Protein 2LSH (pdb70)

Solvent-accessible surface area: 6792 Å² total; per-residue (Å²): 159,137,119,99,65,97,64,201,95,100,125,12,98,89,3,52,0,8,30,82,3,42,158,71,20,114,35,94,132,59,30,18,1,2,0,4,42,60,75,85,0,67,106,70,102,130,25,45,56,63,10,20,61,38,140,21,73,10,22,62,85,60,141,15,3,7,0,0,1,22,52,7,42,127,124,87,26,4,139,14,0,25,50,135,41,173,77,9,23,5,13,84,53,32,6,0,14,0,42,81,27,94,79,52,0,82,26,77,37,103,104,37,75,10,110,54,62,140

GO terms:
  GO:0031160 spore wall (C, IDA)
  GO:0042243 asexual spore wall assembly (P, IMP)
  GO:0005576 extracellular region (C, EXP)
  GO:0031160 spore wall (C, EXP)

Foldseek 3Di:
DCCVVVDADLAPVLQPLQVVCPVVFDADLQFKWAKDAQCLCPVDVCSVPLLAPAAADEADVDPRIRIRGNVCSVVPNPVSQWDQDPSGTHGPPFIWGGHRHYDYIYGRDDDADDDGND

Organism: Emericella nidulans (strain FGSC A4 / ATCC 38163 / CBS 112.46 / NRRL 194 / M139) (NCBI:txid227321)

Nearest PDB structures (foldseek):
  2lsh-assembly1_A  TM=9.115E-01  e=7.897E-19  Aspergillus nidulans FGSC A4
  2lsh-assembly1_A  TM=9.045E-01  e=3.619E-18  Aspergillus nidulans FGSC A4
  5ztx-assembly1_B  TM=2.996E-01  e=7.399E+00  Vibrio fluvialis
  2lsh-assembly1_A  TM=8.941E-01  e=9.801E-20  Aspergillus nidulans FGSC A4
  2lsh-assembly1_A  TM=8.795E-01  e=5.063E-17  Aspergillus nidulans FGSC A4

Structure (mmCIF, N/CA/C/O backbone):
data_2LSH
#
_entry.id   2LSH
#
loop_
_atom_site.group_PDB
_atom_site.id
_atom_site.type_symbol
_atom_site.label_atom_id
_atom_site.label_alt_id
_atom_site.label_comp_id
_atom_site.label_asym_id
_atom_site.label_entity_id
_atom_site.label_seq_id
_atom_site.pdbx_PDB_ins_code
_atom_site.Cartn_x
_atom_site.Cartn_y
_atom_site.Cartn_z
_atom_site.occupancy
_atom_site.B_iso_or_equiv
_atom_site.auth_seq_id
_atom_site.auth_comp_id
_atom_site.auth_asym_id
_atom_site.auth_atom_id
_atom_site.pdbx_PDB_model_num
ATOM 1 N N . SER A 1 1 ? 21.590 -9.336 4.366 1.00 0.00 1 SER A N 1
ATOM 2 C CA . SER A 1 1 ? 20.189 -9.637 4.716 1.00 0.00 1 SER A CA 1
ATOM 3 C C . SER A 1 1 ? 20.056 -9.965 6.201 1.00 0.00 1 SER A C 1
ATOM 4 O O . SER A 1 1 ? 19.983 -11.132 6.587 1.00 0.00 1 SER A O 1
ATOM 14 N N . LEU A 1 2 ? 20.017 -8.928 7.030 1.00 0.00 2 LEU A N 1
ATOM 15 C CA . LEU A 1 2 ? 19.917 -9.096 8.477 1.00 0.00 2 LEU A CA 1
ATOM 16 C C . LEU A 1 2 ? 18.843 -8.167 9.027 1.00 0.00 2 LEU A C 1
ATOM 17 O O . LEU A 1 2 ? 19.086 -6.977 9.233 1.00 0.00 2 LEU A O 1
ATOM 33 N N . PRO A 1 3 ? 17.634 -8.702 9.259 1.00 0.00 3 PRO A N 1
ATOM 34 C CA . PRO A 1 3 ? 16.480 -7.906 9.687 1.00 0.00 3 PRO A CA 1
ATOM 35 C C . PRO A 1 3 ? 16.666 -7.268 11.061 1.00 0.00 3 PRO A C 1
ATOM 36 O O . PRO A 1 3 ? 17.089 -7.930 12.014 1.00 0.00 3 PRO A O 1
ATOM 47 N N . ALA A 1 4 ? 16.354 -5.972 11.141 1.00 0.00 4 ALA A N 1
ATOM 48 C CA . ALA A 1 4 ? 16.342 -5.235 12.403 1.00 0.00 4 ALA A CA 1
ATOM 49 C C . ALA A 1 4 ? 17.735 -5.128 13.024 1.00 0.00 4 ALA A C 1
ATOM 50 O O . ALA A 1 4 ? 17.915 -5.372 14.222 1.00 0.00 4 ALA A O 1
ATOM 57 N N . SER A 1 5 ? 18.715 -4.756 12.211 1.00 0.00 5 SER A N 1
ATOM 58 C CA . SER A 1 5 ? 20.061 -4.520 12.710 1.00 0.00 5 SER A CA 1
ATOM 59 C C . SER A 1 5 ? 20.398 -3.031 12.623 1.00 0.00 5 SER A C 1
ATOM 60 O O . SER A 1 5 ? 20.695 -2.519 11.543 1.00 0.00 5 SER A O 1
ATOM 68 N N . ALA A 1 6 ? 20.301 -2.344 13.763 1.00 0.00 6 ALA A N 1
ATOM 69 C CA . ALA A 1 6 ? 20.598 -0.911 13.860 1.00 0.00 6 ALA A CA 1
ATOM 70 C C . ALA A 1 6 ? 19.644 -0.076 13.004 1.00 0.00 6 ALA A C 1
ATOM 71 O O . ALA A 1 6 ? 19.899 1.095 12.725 1.00 0.00 6 ALA A O 1
ATOM 78 N N . ALA A 1 7 ? 18.533 -0.678 12.611 1.00 0.00 7 ALA A N 1
ATOM 79 C CA . ALA A 1 7 ? 17.557 -0.007 11.774 1.00 0.00 7 ALA A CA 1
ATOM 80 C C . ALA A 1 7 ? 16.474 0.642 12.622 1.00 0.00 7 ALA A C 1
ATOM 81 O O . ALA A 1 7 ? 15.735 -0.041 13.329 1.00 0.00 7 ALA A O 1
ATOM 88 N N . LYS A 1 8 ? 16.392 1.966 12.558 1.00 0.00 8 LYS A N 1
ATOM 89 C CA . LYS A 1 8 ? 15.374 2.707 13.296 1.00 0.00 8 LYS A CA 1
ATOM 90 C C . LYS A 1 8 ? 14.336 3.269 12.331 1.00 0.00 8 LYS A C 1
ATOM 91 O O . LYS A 1 8 ? 13.590 4.192 12.660 1.00 0.00 8 LYS A O 1
ATOM 110 N N . ASN A 1 9 ? 14.296 2.703 11.136 1.00 0.00 9 ASN A N 1
ATOM 111 C CA . ASN A 1 9 ? 13.360 3.141 10.116 1.00 0.00 9 ASN A CA 1
ATOM 112 C C . ASN A 1 9 ? 12.522 1.966 9.633 1.00 0.00 9 ASN A C 1
ATOM 113 O O . ASN A 1 9 ? 13.020 0.844 9.507 1.00 0.00 9 ASN A O 1
ATOM 124 N N . ALA A 1 10 ? 11.248 2.226 9.388 1.00 0.00 10 ALA A N 1
ATOM 125 C CA . ALA A 1 10 ? 10.340 1.216 8.874 1.00 0.00 10 ALA A CA 1
ATOM 126 C C . ALA A 1 10 ? 9.499 1.795 7.741 1.00 0.00 10 ALA A C 1
ATOM 127 O O . ALA A 1 10 ? 8.275 1.681 7.733 1.00 0.00 10 ALA A O 1
ATOM 134 N N . LYS A 1 11 ? 10.171 2.436 6.795 1.00 0.00 11 LYS A N 1
ATOM 135 C CA . LYS A 1 11 ? 9.498 3.063 5.668 1.00 0.00 11 LYS A CA 1
ATOM 136 C C . LYS A 1 11 ? 9.497 2.124 4.465 1.00 0.00 11 LYS A C 1
ATOM 137 O O . LYS A 1 11 ? 9.974 0.994 4.555 1.00 0.00 11 LYS A O 1
ATOM 156 N N . LEU A 1 12 ? 8.986 2.599 3.336 1.00 0.00 12 LEU A N 1
ATOM 157 C CA . LEU A 1 12 ? 8.850 1.772 2.139 1.00 0.00 12 LEU A CA 1
ATOM 158 C C . LEU A 1 12 ? 10.170 1.691 1.381 1.00 0.00 12 LEU A C 1
ATOM 159 O O . LEU A 1 12 ? 10.244 2.098 0.218 1.00 0.00 12 LEU A O 1
ATOM 175 N N . ALA A 1 13 ? 11.211 1.190 2.058 1.00 0.00 13 ALA A N 1
ATOM 176 C CA . ALA A 1 13 ? 12.570 1.094 1.499 1.00 0.00 13 ALA A CA 1
ATOM 177 C C . ALA A 1 13 ? 13.203 2.479 1.317 1.00 0.00 13 ALA A C 1
ATOM 178 O O . ALA A 1 13 ? 14.416 2.639 1.449 1.00 0.00 13 ALA A O 1
ATOM 185 N N . THR A 1 14 ? 12.374 3.462 1.001 1.00 0.00 14 THR A N 1
ATOM 186 C CA . THR A 1 14 ? 12.811 4.837 0.833 1.00 0.00 14 THR A CA 1
ATOM 187 C C . THR A 1 14 ? 11.657 5.792 1.122 1.00 0.00 14 THR A C 1
ATOM 188 O O . THR A 1 14 ? 11.792 6.717 1.926 1.00 0.00 14 THR A O 1
ATOM 199 N N . SER A 1 15 ? 10.516 5.537 0.469 1.00 0.00 15 SER A N 1
ATOM 200 C CA . SER A 1 15 ? 9.326 6.381 0.589 1.00 0.00 15 SER A CA 1
ATOM 201 C C . SER A 1 15 ? 9.575 7.758 -0.017 1.00 0.00 15 SER A C 1
ATOM 202 O O . SER A 1 15 ? 9.143 8.006 -1.140 1.00 0.00 15 SER A O 1
ATOM 210 N N . ALA A 1 16 ? 10.283 8.629 0.715 1.00 0.00 16 ALA A N 1
ATOM 211 C CA . ALA A 1 16 ? 10.547 10.008 0.286 1.00 0.00 16 ALA A CA 1
ATOM 212 C C . ALA A 1 16 ? 9.251 10.718 -0.099 1.00 0.00 16 ALA A C 1
ATOM 213 O O . ALA A 1 16 ? 8.613 11.366 0.729 1.00 0.00 16 ALA A O 1
ATOM 220 N N . ALA A 1 17 ? 8.861 10.576 -1.356 1.00 0.00 17 ALA A N 1
ATOM 221 C CA . ALA A 1 17 ? 7.588 11.088 -1.831 1.00 0.00 17 ALA A CA 1
ATOM 222 C C . ALA A 1 17 ? 6.433 10.450 -1.066 1.00 0.00 17 ALA A C 1
ATOM 223 O O . ALA A 1 17 ? 5.456 11.116 -0.727 1.00 0.00 17 ALA A O 1
ATOM 230 N N . PHE A 1 18 ? 6.560 9.155 -0.780 1.00 0.00 18 PHE A N 1
ATOM 231 C CA . PHE A 1 18 ? 5.547 8.438 -0.014 1.00 0.00 18 PHE A CA 1
ATOM 232 C C . PHE A 1 18 ? 5.546 8.922 1.434 1.00 0.00 18 PHE A C 1
ATOM 233 O O . PHE A 1 18 ? 4.534 8.844 2.126 1.00 0.00 18 PHE A O 1
ATOM 250 N N . ALA A 1 19 ? 6.684 9.429 1.881 1.00 0.00 19 ALA A N 1
ATOM 251 C CA . ALA A 1 19 ? 6.786 10.011 3.211 1.00 0.00 19 ALA A CA 1
ATOM 252 C C . ALA A 1 19 ? 6.065 11.351 3.248 1.00 0.00 19 ALA A C 1
ATOM 253 O O . ALA A 1 19 ? 5.371 11.667 4.213 1.00 0.00 19 ALA A O 1
ATOM 260 N N . LYS A 1 20 ? 6.217 12.126 2.177 1.00 0.00 20 LYS A N 1
ATOM 261 C CA . LYS A 1 20 ? 5.482 13.378 2.026 1.00 0.00 20 LYS A CA 1
ATOM 262 C C . LYS A 1 20 ? 3.988 13.080 1.965 1.00 0.00 20 LYS A C 1
ATOM 263 O O . LYS A 1 20 ? 3.164 13.838 2.475 1.00 0.00 20 LYS A O 1
ATOM 282 N N . GLN A 1 21 ? 3.659 11.956 1.338 1.00 0.00 21 GLN A N 1
ATOM 283 C CA . GLN A 1 21 ? 2.291 11.459 1.292 1.00 0.00 21 GLN A CA 1
ATOM 284 C C . GLN A 1 21 ? 1.788 11.167 2.704 1.00 0.00 21 GLN A C 1
ATOM 285 O O . GLN A 1 21 ? 0.696 11.580 3.083 1.00 0.00 21 GLN A O 1
ATOM 299 N N . ALA A 1 22 ? 2.614 10.477 3.487 1.00 0.00 22 ALA A N 1
ATOM 300 C CA . ALA A 1 22 ? 2.249 10.075 4.844 1.00 0.00 22 ALA A CA 1
ATOM 301 C C . ALA A 1 22 ? 2.151 11.275 5.782 1.00 0.00 22 ALA A C 1
ATOM 302 O O . ALA A 1 22 ? 1.552 11.189 6.851 1.00 0.00 22 ALA A O 1
ATOM 309 N N . GLU A 1 23 ? 2.747 12.388 5.381 1.00 0.00 23 GLU A N 1
ATOM 310 C CA . GLU A 1 23 ? 2.701 13.604 6.177 1.00 0.00 23 GLU A CA 1
ATOM 311 C C . GLU A 1 23 ? 1.535 14.490 5.749 1.00 0.00 23 GLU A C 1
ATOM 312 O O . GLU A 1 23 ? 0.930 15.176 6.573 1.00 0.00 23 GLU A O 1
ATOM 324 N N . GLY A 1 24 ? 1.224 14.469 4.455 1.00 0.00 24 GLY A N 1
ATOM 325 C CA . GLY A 1 24 ? 0.125 15.265 3.941 1.00 0.00 24 GLY A CA 1
ATOM 326 C C . GLY A 1 24 ? -1.222 14.605 4.173 1.00 0.00 24 GLY A C 1
ATOM 327 O O . GLY A 1 24 ? -2.249 15.280 4.243 1.00 0.00 24 GLY A O 1
ATOM 331 N N . THR A 1 25 ? -1.216 13.288 4.312 1.00 0.00 25 THR A N 1
ATOM 332 C CA . THR A 1 25 ? -2.444 12.543 4.539 1.00 0.00 25 THR A CA 1
ATOM 333 C C . THR A 1 25 ? -2.491 12.024 5.967 1.00 0.00 25 THR A C 1
ATOM 334 O O . THR A 1 25 ? -1.510 11.479 6.472 1.00 0.00 25 THR A O 1
ATOM 345 N N . THR A 1 26 ? -3.627 12.204 6.622 1.00 0.00 26 THR A N 1
ATOM 346 C CA . THR A 1 26 ? -3.775 11.788 8.003 1.00 0.00 26 THR A CA 1
ATOM 347 C C . THR A 1 26 ? -3.979 10.278 8.111 1.00 0.00 26 THR A C 1
ATOM 348 O O . THR A 1 26 ? -5.093 9.777 7.979 1.00 0.00 26 THR A O 1
ATOM 359 N N . CYS A 1 27 ? -2.885 9.576 8.367 1.00 0.00 27 CYS A N 1
ATOM 360 C CA . CYS A 1 27 ? -2.900 8.132 8.534 1.00 0.00 27 CYS A CA 1
ATOM 361 C C . CYS A 1 27 ? -1.920 7.748 9.639 1.00 0.00 27 CYS A C 1
ATOM 362 O O . CYS A 1 27 ? -1.305 8.624 10.251 1.00 0.00 27 CYS A O 1
ATOM 369 N N . ASN A 1 28 ? -1.771 6.456 9.896 1.00 0.00 28 ASN A N 1
ATOM 370 C CA . ASN A 1 28 ? -0.869 5.998 10.947 1.00 0.00 28 ASN A CA 1
ATOM 371 C C . ASN A 1 28 ? 0.250 5.156 10.352 1.00 0.00 28 ASN A C 1
ATOM 372 O O . ASN A 1 28 ? 0.097 4.592 9.272 1.00 0.00 28 ASN A O 1
ATOM 383 N N . VAL A 1 29 ? 1.362 5.063 11.066 1.00 0.00 29 VAL A N 1
ATOM 384 C CA . VAL A 1 29 ? 2.560 4.403 10.551 1.00 0.00 29 VAL A CA 1
ATOM 385 C C . VAL A 1 29 ? 2.363 2.891 10.401 1.00 0.00 29 VAL A C 1
ATOM 386 O O . VAL A 1 29 ? 2.656 2.320 9.350 1.00 0.00 29 VAL A O 1
ATOM 399 N N . GLY A 1 30 ? 1.842 2.254 11.443 1.00 0.00 30 GLY A N 1
ATOM 400 C CA . GLY A 1 30 ? 1.650 0.814 11.418 1.00 0.00 30 GLY A CA 1
ATOM 401 C C . GLY A 1 30 ? 0.359 0.431 10.729 1.00 0.00 30 GLY A C 1
ATOM 402 O O . GLY A 1 30 ? -0.071 -0.721 10.769 1.00 0.00 30 GLY A O 1
ATOM 406 N N . SER A 1 31 ? -0.270 1.413 10.106 1.00 0.00 31 SER A N 1
ATOM 407 C CA . SER A 1 31 ? -1.500 1.196 9.370 1.00 0.00 31 SER A CA 1
ATOM 408 C C . SER A 1 31 ? -1.484 2.002 8.078 1.00 0.00 31 SER A C 1
ATOM 409 O O . SER A 1 31 ? -2.524 2.442 7.589 1.00 0.00 31 SER A O 1
ATOM 417 N N . ILE A 1 32 ? -0.293 2.185 7.530 1.00 0.00 32 ILE A N 1
ATOM 418 C CA . ILE A 1 32 ? -0.134 2.943 6.305 1.00 0.00 32 ILE A CA 1
ATOM 419 C C . ILE A 1 32 ? -0.233 2.002 5.112 1.00 0.00 32 ILE A C 1
ATOM 420 O O . ILE A 1 32 ? 0.419 0.951 5.072 1.00 0.00 32 ILE A O 1
ATOM 436 N N . ALA A 1 33 ? -1.091 2.340 4.169 1.00 0.00 33 ALA A N 1
ATOM 437 C CA . ALA A 1 33 ? -1.375 1.451 3.066 1.00 0.00 33 ALA A CA 1
ATOM 438 C C . ALA A 1 33 ? -1.717 2.221 1.807 1.00 0.00 33 ALA A C 1
ATOM 439 O O . ALA A 1 33 ? -1.916 3.434 1.839 1.00 0.00 33 ALA A O 1
ATOM 446 N N . CYS A 1 34 ? -1.771 1.505 0.700 1.00 0.00 34 CYS A N 1
ATOM 447 C CA . CYS A 1 34 ? -2.241 2.066 -0.549 1.00 0.00 34 CYS A CA 1
ATOM 448 C C . CYS A 1 34 ? -3.363 1.198 -1.096 1.00 0.00 34 CYS A C 1
ATOM 449 O O . CYS A 1 34 ? -3.312 -0.029 -0.990 1.00 0.00 34 CYS A O 1
ATOM 456 N N . CYS A 1 35 ? -4.382 1.833 -1.644 1.00 0.00 35 CYS A N 1
ATOM 457 C CA . CYS A 1 35 ? -5.513 1.121 -2.210 1.00 0.00 35 CYS A CA 1
ATOM 458 C C . CYS A 1 35 ? -5.677 1.494 -3.674 1.00 0.00 35 CYS A C 1
ATOM 459 O O . CYS A 1 35 ? -5.522 2.654 -4.052 1.00 0.00 35 CYS A O 1
ATOM 466 N N . ASN A 1 36 ? -5.975 0.518 -4.504 1.00 0.00 36 ASN A N 1
ATOM 467 C CA . ASN A 1 36 ? -6.137 0.783 -5.921 1.00 0.00 36 ASN A CA 1
ATOM 468 C C . ASN A 1 36 ? -7.560 0.499 -6.362 1.00 0.00 36 ASN A C 1
ATOM 469 O O . ASN A 1 36 ? -8.311 -0.189 -5.662 1.00 0.00 36 ASN A O 1
ATOM 480 N N . SER A 1 37 ? -7.929 1.077 -7.497 1.00 0.00 37 SER A N 1
ATOM 481 C CA . SER A 1 37 ? -9.197 0.793 -8.152 1.00 0.00 37 SER A CA 1
ATOM 482 C C . SER A 1 37 ? -9.500 -0.711 -8.141 1.00 0.00 37 SER A C 1
ATOM 483 O O . SER A 1 37 ? -8.672 -1.527 -8.565 1.00 0.00 37 SER A O 1
ATOM 491 N N . PRO A 1 38 ? -10.695 -1.088 -7.647 1.00 0.00 38 PRO A N 1
ATOM 492 C CA . PRO A 1 38 ? -11.078 -2.485 -7.406 1.00 0.00 38 PRO A CA 1
ATOM 493 C C . PRO A 1 38 ? -10.824 -3.416 -8.588 1.00 0.00 38 PRO A C 1
ATOM 494 O O . PRO A 1 38 ? -10.391 -4.548 -8.395 1.00 0.00 38 PRO A O 1
ATOM 505 N N . ALA A 1 39 ? -11.067 -2.942 -9.802 1.00 0.00 39 ALA A N 1
ATOM 506 C CA . ALA A 1 39 ? -10.941 -3.788 -10.985 1.00 0.00 39 ALA A CA 1
ATOM 507 C C . ALA A 1 39 ? -9.496 -4.219 -11.218 1.00 0.00 39 ALA A C 1
ATOM 508 O O . ALA A 1 39 ? -9.239 -5.256 -11.831 1.00 0.00 39 ALA A O 1
ATOM 515 N N . GLU A 1 40 ? -8.558 -3.438 -10.699 1.00 0.00 40 GLU A N 1
ATOM 516 C CA . GLU A 1 40 ? -7.141 -3.721 -10.881 1.00 0.00 40 GLU A CA 1
ATOM 517 C C . GLU A 1 40 ? -6.595 -4.474 -9.677 1.00 0.00 40 GLU A C 1
ATOM 518 O O . GLU A 1 40 ? -5.822 -5.419 -9.818 1.00 0.00 40 GLU A O 1
ATOM 530 N N . THR A 1 41 ? -7.006 -4.053 -8.493 1.00 0.00 41 THR A N 1
ATOM 531 C CA . THR A 1 41 ? -6.638 -4.742 -7.267 1.00 0.00 41 THR A CA 1
ATOM 532 C C . THR A 1 41 ? -7.190 -6.164 -7.268 1.00 0.00 41 THR A C 1
ATOM 533 O O . THR A 1 41 ? -6.570 -7.094 -6.752 1.00 0.00 41 THR A O 1
ATOM 544 N N . ASN A 1 42 ? -8.354 -6.324 -7.875 1.00 0.00 42 ASN A N 1
ATOM 545 C CA . ASN A 1 42 ? -9.003 -7.619 -7.962 1.00 0.00 42 ASN A CA 1
ATOM 546 C C . ASN A 1 42 ? -8.850 -8.198 -9.358 1.00 0.00 42 ASN A C 1
ATOM 547 O O . ASN A 1 42 ? -9.595 -9.094 -9.750 1.00 0.00 42 ASN A O 1
ATOM 558 N N . ASN A 1 43 ? -7.917 -7.633 -10.121 1.00 0.00 43 ASN A N 1
ATOM 559 C CA . ASN A 1 43 ? -7.648 -8.091 -11.488 1.00 0.00 43 ASN A CA 1
ATOM 560 C C . ASN A 1 43 ? -7.391 -9.592 -11.499 1.00 0.00 43 ASN A C 1
ATOM 561 O O . ASN A 1 43 ? -7.963 -10.328 -12.301 1.00 0.00 43 ASN A O 1
ATOM 572 N N . ASP A 1 44 ? -6.527 -10.034 -10.601 1.00 0.00 44 ASP A N 1
ATOM 573 C CA . ASP A 1 44 ? -6.263 -11.454 -10.436 1.00 0.00 44 ASP A CA 1
ATOM 574 C C . ASP A 1 44 ? -7.142 -12.019 -9.328 1.00 0.00 44 ASP A C 1
ATOM 575 O O . ASP A 1 44 ? -7.282 -11.404 -8.268 1.00 0.00 44 ASP A O 1
ATOM 584 N N . SER A 1 45 ? -7.731 -13.186 -9.559 1.00 0.00 45 SER A N 1
ATOM 585 C CA . SER A 1 45 ? -8.588 -13.808 -8.562 1.00 0.00 45 SER A CA 1
ATOM 586 C C . SER A 1 45 ? -7.772 -14.220 -7.337 1.00 0.00 45 SER A C 1
ATOM 587 O O . SER A 1 45 ? -8.286 -14.273 -6.218 1.00 0.00 45 SER A O 1
ATOM 595 N N . LEU A 1 46 ? -6.494 -14.491 -7.558 1.00 0.00 46 LEU A N 1
ATOM 596 C CA . LEU A 1 46 ? -5.594 -14.854 -6.479 1.00 0.00 46 LEU A CA 1
ATOM 597 C C . LEU A 1 46 ? -5.056 -13.604 -5.799 1.00 0.00 46 LEU A C 1
ATOM 598 O O . LEU A 1 46 ? -4.709 -13.634 -4.622 1.00 0.00 46 LEU A O 1
ATOM 614 N N . LEU A 1 47 ? -5.005 -12.501 -6.543 1.00 0.00 47 LEU A N 1
ATOM 615 C CA . LEU A 1 47 ? -4.541 -11.228 -5.997 1.00 0.00 47 LEU A CA 1
ATOM 616 C C . LEU A 1 47 ? -5.426 -10.797 -4.832 1.00 0.00 47 LEU A C 1
ATOM 617 O O . LEU A 1 47 ? -4.942 -10.263 -3.838 1.00 0.00 47 LEU A O 1
ATOM 633 N N . SER A 1 48 ? -6.719 -11.067 -4.958 1.00 0.00 48 SER A N 1
ATOM 634 C CA . SER A 1 48 ? -7.687 -10.736 -3.922 1.00 0.00 48 SER A CA 1
ATOM 635 C C . SER A 1 48 ? -7.325 -11.413 -2.590 1.00 0.00 48 SER A C 1
ATOM 636 O O . SER A 1 48 ? -7.538 -10.850 -1.517 1.00 0.00 48 SER A O 1
ATOM 644 N N . GLY A 1 49 ? -6.758 -12.613 -2.669 1.00 0.00 49 GLY A N 1
ATOM 645 C CA . GLY A 1 49 ? -6.344 -13.320 -1.469 1.00 0.00 49 GLY A CA 1
ATOM 646 C C . GLY A 1 49 ? -4.885 -13.072 -1.135 1.00 0.00 49 GLY A C 1
ATOM 647 O O . GLY A 1 49 ? -4.425 -13.372 -0.031 1.00 0.00 49 GLY A O 1
ATOM 651 N N . LEU A 1 50 ? -4.166 -12.499 -2.093 1.00 0.00 50 LEU A N 1
ATOM 652 C CA . LEU A 1 50 ? -2.741 -12.226 -1.949 1.00 0.00 50 LEU A CA 1
ATOM 653 C C . LEU A 1 50 ? -2.514 -10.999 -1.072 1.00 0.00 50 LEU A C 1
ATOM 654 O O . LEU A 1 50 ? -1.536 -10.923 -0.328 1.00 0.00 50 LEU A O 1
ATOM 670 N N . LEU A 1 51 ? -3.422 -10.038 -1.165 1.00 0.00 51 LEU A N 1
ATOM 671 C CA . LEU A 1 51 ? -3.327 -8.823 -0.365 1.00 0.00 51 LEU A CA 1
ATOM 672 C C . LEU A 1 51 ? -3.680 -9.106 1.091 1.00 0.00 51 LEU A C 1
ATOM 673 O O . LEU A 1 51 ? -3.167 -8.461 2.009 1.00 0.00 51 LEU A O 1
ATOM 689 N N . GLY A 1 52 ? -4.551 -10.081 1.296 1.00 0.00 52 GLY A N 1
ATOM 690 C CA . GLY A 1 52 ? -5.006 -10.405 2.626 1.00 0.00 52 GLY A CA 1
ATOM 691 C C . GLY A 1 52 ? -4.155 -11.468 3.284 1.00 0.00 52 GLY A C 1
ATOM 692 O O . GLY A 1 52 ? -4.657 -12.527 3.653 1.00 0.00 52 GLY A O 1
ATOM 696 N N . ALA A 1 53 ? -2.865 -11.177 3.452 1.00 0.00 53 ALA A N 1
ATOM 697 C CA . ALA A 1 53 ? -1.933 -12.133 4.047 1.00 0.00 53 ALA A CA 1
ATOM 698 C C . ALA A 1 53 ? -2.308 -12.435 5.493 1.00 0.00 53 ALA A C 1
ATOM 699 O O . ALA A 1 53 ? -1.985 -13.496 6.020 1.00 0.00 53 ALA A O 1
ATOM 706 N N . GLY A 1 54 ? -3.002 -11.495 6.119 1.00 0.00 54 GLY A N 1
ATOM 707 C CA . GLY A 1 54 ? -3.402 -11.667 7.500 1.00 0.00 54 GLY A CA 1
ATOM 708 C C . GLY A 1 54 ? -4.907 -11.675 7.672 1.00 0.00 54 GLY A C 1
ATOM 709 O O . GLY A 1 54 ? -5.408 -11.398 8.760 1.00 0.00 54 GLY A O 1
ATOM 713 N N . LEU A 1 55 ? -5.615 -11.998 6.588 1.00 0.00 55 LEU A N 1
ATOM 714 C CA . LEU A 1 55 ? -7.080 -12.061 6.591 1.00 0.00 55 LEU A CA 1
ATOM 715 C C . LEU A 1 55 ? -7.677 -10.674 6.807 1.00 0.00 55 LEU A C 1
ATOM 716 O O . LEU A 1 55 ? -8.621 -10.501 7.572 1.00 0.00 55 LEU A O 1
ATOM 732 N N . LEU A 1 56 ? -7.127 -9.686 6.113 1.00 0.00 56 LEU A N 1
ATOM 733 C CA . LEU A 1 56 ? -7.573 -8.307 6.268 1.00 0.00 56 LEU A CA 1
ATOM 734 C C . LEU A 1 56 ? -8.764 -8.009 5.359 1.00 0.00 56 LEU A C 1
ATOM 735 O O . LEU A 1 56 ? -9.197 -8.867 4.588 1.00 0.00 56 LEU A O 1
ATOM 751 N N . ASN A 1 57 ? -9.277 -6.787 5.444 1.00 0.00 57 ASN A N 1
ATOM 752 C CA . ASN A 1 57 ? -10.463 -6.390 4.703 1.00 0.00 57 ASN A CA 1
ATOM 753 C C . ASN A 1 57 ? -10.152 -5.225 3.770 1.00 0.00 57 ASN A C 1
ATOM 754 O O . ASN A 1 57 ? -9.001 -4.802 3.649 1.00 0.00 57 ASN A O 1
ATOM 765 N N . GLY A 1 58 ? -11.183 -4.729 3.104 1.00 0.00 58 GLY A N 1
ATOM 766 C CA . GLY A 1 58 ? -11.002 -3.694 2.102 1.00 0.00 58 GLY A CA 1
ATOM 767 C C . GLY A 1 58 ? -11.353 -2.317 2.628 1.00 0.00 58 GLY A C 1
ATOM 768 O O . GLY A 1 58 ? -11.294 -2.078 3.827 1.00 0.00 58 GLY A O 1
ATOM 772 N N . LEU A 1 59 ? -11.731 -1.412 1.733 1.00 0.00 59 LEU A N 1
ATOM 773 C CA . LEU A 1 59 ? -12.087 -0.050 2.121 1.00 0.00 59 LEU A CA 1
ATOM 774 C C . LEU A 1 59 ? -13.363 -0.048 2.958 1.00 0.00 59 LEU A C 1
ATOM 775 O O . LEU A 1 59 ? -14.297 -0.801 2.678 1.00 0.00 59 LEU A O 1
ATOM 791 N N . SER A 1 60 ? -13.389 0.796 3.985 1.00 0.00 60 SER A N 1
ATOM 792 C CA . SER A 1 60 ? -14.523 0.884 4.897 1.00 0.00 60 SER A CA 1
ATOM 793 C C . SER A 1 60 ? -15.791 1.331 4.179 1.00 0.00 60 SER A C 1
ATOM 794 O O . SER A 1 60 ? -16.005 2.524 3.947 1.00 0.00 60 SER A O 1
ATOM 802 N N . GLY A 1 61 ? -16.624 0.360 3.822 1.00 0.00 61 GLY A N 1
ATOM 803 C CA . GLY A 1 61 ? -17.869 0.653 3.140 1.00 0.00 61 GLY A CA 1
ATOM 804 C C . GLY A 1 61 ? -17.785 0.352 1.658 1.00 0.00 61 GLY A C 1
ATOM 805 O O . GLY A 1 61 ? -18.794 0.359 0.953 1.00 0.00 61 GLY A O 1
ATOM 809 N N . ASN A 1 62 ? -16.576 0.087 1.181 1.00 0.00 62 ASN A N 1
ATOM 810 C CA . ASN A 1 62 ? -16.357 -0.184 -0.231 1.00 0.00 62 ASN A CA 1
ATOM 811 C C . ASN A 1 62 ? -15.560 -1.466 -0.419 1.00 0.00 62 ASN A C 1
ATOM 812 O O . ASN A 1 62 ? -14.324 -1.463 -0.381 1.00 0.00 62 ASN A O 1
ATOM 823 N N . THR A 1 63 ? -16.272 -2.562 -0.600 1.00 0.00 63 THR A N 1
ATOM 824 C CA . THR A 1 63 ? -15.652 -3.841 -0.861 1.00 0.00 63 THR A CA 1
ATOM 825 C C . THR A 1 63 ? -15.134 -3.908 -2.300 1.00 0.00 63 THR A C 1
ATOM 826 O O . THR A 1 63 ? -15.872 -4.229 -3.233 1.00 0.00 63 THR A O 1
ATOM 837 N N . GLY A 1 64 ? -13.866 -3.571 -2.471 1.00 0.00 64 GLY A N 1
ATOM 838 C CA . GLY A 1 64 ? -13.249 -3.622 -3.777 1.00 0.00 64 GLY A CA 1
ATOM 839 C C . GLY A 1 64 ? -11.852 -3.042 -3.750 1.00 0.00 64 GLY A C 1
ATOM 840 O O . GLY A 1 64 ? -10.880 -3.717 -4.093 1.00 0.00 64 GLY A O 1
ATOM 844 N N . SER A 1 65 ? -11.749 -1.787 -3.336 1.00 0.00 65 SER A N 1
ATOM 845 C CA . SER A 1 65 ? -10.461 -1.130 -3.203 1.00 0.00 65 SER A CA 1
ATOM 846 C C . SER A 1 65 ? -9.783 -1.557 -1.904 1.00 0.00 65 SER A C 1
ATOM 847 O O . SER A 1 65 ? -9.901 -0.889 -0.880 1.00 0.00 65 SER A O 1
ATOM 855 N N . ALA A 1 66 ? -9.103 -2.694 -1.948 1.00 0.00 66 ALA A N 1
ATOM 856 C CA . ALA A 1 66 ? -8.367 -3.182 -0.795 1.00 0.00 66 ALA A CA 1
ATOM 857 C C . ALA A 1 66 ? -7.049 -2.436 -0.664 1.00 0.00 66 ALA A C 1
ATOM 858 O O . ALA A 1 66 ? -6.529 -1.907 -1.649 1.00 0.00 66 ALA A O 1
ATOM 865 N N . CYS A 1 67 ? -6.512 -2.394 0.541 1.00 0.00 67 CYS A N 1
ATOM 866 C CA . CYS A 1 67 ? -5.285 -1.658 0.795 1.00 0.00 67 CYS A CA 1
ATOM 867 C C . CYS A 1 67 ? -4.202 -2.563 1.371 1.00 0.00 67 CYS A C 1
ATOM 868 O O . CYS A 1 67 ? -4.443 -3.315 2.319 1.00 0.00 67 CYS A O 1
ATOM 875 N N . ALA A 1 68 ? -3.007 -2.484 0.799 1.00 0.00 68 ALA A N 1
ATOM 876 C CA . ALA A 1 68 ? -1.876 -3.262 1.285 1.00 0.00 68 ALA A CA 1
ATOM 877 C C . ALA A 1 68 ? -0.919 -2.362 2.045 1.00 0.00 68 ALA A C 1
ATOM 878 O O . ALA A 1 68 ? -0.604 -1.259 1.597 1.00 0.00 68 ALA A O 1
ATOM 885 N N . LYS A 1 69 ? -0.473 -2.830 3.198 1.00 0.00 69 LYS A N 1
ATOM 886 C CA . LYS A 1 69 ? 0.347 -2.023 4.088 1.00 0.00 69 LYS A CA 1
ATOM 887 C C . LYS A 1 69 ? 1.820 -2.187 3.757 1.00 0.00 69 LYS A C 1
ATOM 888 O O . LYS A 1 69 ? 2.195 -3.094 3.016 1.00 0.00 69 LYS A O 1
ATOM 907 N N . ALA A 1 70 ? 2.650 -1.316 4.312 1.00 0.00 70 ALA A N 1
ATOM 908 C CA . ALA A 1 70 ? 4.087 -1.371 4.078 1.00 0.00 70 ALA A CA 1
ATOM 909 C C . ALA A 1 70 ? 4.672 -2.710 4.517 1.00 0.00 70 ALA A C 1
ATOM 910 O O . ALA A 1 70 ? 5.618 -3.216 3.907 1.00 0.00 70 ALA A O 1
ATOM 917 N N . SER A 1 71 ? 4.095 -3.291 5.562 1.00 0.00 71 SER A N 1
ATOM 918 C CA . SER A 1 71 ? 4.543 -4.574 6.065 1.00 0.00 71 SER A CA 1
ATOM 919 C C . SER A 1 71 ? 4.148 -5.670 5.086 1.00 0.00 71 SER A C 1
ATOM 920 O O . SER A 1 71 ? 4.900 -6.616 4.843 1.00 0.00 71 SER A O 1
ATOM 928 N N . LEU A 1 72 ? 2.962 -5.510 4.513 1.00 0.00 72 LEU A N 1
ATOM 929 C CA . LEU A 1 72 ? 2.468 -6.412 3.487 1.00 0.00 72 LEU A CA 1
ATOM 930 C C . LEU A 1 72 ? 3.330 -6.302 2.236 1.00 0.00 72 LEU A C 1
ATOM 931 O O . LEU A 1 72 ? 3.518 -7.275 1.504 1.00 0.00 72 LEU A O 1
ATOM 947 N N . ILE A 1 73 ? 3.855 -5.108 2.001 1.00 0.00 73 ILE A N 1
ATOM 948 C CA . ILE A 1 73 ? 4.742 -4.865 0.874 1.00 0.00 73 ILE A CA 1
ATOM 949 C C . ILE A 1 73 ? 6.041 -5.654 1.041 1.00 0.00 73 ILE A C 1
ATOM 950 O O . ILE A 1 73 ? 6.593 -6.177 0.073 1.00 0.00 73 ILE A O 1
ATOM 966 N N . ASP A 1 74 ? 6.496 -5.776 2.284 1.00 0.00 74 ASP A N 1
ATOM 967 C CA . ASP A 1 74 ? 7.711 -6.532 2.583 1.00 0.00 74 ASP A CA 1
ATOM 968 C C . ASP A 1 74 ? 7.410 -8.023 2.720 1.00 0.00 74 ASP A C 1
ATOM 969 O O . ASP A 1 74 ? 8.318 -8.841 2.847 1.00 0.00 74 ASP A O 1
ATOM 978 N N . GLN A 1 75 ? 6.130 -8.378 2.687 1.00 0.00 75 GLN A N 1
ATOM 979 C CA . GLN A 1 75 ? 5.729 -9.775 2.778 1.00 0.00 75 GLN A CA 1
ATOM 980 C C . GLN A 1 75 ? 5.540 -10.350 1.386 1.00 0.00 75 GLN A C 1
ATOM 981 O O . GLN A 1 75 ? 5.979 -11.461 1.088 1.00 0.00 75 GLN A O 1
ATOM 995 N N . LEU A 1 76 ? 4.888 -9.577 0.535 1.00 0.00 76 LEU A N 1
ATOM 996 C CA . LEU A 1 76 ? 4.565 -10.021 -0.807 1.00 0.00 76 LEU A CA 1
ATOM 997 C C . LEU A 1 76 ? 4.935 -8.952 -1.828 1.00 0.00 76 LEU A C 1
ATOM 998 O O . LEU A 1 76 ? 5.674 -9.214 -2.777 1.00 0.00 76 LEU A O 1
ATOM 1014 N N . GLY A 1 77 ? 4.430 -7.740 -1.619 1.00 0.00 77 GLY A N 1
ATOM 1015 C CA . GLY A 1 77 ? 4.709 -6.661 -2.549 1.00 0.00 77 GLY A CA 1
ATOM 1016 C C . GLY A 1 77 ? 3.637 -6.536 -3.613 1.00 0.00 77 GLY A C 1
ATOM 1017 O O . GLY A 1 77 ? 3.942 -6.520 -4.805 1.00 0.00 77 GLY A O 1
ATOM 1021 N N . LEU A 1 78 ? 2.382 -6.473 -3.175 1.00 0.00 78 LEU A N 1
ATOM 1022 C CA . LEU A 1 78 ? 1.230 -6.399 -4.080 1.00 0.00 78 LEU A CA 1
ATOM 1023 C C . LEU A 1 78 ? 1.369 -5.243 -5.066 1.00 0.00 78 LEU A C 1
ATOM 1024 O O . LEU A 1 78 ? 1.079 -4.097 -4.733 1.00 0.00 78 LEU A O 1
ATOM 1040 N N . LEU A 1 79 ? 1.780 -5.563 -6.288 1.00 0.00 79 LEU A N 1
ATOM 1041 C CA . LEU A 1 79 ? 2.030 -4.550 -7.308 1.00 0.00 79 LEU A CA 1
ATOM 1042 C C . LEU A 1 79 ? 0.723 -4.011 -7.898 1.00 0.00 79 LEU A C 1
ATOM 1043 O O . LEU A 1 79 ? 0.742 -3.171 -8.795 1.00 0.00 79 LEU A O 1
ATOM 1059 N N . ALA A 1 80 ? -0.403 -4.497 -7.391 1.00 0.00 80 ALA A N 1
ATOM 1060 C CA . ALA A 1 80 ? -1.705 -4.061 -7.871 1.00 0.00 80 ALA A CA 1
ATOM 1061 C C . ALA A 1 80 ? -2.010 -2.640 -7.406 1.00 0.00 80 ALA A C 1
ATOM 1062 O O . ALA A 1 80 ? -2.647 -1.865 -8.118 1.00 0.00 80 ALA A O 1
ATOM 1069 N N . LEU A 1 81 ? -1.537 -2.294 -6.217 1.00 0.00 81 LEU A N 1
ATOM 1070 C CA . LEU A 1 81 ? -1.822 -0.988 -5.639 1.00 0.00 81 LEU A CA 1
ATOM 1071 C C . LEU A 1 81 ? -0.542 -0.199 -5.387 1.00 0.00 81 LEU A C 1
ATOM 1072 O O . LEU A 1 81 ? -0.576 0.905 -4.841 1.00 0.00 81 LEU A O 1
ATOM 1088 N N . VAL A 1 82 ? 0.582 -0.761 -5.805 1.00 0.00 82 VAL A N 1
ATOM 1089 C CA . VAL A 1 82 ? 1.867 -0.098 -5.647 1.00 0.00 82 VAL A CA 1
ATOM 1090 C C . VAL A 1 82 ? 2.381 0.365 -7.003 1.00 0.00 82 VAL A C 1
ATOM 1091 O O . VAL A 1 82 ? 2.247 -0.342 -8.003 1.00 0.00 82 VAL A O 1
ATOM 1104 N N . ASP A 1 83 ? 2.942 1.557 -7.043 1.00 0.00 83 ASP A N 1
ATOM 1105 C CA . ASP A 1 83 ? 3.525 2.079 -8.265 1.00 0.00 83 ASP A CA 1
ATOM 1106 C C . ASP A 1 83 ? 4.979 2.441 -8.027 1.00 0.00 83 ASP A C 1
ATOM 1107 O O . ASP A 1 83 ? 5.374 2.733 -6.897 1.00 0.00 83 ASP A O 1
ATOM 1116 N N . HIS A 1 84 ? 5.785 2.405 -9.071 1.00 0.00 84 HIS A N 1
ATOM 1117 C CA . HIS A 1 84 ? 7.185 2.739 -8.926 1.00 0.00 84 HIS A CA 1
ATOM 1118 C C . HIS A 1 84 ? 7.560 3.951 -9.762 1.00 0.00 84 HIS A C 1
ATOM 1119 O O . HIS A 1 84 ? 7.214 4.050 -10.940 1.00 0.00 84 HIS A O 1
ATOM 1134 N N . THR A 1 85 ? 8.260 4.868 -9.124 1.00 0.00 85 THR A N 1
ATOM 1135 C CA . THR A 1 85 ? 8.814 6.030 -9.787 1.00 0.00 85 THR A CA 1
ATOM 1136 C C . THR A 1 85 ? 10.221 6.263 -9.240 1.00 0.00 85 THR A C 1
ATOM 1137 O O . THR A 1 85 ? 10.640 5.561 -8.319 1.00 0.00 85 THR A O 1
ATOM 1148 N N . GLU A 1 86 ? 10.950 7.221 -9.793 1.00 0.00 86 GLU A N 1
ATOM 1149 C CA . GLU A 1 86 ? 12.321 7.475 -9.351 1.00 0.00 86 GLU A CA 1
ATOM 1150 C C . GLU A 1 86 ? 12.335 8.044 -7.936 1.00 0.00 86 GLU A C 1
ATOM 1151 O O . GLU A 1 86 ? 13.360 8.039 -7.254 1.00 0.00 86 GLU A O 1
ATOM 1163 N N . GLU A 1 87 ? 11.183 8.527 -7.498 1.00 0.00 87 GLU A N 1
ATOM 1164 C CA . GLU A 1 87 ? 11.027 9.031 -6.143 1.00 0.00 87 GLU A CA 1
ATOM 1165 C C . GLU A 1 87 ? 10.892 7.874 -5.152 1.00 0.00 87 GLU A C 1
ATOM 1166 O O . GLU A 1 87 ? 10.850 8.080 -3.940 1.00 0.00 87 GLU A O 1
ATOM 1178 N N . GLY A 1 88 ? 10.824 6.655 -5.682 1.00 0.00 88 GLY A N 1
ATOM 1179 C CA . GLY A 1 88 ? 10.756 5.474 -4.843 1.00 0.00 88 GLY A CA 1
ATOM 1180 C C . GLY A 1 88 ? 9.440 4.732 -4.984 1.00 0.00 88 GLY A C 1
ATOM 1181 O O . GLY A 1 88 ? 8.622 5.076 -5.845 1.00 0.00 88 GLY A O 1
ATOM 1185 N N . PRO A 1 89 ? 9.220 3.688 -4.169 1.00 0.00 89 PRO A N 1
ATOM 1186 C CA . PRO A 1 89 ? 7.948 2.966 -4.123 1.00 0.00 89 PRO A CA 1
ATOM 1187 C C . PRO A 1 89 ? 6.828 3.856 -3.594 1.00 0.00 89 PRO A C 1
ATOM 1188 O O . PRO A 1 89 ? 6.894 4.351 -2.467 1.00 0.00 89 PRO A O 1
ATOM 1199 N N . VAL A 1 90 ? 5.804 4.063 -4.410 1.00 0.00 90 VAL A N 1
ATOM 1200 C CA . VAL A 1 90 ? 4.760 5.021 -4.088 1.00 0.00 90 VAL A CA 1
ATOM 1201 C C . VAL A 1 90 ? 3.371 4.433 -4.316 1.00 0.00 90 VAL A C 1
ATOM 1202 O O . VAL A 1 90 ? 3.231 3.277 -4.725 1.00 0.00 90 VAL A O 1
ATOM 1215 N N . CYS A 1 91 ? 2.351 5.237 -4.046 1.00 0.00 91 CYS A N 1
ATOM 1216 C CA . CYS A 1 91 ? 0.973 4.834 -4.255 1.00 0.00 91 CYS A CA 1
ATOM 1217 C C . CYS A 1 91 ? 0.655 4.744 -5.741 1.00 0.00 91 CYS A C 1
ATOM 1218 O O . CYS A 1 91 ? 1.200 5.497 -6.552 1.00 0.00 91 CYS A O 1
ATOM 1225 N N . LYS A 1 92 ? -0.210 3.805 -6.092 1.00 0.00 92 LYS A N 1
ATOM 1226 C CA . LYS A 1 92 ? -0.675 3.675 -7.462 1.00 0.00 92 LYS A CA 1
ATOM 1227 C C . LYS A 1 92 ? -1.871 4.588 -7.704 1.00 0.00 92 LYS A C 1
ATOM 1228 O O . LYS A 1 92 ? -2.001 5.177 -8.776 1.00 0.00 92 LYS A O 1
ATOM 1247 N N . ASN A 1 93 ? -2.739 4.711 -6.700 1.00 0.00 93 ASN A N 1
ATOM 1248 C CA . ASN A 1 93 ? -3.945 5.519 -6.845 1.00 0.00 93 ASN A CA 1
ATOM 1249 C C . ASN A 1 93 ? -4.388 6.111 -5.511 1.00 0.00 93 ASN A C 1
ATOM 1250 O O . ASN A 1 93 ? -4.002 7.217 -5.154 1.00 0.00 93 ASN A O 1
ATOM 1261 N N . ILE A 1 94 ? -5.182 5.353 -4.770 1.00 0.00 94 ILE A N 1
ATOM 1262 C CA . ILE A 1 94 ? -5.853 5.877 -3.588 1.00 0.00 94 ILE A CA 1
ATOM 1263 C C . ILE A 1 94 ? -5.031 5.632 -2.319 1.00 0.00 94 ILE A C 1
ATOM 1264 O O . ILE A 1 94 ? -4.561 4.522 -2.079 1.00 0.00 94 ILE A O 1
ATOM 1280 N N . VAL A 1 95 ? -4.857 6.677 -1.515 1.00 0.00 95 VAL A N 1
ATOM 1281 C CA . VAL A 1 95 ? -4.127 6.563 -0.256 1.00 0.00 95 VAL A CA 1
ATOM 1282 C C . VAL A 1 95 ? -5.101 6.452 0.921 1.00 0.00 95 VAL A C 1
ATOM 1283 O O . VAL A 1 95 ? -6.066 7.219 1.013 1.00 0.00 95 VAL A O 1
ATOM 1296 N N . ALA A 1 96 ? -4.862 5.485 1.803 1.00 0.00 96 ALA A N 1
ATOM 1297 C CA . ALA A 1 96 ? -5.741 5.253 2.937 1.00 0.00 96 ALA A CA 1
ATOM 1298 C C . ALA A 1 96 ? -4.998 4.588 4.092 1.00 0.00 96 ALA A C 1
ATOM 1299 O O . ALA A 1 96 ? -3.882 4.098 3.925 1.00 0.00 96 ALA A O 1
ATOM 1306 N N . CYS A 1 97 ? -5.625 4.571 5.259 1.00 0.00 97 CYS A N 1
ATOM 1307 C CA . CYS A 1 97 ? -5.044 3.938 6.433 1.00 0.00 97 CYS A CA 1
ATOM 1308 C C . CYS A 1 97 ? -5.770 2.633 6.735 1.00 0.00 97 CYS A C 1
ATOM 1309 O O . CYS A 1 97 ? -6.993 2.608 6.866 1.00 0.00 97 CYS A O 1
ATOM 1316 N N . CYS A 1 98 ? -5.014 1.551 6.846 1.00 0.00 98 CYS A N 1
ATOM 1317 C CA . CYS A 1 98 ? -5.593 0.219 6.961 1.00 0.00 98 CYS A CA 1
ATOM 1318 C C . CYS A 1 98 ? -4.886 -0.598 8.043 1.00 0.00 98 CYS A C 1
ATOM 1319 O O . CYS A 1 98 ? -3.658 -0.609 8.113 1.00 0.00 98 CYS A O 1
ATOM 1326 N N . PRO A 1 99 ? -5.655 -1.283 8.904 1.00 0.00 99 PRO A N 1
ATOM 1327 C CA . PRO A 1 99 ? -5.103 -2.095 9.992 1.00 0.00 99 PRO A CA 1
ATOM 1328 C C . PRO A 1 99 ? -4.675 -3.491 9.539 1.00 0.00 99 PRO A C 1
ATOM 1329 O O . PRO A 1 99 ? -5.310 -4.108 8.678 1.00 0.00 99 PRO A O 1
ATOM 1340 N N . GLU A 1 100 ? -3.578 -3.981 10.099 1.00 0.00 100 GLU A N 1
ATOM 1341 C CA . GLU A 1 100 ? -3.198 -5.370 9.912 1.00 0.00 100 GLU A CA 1
ATOM 1342 C C . GLU A 1 100 ? -3.994 -6.238 10.875 1.00 0.00 100 GLU A C 1
ATOM 1343 O O . GLU A 1 100 ? -4.011 -5.987 12.081 1.00 0.00 100 GLU A O 1
ATOM 1355 N N . GLY A 1 101 ? -4.679 -7.231 10.342 1.00 0.00 101 GLY A N 1
ATOM 1356 C CA . GLY A 1 101 ? -5.534 -8.058 11.153 1.00 0.00 101 GLY A CA 1
ATOM 1357 C C . GLY A 1 101 ? -6.856 -8.263 10.469 1.00 0.00 101 GLY A C 1
ATOM 1358 O O . GLY A 1 101 ? -6.907 -8.868 9.403 1.00 0.00 101 GLY A O 1
ATOM 1362 N N . THR A 1 102 ? -7.919 -7.727 11.040 1.00 0.00 102 THR A N 1
ATOM 1363 C CA . THR A 1 102 ? -9.232 -7.866 10.434 1.00 0.00 102 THR A CA 1
ATOM 1364 C C . THR A 1 102 ? -10.103 -6.646 10.684 1.00 0.00 102 THR A C 1
ATOM 1365 O O . THR A 1 102 ? -10.616 -6.451 11.786 1.00 0.00 102 THR A O 1
ATOM 1376 N N . THR A 1 103 ? -10.263 -5.849 9.632 1.00 0.00 103 THR A N 1
ATOM 1377 C CA . THR A 1 103 ? -11.177 -4.708 9.580 1.00 0.00 103 THR A CA 1
ATOM 1378 C C . THR A 1 103 ? -10.924 -3.941 8.305 1.00 0.00 103 THR A C 1
ATOM 1379 O O . THR A 1 103 ? -9.935 -4.192 7.610 1.00 0.00 103 THR A O 1
ATOM 1390 N N . ASN A 1 104 ? -11.818 -3.020 7.993 1.00 0.00 104 ASN A N 1
ATOM 1391 C CA . ASN A 1 104 ? -11.706 -2.240 6.778 1.00 0.00 104 ASN A CA 1
ATOM 1392 C C . ASN A 1 104 ? -10.707 -1.112 6.963 1.00 0.00 104 ASN A C 1
ATOM 1393 O O . ASN A 1 104 ? -10.248 -0.845 8.075 1.00 0.00 104 ASN A O 1
ATOM 1404 N N . CYS A 1 105 ? -10.393 -0.444 5.871 1.00 0.00 105 CYS A N 1
ATOM 1405 C CA . CYS A 1 105 ? -9.433 0.644 5.888 1.00 0.00 105 CYS A CA 1
ATOM 1406 C C . CYS A 1 105 ? -10.133 1.971 5.611 1.00 0.00 105 CYS A C 1
ATOM 1407 O O . CYS A 1 105 ? -11.072 2.035 4.815 1.00 0.00 105 CYS A O 1
ATOM 1414 N N . VAL A 1 106 ? -9.680 3.026 6.274 1.00 0.00 106 VAL A N 1
ATOM 1415 C CA . VAL A 1 106 ? -10.301 4.335 6.147 1.00 0.00 106 VAL A CA 1
ATOM 1416 C C . VAL A 1 106 ? -9.575 5.178 5.101 1.00 0.00 106 VAL A C 1
ATOM 1417 O O . VAL A 1 106 ? -8.345 5.198 5.049 1.00 0.00 106 VAL A O 1
ATOM 1430 N N . ALA A 1 107 ? -10.338 5.860 4.262 1.00 0.00 107 ALA A N 1
ATOM 1431 C CA . ALA A 1 107 ? -9.757 6.663 3.197 1.00 0.00 107 ALA A CA 1
ATOM 1432 C C . ALA A 1 107 ? -9.963 8.148 3.455 1.00 0.00 107 ALA A C 1
ATOM 1433 O O . ALA A 1 107 ? -11.090 8.612 3.630 1.00 0.00 107 ALA A O 1
ATOM 1440 N N . VAL A 1 108 ? -8.866 8.891 3.476 1.00 0.00 108 VAL A N 1
ATOM 1441 C CA . VAL A 1 108 ? -8.916 10.321 3.752 1.00 0.00 108 VAL A CA 1
ATOM 1442 C C . VAL A 1 108 ? -8.694 11.137 2.484 1.00 0.00 108 VAL A C 1
ATOM 1443 O O . VAL A 1 108 ? -8.509 12.352 2.536 1.00 0.00 108 VAL A O 1
ATOM 1456 N N . ASP A 1 109 ? -8.730 10.460 1.350 1.00 0.00 109 ASP A N 1
ATOM 1457 C CA . ASP A 1 109 ? -8.543 11.112 0.057 1.00 0.00 109 ASP A CA 1
ATOM 1458 C C . ASP A 1 109 ? -9.820 11.005 -0.771 1.00 0.00 109 ASP A C 1
ATOM 1459 O O . ASP A 1 109 ? -10.611 11.947 -0.828 1.00 0.00 109 ASP A O 1
ATOM 1468 N N . ASN A 1 110 ? -9.998 9.841 -1.407 1.00 0.00 110 ASN A N 1
ATOM 1469 C CA . ASN A 1 110 ? -11.211 9.499 -2.162 1.00 0.00 110 ASN A CA 1
ATOM 1470 C C . ASN A 1 110 ? -11.261 10.190 -3.522 1.00 0.00 110 ASN A C 1
ATOM 1471 O O . ASN A 1 110 ? -11.413 9.539 -4.555 1.00 0.00 110 ASN A O 1
ATOM 1482 N N . ALA A 1 111 ? -11.115 11.498 -3.516 1.00 0.00 111 ALA A N 1
ATOM 1483 C CA . ALA A 1 111 ? -11.248 12.289 -4.735 1.00 0.00 111 ALA A CA 1
ATOM 1484 C C . ALA A 1 111 ? -10.014 13.152 -4.990 1.00 0.00 111 ALA A C 1
ATOM 1485 O O . ALA A 1 111 ? -10.089 14.164 -5.690 1.00 0.00 111 ALA A O 1
ATOM 1492 N N . GLY A 1 112 ? -8.880 12.749 -4.434 1.00 0.00 112 GLY A N 1
ATOM 1493 C CA . GLY A 1 112 ? -7.652 13.493 -4.644 1.00 0.00 112 GLY A CA 1
ATOM 1494 C C . GLY A 1 112 ? -6.675 12.739 -5.524 1.00 0.00 112 GLY A C 1
ATOM 1495 O O . GLY A 1 112 ? -5.690 13.310 -5.998 1.00 0.00 112 GLY A O 1
ATOM 1499 N N . ALA A 1 113 ? -6.951 11.444 -5.706 1.00 0.00 113 ALA A N 1
ATOM 1500 C CA . ALA A 1 113 ? -6.170 10.566 -6.579 1.00 0.00 113 ALA A CA 1
ATOM 1501 C C . ALA A 1 113 ? -4.806 10.246 -5.975 1.00 0.00 113 ALA A C 1
ATOM 1502 O O . ALA A 1 113 ? -3.868 9.899 -6.696 1.00 0.00 113 ALA A O 1
ATOM 1509 N N . GLY A 1 114 ? -4.705 10.380 -4.655 1.00 0.00 114 GLY A N 1
ATOM 1510 C CA . GLY A 1 114 ? -3.494 9.997 -3.944 1.00 0.00 114 GLY A CA 1
ATOM 1511 C C . GLY A 1 114 ? -2.250 10.701 -4.455 1.00 0.00 114 GLY A C 1
ATOM 1512 O O . GLY A 1 114 ? -1.267 10.057 -4.829 1.00 0.00 114 GLY A O 1
ATOM 1516 N N . THR A 1 115 ? -2.291 12.022 -4.478 1.00 0.00 115 THR A N 1
ATOM 1517 C CA . THR A 1 115 ? -1.156 12.805 -4.923 1.00 0.00 115 THR A CA 1
ATOM 1518 C C . THR A 1 115 ? -0.150 12.987 -3.785 1.00 0.00 115 THR A C 1
ATOM 1519 O O . THR A 1 115 ? -0.505 12.918 -2.607 1.00 0.00 115 THR A O 1
ATOM 1530 N N . LYS A 1 116 ? 1.105 13.189 -4.147 1.00 0.00 116 LYS A N 1
ATOM 1531 C CA . LYS A 1 116 ? 2.155 13.418 -3.168 1.00 0.00 116 LYS A CA 1
ATOM 1532 C C . LYS A 1 116 ? 2.964 14.641 -3.560 1.00 0.00 116 LYS A C 1
ATOM 1533 O O . LYS A 1 116 ? 3.155 14.904 -4.751 1.00 0.00 116 LYS A O 1
ATOM 1552 N N . ALA A 1 117 ? 3.424 15.386 -2.566 1.00 0.00 117 ALA A N 1
ATOM 1553 C CA . ALA A 1 117 ? 4.264 16.545 -2.812 1.00 0.00 117 ALA A CA 1
ATOM 1554 C C . ALA A 1 117 ? 5.646 16.100 -3.270 1.00 0.00 117 ALA A C 1
ATOM 1555 O O . ALA A 1 117 ? 6.507 15.786 -2.450 1.00 0.00 117 ALA A O 1
ATOM 1562 N N . GLU A 1 118 ? 5.834 16.074 -4.590 1.00 0.00 118 GLU A N 1
ATOM 1563 C CA . GLU A 1 118 ? 7.063 15.582 -5.212 1.00 0.00 118 GLU A CA 1
ATOM 1564 C C . GLU A 1 118 ? 7.396 14.181 -4.705 1.00 0.00 118 GLU A C 1
ATOM 1565 O O . GLU A 1 118 ? 6.738 13.218 -5.155 1.00 0.00 118 GLU A O 1
ATOM 1578 N N . SER A 1 1 ? 16.440 -15.360 8.207 1.00 0.00 1 SER A N 2
ATOM 1579 C CA . SER A 1 1 ? 16.347 -14.617 6.935 1.00 0.00 1 SER A CA 2
ATOM 1580 C C . SER A 1 1 ? 17.711 -14.078 6.515 1.00 0.00 1 SER A C 2
ATOM 1581 O O . SER A 1 1 ? 18.499 -13.646 7.354 1.00 0.00 1 SER A O 2
ATOM 1591 N N . LEU A 1 2 ? 17.989 -14.116 5.218 1.00 0.00 2 LEU A N 2
ATOM 1592 C CA . LEU A 1 2 ? 19.253 -13.620 4.697 1.00 0.00 2 LEU A CA 2
ATOM 1593 C C . LEU A 1 2 ? 19.038 -12.326 3.916 1.00 0.00 2 LEU A C 2
ATOM 1594 O O . LEU A 1 2 ? 18.339 -12.306 2.904 1.00 0.00 2 LEU A O 2
ATOM 1610 N N . PRO A 1 3 ? 19.641 -11.224 4.380 1.00 0.00 3 PRO A N 2
ATOM 1611 C CA . PRO A 1 3 ? 19.487 -9.913 3.746 1.00 0.00 3 PRO A CA 2
ATOM 1612 C C . PRO A 1 3 ? 20.361 -9.751 2.505 1.00 0.00 3 PRO A C 2
ATOM 1613 O O . PRO A 1 3 ? 20.395 -8.687 1.891 1.00 0.00 3 PRO A O 2
ATOM 1624 N N . ALA A 1 4 ? 21.064 -10.816 2.144 1.00 0.00 4 ALA A N 2
ATOM 1625 C CA . ALA A 1 4 ? 21.970 -10.785 1.003 1.00 0.00 4 ALA A CA 2
ATOM 1626 C C . ALA A 1 4 ? 21.332 -11.418 -0.232 1.00 0.00 4 ALA A C 2
ATOM 1627 O O . ALA A 1 4 ? 21.875 -11.332 -1.333 1.00 0.00 4 ALA A O 2
ATOM 1634 N N . SER A 1 5 ? 20.187 -12.063 -0.048 1.00 0.00 5 SER A N 2
ATOM 1635 C CA . SER A 1 5 ? 19.499 -12.722 -1.150 1.00 0.00 5 SER A CA 2
ATOM 1636 C C . SER A 1 5 ? 18.558 -11.761 -1.869 1.00 0.00 5 SER A C 2
ATOM 1637 O O . SER A 1 5 ? 18.706 -11.508 -3.067 1.00 0.00 5 SER A O 2
ATOM 1645 N N . ALA A 1 6 ? 17.599 -11.216 -1.131 1.00 0.00 6 ALA A N 2
ATOM 1646 C CA . ALA A 1 6 ? 16.590 -10.350 -1.721 1.00 0.00 6 ALA A CA 2
ATOM 1647 C C . ALA A 1 6 ? 16.882 -8.877 -1.431 1.00 0.00 6 ALA A C 2
ATOM 1648 O O . ALA A 1 6 ? 17.868 -8.331 -1.929 1.00 0.00 6 ALA A O 2
ATOM 1655 N N . ALA A 1 7 ? 16.009 -8.245 -0.637 1.00 0.00 7 ALA A N 2
ATOM 1656 C CA . ALA A 1 7 ? 16.138 -6.827 -0.275 1.00 0.00 7 ALA A CA 2
ATOM 1657 C C . ALA A 1 7 ? 16.019 -5.926 -1.505 1.00 0.00 7 ALA A C 2
ATOM 1658 O O . ALA A 1 7 ? 16.458 -4.771 -1.494 1.00 0.00 7 ALA A O 2
ATOM 1665 N N . LYS A 1 8 ? 15.405 -6.456 -2.555 1.00 0.00 8 LYS A N 2
ATOM 1666 C CA . LYS A 1 8 ? 15.271 -5.742 -3.817 1.00 0.00 8 LYS A CA 2
ATOM 1667 C C . LYS A 1 8 ? 13.821 -5.771 -4.288 1.00 0.00 8 LYS A C 2
ATOM 1668 O O . LYS A 1 8 ? 13.539 -5.789 -5.487 1.00 0.00 8 LYS A O 2
ATOM 1687 N N . ASN A 1 9 ? 12.908 -5.805 -3.333 1.00 0.00 9 ASN A N 2
ATOM 1688 C CA . ASN A 1 9 ? 11.486 -5.843 -3.636 1.00 0.00 9 ASN A CA 2
ATOM 1689 C C . ASN A 1 9 ? 10.860 -4.459 -3.467 1.00 0.00 9 ASN A C 2
ATOM 1690 O O . ASN A 1 9 ? 10.806 -3.677 -4.418 1.00 0.00 9 ASN A O 2
ATOM 1701 N N . ALA A 1 10 ? 10.407 -4.141 -2.262 1.00 0.00 10 ALA A N 2
ATOM 1702 C CA . ALA A 1 10 ? 9.788 -2.851 -2.001 1.00 0.00 10 ALA A CA 2
ATOM 1703 C C . ALA A 1 10 ? 9.952 -2.457 -0.540 1.00 0.00 10 ALA A C 2
ATOM 1704 O O . ALA A 1 10 ? 9.118 -2.787 0.301 1.00 0.00 10 ALA A O 2
ATOM 1711 N N . LYS A 1 11 ? 11.040 -1.764 -0.246 1.00 0.00 11 LYS A N 2
ATOM 1712 C CA . LYS A 1 11 ? 11.310 -1.304 1.109 1.00 0.00 11 LYS A CA 2
ATOM 1713 C C . LYS A 1 11 ? 10.571 -0.007 1.380 1.00 0.00 11 LYS A C 2
ATOM 1714 O O . LYS A 1 11 ? 10.531 0.881 0.525 1.00 0.00 11 LYS A O 2
ATOM 1733 N N . LEU A 1 12 ? 10.002 0.110 2.566 1.00 0.00 12 LEU A N 2
ATOM 1734 C CA . LEU A 1 12 ? 9.317 1.326 2.962 1.00 0.00 12 LEU A CA 2
ATOM 1735 C C . LEU A 1 12 ? 10.273 2.224 3.737 1.00 0.00 12 LEU A C 2
ATOM 1736 O O . LEU A 1 12 ? 10.168 2.370 4.956 1.00 0.00 12 LEU A O 2
ATOM 1752 N N . ALA A 1 13 ? 11.222 2.794 3.013 1.00 0.00 13 ALA A N 2
ATOM 1753 C CA . ALA A 1 13 ? 12.211 3.692 3.596 1.00 0.00 13 ALA A CA 2
ATOM 1754 C C . ALA A 1 13 ? 12.758 4.630 2.530 1.00 0.00 13 ALA A C 2
ATOM 1755 O O . ALA A 1 13 ? 12.847 5.838 2.733 1.00 0.00 13 ALA A O 2
ATOM 1762 N N . THR A 1 14 ? 13.111 4.060 1.386 1.00 0.00 14 THR A N 2
ATOM 1763 C CA . THR A 1 14 ? 13.611 4.831 0.259 1.00 0.00 14 THR A CA 2
ATOM 1764 C C . THR A 1 14 ? 12.487 5.620 -0.411 1.00 0.00 14 THR A C 2
ATOM 1765 O O . THR A 1 14 ? 12.726 6.620 -1.091 1.00 0.00 14 THR A O 2
ATOM 1776 N N . SER A 1 15 ? 11.258 5.165 -0.205 1.00 0.00 15 SER A N 2
ATOM 1777 C CA . SER A 1 15 ? 10.083 5.800 -0.776 1.00 0.00 15 SER A CA 2
ATOM 1778 C C . SER A 1 15 ? 9.686 7.046 0.015 1.00 0.00 15 SER A C 2
ATOM 1779 O O . SER A 1 15 ? 8.605 7.103 0.604 1.00 0.00 15 SER A O 2
ATOM 1787 N N . ALA A 1 16 ? 10.561 8.044 0.016 1.00 0.00 16 ALA A N 2
ATOM 1788 C CA . ALA A 1 16 ? 10.290 9.305 0.697 1.00 0.00 16 ALA A CA 2
ATOM 1789 C C . ALA A 1 16 ? 9.048 9.970 0.111 1.00 0.00 16 ALA A C 2
ATOM 1790 O O . ALA A 1 16 ? 8.292 10.644 0.814 1.00 0.00 16 ALA A O 2
ATOM 1797 N N . ALA A 1 17 ? 8.834 9.753 -1.181 1.00 0.00 17 ALA A N 2
ATOM 1798 C CA . ALA A 1 17 ? 7.671 10.290 -1.873 1.00 0.00 17 ALA A CA 2
ATOM 1799 C C . ALA A 1 17 ? 6.380 9.667 -1.346 1.00 0.00 17 ALA A C 2
ATOM 1800 O O . ALA A 1 17 ? 5.331 10.310 -1.323 1.00 0.00 17 ALA A O 2
ATOM 1807 N N . PHE A 1 18 ? 6.463 8.412 -0.914 1.00 0.00 18 PHE A N 2
ATOM 1808 C CA . PHE A 1 18 ? 5.298 7.712 -0.396 1.00 0.00 18 PHE A CA 2
ATOM 1809 C C . PHE A 1 18 ? 4.835 8.360 0.902 1.00 0.00 18 PHE A C 2
ATOM 1810 O O . PHE A 1 18 ? 3.639 8.535 1.127 1.00 0.00 18 PHE A O 2
ATOM 1827 N N . ALA A 1 19 ? 5.788 8.740 1.739 1.00 0.00 19 ALA A N 2
ATOM 1828 C CA . ALA A 1 19 ? 5.471 9.379 3.003 1.00 0.00 19 ALA A CA 2
ATOM 1829 C C . ALA A 1 19 ? 5.101 10.844 2.801 1.00 0.00 19 ALA A C 2
ATOM 1830 O O . ALA A 1 19 ? 4.363 11.410 3.597 1.00 0.00 19 ALA A O 2
ATOM 1837 N N . LYS A 1 20 ? 5.630 11.454 1.737 1.00 0.00 20 LYS A N 2
ATOM 1838 C CA . LYS A 1 20 ? 5.242 12.812 1.359 1.00 0.00 20 LYS A CA 2
ATOM 1839 C C . LYS A 1 20 ? 3.734 12.869 1.177 1.00 0.00 20 LYS A C 2
ATOM 1840 O O . LYS A 1 20 ? 3.065 13.797 1.630 1.00 0.00 20 LYS A O 2
ATOM 1859 N N . GLN A 1 21 ? 3.224 11.839 0.517 1.00 0.00 21 GLN A N 2
ATOM 1860 C CA . GLN A 1 21 ? 1.797 11.651 0.312 1.00 0.00 21 GLN A CA 2
ATOM 1861 C C . GLN A 1 21 ? 1.046 11.629 1.645 1.00 0.00 21 GLN A C 2
ATOM 1862 O O . GLN A 1 21 ? 0.048 12.323 1.827 1.00 0.00 21 GLN A O 2
ATOM 1876 N N . ALA A 1 22 ? 1.554 10.830 2.574 1.00 0.00 22 ALA A N 2
ATOM 1877 C CA . ALA A 1 22 ? 0.882 10.593 3.846 1.00 0.00 22 ALA A CA 2
ATOM 1878 C C . ALA A 1 22 ? 1.170 11.695 4.863 1.00 0.00 22 ALA A C 2
ATOM 1879 O O . ALA A 1 22 ? 0.684 11.647 5.992 1.00 0.00 22 ALA A O 2
ATOM 1886 N N . GLU A 1 23 ? 1.952 12.688 4.464 1.00 0.00 23 GLU A N 2
ATOM 1887 C CA . GLU A 1 23 ? 2.296 13.783 5.356 1.00 0.00 23 GLU A CA 2
ATOM 1888 C C . GLU A 1 23 ? 1.141 14.773 5.463 1.00 0.00 23 GLU A C 2
ATOM 1889 O O . GLU A 1 23 ? 1.113 15.614 6.364 1.00 0.00 23 GLU A O 2
ATOM 1901 N N . GLY A 1 24 ? 0.191 14.668 4.539 1.00 0.00 24 GLY A N 2
ATOM 1902 C CA . GLY A 1 24 ? -0.999 15.497 4.595 1.00 0.00 24 GLY A CA 2
ATOM 1903 C C . GLY A 1 24 ? -2.166 14.765 5.228 1.00 0.00 24 GLY A C 2
ATOM 1904 O O . GLY A 1 24 ? -3.207 15.355 5.507 1.00 0.00 24 GLY A O 2
ATOM 1908 N N . THR A 1 25 ? -1.983 13.471 5.454 1.00 0.00 25 THR A N 2
ATOM 1909 C CA . THR A 1 25 ? -3.020 12.638 6.039 1.00 0.00 25 THR A CA 2
ATOM 1910 C C . THR A 1 25 ? -2.657 12.258 7.474 1.00 0.00 25 THR A C 2
ATOM 1911 O O . THR A 1 25 ? -1.562 12.572 7.947 1.00 0.00 25 THR A O 2
ATOM 1922 N N . THR A 1 26 ? -3.571 11.602 8.170 1.00 0.00 26 THR A N 2
ATOM 1923 C CA . THR A 1 26 ? -3.314 11.190 9.539 1.00 0.00 26 THR A CA 2
ATOM 1924 C C . THR A 1 26 ? -3.414 9.679 9.680 1.00 0.00 26 THR A C 2
ATOM 1925 O O . THR A 1 26 ? -4.505 9.128 9.831 1.00 0.00 26 THR A O 2
ATOM 1936 N N . CYS A 1 27 ? -2.270 9.020 9.631 1.00 0.00 27 CYS A N 2
ATOM 1937 C CA . CYS A 1 27 ? -2.202 7.580 9.810 1.00 0.00 27 CYS A CA 2
ATOM 1938 C C . CYS A 1 27 ? -0.935 7.233 10.580 1.00 0.00 27 CYS A C 2
ATOM 1939 O O . CYS A 1 27 ? 0.036 7.991 10.560 1.00 0.00 27 CYS A O 2
ATOM 1946 N N . ASN A 1 28 ? -0.944 6.101 11.260 1.00 0.00 28 ASN A N 2
ATOM 1947 C CA . ASN A 1 28 ? 0.182 5.712 12.099 1.00 0.00 28 ASN A CA 2
ATOM 1948 C C . ASN A 1 28 ? 1.129 4.791 11.335 1.00 0.00 28 ASN A C 2
ATOM 1949 O O . ASN A 1 28 ? 0.807 4.329 10.238 1.00 0.00 28 ASN A O 2
ATOM 1960 N N . VAL A 1 29 ? 2.296 4.526 11.911 1.00 0.00 29 VAL A N 2
ATOM 1961 C CA . VAL A 1 29 ? 3.276 3.656 11.278 1.00 0.00 29 VAL A CA 2
ATOM 1962 C C . VAL A 1 29 ? 2.758 2.218 11.243 1.00 0.00 29 VAL A C 2
ATOM 1963 O O . VAL A 1 29 ? 2.331 1.676 12.263 1.00 0.00 29 VAL A O 2
ATOM 1976 N N . GLY A 1 30 ? 2.759 1.620 10.060 1.00 0.00 30 GLY A N 2
ATOM 1977 C CA . GLY A 1 30 ? 2.211 0.287 9.899 1.00 0.00 30 GLY A CA 2
ATOM 1978 C C . GLY A 1 30 ? 0.761 0.347 9.477 1.00 0.00 30 GLY A C 2
ATOM 1979 O O . GLY A 1 30 ? 0.289 -0.487 8.706 1.00 0.00 30 GLY A O 2
ATOM 1983 N N . SER A 1 31 ? 0.067 1.364 9.966 1.00 0.00 31 SER A N 2
ATOM 1984 C CA . SER A 1 31 ? -1.321 1.594 9.617 1.00 0.00 31 SER A CA 2
ATOM 1985 C C . SER A 1 31 ? -1.419 2.573 8.451 1.00 0.00 31 SER A C 2
ATOM 1986 O O . SER A 1 31 ? -2.425 3.266 8.281 1.00 0.00 31 SER A O 2
ATOM 1994 N N . ILE A 1 32 ? -0.366 2.612 7.651 1.00 0.00 32 ILE A N 2
ATOM 1995 C CA . ILE A 1 32 ? -0.305 3.486 6.496 1.00 0.00 32 ILE A CA 2
ATOM 1996 C C . ILE A 1 32 ? -0.312 2.639 5.228 1.00 0.00 32 ILE A C 2
ATOM 1997 O O . ILE A 1 32 ? 0.432 1.656 5.125 1.00 0.00 32 ILE A O 2
ATOM 2013 N N . ALA A 1 33 ? -1.182 2.978 4.289 1.00 0.00 33 ALA A N 2
ATOM 2014 C CA . ALA A 1 33 ? -1.372 2.143 3.118 1.00 0.00 33 ALA A CA 2
ATOM 2015 C C . ALA A 1 33 ? -1.775 2.944 1.891 1.00 0.00 33 ALA A C 2
ATOM 2016 O O . ALA A 1 33 ? -1.899 4.169 1.930 1.00 0.00 33 ALA A O 2
ATOM 2023 N N . CYS A 1 34 ? -1.968 2.228 0.798 1.00 0.00 34 CYS A N 2
ATOM 2024 C CA . CYS A 1 34 ? -2.448 2.824 -0.430 1.00 0.00 34 CYS A CA 2
ATOM 2025 C C . CYS A 1 34 ? -3.716 2.112 -0.870 1.00 0.00 34 CYS A C 2
ATOM 2026 O O . CYS A 1 34 ? -3.780 0.882 -0.858 1.00 0.00 34 CYS A O 2
ATOM 2033 N N . CYS A 1 35 ? -4.730 2.879 -1.226 1.00 0.00 35 CYS A N 2
ATOM 2034 C CA . CYS A 1 35 ? -5.981 2.309 -1.686 1.00 0.00 35 CYS A CA 2
ATOM 2035 C C . CYS A 1 35 ? -6.035 2.365 -3.203 1.00 0.00 35 CYS A C 2
ATOM 2036 O O . CYS A 1 35 ? -5.930 3.439 -3.796 1.00 0.00 35 CYS A O 2
ATOM 2043 N N . ASN A 1 36 ? -6.177 1.209 -3.826 1.00 0.00 36 ASN A N 2
ATOM 2044 C CA . ASN A 1 36 ? -6.183 1.119 -5.275 1.00 0.00 36 ASN A CA 2
ATOM 2045 C C . ASN A 1 36 ? -7.554 0.683 -5.776 1.00 0.00 36 ASN A C 2
ATOM 2046 O O . ASN A 1 36 ? -8.265 -0.060 -5.091 1.00 0.00 36 ASN A O 2
ATOM 2057 N N . SER A 1 37 ? -7.921 1.163 -6.958 1.00 0.00 37 SER A N 2
ATOM 2058 C CA . SER A 1 37 ? -9.201 0.831 -7.572 1.00 0.00 37 SER A CA 2
ATOM 2059 C C . SER A 1 37 ? -9.399 -0.688 -7.670 1.00 0.00 37 SER A C 2
ATOM 2060 O O . SER A 1 37 ? -8.523 -1.413 -8.152 1.00 0.00 37 SER A O 2
ATOM 2068 N N . PRO A 1 38 ? -10.576 -1.181 -7.230 1.00 0.00 38 PRO A N 2
ATOM 2069 C CA . PRO A 1 38 ? -10.854 -2.624 -7.092 1.00 0.00 38 PRO A CA 2
ATOM 2070 C C . PRO A 1 38 ? -10.586 -3.434 -8.354 1.00 0.00 38 PRO A C 2
ATOM 2071 O O . PRO A 1 38 ? -10.083 -4.549 -8.282 1.00 0.00 38 PRO A O 2
ATOM 2082 N N . ALA A 1 39 ? -10.899 -2.867 -9.506 1.00 0.00 39 ALA A N 2
ATOM 2083 C CA . ALA A 1 39 ? -10.780 -3.591 -10.767 1.00 0.00 39 ALA A CA 2
ATOM 2084 C C . ALA A 1 39 ? -9.326 -3.906 -11.108 1.00 0.00 39 ALA A C 2
ATOM 2085 O O . ALA A 1 39 ? -9.044 -4.780 -11.928 1.00 0.00 39 ALA A O 2
ATOM 2092 N N . GLU A 1 40 ? -8.404 -3.201 -10.472 1.00 0.00 40 GLU A N 2
ATOM 2093 C CA . GLU A 1 40 ? -6.987 -3.431 -10.708 1.00 0.00 40 GLU A CA 2
ATOM 2094 C C . GLU A 1 40 ? -6.402 -4.240 -9.560 1.00 0.00 40 GLU A C 2
ATOM 2095 O O . GLU A 1 40 ? -5.586 -5.135 -9.768 1.00 0.00 40 GLU A O 2
ATOM 2107 N N . THR A 1 41 ? -6.851 -3.933 -8.348 1.00 0.00 41 THR A N 2
ATOM 2108 C CA . THR A 1 41 ? -6.460 -4.683 -7.163 1.00 0.00 41 THR A CA 2
ATOM 2109 C C . THR A 1 41 ? -6.927 -6.138 -7.266 1.00 0.00 41 THR A C 2
ATOM 2110 O O . THR A 1 41 ? -6.302 -7.050 -6.732 1.00 0.00 41 THR A O 2
ATOM 2121 N N . ASN A 1 42 ? -8.034 -6.341 -7.967 1.00 0.00 42 ASN A N 2
ATOM 2122 C CA . ASN A 1 42 ? -8.600 -7.670 -8.144 1.00 0.00 42 ASN A CA 2
ATOM 2123 C C . ASN A 1 42 ? -8.329 -8.197 -9.545 1.00 0.00 42 ASN A C 2
ATOM 2124 O O . ASN A 1 42 ? -8.932 -9.184 -9.977 1.00 0.00 42 ASN A O 2
ATOM 2135 N N . ASN A 1 43 ? -7.427 -7.530 -10.255 1.00 0.00 43 ASN A N 2
ATOM 2136 C CA . ASN A 1 43 ? -7.087 -7.921 -11.623 1.00 0.00 43 ASN A CA 2
ATOM 2137 C C . ASN A 1 43 ? -6.513 -9.331 -11.649 1.00 0.00 43 ASN A C 2
ATOM 2138 O O . ASN A 1 43 ? -6.846 -10.143 -12.515 1.00 0.00 43 ASN A O 2
ATOM 2149 N N . ASP A 1 44 ? -5.653 -9.620 -10.687 1.00 0.00 44 ASP A N 2
ATOM 2150 C CA . ASP A 1 44 ? -5.127 -10.961 -10.517 1.00 0.00 44 ASP A CA 2
ATOM 2151 C C . ASP A 1 44 ? -5.948 -11.688 -9.465 1.00 0.00 44 ASP A C 2
ATOM 2152 O O . ASP A 1 44 ? -6.186 -11.157 -8.379 1.00 0.00 44 ASP A O 2
ATOM 2161 N N . SER A 1 45 ? -6.387 -12.894 -9.785 1.00 0.00 45 SER A N 2
ATOM 2162 C CA . SER A 1 45 ? -7.157 -13.689 -8.847 1.00 0.00 45 SER A CA 2
ATOM 2163 C C . SER A 1 45 ? -6.274 -14.149 -7.694 1.00 0.00 45 SER A C 2
ATOM 2164 O O . SER A 1 45 ? -6.757 -14.422 -6.590 1.00 0.00 45 SER A O 2
ATOM 2172 N N . LEU A 1 46 ? -4.973 -14.205 -7.952 1.00 0.00 46 LEU A N 2
ATOM 2173 C CA . LEU A 1 46 ? -3.997 -14.512 -6.919 1.00 0.00 46 LEU A CA 2
ATOM 2174 C C . LEU A 1 46 ? -3.824 -13.299 -6.018 1.00 0.00 46 LEU A C 2
ATOM 2175 O O . LEU A 1 46 ? -3.614 -13.433 -4.814 1.00 0.00 46 LEU A O 2
ATOM 2191 N N . LEU A 1 47 ? -3.946 -12.112 -6.609 1.00 0.00 47 LEU A N 2
ATOM 2192 C CA . LEU A 1 47 ? -3.827 -10.862 -5.866 1.00 0.00 47 LEU A CA 2
ATOM 2193 C C . LEU A 1 47 ? -4.951 -10.740 -4.850 1.00 0.00 47 LEU A C 2
ATOM 2194 O O . LEU A 1 47 ? -4.764 -10.188 -3.769 1.00 0.00 47 LEU A O 2
ATOM 2210 N N . SER A 1 48 ? -6.107 -11.289 -5.193 1.00 0.00 48 SER A N 2
ATOM 2211 C CA . SER A 1 48 ? -7.264 -11.272 -4.310 1.00 0.00 48 SER A CA 2
ATOM 2212 C C . SER A 1 48 ? -6.974 -12.020 -3.005 1.00 0.00 48 SER A C 2
ATOM 2213 O O . SER A 1 48 ? -7.632 -11.792 -1.993 1.00 0.00 48 SER A O 2
ATOM 2221 N N . GLY A 1 49 ? -5.989 -12.910 -3.037 1.00 0.00 49 GLY A N 2
ATOM 2222 C CA . GLY A 1 49 ? -5.558 -13.587 -1.828 1.00 0.00 49 GLY A CA 2
ATOM 2223 C C . GLY A 1 49 ? -4.222 -13.062 -1.346 1.00 0.00 49 GLY A C 2
ATOM 2224 O O . GLY A 1 49 ? -3.783 -13.369 -0.239 1.00 0.00 49 GLY A O 2
ATOM 2228 N N . LEU A 1 50 ? -3.585 -12.253 -2.182 1.00 0.00 50 LEU A N 2
ATOM 2229 C CA . LEU A 1 50 ? -2.287 -11.673 -1.869 1.00 0.00 50 LEU A CA 2
ATOM 2230 C C . LEU A 1 50 ? -2.451 -10.427 -1.007 1.00 0.00 50 LEU A C 2
ATOM 2231 O O . LEU A 1 50 ? -1.532 -10.024 -0.299 1.00 0.00 50 LEU A O 2
ATOM 2247 N N . LEU A 1 51 ? -3.626 -9.812 -1.084 1.00 0.00 51 LEU A N 2
ATOM 2248 C CA . LEU A 1 51 ? -3.932 -8.655 -0.253 1.00 0.00 51 LEU A CA 2
ATOM 2249 C C . LEU A 1 51 ? -4.265 -9.096 1.166 1.00 0.00 51 LEU A C 2
ATOM 2250 O O . LEU A 1 51 ? -4.041 -8.364 2.127 1.00 0.00 51 LEU A O 2
ATOM 2266 N N . GLY A 1 52 ? -4.801 -10.302 1.287 1.00 0.00 52 GLY A N 2
ATOM 2267 C CA . GLY A 1 52 ? -5.165 -10.828 2.578 1.00 0.00 52 GLY A CA 2
ATOM 2268 C C . GLY A 1 52 ? -4.107 -11.758 3.130 1.00 0.00 52 GLY A C 2
ATOM 2269 O O . GLY A 1 52 ? -4.211 -12.977 2.991 1.00 0.00 52 GLY A O 2
ATOM 2273 N N . ALA A 1 53 ? -3.085 -11.179 3.757 1.00 0.00 53 ALA A N 2
ATOM 2274 C CA . ALA A 1 53 ? -2.029 -11.963 4.389 1.00 0.00 53 ALA A CA 2
ATOM 2275 C C . ALA A 1 53 ? -2.520 -12.519 5.719 1.00 0.00 53 ALA A C 2
ATOM 2276 O O . ALA A 1 53 ? -1.839 -13.313 6.375 1.00 0.00 53 ALA A O 2
ATOM 2283 N N . GLY A 1 54 ? -3.713 -12.086 6.102 1.00 0.00 54 GLY A N 2
ATOM 2284 C CA . GLY A 1 54 ? -4.349 -12.578 7.300 1.00 0.00 54 GLY A CA 2
ATOM 2285 C C . GLY A 1 54 ? -5.857 -12.521 7.177 1.00 0.00 54 GLY A C 2
ATOM 2286 O O . GLY A 1 54 ? -6.421 -13.018 6.204 1.00 0.00 54 GLY A O 2
ATOM 2290 N N . LEU A 1 55 ? -6.511 -11.883 8.131 1.00 0.00 55 LEU A N 2
ATOM 2291 C CA . LEU A 1 55 ? -7.963 -11.755 8.103 1.00 0.00 55 LEU A CA 2
ATOM 2292 C C . LEU A 1 55 ? -8.342 -10.321 7.766 1.00 0.00 55 LEU A C 2
ATOM 2293 O O . LEU A 1 55 ? -9.084 -9.672 8.498 1.00 0.00 55 LEU A O 2
ATOM 2309 N N . LEU A 1 56 ? -7.831 -9.840 6.646 1.00 0.00 56 LEU A N 2
ATOM 2310 C CA . LEU A 1 56 ? -7.978 -8.443 6.280 1.00 0.00 56 LEU A CA 2
ATOM 2311 C C . LEU A 1 56 ? -9.346 -8.158 5.677 1.00 0.00 56 LEU A C 2
ATOM 2312 O O . LEU A 1 56 ? -10.116 -9.073 5.370 1.00 0.00 56 LEU A O 2
ATOM 2328 N N . ASN A 1 57 ? -9.632 -6.877 5.516 1.00 0.00 57 ASN A N 2
ATOM 2329 C CA . ASN A 1 57 ? -10.848 -6.420 4.880 1.00 0.00 57 ASN A CA 2
ATOM 2330 C C . ASN A 1 57 ? -10.495 -5.365 3.838 1.00 0.00 57 ASN A C 2
ATOM 2331 O O . ASN A 1 57 ? -9.321 -5.036 3.655 1.00 0.00 57 ASN A O 2
ATOM 2342 N N . GLY A 1 58 ? -11.502 -4.834 3.170 1.00 0.00 58 GLY A N 2
ATOM 2343 C CA . GLY A 1 58 ? -11.262 -3.888 2.097 1.00 0.00 58 GLY A CA 2
ATOM 2344 C C . GLY A 1 58 ? -11.451 -2.448 2.529 1.00 0.00 58 GLY A C 2
ATOM 2345 O O . GLY A 1 58 ? -10.959 -2.034 3.579 1.00 0.00 58 GLY A O 2
ATOM 2349 N N . LEU A 1 59 ? -12.168 -1.688 1.722 1.00 0.00 59 LEU A N 2
ATOM 2350 C CA . LEU A 1 59 ? -12.426 -0.285 2.008 1.00 0.00 59 LEU A CA 2
ATOM 2351 C C . LEU A 1 59 ? -13.561 -0.155 3.019 1.00 0.00 59 LEU A C 2
ATOM 2352 O O . LEU A 1 59 ? -14.417 -1.037 3.116 1.00 0.00 59 LEU A O 2
ATOM 2368 N N . SER A 1 60 ? -13.549 0.930 3.783 1.00 0.00 60 SER A N 2
ATOM 2369 C CA . SER A 1 60 ? -14.575 1.192 4.784 1.00 0.00 60 SER A CA 2
ATOM 2370 C C . SER A 1 60 ? -15.959 1.310 4.139 1.00 0.00 60 SER A C 2
ATOM 2371 O O . SER A 1 60 ? -16.391 2.394 3.753 1.00 0.00 60 SER A O 2
ATOM 2379 N N . GLY A 1 61 ? -16.643 0.174 4.017 1.00 0.00 61 GLY A N 2
ATOM 2380 C CA . GLY A 1 61 ? -17.970 0.158 3.433 1.00 0.00 61 GLY A CA 2
ATOM 2381 C C . GLY A 1 61 ? -17.964 -0.270 1.978 1.00 0.00 61 GLY A C 2
ATOM 2382 O O . GLY A 1 61 ? -19.016 -0.376 1.353 1.00 0.00 61 GLY A O 2
ATOM 2386 N N . ASN A 1 62 ? -16.782 -0.520 1.431 1.00 0.00 62 ASN A N 2
ATOM 2387 C CA . ASN A 1 62 ? -16.669 -0.916 0.033 1.00 0.00 62 ASN A CA 2
ATOM 2388 C C . ASN A 1 62 ? -15.913 -2.230 -0.099 1.00 0.00 62 ASN A C 2
ATOM 2389 O O . ASN A 1 62 ? -14.684 -2.269 0.000 1.00 0.00 62 ASN A O 2
ATOM 2400 N N . THR A 1 63 ? -16.652 -3.306 -0.316 1.00 0.00 63 THR A N 2
ATOM 2401 C CA . THR A 1 63 ? -16.062 -4.628 -0.452 1.00 0.00 63 THR A CA 2
ATOM 2402 C C . THR A 1 63 ? -15.479 -4.831 -1.852 1.00 0.00 63 THR A C 2
ATOM 2403 O O . THR A 1 63 ? -16.054 -5.541 -2.679 1.00 0.00 63 THR A O 2
ATOM 2414 N N . GLY A 1 64 ? -14.346 -4.194 -2.112 1.00 0.00 64 GLY A N 2
ATOM 2415 C CA . GLY A 1 64 ? -13.695 -4.320 -3.401 1.00 0.00 64 GLY A CA 2
ATOM 2416 C C . GLY A 1 64 ? -12.297 -3.743 -3.386 1.00 0.00 64 GLY A C 2
ATOM 2417 O O . GLY A 1 64 ? -11.327 -4.426 -3.717 1.00 0.00 64 GLY A O 2
ATOM 2421 N N . SER A 1 65 ? -12.195 -2.477 -3.001 1.00 0.00 65 SER A N 2
ATOM 2422 C CA . SER A 1 65 ? -10.913 -1.799 -2.905 1.00 0.00 65 SER A CA 2
ATOM 2423 C C . SER A 1 65 ? -10.176 -2.212 -1.639 1.00 0.00 65 SER A C 2
ATOM 2424 O O . SER A 1 65 ? -10.203 -1.508 -0.632 1.00 0.00 65 SER A O 2
ATOM 2432 N N . ALA A 1 66 ? -9.553 -3.377 -1.685 1.00 0.00 66 ALA A N 2
ATOM 2433 C CA . ALA A 1 66 ? -8.708 -3.823 -0.594 1.00 0.00 66 ALA A CA 2
ATOM 2434 C C . ALA A 1 66 ? -7.397 -3.049 -0.626 1.00 0.00 66 ALA A C 2
ATOM 2435 O O . ALA A 1 66 ? -6.712 -3.021 -1.649 1.00 0.00 66 ALA A O 2
ATOM 2442 N N . CYS A 1 67 ? -7.053 -2.408 0.478 1.00 0.00 67 CYS A N 2
ATOM 2443 C CA . CYS A 1 67 ? -5.871 -1.566 0.520 1.00 0.00 67 CYS A CA 2
ATOM 2444 C C . CYS A 1 67 ? -4.804 -2.200 1.396 1.00 0.00 67 CYS A C 2
ATOM 2445 O O . CYS A 1 67 ? -5.062 -2.580 2.539 1.00 0.00 67 CYS A O 2
ATOM 2452 N N . ALA A 1 68 ? -3.601 -2.309 0.853 1.00 0.00 68 ALA A N 2
ATOM 2453 C CA . ALA A 1 68 ? -2.515 -2.990 1.532 1.00 0.00 68 ALA A CA 2
ATOM 2454 C C . ALA A 1 68 ? -1.502 -1.993 2.063 1.00 0.00 68 ALA A C 2
ATOM 2455 O O . ALA A 1 68 ? -1.245 -0.962 1.443 1.00 0.00 68 ALA A O 2
ATOM 2462 N N . LYS A 1 69 ? -0.935 -2.305 3.211 1.00 0.00 69 LYS A N 2
ATOM 2463 C CA . LYS A 1 69 ? -0.021 -1.398 3.884 1.00 0.00 69 LYS A CA 2
ATOM 2464 C C . LYS A 1 69 ? 1.412 -1.856 3.695 1.00 0.00 69 LYS A C 2
ATOM 2465 O O . LYS A 1 69 ? 1.667 -2.824 2.979 1.00 0.00 69 LYS A O 2
ATOM 2484 N N . ALA A 1 70 ? 2.340 -1.168 4.351 1.00 0.00 70 ALA A N 2
ATOM 2485 C CA . ALA A 1 70 ? 3.761 -1.478 4.231 1.00 0.00 70 ALA A CA 2
ATOM 2486 C C . ALA A 1 70 ? 4.055 -2.919 4.627 1.00 0.00 70 ALA A C 2
ATOM 2487 O O . ALA A 1 70 ? 4.997 -3.528 4.126 1.00 0.00 70 ALA A O 2
ATOM 2494 N N . SER A 1 71 ? 3.237 -3.465 5.518 1.00 0.00 71 SER A N 2
ATOM 2495 C CA . SER A 1 71 ? 3.386 -4.845 5.943 1.00 0.00 71 SER A CA 2
ATOM 2496 C C . SER A 1 71 ? 3.153 -5.787 4.767 1.00 0.00 71 SER A C 2
ATOM 2497 O O . SER A 1 71 ? 3.887 -6.754 4.563 1.00 0.00 71 SER A O 2
ATOM 2505 N N . LEU A 1 72 ? 2.136 -5.472 3.982 1.00 0.00 72 LEU A N 2
ATOM 2506 C CA . LEU A 1 72 ? 1.781 -6.267 2.821 1.00 0.00 72 LEU A CA 2
ATOM 2507 C C . LEU A 1 72 ? 2.725 -5.991 1.671 1.00 0.00 72 LEU A C 2
ATOM 2508 O O . LEU A 1 72 ? 3.054 -6.886 0.895 1.00 0.00 72 LEU A O 2
ATOM 2524 N N . ILE A 1 73 ? 3.145 -4.743 1.559 1.00 0.00 73 ILE A N 2
ATOM 2525 C CA . ILE A 1 73 ? 4.037 -4.343 0.493 1.00 0.00 73 ILE A CA 2
ATOM 2526 C C . ILE A 1 73 ? 5.394 -5.030 0.649 1.00 0.00 73 ILE A C 2
ATOM 2527 O O . ILE A 1 73 ? 6.014 -5.438 -0.334 1.00 0.00 73 ILE A O 2
ATOM 2543 N N . ASP A 1 74 ? 5.833 -5.178 1.895 1.00 0.00 74 ASP A N 2
ATOM 2544 C CA . ASP A 1 74 ? 7.073 -5.884 2.197 1.00 0.00 74 ASP A CA 2
ATOM 2545 C C . ASP A 1 74 ? 6.904 -7.389 2.006 1.00 0.00 74 ASP A C 2
ATOM 2546 O O . ASP A 1 74 ? 7.780 -8.062 1.463 1.00 0.00 74 ASP A O 2
ATOM 2555 N N . GLN A 1 75 ? 5.758 -7.907 2.446 1.00 0.00 75 GLN A N 2
ATOM 2556 C CA . GLN A 1 75 ? 5.521 -9.348 2.456 1.00 0.00 75 GLN A CA 2
ATOM 2557 C C . GLN A 1 75 ? 5.208 -9.894 1.065 1.00 0.00 75 GLN A C 2
ATOM 2558 O O . GLN A 1 75 ? 5.847 -10.837 0.605 1.00 0.00 75 GLN A O 2
ATOM 2572 N N . LEU A 1 76 ? 4.226 -9.299 0.402 1.00 0.00 76 LEU A N 2
ATOM 2573 C CA . LEU A 1 76 ? 3.738 -9.830 -0.864 1.00 0.00 76 LEU A CA 2
ATOM 2574 C C . LEU A 1 76 ? 4.203 -8.977 -2.036 1.00 0.00 76 LEU A C 2
ATOM 2575 O O . LEU A 1 76 ? 4.643 -9.505 -3.058 1.00 0.00 76 LEU A O 2
ATOM 2591 N N . GLY A 1 77 ? 4.104 -7.660 -1.890 1.00 0.00 77 GLY A N 2
ATOM 2592 C CA . GLY A 1 77 ? 4.562 -6.771 -2.945 1.00 0.00 77 GLY A CA 2
ATOM 2593 C C . GLY A 1 77 ? 3.586 -6.697 -4.108 1.00 0.00 77 GLY A C 2
ATOM 2594 O O . GLY A 1 77 ? 3.968 -6.873 -5.262 1.00 0.00 77 GLY A O 2
ATOM 2598 N N . LEU A 1 78 ? 2.320 -6.457 -3.797 1.00 0.00 78 LEU A N 2
ATOM 2599 C CA . LEU A 1 78 ? 1.271 -6.365 -4.809 1.00 0.00 78 LEU A CA 2
ATOM 2600 C C . LEU A 1 78 ? 1.524 -5.201 -5.770 1.00 0.00 78 LEU A C 2
ATOM 2601 O O . LEU A 1 78 ? 1.315 -4.038 -5.417 1.00 0.00 78 LEU A O 2
ATOM 2617 N N . LEU A 1 79 ? 1.947 -5.523 -6.991 1.00 0.00 79 LEU A N 2
ATOM 2618 C CA . LEU A 1 79 ? 2.286 -4.510 -7.995 1.00 0.00 79 LEU A CA 2
ATOM 2619 C C . LEU A 1 79 ? 1.045 -3.792 -8.521 1.00 0.00 79 LEU A C 2
ATOM 2620 O O . LEU A 1 79 ? 1.147 -2.837 -9.286 1.00 0.00 79 LEU A O 2
ATOM 2636 N N . ALA A 1 80 ? -0.126 -4.258 -8.118 1.00 0.00 80 ALA A N 2
ATOM 2637 C CA . ALA A 1 80 ? -1.366 -3.616 -8.517 1.00 0.00 80 ALA A CA 2
ATOM 2638 C C . ALA A 1 80 ? -1.713 -2.492 -7.556 1.00 0.00 80 ALA A C 2
ATOM 2639 O O . ALA A 1 80 ? -2.567 -1.662 -7.841 1.00 0.00 80 ALA A O 2
ATOM 2646 N N . LEU A 1 81 ? -1.036 -2.471 -6.416 1.00 0.00 81 LEU A N 2
ATOM 2647 C CA . LEU A 1 81 ? -1.326 -1.495 -5.376 1.00 0.00 81 LEU A CA 2
ATOM 2648 C C . LEU A 1 81 ? -0.216 -0.460 -5.272 1.00 0.00 81 LEU A C 2
ATOM 2649 O O . LEU A 1 81 ? -0.471 0.708 -4.975 1.00 0.00 81 LEU A O 2
ATOM 2665 N N . VAL A 1 82 ? 1.015 -0.885 -5.515 1.00 0.00 82 VAL A N 2
ATOM 2666 C CA . VAL A 1 82 ? 2.145 0.026 -5.446 1.00 0.00 82 VAL A CA 2
ATOM 2667 C C . VAL A 1 82 ? 2.682 0.318 -6.831 1.00 0.00 82 VAL A C 2
ATOM 2668 O O . VAL A 1 82 ? 2.814 -0.584 -7.657 1.00 0.00 82 VAL A O 2
ATOM 2681 N N . ASP A 1 83 ? 2.993 1.575 -7.074 1.00 0.00 83 ASP A N 2
ATOM 2682 C CA . ASP A 1 83 ? 3.613 1.980 -8.323 1.00 0.00 83 ASP A CA 2
ATOM 2683 C C . ASP A 1 83 ? 5.120 2.106 -8.117 1.00 0.00 83 ASP A C 2
ATOM 2684 O O . ASP A 1 83 ? 5.609 1.944 -6.994 1.00 0.00 83 ASP A O 2
ATOM 2693 N N . HIS A 1 84 ? 5.861 2.390 -9.175 1.00 0.00 84 HIS A N 2
ATOM 2694 C CA . HIS A 1 84 ? 7.308 2.424 -9.087 1.00 0.00 84 HIS A CA 2
ATOM 2695 C C . HIS A 1 84 ? 7.884 3.564 -9.910 1.00 0.00 84 HIS A C 2
ATOM 2696 O O . HIS A 1 84 ? 7.812 3.557 -11.137 1.00 0.00 84 HIS A O 2
ATOM 2711 N N . THR A 1 85 ? 8.447 4.540 -9.224 1.00 0.00 85 THR A N 2
ATOM 2712 C CA . THR A 1 85 ? 9.097 5.667 -9.869 1.00 0.00 85 THR A CA 2
ATOM 2713 C C . THR A 1 85 ? 10.570 5.706 -9.479 1.00 0.00 85 THR A C 2
ATOM 2714 O O . THR A 1 85 ? 11.095 4.741 -8.914 1.00 0.00 85 THR A O 2
ATOM 2725 N N . GLU A 1 86 ? 11.232 6.812 -9.782 1.00 0.00 86 GLU A N 2
ATOM 2726 C CA . GLU A 1 86 ? 12.629 7.000 -9.420 1.00 0.00 86 GLU A CA 2
ATOM 2727 C C . GLU A 1 86 ? 12.765 7.075 -7.905 1.00 0.00 86 GLU A C 2
ATOM 2728 O O . GLU A 1 86 ? 13.758 6.624 -7.338 1.00 0.00 86 GLU A O 2
ATOM 2740 N N . GLU A 1 87 ? 11.749 7.634 -7.257 1.00 0.00 87 GLU A N 2
ATOM 2741 C CA . GLU A 1 87 ? 11.737 7.761 -5.806 1.00 0.00 87 GLU A CA 2
ATOM 2742 C C . GLU A 1 87 ? 11.331 6.448 -5.133 1.00 0.00 87 GLU A C 2
ATOM 2743 O O . GLU A 1 87 ? 11.183 6.386 -3.911 1.00 0.00 87 GLU A O 2
ATOM 2755 N N . GLY A 1 88 ? 11.157 5.404 -5.933 1.00 0.00 88 GLY A N 2
ATOM 2756 C CA . GLY A 1 88 ? 10.902 4.090 -5.385 1.00 0.00 88 GLY A CA 2
ATOM 2757 C C . GLY A 1 88 ? 9.449 3.678 -5.502 1.00 0.00 88 GLY A C 2
ATOM 2758 O O . GLY A 1 88 ? 8.734 4.162 -6.382 1.00 0.00 88 GLY A O 2
ATOM 2762 N N . PRO A 1 89 ? 8.988 2.765 -4.626 1.00 0.00 89 PRO A N 2
ATOM 2763 C CA . PRO A 1 89 ? 7.592 2.322 -4.600 1.00 0.00 89 PRO A CA 2
ATOM 2764 C C . PRO A 1 89 ? 6.682 3.397 -4.021 1.00 0.00 89 PRO A C 2
ATOM 2765 O O . PRO A 1 89 ? 6.913 3.897 -2.921 1.00 0.00 89 PRO A O 2
ATOM 2776 N N . VAL A 1 90 ? 5.653 3.751 -4.763 1.00 0.00 90 VAL A N 2
ATOM 2777 C CA . VAL A 1 90 ? 4.799 4.866 -4.388 1.00 0.00 90 VAL A CA 2
ATOM 2778 C C . VAL A 1 90 ? 3.326 4.497 -4.502 1.00 0.00 90 VAL A C 2
ATOM 2779 O O . VAL A 1 90 ? 2.980 3.404 -4.953 1.00 0.00 90 VAL A O 2
ATOM 2792 N N . CYS A 1 91 ? 2.464 5.411 -4.086 1.00 0.00 91 CYS A N 2
ATOM 2793 C CA . CYS A 1 91 ? 1.031 5.197 -4.170 1.00 0.00 91 CYS A CA 2
ATOM 2794 C C . CYS A 1 91 ? 0.592 5.181 -5.626 1.00 0.00 91 CYS A C 2
ATOM 2795 O O . CYS A 1 91 ? 0.740 6.173 -6.342 1.00 0.00 91 CYS A O 2
ATOM 2802 N N . LYS A 1 92 ? 0.073 4.046 -6.065 1.00 0.00 92 LYS A N 2
ATOM 2803 C CA . LYS A 1 92 ? -0.377 3.888 -7.437 1.00 0.00 92 LYS A CA 2
ATOM 2804 C C . LYS A 1 92 ? -1.713 4.588 -7.642 1.00 0.00 92 LYS A C 2
ATOM 2805 O O . LYS A 1 92 ? -2.060 4.991 -8.753 1.00 0.00 92 LYS A O 2
ATOM 2824 N N . ASN A 1 93 ? -2.458 4.739 -6.560 1.00 0.00 93 ASN A N 2
ATOM 2825 C CA . ASN A 1 93 ? -3.786 5.331 -6.628 1.00 0.00 93 ASN A CA 2
ATOM 2826 C C . ASN A 1 93 ? -3.968 6.387 -5.537 1.00 0.00 93 ASN A C 2
ATOM 2827 O O . ASN A 1 93 ? -3.397 7.474 -5.624 1.00 0.00 93 ASN A O 2
ATOM 2838 N N . ILE A 1 94 ? -4.740 6.063 -4.504 1.00 0.00 94 ILE A N 2
ATOM 2839 C CA . ILE A 1 94 ? -5.080 7.038 -3.474 1.00 0.00 94 ILE A CA 2
ATOM 2840 C C . ILE A 1 94 ? -4.458 6.657 -2.131 1.00 0.00 94 ILE A C 2
ATOM 2841 O O . ILE A 1 94 ? -4.262 5.476 -1.838 1.00 0.00 94 ILE A O 2
ATOM 2857 N N . VAL A 1 95 ? -4.134 7.662 -1.327 1.00 0.00 95 VAL A N 2
ATOM 2858 C CA . VAL A 1 95 ? -3.527 7.435 -0.014 1.00 0.00 95 VAL A CA 2
ATOM 2859 C C . VAL A 1 95 ? -4.597 7.074 1.017 1.00 0.00 95 VAL A C 2
ATOM 2860 O O . VAL A 1 95 ? -5.716 7.593 0.966 1.00 0.00 95 VAL A O 2
ATOM 2873 N N . ALA A 1 96 ? -4.255 6.194 1.954 1.00 0.00 96 ALA A N 2
ATOM 2874 C CA . ALA A 1 96 ? -5.215 5.744 2.952 1.00 0.00 96 ALA A CA 2
ATOM 2875 C C . ALA A 1 96 ? -4.527 5.284 4.230 1.00 0.00 96 ALA A C 2
ATOM 2876 O O . ALA A 1 96 ? -3.304 5.138 4.276 1.00 0.00 96 ALA A O 2
ATOM 2883 N N . CYS A 1 97 ? -5.324 5.049 5.262 1.00 0.00 97 CYS A N 2
ATOM 2884 C CA . CYS A 1 97 ? -4.812 4.548 6.528 1.00 0.00 97 CYS A CA 2
ATOM 2885 C C . CYS A 1 97 ? -5.536 3.261 6.911 1.00 0.00 97 CYS A C 2
ATOM 2886 O O . CYS A 1 97 ? -6.718 3.274 7.271 1.00 0.00 97 CYS A O 2
ATOM 2893 N N . CYS A 1 98 ? -4.828 2.144 6.818 1.00 0.00 98 CYS A N 2
ATOM 2894 C CA . CYS A 1 98 ? -5.433 0.838 7.029 1.00 0.00 98 CYS A CA 2
ATOM 2895 C C . CYS A 1 98 ? -4.647 0.023 8.055 1.00 0.00 98 CYS A C 2
ATOM 2896 O O . CYS A 1 98 ? -3.419 0.064 8.084 1.00 0.00 98 CYS A O 2
ATOM 2903 N N . PRO A 1 99 ? -5.350 -0.730 8.909 1.00 0.00 99 PRO A N 2
ATOM 2904 C CA . PRO A 1 99 ? -4.730 -1.551 9.950 1.00 0.00 99 PRO A CA 2
ATOM 2905 C C . PRO A 1 99 ? -4.355 -2.957 9.464 1.00 0.00 99 PRO A C 2
ATOM 2906 O O . PRO A 1 99 ? -4.930 -3.468 8.500 1.00 0.00 99 PRO A O 2
ATOM 2917 N N . GLU A 1 100 ? -3.365 -3.565 10.114 1.00 0.00 100 GLU A N 2
ATOM 2918 C CA . GLU A 1 100 ? -3.004 -4.950 9.845 1.00 0.00 100 GLU A CA 2
ATOM 2919 C C . GLU A 1 100 ? -3.637 -5.873 10.876 1.00 0.00 100 GLU A C 2
ATOM 2920 O O . GLU A 1 100 ? -3.356 -5.765 12.070 1.00 0.00 100 GLU A O 2
ATOM 2932 N N . GLY A 1 101 ? -4.498 -6.764 10.414 1.00 0.00 101 GLY A N 2
ATOM 2933 C CA . GLY A 1 101 ? -5.122 -7.718 11.301 1.00 0.00 101 GLY A CA 2
ATOM 2934 C C . GLY A 1 101 ? -6.541 -8.026 10.892 1.00 0.00 101 GLY A C 2
ATOM 2935 O O . GLY A 1 101 ? -6.846 -9.143 10.478 1.00 0.00 101 GLY A O 2
ATOM 2939 N N . THR A 1 102 ? -7.411 -7.034 11.021 1.00 0.00 102 THR A N 2
ATOM 2940 C CA . THR A 1 102 ? -8.818 -7.181 10.671 1.00 0.00 102 THR A CA 2
ATOM 2941 C C . THR A 1 102 ? -9.436 -5.817 10.384 1.00 0.00 102 THR A C 2
ATOM 2942 O O . THR A 1 102 ? -8.765 -4.795 10.513 1.00 0.00 102 THR A O 2
ATOM 2953 N N . THR A 1 103 ? -10.711 -5.820 9.997 1.00 0.00 103 THR A N 2
ATOM 2954 C CA . THR A 1 103 ? -11.457 -4.591 9.728 1.00 0.00 103 THR A CA 2
ATOM 2955 C C . THR A 1 103 ? -10.964 -3.889 8.459 1.00 0.00 103 THR A C 2
ATOM 2956 O O . THR A 1 103 ? -9.925 -4.232 7.894 1.00 0.00 103 THR A O 2
ATOM 2967 N N . ASN A 1 104 ? -11.744 -2.920 8.007 1.00 0.00 104 ASN A N 2
ATOM 2968 C CA . ASN A 1 104 ? -11.510 -2.282 6.723 1.00 0.00 104 ASN A CA 2
ATOM 2969 C C . ASN A 1 104 ? -10.588 -1.077 6.857 1.00 0.00 104 ASN A C 2
ATOM 2970 O O . ASN A 1 104 ? -10.130 -0.745 7.949 1.00 0.00 104 ASN A O 2
ATOM 2981 N N . CYS A 1 105 ? -10.332 -0.425 5.734 1.00 0.00 105 CYS A N 2
ATOM 2982 C CA . CYS A 1 105 ? -9.402 0.688 5.676 1.00 0.00 105 CYS A CA 2
ATOM 2983 C C . CYS A 1 105 ? -10.136 1.990 5.374 1.00 0.00 105 CYS A C 2
ATOM 2984 O O . CYS A 1 105 ? -11.157 1.986 4.685 1.00 0.00 105 CYS A O 2
ATOM 2991 N N . VAL A 1 106 ? -9.624 3.099 5.891 1.00 0.00 106 VAL A N 2
ATOM 2992 C CA . VAL A 1 106 ? -10.227 4.397 5.644 1.00 0.00 106 VAL A CA 2
ATOM 2993 C C . VAL A 1 106 ? -9.398 5.179 4.625 1.00 0.00 106 VAL A C 2
ATOM 2994 O O . VAL A 1 106 ? -8.166 5.158 4.660 1.00 0.00 106 VAL A O 2
ATOM 3007 N N . ALA A 1 107 ? -10.077 5.844 3.708 1.00 0.00 107 ALA A N 2
ATOM 3008 C CA . ALA A 1 107 ? -9.408 6.608 2.666 1.00 0.00 107 ALA A CA 2
ATOM 3009 C C . ALA A 1 107 ? -9.832 8.070 2.710 1.00 0.00 107 ALA A C 2
ATOM 3010 O O . ALA A 1 107 ? -11.005 8.392 2.528 1.00 0.00 107 ALA A O 2
ATOM 3017 N N . VAL A 1 108 ? -8.876 8.954 2.957 1.00 0.00 108 VAL A N 2
ATOM 3018 C CA . VAL A 1 108 ? -9.163 10.381 3.028 1.00 0.00 108 VAL A CA 2
ATOM 3019 C C . VAL A 1 108 ? -8.339 11.155 2.003 1.00 0.00 108 VAL A C 2
ATOM 3020 O O . VAL A 1 108 ? -8.050 12.337 2.189 1.00 0.00 108 VAL A O 2
ATOM 3033 N N . ASP A 1 109 ? -7.966 10.474 0.922 1.00 0.00 109 ASP A N 2
ATOM 3034 C CA . ASP A 1 109 ? -7.231 11.102 -0.174 1.00 0.00 109 ASP A CA 2
ATOM 3035 C C . ASP A 1 109 ? -8.067 12.224 -0.789 1.00 0.00 109 ASP A C 2
ATOM 3036 O O . ASP A 1 109 ? -7.604 13.361 -0.926 1.00 0.00 109 ASP A O 2
ATOM 3045 N N . ASN A 1 110 ? -9.298 11.867 -1.163 1.00 0.00 110 ASN A N 2
ATOM 3046 C CA . ASN A 1 110 ? -10.329 12.826 -1.580 1.00 0.00 110 ASN A CA 2
ATOM 3047 C C . ASN A 1 110 ? -10.045 13.459 -2.941 1.00 0.00 110 ASN A C 2
ATOM 3048 O O . ASN A 1 110 ? -10.716 14.416 -3.335 1.00 0.00 110 ASN A O 2
ATOM 3059 N N . ALA A 1 111 ? -9.068 12.928 -3.659 1.00 0.00 111 ALA A N 2
ATOM 3060 C CA . ALA A 1 111 ? -8.759 13.428 -4.990 1.00 0.00 111 ALA A CA 2
ATOM 3061 C C . ALA A 1 111 ? -8.859 12.312 -6.023 1.00 0.00 111 ALA A C 2
ATOM 3062 O O . ALA A 1 111 ? -9.419 12.495 -7.106 1.00 0.00 111 ALA A O 2
ATOM 3069 N N . GLY A 1 112 ? -8.337 11.153 -5.668 1.00 0.00 112 GLY A N 2
ATOM 3070 C CA . GLY A 1 112 ? -8.334 10.026 -6.578 1.00 0.00 112 GLY A CA 2
ATOM 3071 C C . GLY A 1 112 ? -6.939 9.716 -7.061 1.00 0.00 112 GLY A C 2
ATOM 3072 O O . GLY A 1 112 ? -6.744 8.840 -7.903 1.00 0.00 112 GLY A O 2
ATOM 3076 N N . ALA A 1 113 ? -5.971 10.442 -6.514 1.00 0.00 113 ALA A N 2
ATOM 3077 C CA . ALA A 1 113 ? -4.573 10.285 -6.887 1.00 0.00 113 ALA A CA 2
ATOM 3078 C C . ALA A 1 113 ? -3.678 10.937 -5.841 1.00 0.00 113 ALA A C 2
ATOM 3079 O O . ALA A 1 113 ? -3.748 12.148 -5.625 1.00 0.00 113 ALA A O 2
ATOM 3086 N N . GLY A 1 114 ? -2.853 10.128 -5.192 1.00 0.00 114 GLY A N 2
ATOM 3087 C CA . GLY A 1 114 ? -1.964 10.629 -4.157 1.00 0.00 114 GLY A CA 2
ATOM 3088 C C . GLY A 1 114 ? -1.007 11.686 -4.664 1.00 0.00 114 GLY A C 2
ATOM 3089 O O . GLY A 1 114 ? -0.885 12.755 -4.065 1.00 0.00 114 GLY A O 2
ATOM 3093 N N . THR A 1 115 ? -0.362 11.394 -5.789 1.00 0.00 115 THR A N 2
ATOM 3094 C CA . THR A 1 115 ? 0.612 12.291 -6.412 1.00 0.00 115 THR A CA 2
ATOM 3095 C C . THR A 1 115 ? 1.819 12.522 -5.502 1.00 0.00 115 THR A C 2
ATOM 3096 O O . THR A 1 115 ? 1.779 13.346 -4.590 1.00 0.00 115 THR A O 2
ATOM 3107 N N . LYS A 1 116 ? 2.895 11.787 -5.761 1.00 0.00 116 LYS A N 2
ATOM 3108 C CA . LYS A 1 116 ? 4.111 11.908 -4.966 1.00 0.00 116 LYS A CA 2
ATOM 3109 C C . LYS A 1 116 ? 4.823 13.225 -5.266 1.00 0.00 116 LYS A C 2
ATOM 3110 O O . LYS A 1 116 ? 5.600 13.727 -4.451 1.00 0.00 116 LYS A O 2
ATOM 3129 N N . ALA A 1 117 ? 4.552 13.776 -6.444 1.00 0.00 117 ALA A N 2
ATOM 3130 C CA . ALA A 1 117 ? 5.104 15.062 -6.831 1.00 0.00 117 ALA A CA 2
ATOM 3131 C C . ALA A 1 117 ? 4.429 16.185 -6.056 1.00 0.00 117 ALA A C 2
ATOM 3132 O O . ALA A 1 117 ? 3.214 16.381 -6.154 1.00 0.00 117 ALA A O 2
ATOM 3139 N N . GLU A 1 118 ? 5.224 16.915 -5.289 1.00 0.00 118 GLU A N 2
ATOM 3140 C CA . GLU A 1 118 ? 4.717 17.989 -4.456 1.00 0.00 118 GLU A CA 2
ATOM 3141 C C . GLU A 1 118 ? 5.860 18.925 -4.107 1.00 0.00 118 GLU A C 2
ATOM 3142 O O . GLU A 1 118 ? 6.923 18.416 -3.688 1.00 0.00 118 GLU A O 2
ATOM 3155 N N . SER A 1 1 ? 8.566 -7.865 8.189 1.00 0.00 1 SER A N 3
ATOM 3156 C CA . SER A 1 1 ? 9.739 -7.441 8.986 1.00 0.00 1 SER A CA 3
ATOM 3157 C C . SER A 1 1 ? 11.042 -7.780 8.263 1.00 0.00 1 SER A C 3
ATOM 3158 O O . SER A 1 1 ? 11.987 -6.990 8.263 1.00 0.00 1 SER A O 3
ATOM 3168 N N . LEU A 1 2 ? 11.095 -8.957 7.652 1.00 0.00 2 LEU A N 3
ATOM 3169 C CA . LEU A 1 2 ? 12.279 -9.384 6.923 1.00 0.00 2 LEU A CA 3
ATOM 3170 C C . LEU A 1 2 ? 11.921 -9.691 5.474 1.00 0.00 2 LEU A C 3
ATOM 3171 O O . LEU A 1 2 ? 10.850 -10.237 5.201 1.00 0.00 2 LEU A O 3
ATOM 3187 N N . PRO A 1 3 ? 12.804 -9.337 4.526 1.00 0.00 3 PRO A N 3
ATOM 3188 C CA . PRO A 1 3 ? 12.563 -9.561 3.098 1.00 0.00 3 PRO A CA 3
ATOM 3189 C C . PRO A 1 3 ? 12.678 -11.033 2.703 1.00 0.00 3 PRO A C 3
ATOM 3190 O O . PRO A 1 3 ? 13.632 -11.444 2.038 1.00 0.00 3 PRO A O 3
ATOM 3201 N N . ALA A 1 4 ? 11.698 -11.824 3.125 1.00 0.00 4 ALA A N 3
ATOM 3202 C CA . ALA A 1 4 ? 11.636 -13.231 2.756 1.00 0.00 4 ALA A CA 3
ATOM 3203 C C . ALA A 1 4 ? 11.328 -13.372 1.272 1.00 0.00 4 ALA A C 3
ATOM 3204 O O . ALA A 1 4 ? 11.780 -14.311 0.617 1.00 0.00 4 ALA A O 3
ATOM 3211 N N . SER A 1 5 ? 10.546 -12.433 0.758 1.00 0.00 5 SER A N 3
ATOM 3212 C CA . SER A 1 5 ? 10.231 -12.380 -0.657 1.00 0.00 5 SER A CA 3
ATOM 3213 C C . SER A 1 5 ? 11.412 -11.811 -1.441 1.00 0.00 5 SER A C 3
ATOM 3214 O O . SER A 1 5 ? 12.183 -11.002 -0.916 1.00 0.00 5 SER A O 3
ATOM 3222 N N . ALA A 1 6 ? 11.550 -12.225 -2.693 1.00 0.00 6 ALA A N 3
ATOM 3223 C CA . ALA A 1 6 ? 12.644 -11.761 -3.536 1.00 0.00 6 ALA A CA 3
ATOM 3224 C C . ALA A 1 6 ? 12.318 -10.399 -4.150 1.00 0.00 6 ALA A C 3
ATOM 3225 O O . ALA A 1 6 ? 12.382 -10.215 -5.365 1.00 0.00 6 ALA A O 3
ATOM 3232 N N . ALA A 1 7 ? 11.969 -9.443 -3.298 1.00 0.00 7 ALA A N 3
ATOM 3233 C CA . ALA A 1 7 ? 11.599 -8.113 -3.755 1.00 0.00 7 ALA A CA 3
ATOM 3234 C C . ALA A 1 7 ? 12.637 -7.083 -3.328 1.00 0.00 7 ALA A C 3
ATOM 3235 O O . ALA A 1 7 ? 12.454 -6.359 -2.351 1.00 0.00 7 ALA A O 3
ATOM 3242 N N . LYS A 1 8 ? 13.731 -7.021 -4.069 1.00 0.00 8 LYS A N 3
ATOM 3243 C CA . LYS A 1 8 ? 14.782 -6.052 -3.786 1.00 0.00 8 LYS A CA 3
ATOM 3244 C C . LYS A 1 8 ? 14.536 -4.776 -4.577 1.00 0.00 8 LYS A C 3
ATOM 3245 O O . LYS A 1 8 ? 15.240 -3.776 -4.422 1.00 0.00 8 LYS A O 3
ATOM 3264 N N . ASN A 1 9 ? 13.502 -4.820 -5.400 1.00 0.00 9 ASN A N 3
ATOM 3265 C CA . ASN A 1 9 ? 13.174 -3.728 -6.298 1.00 0.00 9 ASN A CA 3
ATOM 3266 C C . ASN A 1 9 ? 12.072 -2.846 -5.716 1.00 0.00 9 ASN A C 3
ATOM 3267 O O . ASN A 1 9 ? 12.086 -1.628 -5.893 1.00 0.00 9 ASN A O 3
ATOM 3278 N N . ALA A 1 10 ? 11.129 -3.455 -5.009 1.00 0.00 10 ALA A N 3
ATOM 3279 C CA . ALA A 1 10 ? 9.994 -2.723 -4.463 1.00 0.00 10 ALA A CA 3
ATOM 3280 C C . ALA A 1 10 ? 9.979 -2.783 -2.940 1.00 0.00 10 ALA A C 3
ATOM 3281 O O . ALA A 1 10 ? 9.718 -3.830 -2.354 1.00 0.00 10 ALA A O 3
ATOM 3288 N N . LYS A 1 11 ? 10.284 -1.656 -2.302 1.00 0.00 11 LYS A N 3
ATOM 3289 C CA . LYS A 1 11 ? 10.265 -1.574 -0.846 1.00 0.00 11 LYS A CA 3
ATOM 3290 C C . LYS A 1 11 ? 9.656 -0.260 -0.400 1.00 0.00 11 LYS A C 3
ATOM 3291 O O . LYS A 1 11 ? 9.659 0.719 -1.144 1.00 0.00 11 LYS A O 3
ATOM 3310 N N . LEU A 1 12 ? 9.159 -0.244 0.824 1.00 0.00 12 LEU A N 3
ATOM 3311 C CA . LEU A 1 12 ? 8.647 0.975 1.423 1.00 0.00 12 LEU A CA 3
ATOM 3312 C C . LEU A 1 12 ? 9.780 1.729 2.124 1.00 0.00 12 LEU A C 3
ATOM 3313 O O . LEU A 1 12 ? 9.628 2.875 2.534 1.00 0.00 12 LEU A O 3
ATOM 3329 N N . ALA A 1 13 ? 10.929 1.077 2.239 1.00 0.00 13 ALA A N 3
ATOM 3330 C CA . ALA A 1 13 ? 12.068 1.659 2.939 1.00 0.00 13 ALA A CA 3
ATOM 3331 C C . ALA A 1 13 ? 12.861 2.599 2.037 1.00 0.00 13 ALA A C 3
ATOM 3332 O O . ALA A 1 13 ? 13.761 3.299 2.498 1.00 0.00 13 ALA A O 3
ATOM 3339 N N . THR A 1 14 ? 12.531 2.612 0.755 1.00 0.00 14 THR A N 3
ATOM 3340 C CA . THR A 1 14 ? 13.254 3.438 -0.203 1.00 0.00 14 THR A CA 3
ATOM 3341 C C . THR A 1 14 ? 12.317 4.388 -0.944 1.00 0.00 14 THR A C 3
ATOM 3342 O O . THR A 1 14 ? 12.724 5.075 -1.882 1.00 0.00 14 THR A O 3
ATOM 3353 N N . SER A 1 15 ? 11.065 4.416 -0.516 1.00 0.00 15 SER A N 3
ATOM 3354 C CA . SER A 1 15 ? 10.056 5.267 -1.125 1.00 0.00 15 SER A CA 3
ATOM 3355 C C . SER A 1 15 ? 10.417 6.742 -0.991 1.00 0.00 15 SER A C 3
ATOM 3356 O O . SER A 1 15 ? 10.407 7.467 -1.986 1.00 0.00 15 SER A O 3
ATOM 3364 N N . ALA A 1 16 ? 10.742 7.168 0.237 1.00 0.00 16 ALA A N 3
ATOM 3365 C CA . ALA A 1 16 ? 11.110 8.557 0.534 1.00 0.00 16 ALA A CA 3
ATOM 3366 C C . ALA A 1 16 ? 9.979 9.535 0.204 1.00 0.00 16 ALA A C 3
ATOM 3367 O O . ALA A 1 16 ? 9.310 10.048 1.100 1.00 0.00 16 ALA A O 3
ATOM 3374 N N . ALA A 1 17 ? 9.761 9.770 -1.086 1.00 0.00 17 ALA A N 3
ATOM 3375 C CA . ALA A 1 17 ? 8.744 10.701 -1.554 1.00 0.00 17 ALA A CA 3
ATOM 3376 C C . ALA A 1 17 ? 7.341 10.255 -1.141 1.00 0.00 17 ALA A C 3
ATOM 3377 O O . ALA A 1 17 ? 6.449 11.083 -0.957 1.00 0.00 17 ALA A O 3
ATOM 3384 N N . PHE A 1 18 ? 7.145 8.946 -0.991 1.00 0.00 18 PHE A N 3
ATOM 3385 C CA . PHE A 1 18 ? 5.865 8.420 -0.519 1.00 0.00 18 PHE A CA 3
ATOM 3386 C C . PHE A 1 18 ? 5.581 8.913 0.896 1.00 0.00 18 PHE A C 3
ATOM 3387 O O . PHE A 1 18 ? 4.450 9.255 1.236 1.00 0.00 18 PHE A O 3
ATOM 3404 N N . ALA A 1 19 ? 6.624 8.973 1.711 1.00 0.00 19 ALA A N 3
ATOM 3405 C CA . ALA A 1 19 ? 6.497 9.451 3.080 1.00 0.00 19 ALA A CA 3
ATOM 3406 C C . ALA A 1 19 ? 6.262 10.959 3.109 1.00 0.00 19 ALA A C 3
ATOM 3407 O O . ALA A 1 19 ? 5.714 11.488 4.070 1.00 0.00 19 ALA A O 3
ATOM 3414 N N . LYS A 1 20 ? 6.651 11.641 2.034 1.00 0.00 20 LYS A N 3
ATOM 3415 C CA . LYS A 1 20 ? 6.439 13.079 1.930 1.00 0.00 20 LYS A CA 3
ATOM 3416 C C . LYS A 1 20 ? 4.972 13.344 1.624 1.00 0.00 20 LYS A C 3
ATOM 3417 O O . LYS A 1 20 ? 4.440 14.422 1.889 1.00 0.00 20 LYS A O 3
ATOM 3436 N N . GLN A 1 21 ? 4.327 12.329 1.074 1.00 0.00 21 GLN A N 3
ATOM 3437 C CA . GLN A 1 21 ? 2.897 12.357 0.841 1.00 0.00 21 GLN A CA 3
ATOM 3438 C C . GLN A 1 21 ? 2.166 11.986 2.122 1.00 0.00 21 GLN A C 3
ATOM 3439 O O . GLN A 1 21 ? 1.170 12.604 2.500 1.00 0.00 21 GLN A O 3
ATOM 3453 N N . ALA A 1 22 ? 2.699 10.981 2.799 1.00 0.00 22 ALA A N 3
ATOM 3454 C CA . ALA A 1 22 ? 2.076 10.435 3.993 1.00 0.00 22 ALA A CA 3
ATOM 3455 C C . ALA A 1 22 ? 2.245 11.351 5.205 1.00 0.00 22 ALA A C 3
ATOM 3456 O O . ALA A 1 22 ? 1.523 11.214 6.183 1.00 0.00 22 ALA A O 3
ATOM 3463 N N . GLU A 1 23 ? 3.184 12.288 5.141 1.00 0.00 23 GLU A N 3
ATOM 3464 C CA . GLU A 1 23 ? 3.400 13.217 6.251 1.00 0.00 23 GLU A CA 3
ATOM 3465 C C . GLU A 1 23 ? 2.329 14.308 6.270 1.00 0.00 23 GLU A C 3
ATOM 3466 O O . GLU A 1 23 ? 2.243 15.088 7.220 1.00 0.00 23 GLU A O 3
ATOM 3478 N N . GLY A 1 24 ? 1.521 14.362 5.216 1.00 0.00 24 GLY A N 3
ATOM 3479 C CA . GLY A 1 24 ? 0.442 15.329 5.160 1.00 0.00 24 GLY A CA 3
ATOM 3480 C C . GLY A 1 24 ? -0.806 14.836 5.863 1.00 0.00 24 GLY A C 3
ATOM 3481 O O . GLY A 1 24 ? -1.671 15.623 6.244 1.00 0.00 24 GLY A O 3
ATOM 3485 N N . THR A 1 25 ? -0.894 13.528 6.043 1.00 0.00 25 THR A N 3
ATOM 3486 C CA . THR A 1 25 ? -2.036 12.920 6.710 1.00 0.00 25 THR A CA 3
ATOM 3487 C C . THR A 1 25 ? -1.562 12.056 7.871 1.00 0.00 25 THR A C 3
ATOM 3488 O O . THR A 1 25 ? -0.758 11.150 7.684 1.00 0.00 25 THR A O 3
ATOM 3499 N N . THR A 1 26 ? -2.052 12.341 9.066 1.00 0.00 26 THR A N 3
ATOM 3500 C CA . THR A 1 26 ? -1.602 11.635 10.253 1.00 0.00 26 THR A CA 3
ATOM 3501 C C . THR A 1 26 ? -2.085 10.187 10.273 1.00 0.00 26 THR A C 3
ATOM 3502 O O . THR A 1 26 ? -3.216 9.897 10.657 1.00 0.00 26 THR A O 3
ATOM 3513 N N . CYS A 1 27 ? -1.211 9.289 9.849 1.00 0.00 27 CYS A N 3
ATOM 3514 C CA . CYS A 1 27 ? -1.463 7.863 9.931 1.00 0.00 27 CYS A CA 3
ATOM 3515 C C . CYS A 1 27 ? -0.173 7.156 10.321 1.00 0.00 27 CYS A C 3
ATOM 3516 O O . CYS A 1 27 ? 0.920 7.649 10.042 1.00 0.00 27 CYS A O 3
ATOM 3523 N N . ASN A 1 28 ? -0.298 6.012 10.970 1.00 0.00 28 ASN A N 3
ATOM 3524 C CA . ASN A 1 28 ? 0.861 5.320 11.516 1.00 0.00 28 ASN A CA 3
ATOM 3525 C C . ASN A 1 28 ? 1.512 4.469 10.441 1.00 0.00 28 ASN A C 3
ATOM 3526 O O . ASN A 1 28 ? 0.850 4.056 9.499 1.00 0.00 28 ASN A O 3
ATOM 3537 N N . VAL A 1 29 ? 2.806 4.215 10.583 1.00 0.00 29 VAL A N 3
ATOM 3538 C CA . VAL A 1 29 ? 3.558 3.480 9.568 1.00 0.00 29 VAL A CA 3
ATOM 3539 C C . VAL A 1 29 ? 2.995 2.076 9.346 1.00 0.00 29 VAL A C 3
ATOM 3540 O O . VAL A 1 29 ? 2.891 1.615 8.210 1.00 0.00 29 VAL A O 3
ATOM 3553 N N . GLY A 1 30 ? 2.620 1.407 10.432 1.00 0.00 30 GLY A N 3
ATOM 3554 C CA . GLY A 1 30 ? 2.057 0.074 10.328 1.00 0.00 30 GLY A CA 3
ATOM 3555 C C . GLY A 1 30 ? 0.613 0.088 9.872 1.00 0.00 30 GLY A C 3
ATOM 3556 O O . GLY A 1 30 ? 0.045 -0.956 9.567 1.00 0.00 30 GLY A O 3
ATOM 3560 N N . SER A 1 31 ? 0.027 1.276 9.814 1.00 0.00 31 SER A N 3
ATOM 3561 C CA . SER A 1 31 ? -1.361 1.424 9.418 1.00 0.00 31 SER A CA 3
ATOM 3562 C C . SER A 1 31 ? -1.476 2.263 8.145 1.00 0.00 31 SER A C 3
ATOM 3563 O O . SER A 1 31 ? -2.567 2.662 7.746 1.00 0.00 31 SER A O 3
ATOM 3571 N N . ILE A 1 32 ? -0.343 2.531 7.510 1.00 0.00 32 ILE A N 3
ATOM 3572 C CA . ILE A 1 32 ? -0.325 3.322 6.290 1.00 0.00 32 ILE A CA 3
ATOM 3573 C C . ILE A 1 32 ? -0.466 2.402 5.081 1.00 0.00 32 ILE A C 3
ATOM 3574 O O . ILE A 1 32 ? 0.118 1.313 5.046 1.00 0.00 32 ILE A O 3
ATOM 3590 N N . ALA A 1 33 ? -1.271 2.818 4.113 1.00 0.00 33 ALA A N 3
ATOM 3591 C CA . ALA A 1 33 ? -1.632 1.938 3.014 1.00 0.00 33 ALA A CA 3
ATOM 3592 C C . ALA A 1 33 ? -1.895 2.688 1.714 1.00 0.00 33 ALA A C 3
ATOM 3593 O O . ALA A 1 33 ? -1.774 3.910 1.641 1.00 0.00 33 ALA A O 3
ATOM 3600 N N . CYS A 1 34 ? -2.254 1.926 0.692 1.00 0.00 34 CYS A N 3
ATOM 3601 C CA . CYS A 1 34 ? -2.669 2.483 -0.581 1.00 0.00 34 CYS A CA 3
ATOM 3602 C C . CYS A 1 34 ? -3.770 1.613 -1.176 1.00 0.00 34 CYS A C 3
ATOM 3603 O O . CYS A 1 34 ? -3.747 0.389 -1.035 1.00 0.00 34 CYS A O 3
ATOM 3610 N N . CYS A 1 35 ? -4.745 2.244 -1.809 1.00 0.00 35 CYS A N 3
ATOM 3611 C CA . CYS A 1 35 ? -5.847 1.529 -2.435 1.00 0.00 35 CYS A CA 3
ATOM 3612 C C . CYS A 1 35 ? -5.800 1.700 -3.945 1.00 0.00 35 CYS A C 3
ATOM 3613 O O . CYS A 1 35 ? -5.198 2.649 -4.456 1.00 0.00 35 CYS A O 3
ATOM 3620 N N . ASN A 1 36 ? -6.433 0.786 -4.655 1.00 0.00 36 ASN A N 3
ATOM 3621 C CA . ASN A 1 36 ? -6.537 0.885 -6.103 1.00 0.00 36 ASN A CA 3
ATOM 3622 C C . ASN A 1 36 ? -7.886 0.331 -6.553 1.00 0.00 36 ASN A C 3
ATOM 3623 O O . ASN A 1 36 ? -8.464 -0.513 -5.863 1.00 0.00 36 ASN A O 3
ATOM 3634 N N . SER A 1 37 ? -8.401 0.857 -7.667 1.00 0.00 37 SER A N 3
ATOM 3635 C CA . SER A 1 37 ? -9.686 0.440 -8.230 1.00 0.00 37 SER A CA 3
ATOM 3636 C C . SER A 1 37 ? -9.868 -1.081 -8.208 1.00 0.00 37 SER A C 3
ATOM 3637 O O . SER A 1 37 ? -8.938 -1.839 -8.502 1.00 0.00 37 SER A O 3
ATOM 3645 N N . PRO A 1 38 ? -11.091 -1.537 -7.876 1.00 0.00 38 PRO A N 3
ATOM 3646 C CA . PRO A 1 38 ? -11.396 -2.956 -7.652 1.00 0.00 38 PRO A CA 3
ATOM 3647 C C . PRO A 1 38 ? -10.936 -3.872 -8.781 1.00 0.00 38 PRO A C 3
ATOM 3648 O O . PRO A 1 38 ? -10.188 -4.814 -8.541 1.00 0.00 38 PRO A O 3
ATOM 3659 N N . ALA A 1 39 ? -11.354 -3.585 -10.008 1.00 0.00 39 ALA A N 3
ATOM 3660 C CA . ALA A 1 39 ? -11.102 -4.486 -11.135 1.00 0.00 39 ALA A CA 3
ATOM 3661 C C . ALA A 1 39 ? -9.618 -4.591 -11.493 1.00 0.00 39 ALA A C 3
ATOM 3662 O O . ALA A 1 39 ? -9.239 -5.408 -12.333 1.00 0.00 39 ALA A O 3
ATOM 3669 N N . GLU A 1 40 ? -8.782 -3.767 -10.877 1.00 0.00 40 GLU A N 3
ATOM 3670 C CA . GLU A 1 40 ? -7.348 -3.830 -11.124 1.00 0.00 40 GLU A CA 3
ATOM 3671 C C . GLU A 1 40 ? -6.642 -4.578 -10.005 1.00 0.00 40 GLU A C 3
ATOM 3672 O O . GLU A 1 40 ? -5.876 -5.509 -10.255 1.00 0.00 40 GLU A O 3
ATOM 3684 N N . THR A 1 41 ? -6.907 -4.172 -8.776 1.00 0.00 41 THR A N 3
ATOM 3685 C CA . THR A 1 41 ? -6.328 -4.822 -7.609 1.00 0.00 41 THR A CA 3
ATOM 3686 C C . THR A 1 41 ? -6.897 -6.236 -7.441 1.00 0.00 41 THR A C 3
ATOM 3687 O O . THR A 1 41 ? -6.203 -7.160 -7.019 1.00 0.00 41 THR A O 3
ATOM 3698 N N . ASN A 1 42 ? -8.156 -6.403 -7.817 1.00 0.00 42 ASN A N 3
ATOM 3699 C CA . ASN A 1 42 ? -8.841 -7.683 -7.684 1.00 0.00 42 ASN A CA 3
ATOM 3700 C C . ASN A 1 42 ? -8.895 -8.403 -9.020 1.00 0.00 42 ASN A C 3
ATOM 3701 O O . ASN A 1 42 ? -9.667 -9.343 -9.199 1.00 0.00 42 ASN A O 3
ATOM 3712 N N . ASN A 1 43 ? -8.090 -7.928 -9.963 1.00 0.00 43 ASN A N 3
ATOM 3713 C CA . ASN A 1 43 ? -8.034 -8.513 -11.300 1.00 0.00 43 ASN A CA 3
ATOM 3714 C C . ASN A 1 43 ? -7.585 -9.961 -11.225 1.00 0.00 43 ASN A C 3
ATOM 3715 O O . ASN A 1 43 ? -8.129 -10.832 -11.900 1.00 0.00 43 ASN A O 3
ATOM 3726 N N . ASP A 1 44 ? -6.593 -10.215 -10.382 1.00 0.00 44 ASP A N 3
ATOM 3727 C CA . ASP A 1 44 ? -6.064 -11.557 -10.224 1.00 0.00 44 ASP A CA 3
ATOM 3728 C C . ASP A 1 44 ? -6.730 -12.259 -9.050 1.00 0.00 44 ASP A C 3
ATOM 3729 O O . ASP A 1 44 ? -6.972 -11.652 -8.006 1.00 0.00 44 ASP A O 3
ATOM 3738 N N . SER A 1 45 ? -7.018 -13.541 -9.223 1.00 0.00 45 SER A N 3
ATOM 3739 C CA . SER A 1 45 ? -7.639 -14.338 -8.180 1.00 0.00 45 SER A CA 3
ATOM 3740 C C . SER A 1 45 ? -6.727 -14.458 -6.960 1.00 0.00 45 SER A C 3
ATOM 3741 O O . SER A 1 45 ? -7.180 -14.342 -5.821 1.00 0.00 45 SER A O 3
ATOM 3749 N N . LEU A 1 46 ? -5.435 -14.670 -7.201 1.00 0.00 46 LEU A N 3
ATOM 3750 C CA . LEU A 1 46 ? -4.470 -14.805 -6.117 1.00 0.00 46 LEU A CA 3
ATOM 3751 C C . LEU A 1 46 ? -4.276 -13.471 -5.411 1.00 0.00 46 LEU A C 3
ATOM 3752 O O . LEU A 1 46 ? -4.060 -13.423 -4.201 1.00 0.00 46 LEU A O 3
ATOM 3768 N N . LEU A 1 47 ? -4.369 -12.390 -6.179 1.00 0.00 47 LEU A N 3
ATOM 3769 C CA . LEU A 1 47 ? -4.261 -11.041 -5.633 1.00 0.00 47 LEU A CA 3
ATOM 3770 C C . LEU A 1 47 ? -5.350 -10.789 -4.593 1.00 0.00 47 LEU A C 3
ATOM 3771 O O . LEU A 1 47 ? -5.109 -10.141 -3.578 1.00 0.00 47 LEU A O 3
ATOM 3787 N N . SER A 1 48 ? -6.537 -11.331 -4.835 1.00 0.00 48 SER A N 3
ATOM 3788 C CA . SER A 1 48 ? -7.658 -11.173 -3.914 1.00 0.00 48 SER A CA 3
ATOM 3789 C C . SER A 1 48 ? -7.371 -11.866 -2.575 1.00 0.00 48 SER A C 3
ATOM 3790 O O . SER A 1 48 ? -7.942 -11.510 -1.542 1.00 0.00 48 SER A O 3
ATOM 3798 N N . GLY A 1 49 ? -6.474 -12.847 -2.593 1.00 0.00 49 GLY A N 3
ATOM 3799 C CA . GLY A 1 49 ? -6.071 -13.508 -1.362 1.00 0.00 49 GLY A CA 3
ATOM 3800 C C . GLY A 1 49 ? -4.764 -12.950 -0.834 1.00 0.00 49 GLY A C 3
ATOM 3801 O O . GLY A 1 49 ? -4.330 -13.281 0.270 1.00 0.00 49 GLY A O 3
ATOM 3805 N N . LEU A 1 50 ? -4.151 -12.089 -1.630 1.00 0.00 50 LEU A N 3
ATOM 3806 C CA . LEU A 1 50 ? -2.881 -11.469 -1.284 1.00 0.00 50 LEU A CA 3
ATOM 3807 C C . LEU A 1 50 ? -3.106 -10.269 -0.368 1.00 0.00 50 LEU A C 3
ATOM 3808 O O . LEU A 1 50 ? -2.274 -9.957 0.485 1.00 0.00 50 LEU A O 3
ATOM 3824 N N . LEU A 1 51 ? -4.245 -9.607 -0.545 1.00 0.00 51 LEU A N 3
ATOM 3825 C CA . LEU A 1 51 ? -4.597 -8.452 0.278 1.00 0.00 51 LEU A CA 3
ATOM 3826 C C . LEU A 1 51 ? -5.055 -8.892 1.665 1.00 0.00 51 LEU A C 3
ATOM 3827 O O . LEU A 1 51 ? -5.113 -8.090 2.598 1.00 0.00 51 LEU A O 3
ATOM 3843 N N . GLY A 1 52 ? -5.379 -10.169 1.791 1.00 0.00 52 GLY A N 3
ATOM 3844 C CA . GLY A 1 52 ? -5.887 -10.686 3.038 1.00 0.00 52 GLY A CA 3
ATOM 3845 C C . GLY A 1 52 ? -4.935 -11.672 3.679 1.00 0.00 52 GLY A C 3
ATOM 3846 O O . GLY A 1 52 ? -5.144 -12.881 3.601 1.00 0.00 52 GLY A O 3
ATOM 3850 N N . ALA A 1 53 ? -3.888 -11.157 4.313 1.00 0.00 53 ALA A N 3
ATOM 3851 C CA . ALA A 1 53 ? -2.928 -11.998 5.020 1.00 0.00 53 ALA A CA 3
ATOM 3852 C C . ALA A 1 53 ? -3.487 -12.417 6.383 1.00 0.00 53 ALA A C 3
ATOM 3853 O O . ALA A 1 53 ? -2.856 -12.219 7.419 1.00 0.00 53 ALA A O 3
ATOM 3860 N N . GLY A 1 54 ? -4.677 -13.002 6.368 1.00 0.00 54 GLY A N 3
ATOM 3861 C CA . GLY A 1 54 ? -5.339 -13.391 7.594 1.00 0.00 54 GLY A CA 3
ATOM 3862 C C . GLY A 1 54 ? -6.840 -13.224 7.493 1.00 0.00 54 GLY A C 3
ATOM 3863 O O . GLY A 1 54 ? -7.483 -13.852 6.652 1.00 0.00 54 GLY A O 3
ATOM 3867 N N . LEU A 1 55 ? -7.398 -12.362 8.326 1.00 0.00 55 LEU A N 3
ATOM 3868 C CA . LEU A 1 55 ? -8.828 -12.089 8.304 1.00 0.00 55 LEU A CA 3
ATOM 3869 C C . LEU A 1 55 ? -9.068 -10.626 7.956 1.00 0.00 55 LEU A C 3
ATOM 3870 O O . LEU A 1 55 ? -9.837 -9.928 8.621 1.00 0.00 55 LEU A O 3
ATOM 3886 N N . LEU A 1 56 ? -8.416 -10.174 6.898 1.00 0.00 56 LEU A N 3
ATOM 3887 C CA . LEU A 1 56 ? -8.401 -8.760 6.556 1.00 0.00 56 LEU A CA 3
ATOM 3888 C C . LEU A 1 56 ? -9.641 -8.341 5.782 1.00 0.00 56 LEU A C 3
ATOM 3889 O O . LEU A 1 56 ? -10.488 -9.162 5.433 1.00 0.00 56 LEU A O 3
ATOM 3905 N N . ASN A 1 57 ? -9.723 -7.049 5.519 1.00 0.00 57 ASN A N 3
ATOM 3906 C CA . ASN A 1 57 ? -10.834 -6.469 4.798 1.00 0.00 57 ASN A CA 3
ATOM 3907 C C . ASN A 1 57 ? -10.306 -5.482 3.772 1.00 0.00 57 ASN A C 3
ATOM 3908 O O . ASN A 1 57 ? -9.092 -5.296 3.645 1.00 0.00 57 ASN A O 3
ATOM 3919 N N . GLY A 1 58 ? -11.212 -4.855 3.054 1.00 0.00 58 GLY A N 3
ATOM 3920 C CA . GLY A 1 58 ? -10.828 -3.927 2.010 1.00 0.00 58 GLY A CA 3
ATOM 3921 C C . GLY A 1 58 ? -11.193 -2.503 2.368 1.00 0.00 58 GLY A C 3
ATOM 3922 O O . GLY A 1 58 ? -10.913 -2.041 3.474 1.00 0.00 58 GLY A O 3
ATOM 3926 N N . LEU A 1 59 ? -11.816 -1.804 1.436 1.00 0.00 59 LEU A N 3
ATOM 3927 C CA . LEU A 1 59 ? -12.301 -0.456 1.691 1.00 0.00 59 LEU A CA 3
ATOM 3928 C C . LEU A 1 59 ? -13.426 -0.499 2.722 1.00 0.00 59 LEU A C 3
ATOM 3929 O O . LEU A 1 59 ? -14.157 -1.490 2.805 1.00 0.00 59 LEU A O 3
ATOM 3945 N N . SER A 1 60 ? -13.557 0.564 3.505 1.00 0.00 60 SER A N 3
ATOM 3946 C CA . SER A 1 60 ? -14.593 0.650 4.528 1.00 0.00 60 SER A CA 3
ATOM 3947 C C . SER A 1 60 ? -15.982 0.679 3.897 1.00 0.00 60 SER A C 3
ATOM 3948 O O . SER A 1 60 ? -16.510 1.740 3.571 1.00 0.00 60 SER A O 3
ATOM 3956 N N . GLY A 1 61 ? -16.552 -0.505 3.705 1.00 0.00 61 GLY A N 3
ATOM 3957 C CA . GLY A 1 61 ? -17.882 -0.615 3.144 1.00 0.00 61 GLY A CA 3
ATOM 3958 C C . GLY A 1 61 ? -17.877 -1.190 1.741 1.00 0.00 61 GLY A C 3
ATOM 3959 O O . GLY A 1 61 ? -18.759 -1.968 1.381 1.00 0.00 61 GLY A O 3
ATOM 3963 N N . ASN A 1 62 ? -16.875 -0.825 0.953 1.00 0.00 62 ASN A N 3
ATOM 3964 C CA . ASN A 1 62 ? -16.809 -1.255 -0.438 1.00 0.00 62 ASN A CA 3
ATOM 3965 C C . ASN A 1 62 ? -16.062 -2.577 -0.575 1.00 0.00 62 ASN A C 3
ATOM 3966 O O . ASN A 1 62 ? -14.828 -2.609 -0.596 1.00 0.00 62 ASN A O 3
ATOM 3977 N N . THR A 1 63 ? -16.816 -3.665 -0.671 1.00 0.00 63 THR A N 3
ATOM 3978 C CA . THR A 1 63 ? -16.243 -4.993 -0.827 1.00 0.00 63 THR A CA 3
ATOM 3979 C C . THR A 1 63 ? -15.737 -5.212 -2.255 1.00 0.00 63 THR A C 3
ATOM 3980 O O . THR A 1 63 ? -16.338 -5.947 -3.039 1.00 0.00 63 THR A O 3
ATOM 3991 N N . GLY A 1 64 ? -14.637 -4.555 -2.587 1.00 0.00 64 GLY A N 3
ATOM 3992 C CA . GLY A 1 64 ? -14.047 -4.692 -3.902 1.00 0.00 64 GLY A CA 3
ATOM 3993 C C . GLY A 1 64 ? -12.681 -4.050 -3.957 1.00 0.00 64 GLY A C 3
ATOM 3994 O O . GLY A 1 64 ? -11.707 -4.673 -4.375 1.00 0.00 64 GLY A O 3
ATOM 3998 N N . SER A 1 65 ? -12.610 -2.802 -3.523 1.00 0.00 65 SER A N 3
ATOM 3999 C CA . SER A 1 65 ? -11.348 -2.092 -3.445 1.00 0.00 65 SER A CA 3
ATOM 4000 C C . SER A 1 65 ? -10.583 -2.497 -2.189 1.00 0.00 65 SER A C 3
ATOM 4001 O O . SER A 1 65 ? -10.596 -1.790 -1.183 1.00 0.00 65 SER A O 3
ATOM 4009 N N . ALA A 1 66 ? -9.960 -3.664 -2.236 1.00 0.00 66 ALA A N 3
ATOM 4010 C CA . ALA A 1 66 ? -9.108 -4.112 -1.146 1.00 0.00 66 ALA A CA 3
ATOM 4011 C C . ALA A 1 66 ? -7.783 -3.377 -1.207 1.00 0.00 66 ALA A C 3
ATOM 4012 O O . ALA A 1 66 ? -7.265 -3.119 -2.294 1.00 0.00 66 ALA A O 3
ATOM 4019 N N . CYS A 1 67 ? -7.231 -3.033 -0.055 1.00 0.00 67 CYS A N 3
ATOM 4020 C CA . CYS A 1 67 ? -6.031 -2.220 -0.031 1.00 0.00 67 CYS A CA 3
ATOM 4021 C C . CYS A 1 67 ? -4.914 -2.917 0.726 1.00 0.00 67 CYS A C 3
ATOM 4022 O O . CYS A 1 67 ? -5.158 -3.674 1.669 1.00 0.00 67 CYS A O 3
ATOM 4029 N N . ALA A 1 68 ? -3.687 -2.661 0.308 1.00 0.00 68 ALA A N 3
ATOM 4030 C CA . ALA A 1 68 ? -2.538 -3.224 0.977 1.00 0.00 68 ALA A CA 3
ATOM 4031 C C . ALA A 1 68 ? -1.809 -2.153 1.757 1.00 0.00 68 ALA A C 3
ATOM 4032 O O . ALA A 1 68 ? -1.662 -1.021 1.301 1.00 0.00 68 ALA A O 3
ATOM 4039 N N . LYS A 1 69 ? -1.371 -2.518 2.943 1.00 0.00 69 LYS A N 3
ATOM 4040 C CA . LYS A 1 69 ? -0.650 -1.605 3.806 1.00 0.00 69 LYS A CA 3
ATOM 4041 C C . LYS A 1 69 ? 0.842 -1.785 3.596 1.00 0.00 69 LYS A C 3
ATOM 4042 O O . LYS A 1 69 ? 1.263 -2.759 2.971 1.00 0.00 69 LYS A O 3
ATOM 4061 N N . ALA A 1 70 ? 1.638 -0.861 4.110 1.00 0.00 70 ALA A N 3
ATOM 4062 C CA . ALA A 1 70 ? 3.087 -0.978 4.023 1.00 0.00 70 ALA A CA 3
ATOM 4063 C C . ALA A 1 70 ? 3.551 -2.255 4.712 1.00 0.00 70 ALA A C 3
ATOM 4064 O O . ALA A 1 70 ? 4.533 -2.872 4.308 1.00 0.00 70 ALA A O 3
ATOM 4071 N N . SER A 1 71 ? 2.804 -2.658 5.735 1.00 0.00 71 SER A N 3
ATOM 4072 C CA . SER A 1 71 ? 3.071 -3.892 6.457 1.00 0.00 71 SER A CA 3
ATOM 4073 C C . SER A 1 71 ? 2.881 -5.109 5.547 1.00 0.00 71 SER A C 3
ATOM 4074 O O . SER A 1 71 ? 3.492 -6.152 5.755 1.00 0.00 71 SER A O 3
ATOM 4082 N N . LEU A 1 72 ? 2.029 -4.969 4.535 1.00 0.00 72 LEU A N 3
ATOM 4083 C CA . LEU A 1 72 ? 1.788 -6.055 3.595 1.00 0.00 72 LEU A CA 3
ATOM 4084 C C . LEU A 1 72 ? 2.737 -5.962 2.410 1.00 0.00 72 LEU A C 3
ATOM 4085 O O . LEU A 1 72 ? 3.030 -6.961 1.756 1.00 0.00 72 LEU A O 3
ATOM 4101 N N . ILE A 1 73 ? 3.218 -4.762 2.132 1.00 0.00 73 ILE A N 3
ATOM 4102 C CA . ILE A 1 73 ? 4.247 -4.581 1.120 1.00 0.00 73 ILE A CA 3
ATOM 4103 C C . ILE A 1 73 ? 5.577 -5.108 1.657 1.00 0.00 73 ILE A C 3
ATOM 4104 O O . ILE A 1 73 ? 6.420 -5.591 0.909 1.00 0.00 73 ILE A O 3
ATOM 4120 N N . ASP A 1 74 ? 5.719 -5.036 2.974 1.00 0.00 74 ASP A N 3
ATOM 4121 C CA . ASP A 1 74 ? 6.854 -5.628 3.684 1.00 0.00 74 ASP A CA 3
ATOM 4122 C C . ASP A 1 74 ? 6.630 -7.135 3.868 1.00 0.00 74 ASP A C 3
ATOM 4123 O O . ASP A 1 74 ? 7.553 -7.888 4.190 1.00 0.00 74 ASP A O 3
ATOM 4132 N N . GLN A 1 75 ? 5.398 -7.569 3.617 1.00 0.00 75 GLN A N 3
ATOM 4133 C CA . GLN A 1 75 ? 5.017 -8.966 3.787 1.00 0.00 75 GLN A CA 3
ATOM 4134 C C . GLN A 1 75 ? 5.147 -9.740 2.479 1.00 0.00 75 GLN A C 3
ATOM 4135 O O . GLN A 1 75 ? 5.666 -10.857 2.454 1.00 0.00 75 GLN A O 3
ATOM 4149 N N . LEU A 1 76 ? 4.662 -9.154 1.394 1.00 0.00 76 LEU A N 3
ATOM 4150 C CA . LEU A 1 76 ? 4.630 -9.851 0.119 1.00 0.00 76 LEU A CA 3
ATOM 4151 C C . LEU A 1 76 ? 5.436 -9.115 -0.946 1.00 0.00 76 LEU A C 3
ATOM 4152 O O . LEU A 1 76 ? 6.174 -9.735 -1.705 1.00 0.00 76 LEU A O 3
ATOM 4168 N N . GLY A 1 77 ? 5.315 -7.794 -0.987 1.00 0.00 77 GLY A N 3
ATOM 4169 C CA . GLY A 1 77 ? 6.021 -7.027 -2.004 1.00 0.00 77 GLY A CA 3
ATOM 4170 C C . GLY A 1 77 ? 5.200 -6.862 -3.267 1.00 0.00 77 GLY A C 3
ATOM 4171 O O . GLY A 1 77 ? 5.673 -7.129 -4.372 1.00 0.00 77 GLY A O 3
ATOM 4175 N N . LEU A 1 78 ? 3.964 -6.430 -3.093 1.00 0.00 78 LEU A N 3
ATOM 4176 C CA . LEU A 1 78 ? 3.018 -6.310 -4.192 1.00 0.00 78 LEU A CA 3
ATOM 4177 C C . LEU A 1 78 ? 3.226 -5.014 -4.976 1.00 0.00 78 LEU A C 3
ATOM 4178 O O . LEU A 1 78 ? 3.867 -4.084 -4.492 1.00 0.00 78 LEU A O 3
ATOM 4194 N N . LEU A 1 79 ? 2.650 -4.952 -6.174 1.00 0.00 79 LEU A N 3
ATOM 4195 C CA . LEU A 1 79 ? 2.806 -3.790 -7.047 1.00 0.00 79 LEU A CA 3
ATOM 4196 C C . LEU A 1 79 ? 1.448 -3.191 -7.408 1.00 0.00 79 LEU A C 3
ATOM 4197 O O . LEU A 1 79 ? 1.370 -2.186 -8.111 1.00 0.00 79 LEU A O 3
ATOM 4213 N N . ALA A 1 80 ? 0.385 -3.807 -6.906 1.00 0.00 80 ALA A N 3
ATOM 4214 C CA . ALA A 1 80 ? -0.980 -3.427 -7.270 1.00 0.00 80 ALA A CA 3
ATOM 4215 C C . ALA A 1 80 ? -1.276 -1.954 -6.995 1.00 0.00 80 ALA A C 3
ATOM 4216 O O . ALA A 1 80 ? -2.001 -1.306 -7.749 1.00 0.00 80 ALA A O 3
ATOM 4223 N N . LEU A 1 81 ? -0.708 -1.423 -5.923 1.00 0.00 81 LEU A N 3
ATOM 4224 C CA . LEU A 1 81 ? -0.980 -0.048 -5.531 1.00 0.00 81 LEU A CA 3
ATOM 4225 C C . LEU A 1 81 ? 0.284 0.802 -5.596 1.00 0.00 81 LEU A C 3
ATOM 4226 O O . LEU A 1 81 ? 0.406 1.804 -4.891 1.00 0.00 81 LEU A O 3
ATOM 4242 N N . VAL A 1 82 ? 1.216 0.412 -6.460 1.00 0.00 82 VAL A N 3
ATOM 4243 C CA . VAL A 1 82 ? 2.450 1.174 -6.631 1.00 0.00 82 VAL A CA 3
ATOM 4244 C C . VAL A 1 82 ? 2.573 1.674 -8.065 1.00 0.00 82 VAL A C 3
ATOM 4245 O O . VAL A 1 82 ? 2.305 0.932 -9.009 1.00 0.00 82 VAL A O 3
ATOM 4258 N N . ASP A 1 83 ? 2.989 2.924 -8.223 1.00 0.00 83 ASP A N 3
ATOM 4259 C CA . ASP A 1 83 ? 3.066 3.538 -9.545 1.00 0.00 83 ASP A CA 3
ATOM 4260 C C . ASP A 1 83 ? 4.466 4.066 -9.838 1.00 0.00 83 ASP A C 3
ATOM 4261 O O . ASP A 1 83 ? 5.363 3.989 -8.995 1.00 0.00 83 ASP A O 3
ATOM 4270 N N . HIS A 1 84 ? 4.626 4.592 -11.049 1.00 0.00 84 HIS A N 3
ATOM 4271 C CA . HIS A 1 84 ? 5.910 5.055 -11.561 1.00 0.00 84 HIS A CA 3
ATOM 4272 C C . HIS A 1 84 ? 6.536 6.110 -10.654 1.00 0.00 84 HIS A C 3
ATOM 4273 O O . HIS A 1 84 ? 5.879 7.057 -10.216 1.00 0.00 84 HIS A O 3
ATOM 4288 N N . THR A 1 85 ? 7.812 5.935 -10.374 1.00 0.00 85 THR A N 3
ATOM 4289 C CA . THR A 1 85 ? 8.536 6.852 -9.526 1.00 0.00 85 THR A CA 3
ATOM 4290 C C . THR A 1 85 ? 10.039 6.724 -9.776 1.00 0.00 85 THR A C 3
ATOM 4291 O O . THR A 1 85 ? 10.520 5.660 -10.168 1.00 0.00 85 THR A O 3
ATOM 4302 N N . GLU A 1 86 ? 10.765 7.815 -9.584 1.00 0.00 86 GLU A N 3
ATOM 4303 C CA . GLU A 1 86 ? 12.210 7.823 -9.765 1.00 0.00 86 GLU A CA 3
ATOM 4304 C C . GLU A 1 86 ? 12.917 7.927 -8.415 1.00 0.00 86 GLU A C 3
ATOM 4305 O O . GLU A 1 86 ? 14.094 7.593 -8.290 1.00 0.00 86 GLU A O 3
ATOM 4317 N N . GLU A 1 87 ? 12.183 8.387 -7.411 1.00 0.00 87 GLU A N 3
ATOM 4318 C CA . GLU A 1 87 ? 12.732 8.545 -6.073 1.00 0.00 87 GLU A CA 3
ATOM 4319 C C . GLU A 1 87 ? 12.528 7.273 -5.260 1.00 0.00 87 GLU A C 3
ATOM 4320 O O . GLU A 1 87 ? 13.452 6.777 -4.613 1.00 0.00 87 GLU A O 3
ATOM 4332 N N . GLY A 1 88 ? 11.319 6.739 -5.317 1.00 0.00 88 GLY A N 3
ATOM 4333 C CA . GLY A 1 88 ? 10.986 5.563 -4.548 1.00 0.00 88 GLY A CA 3
ATOM 4334 C C . GLY A 1 88 ? 9.518 5.229 -4.668 1.00 0.00 88 GLY A C 3
ATOM 4335 O O . GLY A 1 88 ? 8.706 6.137 -4.842 1.00 0.00 88 GLY A O 3
ATOM 4339 N N . PRO A 1 89 ? 9.156 3.936 -4.585 1.00 0.00 89 PRO A N 3
ATOM 4340 C CA . PRO A 1 89 ? 7.783 3.452 -4.817 1.00 0.00 89 PRO A CA 3
ATOM 4341 C C . PRO A 1 89 ? 6.716 4.293 -4.115 1.00 0.00 89 PRO A C 3
ATOM 4342 O O . PRO A 1 89 ? 6.788 4.520 -2.907 1.00 0.00 89 PRO A O 3
ATOM 4353 N N . VAL A 1 90 ? 5.726 4.752 -4.877 1.00 0.00 90 VAL A N 3
ATOM 4354 C CA . VAL A 1 90 ? 4.690 5.619 -4.331 1.00 0.00 90 VAL A CA 3
ATOM 4355 C C . VAL A 1 90 ? 3.295 5.081 -4.637 1.00 0.00 90 VAL A C 3
ATOM 4356 O O . VAL A 1 90 ? 3.149 4.045 -5.285 1.00 0.00 90 VAL A O 3
ATOM 4369 N N . CYS A 1 91 ? 2.278 5.807 -4.182 1.00 0.00 91 CYS A N 3
ATOM 4370 C CA . CYS A 1 91 ? 0.891 5.391 -4.351 1.00 0.00 91 CYS A CA 3
ATOM 4371 C C . CYS A 1 91 ? 0.481 5.435 -5.817 1.00 0.00 91 CYS A C 3
ATOM 4372 O O . CYS A 1 91 ? 0.780 6.392 -6.530 1.00 0.00 91 CYS A O 3
ATOM 4379 N N . LYS A 1 92 ? -0.195 4.387 -6.256 1.00 0.00 92 LYS A N 3
ATOM 4380 C CA . LYS A 1 92 ? -0.653 4.290 -7.633 1.00 0.00 92 LYS A CA 3
ATOM 4381 C C . LYS A 1 92 ? -1.997 4.977 -7.823 1.00 0.00 92 LYS A C 3
ATOM 4382 O O . LYS A 1 92 ? -2.310 5.457 -8.913 1.00 0.00 92 LYS A O 3
ATOM 4401 N N . ASN A 1 93 ? -2.796 5.027 -6.771 1.00 0.00 93 ASN A N 3
ATOM 4402 C CA . ASN A 1 93 ? -4.180 5.462 -6.921 1.00 0.00 93 ASN A CA 3
ATOM 4403 C C . ASN A 1 93 ? -4.711 6.185 -5.684 1.00 0.00 93 ASN A C 3
ATOM 4404 O O . ASN A 1 93 ? -4.552 7.394 -5.538 1.00 0.00 93 ASN A O 3
ATOM 4415 N N . ILE A 1 94 ? -5.325 5.427 -4.794 1.00 0.00 94 ILE A N 3
ATOM 4416 C CA . ILE A 1 94 ? -6.098 5.989 -3.701 1.00 0.00 94 ILE A CA 3
ATOM 4417 C C . ILE A 1 94 ? -5.306 5.962 -2.398 1.00 0.00 94 ILE A C 3
ATOM 4418 O O . ILE A 1 94 ? -4.945 4.895 -1.907 1.00 0.00 94 ILE A O 3
ATOM 4434 N N . VAL A 1 95 ? -5.030 7.139 -1.856 1.00 0.00 95 VAL A N 3
ATOM 4435 C CA . VAL A 1 95 ? -4.340 7.253 -0.575 1.00 0.00 95 VAL A CA 3
ATOM 4436 C C . VAL A 1 95 ? -5.288 6.881 0.563 1.00 0.00 95 VAL A C 3
ATOM 4437 O O . VAL A 1 95 ? -6.385 7.432 0.674 1.00 0.00 95 VAL A O 3
ATOM 4450 N N . ALA A 1 96 ? -4.869 5.940 1.398 1.00 0.00 96 ALA A N 3
ATOM 4451 C CA . ALA A 1 96 ? -5.716 5.440 2.471 1.00 0.00 96 ALA A CA 3
ATOM 4452 C C . ALA A 1 96 ? -4.877 4.884 3.615 1.00 0.00 96 ALA A C 3
ATOM 4453 O O . ALA A 1 96 ? -3.652 4.837 3.531 1.00 0.00 96 ALA A O 3
ATOM 4460 N N . CYS A 1 97 ? -5.544 4.464 4.679 1.00 0.00 97 CYS A N 3
ATOM 4461 C CA . CYS A 1 97 ? -4.866 3.854 5.818 1.00 0.00 97 CYS A CA 3
ATOM 4462 C C . CYS A 1 97 ? -5.515 2.518 6.164 1.00 0.00 97 CYS A C 3
ATOM 4463 O O . CYS A 1 97 ? -6.731 2.438 6.345 1.00 0.00 97 CYS A O 3
ATOM 4470 N N . CYS A 1 98 ? -4.697 1.474 6.252 1.00 0.00 98 CYS A N 3
ATOM 4471 C CA . CYS A 1 98 ? -5.188 0.114 6.450 1.00 0.00 98 CYS A CA 3
ATOM 4472 C C . CYS A 1 98 ? -4.630 -0.497 7.726 1.00 0.00 98 CYS A C 3
ATOM 4473 O O . CYS A 1 98 ? -3.441 -0.362 8.016 1.00 0.00 98 CYS A O 3
ATOM 4480 N N . PRO A 1 99 ? -5.473 -1.192 8.491 1.00 0.00 99 PRO A N 3
ATOM 4481 C CA . PRO A 1 99 ? -5.025 -1.982 9.626 1.00 0.00 99 PRO A CA 3
ATOM 4482 C C . PRO A 1 99 ? -4.606 -3.390 9.198 1.00 0.00 99 PRO A C 3
ATOM 4483 O O . PRO A 1 99 ? -5.040 -3.893 8.154 1.00 0.00 99 PRO A O 3
ATOM 4494 N N . GLU A 1 100 ? -3.740 -4.013 9.978 1.00 0.00 100 GLU A N 3
ATOM 4495 C CA . GLU A 1 100 ? -3.384 -5.398 9.750 1.00 0.00 100 GLU A CA 3
ATOM 4496 C C . GLU A 1 100 ? -4.156 -6.275 10.729 1.00 0.00 100 GLU A C 3
ATOM 4497 O O . GLU A 1 100 ? -4.581 -5.804 11.786 1.00 0.00 100 GLU A O 3
ATOM 4509 N N . GLY A 1 101 ? -4.348 -7.535 10.379 1.00 0.00 101 GLY A N 3
ATOM 4510 C CA . GLY A 1 101 ? -5.102 -8.425 11.233 1.00 0.00 101 GLY A CA 3
ATOM 4511 C C . GLY A 1 101 ? -6.545 -8.555 10.798 1.00 0.00 101 GLY A C 3
ATOM 4512 O O . GLY A 1 101 ? -6.953 -9.593 10.273 1.00 0.00 101 GLY A O 3
ATOM 4516 N N . THR A 1 102 ? -7.313 -7.496 11.008 1.00 0.00 102 THR A N 3
ATOM 4517 C CA . THR A 1 102 ? -8.734 -7.507 10.701 1.00 0.00 102 THR A CA 3
ATOM 4518 C C . THR A 1 102 ? -9.239 -6.111 10.329 1.00 0.00 102 THR A C 3
ATOM 4519 O O . THR A 1 102 ? -8.513 -5.124 10.471 1.00 0.00 102 THR A O 3
ATOM 4530 N N . THR A 1 103 ? -10.493 -6.049 9.871 1.00 0.00 103 THR A N 3
ATOM 4531 C CA . THR A 1 103 ? -11.208 -4.789 9.623 1.00 0.00 103 THR A CA 3
ATOM 4532 C C . THR A 1 103 ? -10.731 -4.068 8.361 1.00 0.00 103 THR A C 3
ATOM 4533 O O . THR A 1 103 ? -9.711 -4.418 7.768 1.00 0.00 103 THR A O 3
ATOM 4544 N N . ASN A 1 104 ? -11.509 -3.065 7.964 1.00 0.00 104 ASN A N 3
ATOM 4545 C CA . ASN A 1 104 ? -11.349 -2.386 6.680 1.00 0.00 104 ASN A CA 3
ATOM 4546 C C . ASN A 1 104 ? -10.506 -1.120 6.800 1.00 0.00 104 ASN A C 3
ATOM 4547 O O . ASN A 1 104 ? -10.089 -0.735 7.893 1.00 0.00 104 ASN A O 3
ATOM 4558 N N . CYS A 1 105 ? -10.288 -0.465 5.665 1.00 0.00 105 CYS A N 3
ATOM 4559 C CA . CYS A 1 105 ? -9.448 0.724 5.605 1.00 0.00 105 CYS A CA 3
ATOM 4560 C C . CYS A 1 105 ? -10.253 1.970 5.273 1.00 0.00 105 CYS A C 3
ATOM 4561 O O . CYS A 1 105 ? -11.177 1.929 4.456 1.00 0.00 105 CYS A O 3
ATOM 4568 N N . VAL A 1 106 ? -9.884 3.081 5.891 1.00 0.00 106 VAL A N 3
ATOM 4569 C CA . VAL A 1 106 ? -10.487 4.368 5.586 1.00 0.00 106 VAL A CA 3
ATOM 4570 C C . VAL A 1 106 ? -9.686 5.058 4.481 1.00 0.00 106 VAL A C 3
ATOM 4571 O O . VAL A 1 106 ? -8.474 4.860 4.376 1.00 0.00 106 VAL A O 3
ATOM 4584 N N . ALA A 1 107 ? -10.355 5.853 3.661 1.00 0.00 107 ALA A N 3
ATOM 4585 C CA . ALA A 1 107 ? -9.696 6.506 2.536 1.00 0.00 107 ALA A CA 3
ATOM 4586 C C . ALA A 1 107 ? -9.513 7.995 2.797 1.00 0.00 107 ALA A C 3
ATOM 4587 O O . ALA A 1 107 ? -10.397 8.647 3.353 1.00 0.00 107 ALA A O 3
ATOM 4594 N N . VAL A 1 108 ? -8.370 8.533 2.385 1.00 0.00 108 VAL A N 3
ATOM 4595 C CA . VAL A 1 108 ? -8.082 9.950 2.587 1.00 0.00 108 VAL A CA 3
ATOM 4596 C C . VAL A 1 108 ? -7.622 10.611 1.292 1.00 0.00 108 VAL A C 3
ATOM 4597 O O . VAL A 1 108 ? -6.985 11.665 1.313 1.00 0.00 108 VAL A O 3
ATOM 4610 N N . ASP A 1 109 ? -7.945 9.985 0.167 1.00 0.00 109 ASP A N 3
ATOM 4611 C CA . ASP A 1 109 ? -7.624 10.551 -1.140 1.00 0.00 109 ASP A CA 3
ATOM 4612 C C . ASP A 1 109 ? -8.506 11.763 -1.406 1.00 0.00 109 ASP A C 3
ATOM 4613 O O . ASP A 1 109 ? -8.004 12.858 -1.671 1.00 0.00 109 ASP A O 3
ATOM 4622 N N . ASN A 1 110 ? -9.820 11.554 -1.293 1.00 0.00 110 ASN A N 3
ATOM 4623 C CA . ASN A 1 110 ? -10.820 12.607 -1.496 1.00 0.00 110 ASN A CA 3
ATOM 4624 C C . ASN A 1 110 ? -10.815 13.107 -2.936 1.00 0.00 110 ASN A C 3
ATOM 4625 O O . ASN A 1 110 ? -11.660 12.717 -3.743 1.00 0.00 110 ASN A O 3
ATOM 4636 N N . ALA A 1 111 ? -9.862 13.965 -3.242 1.00 0.00 111 ALA A N 3
ATOM 4637 C CA . ALA A 1 111 ? -9.730 14.551 -4.569 1.00 0.00 111 ALA A CA 3
ATOM 4638 C C . ALA A 1 111 ? -8.378 15.236 -4.719 1.00 0.00 111 ALA A C 3
ATOM 4639 O O . ALA A 1 111 ? -8.298 16.420 -5.053 1.00 0.00 111 ALA A O 3
ATOM 4646 N N . GLY A 1 112 ? -7.320 14.492 -4.455 1.00 0.00 112 GLY A N 3
ATOM 4647 C CA . GLY A 1 112 ? -5.988 15.055 -4.536 1.00 0.00 112 GLY A CA 3
ATOM 4648 C C . GLY A 1 112 ? -4.898 14.017 -4.367 1.00 0.00 112 GLY A C 3
ATOM 4649 O O . GLY A 1 112 ? -4.381 13.830 -3.265 1.00 0.00 112 GLY A O 3
ATOM 4653 N N . ALA A 1 113 ? -4.555 13.343 -5.455 1.00 0.00 113 ALA A N 3
ATOM 4654 C CA . ALA A 1 113 ? -3.498 12.341 -5.442 1.00 0.00 113 ALA A CA 3
ATOM 4655 C C . ALA A 1 113 ? -2.769 12.318 -6.779 1.00 0.00 113 ALA A C 3
ATOM 4656 O O . ALA A 1 113 ? -3.163 11.602 -7.702 1.00 0.00 113 ALA A O 3
ATOM 4663 N N . GLY A 1 114 ? -1.722 13.122 -6.890 1.00 0.00 114 GLY A N 3
ATOM 4664 C CA . GLY A 1 114 ? -0.955 13.177 -8.117 1.00 0.00 114 GLY A CA 3
ATOM 4665 C C . GLY A 1 114 ? -0.040 11.983 -8.275 1.00 0.00 114 GLY A C 3
ATOM 4666 O O . GLY A 1 114 ? -0.248 11.144 -9.152 1.00 0.00 114 GLY A O 3
ATOM 4670 N N . THR A 1 115 ? 0.987 11.915 -7.437 1.00 0.00 115 THR A N 3
ATOM 4671 C CA . THR A 1 115 ? 1.923 10.793 -7.447 1.00 0.00 115 THR A CA 3
ATOM 4672 C C . THR A 1 115 ? 2.788 10.799 -6.192 1.00 0.00 115 THR A C 3
ATOM 4673 O O . THR A 1 115 ? 2.990 9.761 -5.560 1.00 0.00 115 THR A O 3
ATOM 4684 N N . LYS A 1 116 ? 3.292 11.981 -5.842 1.00 0.00 116 LYS A N 3
ATOM 4685 C CA . LYS A 1 116 ? 4.204 12.141 -4.709 1.00 0.00 116 LYS A CA 3
ATOM 4686 C C . LYS A 1 116 ? 4.564 13.610 -4.530 1.00 0.00 116 LYS A C 3
ATOM 4687 O O . LYS A 1 116 ? 4.793 14.072 -3.413 1.00 0.00 116 LYS A O 3
ATOM 4706 N N . ALA A 1 117 ? 4.622 14.335 -5.639 1.00 0.00 117 ALA A N 3
ATOM 4707 C CA . ALA A 1 117 ? 4.895 15.763 -5.604 1.00 0.00 117 ALA A CA 3
ATOM 4708 C C . ALA A 1 117 ? 3.586 16.537 -5.595 1.00 0.00 117 ALA A C 3
ATOM 4709 O O . ALA A 1 117 ? 3.086 16.954 -6.640 1.00 0.00 117 ALA A O 3
ATOM 4716 N N . GLU A 1 118 ? 3.024 16.706 -4.412 1.00 0.00 118 GLU A N 3
ATOM 4717 C CA . GLU A 1 118 ? 1.731 17.345 -4.277 1.00 0.00 118 GLU A CA 3
ATOM 4718 C C . GLU A 1 118 ? 1.893 18.787 -3.822 1.00 0.00 118 GLU A C 3
ATOM 4719 O O . GLU A 1 118 ? 2.938 19.108 -3.214 1.00 0.00 118 GLU A O 3
ATOM 4732 N N . SER A 1 1 ? 28.760 -6.399 -3.380 1.00 0.00 1 SER A N 4
ATOM 4733 C CA . SER A 1 1 ? 29.023 -7.351 -2.283 1.00 0.00 1 SER A CA 4
ATOM 4734 C C . SER A 1 1 ? 28.188 -6.999 -1.053 1.00 0.00 1 SER A C 4
ATOM 4735 O O . SER A 1 1 ? 27.898 -5.827 -0.807 1.00 0.00 1 SER A O 4
ATOM 4745 N N . LEU A 1 2 ? 27.792 -8.021 -0.297 1.00 0.00 2 LEU A N 4
ATOM 4746 C CA . LEU A 1 2 ? 26.962 -7.841 0.891 1.00 0.00 2 LEU A CA 4
ATOM 4747 C C . LEU A 1 2 ? 27.650 -6.933 1.906 1.00 0.00 2 LEU A C 4
ATOM 4748 O O . LEU A 1 2 ? 28.796 -7.173 2.281 1.00 0.00 2 LEU A O 4
ATOM 4764 N N . PRO A 1 3 ? 26.959 -5.870 2.358 1.00 0.00 3 PRO A N 4
ATOM 4765 C CA . PRO A 1 3 ? 27.484 -4.942 3.370 1.00 0.00 3 PRO A CA 4
ATOM 4766 C C . PRO A 1 3 ? 27.653 -5.600 4.741 1.00 0.00 3 PRO A C 4
ATOM 4767 O O . PRO A 1 3 ? 28.260 -5.020 5.645 1.00 0.00 3 PRO A O 4
ATOM 4778 N N . ALA A 1 4 ? 27.085 -6.799 4.880 1.00 0.00 4 ALA A N 4
ATOM 4779 C CA . ALA A 1 4 ? 27.205 -7.606 6.098 1.00 0.00 4 ALA A CA 4
ATOM 4780 C C . ALA A 1 4 ? 26.755 -6.842 7.337 1.00 0.00 4 ALA A C 4
ATOM 4781 O O . ALA A 1 4 ? 27.350 -6.962 8.411 1.00 0.00 4 ALA A O 4
ATOM 4788 N N . SER A 1 5 ? 25.699 -6.054 7.179 1.00 0.00 5 SER A N 4
ATOM 4789 C CA . SER A 1 5 ? 25.132 -5.299 8.287 1.00 0.00 5 SER A CA 4
ATOM 4790 C C . SER A 1 5 ? 23.619 -5.161 8.114 1.00 0.00 5 SER A C 4
ATOM 4791 O O . SER A 1 5 ? 22.853 -6.025 8.544 1.00 0.00 5 SER A O 4
ATOM 4799 N N . ALA A 1 6 ? 23.197 -4.089 7.458 1.00 0.00 6 ALA A N 4
ATOM 4800 C CA . ALA A 1 6 ? 21.785 -3.843 7.212 1.00 0.00 6 ALA A CA 4
ATOM 4801 C C . ALA A 1 6 ? 21.577 -3.352 5.789 1.00 0.00 6 ALA A C 4
ATOM 4802 O O . ALA A 1 6 ? 21.972 -2.239 5.446 1.00 0.00 6 ALA A O 4
ATOM 4809 N N . ALA A 1 7 ? 20.974 -4.187 4.959 1.00 0.00 7 ALA A N 4
ATOM 4810 C CA . ALA A 1 7 ? 20.715 -3.825 3.571 1.00 0.00 7 ALA A CA 4
ATOM 4811 C C . ALA A 1 7 ? 19.229 -3.576 3.338 1.00 0.00 7 ALA A C 4
ATOM 4812 O O . ALA A 1 7 ? 18.816 -3.185 2.246 1.00 0.00 7 ALA A O 4
ATOM 4819 N N . LYS A 1 8 ? 18.425 -3.792 4.373 1.00 0.00 8 LYS A N 4
ATOM 4820 C CA . LYS A 1 8 ? 16.984 -3.635 4.259 1.00 0.00 8 LYS A CA 4
ATOM 4821 C C . LYS A 1 8 ? 16.354 -3.332 5.602 1.00 0.00 8 LYS A C 4
ATOM 4822 O O . LYS A 1 8 ? 16.323 -4.173 6.500 1.00 0.00 8 LYS A O 4
ATOM 4841 N N . ASN A 1 9 ? 15.878 -2.111 5.737 1.00 0.00 9 ASN A N 4
ATOM 4842 C CA . ASN A 1 9 ? 15.091 -1.724 6.888 1.00 0.00 9 ASN A CA 4
ATOM 4843 C C . ASN A 1 9 ? 13.646 -1.549 6.460 1.00 0.00 9 ASN A C 4
ATOM 4844 O O . ASN A 1 9 ? 13.337 -1.573 5.262 1.00 0.00 9 ASN A O 4
ATOM 4855 N N . ALA A 1 10 ? 12.775 -1.379 7.435 1.00 0.00 10 ALA A N 4
ATOM 4856 C CA . ALA A 1 10 ? 11.348 -1.205 7.188 1.00 0.00 10 ALA A CA 4
ATOM 4857 C C . ALA A 1 10 ? 11.046 0.164 6.578 1.00 0.00 10 ALA A C 4
ATOM 4858 O O . ALA A 1 10 ? 10.471 1.041 7.222 1.00 0.00 10 ALA A O 4
ATOM 4865 N N . LYS A 1 11 ? 11.459 0.339 5.329 1.00 0.00 11 LYS A N 4
ATOM 4866 C CA . LYS A 1 11 ? 11.185 1.551 4.573 1.00 0.00 11 LYS A CA 4
ATOM 4867 C C . LYS A 1 11 ? 10.798 1.168 3.151 1.00 0.00 11 LYS A C 4
ATOM 4868 O O . LYS A 1 11 ? 11.185 0.102 2.671 1.00 0.00 11 LYS A O 4
ATOM 4887 N N . LEU A 1 12 ? 10.044 2.030 2.476 1.00 0.00 12 LEU A N 4
ATOM 4888 C CA . LEU A 1 12 ? 9.625 1.769 1.097 1.00 0.00 12 LEU A CA 4
ATOM 4889 C C . LEU A 1 12 ? 10.781 2.019 0.128 1.00 0.00 12 LEU A C 4
ATOM 4890 O O . LEU A 1 12 ? 10.693 2.883 -0.740 1.00 0.00 12 LEU A O 4
ATOM 4906 N N . ALA A 1 13 ? 11.865 1.258 0.305 1.00 0.00 13 ALA A N 4
ATOM 4907 C CA . ALA A 1 13 ? 13.065 1.377 -0.525 1.00 0.00 13 ALA A CA 4
ATOM 4908 C C . ALA A 1 13 ? 13.603 2.803 -0.517 1.00 0.00 13 ALA A C 4
ATOM 4909 O O . ALA A 1 13 ? 14.097 3.295 -1.529 1.00 0.00 13 ALA A O 4
ATOM 4916 N N . THR A 1 14 ? 13.539 3.437 0.654 1.00 0.00 14 THR A N 4
ATOM 4917 C CA . THR A 1 14 ? 13.906 4.844 0.813 1.00 0.00 14 THR A CA 4
ATOM 4918 C C . THR A 1 14 ? 13.049 5.732 -0.093 1.00 0.00 14 THR A C 4
ATOM 4919 O O . THR A 1 14 ? 13.568 6.578 -0.816 1.00 0.00 14 THR A O 4
ATOM 4930 N N . SER A 1 15 ? 11.732 5.529 -0.021 1.00 0.00 15 SER A N 4
ATOM 4931 C CA . SER A 1 15 ? 10.779 6.233 -0.869 1.00 0.00 15 SER A CA 4
ATOM 4932 C C . SER A 1 15 ? 10.986 7.741 -0.813 1.00 0.00 15 SER A C 4
ATOM 4933 O O . SER A 1 15 ? 11.109 8.391 -1.848 1.00 0.00 15 SER A O 4
ATOM 4941 N N . ALA A 1 16 ? 11.009 8.280 0.412 1.00 0.00 16 ALA A N 4
ATOM 4942 C CA . ALA A 1 16 ? 11.180 9.716 0.664 1.00 0.00 16 ALA A CA 4
ATOM 4943 C C . ALA A 1 16 ? 9.976 10.521 0.173 1.00 0.00 16 ALA A C 4
ATOM 4944 O O . ALA A 1 16 ? 9.339 11.234 0.947 1.00 0.00 16 ALA A O 4
ATOM 4951 N N . ALA A 1 17 ? 9.657 10.386 -1.105 1.00 0.00 17 ALA A N 4
ATOM 4952 C CA . ALA A 1 17 ? 8.542 11.103 -1.707 1.00 0.00 17 ALA A CA 4
ATOM 4953 C C . ALA A 1 17 ? 7.215 10.639 -1.118 1.00 0.00 17 ALA A C 4
ATOM 4954 O O . ALA A 1 17 ? 6.297 11.434 -0.919 1.00 0.00 17 ALA A O 4
ATOM 4961 N N . PHE A 1 18 ? 7.136 9.349 -0.816 1.00 0.00 18 PHE A N 4
ATOM 4962 C CA . PHE A 1 18 ? 5.936 8.773 -0.223 1.00 0.00 18 PHE A CA 4
ATOM 4963 C C . PHE A 1 18 ? 5.749 9.281 1.205 1.00 0.00 18 PHE A C 4
ATOM 4964 O O . PHE A 1 18 ? 4.636 9.326 1.721 1.00 0.00 18 PHE A O 4
ATOM 4981 N N . ALA A 1 19 ? 6.849 9.676 1.834 1.00 0.00 19 ALA A N 4
ATOM 4982 C CA . ALA A 1 19 ? 6.808 10.160 3.208 1.00 0.00 19 ALA A CA 4
ATOM 4983 C C . ALA A 1 19 ? 6.198 11.553 3.290 1.00 0.00 19 ALA A C 4
ATOM 4984 O O . ALA A 1 19 ? 5.655 11.939 4.324 1.00 0.00 19 ALA A O 4
ATOM 4991 N N . LYS A 1 20 ? 6.263 12.300 2.192 1.00 0.00 20 LYS A N 4
ATOM 4992 C CA . LYS A 1 20 ? 5.650 13.619 2.142 1.00 0.00 20 LYS A CA 4
ATOM 4993 C C . LYS A 1 20 ? 4.140 13.454 2.197 1.00 0.00 20 LYS A C 4
ATOM 4994 O O . LYS A 1 20 ? 3.414 14.296 2.727 1.00 0.00 20 LYS A O 4
ATOM 5013 N N . GLN A 1 21 ? 3.694 12.326 1.670 1.00 0.00 21 GLN A N 4
ATOM 5014 C CA . GLN A 1 21 ? 2.292 11.954 1.676 1.00 0.00 21 GLN A CA 4
ATOM 5015 C C . GLN A 1 21 ? 1.868 11.489 3.066 1.00 0.00 21 GLN A C 4
ATOM 5016 O O . GLN A 1 21 ? 0.705 11.631 3.454 1.00 0.00 21 GLN A O 4
ATOM 5030 N N . ALA A 1 22 ? 2.829 10.960 3.818 1.00 0.00 22 ALA A N 4
ATOM 5031 C CA . ALA A 1 22 ? 2.567 10.395 5.138 1.00 0.00 22 ALA A CA 4
ATOM 5032 C C . ALA A 1 22 ? 2.245 11.479 6.161 1.00 0.00 22 ALA A C 4
ATOM 5033 O O . ALA A 1 22 ? 1.680 11.196 7.216 1.00 0.00 22 ALA A O 4
ATOM 5040 N N . GLU A 1 23 ? 2.612 12.716 5.857 1.00 0.00 23 GLU A N 4
ATOM 5041 C CA . GLU A 1 23 ? 2.257 13.837 6.715 1.00 0.00 23 GLU A CA 4
ATOM 5042 C C . GLU A 1 23 ? 1.295 14.776 5.998 1.00 0.00 23 GLU A C 4
ATOM 5043 O O . GLU A 1 23 ? 0.761 15.711 6.592 1.00 0.00 23 GLU A O 4
ATOM 5055 N N . GLY A 1 24 ? 1.087 14.523 4.713 1.00 0.00 24 GLY A N 4
ATOM 5056 C CA . GLY A 1 24 ? 0.112 15.285 3.963 1.00 0.00 24 GLY A CA 4
ATOM 5057 C C . GLY A 1 24 ? -1.280 14.728 4.156 1.00 0.00 24 GLY A C 4
ATOM 5058 O O . GLY A 1 24 ? -2.277 15.438 4.011 1.00 0.00 24 GLY A O 4
ATOM 5062 N N . THR A 1 25 ? -1.337 13.448 4.488 1.00 0.00 25 THR A N 4
ATOM 5063 C CA . THR A 1 25 ? -2.591 12.776 4.770 1.00 0.00 25 THR A CA 4
ATOM 5064 C C . THR A 1 25 ? -2.497 12.058 6.110 1.00 0.00 25 THR A C 4
ATOM 5065 O O . THR A 1 25 ? -1.491 11.406 6.401 1.00 0.00 25 THR A O 4
ATOM 5076 N N . THR A 1 26 ? -3.526 12.193 6.929 1.00 0.00 26 THR A N 4
ATOM 5077 C CA . THR A 1 26 ? -3.516 11.607 8.256 1.00 0.00 26 THR A CA 4
ATOM 5078 C C . THR A 1 26 ? -3.721 10.094 8.204 1.00 0.00 26 THR A C 4
ATOM 5079 O O . THR A 1 26 ? -4.850 9.609 8.135 1.00 0.00 26 THR A O 4
ATOM 5090 N N . CYS A 1 27 ? -2.615 9.363 8.250 1.00 0.00 27 CYS A N 4
ATOM 5091 C CA . CYS A 1 27 ? -2.635 7.908 8.312 1.00 0.00 27 CYS A CA 4
ATOM 5092 C C . CYS A 1 27 ? -1.466 7.438 9.165 1.00 0.00 27 CYS A C 4
ATOM 5093 O O . CYS A 1 27 ? -0.352 7.947 9.028 1.00 0.00 27 CYS A O 4
ATOM 5100 N N . ASN A 1 28 ? -1.714 6.480 10.045 1.00 0.00 28 ASN A N 4
ATOM 5101 C CA . ASN A 1 28 ? -0.683 5.992 10.952 1.00 0.00 28 ASN A CA 4
ATOM 5102 C C . ASN A 1 28 ? 0.382 5.223 10.183 1.00 0.00 28 ASN A C 4
ATOM 5103 O O . ASN A 1 28 ? 0.071 4.532 9.222 1.00 0.00 28 ASN A O 4
ATOM 5114 N N . VAL A 1 29 ? 1.631 5.342 10.612 1.00 0.00 29 VAL A N 4
ATOM 5115 C CA . VAL A 1 29 ? 2.744 4.684 9.932 1.00 0.00 29 VAL A CA 4
ATOM 5116 C C . VAL A 1 29 ? 2.599 3.163 9.976 1.00 0.00 29 VAL A C 4
ATOM 5117 O O . VAL A 1 29 ? 2.916 2.474 9.008 1.00 0.00 29 VAL A O 4
ATOM 5130 N N . GLY A 1 30 ? 2.090 2.647 11.092 1.00 0.00 30 GLY A N 4
ATOM 5131 C CA . GLY A 1 30 ? 1.917 1.212 11.242 1.00 0.00 30 GLY A CA 4
ATOM 5132 C C . GLY A 1 30 ? 0.665 0.710 10.556 1.00 0.00 30 GLY A C 4
ATOM 5133 O O . GLY A 1 30 ? 0.430 -0.493 10.469 1.00 0.00 30 GLY A O 4
ATOM 5137 N N . SER A 1 31 ? -0.146 1.642 10.083 1.00 0.00 31 SER A N 4
ATOM 5138 C CA . SER A 1 31 ? -1.386 1.309 9.401 1.00 0.00 31 SER A CA 4
ATOM 5139 C C . SER A 1 31 ? -1.525 2.139 8.130 1.00 0.00 31 SER A C 4
ATOM 5140 O O . SER A 1 31 ? -2.613 2.600 7.792 1.00 0.00 31 SER A O 4
ATOM 5148 N N . ILE A 1 32 ? -0.416 2.342 7.435 1.00 0.00 32 ILE A N 4
ATOM 5149 C CA . ILE A 1 32 ? -0.431 3.121 6.210 1.00 0.00 32 ILE A CA 4
ATOM 5150 C C . ILE A 1 32 ? -0.466 2.184 5.005 1.00 0.00 32 ILE A C 4
ATOM 5151 O O . ILE A 1 32 ? 0.255 1.182 4.959 1.00 0.00 32 ILE A O 4
ATOM 5167 N N . ALA A 1 33 ? -1.328 2.488 4.048 1.00 0.00 33 ALA A N 4
ATOM 5168 C CA . ALA A 1 33 ? -1.569 1.583 2.942 1.00 0.00 33 ALA A CA 4
ATOM 5169 C C . ALA A 1 33 ? -1.904 2.336 1.667 1.00 0.00 33 ALA A C 4
ATOM 5170 O O . ALA A 1 33 ? -2.097 3.551 1.678 1.00 0.00 33 ALA A O 4
ATOM 5177 N N . CYS A 1 34 ? -1.966 1.596 0.575 1.00 0.00 34 CYS A N 4
ATOM 5178 C CA . CYS A 1 34 ? -2.420 2.129 -0.691 1.00 0.00 34 CYS A CA 4
ATOM 5179 C C . CYS A 1 34 ? -3.638 1.345 -1.152 1.00 0.00 34 CYS A C 4
ATOM 5180 O O . CYS A 1 34 ? -3.739 0.143 -0.900 1.00 0.00 34 CYS A O 4
ATOM 5187 N N . CYS A 1 35 ? -4.562 2.020 -1.809 1.00 0.00 35 CYS A N 4
ATOM 5188 C CA . CYS A 1 35 ? -5.803 1.402 -2.244 1.00 0.00 35 CYS A CA 4
ATOM 5189 C C . CYS A 1 35 ? -6.032 1.672 -3.728 1.00 0.00 35 CYS A C 4
ATOM 5190 O O . CYS A 1 35 ? -5.474 2.619 -4.286 1.00 0.00 35 CYS A O 4
ATOM 5197 N N . ASN A 1 36 ? -6.832 0.834 -4.369 1.00 0.00 36 ASN A N 4
ATOM 5198 C CA . ASN A 1 36 ? -7.079 0.956 -5.799 1.00 0.00 36 ASN A CA 4
ATOM 5199 C C . ASN A 1 36 ? -8.461 0.417 -6.146 1.00 0.00 36 ASN A C 4
ATOM 5200 O O . ASN A 1 36 ? -9.058 -0.331 -5.362 1.00 0.00 36 ASN A O 4
ATOM 5211 N N . SER A 1 37 ? -8.970 0.821 -7.300 1.00 0.00 37 SER A N 4
ATOM 5212 C CA . SER A 1 37 ? -10.242 0.329 -7.808 1.00 0.00 37 SER A CA 4
ATOM 5213 C C . SER A 1 37 ? -10.261 -1.201 -7.851 1.00 0.00 37 SER A C 4
ATOM 5214 O O . SER A 1 37 ? -9.229 -1.838 -8.087 1.00 0.00 37 SER A O 4
ATOM 5222 N N . PRO A 1 38 ? -11.437 -1.808 -7.622 1.00 0.00 38 PRO A N 4
ATOM 5223 C CA . PRO A 1 38 ? -11.587 -3.263 -7.552 1.00 0.00 38 PRO A CA 4
ATOM 5224 C C . PRO A 1 38 ? -11.042 -3.978 -8.785 1.00 0.00 38 PRO A C 4
ATOM 5225 O O . PRO A 1 38 ? -10.419 -5.028 -8.666 1.00 0.00 38 PRO A O 4
ATOM 5236 N N . ALA A 1 39 ? -11.236 -3.391 -9.958 1.00 0.00 39 ALA A N 4
ATOM 5237 C CA . ALA A 1 39 ? -10.836 -4.039 -11.204 1.00 0.00 39 ALA A CA 4
ATOM 5238 C C . ALA A 1 39 ? -9.318 -4.088 -11.353 1.00 0.00 39 ALA A C 4
ATOM 5239 O O . ALA A 1 39 ? -8.787 -4.815 -12.193 1.00 0.00 39 ALA A O 4
ATOM 5246 N N . GLU A 1 40 ? -8.627 -3.315 -10.527 1.00 0.00 40 GLU A N 4
ATOM 5247 C CA . GLU A 1 40 ? -7.173 -3.259 -10.563 1.00 0.00 40 GLU A CA 4
ATOM 5248 C C . GLU A 1 40 ? -6.603 -4.060 -9.407 1.00 0.00 40 GLU A C 4
ATOM 5249 O O . GLU A 1 40 ? -5.741 -4.918 -9.592 1.00 0.00 40 GLU A O 4
ATOM 5261 N N . THR A 1 41 ? -7.118 -3.783 -8.219 1.00 0.00 41 THR A N 4
ATOM 5262 C CA . THR A 1 41 ? -6.720 -4.485 -7.007 1.00 0.00 41 THR A CA 4
ATOM 5263 C C . THR A 1 41 ? -7.002 -5.978 -7.129 1.00 0.00 41 THR A C 4
ATOM 5264 O O . THR A 1 41 ? -6.237 -6.818 -6.656 1.00 0.00 41 THR A O 4
ATOM 5275 N N . ASN A 1 42 ? -8.107 -6.294 -7.781 1.00 0.00 42 ASN A N 4
ATOM 5276 C CA . ASN A 1 42 ? -8.558 -7.664 -7.933 1.00 0.00 42 ASN A CA 4
ATOM 5277 C C . ASN A 1 42 ? -8.298 -8.170 -9.340 1.00 0.00 42 ASN A C 4
ATOM 5278 O O . ASN A 1 42 ? -8.904 -9.150 -9.777 1.00 0.00 42 ASN A O 4
ATOM 5289 N N . ASN A 1 43 ? -7.429 -7.469 -10.061 1.00 0.00 43 ASN A N 4
ATOM 5290 C CA . ASN A 1 43 ? -7.092 -7.838 -11.440 1.00 0.00 43 ASN A CA 4
ATOM 5291 C C . ASN A 1 43 ? -6.587 -9.276 -11.506 1.00 0.00 43 ASN A C 4
ATOM 5292 O O . ASN A 1 43 ? -6.736 -9.955 -12.524 1.00 0.00 43 ASN A O 4
ATOM 5303 N N . ASP A 1 44 ? -6.004 -9.737 -10.409 1.00 0.00 44 ASP A N 4
ATOM 5304 C CA . ASP A 1 44 ? -5.616 -11.131 -10.274 1.00 0.00 44 ASP A CA 4
ATOM 5305 C C . ASP A 1 44 ? -6.414 -11.771 -9.147 1.00 0.00 44 ASP A C 4
ATOM 5306 O O . ASP A 1 44 ? -6.533 -11.197 -8.065 1.00 0.00 44 ASP A O 4
ATOM 5315 N N . SER A 1 45 ? -6.958 -12.952 -9.405 1.00 0.00 45 SER A N 4
ATOM 5316 C CA . SER A 1 45 ? -7.810 -13.644 -8.443 1.00 0.00 45 SER A CA 4
ATOM 5317 C C . SER A 1 45 ? -7.032 -14.089 -7.202 1.00 0.00 45 SER A C 4
ATOM 5318 O O . SER A 1 45 ? -7.621 -14.334 -6.149 1.00 0.00 45 SER A O 4
ATOM 5326 N N . LEU A 1 46 ? -5.713 -14.203 -7.326 1.00 0.00 46 LEU A N 4
ATOM 5327 C CA . LEU A 1 46 ? -4.876 -14.562 -6.190 1.00 0.00 46 LEU A CA 4
ATOM 5328 C C . LEU A 1 46 ? -4.402 -13.305 -5.470 1.00 0.00 46 LEU A C 4
ATOM 5329 O O . LEU A 1 46 ? -4.117 -13.324 -4.270 1.00 0.00 46 LEU A O 4
ATOM 5345 N N . LEU A 1 47 ? -4.351 -12.210 -6.215 1.00 0.00 47 LEU A N 4
ATOM 5346 C CA . LEU A 1 47 ? -3.861 -10.935 -5.707 1.00 0.00 47 LEU A CA 4
ATOM 5347 C C . LEU A 1 47 ? -4.714 -10.431 -4.549 1.00 0.00 47 LEU A C 4
ATOM 5348 O O . LEU A 1 47 ? -4.191 -9.877 -3.581 1.00 0.00 47 LEU A O 4
ATOM 5364 N N . SER A 1 48 ? -6.022 -10.647 -4.640 1.00 0.00 48 SER A N 4
ATOM 5365 C CA . SER A 1 48 ? -6.956 -10.160 -3.630 1.00 0.00 48 SER A CA 4
ATOM 5366 C C . SER A 1 48 ? -6.723 -10.823 -2.269 1.00 0.00 48 SER A C 4
ATOM 5367 O O . SER A 1 48 ? -7.126 -10.293 -1.235 1.00 0.00 48 SER A O 4
ATOM 5375 N N . GLY A 1 49 ? -6.059 -11.972 -2.267 1.00 0.00 49 GLY A N 4
ATOM 5376 C CA . GLY A 1 49 ? -5.754 -12.644 -1.021 1.00 0.00 49 GLY A CA 4
ATOM 5377 C C . GLY A 1 49 ? -4.361 -12.317 -0.525 1.00 0.00 49 GLY A C 4
ATOM 5378 O O . GLY A 1 49 ? -3.994 -12.650 0.602 1.00 0.00 49 GLY A O 4
ATOM 5382 N N . LEU A 1 50 ? -3.586 -11.659 -1.372 1.00 0.00 50 LEU A N 4
ATOM 5383 C CA . LEU A 1 50 ? -2.208 -11.321 -1.051 1.00 0.00 50 LEU A CA 4
ATOM 5384 C C . LEU A 1 50 ? -2.129 -10.009 -0.277 1.00 0.00 50 LEU A C 4
ATOM 5385 O O . LEU A 1 50 ? -1.187 -9.779 0.478 1.00 0.00 50 LEU A O 4
ATOM 5401 N N . LEU A 1 51 ? -3.122 -9.150 -0.471 1.00 0.00 51 LEU A N 4
ATOM 5402 C CA . LEU A 1 51 ? -3.114 -7.822 0.139 1.00 0.00 51 LEU A CA 4
ATOM 5403 C C . LEU A 1 51 ? -3.555 -7.868 1.600 1.00 0.00 51 LEU A C 4
ATOM 5404 O O . LEU A 1 51 ? -3.421 -6.886 2.334 1.00 0.00 51 LEU A O 4
ATOM 5420 N N . GLY A 1 52 ? -4.081 -9.005 2.016 1.00 0.00 52 GLY A N 4
ATOM 5421 C CA . GLY A 1 52 ? -4.544 -9.152 3.376 1.00 0.00 52 GLY A CA 4
ATOM 5422 C C . GLY A 1 52 ? -3.958 -10.376 4.039 1.00 0.00 52 GLY A C 4
ATOM 5423 O O . GLY A 1 52 ? -4.525 -11.465 3.956 1.00 0.00 52 GLY A O 4
ATOM 5427 N N . ALA A 1 53 ? -2.823 -10.196 4.702 1.00 0.00 53 ALA A N 4
ATOM 5428 C CA . ALA A 1 53 ? -2.132 -11.297 5.355 1.00 0.00 53 ALA A CA 4
ATOM 5429 C C . ALA A 1 53 ? -2.812 -11.652 6.676 1.00 0.00 53 ALA A C 4
ATOM 5430 O O . ALA A 1 53 ? -2.326 -11.314 7.756 1.00 0.00 53 ALA A O 4
ATOM 5437 N N . GLY A 1 54 ? -3.959 -12.310 6.572 1.00 0.00 54 GLY A N 4
ATOM 5438 C CA . GLY A 1 54 ? -4.699 -12.733 7.746 1.00 0.00 54 GLY A CA 4
ATOM 5439 C C . GLY A 1 54 ? -6.158 -13.003 7.435 1.00 0.00 54 GLY A C 4
ATOM 5440 O O . GLY A 1 54 ? -6.602 -14.149 7.456 1.00 0.00 54 GLY A O 4
ATOM 5444 N N . LEU A 1 55 ? -6.905 -11.943 7.144 1.00 0.00 55 LEU A N 4
ATOM 5445 C CA . LEU A 1 55 ? -8.319 -12.064 6.801 1.00 0.00 55 LEU A CA 4
ATOM 5446 C C . LEU A 1 55 ? -8.654 -11.171 5.611 1.00 0.00 55 LEU A C 4
ATOM 5447 O O . LEU A 1 55 ? -9.404 -11.571 4.725 1.00 0.00 55 LEU A O 4
ATOM 5463 N N . LEU A 1 56 ? -8.080 -9.965 5.619 1.00 0.00 56 LEU A N 4
ATOM 5464 C CA . LEU A 1 56 ? -8.249 -8.970 4.555 1.00 0.00 56 LEU A CA 4
ATOM 5465 C C . LEU A 1 56 ? -9.662 -8.394 4.507 1.00 0.00 56 LEU A C 4
ATOM 5466 O O . LEU A 1 56 ? -10.670 -9.102 4.605 1.00 0.00 56 LEU A O 4
ATOM 5482 N N . ASN A 1 57 ? -9.707 -7.082 4.385 1.00 0.00 57 ASN A N 4
ATOM 5483 C CA . ASN A 1 57 ? -10.928 -6.353 4.148 1.00 0.00 57 ASN A CA 4
ATOM 5484 C C . ASN A 1 57 ? -10.618 -5.226 3.180 1.00 0.00 57 ASN A C 4
ATOM 5485 O O . ASN A 1 57 ? -9.474 -5.088 2.740 1.00 0.00 57 ASN A O 4
ATOM 5496 N N . GLY A 1 58 ? -11.612 -4.431 2.861 1.00 0.00 58 GLY A N 4
ATOM 5497 C CA . GLY A 1 58 ? -11.417 -3.351 1.920 1.00 0.00 58 GLY A CA 4
ATOM 5498 C C . GLY A 1 58 ? -11.596 -2.004 2.575 1.00 0.00 58 GLY A C 4
ATOM 5499 O O . GLY A 1 58 ? -11.257 -1.831 3.744 1.00 0.00 58 GLY A O 4
ATOM 5503 N N . LEU A 1 59 ? -12.134 -1.053 1.826 1.00 0.00 59 LEU A N 4
ATOM 5504 C CA . LEU A 1 59 ? -12.488 0.244 2.376 1.00 0.00 59 LEU A CA 4
ATOM 5505 C C . LEU A 1 59 ? -13.606 0.069 3.397 1.00 0.00 59 LEU A C 4
ATOM 5506 O O . LEU A 1 59 ? -14.329 -0.927 3.361 1.00 0.00 59 LEU A O 4
ATOM 5522 N N . SER A 1 60 ? -13.722 1.011 4.322 1.00 0.00 60 SER A N 4
ATOM 5523 C CA . SER A 1 60 ? -14.751 0.959 5.353 1.00 0.00 60 SER A CA 4
ATOM 5524 C C . SER A 1 60 ? -16.149 0.761 4.751 1.00 0.00 60 SER A C 4
ATOM 5525 O O . SER A 1 60 ? -16.749 1.694 4.215 1.00 0.00 60 SER A O 4
ATOM 5533 N N . GLY A 1 61 ? -16.646 -0.479 4.825 1.00 0.00 61 GLY A N 4
ATOM 5534 C CA . GLY A 1 61 ? -17.965 -0.796 4.298 1.00 0.00 61 GLY A CA 4
ATOM 5535 C C . GLY A 1 61 ? -17.985 -0.862 2.781 1.00 0.00 61 GLY A C 4
ATOM 5536 O O . GLY A 1 61 ? -19.043 -0.777 2.159 1.00 0.00 61 GLY A O 4
ATOM 5540 N N . ASN A 1 62 ? -16.813 -1.012 2.188 1.00 0.00 62 ASN A N 4
ATOM 5541 C CA . ASN A 1 62 ? -16.672 -1.015 0.739 1.00 0.00 62 ASN A CA 4
ATOM 5542 C C . ASN A 1 62 ? -16.006 -2.300 0.263 1.00 0.00 62 ASN A C 4
ATOM 5543 O O . ASN A 1 62 ? -14.779 -2.404 0.238 1.00 0.00 62 ASN A O 4
ATOM 5554 N N . THR A 1 63 ? -16.814 -3.280 -0.112 1.00 0.00 63 THR A N 4
ATOM 5555 C CA . THR A 1 63 ? -16.294 -4.544 -0.607 1.0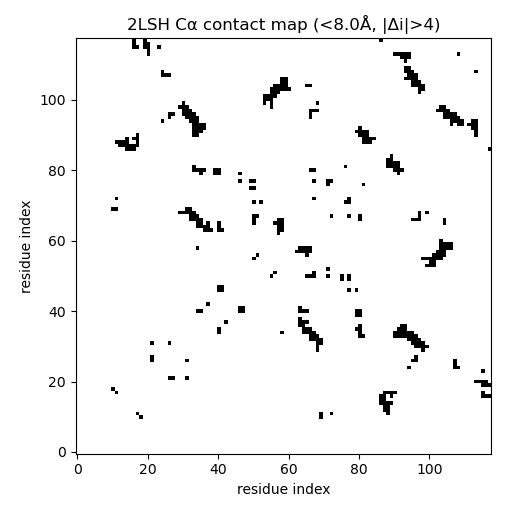0 0.00 63 THR A CA 4
ATOM 5556 C C . THR A 1 63 ? -15.878 -4.430 -2.070 1.00 0.00 63 THR A C 4
ATOM 5557 O O . THR A 1 63 ? -16.714 -4.468 -2.973 1.00 0.00 63 THR A O 4
ATOM 5568 N N . GLY A 1 64 ? -14.582 -4.264 -2.290 1.00 0.00 64 GLY A N 4
ATOM 5569 C CA . GLY A 1 64 ? -14.051 -4.185 -3.638 1.00 0.00 64 GLY A CA 4
ATOM 5570 C C . GLY A 1 64 ? -12.742 -3.436 -3.668 1.00 0.00 64 GLY A C 4
ATOM 5571 O O . GLY A 1 64 ? -11.728 -3.951 -4.139 1.00 0.00 64 GLY A O 4
ATOM 5575 N N . SER A 1 65 ? -12.763 -2.220 -3.152 1.00 0.00 65 SER A N 4
ATOM 5576 C CA . SER A 1 65 ? -11.562 -1.415 -3.032 1.00 0.00 65 SER A CA 4
ATOM 5577 C C . SER A 1 65 ? -10.785 -1.820 -1.783 1.00 0.00 65 SER A C 4
ATOM 5578 O O . SER A 1 65 ? -10.952 -1.233 -0.717 1.00 0.00 65 SER A O 4
ATOM 5586 N N . ALA A 1 66 ? -9.973 -2.859 -1.915 1.00 0.00 66 ALA A N 4
ATOM 5587 C CA . ALA A 1 66 ? -9.139 -3.317 -0.817 1.00 0.00 66 ALA A CA 4
ATOM 5588 C C . ALA A 1 66 ? -7.789 -2.617 -0.864 1.00 0.00 66 ALA A C 4
ATOM 5589 O O . ALA A 1 66 ? -7.316 -2.247 -1.942 1.00 0.00 66 ALA A O 4
ATOM 5596 N N . CYS A 1 67 ? -7.168 -2.438 0.290 1.00 0.00 67 CYS A N 4
ATOM 5597 C CA . CYS A 1 67 ? -5.925 -1.682 0.359 1.00 0.00 67 CYS A CA 4
ATOM 5598 C C . CYS A 1 67 ? -4.812 -2.507 1.001 1.00 0.00 67 CYS A C 4
ATOM 5599 O O . CYS A 1 67 ? -5.023 -3.178 2.014 1.00 0.00 67 CYS A O 4
ATOM 5606 N N . ALA A 1 68 ? -3.626 -2.445 0.405 1.00 0.00 68 ALA A N 4
ATOM 5607 C CA . ALA A 1 68 ? -2.462 -3.156 0.915 1.00 0.00 68 ALA A CA 4
ATOM 5608 C C . ALA A 1 68 ? -1.507 -2.179 1.576 1.00 0.00 68 ALA A C 4
ATOM 5609 O O . ALA A 1 68 ? -1.285 -1.079 1.072 1.00 0.00 68 ALA A O 4
ATOM 5616 N N . LYS A 1 69 ? -0.944 -2.589 2.700 1.00 0.00 69 LYS A N 4
ATOM 5617 C CA . LYS A 1 69 ? -0.111 -1.712 3.510 1.00 0.00 69 LYS A CA 4
ATOM 5618 C C . LYS A 1 69 ? 1.360 -1.906 3.175 1.00 0.00 69 LYS A C 4
ATOM 5619 O O . LYS A 1 69 ? 1.724 -2.867 2.495 1.00 0.00 69 LYS A O 4
ATOM 5638 N N . ALA A 1 70 ? 2.202 -1.001 3.666 1.00 0.00 70 ALA A N 4
ATOM 5639 C CA . ALA A 1 70 ? 3.641 -1.073 3.424 1.00 0.00 70 ALA A CA 4
ATOM 5640 C C . ALA A 1 70 ? 4.229 -2.355 4.001 1.00 0.00 70 ALA A C 4
ATOM 5641 O O . ALA A 1 70 ? 5.160 -2.933 3.443 1.00 0.00 70 ALA A O 4
ATOM 5648 N N . SER A 1 71 ? 3.663 -2.809 5.110 1.00 0.00 71 SER A N 4
ATOM 5649 C CA . SER A 1 71 ? 4.085 -4.050 5.735 1.00 0.00 71 SER A CA 4
ATOM 5650 C C . SER A 1 71 ? 3.755 -5.235 4.829 1.00 0.00 71 SER A C 4
ATOM 5651 O O . SER A 1 71 ? 4.469 -6.238 4.801 1.00 0.00 71 SER A O 4
ATOM 5659 N N . LEU A 1 72 ? 2.680 -5.091 4.064 1.00 0.00 72 LEU A N 4
ATOM 5660 C CA . LEU A 1 72 ? 2.237 -6.132 3.148 1.00 0.00 72 LEU A CA 4
ATOM 5661 C C . LEU A 1 72 ? 3.062 -6.110 1.870 1.00 0.00 72 LEU A C 4
ATOM 5662 O O . LEU A 1 72 ? 3.147 -7.111 1.154 1.00 0.00 72 LEU A O 4
ATOM 5678 N N . ILE A 1 73 ? 3.678 -4.971 1.593 1.00 0.00 73 ILE A N 4
ATOM 5679 C CA . ILE A 1 73 ? 4.498 -4.820 0.403 1.00 0.00 73 ILE A CA 4
ATOM 5680 C C . ILE A 1 73 ? 5.729 -5.720 0.488 1.00 0.00 73 ILE A C 4
ATOM 5681 O O . ILE A 1 73 ? 6.099 -6.372 -0.486 1.00 0.00 73 ILE A O 4
ATOM 5697 N N . ASP A 1 74 ? 6.339 -5.782 1.669 1.00 0.00 74 ASP A N 4
ATOM 5698 C CA . ASP A 1 74 ? 7.512 -6.626 1.872 1.00 0.00 74 ASP A CA 4
ATOM 5699 C C . ASP A 1 74 ? 7.102 -8.017 2.331 1.00 0.00 74 ASP A C 4
ATOM 5700 O O . ASP A 1 74 ? 7.943 -8.884 2.556 1.00 0.00 74 ASP A O 4
ATOM 5709 N N . GLN A 1 75 ? 5.800 -8.218 2.473 1.00 0.00 75 GLN A N 4
ATOM 5710 C CA . GLN A 1 75 ? 5.272 -9.509 2.877 1.00 0.00 75 GLN A CA 4
ATOM 5711 C C . GLN A 1 75 ? 4.879 -10.330 1.658 1.00 0.00 75 GLN A C 4
ATOM 5712 O O . GLN A 1 75 ? 5.312 -11.470 1.497 1.00 0.00 75 GLN A O 4
ATOM 5726 N N . LEU A 1 76 ? 4.062 -9.741 0.795 1.00 0.00 76 LEU A N 4
ATOM 5727 C CA . LEU A 1 76 ? 3.564 -10.447 -0.379 1.00 0.00 76 LEU A CA 4
ATOM 5728 C C . LEU A 1 76 ? 4.009 -9.757 -1.666 1.00 0.00 76 LEU A C 4
ATOM 5729 O O . LEU A 1 76 ? 4.488 -10.414 -2.591 1.00 0.00 76 LEU A O 4
ATOM 5745 N N . GLY A 1 77 ? 3.872 -8.438 -1.728 1.00 0.00 77 GLY A N 4
ATOM 5746 C CA . GLY A 1 77 ? 4.344 -7.718 -2.901 1.00 0.00 77 GLY A CA 4
ATOM 5747 C C . GLY A 1 77 ? 3.230 -7.325 -3.856 1.00 0.00 77 GLY A C 4
ATOM 5748 O O . GLY A 1 77 ? 3.284 -7.639 -5.044 1.00 0.00 77 GLY A O 4
ATOM 5752 N N . LEU A 1 78 ? 2.205 -6.663 -3.331 1.00 0.00 78 LEU A N 4
ATOM 5753 C CA . LEU A 1 78 ? 1.054 -6.244 -4.134 1.00 0.00 78 LEU A CA 4
ATOM 5754 C C . LEU A 1 78 ? 1.449 -5.222 -5.199 1.00 0.00 78 LEU A C 4
ATOM 5755 O O . LEU A 1 78 ? 1.441 -4.017 -4.954 1.00 0.00 78 LEU A O 4
ATOM 5771 N N . LEU A 1 79 ? 1.768 -5.709 -6.388 1.00 0.00 79 LEU A N 4
ATOM 5772 C CA . LEU A 1 79 ? 2.192 -4.842 -7.480 1.00 0.00 79 LEU A CA 4
ATOM 5773 C C . LEU A 1 79 ? 1.016 -4.059 -8.070 1.00 0.00 79 LEU A C 4
ATOM 5774 O O . LEU A 1 79 ? 1.208 -3.125 -8.846 1.00 0.00 79 LEU A O 4
ATOM 5790 N N . ALA A 1 80 ? -0.204 -4.440 -7.696 1.00 0.00 80 ALA A N 4
ATOM 5791 C CA . ALA A 1 80 ? -1.400 -3.749 -8.173 1.00 0.00 80 ALA A CA 4
ATOM 5792 C C . ALA A 1 80 ? -1.691 -2.528 -7.315 1.00 0.00 80 ALA A C 4
ATOM 5793 O O . ALA A 1 80 ? -2.461 -1.647 -7.700 1.00 0.00 80 ALA A O 4
ATOM 5800 N N . LEU A 1 81 ? -1.062 -2.471 -6.152 1.00 0.00 81 LEU A N 4
ATOM 5801 C CA . LEU A 1 81 ? -1.320 -1.396 -5.213 1.00 0.00 81 LEU A CA 4
ATOM 5802 C C . LEU A 1 81 ? -0.150 -0.432 -5.131 1.00 0.00 81 LEU A C 4
ATOM 5803 O O . LEU A 1 81 ? -0.289 0.685 -4.633 1.00 0.00 81 LEU A O 4
ATOM 5819 N N . VAL A 1 82 ? 0.999 -0.860 -5.620 1.00 0.00 82 VAL A N 4
ATOM 5820 C CA . VAL A 1 82 ? 2.189 -0.034 -5.553 1.00 0.00 82 VAL A CA 4
ATOM 5821 C C . VAL A 1 82 ? 2.649 0.377 -6.951 1.00 0.00 82 VAL A C 4
ATOM 5822 O O . VAL A 1 82 ? 2.623 -0.420 -7.892 1.00 0.00 82 VAL A O 4
ATOM 5835 N N . ASP A 1 83 ? 3.041 1.634 -7.087 1.00 0.00 83 ASP A N 4
ATOM 5836 C CA . ASP A 1 83 ? 3.584 2.143 -8.342 1.00 0.00 83 ASP A CA 4
ATOM 5837 C C . ASP A 1 83 ? 5.051 2.508 -8.147 1.00 0.00 83 ASP A C 4
ATOM 5838 O O . ASP A 1 83 ? 5.568 2.395 -7.035 1.00 0.00 83 ASP A O 4
ATOM 5847 N N . HIS A 1 84 ? 5.735 2.932 -9.197 1.00 0.00 84 HIS A N 4
ATOM 5848 C CA . HIS A 1 84 ? 7.174 3.116 -9.106 1.00 0.00 84 HIS A CA 4
ATOM 5849 C C . HIS A 1 84 ? 7.645 4.419 -9.729 1.00 0.00 84 HIS A C 4
ATOM 5850 O O . HIS A 1 84 ? 7.374 4.708 -10.894 1.00 0.00 84 HIS A O 4
ATOM 5865 N N . THR A 1 85 ? 8.348 5.198 -8.928 1.00 0.00 85 THR A N 4
ATOM 5866 C CA . THR A 1 85 ? 9.025 6.386 -9.398 1.00 0.00 85 THR A CA 4
ATOM 5867 C C . THR A 1 85 ? 10.525 6.214 -9.195 1.00 0.00 85 THR A C 4
ATOM 5868 O O . THR A 1 85 ? 10.980 5.114 -8.873 1.00 0.00 85 THR A O 4
ATOM 5879 N N . GLU A 1 86 ? 11.291 7.280 -9.365 1.00 0.00 86 GLU A N 4
ATOM 5880 C CA . GLU A 1 86 ? 12.737 7.203 -9.193 1.00 0.00 86 GLU A CA 4
ATOM 5881 C C . GLU A 1 86 ? 13.101 7.106 -7.718 1.00 0.00 86 GLU A C 4
ATOM 5882 O O . GLU A 1 86 ? 14.130 6.534 -7.358 1.00 0.00 86 GLU A O 4
ATOM 5894 N N . GLU A 1 87 ? 12.253 7.684 -6.878 1.00 0.00 87 GLU A N 4
ATOM 5895 C CA . GLU A 1 87 ? 12.471 7.698 -5.437 1.00 0.00 87 GLU A CA 4
ATOM 5896 C C . GLU A 1 87 ? 12.141 6.348 -4.805 1.00 0.00 87 GLU A C 4
ATOM 5897 O O . GLU A 1 87 ? 12.508 6.083 -3.663 1.00 0.00 87 GLU A O 4
ATOM 5909 N N . GLY A 1 88 ? 11.450 5.494 -5.544 1.00 0.00 88 GLY A N 4
ATOM 5910 C CA . GLY A 1 88 ? 11.104 4.196 -5.013 1.00 0.00 88 GLY A CA 4
ATOM 5911 C C . GLY A 1 88 ? 9.665 3.812 -5.296 1.00 0.00 88 GLY A C 4
ATOM 5912 O O . GLY A 1 88 ? 9.019 4.420 -6.155 1.00 0.00 88 GLY A O 4
ATOM 5916 N N . PRO A 1 89 ? 9.148 2.778 -4.605 1.00 0.00 89 PRO A N 4
ATOM 5917 C CA . PRO A 1 89 ? 7.748 2.375 -4.710 1.00 0.00 89 PRO A CA 4
ATOM 5918 C C . PRO A 1 89 ? 6.825 3.340 -3.977 1.00 0.00 89 PRO A C 4
ATOM 5919 O O . PRO A 1 89 ? 7.008 3.626 -2.791 1.00 0.00 89 PRO A O 4
ATOM 5930 N N . VAL A 1 90 ? 5.843 3.844 -4.698 1.00 0.00 90 VAL A N 4
ATOM 5931 C CA . VAL A 1 90 ? 4.923 4.830 -4.164 1.00 0.00 90 VAL A CA 4
ATOM 5932 C C . VAL A 1 90 ? 3.479 4.360 -4.295 1.00 0.00 90 VAL A C 4
ATOM 5933 O O . VAL A 1 90 ? 3.220 3.256 -4.779 1.00 0.00 90 VAL A O 4
ATOM 5946 N N . CYS A 1 91 ? 2.545 5.200 -3.877 1.00 0.00 91 CYS A N 4
ATOM 5947 C CA . CYS A 1 91 ? 1.132 4.874 -3.982 1.00 0.00 91 CYS A CA 4
ATOM 5948 C C . CYS A 1 91 ? 0.700 4.897 -5.441 1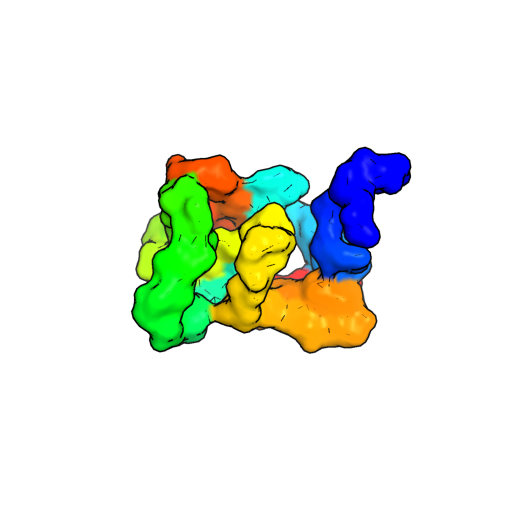.00 0.00 91 CYS A C 4
ATOM 5949 O O . CYS A 1 91 ? 0.977 5.850 -6.166 1.00 0.00 91 CYS A O 4
ATOM 5956 N N . LYS A 1 92 ? 0.034 3.840 -5.875 1.00 0.00 92 LYS A N 4
ATOM 5957 C CA . LYS A 1 92 ? -0.357 3.719 -7.267 1.00 0.00 92 LYS A CA 4
ATOM 5958 C C . LYS A 1 92 ? -1.604 4.537 -7.573 1.00 0.00 92 LYS A C 4
ATOM 5959 O O . LYS A 1 92 ? -1.795 4.979 -8.704 1.00 0.00 92 LYS A O 4
ATOM 5978 N N . ASN A 1 93 ? -2.449 4.746 -6.573 1.00 0.00 93 ASN A N 4
ATOM 5979 C CA . ASN A 1 93 ? -3.745 5.373 -6.816 1.00 0.00 93 ASN A CA 4
ATOM 5980 C C . ASN A 1 93 ? -4.296 6.070 -5.573 1.00 0.00 93 ASN A C 4
ATOM 5981 O O . ASN A 1 93 ? -4.033 7.247 -5.340 1.00 0.00 93 ASN A O 4
ATOM 5992 N N . ILE A 1 94 ? -5.061 5.327 -4.780 1.00 0.00 94 ILE A N 4
ATOM 5993 C CA . ILE A 1 94 ? -5.796 5.892 -3.654 1.00 0.00 94 ILE A CA 4
ATOM 5994 C C . ILE A 1 94 ? -5.009 5.736 -2.352 1.00 0.00 94 ILE A C 4
ATOM 5995 O O . ILE A 1 94 ? -4.404 4.693 -2.103 1.00 0.00 94 ILE A O 4
ATOM 6011 N N . VAL A 1 95 ? -5.021 6.776 -1.530 1.00 0.00 95 VAL A N 4
ATOM 6012 C CA . VAL A 1 95 ? -4.304 6.758 -0.260 1.00 0.00 95 VAL A CA 4
ATOM 6013 C C . VAL A 1 95 ? -5.266 6.506 0.895 1.00 0.00 95 VAL A C 4
ATOM 6014 O O . VAL A 1 95 ? -6.230 7.252 1.092 1.00 0.00 95 VAL A O 4
ATOM 6027 N N . ALA A 1 96 ? -4.999 5.460 1.664 1.00 0.00 96 ALA A N 4
ATOM 6028 C CA . ALA A 1 96 ? -5.867 5.084 2.765 1.00 0.00 96 ALA A CA 4
ATOM 6029 C C . ALA A 1 96 ? -5.061 4.502 3.918 1.00 0.00 96 ALA A C 4
ATOM 6030 O O . ALA A 1 96 ? -3.945 4.024 3.724 1.00 0.00 96 ALA A O 4
ATOM 6037 N N . CYS A 1 97 ? -5.623 4.537 5.114 1.00 0.00 97 CYS A N 4
ATOM 6038 C CA . CYS A 1 97 ? -4.962 3.960 6.272 1.00 0.00 97 CYS A CA 4
ATOM 6039 C C . CYS A 1 97 ? -5.636 2.646 6.647 1.00 0.00 97 CYS A C 4
ATOM 6040 O O . CYS A 1 97 ? -6.842 2.600 6.882 1.00 0.00 97 CYS A O 4
ATOM 6047 N N . CYS A 1 98 ? -4.853 1.583 6.706 1.00 0.00 98 CYS A N 4
ATOM 6048 C CA . CYS A 1 98 ? -5.393 0.244 6.865 1.00 0.00 98 CYS A CA 4
ATOM 6049 C C . CYS A 1 98 ? -4.605 -0.548 7.900 1.00 0.00 98 CYS A C 4
ATOM 6050 O O . CYS A 1 98 ? -3.374 -0.550 7.884 1.00 0.00 98 CYS A O 4
ATOM 6057 N N . PRO A 1 99 ? -5.311 -1.217 8.823 1.00 0.00 99 PRO A N 4
ATOM 6058 C CA . PRO A 1 99 ? -4.688 -2.109 9.805 1.00 0.00 99 PRO A CA 4
ATOM 6059 C C . PRO A 1 99 ? -4.055 -3.331 9.137 1.00 0.00 99 PRO A C 4
ATOM 6060 O O . PRO A 1 99 ? -4.254 -3.558 7.941 1.00 0.00 99 PRO A O 4
ATOM 6071 N N . GLU A 1 100 ? -3.317 -4.116 9.921 1.00 0.00 100 GLU A N 4
ATOM 6072 C CA . GLU A 1 100 ? -2.495 -5.213 9.399 1.00 0.00 100 GLU A CA 4
ATOM 6073 C C . GLU A 1 100 ? -3.273 -6.163 8.483 1.00 0.00 100 GLU A C 4
ATOM 6074 O O . GLU A 1 100 ? -3.212 -6.041 7.257 1.00 0.00 100 GLU A O 4
ATOM 6086 N N . GLY A 1 101 ? -3.996 -7.110 9.064 1.00 0.00 101 GLY A N 4
ATOM 6087 C CA . GLY A 1 101 ? -4.669 -8.109 8.256 1.00 0.00 101 GLY A CA 4
ATOM 6088 C C . GLY A 1 101 ? -6.141 -8.247 8.574 1.00 0.00 101 GLY A C 4
ATOM 6089 O O . GLY A 1 101 ? -6.839 -9.054 7.955 1.00 0.00 101 GLY A O 4
ATOM 6093 N N . THR A 1 102 ? -6.623 -7.450 9.513 1.00 0.00 102 THR A N 4
ATOM 6094 C CA . THR A 1 102 ? -7.996 -7.569 9.975 1.00 0.00 102 THR A CA 4
ATOM 6095 C C . THR A 1 102 ? -8.727 -6.235 9.903 1.00 0.00 102 THR A C 4
ATOM 6096 O O . THR A 1 102 ? -8.134 -5.189 10.153 1.00 0.00 102 THR A O 4
ATOM 6107 N N . THR A 1 103 ? -10.008 -6.294 9.534 1.00 0.00 103 THR A N 4
ATOM 6108 C CA . THR A 1 103 ? -10.881 -5.121 9.503 1.00 0.00 103 THR A CA 4
ATOM 6109 C C . THR A 1 103 ? -10.564 -4.191 8.327 1.00 0.00 103 THR A C 4
ATOM 6110 O O . THR A 1 103 ? -9.476 -4.227 7.751 1.00 0.00 103 THR A O 4
ATOM 6121 N N . ASN A 1 104 ? -11.560 -3.396 7.955 1.00 0.00 104 ASN A N 4
ATOM 6122 C CA . ASN A 1 104 ? -11.486 -2.513 6.798 1.00 0.00 104 ASN A CA 4
ATOM 6123 C C . ASN A 1 104 ? -10.582 -1.317 7.058 1.00 0.00 104 ASN A C 4
ATOM 6124 O O . ASN A 1 104 ? -10.184 -1.049 8.192 1.00 0.00 104 ASN A O 4
ATOM 6135 N N . CYS A 1 105 ? -10.280 -0.595 5.994 1.00 0.00 105 CYS A N 4
ATOM 6136 C CA . CYS A 1 105 ? -9.419 0.569 6.073 1.00 0.00 105 CYS A CA 4
ATOM 6137 C C . CYS A 1 105 ? -10.195 1.845 5.768 1.00 0.00 105 CYS A C 4
ATOM 6138 O O . CYS A 1 105 ? -11.060 1.866 4.891 1.00 0.00 105 CYS A O 4
ATOM 6145 N N . VAL A 1 106 ? -9.873 2.903 6.493 1.00 0.00 106 VAL A N 4
ATOM 6146 C CA . VAL A 1 106 ? -10.446 4.214 6.242 1.00 0.00 106 VAL A CA 4
ATOM 6147 C C . VAL A 1 106 ? -9.677 4.917 5.124 1.00 0.00 106 VAL A C 4
ATOM 6148 O O . VAL A 1 106 ? -8.465 4.735 4.980 1.00 0.00 106 VAL A O 4
ATOM 6161 N N . ALA A 1 107 ? -10.378 5.700 4.327 1.00 0.00 107 ALA A N 4
ATOM 6162 C CA . ALA A 1 107 ? -9.750 6.421 3.236 1.00 0.00 107 ALA A CA 4
ATOM 6163 C C . ALA A 1 107 ? -9.980 7.915 3.385 1.00 0.00 107 ALA A C 4
ATOM 6164 O O . ALA A 1 107 ? -11.118 8.381 3.339 1.00 0.00 107 ALA A O 4
ATOM 6171 N N . VAL A 1 108 ? -8.901 8.660 3.583 1.00 0.00 108 VAL A N 4
ATOM 6172 C CA . VAL A 1 108 ? -8.990 10.110 3.688 1.00 0.00 108 VAL A CA 4
ATOM 6173 C C . VAL A 1 108 ? -8.943 10.734 2.311 1.00 0.00 108 VAL A C 4
ATOM 6174 O O . VAL A 1 108 ? -9.172 11.930 2.132 1.00 0.00 108 VAL A O 4
ATOM 6187 N N . ASP A 1 109 ? -8.658 9.895 1.349 1.00 0.00 109 ASP A N 4
ATOM 6188 C CA . ASP A 1 109 ? -8.646 10.281 -0.047 1.00 0.00 109 ASP A CA 4
ATOM 6189 C C . ASP A 1 109 ? -9.702 9.476 -0.778 1.00 0.00 109 ASP A C 4
ATOM 6190 O O . ASP A 1 109 ? -9.844 8.274 -0.552 1.00 0.00 109 ASP A O 4
ATOM 6199 N N . ASN A 1 110 ? -10.457 10.144 -1.627 1.00 0.00 110 ASN A N 4
ATOM 6200 C CA . ASN A 1 110 ? -11.533 9.500 -2.355 1.00 0.00 110 ASN A CA 4
ATOM 6201 C C . ASN A 1 110 ? -11.300 9.638 -3.851 1.00 0.00 110 ASN A C 4
ATOM 6202 O O . ASN A 1 110 ? -12.094 10.254 -4.567 1.00 0.00 110 ASN A O 4
ATOM 6213 N N . ALA A 1 111 ? -10.186 9.061 -4.299 1.00 0.00 111 ALA A N 4
ATOM 6214 C CA . ALA A 1 111 ? -9.800 9.066 -5.707 1.00 0.00 111 ALA A CA 4
ATOM 6215 C C . ALA A 1 111 ? -9.452 10.475 -6.178 1.00 0.00 111 ALA A C 4
ATOM 6216 O O . ALA A 1 111 ? -9.923 10.928 -7.224 1.00 0.00 111 ALA A O 4
ATOM 6223 N N . GLY A 1 112 ? -8.638 11.164 -5.392 1.00 0.00 112 GLY A N 4
ATOM 6224 C CA . GLY A 1 112 ? -8.193 12.495 -5.757 1.00 0.00 112 GLY A CA 4
ATOM 6225 C C . GLY A 1 112 ? -6.729 12.729 -5.437 1.00 0.00 112 GLY A C 4
ATOM 6226 O O . GLY A 1 112 ? -6.250 13.863 -5.491 1.00 0.00 112 GLY A O 4
ATOM 6230 N N . ALA A 1 113 ? -6.016 11.664 -5.093 1.00 0.00 113 ALA A N 4
ATOM 6231 C CA . ALA A 1 113 ? -4.597 11.763 -4.786 1.00 0.00 113 ALA A CA 4
ATOM 6232 C C . ALA A 1 113 ? -3.751 11.449 -6.019 1.00 0.00 113 ALA A C 4
ATOM 6233 O O . ALA A 1 113 ? -4.210 11.605 -7.150 1.00 0.00 113 ALA A O 4
ATOM 6240 N N . GLY A 1 114 ? -2.522 11.003 -5.794 1.00 0.00 114 GLY A N 4
ATOM 6241 C CA . GLY A 1 114 ? -1.615 10.719 -6.887 1.00 0.00 114 GLY A CA 4
ATOM 6242 C C . GLY A 1 114 ? -0.512 9.766 -6.476 1.00 0.00 114 GLY A C 4
ATOM 6243 O O . GLY A 1 114 ? -0.507 9.269 -5.346 1.00 0.00 114 GLY A O 4
ATOM 6247 N N . THR A 1 115 ? 0.428 9.534 -7.383 1.00 0.00 115 THR A N 4
ATOM 6248 C CA . THR A 1 115 ? 1.536 8.618 -7.138 1.00 0.00 115 THR A CA 4
ATOM 6249 C C . THR A 1 115 ? 2.359 9.064 -5.932 1.00 0.00 115 THR A C 4
ATOM 6250 O O . THR A 1 115 ? 2.431 8.368 -4.915 1.00 0.00 115 THR A O 4
ATOM 6261 N N . LYS A 1 116 ? 2.972 10.234 -6.051 1.00 0.00 116 LYS A N 4
ATOM 6262 C CA . LYS A 1 116 ? 3.767 10.797 -4.972 1.00 0.00 116 LYS A CA 4
ATOM 6263 C C . LYS A 1 116 ? 3.784 12.310 -5.064 1.00 0.00 116 LYS A C 4
ATOM 6264 O O . LYS A 1 116 ? 3.731 12.875 -6.158 1.00 0.00 116 LYS A O 4
ATOM 6283 N N . ALA A 1 117 ? 3.838 12.957 -3.913 1.00 0.00 117 ALA A N 4
ATOM 6284 C CA . ALA A 1 117 ? 3.923 14.407 -3.854 1.00 0.00 117 ALA A CA 4
ATOM 6285 C C . ALA A 1 117 ? 5.356 14.873 -4.089 1.00 0.00 117 ALA A C 4
ATOM 6286 O O . ALA A 1 117 ? 6.287 14.396 -3.435 1.00 0.00 117 ALA A O 4
ATOM 6293 N N . GLU A 1 118 ? 5.525 15.790 -5.033 1.00 0.00 118 GLU A N 4
ATOM 6294 C CA . GLU A 1 118 ? 6.836 16.338 -5.341 1.00 0.00 118 GLU A CA 4
ATOM 6295 C C . GLU A 1 118 ? 7.090 17.563 -4.476 1.00 0.00 118 GLU A C 4
ATOM 6296 O O . GLU A 1 118 ? 7.987 17.517 -3.609 1.00 0.00 118 GLU A O 4
ATOM 6309 N N . SER A 1 1 ? 11.179 -14.239 -9.198 1.00 0.00 1 SER A N 5
ATOM 6310 C CA . SER A 1 1 ? 12.062 -14.165 -8.016 1.00 0.00 1 SER A CA 5
ATOM 6311 C C . SER A 1 1 ? 12.495 -15.562 -7.593 1.00 0.00 1 SER A C 5
ATOM 6312 O O . SER A 1 1 ? 11.787 -16.537 -7.844 1.00 0.00 1 SER A O 5
ATOM 6322 N N . LEU A 1 2 ? 13.658 -15.658 -6.964 1.00 0.00 2 LEU A N 5
ATOM 6323 C CA . LEU A 1 2 ? 14.163 -16.940 -6.497 1.00 0.00 2 LEU A CA 5
ATOM 6324 C C . LEU A 1 2 ? 13.950 -17.084 -4.992 1.00 0.00 2 LEU A C 5
ATOM 6325 O O . LEU A 1 2 ? 14.530 -16.337 -4.201 1.00 0.00 2 LEU A O 5
ATOM 6341 N N . PRO A 1 3 ? 13.111 -18.051 -4.585 1.00 0.00 3 PRO A N 5
ATOM 6342 C CA . PRO A 1 3 ? 12.795 -18.293 -3.171 1.00 0.00 3 PRO A CA 5
ATOM 6343 C C . PRO A 1 3 ? 13.988 -18.847 -2.394 1.00 0.00 3 PRO A C 5
ATOM 6344 O O . PRO A 1 3 ? 14.909 -19.413 -2.987 1.00 0.00 3 PRO A O 5
ATOM 6355 N N . ALA A 1 4 ? 13.969 -18.648 -1.071 1.00 0.00 4 ALA A N 5
ATOM 6356 C CA . ALA A 1 4 ? 15.026 -19.114 -0.164 1.00 0.00 4 ALA A CA 5
ATOM 6357 C C . ALA A 1 4 ? 16.295 -18.266 -0.272 1.00 0.00 4 ALA A C 5
ATOM 6358 O O . ALA A 1 4 ? 17.119 -18.253 0.640 1.00 0.00 4 ALA A O 5
ATOM 6365 N N . SER A 1 5 ? 16.445 -17.551 -1.379 1.00 0.00 5 SER A N 5
ATOM 6366 C CA . SER A 1 5 ? 17.595 -16.679 -1.582 1.00 0.00 5 SER A CA 5
ATOM 6367 C C . SER A 1 5 ? 17.323 -15.273 -1.042 1.00 0.00 5 SER A C 5
ATOM 6368 O O . SER A 1 5 ? 18.000 -14.315 -1.426 1.00 0.00 5 SER A O 5
ATOM 6376 N N . ALA A 1 6 ? 16.341 -15.170 -0.147 1.00 0.00 6 ALA A N 5
ATOM 6377 C CA . ALA A 1 6 ? 15.939 -13.897 0.446 1.00 0.00 6 ALA A CA 5
ATOM 6378 C C . ALA A 1 6 ? 15.621 -12.853 -0.623 1.00 0.00 6 ALA A C 5
ATOM 6379 O O . ALA A 1 6 ? 16.431 -11.968 -0.913 1.00 0.00 6 ALA A O 5
ATOM 6386 N N . ALA A 1 7 ? 14.433 -12.954 -1.199 1.00 0.00 7 ALA A N 5
ATOM 6387 C CA . ALA A 1 7 ? 14.025 -12.054 -2.264 1.00 0.00 7 ALA A CA 5
ATOM 6388 C C . ALA A 1 7 ? 13.329 -10.818 -1.702 1.00 0.00 7 ALA A C 5
ATOM 6389 O O . ALA A 1 7 ? 12.111 -10.670 -1.805 1.00 0.00 7 ALA A O 5
ATOM 6396 N N . LYS A 1 8 ? 14.116 -9.937 -1.103 1.00 0.00 8 LYS A N 5
ATOM 6397 C CA . LYS A 1 8 ? 13.607 -8.685 -0.571 1.00 0.00 8 LYS A CA 5
ATOM 6398 C C . LYS A 1 8 ? 13.493 -7.654 -1.687 1.00 0.00 8 LYS A C 5
ATOM 6399 O O . LYS A 1 8 ? 14.463 -6.972 -2.025 1.00 0.00 8 LYS A O 5
ATOM 6418 N N . ASN A 1 9 ? 12.309 -7.562 -2.274 1.00 0.00 9 ASN A N 5
ATOM 6419 C CA . ASN A 1 9 ? 12.084 -6.685 -3.418 1.00 0.00 9 ASN A CA 5
ATOM 6420 C C . ASN A 1 9 ? 11.758 -5.262 -2.982 1.00 0.00 9 ASN A C 5
ATOM 6421 O O . ASN A 1 9 ? 12.078 -4.300 -3.684 1.00 0.00 9 ASN A O 5
ATOM 6432 N N . ALA A 1 10 ? 11.132 -5.128 -1.822 1.00 0.00 10 ALA A N 5
ATOM 6433 C CA . ALA A 1 10 ? 10.630 -3.837 -1.370 1.00 0.00 10 ALA A CA 5
ATOM 6434 C C . ALA A 1 10 ? 11.719 -2.993 -0.727 1.00 0.00 10 ALA A C 5
ATOM 6435 O O . ALA A 1 10 ? 12.792 -3.488 -0.389 1.00 0.00 10 ALA A O 5
ATOM 6442 N N . LYS A 1 11 ? 11.430 -1.707 -0.574 1.00 0.00 11 LYS A N 5
ATOM 6443 C CA . LYS A 1 11 ? 12.354 -0.778 0.059 1.00 0.00 11 LYS A CA 5
ATOM 6444 C C . LYS A 1 11 ? 11.640 0.042 1.125 1.00 0.00 11 LYS A C 5
ATOM 6445 O O . LYS A 1 11 ? 11.903 -0.115 2.314 1.00 0.00 11 LYS A O 5
ATOM 6464 N N . LEU A 1 12 ? 10.756 0.933 0.667 1.00 0.00 12 LEU A N 5
ATOM 6465 C CA . LEU A 1 12 ? 9.962 1.815 1.533 1.00 0.00 12 LEU A CA 5
ATOM 6466 C C . LEU A 1 12 ? 10.806 2.954 2.101 1.00 0.00 12 LEU A C 5
ATOM 6467 O O . LEU A 1 12 ? 10.346 4.090 2.175 1.00 0.00 12 LEU A O 5
ATOM 6483 N N . ALA A 1 13 ? 12.039 2.652 2.479 1.00 0.00 13 ALA A N 5
ATOM 6484 C CA . ALA A 1 13 ? 12.947 3.659 3.017 1.00 0.00 13 ALA A CA 5
ATOM 6485 C C . ALA A 1 13 ? 13.339 4.683 1.951 1.00 0.00 13 ALA A C 5
ATOM 6486 O O . ALA A 1 13 ? 13.523 5.862 2.250 1.00 0.00 13 ALA A O 5
ATOM 6493 N N . THR A 1 14 ? 13.468 4.226 0.710 1.00 0.00 14 THR A N 5
ATOM 6494 C CA . THR A 1 14 ? 13.852 5.095 -0.392 1.00 0.00 14 THR A CA 5
ATOM 6495 C C . THR A 1 14 ? 12.667 5.913 -0.904 1.00 0.00 14 THR A C 5
ATOM 6496 O O . THR A 1 14 ? 12.846 6.944 -1.556 1.00 0.00 14 THR A O 5
ATOM 6507 N N . SER A 1 15 ? 11.459 5.451 -0.607 1.00 0.00 15 SER A N 5
ATOM 6508 C CA . SER A 1 15 ? 10.244 6.141 -1.020 1.00 0.00 15 SER A CA 5
ATOM 6509 C C . SER A 1 15 ? 9.980 7.371 -0.150 1.00 0.00 15 SER A C 5
ATOM 6510 O O . SER A 1 15 ? 9.011 7.419 0.612 1.00 0.00 15 SER A O 5
ATOM 6518 N N . ALA A 1 16 ? 10.840 8.376 -0.286 1.00 0.00 16 ALA A N 5
ATOM 6519 C CA . ALA A 1 16 ? 10.713 9.615 0.473 1.00 0.00 16 ALA A CA 5
ATOM 6520 C C . ALA A 1 16 ? 9.448 10.370 0.073 1.00 0.00 16 ALA A C 5
ATOM 6521 O O . ALA A 1 16 ? 8.958 11.223 0.814 1.00 0.00 16 ALA A O 5
ATOM 6528 N N . ALA A 1 17 ? 8.924 10.050 -1.099 1.00 0.00 17 ALA A N 5
ATOM 6529 C CA . ALA A 1 17 ? 7.691 10.655 -1.570 1.00 0.00 17 ALA A CA 5
ATOM 6530 C C . ALA A 1 17 ? 6.485 9.950 -0.963 1.00 0.00 17 ALA A C 5
ATOM 6531 O O . ALA A 1 17 ? 5.424 10.544 -0.798 1.00 0.00 17 ALA A O 5
ATOM 6538 N N . PHE A 1 18 ? 6.660 8.680 -0.619 1.00 0.00 18 PHE A N 5
ATOM 6539 C CA . PHE A 1 18 ? 5.576 7.891 -0.056 1.00 0.00 18 PHE A CA 5
ATOM 6540 C C . PHE A 1 18 ? 5.444 8.145 1.441 1.00 0.00 18 PHE A C 5
ATOM 6541 O O . PHE A 1 18 ? 4.339 8.281 1.960 1.00 0.00 18 PHE A O 5
ATOM 6558 N N . ALA A 1 19 ? 6.578 8.227 2.130 1.00 0.00 19 ALA A N 5
ATOM 6559 C CA . ALA A 1 19 ? 6.586 8.466 3.573 1.00 0.00 19 ALA A CA 5
ATOM 6560 C C . ALA A 1 19 ? 5.954 9.810 3.936 1.00 0.00 19 ALA A C 5
ATOM 6561 O O . ALA A 1 19 ? 5.561 10.027 5.079 1.00 0.00 19 ALA A O 5
ATOM 6568 N N . LYS A 1 20 ? 5.856 10.708 2.960 1.00 0.00 20 LYS A N 5
ATOM 6569 C CA . LYS A 1 20 ? 5.229 12.009 3.178 1.00 0.00 20 LYS A CA 5
ATOM 6570 C C . LYS A 1 20 ? 3.733 11.846 3.436 1.00 0.00 20 LYS A C 5
ATOM 6571 O O . LYS A 1 20 ? 3.080 12.742 3.976 1.00 0.00 20 LYS A O 5
ATOM 6590 N N . GLN A 1 21 ? 3.205 10.687 3.062 1.00 0.00 21 GLN A N 5
ATOM 6591 C CA . GLN A 1 21 ? 1.801 10.367 3.283 1.00 0.00 21 GLN A CA 5
ATOM 6592 C C . GLN A 1 21 ? 1.493 10.313 4.773 1.00 0.00 21 GLN A C 5
ATOM 6593 O O . GLN A 1 21 ? 0.370 10.583 5.191 1.00 0.00 21 GLN A O 5
ATOM 6607 N N . ALA A 1 22 ? 2.510 9.976 5.565 1.00 0.00 22 ALA A N 5
ATOM 6608 C CA . ALA A 1 22 ? 2.361 9.844 7.011 1.00 0.00 22 ALA A CA 5
ATOM 6609 C C . ALA A 1 22 ? 2.171 11.202 7.677 1.00 0.00 22 ALA A C 5
ATOM 6610 O O . ALA A 1 22 ? 1.697 11.292 8.809 1.00 0.00 22 ALA A O 5
ATOM 6617 N N . GLU A 1 23 ? 2.542 12.255 6.966 1.00 0.00 23 GLU A N 5
ATOM 6618 C CA . GLU A 1 23 ? 2.390 13.604 7.479 1.00 0.00 23 GLU A CA 5
ATOM 6619 C C . GLU A 1 23 ? 1.127 14.245 6.925 1.00 0.00 23 GLU A C 5
ATOM 6620 O O . GLU A 1 23 ? 0.388 14.913 7.650 1.00 0.00 23 GLU A O 5
ATOM 6632 N N . GLY A 1 24 ? 0.876 14.026 5.639 1.00 0.00 24 GLY A N 5
ATOM 6633 C CA . GLY A 1 24 ? -0.334 14.539 5.025 1.00 0.00 24 GLY A CA 5
ATOM 6634 C C . GLY A 1 24 ? -1.573 13.872 5.587 1.00 0.00 24 GLY A C 5
ATOM 6635 O O . GLY A 1 24 ? -2.643 14.474 5.647 1.00 0.00 24 GLY A O 5
ATOM 6639 N N . THR A 1 25 ? -1.418 12.621 5.996 1.00 0.00 25 THR A N 5
ATOM 6640 C CA . THR A 1 25 ? -2.487 11.875 6.630 1.00 0.00 25 THR A CA 5
ATOM 6641 C C . THR A 1 25 ? -1.957 11.169 7.872 1.00 0.00 25 THR A C 5
ATOM 6642 O O . THR A 1 25 ? -0.997 10.401 7.794 1.00 0.00 25 THR A O 5
ATOM 6653 N N . THR A 1 26 ? -2.566 11.444 9.014 1.00 0.00 26 THR A N 5
ATOM 6654 C CA . THR A 1 26 ? -2.095 10.894 10.273 1.00 0.00 26 THR A CA 5
ATOM 6655 C C . THR A 1 26 ? -2.388 9.399 10.374 1.00 0.00 26 THR A C 5
ATOM 6656 O O . THR A 1 26 ? -3.493 8.992 10.732 1.00 0.00 26 THR A O 5
ATOM 6667 N N . CYS A 1 27 ? -1.385 8.592 10.060 1.00 0.00 27 CYS A N 5
ATOM 6668 C CA . CYS A 1 27 ? -1.508 7.145 10.122 1.00 0.00 27 CYS A CA 5
ATOM 6669 C C . CYS A 1 27 ? -0.225 6.544 10.697 1.00 0.00 27 CYS A C 5
ATOM 6670 O O . CYS A 1 27 ? 0.705 7.272 11.044 1.00 0.00 27 CYS A O 5
ATOM 6677 N N . ASN A 1 28 ? -0.173 5.225 10.786 1.00 0.00 28 ASN A N 5
ATOM 6678 C CA . ASN A 1 28 ? 0.971 4.536 11.378 1.00 0.00 28 ASN A CA 5
ATOM 6679 C C . ASN A 1 28 ? 1.573 3.569 10.362 1.00 0.00 28 ASN A C 5
ATOM 6680 O O . ASN A 1 28 ? 1.043 3.424 9.263 1.00 0.00 28 ASN A O 5
ATOM 6691 N N . VAL A 1 29 ? 2.669 2.916 10.732 1.00 0.00 29 VAL A N 5
ATOM 6692 C CA . VAL A 1 29 ? 3.363 1.987 9.840 1.00 0.00 29 VAL A CA 5
ATOM 6693 C C . VAL A 1 29 ? 2.416 0.932 9.268 1.00 0.00 29 VAL A C 5
ATOM 6694 O O . VAL A 1 29 ? 2.319 0.767 8.053 1.00 0.00 29 VAL A O 5
ATOM 6707 N N . GLY A 1 30 ? 1.697 0.236 10.143 1.00 0.00 30 GLY A N 5
ATOM 6708 C CA . GLY A 1 30 ? 0.760 -0.771 9.698 1.00 0.00 30 GLY A CA 5
ATOM 6709 C C . GLY A 1 30 ? -0.616 -0.193 9.449 1.00 0.00 30 GLY A C 5
ATOM 6710 O O . GLY A 1 30 ? -1.610 -0.914 9.468 1.00 0.00 30 GLY A O 5
ATOM 6714 N N . SER A 1 31 ? -0.675 1.118 9.250 1.00 0.00 31 SER A N 5
ATOM 6715 C CA . SER A 1 31 ? -1.927 1.791 8.937 1.00 0.00 31 SER A CA 5
ATOM 6716 C C . SER A 1 31 ? -1.814 2.566 7.628 1.00 0.00 31 SER A C 5
ATOM 6717 O O . SER A 1 31 ? -2.814 3.026 7.079 1.00 0.00 31 SER A O 5
ATOM 6725 N N . ILE A 1 32 ? -0.596 2.719 7.136 1.00 0.00 32 ILE A N 5
ATOM 6726 C CA . ILE A 1 32 ? -0.383 3.357 5.853 1.00 0.00 32 ILE A CA 5
ATOM 6727 C C . ILE A 1 32 ? -0.605 2.332 4.748 1.00 0.00 32 ILE A C 5
ATOM 6728 O O . ILE A 1 32 ? -0.046 1.233 4.781 1.00 0.00 32 ILE A O 5
ATOM 6744 N N . ALA A 1 33 ? -1.454 2.673 3.798 1.00 0.00 33 ALA A N 5
ATOM 6745 C CA . ALA A 1 33 ? -1.839 1.731 2.766 1.00 0.00 33 ALA A CA 5
ATOM 6746 C C . ALA A 1 33 ? -2.142 2.435 1.457 1.00 0.00 33 ALA A C 5
ATOM 6747 O O . ALA A 1 33 ? -2.527 3.602 1.437 1.00 0.00 33 ALA A O 5
ATOM 6754 N N . CYS A 1 34 ? -1.976 1.705 0.370 1.00 0.00 34 CYS A N 5
ATOM 6755 C CA . CYS A 1 34 ? -2.288 2.216 -0.950 1.00 0.00 34 CYS A CA 5
ATOM 6756 C C . CYS A 1 34 ? -3.306 1.309 -1.621 1.00 0.00 34 CYS A C 5
ATOM 6757 O O . CYS A 1 34 ? -3.270 0.089 -1.442 1.00 0.00 34 CYS A O 5
ATOM 6764 N N . CYS A 1 35 ? -4.220 1.898 -2.372 1.00 0.00 35 CYS A N 5
ATOM 6765 C CA . CYS A 1 35 ? -5.258 1.135 -3.040 1.00 0.00 35 CYS A CA 5
ATOM 6766 C C . CYS A 1 35 ? -5.305 1.462 -4.521 1.00 0.00 35 CYS A C 5
ATOM 6767 O O . CYS A 1 35 ? -4.749 2.463 -4.980 1.00 0.00 35 CYS A O 5
ATOM 6774 N N . ASN A 1 36 ? -5.968 0.599 -5.259 1.00 0.00 36 ASN A N 5
ATOM 6775 C CA . ASN A 1 36 ? -6.177 0.800 -6.680 1.00 0.00 36 ASN A CA 5
ATOM 6776 C C . ASN A 1 36 ? -7.615 0.463 -7.025 1.00 0.00 36 ASN A C 5
ATOM 6777 O O . ASN A 1 36 ? -8.297 -0.205 -6.239 1.00 0.00 36 ASN A O 5
ATOM 6788 N N . SER A 1 37 ? -8.081 0.954 -8.169 1.00 0.00 37 SER A N 5
ATOM 6789 C CA . SER A 1 37 ? -9.423 0.665 -8.650 1.00 0.00 37 SER A CA 5
ATOM 6790 C C . SER A 1 37 ? -9.729 -0.830 -8.517 1.00 0.00 37 SER A C 5
ATOM 6791 O O . SER A 1 37 ? -8.874 -1.673 -8.799 1.00 0.00 37 SER A O 5
ATOM 6799 N N . PRO A 1 38 ? -10.941 -1.173 -8.054 1.00 0.00 38 PRO A N 5
ATOM 6800 C CA . PRO A 1 38 ? -11.335 -2.563 -7.777 1.00 0.00 38 PRO A CA 5
ATOM 6801 C C . PRO A 1 38 ? -11.006 -3.526 -8.920 1.00 0.00 38 PRO A C 5
ATOM 6802 O O . PRO A 1 38 ? -10.592 -4.659 -8.686 1.00 0.00 38 PRO A O 5
ATOM 6813 N N . ALA A 1 39 ? -11.152 -3.056 -10.152 1.00 0.00 39 ALA A N 5
ATOM 6814 C CA . ALA A 1 39 ? -10.919 -3.890 -11.328 1.00 0.00 39 ALA A CA 5
ATOM 6815 C C . ALA A 1 39 ? -9.427 -4.181 -11.542 1.00 0.00 39 ALA A C 5
ATOM 6816 O O . ALA A 1 39 ? -9.059 -4.985 -12.398 1.00 0.00 39 ALA A O 5
ATOM 6823 N N . GLU A 1 40 ? -8.575 -3.527 -10.761 1.00 0.00 40 GLU A N 5
ATOM 6824 C CA . GLU A 1 40 ? -7.134 -3.739 -10.845 1.00 0.00 40 GLU A CA 5
ATOM 6825 C C . GLU A 1 40 ? -6.647 -4.484 -9.607 1.00 0.00 40 GLU A C 5
ATOM 6826 O O . GLU A 1 40 ? -5.822 -5.393 -9.695 1.00 0.00 40 GLU A O 5
ATOM 6838 N N . THR A 1 41 ? -7.171 -4.092 -8.455 1.00 0.00 41 THR A N 5
ATOM 6839 C CA . THR A 1 41 ? -6.872 -4.769 -7.202 1.00 0.00 41 THR A CA 5
ATOM 6840 C C . THR A 1 41 ? -7.420 -6.199 -7.216 1.00 0.00 41 THR A C 5
ATOM 6841 O O . THR A 1 41 ? -6.794 -7.128 -6.710 1.00 0.00 41 THR A O 5
ATOM 6852 N N . ASN A 1 42 ? -8.583 -6.367 -7.824 1.00 0.00 42 ASN A N 5
ATOM 6853 C CA . ASN A 1 42 ? -9.239 -7.667 -7.904 1.00 0.00 42 ASN A CA 5
ATOM 6854 C C . ASN A 1 42 ? -9.006 -8.304 -9.265 1.00 0.00 42 ASN A C 5
ATOM 6855 O O . ASN A 1 42 ? -9.693 -9.250 -9.651 1.00 0.00 42 ASN A O 5
ATOM 6866 N N . ASN A 1 43 ? -8.037 -7.767 -9.989 1.00 0.00 43 ASN A N 5
ATOM 6867 C CA . ASN A 1 43 ? -7.744 -8.217 -11.348 1.00 0.00 43 ASN A CA 5
ATOM 6868 C C . ASN A 1 43 ? -7.248 -9.654 -11.337 1.00 0.00 43 ASN A C 5
ATOM 6869 O O . ASN A 1 43 ? -7.497 -10.419 -12.268 1.00 0.00 43 ASN A O 5
ATOM 6880 N N . ASP A 1 44 ? -6.546 -10.010 -10.272 1.00 0.00 44 ASP A N 5
ATOM 6881 C CA . ASP A 1 44 ? -6.040 -11.363 -10.109 1.00 0.00 44 ASP A CA 5
ATOM 6882 C C . ASP A 1 44 ? -6.868 -12.126 -9.082 1.00 0.00 44 ASP A C 5
ATOM 6883 O O . ASP A 1 44 ? -7.363 -11.546 -8.110 1.00 0.00 44 ASP A O 5
ATOM 6892 N N . SER A 1 45 ? -7.011 -13.422 -9.298 1.00 0.00 45 SER A N 5
ATOM 6893 C CA . SER A 1 45 ? -7.784 -14.272 -8.410 1.00 0.00 45 SER A CA 5
ATOM 6894 C C . SER A 1 45 ? -7.076 -14.447 -7.064 1.00 0.00 45 SER A C 5
ATOM 6895 O O . SER A 1 45 ? -7.715 -14.479 -6.011 1.00 0.00 45 SER A O 5
ATOM 6903 N N . LEU A 1 46 ? -5.750 -14.535 -7.103 1.00 0.00 46 LEU A N 5
ATOM 6904 C CA . LEU A 1 46 ? -4.964 -14.741 -5.894 1.00 0.00 46 LEU A CA 5
ATOM 6905 C C . LEU A 1 46 ? -4.642 -13.413 -5.214 1.00 0.00 46 LEU A C 5
ATOM 6906 O O . LEU A 1 46 ? -4.342 -13.378 -4.022 1.00 0.00 46 LEU A O 5
ATOM 6922 N N . LEU A 1 47 ? -4.714 -12.327 -5.981 1.00 0.00 47 LEU A N 5
ATOM 6923 C CA . LEU A 1 47 ? -4.454 -10.978 -5.471 1.00 0.00 47 LEU A CA 5
ATOM 6924 C C . LEU A 1 47 ? -5.314 -10.675 -4.252 1.00 0.00 47 LEU A C 5
ATOM 6925 O O . LEU A 1 47 ? -4.822 -10.203 -3.229 1.00 0.00 47 LEU A O 5
ATOM 6941 N N . SER A 1 48 ? -6.597 -10.974 -4.368 1.00 0.00 48 SER A N 5
ATOM 6942 C CA . SER A 1 48 ? -7.550 -10.709 -3.302 1.00 0.00 48 SER A CA 5
ATOM 6943 C C . SER A 1 48 ? -7.264 -11.584 -2.069 1.00 0.00 48 SER A C 5
ATOM 6944 O O . SER A 1 48 ? -7.709 -11.279 -0.964 1.00 0.00 48 SER A O 5
ATOM 6952 N N . GLY A 1 49 ? -6.502 -12.658 -2.263 1.00 0.00 49 GLY A N 5
ATOM 6953 C CA . GLY A 1 49 ? -6.111 -13.507 -1.149 1.00 0.00 49 GLY A CA 5
ATOM 6954 C C . GLY A 1 49 ? -4.761 -13.111 -0.589 1.00 0.00 49 GLY A C 5
ATOM 6955 O O . GLY A 1 49 ? -4.493 -13.295 0.599 1.00 0.00 49 GLY A O 5
ATOM 6959 N N . LEU A 1 50 ? -3.914 -12.560 -1.450 1.00 0.00 50 LEU A N 5
ATOM 6960 C CA . LEU A 1 50 ? -2.610 -12.069 -1.035 1.00 0.00 50 LEU A CA 5
ATOM 6961 C C . LEU A 1 50 ? -2.761 -10.766 -0.264 1.00 0.00 50 LEU A C 5
ATOM 6962 O O . LEU A 1 50 ? -1.897 -10.407 0.532 1.00 0.00 50 LEU A O 5
ATOM 6978 N N . LEU A 1 51 ? -3.861 -10.062 -0.523 1.00 0.00 51 LEU A N 5
ATOM 6979 C CA . LEU A 1 51 ? -4.215 -8.873 0.237 1.00 0.00 51 LEU A CA 5
ATOM 6980 C C . LEU A 1 51 ? -4.283 -9.213 1.719 1.00 0.00 51 LEU A C 5
ATOM 6981 O O . LEU A 1 51 ? -3.647 -8.568 2.549 1.00 0.00 51 LEU A O 5
ATOM 6997 N N . GLY A 1 52 ? -5.036 -10.251 2.040 1.00 0.00 52 GLY A N 5
ATOM 6998 C CA . GLY A 1 52 ? -5.148 -10.683 3.412 1.00 0.00 52 GLY A CA 5
ATOM 6999 C C . GLY A 1 52 ? -4.048 -11.650 3.789 1.00 0.00 52 GLY A C 5
ATOM 7000 O O . GLY A 1 52 ? -4.286 -12.848 3.925 1.00 0.00 52 GLY A O 5
ATOM 7004 N N . ALA A 1 53 ? -2.841 -11.131 3.967 1.00 0.00 53 ALA A N 5
ATOM 7005 C CA . ALA A 1 53 ? -1.712 -11.964 4.347 1.00 0.00 53 ALA A CA 5
ATOM 7006 C C . ALA A 1 53 ? -1.455 -11.814 5.839 1.00 0.00 53 ALA A C 5
ATOM 7007 O O . ALA A 1 53 ? -0.316 -11.883 6.309 1.00 0.00 53 ALA A O 5
ATOM 7014 N N . GLY A 1 54 ? -2.541 -11.609 6.564 1.00 0.00 54 GLY A N 5
ATOM 7015 C CA . GLY A 1 54 ? -2.480 -11.327 7.977 1.00 0.00 54 GLY A CA 5
ATOM 7016 C C . GLY A 1 54 ? -3.766 -10.686 8.445 1.00 0.00 54 GLY A C 5
ATOM 7017 O O . GLY A 1 54 ? -4.821 -11.317 8.425 1.00 0.00 54 GLY A O 5
ATOM 7021 N N . LEU A 1 55 ? -3.693 -9.421 8.822 1.00 0.00 55 LEU A N 5
ATOM 7022 C CA . LEU A 1 55 ? -4.881 -8.685 9.227 1.00 0.00 55 LEU A CA 5
ATOM 7023 C C . LEU A 1 55 ? -5.131 -7.520 8.281 1.00 0.00 55 LEU A C 5
ATOM 7024 O O . LEU A 1 55 ? -4.915 -6.357 8.625 1.00 0.00 55 LEU A O 5
ATOM 7040 N N . LEU A 1 56 ? -5.571 -7.845 7.078 1.00 0.00 56 LEU A N 5
ATOM 7041 C CA . LEU A 1 56 ? -5.882 -6.836 6.079 1.00 0.00 56 LEU A CA 5
ATOM 7042 C C . LEU A 1 56 ? -7.320 -6.988 5.607 1.00 0.00 56 LEU A C 5
ATOM 7043 O O . LEU A 1 56 ? -7.771 -8.096 5.323 1.00 0.00 56 LEU A O 5
ATOM 7059 N N . ASN A 1 57 ? -8.030 -5.875 5.531 1.00 0.00 57 ASN A N 5
ATOM 7060 C CA . ASN A 1 57 ? -9.407 -5.884 5.082 1.00 0.00 57 ASN A CA 5
ATOM 7061 C C . ASN A 1 57 ? -9.607 -4.863 3.975 1.00 0.00 57 ASN A C 5
ATOM 7062 O O . ASN A 1 57 ? -8.654 -4.214 3.540 1.00 0.00 57 ASN A O 5
ATOM 7073 N N . GLY A 1 58 ? -10.840 -4.734 3.514 1.00 0.00 58 GLY A N 5
ATOM 7074 C CA . GLY A 1 58 ? -11.114 -3.897 2.361 1.00 0.00 58 GLY A CA 5
ATOM 7075 C C . GLY A 1 58 ? -11.537 -2.491 2.735 1.00 0.00 58 GLY A C 5
ATOM 7076 O O . GLY A 1 58 ? -11.334 -2.050 3.870 1.00 0.00 58 GLY A O 5
ATOM 7080 N N . LEU A 1 59 ? -12.135 -1.792 1.776 1.00 0.00 59 LEU A N 5
ATOM 7081 C CA . LEU A 1 59 ? -12.592 -0.422 1.985 1.00 0.00 59 LEU A CA 5
ATOM 7082 C C . LEU A 1 59 ? -13.713 -0.385 3.017 1.00 0.00 59 LEU A C 5
ATOM 7083 O O . LEU A 1 59 ? -14.372 -1.398 3.262 1.00 0.00 59 LEU A O 5
ATOM 7099 N N . SER A 1 60 ? -13.910 0.780 3.625 1.00 0.00 60 SER A N 5
ATOM 7100 C CA . SER A 1 60 ? -14.908 0.958 4.668 1.00 0.00 60 SER A CA 5
ATOM 7101 C C . SER A 1 60 ? -16.324 0.676 4.169 1.00 0.00 60 SER A C 5
ATOM 7102 O O . SER A 1 60 ? -17.035 1.572 3.712 1.00 0.00 60 SER A O 5
ATOM 7110 N N . GLY A 1 61 ? -16.719 -0.591 4.256 1.00 0.00 61 GLY A N 5
ATOM 7111 C CA . GLY A 1 61 ? -18.056 -0.989 3.878 1.00 0.00 61 GLY A CA 5
ATOM 7112 C C . GLY A 1 61 ? -18.181 -1.333 2.406 1.00 0.00 61 GLY A C 5
ATOM 7113 O O . GLY A 1 61 ? -19.274 -1.641 1.929 1.00 0.00 61 GLY A O 5
ATOM 7117 N N . ASN A 1 62 ? -17.068 -1.312 1.683 1.00 0.00 62 ASN A N 5
ATOM 7118 C CA . ASN A 1 62 ? -17.100 -1.550 0.246 1.00 0.00 62 ASN A CA 5
ATOM 7119 C C . ASN A 1 62 ? -16.307 -2.792 -0.129 1.00 0.00 62 ASN A C 5
ATOM 7120 O O . ASN A 1 62 ? -15.191 -2.997 0.348 1.00 0.00 62 ASN A O 5
ATOM 7131 N N . THR A 1 63 ? -16.890 -3.620 -0.983 1.00 0.00 63 THR A N 5
ATOM 7132 C CA . THR A 1 63 ? -16.229 -4.824 -1.460 1.00 0.00 63 THR A CA 5
ATOM 7133 C C . THR A 1 63 ? -15.662 -4.601 -2.859 1.00 0.00 63 THR A C 5
ATOM 7134 O O . THR A 1 63 ? -16.378 -4.175 -3.767 1.00 0.00 63 THR A O 5
ATOM 7145 N N . GLY A 1 64 ? -14.377 -4.866 -3.023 1.00 0.00 64 GLY A N 5
ATOM 7146 C CA . GLY A 1 64 ? -13.740 -4.686 -4.311 1.00 0.00 64 GLY A CA 5
ATOM 7147 C C . GLY A 1 64 ? -12.505 -3.821 -4.209 1.00 0.00 64 GLY A C 5
ATOM 7148 O O . GLY A 1 64 ? -11.442 -4.171 -4.722 1.00 0.00 64 GLY A O 5
ATOM 7152 N N . SER A 1 65 ? -12.650 -2.683 -3.554 1.00 0.00 65 SER A N 5
ATOM 7153 C CA . SER A 1 65 ? -11.529 -1.799 -3.306 1.00 0.00 65 SER A CA 5
ATOM 7154 C C . SER A 1 65 ? -10.753 -2.269 -2.081 1.00 0.00 65 SER A C 5
ATOM 7155 O O . SER A 1 65 ? -11.286 -2.293 -0.972 1.00 0.00 65 SER A O 5
ATOM 7163 N N . ALA A 1 66 ? -9.508 -2.671 -2.290 1.00 0.00 66 ALA A N 5
ATOM 7164 C CA . ALA A 1 66 ? -8.661 -3.124 -1.199 1.00 0.00 66 ALA A CA 5
ATOM 7165 C C . ALA A 1 66 ? -7.334 -2.375 -1.215 1.00 0.00 66 ALA A C 5
ATOM 7166 O O . ALA A 1 66 ? -6.837 -1.995 -2.277 1.00 0.00 66 ALA A O 5
ATOM 7173 N N . CYS A 1 67 ? -6.776 -2.151 -0.038 1.00 0.00 67 CYS A N 5
ATOM 7174 C CA . CYS A 1 67 ? -5.502 -1.456 0.083 1.00 0.00 67 CYS A CA 5
ATOM 7175 C C . CYS A 1 67 ? -4.472 -2.329 0.781 1.00 0.00 67 CYS A C 5
ATOM 7176 O O . CYS A 1 67 ? -4.768 -2.963 1.793 1.00 0.00 67 CYS A O 5
ATOM 7183 N N . ALA A 1 68 ? -3.261 -2.358 0.249 1.00 0.00 68 ALA A N 5
ATOM 7184 C CA . ALA A 1 68 ? -2.183 -3.100 0.880 1.00 0.00 68 ALA A CA 5
ATOM 7185 C C . ALA A 1 68 ? -1.210 -2.142 1.545 1.00 0.00 68 ALA A C 5
ATOM 7186 O O . ALA A 1 68 ? -1.077 -0.991 1.129 1.00 0.00 68 ALA A O 5
ATOM 7193 N N . LYS A 1 69 ? -0.543 -2.615 2.582 1.00 0.00 69 LYS A N 5
ATOM 7194 C CA . LYS A 1 69 ? 0.370 -1.781 3.347 1.00 0.00 69 LYS A CA 5
ATOM 7195 C C . LYS A 1 69 ? 1.803 -2.237 3.139 1.00 0.00 69 LYS A C 5
ATOM 7196 O O . LYS A 1 69 ? 2.059 -3.175 2.384 1.00 0.00 69 LYS A O 5
ATOM 7215 N N . ALA A 1 70 ? 2.727 -1.586 3.834 1.00 0.00 70 ALA A N 5
ATOM 7216 C CA . ALA A 1 70 ? 4.141 -1.914 3.725 1.00 0.00 70 ALA A CA 5
ATOM 7217 C C . ALA A 1 70 ? 4.409 -3.341 4.184 1.00 0.00 70 ALA A C 5
ATOM 7218 O O . ALA A 1 70 ? 5.375 -3.969 3.755 1.00 0.00 70 ALA A O 5
ATOM 7225 N N . SER A 1 71 ? 3.529 -3.857 5.035 1.00 0.00 71 SER A N 5
ATOM 7226 C CA . SER A 1 71 ? 3.643 -5.214 5.536 1.00 0.00 71 SER A CA 5
ATOM 7227 C C . SER A 1 71 ? 3.431 -6.209 4.401 1.00 0.00 71 SER A C 5
ATOM 7228 O O . SER A 1 71 ? 3.998 -7.293 4.389 1.00 0.00 71 SER A O 5
ATOM 7236 N N . LEU A 1 72 ? 2.612 -5.820 3.438 1.00 0.00 72 LEU A N 5
ATOM 7237 C CA . LEU A 1 72 ? 2.329 -6.668 2.295 1.00 0.00 72 LEU A CA 5
ATOM 7238 C C . LEU A 1 72 ? 3.314 -6.398 1.168 1.00 0.00 72 LEU A C 5
ATOM 7239 O O . LEU A 1 72 ? 3.691 -7.301 0.419 1.00 0.00 72 LEU A O 5
ATOM 7255 N N . ILE A 1 73 ? 3.727 -5.148 1.060 1.00 0.00 73 ILE A N 5
ATOM 7256 C CA . ILE A 1 73 ? 4.671 -4.738 0.033 1.00 0.00 73 ILE A CA 5
ATOM 7257 C C . ILE A 1 73 ? 6.034 -5.394 0.262 1.00 0.00 73 ILE A C 5
ATOM 7258 O O . ILE A 1 73 ? 6.681 -5.841 -0.685 1.00 0.00 73 ILE A O 5
ATOM 7274 N N . ASP A 1 74 ? 6.448 -5.489 1.521 1.00 0.00 74 ASP A N 5
ATOM 7275 C CA . ASP A 1 74 ? 7.716 -6.133 1.857 1.00 0.00 74 ASP A CA 5
ATOM 7276 C C . ASP A 1 74 ? 7.543 -7.644 1.974 1.00 0.00 74 ASP A C 5
ATOM 7277 O O . ASP A 1 74 ? 8.504 -8.373 2.213 1.00 0.00 74 ASP A O 5
ATOM 7286 N N . GLN A 1 75 ? 6.307 -8.117 1.822 1.00 0.00 75 GLN A N 5
ATOM 7287 C CA . GLN A 1 75 ? 6.031 -9.547 1.879 1.00 0.00 75 GLN A CA 5
ATOM 7288 C C . GLN A 1 75 ? 6.023 -10.152 0.484 1.00 0.00 75 GLN A C 5
ATOM 7289 O O . GLN A 1 75 ? 6.725 -11.126 0.210 1.00 0.00 75 GLN A O 5
ATOM 7303 N N . LEU A 1 76 ? 5.227 -9.566 -0.399 1.00 0.00 76 LEU A N 5
ATOM 7304 C CA . LEU A 1 76 ? 5.055 -10.111 -1.737 1.00 0.00 76 LEU A CA 5
ATOM 7305 C C . LEU A 1 76 ? 5.336 -9.066 -2.816 1.00 0.00 76 LEU A C 5
ATOM 7306 O O . LEU A 1 76 ? 5.750 -9.411 -3.922 1.00 0.00 76 LEU A O 5
ATOM 7322 N N . GLY A 1 77 ? 5.111 -7.796 -2.498 1.00 0.00 77 GLY A N 5
ATOM 7323 C CA . GLY A 1 77 ? 5.325 -6.745 -3.478 1.00 0.00 77 GLY A CA 5
ATOM 7324 C C . GLY A 1 77 ? 4.134 -6.580 -4.400 1.00 0.00 77 GLY A C 5
ATOM 7325 O O . GLY A 1 77 ? 4.279 -6.587 -5.619 1.00 0.00 77 GLY A O 5
ATOM 7329 N N . LEU A 1 78 ? 2.951 -6.456 -3.805 1.00 0.00 78 LEU A N 5
ATOM 7330 C CA . LEU A 1 78 ? 1.697 -6.359 -4.550 1.00 0.00 78 LEU A CA 5
ATOM 7331 C C . LEU A 1 78 ? 1.686 -5.156 -5.498 1.00 0.00 78 LEU A C 5
ATOM 7332 O O . LEU A 1 78 ? 1.353 -4.043 -5.101 1.00 0.00 78 LEU A O 5
ATOM 7348 N N . LEU A 1 79 ? 2.023 -5.398 -6.761 1.00 0.00 79 LEU A N 5
ATOM 7349 C CA . LEU A 1 79 ? 2.115 -4.336 -7.761 1.00 0.00 79 LEU A CA 5
ATOM 7350 C C . LEU A 1 79 ? 0.737 -3.939 -8.280 1.00 0.00 79 LEU A C 5
ATOM 7351 O O . LEU A 1 79 ? 0.624 -3.148 -9.213 1.00 0.00 79 LEU A O 5
ATOM 7367 N N . ALA A 1 80 ? -0.306 -4.495 -7.680 1.00 0.00 80 ALA A N 5
ATOM 7368 C CA . ALA A 1 80 ? -1.672 -4.192 -8.088 1.00 0.00 80 ALA A CA 5
ATOM 7369 C C . ALA A 1 80 ? -2.057 -2.767 -7.713 1.00 0.00 80 ALA A C 5
ATOM 7370 O O . ALA A 1 80 ? -2.909 -2.162 -8.356 1.00 0.00 80 ALA A O 5
ATOM 7377 N N . LEU A 1 81 ? -1.420 -2.233 -6.677 1.00 0.00 81 LEU A N 5
ATOM 7378 C CA . LEU A 1 81 ? -1.763 -0.906 -6.179 1.00 0.00 81 LEU A CA 5
ATOM 7379 C C . LEU A 1 81 ? -0.529 -0.027 -6.021 1.00 0.00 81 LEU A C 5
ATOM 7380 O O . LEU A 1 81 ? -0.629 1.115 -5.580 1.00 0.00 81 LEU A O 5
ATOM 7396 N N . VAL A 1 82 ? 0.629 -0.554 -6.385 1.00 0.00 82 VAL A N 5
ATOM 7397 C CA . VAL A 1 82 ? 1.874 0.169 -6.176 1.00 0.00 82 VAL A CA 5
ATOM 7398 C C . VAL A 1 82 ? 2.484 0.595 -7.500 1.00 0.00 82 VAL A C 5
ATOM 7399 O O . VAL A 1 82 ? 2.480 -0.158 -8.474 1.00 0.00 82 VAL A O 5
ATOM 7412 N N . ASP A 1 83 ? 2.988 1.815 -7.528 1.00 0.00 83 ASP A N 5
ATOM 7413 C CA . ASP A 1 83 ? 3.665 2.342 -8.700 1.00 0.00 83 ASP A CA 5
ATOM 7414 C C . ASP A 1 83 ? 5.069 2.798 -8.313 1.00 0.00 83 ASP A C 5
ATOM 7415 O O . ASP A 1 83 ? 5.442 2.726 -7.142 1.00 0.00 83 ASP A O 5
ATOM 7424 N N . HIS A 1 84 ? 5.852 3.258 -9.274 1.00 0.00 84 HIS A N 5
ATOM 7425 C CA . HIS A 1 84 ? 7.252 3.568 -9.015 1.00 0.00 84 HIS A CA 5
ATOM 7426 C C . HIS A 1 84 ? 7.676 4.889 -9.647 1.00 0.00 84 HIS A C 5
ATOM 7427 O O . HIS A 1 84 ? 7.324 5.189 -10.789 1.00 0.00 84 HIS A O 5
ATOM 7442 N N . THR A 1 85 ? 8.442 5.667 -8.898 1.00 0.00 85 THR A N 5
ATOM 7443 C CA . THR A 1 85 ? 9.026 6.896 -9.411 1.00 0.00 85 THR A CA 5
ATOM 7444 C C . THR A 1 85 ? 10.485 6.988 -8.983 1.00 0.00 85 THR A C 5
ATOM 7445 O O . THR A 1 85 ? 11.048 6.010 -8.482 1.00 0.00 85 THR A O 5
ATOM 7456 N N . GLU A 1 86 ? 11.095 8.150 -9.185 1.00 0.00 86 GLU A N 5
ATOM 7457 C CA . GLU A 1 86 ? 12.475 8.371 -8.770 1.00 0.00 86 GLU A CA 5
ATOM 7458 C C . GLU A 1 86 ? 12.595 8.216 -7.261 1.00 0.00 86 GLU A C 5
ATOM 7459 O O . GLU A 1 86 ? 13.520 7.578 -6.758 1.00 0.00 86 GLU A O 5
ATOM 7471 N N . GLU A 1 87 ? 11.627 8.779 -6.556 1.00 0.00 87 GLU A N 5
ATOM 7472 C CA . GLU A 1 87 ? 11.594 8.747 -5.101 1.00 0.00 87 GLU A CA 5
ATOM 7473 C C . GLU A 1 87 ? 11.029 7.424 -4.583 1.00 0.00 87 GLU A C 5
ATOM 7474 O O . GLU A 1 87 ? 10.204 7.408 -3.666 1.00 0.00 87 GLU A O 5
ATOM 7486 N N . GLY A 1 88 ? 11.463 6.328 -5.193 1.00 0.00 88 GLY A N 5
ATOM 7487 C CA . GLY A 1 88 ? 11.122 5.006 -4.705 1.00 0.00 88 GLY A CA 5
ATOM 7488 C C . GLY A 1 88 ? 9.741 4.541 -5.130 1.00 0.00 88 GLY A C 5
ATOM 7489 O O . GLY A 1 88 ? 9.108 5.155 -5.996 1.00 0.00 88 GLY A O 5
ATOM 7493 N N . PRO A 1 89 ? 9.270 3.421 -4.561 1.00 0.00 89 PRO A N 5
ATOM 7494 C CA . PRO A 1 89 ? 7.917 2.916 -4.793 1.00 0.00 89 PRO A CA 5
ATOM 7495 C C . PRO A 1 89 ? 6.871 3.801 -4.123 1.00 0.00 89 PRO A C 5
ATOM 7496 O O . PRO A 1 89 ? 7.021 4.187 -2.967 1.00 0.00 89 PRO A O 5
ATOM 7507 N N . VAL A 1 90 ? 5.816 4.111 -4.850 1.00 0.00 90 VAL A N 5
ATOM 7508 C CA . VAL A 1 90 ? 4.803 5.032 -4.368 1.00 0.00 90 VAL A CA 5
ATOM 7509 C C . VAL A 1 90 ? 3.409 4.463 -4.593 1.00 0.00 90 VAL A C 5
ATOM 7510 O O . VAL A 1 90 ? 3.229 3.246 -4.670 1.00 0.00 90 VAL A O 5
ATOM 7523 N N . CYS A 1 91 ? 2.435 5.342 -4.717 1.00 0.00 91 CYS A N 5
ATOM 7524 C CA . CYS A 1 91 ? 1.055 4.934 -4.893 1.00 0.00 91 CYS A CA 5
ATOM 7525 C C . CYS A 1 91 ? 0.698 4.891 -6.373 1.00 0.00 91 CYS A C 5
ATOM 7526 O O . CYS A 1 91 ? 1.300 5.587 -7.187 1.00 0.00 91 CYS A O 5
ATOM 7533 N N . LYS A 1 92 ? -0.263 4.052 -6.722 1.00 0.00 92 LYS A N 5
ATOM 7534 C CA . LYS A 1 92 ? -0.678 3.927 -8.109 1.00 0.00 92 LYS A CA 5
ATOM 7535 C C . LYS A 1 92 ? -1.845 4.849 -8.421 1.00 0.00 92 LYS A C 5
ATOM 7536 O O . LYS A 1 92 ? -1.942 5.385 -9.523 1.00 0.00 92 LYS A O 5
ATOM 7555 N N . ASN A 1 93 ? -2.725 5.035 -7.444 1.00 0.00 93 ASN A N 5
ATOM 7556 C CA . ASN A 1 93 ? -3.973 5.762 -7.680 1.00 0.00 93 ASN A CA 5
ATOM 7557 C C . ASN A 1 93 ? -4.582 6.302 -6.389 1.00 0.00 93 ASN A C 5
ATOM 7558 O O . ASN A 1 93 ? -4.731 7.512 -6.220 1.00 0.00 93 ASN A O 5
ATOM 7569 N N . ILE A 1 94 ? -4.944 5.402 -5.484 1.00 0.00 94 ILE A N 5
ATOM 7570 C CA . ILE A 1 94 ? -5.707 5.782 -4.302 1.00 0.00 94 ILE A CA 5
ATOM 7571 C C . ILE A 1 94 ? -4.888 5.627 -3.025 1.00 0.00 94 ILE A C 5
ATOM 7572 O O . ILE A 1 94 ? -4.246 4.601 -2.807 1.00 0.00 94 ILE A O 5
ATOM 7588 N N . VAL A 1 95 ? -4.922 6.654 -2.189 1.00 0.00 95 VAL A N 5
ATOM 7589 C CA . VAL A 1 95 ? -4.262 6.613 -0.891 1.00 0.00 95 VAL A CA 5
ATOM 7590 C C . VAL A 1 95 ? -5.312 6.443 0.211 1.00 0.00 95 VAL A C 5
ATOM 7591 O O . VAL A 1 95 ? -6.391 7.045 0.149 1.00 0.00 95 VAL A O 5
ATOM 7604 N N . ALA A 1 96 ? -5.011 5.611 1.205 1.00 0.00 96 ALA A N 5
ATOM 7605 C CA . ALA A 1 96 ? -5.965 5.329 2.266 1.00 0.00 96 ALA A CA 5
ATOM 7606 C C . ALA A 1 96 ? -5.271 5.011 3.582 1.00 0.00 96 ALA A C 5
ATOM 7607 O O . ALA A 1 96 ? -4.063 4.783 3.627 1.00 0.00 96 ALA A O 5
ATOM 7614 N N . CYS A 1 97 ? -6.051 4.995 4.650 1.00 0.00 97 CYS A N 5
ATOM 7615 C CA . CYS A 1 97 ? -5.547 4.633 5.961 1.00 0.00 97 CYS A CA 5
ATOM 7616 C C . CYS A 1 97 ? -6.171 3.316 6.387 1.00 0.00 97 CYS A C 5
ATOM 7617 O O . CYS A 1 97 ? -7.386 3.218 6.578 1.00 0.00 97 CYS A O 5
ATOM 7624 N N . CYS A 1 98 ? -5.338 2.302 6.513 1.00 0.00 98 CYS A N 5
ATOM 7625 C CA . CYS A 1 98 ? -5.805 0.960 6.806 1.00 0.00 98 CYS A CA 5
ATOM 7626 C C . CYS A 1 98 ? -4.951 0.315 7.885 1.00 0.00 98 CYS A C 5
ATOM 7627 O O . CYS A 1 98 ? -3.802 -0.028 7.643 1.00 0.00 98 CYS A O 5
ATOM 7634 N N . PRO A 1 99 ? -5.486 0.185 9.103 1.00 0.00 99 PRO A N 5
ATOM 7635 C CA . PRO A 1 99 ? -4.820 -0.535 10.195 1.00 0.00 99 PRO A CA 5
ATOM 7636 C C . PRO A 1 99 ? -4.724 -2.040 9.924 1.00 0.00 99 PRO A C 5
ATOM 7637 O O . PRO A 1 99 ? -5.622 -2.625 9.315 1.00 0.00 99 PRO A O 5
ATOM 7648 N N . GLU A 1 100 ? -3.635 -2.673 10.357 1.00 0.00 100 GLU A N 5
ATOM 7649 C CA . GLU A 1 100 ? -3.540 -4.130 10.298 1.00 0.00 100 GLU A CA 5
ATOM 7650 C C . GLU A 1 100 ? -4.353 -4.746 11.428 1.00 0.00 100 GLU A C 5
ATOM 7651 O O . GLU A 1 100 ? -3.809 -5.256 12.408 1.00 0.00 100 GLU A O 5
ATOM 7663 N N . GLY A 1 101 ? -5.663 -4.669 11.285 1.00 0.00 101 GLY A N 5
ATOM 7664 C CA . GLY A 1 101 ? -6.559 -5.173 12.300 1.00 0.00 101 GLY A CA 5
ATOM 7665 C C . GLY A 1 101 ? -7.801 -4.322 12.407 1.00 0.00 101 GLY A C 5
ATOM 7666 O O . GLY A 1 101 ? -8.043 -3.694 13.436 1.00 0.00 101 GLY A O 5
ATOM 7670 N N . THR A 1 102 ? -8.580 -4.286 11.336 1.00 0.00 102 THR A N 5
ATOM 7671 C CA . THR A 1 102 ? -9.760 -3.443 11.289 1.00 0.00 102 THR A CA 5
ATOM 7672 C C . THR A 1 102 ? -10.849 -4.073 10.430 1.00 0.00 102 THR A C 5
ATOM 7673 O O . THR A 1 102 ? -10.572 -4.907 9.568 1.00 0.00 102 THR A O 5
ATOM 7684 N N . THR A 1 103 ? -12.083 -3.671 10.690 1.00 0.00 103 THR A N 5
ATOM 7685 C CA . THR A 1 103 ? -13.236 -4.125 9.932 1.00 0.00 103 THR A CA 5
ATOM 7686 C C . THR A 1 103 ? -13.171 -3.615 8.515 1.00 0.00 103 THR A C 5
ATOM 7687 O O . THR A 1 103 ? -13.571 -4.286 7.570 1.00 0.00 103 THR A O 5
ATOM 7698 N N . ASN A 1 104 ? -12.718 -2.397 8.388 1.00 0.00 104 ASN A N 5
ATOM 7699 C CA . ASN A 1 104 ? -12.528 -1.794 7.089 1.00 0.00 104 ASN A CA 5
ATOM 7700 C C . ASN A 1 104 ? -11.478 -0.699 7.153 1.00 0.00 104 ASN A C 5
ATOM 7701 O O . ASN A 1 104 ? -11.200 -0.157 8.227 1.00 0.00 104 ASN A O 5
ATOM 7712 N N . CYS A 1 105 ? -10.917 -0.368 6.008 1.00 0.00 105 CYS A N 5
ATOM 7713 C CA . CYS A 1 105 ? -9.954 0.709 5.920 1.00 0.00 105 CYS A CA 5
ATOM 7714 C C . CYS A 1 105 ? -10.571 1.857 5.133 1.00 0.00 105 CYS A C 5
ATOM 7715 O O . CYS A 1 105 ? -11.271 1.634 4.149 1.00 0.00 105 CYS A O 5
ATOM 7722 N N . VAL A 1 106 ? -10.315 3.077 5.568 1.00 0.00 106 VAL A N 5
ATOM 7723 C CA . VAL A 1 106 ? -10.935 4.243 4.959 1.00 0.00 106 VAL A CA 5
ATOM 7724 C C . VAL A 1 106 ? -10.018 4.887 3.926 1.00 0.00 106 VAL A C 5
ATOM 7725 O O . VAL A 1 106 ? -8.810 5.021 4.138 1.00 0.00 106 VAL A O 5
ATOM 7738 N N . ALA A 1 107 ? -10.597 5.261 2.794 1.00 0.00 107 ALA A N 5
ATOM 7739 C CA . ALA A 1 107 ? -9.861 5.954 1.752 1.00 0.00 107 ALA A CA 5
ATOM 7740 C C . ALA A 1 107 ? -9.960 7.453 1.959 1.00 0.00 107 ALA A C 5
ATOM 7741 O O . ALA A 1 107 ? -11.053 7.987 2.149 1.00 0.00 107 ALA A O 5
ATOM 7748 N N . VAL A 1 108 ? -8.823 8.131 1.934 1.00 0.00 108 VAL A N 5
ATOM 7749 C CA . VAL A 1 108 ? -8.802 9.570 2.143 1.00 0.00 108 VAL A CA 5
ATOM 7750 C C . VAL A 1 108 ? -8.818 10.311 0.822 1.00 0.00 108 VAL A C 5
ATOM 7751 O O . VAL A 1 108 ? -8.942 11.537 0.774 1.00 0.00 108 VAL A O 5
ATOM 7764 N N . ASP A 1 109 ? -8.717 9.547 -0.245 1.00 0.00 109 ASP A N 5
ATOM 7765 C CA . ASP A 1 109 ? -8.805 10.095 -1.590 1.00 0.00 109 ASP A CA 5
ATOM 7766 C C . ASP A 1 109 ? -10.243 10.483 -1.883 1.00 0.00 109 ASP A C 5
ATOM 7767 O O . ASP A 1 109 ? -11.159 9.686 -1.683 1.00 0.00 109 ASP A O 5
ATOM 7776 N N . ASN A 1 110 ? -10.441 11.705 -2.344 1.00 0.00 110 ASN A N 5
ATOM 7777 C CA . ASN A 1 110 ? -11.780 12.197 -2.618 1.00 0.00 110 ASN A CA 5
ATOM 7778 C C . ASN A 1 110 ? -11.841 12.853 -3.990 1.00 0.00 110 ASN A C 5
ATOM 7779 O O . ASN A 1 110 ? -12.771 13.605 -4.284 1.00 0.00 110 ASN A O 5
ATOM 7790 N N . ALA A 1 111 ? -10.855 12.564 -4.834 1.00 0.00 111 ALA A N 5
ATOM 7791 C CA . ALA A 1 111 ? -10.783 13.204 -6.145 1.00 0.00 111 ALA A CA 5
ATOM 7792 C C . ALA A 1 111 ? -10.259 12.261 -7.226 1.00 0.00 111 ALA A C 5
ATOM 7793 O O . ALA A 1 111 ? -10.584 12.415 -8.402 1.00 0.00 111 ALA A O 5
ATOM 7800 N N . GLY A 1 112 ? -9.457 11.286 -6.830 1.00 0.00 112 GLY A N 5
ATOM 7801 C CA . GLY A 1 112 ? -8.838 10.405 -7.793 1.00 0.00 112 GLY A CA 5
ATOM 7802 C C . GLY A 1 112 ? -7.417 10.830 -8.087 1.00 0.00 112 GLY A C 5
ATOM 7803 O O . GLY A 1 112 ? -7.005 10.902 -9.246 1.00 0.00 112 GLY A O 5
ATOM 7807 N N . ALA A 1 113 ? -6.675 11.130 -7.029 1.00 0.00 113 ALA A N 5
ATOM 7808 C CA . ALA A 1 113 ? -5.307 11.608 -7.157 1.00 0.00 113 ALA A CA 5
ATOM 7809 C C . ALA A 1 113 ? -4.441 11.056 -6.039 1.00 0.00 113 ALA A C 5
ATOM 7810 O O . ALA A 1 113 ? -4.707 11.291 -4.862 1.00 0.00 113 ALA A O 5
ATOM 7817 N N . GLY A 1 114 ? -3.407 10.317 -6.411 1.00 0.00 114 GLY A N 5
ATOM 7818 C CA . GLY A 1 114 ? -2.510 9.761 -5.425 1.00 0.00 114 GLY A CA 5
ATOM 7819 C C . GLY A 1 114 ? -1.369 8.993 -6.051 1.00 0.00 114 GLY A C 5
ATOM 7820 O O . GLY A 1 114 ? -1.288 7.773 -5.923 1.00 0.00 114 GLY A O 5
ATOM 7824 N N . THR A 1 115 ? -0.499 9.705 -6.747 1.00 0.00 115 THR A N 5
ATOM 7825 C CA . THR A 1 115 ? 0.706 9.112 -7.299 1.00 0.00 115 THR A CA 5
ATOM 7826 C C . THR A 1 115 ? 1.762 8.983 -6.202 1.00 0.00 115 THR A C 5
ATOM 7827 O O . THR A 1 115 ? 2.221 7.893 -5.876 1.00 0.00 115 THR A O 5
ATOM 7838 N N . LYS A 1 116 ? 2.136 10.115 -5.634 1.00 0.00 116 LYS A N 5
ATOM 7839 C CA . LYS A 1 116 ? 3.035 10.143 -4.497 1.00 0.00 116 LYS A CA 5
ATOM 7840 C C . LYS A 1 116 ? 2.408 10.995 -3.405 1.00 0.00 116 LYS A C 5
ATOM 7841 O O . LYS A 1 116 ? 1.308 10.704 -2.940 1.00 0.00 116 LYS A O 5
ATOM 7860 N N . ALA A 1 117 ? 3.101 12.044 -3.005 1.00 0.00 117 ALA A N 5
ATOM 7861 C CA . ALA A 1 117 ? 2.537 13.031 -2.103 1.00 0.00 117 ALA A CA 5
ATOM 7862 C C . ALA A 1 117 ? 2.556 14.394 -2.772 1.00 0.00 117 ALA A C 5
ATOM 7863 O O . ALA A 1 117 ? 3.542 14.758 -3.415 1.00 0.00 117 ALA A O 5
ATOM 7870 N N . GLU A 1 118 ? 1.459 15.129 -2.658 1.00 0.00 118 GLU A N 5
ATOM 7871 C CA . GLU A 1 118 ? 1.383 16.465 -3.222 1.00 0.00 118 GLU A CA 5
ATOM 7872 C C . GLU A 1 118 ? 2.102 17.449 -2.310 1.00 0.00 118 GLU A C 5
ATOM 7873 O O . GLU A 1 118 ? 3.125 18.028 -2.741 1.00 0.00 118 GLU A O 5
ATOM 7886 N N . SER A 1 1 ? 12.768 -8.135 2.615 1.00 0.00 1 SER A N 6
ATOM 7887 C CA . SER A 1 1 ? 13.875 -7.736 3.509 1.00 0.00 1 SER A CA 6
ATOM 7888 C C . SER A 1 1 ? 14.585 -8.976 4.041 1.00 0.00 1 SER A C 6
ATOM 7889 O O . SER A 1 1 ? 14.336 -10.084 3.565 1.00 0.00 1 SER A O 6
ATOM 7899 N N . LEU A 1 2 ? 15.484 -8.778 5.004 1.00 0.00 2 LEU A N 6
ATOM 7900 C CA . LEU A 1 2 ? 16.211 -9.879 5.633 1.00 0.00 2 LEU A CA 6
ATOM 7901 C C . LEU A 1 2 ? 15.244 -10.905 6.234 1.00 0.00 2 LEU A C 6
ATOM 7902 O O . LEU A 1 2 ? 14.261 -10.536 6.873 1.00 0.00 2 LEU A O 6
ATOM 7918 N N . PRO A 1 3 ? 15.511 -12.204 6.014 1.00 0.00 3 PRO A N 6
ATOM 7919 C CA . PRO A 1 3 ? 14.670 -13.295 6.524 1.00 0.00 3 PRO A CA 6
ATOM 7920 C C . PRO A 1 3 ? 14.560 -13.299 8.048 1.00 0.00 3 PRO A C 6
ATOM 7921 O O . PRO A 1 3 ? 15.461 -13.767 8.747 1.00 0.00 3 PRO A O 6
ATOM 7932 N N . ALA A 1 4 ? 13.457 -12.761 8.548 1.00 0.00 4 ALA A N 6
ATOM 7933 C CA . ALA A 1 4 ? 13.173 -12.732 9.974 1.00 0.00 4 ALA A CA 6
ATOM 7934 C C . ALA A 1 4 ? 11.693 -12.455 10.187 1.00 0.00 4 ALA A C 6
ATOM 7935 O O . ALA A 1 4 ? 11.032 -11.895 9.313 1.00 0.00 4 ALA A O 6
ATOM 7942 N N . SER A 1 5 ? 11.172 -12.842 11.341 1.00 0.00 5 SER A N 6
ATOM 7943 C CA . SER A 1 5 ? 9.768 -12.615 11.660 1.00 0.00 5 SER A CA 6
ATOM 7944 C C . SER A 1 5 ? 9.535 -11.164 12.083 1.00 0.00 5 SER A C 6
ATOM 7945 O O . SER A 1 5 ? 8.406 -10.750 12.345 1.00 0.00 5 SER A O 6
ATOM 7953 N N . ALA A 1 6 ? 10.616 -10.394 12.124 1.00 0.00 6 ALA A N 6
ATOM 7954 C CA . ALA A 1 6 ? 10.562 -9.006 12.553 1.00 0.00 6 ALA A CA 6
ATOM 7955 C C . ALA A 1 6 ? 10.560 -8.058 11.356 1.00 0.00 6 ALA A C 6
ATOM 7956 O O . ALA A 1 6 ? 11.211 -7.013 11.373 1.00 0.00 6 ALA A O 6
ATOM 7963 N N . ALA A 1 7 ? 9.829 -8.425 10.318 1.00 0.00 7 ALA A N 6
ATOM 7964 C CA . ALA A 1 7 ? 9.716 -7.587 9.131 1.00 0.00 7 ALA A CA 6
ATOM 7965 C C . ALA A 1 7 ? 8.575 -6.584 9.291 1.00 0.00 7 ALA A C 6
ATOM 7966 O O . ALA A 1 7 ? 7.621 -6.577 8.516 1.00 0.00 7 ALA A O 6
ATOM 7973 N N . LYS A 1 8 ? 8.676 -5.747 10.318 1.00 0.00 8 LYS A N 6
ATOM 7974 C CA . LYS A 1 8 ? 7.635 -4.770 10.613 1.00 0.00 8 LYS A CA 6
ATOM 7975 C C . LYS A 1 8 ? 8.225 -3.373 10.788 1.00 0.00 8 LYS A C 6
ATOM 7976 O O . LYS A 1 8 ? 7.516 -2.428 11.117 1.00 0.00 8 LYS A O 6
ATOM 7995 N N . ASN A 1 9 ? 9.525 -3.252 10.563 1.00 0.00 9 ASN A N 6
ATOM 7996 C CA . ASN A 1 9 ? 10.211 -1.974 10.712 1.00 0.00 9 ASN A CA 6
ATOM 7997 C C . ASN A 1 9 ? 11.003 -1.644 9.454 1.00 0.00 9 ASN A C 6
ATOM 7998 O O . ASN A 1 9 ? 11.968 -0.880 9.489 1.00 0.00 9 ASN A O 6
ATOM 8009 N N . ALA A 1 10 ? 10.580 -2.214 8.339 1.00 0.00 10 ALA A N 6
ATOM 8010 C CA . ALA A 1 10 ? 11.263 -2.008 7.074 1.00 0.00 10 ALA A CA 6
ATOM 8011 C C . ALA A 1 10 ? 10.684 -0.804 6.345 1.00 0.00 10 ALA A C 6
ATOM 8012 O O . ALA A 1 10 ? 9.478 -0.562 6.394 1.00 0.00 10 ALA A O 6
ATOM 8019 N N . LYS A 1 11 ? 11.540 -0.048 5.674 1.00 0.00 11 LYS A N 6
ATOM 8020 C CA . LYS A 1 11 ? 11.099 1.129 4.944 1.00 0.00 11 LYS A CA 6
ATOM 8021 C C . LYS A 1 11 ? 10.864 0.786 3.479 1.00 0.00 11 LYS A C 6
ATOM 8022 O O . LYS A 1 11 ? 11.434 -0.176 2.962 1.00 0.00 11 LYS A O 6
ATOM 8041 N N . LEU A 1 12 ? 10.045 1.584 2.810 1.00 0.00 12 LEU A N 6
ATOM 8042 C CA . LEU A 1 12 ? 9.700 1.342 1.413 1.00 0.00 12 LEU A CA 6
ATOM 8043 C C . LEU A 1 12 ? 10.818 1.815 0.483 1.00 0.00 12 LEU A C 6
ATOM 8044 O O . LEU A 1 12 ? 10.609 2.723 -0.316 1.00 0.00 12 LEU A O 6
ATOM 8060 N N . ALA A 1 13 ? 12.002 1.211 0.641 1.00 0.00 13 ALA A N 6
ATOM 8061 C CA . ALA A 1 13 ? 13.172 1.468 -0.214 1.00 0.00 13 ALA A CA 6
ATOM 8062 C C . ALA A 1 13 ? 13.292 2.936 -0.639 1.00 0.00 13 ALA A C 6
ATOM 8063 O O . ALA A 1 13 ? 13.043 3.275 -1.796 1.00 0.00 13 ALA A O 6
ATOM 8070 N N . THR A 1 14 ? 13.699 3.792 0.297 1.00 0.00 14 THR A N 6
ATOM 8071 C CA . THR A 1 14 ? 13.805 5.230 0.044 1.00 0.00 14 THR A CA 6
ATOM 8072 C C . THR A 1 14 ? 12.440 5.831 -0.296 1.00 0.00 14 THR A C 6
ATOM 8073 O O . THR A 1 14 ? 12.221 6.358 -1.386 1.00 0.00 14 THR A O 6
ATOM 8084 N N . SER A 1 15 ? 11.529 5.755 0.662 1.00 0.00 15 SER A N 6
ATOM 8085 C CA . SER A 1 15 ? 10.166 6.226 0.482 1.00 0.00 15 SER A CA 6
ATOM 8086 C C . SER A 1 15 ? 10.058 7.721 0.769 1.00 0.00 15 SER A C 6
ATOM 8087 O O . SER A 1 15 ? 9.178 8.155 1.516 1.00 0.00 15 SER A O 6
ATOM 8095 N N . ALA A 1 16 ? 10.941 8.510 0.172 1.00 0.00 16 ALA A N 6
ATOM 8096 C CA . ALA A 1 16 ? 10.925 9.947 0.385 1.00 0.00 16 ALA A CA 6
ATOM 8097 C C . ALA A 1 16 ? 9.667 10.536 -0.237 1.00 0.00 16 ALA A C 6
ATOM 8098 O O . ALA A 1 16 ? 8.913 11.253 0.419 1.00 0.00 16 ALA A O 6
ATOM 8105 N N . ALA A 1 17 ? 9.442 10.203 -1.499 1.00 0.00 17 ALA A N 6
ATOM 8106 C CA . ALA A 1 17 ? 8.242 10.614 -2.213 1.00 0.00 17 ALA A CA 6
ATOM 8107 C C . ALA A 1 17 ? 6.980 10.098 -1.528 1.00 0.00 17 ALA A C 6
ATOM 8108 O O . ALA A 1 17 ? 5.940 10.752 -1.547 1.00 0.00 17 ALA A O 6
ATOM 8115 N N . PHE A 1 18 ? 7.079 8.923 -0.920 1.00 0.00 18 PHE A N 6
ATOM 8116 C CA . PHE A 1 18 ? 5.944 8.336 -0.215 1.00 0.00 18 PHE A CA 6
ATOM 8117 C C . PHE A 1 18 ? 5.645 9.123 1.055 1.00 0.00 18 PHE A C 6
ATOM 8118 O O . PHE A 1 18 ? 4.498 9.472 1.330 1.00 0.00 18 PHE A O 6
ATOM 8135 N N . ALA A 1 19 ? 6.684 9.410 1.816 1.00 0.00 19 ALA A N 6
ATOM 8136 C CA . ALA A 1 19 ? 6.542 10.142 3.067 1.00 0.00 19 ALA A CA 6
ATOM 8137 C C . ALA A 1 19 ? 6.141 11.595 2.834 1.00 0.00 19 ALA A C 6
ATOM 8138 O O . ALA A 1 19 ? 5.552 12.228 3.712 1.00 0.00 19 ALA A O 6
ATOM 8145 N N . LYS A 1 20 ? 6.450 12.115 1.650 1.00 0.00 20 LYS A N 6
ATOM 8146 C CA . LYS A 1 20 ? 6.069 13.477 1.288 1.00 0.00 20 LYS A CA 6
ATOM 8147 C C . LYS A 1 20 ? 4.560 13.554 1.148 1.00 0.00 20 LYS A C 6
ATOM 8148 O O . LYS A 1 20 ? 3.946 14.608 1.309 1.00 0.00 20 LYS A O 6
ATOM 8167 N N . GLN A 1 21 ? 3.980 12.405 0.855 1.00 0.00 21 GLN A N 6
ATOM 8168 C CA . GLN A 1 21 ? 2.551 12.273 0.688 1.00 0.00 21 GLN A CA 6
ATOM 8169 C C . GLN A 1 21 ? 1.892 11.862 2.003 1.00 0.00 21 GLN A C 6
ATOM 8170 O O . GLN A 1 21 ? 0.808 12.336 2.345 1.00 0.00 21 GLN A O 6
ATOM 8184 N N . ALA A 1 22 ? 2.574 10.990 2.741 1.00 0.00 22 ALA A N 6
ATOM 8185 C CA . ALA A 1 22 ? 2.051 10.446 3.995 1.00 0.00 22 ALA A CA 6
ATOM 8186 C C . ALA A 1 22 ? 1.951 11.513 5.083 1.00 0.00 22 ALA A C 6
ATOM 8187 O O . ALA A 1 22 ? 1.246 11.337 6.071 1.00 0.00 22 ALA A O 6
ATOM 8194 N N . GLU A 1 23 ? 2.653 12.621 4.898 1.00 0.00 23 GLU A N 6
ATOM 8195 C CA . GLU A 1 23 ? 2.618 13.700 5.876 1.00 0.00 23 GLU A CA 6
ATOM 8196 C C . GLU A 1 23 ? 1.447 14.640 5.600 1.00 0.00 23 GLU A C 6
ATOM 8197 O O . GLU A 1 23 ? 1.150 15.533 6.396 1.00 0.00 23 GLU A O 6
ATOM 8209 N N . GLY A 1 24 ? 0.787 14.430 4.469 1.00 0.00 24 GLY A N 6
ATOM 8210 C CA . GLY A 1 24 ? -0.366 15.233 4.124 1.00 0.00 24 GLY A CA 6
ATOM 8211 C C . GLY A 1 24 ? -1.653 14.453 4.289 1.00 0.00 24 GLY A C 6
ATOM 8212 O O . GLY A 1 24 ? -2.746 14.954 4.013 1.00 0.00 24 GLY A O 6
ATOM 8216 N N . THR A 1 25 ? -1.521 13.216 4.742 1.00 0.00 25 THR A N 6
ATOM 8217 C CA . THR A 1 25 ? -2.664 12.354 4.965 1.00 0.00 25 THR A CA 6
ATOM 8218 C C . THR A 1 25 ? -2.796 12.050 6.452 1.00 0.00 25 THR A C 6
ATOM 8219 O O . THR A 1 25 ? -1.842 11.591 7.078 1.00 0.00 25 THR A O 6
ATOM 8230 N N . THR A 1 26 ? -3.956 12.335 7.028 1.00 0.00 26 THR A N 6
ATOM 8231 C CA . THR A 1 26 ? -4.158 12.108 8.449 1.00 0.00 26 THR A CA 6
ATOM 8232 C C . THR A 1 26 ? -4.296 10.620 8.752 1.00 0.00 26 THR A C 6
ATOM 8233 O O . THR A 1 26 ? -5.389 10.058 8.691 1.00 0.00 26 THR A O 6
ATOM 8244 N N . CYS A 1 27 ? -3.178 10.009 9.113 1.00 0.00 27 CYS A N 6
ATOM 8245 C CA . CYS A 1 27 ? -3.122 8.598 9.459 1.00 0.00 27 CYS A CA 6
ATOM 8246 C C . CYS A 1 27 ? -1.978 8.372 10.446 1.00 0.00 27 CYS A C 6
ATOM 8247 O O . CYS A 1 27 ? -1.311 9.326 10.861 1.00 0.00 27 CYS A O 6
ATOM 8254 N N . ASN A 1 28 ? -1.754 7.121 10.829 1.00 0.00 28 ASN A N 6
ATOM 8255 C CA . ASN A 1 28 ? -0.642 6.772 11.703 1.00 0.00 28 ASN A CA 6
ATOM 8256 C C . ASN A 1 28 ? 0.359 5.935 10.925 1.00 0.00 28 ASN A C 6
ATOM 8257 O O . ASN A 1 28 ? -0.022 5.241 9.985 1.00 0.00 28 ASN A O 6
ATOM 8268 N N . VAL A 1 29 ? 1.627 6.012 11.303 1.00 0.00 29 VAL A N 6
ATOM 8269 C CA . VAL A 1 29 ? 2.679 5.252 10.631 1.00 0.00 29 VAL A CA 6
ATOM 8270 C C . VAL A 1 29 ? 2.391 3.749 10.683 1.00 0.00 29 VAL A C 6
ATOM 8271 O O . VAL A 1 29 ? 2.561 3.038 9.693 1.00 0.00 29 VAL A O 6
ATOM 8284 N N . GLY A 1 30 ? 1.913 3.283 11.830 1.00 0.00 30 GLY A N 6
ATOM 8285 C CA . GLY A 1 30 ? 1.607 1.874 11.994 1.00 0.00 30 GLY A CA 6
ATOM 8286 C C . GLY A 1 30 ? 0.264 1.499 11.398 1.00 0.00 30 GLY A C 6
ATOM 8287 O O . GLY A 1 30 ? -0.224 0.390 11.603 1.00 0.00 30 GLY A O 6
ATOM 8291 N N . SER A 1 31 ? -0.343 2.433 10.682 1.00 0.00 31 SER A N 6
ATOM 8292 C CA . SER A 1 31 ? -1.616 2.188 10.024 1.00 0.00 31 SER A CA 6
ATOM 8293 C C . SER A 1 31 ? -1.665 2.909 8.680 1.00 0.00 31 SER A C 6
ATOM 8294 O O . SER A 1 31 ? -2.722 3.361 8.243 1.00 0.00 31 SER A O 6
ATOM 8302 N N . ILE A 1 32 ? -0.512 3.028 8.033 1.00 0.00 32 ILE A N 6
ATOM 8303 C CA . ILE A 1 32 ? -0.432 3.689 6.740 1.00 0.00 32 ILE A CA 6
ATOM 8304 C C . ILE A 1 32 ? -0.496 2.648 5.626 1.00 0.00 32 ILE A C 6
ATOM 8305 O O . ILE A 1 32 ? 0.140 1.594 5.710 1.00 0.00 32 ILE A O 6
ATOM 8321 N N . ALA A 1 33 ? -1.297 2.923 4.608 1.00 0.00 33 ALA A N 6
ATOM 8322 C CA . ALA A 1 33 ? -1.511 1.957 3.546 1.00 0.00 33 ALA A CA 6
ATOM 8323 C C . ALA A 1 33 ? -1.784 2.632 2.208 1.00 0.00 33 ALA A C 6
ATOM 8324 O O . ALA A 1 33 ? -1.960 3.850 2.130 1.00 0.00 33 ALA A O 6
ATOM 8331 N N . CYS A 1 34 ? -1.802 1.826 1.162 1.00 0.00 34 CYS A N 6
ATOM 8332 C CA . CYS A 1 34 ? -2.177 2.284 -0.158 1.00 0.00 34 CYS A CA 6
ATOM 8333 C C . CYS A 1 34 ? -3.413 1.537 -0.631 1.00 0.00 34 CYS A C 6
ATOM 8334 O O . CYS A 1 34 ? -3.561 0.340 -0.372 1.00 0.00 34 CYS A O 6
ATOM 8341 N N . CYS A 1 35 ? -4.297 2.240 -1.312 1.00 0.00 35 CYS A N 6
ATOM 8342 C CA . CYS A 1 35 ? -5.531 1.657 -1.796 1.00 0.00 35 CYS A CA 6
ATOM 8343 C C . CYS A 1 35 ? -5.677 1.891 -3.296 1.00 0.00 35 CYS A C 6
ATOM 8344 O O . CYS A 1 35 ? -5.086 2.821 -3.850 1.00 0.00 35 CYS A O 6
ATOM 8351 N N . ASN A 1 36 ? -6.454 1.043 -3.950 1.00 0.00 36 ASN A N 6
ATOM 8352 C CA . ASN A 1 36 ? -6.703 1.163 -5.381 1.00 0.00 36 ASN A CA 6
ATOM 8353 C C . ASN A 1 36 ? -8.019 0.482 -5.745 1.00 0.00 36 ASN A C 6
ATOM 8354 O O . ASN A 1 36 ? -8.534 -0.336 -4.978 1.00 0.00 36 ASN A O 6
ATOM 8365 N N . SER A 1 37 ? -8.562 0.850 -6.896 1.00 0.00 37 SER A N 6
ATOM 8366 C CA . SER A 1 37 ? -9.836 0.324 -7.362 1.00 0.00 37 SER A CA 6
ATOM 8367 C C . SER A 1 37 ? -9.806 -1.206 -7.522 1.00 0.00 37 SER A C 6
ATOM 8368 O O . SER A 1 37 ? -8.766 -1.800 -7.834 1.00 0.00 37 SER A O 6
ATOM 8376 N N . PRO A 1 38 ? -10.961 -1.861 -7.300 1.00 0.00 38 PRO A N 6
ATOM 8377 C CA . PRO A 1 38 ? -11.068 -3.326 -7.323 1.00 0.00 38 PRO A CA 6
ATOM 8378 C C . PRO A 1 38 ? -10.814 -3.931 -8.700 1.00 0.00 38 PRO A C 6
ATOM 8379 O O . PRO A 1 38 ? -10.367 -5.070 -8.805 1.00 0.00 38 PRO A O 6
ATOM 8390 N N . ALA A 1 39 ? -11.073 -3.160 -9.753 1.00 0.00 39 ALA A N 6
ATOM 8391 C CA . ALA A 1 39 ? -10.948 -3.662 -11.124 1.00 0.00 39 ALA A CA 6
ATOM 8392 C C . ALA A 1 39 ? -9.491 -3.959 -11.476 1.00 0.00 39 ALA A C 6
ATOM 8393 O O . ALA A 1 39 ? -9.197 -4.591 -12.492 1.00 0.00 39 ALA A O 6
ATOM 8400 N N . GLU A 1 40 ? -8.590 -3.499 -10.623 1.00 0.00 40 GLU A N 6
ATOM 8401 C CA . GLU A 1 40 ? -7.168 -3.728 -10.808 1.00 0.00 40 GLU A CA 6
ATOM 8402 C C . GLU A 1 40 ? -6.658 -4.736 -9.782 1.00 0.00 40 GLU A C 6
ATOM 8403 O O . GLU A 1 40 ? -6.031 -5.735 -10.133 1.00 0.00 40 GLU A O 6
ATOM 8415 N N . THR A 1 41 ? -6.965 -4.486 -8.514 1.00 0.00 41 THR A N 6
ATOM 8416 C CA . THR A 1 41 ? -6.484 -5.324 -7.425 1.00 0.00 41 THR A CA 6
ATOM 8417 C C . THR A 1 41 ? -7.138 -6.712 -7.426 1.00 0.00 41 THR A C 6
ATOM 8418 O O . THR A 1 41 ? -6.608 -7.651 -6.837 1.00 0.00 41 THR A O 6
ATOM 8429 N N . ASN A 1 42 ? -8.289 -6.837 -8.078 1.00 0.00 42 ASN A N 6
ATOM 8430 C CA . ASN A 1 42 ? -9.012 -8.104 -8.110 1.00 0.00 42 ASN A CA 6
ATOM 8431 C C . ASN A 1 42 ? -8.881 -8.791 -9.463 1.00 0.00 42 ASN A C 6
ATOM 8432 O O . ASN A 1 42 ? -9.480 -9.839 -9.689 1.00 0.00 42 ASN A O 6
ATOM 8443 N N . ASN A 1 43 ? -8.100 -8.200 -10.358 1.00 0.00 43 ASN A N 6
ATOM 8444 C CA . ASN A 1 43 ? -7.968 -8.730 -11.714 1.00 0.00 43 ASN A CA 6
ATOM 8445 C C . ASN A 1 43 ? -7.162 -10.026 -11.729 1.00 0.00 43 ASN A C 6
ATOM 8446 O O . ASN A 1 43 ? -7.559 -11.007 -12.359 1.00 0.00 43 ASN A O 6
ATOM 8457 N N . ASP A 1 44 ? -6.032 -10.024 -11.037 1.00 0.00 44 ASP A N 6
ATOM 8458 C CA . ASP A 1 44 ? -5.183 -11.211 -10.953 1.00 0.00 44 ASP A CA 6
ATOM 8459 C C . ASP A 1 44 ? -5.803 -12.220 -9.999 1.00 0.00 44 ASP A C 6
ATOM 8460 O O . ASP A 1 44 ? -6.233 -11.862 -8.898 1.00 0.00 44 ASP A O 6
ATOM 8469 N N . SER A 1 45 ? -5.845 -13.473 -10.425 1.00 0.00 45 SER A N 6
ATOM 8470 C CA . SER A 1 45 ? -6.376 -14.553 -9.613 1.00 0.00 45 SER A CA 6
ATOM 8471 C C . SER A 1 45 ? -5.549 -14.727 -8.342 1.00 0.00 45 SER A C 6
ATOM 8472 O O . SER A 1 45 ? -6.028 -15.250 -7.338 1.00 0.00 45 SER A O 6
ATOM 8480 N N . LEU A 1 46 ? -4.298 -14.282 -8.392 1.00 0.00 46 LEU A N 6
ATOM 8481 C CA . LEU A 1 46 ? -3.429 -14.337 -7.231 1.00 0.00 46 LEU A CA 6
ATOM 8482 C C . LEU A 1 46 ? -3.611 -13.089 -6.375 1.00 0.00 46 LEU A C 6
ATOM 8483 O O . LEU A 1 46 ? -3.517 -13.143 -5.152 1.00 0.00 46 LEU A O 6
ATOM 8499 N N . LEU A 1 47 ? -3.903 -11.971 -7.027 1.00 0.00 47 LEU A N 6
ATOM 8500 C CA . LEU A 1 47 ? -4.044 -10.693 -6.338 1.00 0.00 47 LEU A CA 6
ATOM 8501 C C . LEU A 1 47 ? -5.227 -10.714 -5.377 1.00 0.00 47 LEU A C 6
ATOM 8502 O O . LEU A 1 47 ? -5.174 -10.111 -4.306 1.00 0.00 47 LEU A O 6
ATOM 8518 N N . SER A 1 48 ? -6.279 -11.432 -5.752 1.00 0.00 48 SER A N 6
ATOM 8519 C CA . SER A 1 48 ? -7.474 -11.541 -4.923 1.00 0.00 48 SER A CA 6
ATOM 8520 C C . SER A 1 48 ? -7.168 -12.262 -3.609 1.00 0.00 48 SER A C 6
ATOM 8521 O O . SER A 1 48 ? -7.932 -12.171 -2.647 1.00 0.00 48 SER A O 6
ATOM 8529 N N . GLY A 1 49 ? -6.050 -12.977 -3.582 1.00 0.00 49 GLY A N 6
ATOM 8530 C CA . GLY A 1 49 ? -5.587 -13.594 -2.355 1.00 0.00 49 GLY A CA 6
ATOM 8531 C C . GLY A 1 49 ? -4.446 -12.810 -1.739 1.00 0.00 49 GLY A C 6
ATOM 8532 O O . GLY A 1 49 ? -4.283 -12.786 -0.522 1.00 0.00 49 GLY A O 6
ATOM 8536 N N . LEU A 1 50 ? -3.663 -12.161 -2.593 1.00 0.00 50 LEU A N 6
ATOM 8537 C CA . LEU A 1 50 ? -2.535 -11.341 -2.161 1.00 0.00 50 LEU A CA 6
ATOM 8538 C C . LEU A 1 50 ? -3.000 -10.205 -1.259 1.00 0.00 50 LEU A C 6
ATOM 8539 O O . LEU A 1 50 ? -2.315 -9.835 -0.303 1.00 0.00 50 LEU A O 6
ATOM 8555 N N . LEU A 1 51 ? -4.172 -9.654 -1.566 1.00 0.00 51 LEU A N 6
ATOM 8556 C CA . LEU A 1 51 ? -4.720 -8.550 -0.791 1.00 0.00 51 LEU A CA 6
ATOM 8557 C C . LEU A 1 51 ? -5.232 -9.033 0.562 1.00 0.00 51 LEU A C 6
ATOM 8558 O O . LEU A 1 51 ? -5.532 -8.230 1.445 1.00 0.00 51 LEU A O 6
ATOM 8574 N N . GLY A 1 52 ? -5.319 -10.347 0.724 1.00 0.00 52 GLY A N 6
ATOM 8575 C CA . GLY A 1 52 ? -5.820 -10.914 1.953 1.00 0.00 52 GLY A CA 6
ATOM 8576 C C . GLY A 1 52 ? -4.744 -11.641 2.728 1.00 0.00 52 GLY A C 6
ATOM 8577 O O . GLY A 1 52 ? -4.806 -12.860 2.891 1.00 0.00 52 GLY A O 6
ATOM 8581 N N . ALA A 1 53 ? -3.760 -10.894 3.217 1.00 0.00 53 ALA A N 6
ATOM 8582 C CA . ALA A 1 53 ? -2.646 -11.481 3.951 1.00 0.00 53 ALA A CA 6
ATOM 8583 C C . ALA A 1 53 ? -3.037 -11.805 5.393 1.00 0.00 53 ALA A C 6
ATOM 8584 O O . ALA A 1 53 ? -2.537 -11.192 6.337 1.00 0.00 53 ALA A O 6
ATOM 8591 N N . GLY A 1 54 ? -3.941 -12.762 5.556 1.00 0.00 54 GLY A N 6
ATOM 8592 C CA . GLY A 1 54 ? -4.325 -13.209 6.882 1.00 0.00 54 GLY A CA 6
ATOM 8593 C C . GLY A 1 54 ? -5.500 -12.438 7.451 1.00 0.00 54 GLY A C 6
ATOM 8594 O O . GLY A 1 54 ? -5.312 -11.499 8.217 1.00 0.00 54 GLY A O 6
ATOM 8598 N N . LEU A 1 55 ? -6.711 -12.847 7.064 1.00 0.00 55 LEU A N 6
ATOM 8599 C CA . LEU A 1 55 ? -7.953 -12.265 7.587 1.00 0.00 55 LEU A CA 6
ATOM 8600 C C . LEU A 1 55 ? -8.090 -10.783 7.225 1.00 0.00 55 LEU A C 6
ATOM 8601 O O . LEU A 1 55 ? -8.839 -10.046 7.867 1.00 0.00 55 LEU A O 6
ATOM 8617 N N . LEU A 1 56 ? -7.361 -10.363 6.196 1.00 0.00 56 LEU A N 6
ATOM 8618 C CA . LEU A 1 56 ? -7.410 -8.988 5.700 1.00 0.00 56 LEU A CA 6
ATOM 8619 C C . LEU A 1 56 ? -8.842 -8.550 5.377 1.00 0.00 56 LEU A C 6
ATOM 8620 O O . LEU A 1 56 ? -9.661 -9.350 4.921 1.00 0.00 56 LEU A O 6
ATOM 8636 N N . ASN A 1 57 ? -9.122 -7.270 5.606 1.00 0.00 57 ASN A N 6
ATOM 8637 C CA . ASN A 1 57 ? -10.418 -6.693 5.293 1.00 0.00 57 ASN A CA 6
ATOM 8638 C C . ASN A 1 57 ? -10.263 -5.678 4.167 1.00 0.00 57 ASN A C 6
ATOM 8639 O O . ASN A 1 57 ? -9.163 -5.481 3.649 1.00 0.00 57 ASN A O 6
ATOM 8650 N N . GLY A 1 58 ? -11.353 -5.040 3.794 1.00 0.00 58 GLY A N 6
ATOM 8651 C CA . GLY A 1 58 ? -11.325 -4.108 2.689 1.00 0.00 58 GLY A CA 6
ATOM 8652 C C . GLY A 1 58 ? -11.470 -2.676 3.150 1.00 0.00 58 GLY A C 6
ATOM 8653 O O . GLY A 1 58 ? -11.201 -2.360 4.308 1.00 0.00 58 GLY A O 6
ATOM 8657 N N . LEU A 1 59 ? -11.895 -1.812 2.249 1.00 0.00 59 LEU A N 6
ATOM 8658 C CA . LEU A 1 59 ? -12.113 -0.415 2.569 1.00 0.00 59 LEU A CA 6
ATOM 8659 C C . LEU A 1 59 ? -13.430 -0.246 3.329 1.00 0.00 59 LEU A C 6
ATOM 8660 O O . LEU A 1 59 ? -14.431 -0.886 3.004 1.00 0.00 59 LEU A O 6
ATOM 8676 N N . SER A 1 60 ? -13.400 0.604 4.351 1.00 0.00 60 SER A N 6
ATOM 8677 C CA . SER A 1 60 ? -14.536 0.818 5.241 1.00 0.00 60 SER A CA 6
ATOM 8678 C C . SER A 1 60 ? -15.813 1.168 4.482 1.00 0.00 60 SER A C 6
ATOM 8679 O O . SER A 1 60 ? -15.945 2.263 3.931 1.00 0.00 60 SER A O 6
ATOM 8687 N N . GLY A 1 61 ? -16.742 0.222 4.446 1.00 0.00 61 GLY A N 6
ATOM 8688 C CA . GLY A 1 61 ? -18.051 0.492 3.880 1.00 0.00 61 GLY A CA 6
ATOM 8689 C C . GLY A 1 61 ? -18.134 0.223 2.388 1.00 0.00 61 GLY A C 6
ATOM 8690 O O . GLY A 1 61 ? -19.224 0.174 1.825 1.00 0.00 61 GLY A O 6
ATOM 8694 N N . ASN A 1 62 ? -16.994 0.042 1.743 1.00 0.00 62 ASN A N 6
ATOM 8695 C CA . ASN A 1 62 ? -16.978 -0.184 0.304 1.00 0.00 62 ASN A CA 6
ATOM 8696 C C . ASN A 1 62 ? -16.181 -1.428 -0.041 1.00 0.00 62 ASN A C 6
ATOM 8697 O O . ASN A 1 62 ? -14.970 -1.489 0.165 1.00 0.00 62 ASN A O 6
ATOM 8708 N N . THR A 1 63 ? -16.880 -2.415 -0.566 1.00 0.00 63 THR A N 6
ATOM 8709 C CA . THR A 1 63 ? -16.281 -3.685 -0.924 1.00 0.00 63 THR A CA 6
ATOM 8710 C C . THR A 1 63 ? -15.482 -3.565 -2.220 1.00 0.00 63 THR A C 6
ATOM 8711 O O . THR A 1 63 ? -15.668 -2.623 -2.994 1.00 0.00 63 THR A O 6
ATOM 8722 N N . GLY A 1 64 ? -14.575 -4.502 -2.439 1.00 0.00 64 GLY A N 6
ATOM 8723 C CA . GLY A 1 64 ? -13.792 -4.506 -3.654 1.00 0.00 64 GLY A CA 6
ATOM 8724 C C . GLY A 1 64 ? -12.455 -3.817 -3.487 1.00 0.00 64 GLY A C 6
ATOM 8725 O O . GLY A 1 64 ? -11.432 -4.299 -3.976 1.00 0.00 64 GLY A O 6
ATOM 8729 N N . SER A 1 65 ? -12.461 -2.684 -2.800 1.00 0.00 65 SER A N 6
ATOM 8730 C CA . SER A 1 65 ? -11.250 -1.914 -2.592 1.00 0.00 65 SER A CA 6
ATOM 8731 C C . SER A 1 65 ? -10.446 -2.487 -1.427 1.00 0.00 65 SER A C 6
ATOM 8732 O O . SER A 1 65 ? -10.922 -2.534 -0.295 1.00 0.00 65 SER A O 6
ATOM 8740 N N . ALA A 1 66 ? -9.241 -2.946 -1.728 1.00 0.00 66 ALA A N 6
ATOM 8741 C CA . ALA A 1 66 ? -8.354 -3.506 -0.720 1.00 0.00 66 ALA A CA 6
ATOM 8742 C C . ALA A 1 66 ? -7.215 -2.538 -0.430 1.00 0.00 66 ALA A C 6
ATOM 8743 O O . ALA A 1 66 ? -6.737 -1.850 -1.334 1.00 0.00 66 ALA A O 6
ATOM 8750 N N . CYS A 1 67 ? -6.791 -2.473 0.823 1.00 0.00 67 CYS A N 6
ATOM 8751 C CA . CYS A 1 67 ? -5.728 -1.563 1.206 1.00 0.00 67 CYS A CA 6
ATOM 8752 C C . CYS A 1 67 ? -4.511 -2.331 1.709 1.00 0.00 67 CYS A C 6
ATOM 8753 O O . CYS A 1 67 ? -4.618 -3.183 2.599 1.00 0.00 67 CYS A O 6
ATOM 8760 N N . ALA A 1 68 ? -3.351 -2.012 1.152 1.00 0.00 68 ALA A N 6
ATOM 8761 C CA . ALA A 1 68 ? -2.116 -2.696 1.505 1.00 0.00 68 ALA A CA 6
ATOM 8762 C C . ALA A 1 68 ? -1.167 -1.762 2.228 1.00 0.00 68 ALA A C 6
ATOM 8763 O O . ALA A 1 68 ? -0.900 -0.656 1.767 1.00 0.00 68 ALA A O 6
ATOM 8770 N N . LYS A 1 69 ? -0.664 -2.217 3.358 1.00 0.00 69 LYS A N 6
ATOM 8771 C CA . LYS A 1 69 ? 0.240 -1.420 4.165 1.00 0.00 69 LYS A CA 6
ATOM 8772 C C . LYS A 1 69 ? 1.676 -1.790 3.835 1.00 0.00 69 LYS A C 6
ATOM 8773 O O . LYS A 1 69 ? 1.910 -2.746 3.093 1.00 0.00 69 LYS A O 6
ATOM 8792 N N . ALA A 1 70 ? 2.629 -1.051 4.391 1.00 0.00 70 ALA A N 6
ATOM 8793 C CA . ALA A 1 70 ? 4.043 -1.304 4.129 1.00 0.00 70 ALA A CA 6
ATOM 8794 C C . ALA A 1 70 ? 4.432 -2.730 4.522 1.00 0.00 70 ALA A C 6
ATOM 8795 O O . ALA A 1 70 ? 5.314 -3.334 3.915 1.00 0.00 70 ALA A O 6
ATOM 8802 N N . SER A 1 71 ? 3.744 -3.269 5.523 1.00 0.00 71 SER A N 6
ATOM 8803 C CA . SER A 1 71 ? 3.982 -4.631 5.976 1.00 0.00 71 SER A CA 6
ATOM 8804 C C . SER A 1 71 ? 3.576 -5.646 4.906 1.00 0.00 71 SER A C 6
ATOM 8805 O O . SER A 1 71 ? 4.139 -6.735 4.823 1.00 0.00 71 SER A O 6
ATOM 8813 N N . LEU A 1 72 ? 2.608 -5.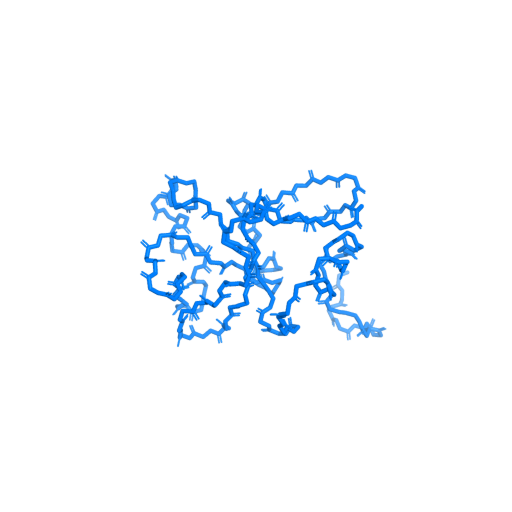274 4.077 1.00 0.00 72 LEU A N 6
ATOM 8814 C CA . LEU A 1 72 ? 2.120 -6.161 3.030 1.00 0.00 72 LEU A CA 6
ATOM 8815 C C . LEU A 1 72 ? 2.969 -6.025 1.775 1.00 0.00 72 LEU A C 6
ATOM 8816 O O . LEU A 1 72 ? 2.959 -6.898 0.901 1.00 0.00 72 LEU A O 6
ATOM 8832 N N . ILE A 1 73 ? 3.713 -4.934 1.704 1.00 0.00 73 ILE A N 6
ATOM 8833 C CA . ILE A 1 73 ? 4.608 -4.691 0.586 1.00 0.00 73 ILE A CA 6
ATOM 8834 C C . ILE A 1 73 ? 5.698 -5.763 0.547 1.00 0.00 73 ILE A C 6
ATOM 8835 O O . ILE A 1 73 ? 6.028 -6.284 -0.515 1.00 0.00 73 ILE A O 6
ATOM 8851 N N . ASP A 1 74 ? 6.221 -6.114 1.716 1.00 0.00 74 ASP A N 6
ATOM 8852 C CA . ASP A 1 74 ? 7.248 -7.146 1.815 1.00 0.00 74 ASP A CA 6
ATOM 8853 C C . ASP A 1 74 ? 6.613 -8.516 1.994 1.00 0.00 74 ASP A C 6
ATOM 8854 O O . ASP A 1 74 ? 7.271 -9.547 1.862 1.00 0.00 74 ASP A O 6
ATOM 8863 N N . GLN A 1 75 ? 5.317 -8.520 2.293 1.00 0.00 75 GLN A N 6
ATOM 8864 C CA . GLN A 1 75 ? 4.585 -9.759 2.528 1.00 0.00 75 GLN A CA 6
ATOM 8865 C C . GLN A 1 75 ? 4.264 -10.466 1.219 1.00 0.00 75 GLN A C 6
ATOM 8866 O O . GLN A 1 75 ? 4.581 -11.643 1.041 1.00 0.00 75 GLN A O 6
ATOM 8880 N N . LEU A 1 76 ? 3.637 -9.741 0.304 1.00 0.00 76 LEU A N 6
ATOM 8881 C CA . LEU A 1 76 ? 3.195 -10.326 -0.953 1.00 0.00 76 LEU A CA 6
ATOM 8882 C C . LEU A 1 76 ? 3.738 -9.549 -2.147 1.00 0.00 76 LEU A C 6
ATOM 8883 O O . LEU A 1 76 ? 3.955 -10.115 -3.218 1.00 0.00 76 LEU A O 6
ATOM 8899 N N . GLY A 1 77 ? 3.947 -8.250 -1.966 1.00 0.00 77 GLY A N 6
ATOM 8900 C CA . GLY A 1 77 ? 4.449 -7.428 -3.057 1.00 0.00 77 GLY A CA 6
ATOM 8901 C C . GLY A 1 77 ? 3.389 -7.174 -4.111 1.00 0.00 77 GLY A C 6
ATOM 8902 O O . GLY A 1 77 ? 3.627 -7.343 -5.307 1.00 0.00 77 GLY A O 6
ATOM 8906 N N . LEU A 1 78 ? 2.217 -6.767 -3.657 1.00 0.00 78 LEU A N 6
ATOM 8907 C CA . LEU A 1 78 ? 1.080 -6.527 -4.540 1.00 0.00 78 LEU A CA 6
ATOM 8908 C C . LEU A 1 78 ? 1.252 -5.227 -5.316 1.00 0.00 78 LEU A C 6
ATOM 8909 O O . LEU A 1 78 ? 0.926 -4.148 -4.820 1.00 0.00 78 LEU A O 6
ATOM 8925 N N . LEU A 1 79 ? 1.733 -5.336 -6.549 1.00 0.00 79 LEU A N 6
ATOM 8926 C CA . LEU A 1 79 ? 1.963 -4.166 -7.392 1.00 0.00 79 LEU A CA 6
ATOM 8927 C C . LEU A 1 79 ? 0.648 -3.607 -7.941 1.00 0.00 79 LEU A C 6
ATOM 8928 O O . LEU A 1 79 ? 0.647 -2.726 -8.803 1.00 0.00 79 LEU A O 6
ATOM 8944 N N . ALA A 1 80 ? -0.471 -4.130 -7.450 1.00 0.00 80 ALA A N 6
ATOM 8945 C CA . ALA A 1 80 ? -1.778 -3.606 -7.810 1.00 0.00 80 ALA A CA 6
ATOM 8946 C C . ALA A 1 80 ? -2.060 -2.328 -7.026 1.00 0.00 80 ALA A C 6
ATOM 8947 O O . ALA A 1 80 ? -2.797 -1.455 -7.481 1.00 0.00 80 ALA A O 6
ATOM 8954 N N . LEU A 1 81 ? -1.450 -2.221 -5.846 1.00 0.00 81 LEU A N 6
ATOM 8955 C CA . LEU A 1 81 ? -1.636 -1.053 -4.996 1.00 0.00 81 LEU A CA 6
ATOM 8956 C C . LEU A 1 81 ? -0.313 -0.325 -4.788 1.00 0.00 81 LEU A C 6
ATOM 8957 O O . LEU A 1 81 ? -0.271 0.753 -4.201 1.00 0.00 81 LEU A O 6
ATOM 8973 N N . VAL A 1 82 ? 0.764 -0.910 -5.290 1.00 0.00 82 VAL A N 6
ATOM 8974 C CA . VAL A 1 82 ? 2.082 -0.303 -5.176 1.00 0.00 82 VAL A CA 6
ATOM 8975 C C . VAL A 1 82 ? 2.643 0.014 -6.554 1.00 0.00 82 VAL A C 6
ATOM 8976 O O . VAL A 1 82 ? 2.522 -0.788 -7.478 1.00 0.00 82 VAL A O 6
ATOM 8989 N N . ASP A 1 83 ? 3.255 1.177 -6.684 1.00 0.00 83 ASP A N 6
ATOM 8990 C CA . ASP A 1 83 ? 3.863 1.577 -7.944 1.00 0.00 83 ASP A CA 6
ATOM 8991 C C . ASP A 1 83 ? 5.270 2.111 -7.700 1.00 0.00 83 ASP A C 6
ATOM 8992 O O . ASP A 1 83 ? 5.718 2.187 -6.556 1.00 0.00 83 ASP A O 6
ATOM 9001 N N . HIS A 1 84 ? 5.967 2.479 -8.763 1.00 0.00 84 HIS A N 6
ATOM 9002 C CA . HIS A 1 84 ? 7.357 2.892 -8.661 1.00 0.00 84 HIS A CA 6
ATOM 9003 C C . HIS A 1 84 ? 7.624 4.133 -9.495 1.00 0.00 84 HIS A C 6
ATOM 9004 O O . HIS A 1 84 ? 7.826 4.048 -10.704 1.00 0.00 84 HIS A O 6
ATOM 9019 N N . THR A 1 85 ? 7.634 5.282 -8.844 1.00 0.00 85 THR A N 6
ATOM 9020 C CA . THR A 1 85 ? 7.977 6.527 -9.509 1.00 0.00 85 THR A CA 6
ATOM 9021 C C . THR A 1 85 ? 9.501 6.677 -9.580 1.00 0.00 85 THR A C 6
ATOM 9022 O O . THR A 1 85 ? 10.237 5.760 -9.199 1.00 0.00 85 THR A O 6
ATOM 9033 N N . GLU A 1 86 ? 9.967 7.830 -10.045 1.00 0.00 86 GLU A N 6
ATOM 9034 C CA . GLU A 1 86 ? 11.396 8.095 -10.191 1.00 0.00 86 GLU A CA 6
ATOM 9035 C C . GLU A 1 86 ? 12.024 8.449 -8.841 1.00 0.00 86 GLU A C 6
ATOM 9036 O O . GLU A 1 86 ? 12.638 9.508 -8.682 1.00 0.00 86 GLU A O 6
ATOM 9048 N N . GLU A 1 87 ? 11.850 7.563 -7.873 1.00 0.00 87 GLU A N 6
ATOM 9049 C CA . GLU A 1 87 ? 12.368 7.768 -6.532 1.00 0.00 87 GLU A CA 6
ATOM 9050 C C . GLU A 1 87 ? 12.432 6.439 -5.794 1.00 0.00 87 GLU A C 6
ATOM 9051 O O . GLU A 1 87 ? 13.505 5.990 -5.391 1.00 0.00 87 GLU A O 6
ATOM 9063 N N . GLY A 1 88 ? 11.277 5.802 -5.648 1.00 0.00 88 GLY A N 6
ATOM 9064 C CA . GLY A 1 88 ? 11.210 4.521 -4.975 1.00 0.00 88 GLY A CA 6
ATOM 9065 C C . GLY A 1 88 ? 9.835 3.890 -5.099 1.00 0.00 88 GLY A C 6
ATOM 9066 O O . GLY A 1 88 ? 8.978 4.412 -5.818 1.00 0.00 88 GLY A O 6
ATOM 9070 N N . PRO A 1 89 ? 9.605 2.753 -4.424 1.00 0.00 89 PRO A N 6
ATOM 9071 C CA . PRO A 1 89 ? 8.292 2.114 -4.376 1.00 0.00 89 PRO A CA 6
ATOM 9072 C C . PRO A 1 89 ? 7.319 2.941 -3.545 1.00 0.00 89 PRO A C 6
ATOM 9073 O O . PRO A 1 89 ? 7.560 3.212 -2.367 1.00 0.00 89 PRO A O 6
ATOM 9084 N N . VAL A 1 90 ? 6.227 3.351 -4.162 1.00 0.00 90 VAL A N 6
ATOM 9085 C CA . VAL A 1 90 ? 5.332 4.312 -3.551 1.00 0.00 90 VAL A CA 6
ATOM 9086 C C . VAL A 1 90 ? 3.877 3.913 -3.728 1.00 0.00 90 VAL A C 6
ATOM 9087 O O . VAL A 1 90 ? 3.568 2.841 -4.251 1.00 0.00 90 VAL A O 6
ATOM 9100 N N . CYS A 1 91 ? 2.991 4.800 -3.300 1.00 0.00 91 CYS A N 6
ATOM 9101 C CA . CYS A 1 91 ? 1.562 4.596 -3.447 1.00 0.00 91 CYS A CA 6
ATOM 9102 C C . CYS A 1 91 ? 1.181 4.644 -4.918 1.00 0.00 91 CYS A C 6
ATOM 9103 O O . CYS A 1 91 ? 1.571 5.566 -5.637 1.00 0.00 91 CYS A O 6
ATOM 9110 N N . LYS A 1 92 ? 0.430 3.652 -5.361 1.00 0.00 92 LYS A N 6
ATOM 9111 C CA . LYS A 1 92 ? 0.018 3.578 -6.747 1.00 0.00 92 LYS A CA 6
ATOM 9112 C C . LYS A 1 92 ? -1.026 4.637 -7.043 1.00 0.00 92 LYS A C 6
ATOM 9113 O O . LYS A 1 92 ? -0.962 5.323 -8.063 1.00 0.00 92 LYS A O 6
ATOM 9132 N N . ASN A 1 93 ? -1.978 4.774 -6.133 1.00 0.00 93 ASN A N 6
ATOM 9133 C CA . ASN A 1 93 ? -3.111 5.653 -6.351 1.00 0.00 93 ASN A CA 6
ATOM 9134 C C . ASN A 1 93 ? -3.627 6.228 -5.034 1.00 0.00 93 ASN A C 6
ATOM 9135 O O . ASN A 1 93 ? -3.018 7.131 -4.464 1.00 0.00 93 ASN A O 6
ATOM 9146 N N . ILE A 1 94 ? -4.712 5.650 -4.532 1.00 0.00 94 ILE A N 6
ATOM 9147 C CA . ILE A 1 94 ? -5.454 6.221 -3.419 1.00 0.00 94 ILE A CA 6
ATOM 9148 C C . ILE A 1 94 ? -4.711 6.053 -2.099 1.00 0.00 94 ILE A C 6
ATOM 9149 O O . ILE A 1 94 ? -4.318 4.947 -1.726 1.00 0.00 94 ILE A O 6
ATOM 9165 N N . VAL A 1 95 ? -4.527 7.161 -1.397 1.00 0.00 95 VAL A N 6
ATOM 9166 C CA . VAL A 1 95 ? -3.874 7.150 -0.095 1.00 0.00 95 VAL A CA 6
ATOM 9167 C C . VAL A 1 95 ? -4.905 6.944 1.011 1.00 0.00 95 VAL A C 6
ATOM 9168 O O . VAL A 1 95 ? -5.957 7.589 1.018 1.00 0.00 95 VAL A O 6
ATOM 9181 N N . ALA A 1 96 ? -4.605 6.038 1.936 1.00 0.00 96 ALA A N 6
ATOM 9182 C CA . ALA A 1 96 ? -5.546 5.692 2.990 1.00 0.00 96 ALA A CA 6
ATOM 9183 C C . ALA A 1 96 ? -4.835 5.183 4.241 1.00 0.00 96 ALA A C 6
ATOM 9184 O O . ALA A 1 96 ? -3.640 4.886 4.218 1.00 0.00 96 ALA A O 6
ATOM 9191 N N . CYS A 1 97 ? -5.575 5.086 5.334 1.00 0.00 97 CYS A N 6
ATOM 9192 C CA . CYS A 1 97 ? -5.054 4.512 6.559 1.00 0.00 97 CYS A CA 6
ATOM 9193 C C . CYS A 1 97 ? -5.712 3.163 6.801 1.00 0.00 97 CYS A C 6
ATOM 9194 O O . CYS A 1 97 ? -6.933 3.031 6.694 1.00 0.00 97 CYS A O 6
ATOM 9201 N N . CYS A 1 98 ? -4.913 2.160 7.118 1.00 0.00 98 CYS A N 6
ATOM 9202 C CA . CYS A 1 98 ? -5.410 0.800 7.181 1.00 0.00 98 CYS A CA 6
ATOM 9203 C C . CYS A 1 98 ? -4.605 -0.047 8.156 1.00 0.00 98 CYS A C 6
ATOM 9204 O O . CYS A 1 98 ? -3.374 0.004 8.169 1.00 0.00 98 CYS A O 6
ATOM 9211 N N . PRO A 1 99 ? -5.303 -0.828 8.991 1.00 0.00 99 PRO A N 6
ATOM 9212 C CA . PRO A 1 99 ? -4.685 -1.811 9.880 1.00 0.00 99 PRO A CA 6
ATOM 9213 C C . PRO A 1 99 ? -4.278 -3.065 9.111 1.00 0.00 99 PRO A C 6
ATOM 9214 O O . PRO A 1 99 ? -4.449 -3.129 7.897 1.00 0.00 99 PRO A O 6
ATOM 9225 N N . GLU A 1 100 ? -3.743 -4.059 9.808 1.00 0.00 100 GLU A N 6
ATOM 9226 C CA . GLU A 1 100 ? -3.245 -5.264 9.156 1.00 0.00 100 GLU A CA 6
ATOM 9227 C C . GLU A 1 100 ? -4.387 -6.199 8.723 1.00 0.00 100 GLU A C 6
ATOM 9228 O O . GLU A 1 100 ? -5.255 -5.808 7.938 1.00 0.00 100 GLU A O 6
ATOM 9240 N N . GLY A 1 101 ? -4.379 -7.437 9.219 1.00 0.00 101 GLY A N 6
ATOM 9241 C CA . GLY A 1 101 ? -5.368 -8.416 8.806 1.00 0.00 101 GLY A CA 6
ATOM 9242 C C . GLY A 1 101 ? -6.580 -8.447 9.708 1.00 0.00 101 GLY A C 6
ATOM 9243 O O . GLY A 1 101 ? -6.963 -9.502 10.211 1.00 0.00 101 GLY A O 6
ATOM 9247 N N . THR A 1 102 ? -7.167 -7.280 9.936 1.00 0.00 102 THR A N 6
ATOM 9248 C CA . THR A 1 102 ? -8.387 -7.162 10.725 1.00 0.00 102 THR A CA 6
ATOM 9249 C C . THR A 1 102 ? -8.923 -5.749 10.627 1.00 0.00 102 THR A C 6
ATOM 9250 O O . THR A 1 102 ? -8.153 -4.792 10.680 1.00 0.00 102 THR A O 6
ATOM 9261 N N . THR A 1 103 ? -10.235 -5.643 10.466 1.00 0.00 103 THR A N 6
ATOM 9262 C CA . THR A 1 103 ? -10.921 -4.360 10.381 1.00 0.00 103 THR A CA 6
ATOM 9263 C C . THR A 1 103 ? -10.656 -3.668 9.050 1.00 0.00 103 THR A C 6
ATOM 9264 O O . THR A 1 103 ? -9.601 -3.828 8.436 1.00 0.00 103 THR A O 6
ATOM 9275 N N . ASN A 1 104 ? -11.654 -2.929 8.599 1.00 0.00 104 ASN A N 6
ATOM 9276 C CA . ASN A 1 104 ? -11.599 -2.240 7.323 1.00 0.00 104 ASN A CA 6
ATOM 9277 C C . ASN A 1 104 ? -10.667 -1.041 7.395 1.00 0.00 104 ASN A C 6
ATOM 9278 O O . ASN A 1 104 ? -10.311 -0.576 8.480 1.00 0.00 104 ASN A O 6
ATOM 9289 N N . CYS A 1 105 ? -10.287 -0.540 6.236 1.00 0.00 105 CYS A N 6
ATOM 9290 C CA . CYS A 1 105 ? -9.398 0.604 6.156 1.00 0.00 105 CYS A CA 6
ATOM 9291 C C . CYS A 1 105 ? -10.138 1.825 5.622 1.00 0.00 105 CYS A C 6
ATOM 9292 O O . CYS A 1 105 ? -10.994 1.707 4.749 1.00 0.00 105 CYS A O 6
ATOM 9299 N N . VAL A 1 106 ? -9.809 2.996 6.145 1.00 0.00 106 VAL A N 6
ATOM 9300 C CA . VAL A 1 106 ? -10.484 4.224 5.748 1.00 0.00 106 VAL A CA 6
ATOM 9301 C C . VAL A 1 106 ? -9.630 5.003 4.747 1.00 0.00 106 VAL A C 6
ATOM 9302 O O . VAL A 1 106 ? -8.407 5.077 4.877 1.00 0.00 106 VAL A O 6
ATOM 9315 N N . ALA A 1 107 ? -10.281 5.551 3.733 1.00 0.00 107 ALA A N 6
ATOM 9316 C CA . ALA A 1 107 ? -9.595 6.342 2.722 1.00 0.00 107 ALA A CA 6
ATOM 9317 C C . ALA A 1 107 ? -9.737 7.820 3.037 1.00 0.00 107 ALA A C 6
ATOM 9318 O O . ALA A 1 107 ? -10.849 8.333 3.162 1.00 0.00 107 ALA A O 6
ATOM 9325 N N . VAL A 1 108 ? -8.607 8.499 3.173 1.00 0.00 108 VAL A N 6
ATOM 9326 C CA . VAL A 1 108 ? -8.605 9.911 3.533 1.00 0.00 108 VAL A CA 6
ATOM 9327 C C . VAL A 1 108 ? -8.446 10.788 2.302 1.00 0.00 108 VAL A C 6
ATOM 9328 O O . VAL A 1 108 ? -8.155 11.979 2.400 1.00 0.00 108 VAL A O 6
ATOM 9341 N N . ASP A 1 109 ? -8.633 10.178 1.145 1.00 0.00 109 ASP A N 6
ATOM 9342 C CA . ASP A 1 109 ? -8.635 10.906 -0.116 1.00 0.00 109 ASP A CA 6
ATOM 9343 C C . ASP A 1 109 ? -9.938 10.661 -0.851 1.00 0.00 109 ASP A C 6
ATOM 9344 O O . ASP A 1 109 ? -10.302 9.521 -1.148 1.00 0.00 109 ASP A O 6
ATOM 9353 N N . ASN A 1 110 ? -10.644 11.740 -1.111 1.00 0.00 110 ASN A N 6
ATOM 9354 C CA . ASN A 1 110 ? -11.878 11.691 -1.869 1.00 0.00 110 ASN A CA 6
ATOM 9355 C C . ASN A 1 110 ? -11.978 12.919 -2.760 1.00 0.00 110 ASN A C 6
ATOM 9356 O O . ASN A 1 110 ? -12.977 13.120 -3.451 1.00 0.00 110 ASN A O 6
ATOM 9367 N N . ALA A 1 111 ? -10.910 13.721 -2.747 1.00 0.00 111 ALA A N 6
ATOM 9368 C CA . ALA A 1 111 ? -10.868 14.989 -3.475 1.00 0.00 111 ALA A CA 6
ATOM 9369 C C . ALA A 1 111 ? -9.511 15.666 -3.300 1.00 0.00 111 ALA A C 6
ATOM 9370 O O . ALA A 1 111 ? -9.396 16.884 -3.427 1.00 0.00 111 ALA A O 6
ATOM 9377 N N . GLY A 1 112 ? -8.489 14.877 -2.994 1.00 0.00 112 GLY A N 6
ATOM 9378 C CA . GLY A 1 112 ? -7.157 15.421 -2.815 1.00 0.00 112 GLY A CA 6
ATOM 9379 C C . GLY A 1 112 ? -6.225 15.005 -3.935 1.00 0.00 112 GLY A C 6
ATOM 9380 O O . GLY A 1 112 ? -5.120 15.538 -4.061 1.00 0.00 112 GLY A O 6
ATOM 9384 N N . ALA A 1 113 ? -6.681 14.035 -4.733 1.00 0.00 113 ALA A N 6
ATOM 9385 C CA . ALA A 1 113 ? -5.959 13.566 -5.915 1.00 0.00 113 ALA A CA 6
ATOM 9386 C C . ALA A 1 113 ? -4.683 12.823 -5.531 1.00 0.00 113 ALA A C 6
ATOM 9387 O O . ALA A 1 113 ? -3.579 13.209 -5.926 1.00 0.00 113 ALA A O 6
ATOM 9394 N N . GLY A 1 114 ? -4.840 11.770 -4.742 1.00 0.00 114 GLY A N 6
ATOM 9395 C CA . GLY A 1 114 ? -3.712 10.953 -4.366 1.00 0.00 114 GLY A CA 6
ATOM 9396 C C . GLY A 1 114 ? -3.227 10.104 -5.518 1.00 0.00 114 GLY A C 6
ATOM 9397 O O . GLY A 1 114 ? -3.959 9.260 -6.036 1.00 0.00 114 GLY A O 6
ATOM 9401 N N . THR A 1 115 ? -2.002 10.355 -5.943 1.00 0.00 115 THR A N 6
ATOM 9402 C CA . THR A 1 115 ? -1.379 9.606 -7.023 1.00 0.00 115 THR A CA 6
ATOM 9403 C C . THR A 1 115 ? 0.132 9.770 -6.956 1.00 0.00 115 THR A C 6
ATOM 9404 O O . THR A 1 115 ? 0.666 10.803 -7.362 1.00 0.00 115 THR A O 6
ATOM 9415 N N . LYS A 1 116 ? 0.821 8.766 -6.428 1.00 0.00 116 LYS A N 6
ATOM 9416 C CA . LYS A 1 116 ? 2.273 8.831 -6.330 1.00 0.00 116 LYS A CA 6
ATOM 9417 C C . LYS A 1 116 ? 2.928 8.075 -7.479 1.00 0.00 116 LYS A C 6
ATOM 9418 O O . LYS A 1 116 ? 4.155 7.980 -7.548 1.00 0.00 116 LYS A O 6
ATOM 9437 N N . ALA A 1 117 ? 2.114 7.535 -8.382 1.00 0.00 117 ALA A N 6
ATOM 9438 C CA . ALA A 1 117 ? 2.651 6.946 -9.598 1.00 0.00 117 ALA A CA 6
ATOM 9439 C C . ALA A 1 117 ? 2.895 8.055 -10.610 1.00 0.00 117 ALA A C 6
ATOM 9440 O O . ALA A 1 117 ? 2.188 8.165 -11.615 1.00 0.00 117 ALA A O 6
ATOM 9447 N N . GLU A 1 118 ? 3.957 8.815 -10.332 1.00 0.00 118 GLU A N 6
ATOM 9448 C CA . GLU A 1 118 ? 4.323 10.043 -11.035 1.00 0.00 118 GLU A CA 6
ATOM 9449 C C . GLU A 1 118 ? 4.991 10.970 -10.025 1.00 0.00 118 GLU A C 6
ATOM 9450 O O . GLU A 1 118 ? 5.503 10.451 -9.004 1.00 0.00 118 GLU A O 6
ATOM 9463 N N . SER A 1 1 ? -2.366 -14.521 -12.097 1.00 0.00 1 SER A N 7
ATOM 9464 C CA . SER A 1 1 ? -1.955 -15.646 -12.950 1.00 0.00 1 SER A CA 7
ATOM 9465 C C . SER A 1 1 ? -0.660 -16.259 -12.417 1.00 0.00 1 SER A C 7
ATOM 9466 O O . SER A 1 1 ? -0.621 -16.736 -11.283 1.00 0.00 1 SER A O 7
ATOM 9476 N N . LEU A 1 2 ? 0.400 -16.233 -13.217 1.00 0.00 2 LEU A N 7
ATOM 9477 C CA . LEU A 1 2 ? 1.689 -16.743 -12.777 1.00 0.00 2 LEU A CA 7
ATOM 9478 C C . LEU A 1 2 ? 2.734 -15.636 -12.818 1.00 0.00 2 LEU A C 7
ATOM 9479 O O . LEU A 1 2 ? 2.829 -14.896 -13.801 1.00 0.00 2 LEU A O 7
ATOM 9495 N N . PRO A 1 3 ? 3.518 -15.502 -11.742 1.00 0.00 3 PRO A N 7
ATOM 9496 C CA . PRO A 1 3 ? 4.545 -14.465 -11.624 1.00 0.00 3 PRO A CA 7
ATOM 9497 C C . PRO A 1 3 ? 5.727 -14.700 -12.561 1.00 0.00 3 PRO A C 7
ATOM 9498 O O . PRO A 1 3 ? 5.880 -15.779 -13.139 1.00 0.00 3 PRO A O 7
ATOM 9509 N N . ALA A 1 4 ? 6.561 -13.678 -12.700 1.00 0.00 4 ALA A N 7
ATOM 9510 C CA . ALA A 1 4 ? 7.754 -13.769 -13.526 1.00 0.00 4 ALA A CA 7
ATOM 9511 C C . ALA A 1 4 ? 9.004 -13.803 -12.649 1.00 0.00 4 ALA A C 7
ATOM 9512 O O . ALA A 1 4 ? 8.930 -14.153 -11.471 1.00 0.00 4 ALA A O 7
ATOM 9519 N N . SER A 1 5 ? 10.144 -13.443 -13.221 1.00 0.00 5 SER A N 7
ATOM 9520 C CA . SER A 1 5 ? 11.399 -13.449 -12.486 1.00 0.00 5 SER A CA 7
ATOM 9521 C C . SER A 1 5 ? 11.680 -12.077 -11.877 1.00 0.00 5 SER A C 7
ATOM 9522 O O . SER A 1 5 ? 11.741 -11.927 -10.656 1.00 0.00 5 SER A O 7
ATOM 9530 N N . ALA A 1 6 ? 11.815 -11.072 -12.736 1.00 0.00 6 ALA A N 7
ATOM 9531 C CA . ALA A 1 6 ? 12.176 -9.729 -12.300 1.00 0.00 6 ALA A CA 7
ATOM 9532 C C . ALA A 1 6 ? 10.964 -8.958 -11.781 1.00 0.00 6 ALA A C 7
ATOM 9533 O O . ALA A 1 6 ? 10.634 -7.881 -12.281 1.00 0.00 6 ALA A O 7
ATOM 9540 N N . ALA A 1 7 ? 10.308 -9.512 -10.773 1.00 0.00 7 ALA A N 7
ATOM 9541 C CA . ALA A 1 7 ? 9.158 -8.867 -10.158 1.00 0.00 7 ALA A CA 7
ATOM 9542 C C . ALA A 1 7 ? 9.440 -8.585 -8.686 1.00 0.00 7 ALA A C 7
ATOM 9543 O O . ALA A 1 7 ? 9.033 -9.345 -7.808 1.00 0.00 7 ALA A O 7
ATOM 9550 N N . LYS A 1 8 ? 10.148 -7.493 -8.426 1.00 0.00 8 LYS A N 7
ATOM 9551 C CA . LYS A 1 8 ? 10.563 -7.153 -7.070 1.00 0.00 8 LYS A CA 7
ATOM 9552 C C . LYS A 1 8 ? 10.721 -5.646 -6.916 1.00 0.00 8 LYS A C 7
ATOM 9553 O O . LYS A 1 8 ? 11.607 -5.171 -6.208 1.00 0.00 8 LYS A O 7
ATOM 9572 N N . ASN A 1 9 ? 9.850 -4.900 -7.574 1.00 0.00 9 ASN A N 7
ATOM 9573 C CA . ASN A 1 9 ? 9.914 -3.441 -7.550 1.00 0.00 9 ASN A CA 7
ATOM 9574 C C . ASN A 1 9 ? 9.207 -2.874 -6.320 1.00 0.00 9 ASN A C 7
ATOM 9575 O O . ASN A 1 9 ? 8.485 -1.879 -6.406 1.00 0.00 9 ASN A O 7
ATOM 9586 N N . ALA A 1 10 ? 9.430 -3.502 -5.173 1.00 0.00 10 ALA A N 7
ATOM 9587 C CA . ALA A 1 10 ? 8.813 -3.075 -3.928 1.00 0.00 10 ALA A CA 7
ATOM 9588 C C . ALA A 1 10 ? 9.878 -2.790 -2.876 1.00 0.00 10 ALA A C 7
ATOM 9589 O O . ALA A 1 10 ? 10.820 -3.566 -2.709 1.00 0.00 10 ALA A O 7
ATOM 9596 N N . LYS A 1 11 ? 9.728 -1.671 -2.176 1.00 0.00 11 LYS A N 7
ATOM 9597 C CA . LYS A 1 11 ? 10.684 -1.274 -1.147 1.00 0.00 11 LYS A CA 7
ATOM 9598 C C . LYS A 1 11 ? 9.956 -0.728 0.075 1.00 0.00 11 LYS A C 7
ATOM 9599 O O . LYS A 1 11 ? 9.997 -1.332 1.144 1.00 0.00 11 LYS A O 7
ATOM 9618 N N . LEU A 1 12 ? 9.316 0.433 -0.102 1.00 0.00 12 LEU A N 7
ATOM 9619 C CA . LEU A 1 12 ? 8.503 1.078 0.937 1.00 0.00 12 LEU A CA 7
ATOM 9620 C C . LEU A 1 12 ? 9.371 1.727 2.016 1.00 0.00 12 LEU A C 7
ATOM 9621 O O . LEU A 1 12 ? 9.203 2.906 2.326 1.00 0.00 12 LEU A O 7
ATOM 9637 N N . ALA A 1 13 ? 10.300 0.966 2.578 1.00 0.00 13 ALA A N 7
ATOM 9638 C CA . ALA A 1 13 ? 11.176 1.477 3.626 1.00 0.00 13 ALA A CA 7
ATOM 9639 C C . ALA A 1 13 ? 12.063 2.602 3.098 1.00 0.00 13 ALA A C 7
ATOM 9640 O O . ALA A 1 13 ? 12.379 3.551 3.814 1.00 0.00 13 ALA A O 7
ATOM 9647 N N . THR A 1 14 ? 12.441 2.489 1.834 1.00 0.00 14 THR A N 7
ATOM 9648 C CA . THR A 1 14 ? 13.300 3.471 1.193 1.00 0.00 14 THR A CA 7
ATOM 9649 C C . THR A 1 14 ? 12.488 4.590 0.539 1.00 0.00 14 THR A C 7
ATOM 9650 O O . THR A 1 14 ? 13.048 5.557 0.026 1.00 0.00 14 THR A O 7
ATOM 9661 N N . SER A 1 15 ? 11.169 4.455 0.564 1.00 0.00 15 SER A N 7
ATOM 9662 C CA . SER A 1 15 ? 10.292 5.440 -0.047 1.00 0.00 15 SER A CA 7
ATOM 9663 C C . SER A 1 15 ? 10.042 6.618 0.896 1.00 0.00 15 SER A C 7
ATOM 9664 O O . SER A 1 15 ? 9.112 6.592 1.704 1.00 0.00 15 SER A O 7
ATOM 9672 N N . ALA A 1 16 ? 10.861 7.655 0.780 1.00 0.00 16 ALA A N 7
ATOM 9673 C CA . ALA A 1 16 ? 10.674 8.861 1.575 1.00 0.00 16 ALA A CA 7
ATOM 9674 C C . ALA A 1 16 ? 9.446 9.610 1.086 1.00 0.00 16 ALA A C 7
ATOM 9675 O O . ALA A 1 16 ? 8.749 10.268 1.857 1.00 0.00 16 ALA A O 7
ATOM 9682 N N . ALA A 1 17 ? 9.186 9.493 -0.206 1.00 0.00 17 ALA A N 7
ATOM 9683 C CA . ALA A 1 17 ? 8.010 10.095 -0.809 1.00 0.00 17 ALA A CA 7
ATOM 9684 C C . ALA A 1 17 ? 6.730 9.431 -0.305 1.00 0.00 17 ALA A C 7
ATOM 9685 O O . ALA A 1 17 ? 5.692 10.080 -0.185 1.00 0.00 17 ALA A O 7
ATOM 9692 N N . PHE A 1 18 ? 6.803 8.141 0.002 1.00 0.00 18 PHE A N 7
ATOM 9693 C CA . PHE A 1 18 ? 5.659 7.436 0.568 1.00 0.00 18 PHE A CA 7
ATOM 9694 C C . PHE A 1 18 ? 5.456 7.860 2.020 1.00 0.00 18 PHE A C 7
ATOM 9695 O O . PHE A 1 18 ? 4.333 7.955 2.504 1.00 0.00 18 PHE A O 7
ATOM 9712 N N . ALA A 1 19 ? 6.558 8.117 2.713 1.00 0.00 19 ALA A N 7
ATOM 9713 C CA . ALA A 1 19 ? 6.498 8.651 4.068 1.00 0.00 19 ALA A CA 7
ATOM 9714 C C . ALA A 1 19 ? 5.973 10.084 4.054 1.00 0.00 19 ALA A C 7
ATOM 9715 O O . ALA A 1 19 ? 5.344 10.542 5.009 1.00 0.00 19 ALA A O 7
ATOM 9722 N N . LYS A 1 20 ? 6.238 10.787 2.958 1.00 0.00 20 LYS A N 7
ATOM 9723 C CA . LYS A 1 20 ? 5.701 12.123 2.751 1.00 0.00 20 LYS A CA 7
ATOM 9724 C C . LYS A 1 20 ? 4.195 12.024 2.594 1.00 0.00 20 LYS A C 7
ATOM 9725 O O . LYS A 1 20 ? 3.441 12.855 3.096 1.00 0.00 20 LYS A O 7
ATOM 9744 N N . GLN A 1 21 ? 3.780 10.973 1.908 1.00 0.00 21 GLN A N 7
ATOM 9745 C CA . GLN A 1 21 ? 2.375 10.665 1.715 1.00 0.00 21 GLN A CA 7
ATOM 9746 C C . GLN A 1 21 ? 1.685 10.412 3.054 1.00 0.00 21 GLN A C 7
ATOM 9747 O O . GLN A 1 21 ? 0.525 10.778 3.246 1.00 0.00 21 GLN A O 7
ATOM 9761 N N . ALA A 1 22 ? 2.418 9.809 3.982 1.00 0.00 22 ALA A N 7
ATOM 9762 C CA . ALA A 1 22 ? 1.880 9.478 5.298 1.00 0.00 22 ALA A CA 7
ATOM 9763 C C . ALA A 1 22 ? 1.746 10.718 6.176 1.00 0.00 22 ALA A C 7
ATOM 9764 O O . ALA A 1 22 ? 1.122 10.674 7.238 1.00 0.00 22 ALA A O 7
ATOM 9771 N N . GLU A 1 23 ? 2.334 11.820 5.738 1.00 0.00 23 GLU A N 7
ATOM 9772 C CA . GLU A 1 23 ? 2.281 13.057 6.501 1.00 0.00 23 GLU A CA 7
ATOM 9773 C C . GLU A 1 23 ? 1.425 14.102 5.795 1.00 0.00 23 GLU A C 7
ATOM 9774 O O . GLU A 1 23 ? 0.742 14.896 6.444 1.00 0.00 23 GLU A O 7
ATOM 9786 N N . GLY A 1 24 ? 1.476 14.100 4.466 1.00 0.00 24 GLY A N 7
ATOM 9787 C CA . GLY A 1 24 ? 0.632 14.985 3.686 1.00 0.00 24 GLY A CA 7
ATOM 9788 C C . GLY A 1 24 ? -0.826 14.637 3.859 1.00 0.00 24 GLY A C 7
ATOM 9789 O O . GLY A 1 24 ? -1.696 15.511 3.855 1.00 0.00 24 GLY A O 7
ATOM 9793 N N . THR A 1 25 ? -1.091 13.351 4.013 1.00 0.00 25 THR A N 7
ATOM 9794 C CA . THR A 1 25 ? -2.429 12.877 4.296 1.00 0.00 25 THR A CA 7
ATOM 9795 C C . THR A 1 25 ? -2.445 12.172 5.649 1.00 0.00 25 THR A C 7
ATOM 9796 O O . THR A 1 25 ? -1.601 11.318 5.917 1.00 0.00 25 THR A O 7
ATOM 9807 N N . THR A 1 26 ? -3.391 12.551 6.502 1.00 0.00 26 THR A N 7
ATOM 9808 C CA . THR A 1 26 ? -3.401 12.106 7.890 1.00 0.00 26 THR A CA 7
ATOM 9809 C C . THR A 1 26 ? -3.705 10.611 8.034 1.00 0.00 26 THR A C 7
ATOM 9810 O O . THR A 1 26 ? -4.863 10.186 8.010 1.00 0.00 26 THR A O 7
ATOM 9821 N N . CYS A 1 27 ? -2.642 9.835 8.188 1.00 0.00 27 CYS A N 7
ATOM 9822 C CA . CYS A 1 27 ? -2.728 8.406 8.449 1.00 0.00 27 CYS A CA 7
ATOM 9823 C C . CYS A 1 27 ? -1.589 8.013 9.384 1.00 0.00 27 CYS A C 7
ATOM 9824 O O . CYS A 1 27 ? -0.816 8.873 9.811 1.00 0.00 27 CYS A O 7
ATOM 9831 N N . ASN A 1 28 ? -1.473 6.735 9.713 1.00 0.00 28 ASN A N 7
ATOM 9832 C CA . ASN A 1 28 ? -0.413 6.289 10.609 1.00 0.00 28 ASN A CA 7
ATOM 9833 C C . ASN A 1 28 ? 0.721 5.661 9.810 1.00 0.00 28 ASN A C 7
ATOM 9834 O O . ASN A 1 28 ? 0.493 5.101 8.743 1.00 0.00 28 ASN A O 7
ATOM 9845 N N . VAL A 1 29 ? 1.937 5.763 10.333 1.00 0.00 29 VAL A N 7
ATOM 9846 C CA . VAL A 1 29 ? 3.116 5.254 9.650 1.00 0.00 29 VAL A CA 7
ATOM 9847 C C . VAL A 1 29 ? 3.108 3.722 9.620 1.00 0.00 29 VAL A C 7
ATOM 9848 O O . VAL A 1 29 ? 3.616 3.111 8.680 1.00 0.00 29 VAL A O 7
ATOM 9861 N N . GLY A 1 30 ? 2.527 3.111 10.652 1.00 0.00 30 GLY A N 7
ATOM 9862 C CA . GLY A 1 30 ? 2.390 1.666 10.672 1.00 0.00 30 GLY A CA 7
ATOM 9863 C C . GLY A 1 30 ? 1.209 1.222 9.841 1.00 0.00 30 GLY A C 7
ATOM 9864 O O . GLY A 1 30 ? 1.324 0.344 8.985 1.00 0.00 30 GLY A O 7
ATOM 9868 N N . SER A 1 31 ? 0.077 1.857 10.083 1.00 0.00 31 SER A N 7
ATOM 9869 C CA . SER A 1 31 ? -1.143 1.563 9.356 1.00 0.00 31 SER A CA 7
ATOM 9870 C C . SER A 1 31 ? -1.225 2.397 8.075 1.00 0.00 31 SER A C 7
ATOM 9871 O O . SER A 1 31 ? -2.215 3.091 7.835 1.00 0.00 31 SER A O 7
ATOM 9879 N N . ILE A 1 32 ? -0.187 2.326 7.252 1.00 0.00 32 ILE A N 7
ATOM 9880 C CA . ILE A 1 32 ? -0.151 3.087 6.013 1.00 0.00 32 ILE A CA 7
ATOM 9881 C C . ILE A 1 32 ? -0.312 2.163 4.807 1.00 0.00 32 ILE A C 7
ATOM 9882 O O . ILE A 1 32 ? 0.217 1.047 4.787 1.00 0.00 32 ILE A O 7
ATOM 9898 N N . ALA A 1 33 ? -1.079 2.605 3.819 1.00 0.00 33 ALA A N 7
ATOM 9899 C CA . ALA A 1 33 ? -1.346 1.784 2.653 1.00 0.00 33 ALA A CA 7
ATOM 9900 C C . ALA A 1 33 ? -1.577 2.622 1.408 1.00 0.00 33 ALA A C 7
ATOM 9901 O O . ALA A 1 33 ? -1.503 3.850 1.440 1.00 0.00 33 ALA A O 7
ATOM 9908 N N . CYS A 1 34 ? -1.852 1.937 0.312 1.00 0.00 34 CYS A N 7
ATOM 9909 C CA . CYS A 1 34 ? -2.266 2.577 -0.920 1.00 0.00 34 CYS A CA 7
ATOM 9910 C C . CYS A 1 34 ? -3.475 1.833 -1.469 1.00 0.00 34 CYS A C 7
ATOM 9911 O O . CYS A 1 34 ? -3.499 0.599 -1.476 1.00 0.00 34 CYS A O 7
ATOM 9918 N N . CYS A 1 35 ? -4.485 2.569 -1.887 1.00 0.00 35 CYS A N 7
ATOM 9919 C CA . CYS A 1 35 ? -5.687 1.966 -2.430 1.00 0.00 35 CYS A CA 7
ATOM 9920 C C . CYS A 1 35 ? -5.735 2.155 -3.939 1.00 0.00 35 CYS A C 7
ATOM 9921 O O . CYS A 1 35 ? -5.294 3.178 -4.465 1.00 0.00 35 CYS A O 7
ATOM 9928 N N . ASN A 1 36 ? -6.269 1.165 -4.630 1.00 0.00 36 ASN A N 7
ATOM 9929 C CA . ASN A 1 36 ? -6.375 1.211 -6.077 1.00 0.00 36 ASN A CA 7
ATOM 9930 C C . ASN A 1 36 ? -7.724 0.649 -6.504 1.00 0.00 36 ASN A C 7
ATOM 9931 O O . ASN A 1 36 ? -8.300 -0.181 -5.792 1.00 0.00 36 ASN A O 7
ATOM 9942 N N . SER A 1 37 ? -8.230 1.135 -7.633 1.00 0.00 37 SER A N 7
ATOM 9943 C CA . SER A 1 37 ? -9.513 0.704 -8.191 1.00 0.00 37 SER A CA 7
ATOM 9944 C C . SER A 1 37 ? -9.704 -0.818 -8.114 1.00 0.00 37 SER A C 7
ATOM 9945 O O . SER A 1 37 ? -8.773 -1.594 -8.353 1.00 0.00 37 SER A O 7
ATOM 9953 N N . PRO A 1 38 ? -10.930 -1.255 -7.768 1.00 0.00 38 PRO A N 7
ATOM 9954 C CA . PRO A 1 38 ? -11.237 -2.660 -7.470 1.00 0.00 38 PRO A CA 7
ATOM 9955 C C . PRO A 1 38 ? -10.960 -3.615 -8.626 1.00 0.00 38 PRO A C 7
ATOM 9956 O O . PRO A 1 38 ? -10.431 -4.698 -8.411 1.00 0.00 38 PRO A O 7
ATOM 9967 N N . ALA A 1 39 ? -11.288 -3.207 -9.844 1.00 0.00 39 ALA A N 7
ATOM 9968 C CA . ALA A 1 39 ? -11.177 -4.091 -11.000 1.00 0.00 39 ALA A CA 7
ATOM 9969 C C . ALA A 1 39 ? -9.721 -4.416 -11.323 1.00 0.00 39 ALA A C 7
ATOM 9970 O O . ALA A 1 39 ? -9.422 -5.399 -12.000 1.00 0.00 39 ALA A O 7
ATOM 9977 N N . GLU A 1 40 ? -8.827 -3.583 -10.832 1.00 0.00 40 GLU A N 7
ATOM 9978 C CA . GLU A 1 40 ? -7.408 -3.751 -11.071 1.00 0.00 40 GLU A CA 7
ATOM 9979 C C . GLU A 1 40 ? -6.746 -4.393 -9.858 1.00 0.00 40 GLU A C 7
ATOM 9980 O O . GLU A 1 40 ? -5.878 -5.254 -9.985 1.00 0.00 40 GLU A O 7
ATOM 9992 N N . THR A 1 41 ? -7.176 -3.969 -8.680 1.00 0.00 41 THR A N 7
ATOM 9993 C CA . THR A 1 41 ? -6.696 -4.537 -7.428 1.00 0.00 41 THR A CA 7
ATOM 9994 C C . THR A 1 41 ? -7.114 -6.006 -7.306 1.00 0.00 41 THR A C 7
ATOM 9995 O O . THR A 1 41 ? -6.374 -6.841 -6.787 1.00 0.00 41 THR A O 7
ATOM 10006 N N . ASN A 1 42 ? -8.299 -6.303 -7.812 1.00 0.00 42 ASN A N 7
ATOM 10007 C CA . ASN A 1 42 ? -8.871 -7.643 -7.738 1.00 0.00 42 ASN A CA 7
ATOM 10008 C C . ASN A 1 42 ? -8.770 -8.350 -9.081 1.00 0.00 42 ASN A C 7
ATOM 10009 O O . ASN A 1 42 ? -9.453 -9.347 -9.327 1.00 0.00 42 ASN A O 7
ATOM 10020 N N . ASN A 1 43 ? -7.930 -7.804 -9.949 1.00 0.00 43 ASN A N 7
ATOM 10021 C CA . ASN A 1 43 ? -7.785 -8.288 -11.329 1.00 0.00 43 ASN A CA 7
ATOM 10022 C C . ASN A 1 43 ? -7.346 -9.749 -11.379 1.00 0.00 43 ASN A C 7
ATOM 10023 O O . ASN A 1 43 ? -7.603 -10.455 -12.354 1.00 0.00 43 ASN A O 7
ATOM 10034 N N . ASP A 1 44 ? -6.677 -10.192 -10.328 1.00 0.00 44 ASP A N 7
ATOM 10035 C CA . ASP A 1 44 ? -6.166 -11.549 -10.274 1.00 0.00 44 ASP A CA 7
ATOM 10036 C C . ASP A 1 44 ? -6.736 -12.285 -9.070 1.00 0.00 44 ASP A C 7
ATOM 10037 O O . ASP A 1 44 ? -6.769 -11.742 -7.970 1.00 0.00 44 ASP A O 7
ATOM 10046 N N . SER A 1 45 ? -7.167 -13.522 -9.279 1.00 0.00 45 SER A N 7
ATOM 10047 C CA . SER A 1 45 ? -7.723 -14.333 -8.205 1.00 0.00 45 SER A CA 7
ATOM 10048 C C . SER A 1 45 ? -6.716 -14.517 -7.069 1.00 0.00 45 SER A C 7
ATOM 10049 O O . SER A 1 45 ? -7.091 -14.550 -5.896 1.00 0.00 45 SER A O 7
ATOM 10057 N N . LEU A 1 46 ? -5.438 -14.617 -7.416 1.00 0.00 46 LEU A N 7
ATOM 10058 C CA . LEU A 1 46 ? -4.391 -14.753 -6.416 1.00 0.00 46 LEU A CA 7
ATOM 10059 C C . LEU A 1 46 ? -4.121 -13.405 -5.755 1.00 0.00 46 LEU A C 7
ATOM 10060 O O . LEU A 1 46 ? -3.937 -13.320 -4.541 1.00 0.00 46 LEU A O 7
ATOM 10076 N N . LEU A 1 47 ? -4.122 -12.355 -6.573 1.00 0.00 47 LEU A N 7
ATOM 10077 C CA . LEU A 1 47 ? -3.946 -10.985 -6.094 1.00 0.00 47 LEU A CA 7
ATOM 10078 C C . LEU A 1 47 ? -4.996 -10.635 -5.050 1.00 0.00 47 LEU A C 7
ATOM 10079 O O . LEU A 1 47 ? -4.683 -10.040 -4.022 1.00 0.00 47 LEU A O 7
ATOM 10095 N N . SER A 1 48 ? -6.235 -11.030 -5.311 1.00 0.00 48 SER A N 7
ATOM 10096 C CA . SER A 1 48 ? -7.342 -10.760 -4.408 1.00 0.00 48 SER A CA 7
ATOM 10097 C C . SER A 1 48 ? -7.180 -11.477 -3.061 1.00 0.00 48 SER A C 7
ATOM 10098 O O . SER A 1 48 ? -7.952 -11.241 -2.132 1.00 0.00 48 SER A O 7
ATOM 10106 N N . GLY A 1 49 ? -6.197 -12.366 -2.963 1.00 0.00 49 GLY A N 7
ATOM 10107 C CA . GLY A 1 49 ? -5.895 -13.007 -1.694 1.00 0.00 49 GLY A CA 7
ATOM 10108 C C . GLY A 1 49 ? -4.587 -12.505 -1.125 1.00 0.00 49 GLY A C 7
ATOM 10109 O O . GLY A 1 49 ? -4.207 -12.843 -0.007 1.00 0.00 49 GLY A O 7
ATOM 10113 N N . LEU A 1 50 ? -3.907 -11.676 -1.902 1.00 0.00 50 LEU A N 7
ATOM 10114 C CA . LEU A 1 50 ? -2.602 -11.162 -1.531 1.00 0.00 50 LEU A CA 7
ATOM 10115 C C . LEU A 1 50 ? -2.725 -9.930 -0.638 1.00 0.00 50 LEU A C 7
ATOM 10116 O O . LEU A 1 50 ? -1.828 -9.634 0.146 1.00 0.00 50 LEU A O 7
ATOM 10132 N N . LEU A 1 51 ? -3.842 -9.214 -0.758 1.00 0.00 51 LEU A N 7
ATOM 10133 C CA . LEU A 1 51 ? -4.030 -7.970 -0.005 1.00 0.00 51 LEU A CA 7
ATOM 10134 C C . LEU A 1 51 ? -4.394 -8.230 1.456 1.00 0.00 51 LEU A C 7
ATOM 10135 O O . LEU A 1 51 ? -4.600 -7.292 2.232 1.00 0.00 51 LEU A O 7
ATOM 10151 N N . GLY A 1 52 ? -4.460 -9.499 1.828 1.00 0.00 52 GLY A N 7
ATOM 10152 C CA . GLY A 1 52 ? -4.805 -9.857 3.184 1.00 0.00 52 GLY A CA 7
ATOM 10153 C C . GLY A 1 52 ? -4.095 -11.113 3.644 1.00 0.00 52 GLY A C 7
ATOM 10154 O O . GLY A 1 52 ? -4.645 -12.208 3.553 1.00 0.00 52 GLY A O 7
ATOM 10158 N N . ALA A 1 53 ? -2.877 -10.951 4.149 1.00 0.00 53 ALA A N 7
ATOM 10159 C CA . ALA A 1 53 ? -2.094 -12.077 4.654 1.00 0.00 53 ALA A CA 7
ATOM 10160 C C . ALA A 1 53 ? -2.599 -12.519 6.030 1.00 0.00 53 ALA A C 7
ATOM 10161 O O . ALA A 1 53 ? -1.829 -12.640 6.986 1.00 0.00 53 ALA A O 7
ATOM 10168 N N . GLY A 1 54 ? -3.897 -12.754 6.120 1.00 0.00 54 GLY A N 7
ATOM 10169 C CA . GLY A 1 54 ? -4.514 -13.149 7.368 1.00 0.00 54 GLY A CA 7
ATOM 10170 C C . GLY A 1 54 ? -6.022 -13.144 7.255 1.00 0.00 54 GLY A C 7
ATOM 10171 O O . GLY A 1 54 ? -6.608 -14.074 6.712 1.00 0.00 54 GLY A O 7
ATOM 10175 N N . LEU A 1 55 ? -6.647 -12.085 7.748 1.00 0.00 55 LEU A N 7
ATOM 10176 C CA . LEU A 1 55 ? -8.093 -11.918 7.629 1.00 0.00 55 LEU A CA 7
ATOM 10177 C C . LEU A 1 55 ? -8.432 -10.435 7.552 1.00 0.00 55 LEU A C 7
ATOM 10178 O O . LEU A 1 55 ? -9.314 -9.938 8.250 1.00 0.00 55 LEU A O 7
ATOM 10194 N N . LEU A 1 56 ? -7.713 -9.731 6.693 1.00 0.00 56 LEU A N 7
ATOM 10195 C CA . LEU A 1 56 ? -7.883 -8.296 6.566 1.00 0.00 56 LEU A CA 7
ATOM 10196 C C . LEU A 1 56 ? -8.971 -7.960 5.560 1.00 0.00 56 LEU A C 7
ATOM 10197 O O . LEU A 1 56 ? -9.593 -8.849 4.975 1.00 0.00 56 LEU A O 7
ATOM 10213 N N . ASN A 1 57 ? -9.182 -6.675 5.360 1.00 0.00 57 ASN A N 7
ATOM 10214 C CA . ASN A 1 57 ? -10.243 -6.192 4.504 1.00 0.00 57 ASN A CA 7
ATOM 10215 C C . ASN A 1 57 ? -9.764 -4.995 3.709 1.00 0.00 57 ASN A C 7
ATOM 10216 O O . ASN A 1 57 ? -8.590 -4.615 3.784 1.00 0.00 57 ASN A O 7
ATOM 10227 N N . GLY A 1 58 ? -10.670 -4.417 2.943 1.00 0.00 58 GLY A N 7
ATOM 10228 C CA . GLY A 1 58 ? -10.307 -3.326 2.061 1.00 0.00 58 GLY A CA 7
ATOM 10229 C C . GLY A 1 58 ? -10.948 -2.018 2.472 1.00 0.00 58 GLY A C 7
ATOM 10230 O O . GLY A 1 58 ? -10.710 -1.528 3.570 1.00 0.00 58 GLY A O 7
ATOM 10234 N N . LEU A 1 59 ? -11.767 -1.458 1.595 1.00 0.00 59 LEU A N 7
ATOM 10235 C CA . LEU A 1 59 ? -12.456 -0.208 1.872 1.00 0.00 59 LEU A CA 7
ATOM 10236 C C . LEU A 1 59 ? -13.445 -0.391 3.014 1.00 0.00 59 LEU A C 7
ATOM 10237 O O . LEU A 1 59 ? -14.113 -1.421 3.106 1.00 0.00 59 LEU A O 7
ATOM 10253 N N . SER A 1 60 ? -13.517 0.612 3.879 1.00 0.00 60 SER A N 7
ATOM 10254 C CA . SER A 1 60 ? -14.388 0.571 5.045 1.00 0.00 60 SER A CA 7
ATOM 10255 C C . SER A 1 60 ? -15.861 0.482 4.638 1.00 0.00 60 SER A C 7
ATOM 10256 O O . SER A 1 60 ? -16.526 1.497 4.442 1.00 0.00 60 SER A O 7
ATOM 10264 N N . GLY A 1 61 ? -16.354 -0.745 4.490 1.00 0.00 61 GLY A N 7
ATOM 10265 C CA . GLY A 1 61 ? -17.753 -0.953 4.165 1.00 0.00 61 GLY A CA 7
ATOM 10266 C C . GLY A 1 61 ? -17.955 -1.488 2.762 1.00 0.00 61 GLY A C 7
ATOM 10267 O O . GLY A 1 61 ? -18.836 -2.314 2.529 1.00 0.00 61 GLY A O 7
ATOM 10271 N N . ASN A 1 62 ? -17.133 -1.034 1.827 1.00 0.00 62 ASN A N 7
ATOM 10272 C CA . ASN A 1 62 ? -17.286 -1.422 0.428 1.00 0.00 62 ASN A CA 7
ATOM 10273 C C . ASN A 1 62 ? -16.466 -2.663 0.108 1.00 0.00 62 ASN A C 7
ATOM 10274 O O . ASN A 1 62 ? -15.247 -2.590 -0.079 1.00 0.00 62 ASN A O 7
ATOM 10285 N N . THR A 1 63 ? -17.140 -3.801 0.038 1.00 0.00 63 THR A N 7
ATOM 10286 C CA . THR A 1 63 ? -16.486 -5.056 -0.274 1.00 0.00 63 THR A CA 7
ATOM 10287 C C . THR A 1 63 ? -16.157 -5.146 -1.761 1.00 0.00 63 THR A C 7
ATOM 10288 O O . THR A 1 63 ? -16.993 -5.542 -2.575 1.00 0.00 63 THR A O 7
ATOM 10299 N N . GLY A 1 64 ? -14.944 -4.745 -2.106 1.00 0.00 64 GLY A N 7
ATOM 10300 C CA . GLY A 1 64 ? -14.490 -4.808 -3.480 1.00 0.00 64 GLY A CA 7
ATOM 10301 C C . GLY A 1 64 ? -13.171 -4.088 -3.656 1.00 0.00 64 GLY A C 7
ATOM 10302 O O . GLY A 1 64 ? -12.198 -4.656 -4.145 1.00 0.00 64 GLY A O 7
ATOM 10306 N N . SER A 1 65 ? -13.135 -2.834 -3.243 1.00 0.00 65 SER A N 7
ATOM 10307 C CA . SER A 1 65 ? -11.908 -2.067 -3.248 1.00 0.00 65 SER A CA 7
ATOM 10308 C C . SER A 1 65 ? -11.035 -2.497 -2.077 1.00 0.00 65 SER A C 7
ATOM 10309 O O . SER A 1 65 ? -11.342 -2.204 -0.925 1.00 0.00 65 SER A O 7
ATOM 10317 N N . ALA A 1 66 ? -9.973 -3.223 -2.369 1.00 0.00 66 ALA A N 7
ATOM 10318 C CA . ALA A 1 66 ? -9.061 -3.671 -1.335 1.00 0.00 66 ALA A CA 7
ATOM 10319 C C . ALA A 1 66 ? -7.768 -2.885 -1.412 1.00 0.00 66 ALA A C 7
ATOM 10320 O O . ALA A 1 66 ? -7.413 -2.367 -2.473 1.00 0.00 66 ALA A O 7
ATOM 10327 N N . CYS A 1 67 ? -7.065 -2.788 -0.294 1.00 0.00 67 CYS A N 7
ATOM 10328 C CA . CYS A 1 67 ? -5.835 -2.017 -0.251 1.00 0.00 67 CYS A CA 7
ATOM 10329 C C . CYS A 1 67 ? -4.763 -2.795 0.491 1.00 0.00 67 CYS A C 7
ATOM 10330 O O . CYS A 1 67 ? -5.061 -3.526 1.442 1.00 0.00 67 CYS A O 7
ATOM 10337 N N . ALA A 1 68 ? -3.522 -2.644 0.065 1.00 0.00 68 ALA A N 7
ATOM 10338 C CA . ALA A 1 68 ? -2.426 -3.369 0.676 1.00 0.00 68 ALA A CA 7
ATOM 10339 C C . ALA A 1 68 ? -1.604 -2.445 1.556 1.00 0.00 68 ALA A C 7
ATOM 10340 O O . ALA A 1 68 ? -1.221 -1.352 1.146 1.00 0.00 68 ALA A O 7
ATOM 10347 N N . LYS A 1 69 ? -1.360 -2.895 2.773 1.00 0.00 69 LYS A N 7
ATOM 10348 C CA . LYS A 1 69 ? -0.610 -2.127 3.756 1.00 0.00 69 LYS A CA 7
ATOM 10349 C C . LYS A 1 69 ? 0.881 -2.345 3.544 1.00 0.00 69 LYS A C 7
ATOM 10350 O O . LYS A 1 69 ? 1.275 -3.310 2.894 1.00 0.00 69 LYS A O 7
ATOM 10369 N N . ALA A 1 70 ? 1.706 -1.457 4.089 1.00 0.00 70 ALA A N 7
ATOM 10370 C CA . ALA A 1 70 ? 3.155 -1.551 3.911 1.00 0.00 70 ALA A CA 7
ATOM 10371 C C . ALA A 1 70 ? 3.694 -2.896 4.387 1.00 0.00 70 ALA A C 7
ATOM 10372 O O . ALA A 1 70 ? 4.601 -3.461 3.778 1.00 0.00 70 ALA A O 7
ATOM 10379 N N . SER A 1 71 ? 3.110 -3.415 5.459 1.00 0.00 71 SER A N 7
ATOM 10380 C CA . SER A 1 71 ? 3.501 -4.707 5.999 1.00 0.00 71 SER A CA 7
ATOM 10381 C C . SER A 1 71 ? 3.184 -5.814 4.995 1.00 0.00 71 SER A C 7
ATOM 10382 O O . SER A 1 71 ? 3.881 -6.824 4.911 1.00 0.00 71 SER A O 7
ATOM 10390 N N . LEU A 1 72 ? 2.134 -5.596 4.217 1.00 0.00 72 LEU A N 7
ATOM 10391 C CA . LEU A 1 72 ? 1.716 -6.547 3.203 1.00 0.00 72 LEU A CA 7
ATOM 10392 C C . LEU A 1 72 ? 2.579 -6.416 1.961 1.00 0.00 72 LEU A C 7
ATOM 10393 O O . LEU A 1 72 ? 2.852 -7.398 1.268 1.00 0.00 72 LEU A O 7
ATOM 10409 N N . ILE A 1 73 ? 3.002 -5.195 1.686 1.00 0.00 73 ILE A N 7
ATOM 10410 C CA . ILE A 1 73 ? 3.878 -4.938 0.562 1.00 0.00 73 ILE A CA 7
ATOM 10411 C C . ILE A 1 73 ? 5.235 -5.596 0.810 1.00 0.00 73 ILE A C 7
ATOM 10412 O O . ILE A 1 73 ? 5.880 -6.099 -0.109 1.00 0.00 73 ILE A O 7
ATOM 10428 N N . ASP A 1 74 ? 5.637 -5.611 2.073 1.00 0.00 74 ASP A N 7
ATOM 10429 C CA . ASP A 1 74 ? 6.860 -6.283 2.497 1.00 0.00 74 ASP A CA 7
ATOM 10430 C C . ASP A 1 74 ? 6.675 -7.804 2.482 1.00 0.00 74 ASP A C 7
ATOM 10431 O O . ASP A 1 74 ? 7.561 -8.548 2.057 1.00 0.00 74 ASP A O 7
ATOM 10440 N N . GLN A 1 75 ? 5.504 -8.255 2.921 1.00 0.00 75 GLN A N 7
ATOM 10441 C CA . GLN A 1 75 ? 5.231 -9.683 3.068 1.00 0.00 75 GLN A CA 7
ATOM 10442 C C . GLN A 1 75 ? 4.957 -10.371 1.732 1.00 0.00 75 GLN A C 7
ATOM 10443 O O . GLN A 1 75 ? 5.614 -11.351 1.387 1.00 0.00 75 GLN A O 7
ATOM 10457 N N . LEU A 1 76 ? 3.990 -9.865 0.977 1.00 0.00 76 LEU A N 7
ATOM 10458 C CA . LEU A 1 76 ? 3.560 -10.540 -0.240 1.00 0.00 76 LEU A CA 7
ATOM 10459 C C . LEU A 1 76 ? 3.981 -9.758 -1.481 1.00 0.00 76 LEU A C 7
ATOM 10460 O O . LEU A 1 76 ? 4.193 -10.340 -2.543 1.00 0.00 76 LEU A O 7
ATOM 10476 N N . GLY A 1 77 ? 4.101 -8.444 -1.343 1.00 0.00 77 GLY A N 7
ATOM 10477 C CA . GLY A 1 77 ? 4.642 -7.638 -2.429 1.00 0.00 77 GLY A CA 7
ATOM 10478 C C . GLY A 1 77 ? 3.616 -7.281 -3.487 1.00 0.00 77 GLY A C 7
ATOM 10479 O O . GLY A 1 77 ? 3.846 -7.480 -4.679 1.00 0.00 77 GLY A O 7
ATOM 10483 N N . LEU A 1 78 ? 2.481 -6.760 -3.047 1.00 0.00 78 LEU A N 7
ATOM 10484 C CA . LEU A 1 78 ? 1.407 -6.369 -3.955 1.00 0.00 78 LEU A CA 7
ATOM 10485 C C . LEU A 1 78 ? 1.804 -5.173 -4.808 1.00 0.00 78 LEU A C 7
ATOM 10486 O O . LEU A 1 78 ? 1.878 -4.045 -4.325 1.00 0.00 78 LEU A O 7
ATOM 10502 N N . LEU A 1 79 ? 2.032 -5.423 -6.084 1.00 0.00 79 LEU A N 7
ATOM 10503 C CA . LEU A 1 79 ? 2.398 -4.367 -7.015 1.00 0.00 79 LEU A CA 7
ATOM 10504 C C . LEU A 1 79 ? 1.157 -3.761 -7.666 1.00 0.00 79 LEU A C 7
ATOM 10505 O O . LEU A 1 79 ? 1.257 -3.008 -8.631 1.00 0.00 79 LEU A O 7
ATOM 10521 N N . ALA A 1 80 ? -0.009 -4.092 -7.121 1.00 0.00 80 ALA A N 7
ATOM 10522 C CA . ALA A 1 80 ? -1.279 -3.626 -7.668 1.00 0.00 80 ALA A CA 7
ATOM 10523 C C . ALA A 1 80 ? -1.514 -2.150 -7.358 1.00 0.00 80 ALA A C 7
ATOM 10524 O O . ALA A 1 80 ? -2.217 -1.458 -8.091 1.00 0.00 80 ALA A O 7
ATOM 10531 N N . LEU A 1 81 ? -0.917 -1.671 -6.272 1.00 0.00 81 LEU A N 7
ATOM 10532 C CA . LEU A 1 81 ? -1.144 -0.300 -5.823 1.00 0.00 81 LEU A CA 7
ATOM 10533 C C . LEU A 1 81 ? 0.150 0.504 -5.806 1.00 0.00 81 LEU A C 7
ATOM 10534 O O . LEU A 1 81 ? 0.188 1.622 -5.292 1.00 0.00 81 LEU A O 7
ATOM 10550 N N . VAL A 1 82 ? 1.207 -0.058 -6.368 1.00 0.00 82 VAL A N 7
ATOM 10551 C CA . VAL A 1 82 ? 2.489 0.630 -6.407 1.00 0.00 82 VAL A CA 7
ATOM 10552 C C . VAL A 1 82 ? 2.752 1.164 -7.804 1.00 0.00 82 VAL A C 7
ATOM 10553 O O . VAL A 1 82 ? 2.531 0.465 -8.794 1.00 0.00 82 VAL A O 7
ATOM 10566 N N . ASP A 1 83 ? 3.238 2.394 -7.886 1.00 0.00 83 ASP A N 7
ATOM 10567 C CA . ASP A 1 83 ? 3.454 3.038 -9.175 1.00 0.00 83 ASP A CA 7
ATOM 10568 C C . ASP A 1 83 ? 4.925 3.350 -9.410 1.00 0.00 83 ASP A C 7
ATOM 10569 O O . ASP A 1 83 ? 5.753 3.237 -8.502 1.00 0.00 83 ASP A O 7
ATOM 10578 N N . HIS A 1 84 ? 5.229 3.725 -10.648 1.00 0.00 84 HIS A N 7
ATOM 10579 C CA . HIS A 1 84 ? 6.570 4.128 -11.053 1.00 0.00 84 HIS A CA 7
ATOM 10580 C C . HIS A 1 84 ? 7.060 5.293 -10.191 1.00 0.00 84 HIS A C 7
ATOM 10581 O O . HIS A 1 84 ? 6.268 6.136 -9.771 1.00 0.00 84 HIS A O 7
ATOM 10596 N N . THR A 1 85 ? 8.359 5.349 -9.943 1.00 0.00 85 THR A N 7
ATOM 10597 C CA . THR A 1 85 ? 8.902 6.366 -9.060 1.00 0.00 85 THR A CA 7
ATOM 10598 C C . THR A 1 85 ? 10.364 6.677 -9.385 1.00 0.00 85 THR A C 7
ATOM 10599 O O . THR A 1 85 ? 11.073 5.860 -9.978 1.00 0.00 85 THR A O 7
ATOM 10610 N N . GLU A 1 86 ? 10.792 7.875 -9.016 1.00 0.00 86 GLU A N 7
ATOM 10611 C CA . GLU A 1 86 ? 12.186 8.280 -9.139 1.00 0.00 86 GLU A CA 7
ATOM 10612 C C . GLU A 1 86 ? 12.792 8.442 -7.749 1.00 0.00 86 GLU A C 7
ATOM 10613 O O . GLU A 1 86 ? 13.970 8.772 -7.593 1.00 0.00 86 GLU A O 7
ATOM 10625 N N . GLU A 1 87 ? 11.963 8.204 -6.742 1.00 0.00 87 GLU A N 7
ATOM 10626 C CA . GLU A 1 87 ? 12.382 8.291 -5.352 1.00 0.00 87 GLU A CA 7
ATOM 10627 C C . GLU A 1 87 ? 12.302 6.910 -4.712 1.00 0.00 87 GLU A C 7
ATOM 10628 O O . GLU A 1 87 ? 13.283 6.168 -4.675 1.00 0.00 87 GLU A O 7
ATOM 10640 N N . GLY A 1 88 ? 11.125 6.578 -4.213 1.00 0.00 88 GLY A N 7
ATOM 10641 C CA . GLY A 1 88 ? 10.858 5.246 -3.725 1.00 0.00 88 GLY A CA 7
ATOM 10642 C C . GLY A 1 88 ? 9.451 4.836 -4.085 1.00 0.00 88 GLY A C 7
ATOM 10643 O O . GLY A 1 88 ? 8.611 5.712 -4.301 1.00 0.00 88 GLY A O 7
ATOM 10647 N N . PRO A 1 89 ? 9.165 3.524 -4.191 1.00 0.00 89 PRO A N 7
ATOM 10648 C CA . PRO A 1 89 ? 7.832 3.017 -4.553 1.00 0.00 89 PRO A CA 7
ATOM 10649 C C . PRO A 1 89 ? 6.719 3.730 -3.788 1.00 0.00 89 PRO A C 7
ATOM 10650 O O . PRO A 1 89 ? 6.679 3.685 -2.555 1.00 0.00 89 PRO A O 7
ATOM 10661 N N . VAL A 1 90 ? 5.826 4.383 -4.527 1.00 0.00 90 VAL A N 7
ATOM 10662 C CA . VAL A 1 90 ? 4.807 5.242 -3.933 1.00 0.00 90 VAL A CA 7
ATOM 10663 C C . VAL A 1 90 ? 3.402 4.767 -4.273 1.00 0.00 90 VAL A C 7
ATOM 10664 O O . VAL A 1 90 ? 3.223 3.765 -4.971 1.00 0.00 90 VAL A O 7
ATOM 10677 N N . CYS A 1 91 ? 2.415 5.497 -3.765 1.00 0.00 91 CYS A N 7
ATOM 10678 C CA . CYS A 1 91 ? 1.013 5.205 -4.028 1.00 0.00 91 CYS A CA 7
ATOM 10679 C C . CYS A 1 91 ? 0.678 5.454 -5.497 1.00 0.00 91 CYS A C 7
ATOM 10680 O O . CYS A 1 91 ? 1.008 6.503 -6.051 1.00 0.00 91 CYS A O 7
ATOM 10687 N N . LYS A 1 92 ? 0.030 4.476 -6.115 1.00 0.00 92 LYS A N 7
ATOM 10688 C CA . LYS A 1 92 ? -0.315 4.548 -7.528 1.00 0.00 92 LYS A CA 7
ATOM 10689 C C . LYS A 1 92 ? -1.527 5.440 -7.764 1.00 0.00 92 LYS A C 7
ATOM 10690 O O . LYS A 1 92 ? -1.650 6.070 -8.816 1.00 0.00 92 LYS A O 7
ATOM 10709 N N . ASN A 1 93 ? -2.422 5.495 -6.788 1.00 0.00 93 ASN A N 7
ATOM 10710 C CA . ASN A 1 93 ? -3.699 6.169 -6.991 1.00 0.00 93 ASN A CA 7
ATOM 10711 C C . ASN A 1 93 ? -4.244 6.790 -5.704 1.00 0.00 93 ASN A C 7
ATOM 10712 O O . ASN A 1 93 ? -3.968 7.947 -5.391 1.00 0.00 93 ASN A O 7
ATOM 10723 N N . ILE A 1 94 ? -5.011 6.006 -4.957 1.00 0.00 94 ILE A N 7
ATOM 10724 C CA . ILE A 1 94 ? -5.773 6.522 -3.830 1.00 0.00 94 ILE A CA 7
ATOM 10725 C C . ILE A 1 94 ? -5.023 6.330 -2.511 1.00 0.00 94 ILE A C 7
ATOM 10726 O O . ILE A 1 94 ? -4.664 5.209 -2.148 1.00 0.00 94 ILE A O 7
ATOM 10742 N N . VAL A 1 95 ? -4.782 7.430 -1.806 1.00 0.00 95 VAL A N 7
ATOM 10743 C CA . VAL A 1 95 ? -4.088 7.385 -0.523 1.00 0.00 95 VAL A CA 7
ATOM 10744 C C . VAL A 1 95 ? -5.061 7.049 0.606 1.00 0.00 95 VAL A C 7
ATOM 10745 O O . VAL A 1 95 ? -6.115 7.673 0.740 1.00 0.00 95 VAL A O 7
ATOM 10758 N N . ALA A 1 96 ? -4.704 6.055 1.408 1.00 0.00 96 ALA A N 7
ATOM 10759 C CA . ALA A 1 96 ? -5.552 5.615 2.507 1.00 0.00 96 ALA A CA 7
ATOM 10760 C C . ALA A 1 96 ? -4.714 4.958 3.603 1.00 0.00 96 ALA A C 7
ATOM 10761 O O . ALA A 1 96 ? -3.528 4.689 3.411 1.00 0.00 96 ALA A O 7
ATOM 10768 N N . CYS A 1 97 ? -5.332 4.690 4.745 1.00 0.00 97 CYS A N 7
ATOM 10769 C CA . CYS A 1 97 ? -4.630 4.061 5.856 1.00 0.00 97 CYS A CA 7
ATOM 10770 C C . CYS A 1 97 ? -5.206 2.679 6.154 1.00 0.00 97 CYS A C 7
ATOM 10771 O O . CYS A 1 97 ? -6.405 2.531 6.402 1.00 0.00 97 CYS A O 7
ATOM 10778 N N . CYS A 1 98 ? -4.340 1.673 6.127 1.00 0.00 98 CYS A N 7
ATOM 10779 C CA . CYS A 1 98 ? -4.747 0.289 6.352 1.00 0.00 98 CYS A CA 7
ATOM 10780 C C . CYS A 1 98 ? -4.130 -0.258 7.630 1.00 0.00 98 CYS A C 7
ATOM 10781 O O . CYS A 1 98 ? -2.908 -0.328 7.744 1.00 0.00 98 CYS A O 7
ATOM 10788 N N . PRO A 1 99 ? -4.953 -0.667 8.596 1.00 0.00 99 PRO A N 7
ATOM 10789 C CA . PRO A 1 99 ? -4.470 -1.323 9.807 1.00 0.00 99 PRO A CA 7
ATOM 10790 C C . PRO A 1 99 ? -4.064 -2.775 9.540 1.00 0.00 99 PRO A C 7
ATOM 10791 O O . PRO A 1 99 ? -4.713 -3.477 8.764 1.00 0.00 99 PRO A O 7
ATOM 10802 N N . GLU A 1 100 ? -2.968 -3.204 10.146 1.00 0.00 100 GLU A N 7
ATOM 10803 C CA . GLU A 1 100 ? -2.550 -4.592 10.058 1.00 0.00 100 GLU A CA 7
ATOM 10804 C C . GLU A 1 100 ? -3.400 -5.450 10.989 1.00 0.00 100 GLU A C 7
ATOM 10805 O O . GLU A 1 100 ? -3.745 -5.029 12.095 1.00 0.00 100 GLU A O 7
ATOM 10817 N N . GLY A 1 101 ? -3.750 -6.640 10.529 1.00 0.00 101 GLY A N 7
ATOM 10818 C CA . GLY A 1 101 ? -4.552 -7.535 11.331 1.00 0.00 101 GLY A CA 7
ATOM 10819 C C . GLY A 1 101 ? -5.886 -7.856 10.689 1.00 0.00 101 GLY A C 7
ATOM 10820 O O . GLY A 1 101 ? -5.990 -8.786 9.886 1.00 0.00 101 GLY A O 7
ATOM 10824 N N . THR A 1 102 ? -6.904 -7.073 11.022 1.00 0.00 102 THR A N 7
ATOM 10825 C CA . THR A 1 102 ? -8.257 -7.342 10.551 1.00 0.00 102 THR A CA 7
ATOM 10826 C C . THR A 1 102 ? -8.985 -6.046 10.197 1.00 0.00 102 THR A C 7
ATOM 10827 O O . THR A 1 102 ? -8.426 -4.955 10.327 1.00 0.00 102 THR A O 7
ATOM 10838 N N . THR A 1 103 ? -10.226 -6.195 9.743 1.00 0.00 103 THR A N 7
ATOM 10839 C CA . THR A 1 103 ? -11.123 -5.075 9.463 1.00 0.00 103 THR A CA 7
ATOM 10840 C C . THR A 1 103 ? -10.640 -4.194 8.303 1.00 0.00 103 THR A C 7
ATOM 10841 O O . THR A 1 103 ? -9.738 -4.568 7.553 1.00 0.00 103 THR A O 7
ATOM 10852 N N . ASN A 1 104 ? -11.262 -3.027 8.163 1.00 0.00 104 ASN A N 7
ATOM 10853 C CA . ASN A 1 104 ? -11.186 -2.252 6.931 1.00 0.00 104 ASN A CA 7
ATOM 10854 C C . ASN A 1 104 ? -10.146 -1.146 6.998 1.00 0.00 104 ASN A C 7
ATOM 10855 O O . ASN A 1 104 ? -9.564 -0.869 8.047 1.00 0.00 104 ASN A O 7
ATOM 10866 N N . CYS A 1 105 ? -9.946 -0.509 5.858 1.00 0.00 105 CYS A N 7
ATOM 10867 C CA . CYS A 1 105 ? -9.071 0.645 5.748 1.00 0.00 105 CYS A CA 7
ATOM 10868 C C . CYS A 1 105 ? -9.889 1.896 5.446 1.00 0.00 105 CYS A C 7
ATOM 10869 O O . CYS A 1 105 ? -10.848 1.850 4.668 1.00 0.00 105 CYS A O 7
ATOM 10876 N N . VAL A 1 106 ? -9.504 3.014 6.039 1.00 0.00 106 VAL A N 7
ATOM 10877 C CA . VAL A 1 106 ? -10.186 4.278 5.800 1.00 0.00 106 VAL A CA 7
ATOM 10878 C C . VAL A 1 106 ? -9.463 5.075 4.714 1.00 0.00 106 VAL A C 7
ATOM 10879 O O . VAL A 1 106 ? -8.235 5.040 4.617 1.00 0.00 106 VAL A O 7
ATOM 10892 N N . ALA A 1 107 ? -10.230 5.770 3.892 1.00 0.00 107 ALA A N 7
ATOM 10893 C CA . ALA A 1 107 ? -9.666 6.597 2.836 1.00 0.00 107 ALA A CA 7
ATOM 10894 C C . ALA A 1 107 ? -9.770 8.060 3.221 1.00 0.00 107 ALA A C 7
ATOM 10895 O O . ALA A 1 107 ? -10.871 8.594 3.355 1.00 0.00 107 ALA A O 7
ATOM 10902 N N . VAL A 1 108 ? -8.627 8.699 3.403 1.00 0.00 108 VAL A N 7
ATOM 10903 C CA . VAL A 1 108 ? -8.591 10.074 3.873 1.00 0.00 108 VAL A CA 7
ATOM 10904 C C . VAL A 1 108 ? -8.590 11.061 2.707 1.00 0.00 108 VAL A C 7
ATOM 10905 O O . VAL A 1 108 ? -8.574 12.280 2.889 1.00 0.00 108 VAL A O 7
ATOM 10918 N N . ASP A 1 109 ? -8.632 10.514 1.513 1.00 0.00 109 ASP A N 7
ATOM 10919 C CA . ASP A 1 109 ? -8.742 11.310 0.296 1.00 0.00 109 ASP A CA 7
ATOM 10920 C C . ASP A 1 109 ? -9.509 10.536 -0.758 1.00 0.00 109 ASP A C 7
ATOM 10921 O O . ASP A 1 109 ? -9.430 9.308 -0.821 1.00 0.00 109 ASP A O 7
ATOM 10930 N N . ASN A 1 110 ? -10.255 11.254 -1.574 1.00 0.00 110 ASN A N 7
ATOM 10931 C CA . ASN A 1 110 ? -11.086 10.641 -2.591 1.00 0.00 110 ASN A CA 7
ATOM 10932 C C . ASN A 1 110 ? -10.699 11.152 -3.970 1.00 0.00 110 ASN A C 7
ATOM 10933 O O . ASN A 1 110 ? -11.430 10.961 -4.943 1.00 0.00 110 ASN A O 7
ATOM 10944 N N . ALA A 1 111 ? -9.552 11.813 -4.049 1.00 0.00 111 ALA A N 7
ATOM 10945 C CA . ALA A 1 111 ? -9.106 12.405 -5.299 1.00 0.00 111 ALA A CA 7
ATOM 10946 C C . ALA A 1 111 ? -7.814 11.781 -5.802 1.00 0.00 111 ALA A C 7
ATOM 10947 O O . ALA A 1 111 ? -7.788 11.169 -6.869 1.00 0.00 111 ALA A O 7
ATOM 10954 N N . GLY A 1 112 ? -6.751 11.932 -5.026 1.00 0.00 112 GLY A N 7
ATOM 10955 C CA . GLY A 1 112 ? -5.438 11.529 -5.484 1.00 0.00 112 GLY A CA 7
ATOM 10956 C C . GLY A 1 112 ? -4.798 12.616 -6.325 1.00 0.00 112 GLY A C 7
ATOM 10957 O O . GLY A 1 112 ? -4.736 12.510 -7.555 1.00 0.00 112 GLY A O 7
ATOM 10961 N N . ALA A 1 113 ? -4.345 13.676 -5.666 1.00 0.00 113 ALA A N 7
ATOM 10962 C CA . ALA A 1 113 ? -3.791 14.833 -6.359 1.00 0.00 113 ALA A CA 7
ATOM 10963 C C . ALA A 1 113 ? -2.362 14.571 -6.831 1.00 0.00 113 ALA A C 7
ATOM 10964 O O . ALA A 1 113 ? -1.396 14.839 -6.110 1.00 0.00 113 ALA A O 7
ATOM 10971 N N . GLY A 1 114 ? -2.238 14.030 -8.036 1.00 0.00 114 GLY A N 7
ATOM 10972 C CA . GLY A 1 114 ? -0.932 13.796 -8.616 1.00 0.00 114 GLY A CA 7
ATOM 10973 C C . GLY A 1 114 ? -0.377 12.431 -8.267 1.00 0.00 114 GLY A C 7
ATOM 10974 O O . GLY A 1 114 ? -1.125 11.519 -7.913 1.00 0.00 114 GLY A O 7
ATOM 10978 N N . THR A 1 115 ? 0.931 12.290 -8.377 1.00 0.00 115 THR A N 7
ATOM 10979 C CA . THR A 1 115 ? 1.595 11.040 -8.046 1.00 0.00 115 THR A CA 7
ATOM 10980 C C . THR A 1 115 ? 2.289 11.146 -6.687 1.00 0.00 115 THR A C 7
ATOM 10981 O O . THR A 1 115 ? 1.776 10.682 -5.668 1.00 0.00 115 THR A O 7
ATOM 10992 N N . LYS A 1 116 ? 3.458 11.772 -6.685 1.00 0.00 116 LYS A N 7
ATOM 10993 C CA . LYS A 1 116 ? 4.214 12.004 -5.459 1.00 0.00 116 LYS A CA 7
ATOM 10994 C C . LYS A 1 116 ? 5.051 13.269 -5.598 1.00 0.00 116 LYS A C 7
ATOM 10995 O O . LYS A 1 116 ? 6.035 13.460 -4.884 1.00 0.00 116 LYS A O 7
ATOM 11014 N N . ALA A 1 117 ? 4.656 14.127 -6.527 1.00 0.00 117 ALA A N 7
ATOM 11015 C CA . ALA A 1 117 ? 5.417 15.331 -6.824 1.00 0.00 117 ALA A CA 7
ATOM 11016 C C . ALA A 1 117 ? 4.678 16.583 -6.372 1.00 0.00 117 ALA A C 7
ATOM 11017 O O . ALA A 1 117 ? 3.583 16.881 -6.851 1.00 0.00 117 ALA A O 7
ATOM 11024 N N . GLU A 1 118 ? 5.283 17.302 -5.438 1.00 0.00 118 GLU A N 7
ATOM 11025 C CA . GLU A 1 118 ? 4.738 18.561 -4.960 1.00 0.00 118 GLU A CA 7
ATOM 11026 C C . GLU A 1 118 ? 5.833 19.617 -4.956 1.00 0.00 118 GLU A C 7
ATOM 11027 O O . GLU A 1 118 ? 5.525 20.808 -5.167 1.00 0.00 118 GLU A O 7
ATOM 11040 N N . SER A 1 1 ? 18.069 19.872 15.087 1.00 0.00 1 SER A N 8
ATOM 11041 C CA . SER A 1 1 ? 18.194 18.493 14.572 1.00 0.00 1 SER A CA 8
ATOM 11042 C C . SER A 1 1 ? 18.484 17.518 15.709 1.00 0.00 1 SER A C 8
ATOM 11043 O O . SER A 1 1 ? 19.521 17.614 16.369 1.00 0.00 1 SER A O 8
ATOM 11053 N N . LEU A 1 2 ? 17.554 16.593 15.935 1.00 0.00 2 LEU A N 8
ATOM 11054 C CA . LEU A 1 2 ? 17.679 15.585 16.983 1.00 0.00 2 LEU A CA 8
ATOM 11055 C C . LEU A 1 2 ? 16.469 14.659 16.948 1.00 0.00 2 LEU A C 8
ATOM 11056 O O . LEU A 1 2 ? 15.337 15.101 17.165 1.00 0.00 2 LEU A O 8
ATOM 11072 N N . PRO A 1 3 ? 16.690 13.371 16.646 1.00 0.00 3 PRO A N 8
ATOM 11073 C CA . PRO A 1 3 ? 15.624 12.365 16.593 1.00 0.00 3 PRO A CA 8
ATOM 11074 C C . PRO A 1 3 ? 15.041 12.062 17.970 1.00 0.00 3 PRO A C 8
ATOM 11075 O O . PRO A 1 3 ? 15.505 11.158 18.672 1.00 0.00 3 PRO A O 8
ATOM 11086 N N . ALA A 1 4 ? 14.033 12.825 18.358 1.00 0.00 4 ALA A N 8
ATOM 11087 C CA . ALA A 1 4 ? 13.346 12.609 19.619 1.00 0.00 4 ALA A CA 8
ATOM 11088 C C . ALA A 1 4 ? 12.103 11.754 19.405 1.00 0.00 4 ALA A C 8
ATOM 11089 O O . ALA A 1 4 ? 11.690 11.523 18.267 1.00 0.00 4 ALA A O 8
ATOM 11096 N N . SER A 1 5 ? 11.519 11.280 20.498 1.00 0.00 5 SER A N 8
ATOM 11097 C CA . SER A 1 5 ? 10.312 10.474 20.435 1.00 0.00 5 SER A CA 8
ATOM 11098 C C . SER A 1 5 ? 9.129 11.303 19.948 1.00 0.00 5 SER A C 8
ATOM 11099 O O . SER A 1 5 ? 9.151 12.534 20.035 1.00 0.00 5 SER A O 8
ATOM 11107 N N . ALA A 1 6 ? 8.109 10.613 19.434 1.00 0.00 6 ALA A N 8
ATOM 11108 C CA . ALA A 1 6 ? 6.905 11.254 18.905 1.00 0.00 6 ALA A CA 8
ATOM 11109 C C . ALA A 1 6 ? 7.216 12.063 17.651 1.00 0.00 6 ALA A C 8
ATOM 11110 O O . ALA A 1 6 ? 7.164 13.294 17.656 1.00 0.00 6 ALA A O 8
ATOM 11117 N N . ALA A 1 7 ? 7.545 11.355 16.580 1.00 0.00 7 ALA A N 8
ATOM 11118 C CA . ALA A 1 7 ? 7.845 11.978 15.302 1.00 0.00 7 ALA A CA 8
ATOM 11119 C C . ALA A 1 7 ? 7.263 11.144 14.170 1.00 0.00 7 ALA A C 8
ATOM 11120 O O . ALA A 1 7 ? 7.230 9.915 14.251 1.00 0.00 7 ALA A O 8
ATOM 11127 N N . LYS A 1 8 ? 6.808 11.806 13.117 1.00 0.00 8 LYS A N 8
ATOM 11128 C CA . LYS A 1 8 ? 6.181 11.118 12.000 1.00 0.00 8 LYS A CA 8
ATOM 11129 C C . LYS A 1 8 ? 7.172 10.943 10.862 1.00 0.00 8 LYS A C 8
ATOM 11130 O O . LYS A 1 8 ? 7.123 11.651 9.858 1.00 0.00 8 LYS A O 8
ATOM 11149 N N . ASN A 1 9 ? 8.093 10.011 11.030 1.00 0.00 9 ASN A N 8
ATOM 11150 C CA . ASN A 1 9 ? 9.088 9.750 10.005 1.00 0.00 9 ASN A CA 8
ATOM 11151 C C . ASN A 1 9 ? 9.237 8.263 9.745 1.00 0.00 9 ASN A C 8
ATOM 11152 O O . ASN A 1 9 ? 9.679 7.504 10.612 1.00 0.00 9 ASN A O 8
ATOM 11163 N N . ALA A 1 10 ? 8.856 7.860 8.543 1.00 0.00 10 ALA A N 8
ATOM 11164 C CA . ALA A 1 10 ? 8.902 6.469 8.134 1.00 0.00 10 ALA A CA 8
ATOM 11165 C C . ALA A 1 10 ? 8.769 6.372 6.621 1.00 0.00 10 ALA A C 8
ATOM 11166 O O . ALA A 1 10 ? 7.921 7.036 6.023 1.00 0.00 10 ALA A O 8
ATOM 11173 N N . LYS A 1 11 ? 9.621 5.572 6.003 1.00 0.00 11 LYS A N 8
ATOM 11174 C CA . LYS A 1 11 ? 9.602 5.408 4.563 1.00 0.00 11 LYS A CA 8
ATOM 11175 C C . LYS A 1 11 ? 9.495 3.935 4.198 1.00 0.00 11 LYS A C 8
ATOM 11176 O O . LYS A 1 11 ? 10.060 3.078 4.877 1.00 0.00 11 LYS A O 8
ATOM 11195 N N . LEU A 1 12 ? 8.775 3.641 3.125 1.00 0.00 12 LEU A N 8
ATOM 11196 C CA . LEU A 1 12 ? 8.657 2.271 2.648 1.00 0.00 12 LEU A CA 8
ATOM 11197 C C . LEU A 1 12 ? 9.886 1.907 1.833 1.00 0.00 12 LEU A C 8
ATOM 11198 O O . LEU A 1 12 ? 9.838 1.885 0.603 1.00 0.00 12 LEU A O 8
ATOM 11214 N N . ALA A 1 13 ? 10.998 1.675 2.543 1.00 0.00 13 ALA A N 8
ATOM 11215 C CA . ALA A 1 13 ? 12.297 1.338 1.941 1.00 0.00 13 ALA A CA 8
ATOM 11216 C C . ALA A 1 13 ? 12.934 2.552 1.255 1.00 0.00 13 ALA A C 8
ATOM 11217 O O . ALA A 1 13 ? 14.158 2.674 1.193 1.00 0.00 13 ALA A O 8
ATOM 11224 N N . THR A 1 14 ? 12.099 3.436 0.739 1.00 0.00 14 THR A N 8
ATOM 11225 C CA . THR A 1 14 ? 12.555 4.649 0.082 1.00 0.00 14 THR A CA 8
ATOM 11226 C C . THR A 1 14 ? 11.527 5.760 0.277 1.00 0.00 14 THR A C 8
ATOM 11227 O O . THR A 1 14 ? 11.778 6.723 1.000 1.00 0.00 14 THR A O 8
ATOM 11238 N N . SER A 1 15 ? 10.364 5.592 -0.359 1.00 0.00 15 SER A N 8
ATOM 11239 C CA . SER A 1 15 ? 9.234 6.520 -0.236 1.00 0.00 15 SER A CA 8
ATOM 11240 C C . SER A 1 15 ? 9.527 7.886 -0.856 1.00 0.00 15 SER A C 8
ATOM 11241 O O . SER A 1 15 ? 8.917 8.252 -1.862 1.00 0.00 15 SER A O 8
ATOM 11249 N N . ALA A 1 16 ? 10.452 8.629 -0.236 1.00 0.00 16 ALA A N 8
ATOM 11250 C CA . ALA A 1 16 ? 10.781 9.998 -0.629 1.00 0.00 16 ALA A CA 8
ATOM 11251 C C . ALA A 1 16 ? 9.542 10.894 -0.603 1.00 0.00 16 ALA A C 8
ATOM 11252 O O . ALA A 1 16 ? 9.240 11.519 0.415 1.00 0.00 16 ALA A O 8
ATOM 11259 N N . ALA A 1 17 ? 8.810 10.929 -1.707 1.00 0.00 17 ALA A N 8
ATOM 11260 C CA . ALA A 1 17 ? 7.616 11.754 -1.800 1.00 0.00 17 ALA A CA 8
ATOM 11261 C C . ALA A 1 17 ? 6.496 11.176 -0.942 1.00 0.00 17 ALA A C 8
ATOM 11262 O O . ALA A 1 17 ? 5.736 11.913 -0.316 1.00 0.00 17 ALA A O 8
ATOM 11269 N N . PHE A 1 18 ? 6.428 9.852 -0.884 1.00 0.00 18 PHE A N 8
ATOM 11270 C CA . PHE A 1 18 ? 5.410 9.176 -0.088 1.00 0.00 18 PHE A CA 8
ATOM 11271 C C . PHE A 1 18 ? 5.688 9.353 1.403 1.00 0.00 18 PHE A C 8
ATOM 11272 O O . PHE A 1 18 ? 4.814 9.149 2.239 1.00 0.00 18 PHE A O 8
ATOM 11289 N N . ALA A 1 19 ? 6.911 9.750 1.735 1.00 0.00 19 ALA A N 8
ATOM 11290 C CA . ALA A 1 19 ? 7.272 9.999 3.125 1.00 0.00 19 ALA A CA 8
ATOM 11291 C C . ALA A 1 19 ? 6.708 11.335 3.593 1.00 0.00 19 ALA A C 8
ATOM 11292 O O . ALA A 1 19 ? 6.642 11.609 4.788 1.00 0.00 19 ALA A O 8
ATOM 11299 N N . LYS A 1 20 ? 6.292 12.166 2.643 1.00 0.00 20 LYS A N 8
ATOM 11300 C CA . LYS A 1 20 ? 5.649 13.424 2.971 1.00 0.00 20 LYS A CA 8
ATOM 11301 C C . LYS A 1 20 ? 4.179 13.154 3.234 1.00 0.00 20 LYS A C 8
ATOM 11302 O O . LYS A 1 20 ? 3.502 13.888 3.954 1.00 0.00 20 LYS A O 8
ATOM 11321 N N . GLN A 1 21 ? 3.708 12.065 2.651 1.00 0.00 21 GLN A N 8
ATOM 11322 C CA . GLN A 1 21 ? 2.347 11.612 2.841 1.00 0.00 21 GLN A CA 8
ATOM 11323 C C . GLN A 1 21 ? 2.144 11.141 4.274 1.00 0.00 21 GLN A C 8
ATOM 11324 O O . GLN A 1 21 ? 1.071 11.305 4.845 1.00 0.00 21 GLN A O 8
ATOM 11338 N N . ALA A 1 22 ? 3.199 10.589 4.863 1.00 0.00 22 ALA A N 8
ATOM 11339 C CA . ALA A 1 22 ? 3.155 10.133 6.247 1.00 0.00 22 ALA A CA 8
ATOM 11340 C C . ALA A 1 22 ? 3.009 11.314 7.205 1.00 0.00 22 ALA A C 8
ATOM 11341 O O . ALA A 1 22 ? 2.649 11.144 8.371 1.00 0.00 22 ALA A O 8
ATOM 11348 N N . GLU A 1 23 ? 3.298 12.510 6.707 1.00 0.00 23 GLU A N 8
ATOM 11349 C CA . GLU A 1 23 ? 3.150 13.720 7.498 1.00 0.00 23 GLU A CA 8
ATOM 11350 C C . GLU A 1 23 ? 1.862 14.449 7.128 1.00 0.00 23 GLU A C 8
ATOM 11351 O O . GLU A 1 23 ? 1.054 14.774 8.000 1.00 0.00 23 GLU A O 8
ATOM 11363 N N . GLY A 1 24 ? 1.657 14.671 5.832 1.00 0.00 24 GLY A N 8
ATOM 11364 C CA . GLY A 1 24 ? 0.477 15.382 5.373 1.00 0.00 24 GLY A CA 8
ATOM 11365 C C . GLY A 1 24 ? -0.805 14.597 5.597 1.00 0.00 24 GLY A C 8
ATOM 11366 O O . GLY A 1 24 ? -1.896 15.162 5.561 1.00 0.00 24 GLY A O 8
ATOM 11370 N N . THR A 1 25 ? -0.676 13.297 5.814 1.00 0.00 25 THR A N 8
ATOM 11371 C CA . THR A 1 25 ? -1.822 12.451 6.106 1.00 0.00 25 THR A CA 8
ATOM 11372 C C . THR A 1 25 ? -1.660 11.799 7.477 1.00 0.00 25 THR A C 8
ATOM 11373 O O . THR A 1 25 ? -0.581 11.316 7.818 1.00 0.00 25 THR A O 8
ATOM 11384 N N . THR A 1 26 ? -2.722 11.807 8.274 1.00 0.00 26 THR A N 8
ATOM 11385 C CA . THR A 1 26 ? -2.671 11.197 9.592 1.00 0.00 26 THR A CA 8
ATOM 11386 C C . THR A 1 26 ? -2.944 9.696 9.511 1.00 0.00 26 THR A C 8
ATOM 11387 O O . THR A 1 26 ? -4.094 9.264 9.461 1.00 0.00 26 THR A O 8
ATOM 11398 N N . CYS A 1 27 ? -1.875 8.915 9.496 1.00 0.00 27 CYS A N 8
ATOM 11399 C CA . CYS A 1 27 ? -1.977 7.465 9.472 1.00 0.00 27 CYS A CA 8
ATOM 11400 C C . CYS A 1 27 ? -0.906 6.866 10.379 1.00 0.00 27 CYS A C 8
ATOM 11401 O O . CYS A 1 27 ? -0.150 7.601 11.020 1.00 0.00 27 CYS A O 8
ATOM 11408 N N . ASN A 1 28 ? -0.841 5.544 10.439 1.00 0.00 28 ASN A N 8
ATOM 11409 C CA . ASN A 1 28 ? 0.078 4.870 11.352 1.00 0.00 28 ASN A CA 8
ATOM 11410 C C . ASN A 1 28 ? 1.046 3.972 10.587 1.00 0.00 28 ASN A C 8
ATOM 11411 O O . ASN A 1 28 ? 0.887 3.761 9.384 1.00 0.00 28 ASN A O 8
ATOM 11422 N N . VAL A 1 29 ? 2.034 3.431 11.299 1.00 0.00 29 VAL A N 8
ATOM 11423 C CA . VAL A 1 29 ? 3.091 2.629 10.686 1.00 0.00 29 VAL A CA 8
ATOM 11424 C C . VAL A 1 29 ? 2.532 1.373 10.012 1.00 0.00 29 VAL A C 8
ATOM 11425 O O . VAL A 1 29 ? 2.886 1.060 8.877 1.00 0.00 29 VAL A O 8
ATOM 11438 N N . GLY A 1 30 ? 1.641 0.673 10.702 1.00 0.00 30 GLY A N 8
ATOM 11439 C CA . GLY A 1 30 ? 1.057 -0.531 10.154 1.00 0.00 30 GLY A CA 8
ATOM 11440 C C . GLY A 1 30 ? -0.320 -0.263 9.608 1.00 0.00 30 GLY A C 8
ATOM 11441 O O . GLY A 1 30 ? -1.132 -1.176 9.446 1.00 0.00 30 GLY A O 8
ATOM 11445 N N . SER A 1 31 ? -0.592 0.999 9.335 1.00 0.00 31 SER A N 8
ATOM 11446 C CA . SER A 1 31 ? -1.881 1.386 8.805 1.00 0.00 31 SER A CA 8
ATOM 11447 C C . SER A 1 31 ? -1.739 2.185 7.516 1.00 0.00 31 SER A C 8
ATOM 11448 O O . SER A 1 31 ? -2.733 2.491 6.865 1.00 0.00 31 SER A O 8
ATOM 11456 N N . ILE A 1 32 ? -0.511 2.508 7.130 1.00 0.00 32 ILE A N 8
ATOM 11457 C CA . ILE A 1 32 ? -0.295 3.221 5.882 1.00 0.00 32 ILE A CA 8
ATOM 11458 C C . ILE A 1 32 ? -0.357 2.226 4.725 1.00 0.00 32 ILE A C 8
ATOM 11459 O O . ILE A 1 32 ? 0.300 1.178 4.751 1.00 0.00 32 ILE A O 8
ATOM 11475 N N . ALA A 1 33 ? -1.200 2.516 3.746 1.00 0.00 33 ALA A N 8
ATOM 11476 C CA . ALA A 1 33 ? -1.488 1.557 2.699 1.00 0.00 33 ALA A CA 8
ATOM 11477 C C . ALA A 1 33 ? -1.788 2.237 1.371 1.00 0.00 33 ALA A C 8
ATOM 11478 O O . ALA A 1 33 ? -2.123 3.420 1.320 1.00 0.00 33 ALA A O 8
ATOM 11485 N N . CYS A 1 34 ? -1.661 1.473 0.302 1.00 0.00 34 CYS A N 8
ATOM 11486 C CA . CYS A 1 34 ? -2.025 1.939 -1.022 1.00 0.00 34 CYS A CA 8
ATOM 11487 C C . CYS A 1 34 ? -3.204 1.127 -1.538 1.00 0.00 34 CYS A C 8
ATOM 11488 O O . CYS A 1 34 ? -3.267 -0.089 -1.341 1.00 0.00 34 CYS A O 8
ATOM 11495 N N . CYS A 1 35 ? -4.142 1.796 -2.184 1.00 0.00 35 CYS A N 8
ATOM 11496 C CA . CYS A 1 35 ? -5.352 1.146 -2.661 1.00 0.00 35 CYS A CA 8
ATOM 11497 C C . CYS A 1 35 ? -5.533 1.368 -4.155 1.00 0.00 35 CYS A C 8
ATOM 11498 O O . CYS A 1 35 ? -4.948 2.287 -4.733 1.00 0.00 35 CYS A O 8
ATOM 11505 N N . ASN A 1 36 ? -6.337 0.520 -4.776 1.00 0.00 36 ASN A N 8
ATOM 11506 C CA . ASN A 1 36 ? -6.632 0.640 -6.193 1.00 0.00 36 ASN A CA 8
ATOM 11507 C C . ASN A 1 36 ? -8.063 0.201 -6.459 1.00 0.00 36 ASN A C 8
ATOM 11508 O O . ASN A 1 36 ? -8.663 -0.489 -5.633 1.00 0.00 36 ASN A O 8
ATOM 11519 N N . SER A 1 37 ? -8.608 0.628 -7.595 1.00 0.00 37 SER A N 8
ATOM 11520 C CA . SER A 1 37 ? -9.969 0.282 -7.997 1.00 0.00 37 SER A CA 8
ATOM 11521 C C . SER A 1 37 ? -10.203 -1.235 -7.929 1.00 0.00 37 SER A C 8
ATOM 11522 O O . SER A 1 37 ? -9.272 -2.023 -8.122 1.00 0.00 37 SER A O 8
ATOM 11530 N N . PRO A 1 38 ? -11.457 -1.660 -7.672 1.00 0.00 38 PRO A N 8
ATOM 11531 C CA . PRO A 1 38 ? -11.788 -3.068 -7.399 1.00 0.00 38 PRO A CA 8
ATOM 11532 C C . PRO A 1 38 ? -11.288 -4.023 -8.473 1.00 0.00 38 PRO A C 8
ATOM 11533 O O . PRO A 1 38 ? -10.638 -5.017 -8.169 1.00 0.00 38 PRO A O 8
ATOM 11544 N N . ALA A 1 39 ? -11.563 -3.702 -9.726 1.00 0.00 39 ALA A N 8
ATOM 11545 C CA . ALA A 1 39 ? -11.237 -4.596 -10.831 1.00 0.00 39 ALA A CA 8
ATOM 11546 C C . ALA A 1 39 ? -9.731 -4.678 -11.092 1.00 0.00 39 ALA A C 8
ATOM 11547 O O . ALA A 1 39 ? -9.275 -5.537 -11.842 1.00 0.00 39 ALA A O 8
ATOM 11554 N N . GLU A 1 40 ? -8.967 -3.789 -10.476 1.00 0.00 40 GLU A N 8
ATOM 11555 C CA . GLU A 1 40 ? -7.517 -3.776 -10.650 1.00 0.00 40 GLU A CA 8
ATOM 11556 C C . GLU A 1 40 ? -6.840 -4.381 -9.429 1.00 0.00 40 GLU A C 8
ATOM 11557 O O . GLU A 1 40 ? -5.918 -5.188 -9.548 1.00 0.00 40 GLU A O 8
ATOM 11569 N N . THR A 1 41 ? -7.316 -3.997 -8.254 1.00 0.00 41 THR A N 8
ATOM 11570 C CA . THR A 1 41 ? -6.820 -4.558 -7.009 1.00 0.00 41 THR A CA 8
ATOM 11571 C C . THR A 1 41 ? -7.180 -6.051 -6.920 1.00 0.00 41 THR A C 8
ATOM 11572 O O . THR A 1 41 ? -6.415 -6.864 -6.399 1.00 0.00 41 THR A O 8
ATOM 11583 N N . ASN A 1 42 ? -8.340 -6.404 -7.464 1.00 0.00 42 ASN A N 8
ATOM 11584 C CA . ASN A 1 42 ? -8.818 -7.784 -7.462 1.00 0.00 42 ASN A CA 8
ATOM 11585 C C . ASN A 1 42 ? -8.645 -8.404 -8.838 1.00 0.00 42 ASN A C 8
ATOM 11586 O O . ASN A 1 42 ? -9.233 -9.444 -9.138 1.00 0.00 42 ASN A O 8
ATOM 11597 N N . ASN A 1 43 ? -7.846 -7.736 -9.668 1.00 0.00 43 ASN A N 8
ATOM 11598 C CA . ASN A 1 43 ? -7.622 -8.138 -11.064 1.00 0.00 43 ASN A CA 8
ATOM 11599 C C . ASN A 1 43 ? -7.316 -9.626 -11.202 1.00 0.00 43 ASN A C 8
ATOM 11600 O O . ASN A 1 43 ? -7.762 -10.275 -12.148 1.00 0.00 43 ASN A O 8
ATOM 11611 N N . ASP A 1 44 ? -6.551 -10.164 -10.267 1.00 0.00 44 ASP A N 8
ATOM 11612 C CA . ASP A 1 44 ? -6.226 -11.581 -10.283 1.00 0.00 44 ASP A CA 8
ATOM 11613 C C . ASP A 1 44 ? -6.869 -12.274 -9.096 1.00 0.00 44 ASP A C 8
ATOM 11614 O O . ASP A 1 44 ? -6.920 -11.709 -8.003 1.00 0.00 44 ASP A O 8
ATOM 11623 N N . SER A 1 45 ? -7.347 -13.492 -9.307 1.00 0.00 45 SER A N 8
ATOM 11624 C CA . SER A 1 45 ? -7.999 -14.256 -8.252 1.00 0.00 45 SER A CA 8
ATOM 11625 C C . SER A 1 45 ? -7.051 -14.490 -7.073 1.00 0.00 45 SER A C 8
ATOM 11626 O O . SER A 1 45 ? -7.472 -14.472 -5.914 1.00 0.00 45 SER A O 8
ATOM 11634 N N . LEU A 1 46 ? -5.769 -14.675 -7.369 1.00 0.00 46 LEU A N 8
ATOM 11635 C CA . LEU A 1 46 ? -4.771 -14.872 -6.328 1.00 0.00 46 LEU A CA 8
ATOM 11636 C C . LEU A 1 46 ? -4.442 -13.536 -5.661 1.00 0.00 46 LEU A C 8
ATOM 11637 O O . LEU A 1 46 ? -4.159 -13.479 -4.462 1.00 0.00 46 LEU A O 8
ATOM 11653 N N . LEU A 1 47 ? -4.509 -12.461 -6.442 1.00 0.00 47 LEU A N 8
ATOM 11654 C CA . LEU A 1 47 ? -4.203 -11.123 -5.945 1.00 0.00 47 LEU A CA 8
ATOM 11655 C C . LEU A 1 47 ? -5.168 -10.733 -4.831 1.00 0.00 47 LEU A C 8
ATOM 11656 O O . LEU A 1 47 ? -4.766 -10.135 -3.835 1.00 0.00 47 LEU A O 8
ATOM 11672 N N . SER A 1 48 ? -6.435 -11.101 -5.000 1.00 0.00 48 SER A N 8
ATOM 11673 C CA . SER A 1 48 ? -7.467 -10.807 -4.014 1.00 0.00 48 SER A CA 8
ATOM 11674 C C . SER A 1 48 ? -7.123 -11.404 -2.648 1.00 0.00 48 SER A C 8
ATOM 11675 O O . SER A 1 48 ? -7.486 -10.851 -1.609 1.00 0.00 48 SER A O 8
ATOM 11683 N N . GLY A 1 49 ? -6.423 -12.533 -2.653 1.00 0.00 49 GLY A N 8
ATOM 11684 C CA . GLY A 1 49 ? -6.020 -13.157 -1.407 1.00 0.00 49 GLY A CA 8
ATOM 11685 C C . GLY A 1 49 ? -4.741 -12.559 -0.864 1.00 0.00 49 GLY A C 8
ATOM 11686 O O . GLY A 1 49 ? -4.538 -12.499 0.349 1.00 0.00 49 GLY A O 8
ATOM 11690 N N . LEU A 1 50 ? -3.890 -12.096 -1.768 1.00 0.00 50 LEU A N 8
ATOM 11691 C CA . LEU A 1 50 ? -2.604 -11.515 -1.397 1.00 0.00 50 LEU A CA 8
ATOM 11692 C C . LEU A 1 50 ? -2.790 -10.176 -0.689 1.00 0.00 50 LEU A C 8
ATOM 11693 O O . LEU A 1 50 ? -1.905 -9.715 0.029 1.00 0.00 50 LEU A O 8
ATOM 11709 N N . LEU A 1 51 ? -3.948 -9.562 -0.898 1.00 0.00 51 LEU A N 8
ATOM 11710 C CA . LEU A 1 51 ? -4.266 -8.280 -0.273 1.00 0.00 51 LEU A CA 8
ATOM 11711 C C . LEU A 1 51 ? -4.579 -8.443 1.211 1.00 0.00 51 LEU A C 8
ATOM 11712 O O . LEU A 1 51 ? -4.615 -7.467 1.956 1.00 0.00 51 LEU A O 8
ATOM 11728 N N . GLY A 1 52 ? -4.804 -9.676 1.639 1.00 0.00 52 GLY A N 8
ATOM 11729 C CA . GLY A 1 52 ? -5.154 -9.923 3.018 1.00 0.00 52 GLY A CA 8
ATOM 11730 C C . GLY A 1 52 ? -4.249 -10.954 3.645 1.00 0.00 52 GLY A C 8
ATOM 11731 O O . GLY A 1 52 ? -4.644 -12.104 3.826 1.00 0.00 52 GLY A O 8
ATOM 11735 N N . ALA A 1 53 ? -3.033 -10.548 3.984 1.00 0.00 53 ALA A N 8
ATOM 11736 C CA . ALA A 1 53 ? -2.049 -11.476 4.525 1.00 0.00 53 ALA A CA 8
ATOM 11737 C C . ALA A 1 53 ? -2.242 -11.655 6.026 1.00 0.00 53 ALA A C 8
ATOM 11738 O O . ALA A 1 53 ? -1.788 -12.641 6.611 1.00 0.00 53 ALA A O 8
ATOM 11745 N N . GLY A 1 54 ? -2.917 -10.699 6.648 1.00 0.00 54 GLY A N 8
ATOM 11746 C CA . GLY A 1 54 ? -3.163 -10.774 8.075 1.00 0.00 54 GLY A CA 8
ATOM 11747 C C . GLY A 1 54 ? -4.566 -10.335 8.446 1.00 0.00 54 GLY A C 8
ATOM 11748 O O . GLY A 1 54 ? -4.743 -9.285 9.066 1.00 0.00 54 GLY A O 8
ATOM 11752 N N . LEU A 1 55 ? -5.556 -11.138 8.042 1.00 0.00 55 LEU A N 8
ATOM 11753 C CA . LEU A 1 55 ? -6.965 -10.885 8.354 1.00 0.00 55 LEU A CA 8
ATOM 11754 C C . LEU A 1 55 ? -7.374 -9.476 7.942 1.00 0.00 55 LEU A C 8
ATOM 11755 O O . LEU A 1 55 ? -8.029 -8.753 8.693 1.00 0.00 55 LEU A O 8
ATOM 11771 N N . LEU A 1 56 ? -6.982 -9.097 6.740 1.00 0.00 56 LEU A N 8
ATOM 11772 C CA . LEU A 1 56 ? -7.253 -7.760 6.244 1.00 0.00 56 LEU A CA 8
ATOM 11773 C C . LEU A 1 56 ? -8.642 -7.669 5.625 1.00 0.00 56 LEU A C 8
ATOM 11774 O O . LEU A 1 56 ? -9.253 -8.683 5.275 1.00 0.00 56 LEU A O 8
ATOM 11790 N N . ASN A 1 57 ? -9.129 -6.446 5.502 1.00 0.00 57 ASN A N 8
ATOM 11791 C CA . ASN A 1 57 ? -10.425 -6.179 4.913 1.00 0.00 57 ASN A CA 8
ATOM 11792 C C . ASN A 1 57 ? -10.282 -5.164 3.783 1.00 0.00 57 ASN A C 8
ATOM 11793 O O . ASN A 1 57 ? -9.175 -4.736 3.463 1.00 0.00 57 ASN A O 8
ATOM 11804 N N . GLY A 1 58 ? -11.400 -4.789 3.183 1.00 0.00 58 GLY A N 8
ATOM 11805 C CA . GLY A 1 58 ? -11.370 -3.882 2.050 1.00 0.00 58 GLY A CA 8
ATOM 11806 C C . GLY A 1 58 ? -11.702 -2.461 2.452 1.00 0.00 58 GLY A C 8
ATOM 11807 O O . GLY A 1 58 ? -11.478 -2.070 3.591 1.00 0.00 58 GLY A O 8
ATOM 11811 N N . LEU A 1 59 ? -12.240 -1.689 1.522 1.00 0.00 59 LEU A N 8
ATOM 11812 C CA . LEU A 1 59 ? -12.603 -0.304 1.792 1.00 0.00 59 LEU A CA 8
ATOM 11813 C C . LEU A 1 59 ? -13.809 -0.230 2.725 1.00 0.00 59 LEU A C 8
ATOM 11814 O O . LEU A 1 59 ? -14.691 -1.090 2.691 1.00 0.00 59 LEU A O 8
ATOM 11830 N N . SER A 1 60 ? -13.823 0.795 3.564 1.00 0.00 60 SER A N 8
ATOM 11831 C CA . SER A 1 60 ? -14.915 1.033 4.495 1.00 0.00 60 SER A CA 8
ATOM 11832 C C . SER A 1 60 ? -16.248 1.213 3.763 1.00 0.00 60 SER A C 8
ATOM 11833 O O . SER A 1 60 ? -16.554 2.298 3.262 1.00 0.00 60 SER A O 8
ATOM 11841 N N . GLY A 1 61 ? -17.027 0.139 3.700 1.00 0.00 61 GLY A N 8
ATOM 11842 C CA . GLY A 1 61 ? -18.338 0.198 3.076 1.00 0.00 61 GLY A CA 8
ATOM 11843 C C . GLY A 1 61 ? -18.297 -0.177 1.608 1.00 0.00 61 GLY A C 8
ATOM 11844 O O . GLY A 1 61 ? -19.305 -0.096 0.910 1.00 0.00 61 GLY A O 8
ATOM 11848 N N . ASN A 1 62 ? -17.130 -0.592 1.139 1.00 0.00 62 ASN A N 8
ATOM 11849 C CA . ASN A 1 62 ? -16.952 -0.927 -0.267 1.00 0.00 62 ASN A CA 8
ATOM 11850 C C . ASN A 1 62 ? -16.315 -2.304 -0.419 1.00 0.00 62 ASN A C 8
ATOM 11851 O O . ASN A 1 62 ? -15.099 -2.468 -0.262 1.00 0.00 62 ASN A O 8
ATOM 11862 N N . THR A 1 63 ? -17.147 -3.293 -0.712 1.00 0.00 63 THR A N 8
ATOM 11863 C CA . THR A 1 63 ? -16.695 -4.664 -0.879 1.00 0.00 63 THR A CA 8
ATOM 11864 C C . THR A 1 63 ? -16.135 -4.897 -2.284 1.00 0.00 63 THR A C 8
ATOM 11865 O O . THR A 1 63 ? -16.753 -5.566 -3.114 1.00 0.00 63 THR A O 8
ATOM 11876 N N . GLY A 1 64 ? -14.964 -4.337 -2.543 1.00 0.00 64 GLY A N 8
ATOM 11877 C CA . GLY A 1 64 ? -14.324 -4.514 -3.830 1.00 0.00 64 GLY A CA 8
ATOM 11878 C C . GLY A 1 64 ? -12.875 -4.085 -3.805 1.00 0.00 64 GLY A C 8
ATOM 11879 O O . GLY A 1 64 ? -11.972 -4.892 -4.030 1.00 0.00 64 GLY A O 8
ATOM 11883 N N . SER A 1 65 ? -12.649 -2.813 -3.526 1.00 0.00 65 SER A N 8
ATOM 11884 C CA . SER A 1 65 ? -11.300 -2.280 -3.456 1.00 0.00 65 SER A CA 8
ATOM 11885 C C . SER A 1 65 ? -10.657 -2.597 -2.110 1.00 0.00 65 SER A C 8
ATOM 11886 O O . SER A 1 65 ? -11.109 -2.130 -1.066 1.00 0.00 65 SER A O 8
ATOM 11894 N N . ALA A 1 66 ? -9.630 -3.428 -2.149 1.00 0.00 66 ALA A N 8
ATOM 11895 C CA . ALA A 1 66 ? -8.826 -3.721 -0.977 1.00 0.00 66 ALA A CA 8
ATOM 11896 C C . ALA A 1 66 ? -7.473 -3.047 -1.118 1.00 0.00 66 ALA A C 8
ATOM 11897 O O . ALA A 1 66 ? -7.009 -2.807 -2.238 1.00 0.00 66 ALA A O 8
ATOM 11904 N N . CYS A 1 67 ? -6.835 -2.744 -0.004 1.00 0.00 67 CYS A N 8
ATOM 11905 C CA . CYS A 1 67 ? -5.583 -2.012 -0.046 1.00 0.00 67 CYS A CA 8
ATOM 11906 C C . CYS A 1 67 ? -4.506 -2.755 0.722 1.00 0.00 67 CYS A C 8
ATOM 11907 O O . CYS A 1 67 ? -4.770 -3.330 1.775 1.00 0.00 67 CYS A O 8
ATOM 11914 N N . ALA A 1 68 ? -3.292 -2.742 0.196 1.00 0.00 68 ALA A N 8
ATOM 11915 C CA . ALA A 1 68 ? -2.182 -3.405 0.853 1.00 0.00 68 ALA A CA 8
ATOM 11916 C C . ALA A 1 68 ? -1.269 -2.378 1.494 1.00 0.00 68 ALA A C 8
ATOM 11917 O O . ALA A 1 68 ? -0.854 -1.406 0.861 1.00 0.00 68 ALA A O 8
ATOM 11924 N N . LYS A 1 69 ? -0.983 -2.592 2.763 1.00 0.00 69 LYS A N 8
ATOM 11925 C CA . LYS A 1 69 ? -0.178 -1.668 3.544 1.00 0.00 69 LYS A CA 8
ATOM 11926 C C . LYS A 1 69 ? 1.296 -1.816 3.201 1.00 0.00 69 LYS A C 8
ATOM 11927 O O . LYS A 1 69 ? 1.682 -2.756 2.513 1.00 0.00 69 LYS A O 8
ATOM 11946 N N . ALA A 1 70 ? 2.111 -0.895 3.695 1.00 0.00 70 ALA A N 8
ATOM 11947 C CA . ALA A 1 70 ? 3.548 -0.933 3.459 1.00 0.00 70 ALA A CA 8
ATOM 11948 C C . ALA A 1 70 ? 4.168 -2.213 4.015 1.00 0.00 70 ALA A C 8
ATOM 11949 O O . ALA A 1 70 ? 5.172 -2.702 3.502 1.00 0.00 70 ALA A O 8
ATOM 11956 N N . SER A 1 71 ? 3.544 -2.766 5.046 1.00 0.00 71 SER A N 8
ATOM 11957 C CA . SER A 1 71 ? 4.016 -3.992 5.661 1.00 0.00 71 SER A CA 8
ATOM 11958 C C . SER A 1 71 ? 3.706 -5.160 4.741 1.00 0.00 71 SER A C 8
ATOM 11959 O O . SER A 1 71 ? 4.436 -6.145 4.673 1.00 0.00 71 SER A O 8
ATOM 11967 N N . LEU A 1 72 ? 2.619 -5.017 4.006 1.00 0.00 72 LEU A N 8
ATOM 11968 C CA . LEU A 1 72 ? 2.193 -6.024 3.063 1.00 0.00 72 LEU A CA 8
ATOM 11969 C C . LEU A 1 72 ? 2.978 -5.897 1.765 1.00 0.00 72 LEU A C 8
ATOM 11970 O O . LEU A 1 72 ? 3.175 -6.876 1.042 1.00 0.00 72 LEU A O 8
ATOM 11986 N N . ILE A 1 73 ? 3.439 -4.689 1.478 1.00 0.00 73 ILE A N 8
ATOM 11987 C CA . ILE A 1 73 ? 4.257 -4.457 0.302 1.00 0.00 73 ILE A CA 8
ATOM 11988 C C . ILE A 1 73 ? 5.576 -5.215 0.434 1.00 0.00 73 ILE A C 8
ATOM 11989 O O . ILE A 1 73 ? 6.031 -5.858 -0.512 1.00 0.00 73 ILE A O 8
ATOM 12005 N N . ASP A 1 74 ? 6.160 -5.164 1.626 1.00 0.00 74 ASP A N 8
ATOM 12006 C CA . ASP A 1 74 ? 7.395 -5.893 1.920 1.00 0.00 74 ASP A CA 8
ATOM 12007 C C . ASP A 1 74 ? 7.127 -7.400 1.965 1.00 0.00 74 ASP A C 8
ATOM 12008 O O . ASP A 1 74 ? 8.034 -8.213 1.782 1.00 0.00 74 ASP A O 8
ATOM 12017 N N . GLN A 1 75 ? 5.867 -7.764 2.165 1.00 0.00 75 GLN A N 8
ATOM 12018 C CA . GLN A 1 75 ?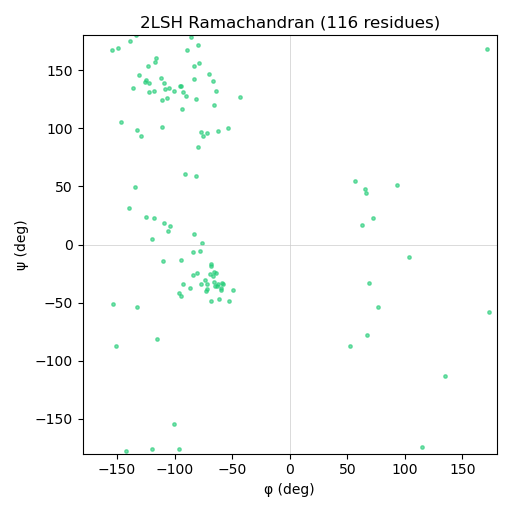 5.482 -9.158 2.292 1.00 0.00 75 GLN A CA 8
ATOM 12019 C C . GLN A 1 75 ? 5.598 -9.893 0.962 1.00 0.00 75 GLN A C 8
ATOM 12020 O O . GLN A 1 75 ? 6.262 -10.923 0.872 1.00 0.00 75 GLN A O 8
ATOM 12034 N N . LEU A 1 76 ? 4.959 -9.364 -0.078 1.00 0.00 76 LEU A N 8
ATOM 12035 C CA . LEU A 1 76 ? 4.873 -10.094 -1.337 1.00 0.00 76 LEU A CA 8
ATOM 12036 C C . LEU A 1 76 ? 5.118 -9.211 -2.557 1.00 0.00 76 LEU A C 8
ATOM 12037 O O . LEU A 1 76 ? 5.186 -9.716 -3.679 1.00 0.00 76 LEU A O 8
ATOM 12053 N N . GLY A 1 77 ? 5.253 -7.906 -2.354 1.00 0.00 77 GLY A N 8
ATOM 12054 C CA . GLY A 1 77 ? 5.456 -7.018 -3.483 1.00 0.00 77 GLY A CA 8
ATOM 12055 C C . GLY A 1 77 ? 4.176 -6.787 -4.266 1.00 0.00 77 GLY A C 8
ATOM 12056 O O . GLY A 1 77 ? 4.142 -6.997 -5.476 1.00 0.00 77 GLY A O 8
ATOM 12060 N N . LEU A 1 78 ? 3.116 -6.399 -3.556 1.00 0.00 78 LEU A N 8
ATOM 12061 C CA . LEU A 1 78 ? 1.793 -6.198 -4.154 1.00 0.00 78 LEU A CA 8
ATOM 12062 C C . LEU A 1 78 ? 1.808 -5.085 -5.206 1.00 0.00 78 LEU A C 8
ATOM 12063 O O . LEU A 1 78 ? 1.436 -3.950 -4.929 1.00 0.00 78 LEU A O 8
ATOM 12079 N N . LEU A 1 79 ? 2.200 -5.436 -6.426 1.00 0.00 79 LEU A N 8
ATOM 12080 C CA . LEU A 1 79 ? 2.367 -4.469 -7.515 1.00 0.00 79 LEU A CA 8
ATOM 12081 C C . LEU A 1 79 ? 1.027 -3.943 -8.038 1.00 0.00 79 LEU A C 8
ATOM 12082 O O . LEU A 1 79 ? 0.991 -3.182 -9.003 1.00 0.00 79 LEU A O 8
ATOM 12098 N N . ALA A 1 80 ? -0.063 -4.336 -7.396 1.00 0.00 80 ALA A N 8
ATOM 12099 C CA . ALA A 1 80 ? -1.393 -3.970 -7.860 1.00 0.00 80 ALA A CA 8
ATOM 12100 C C . ALA A 1 80 ? -1.761 -2.546 -7.453 1.00 0.00 80 ALA A C 8
ATOM 12101 O O . ALA A 1 80 ? -2.609 -1.913 -8.085 1.00 0.00 80 ALA A O 8
ATOM 12108 N N . LEU A 1 81 ? -1.121 -2.036 -6.406 1.00 0.00 81 LEU A N 8
ATOM 12109 C CA . LEU A 1 81 ? -1.476 -0.724 -5.878 1.00 0.00 81 LEU A CA 8
ATOM 12110 C C . LEU A 1 81 ? -0.280 0.215 -5.795 1.00 0.00 81 LEU A C 8
ATOM 12111 O O . LEU A 1 81 ? -0.435 1.386 -5.442 1.00 0.00 81 LEU A O 8
ATOM 12127 N N . VAL A 1 82 ? 0.909 -0.280 -6.110 1.00 0.00 82 VAL A N 8
ATOM 12128 C CA . VAL A 1 82 ? 2.098 0.550 -5.996 1.00 0.00 82 VAL A CA 8
ATOM 12129 C C . VAL A 1 82 ? 2.747 0.788 -7.340 1.00 0.00 82 VAL A C 8
ATOM 12130 O O . VAL A 1 82 ? 2.850 -0.115 -8.176 1.00 0.00 82 VAL A O 8
ATOM 12143 N N . ASP A 1 83 ? 3.171 2.017 -7.542 1.00 0.00 83 ASP A N 8
ATOM 12144 C CA . ASP A 1 83 ? 3.888 2.392 -8.741 1.00 0.00 83 ASP A CA 8
ATOM 12145 C C . ASP A 1 83 ? 5.317 2.747 -8.360 1.00 0.00 83 ASP A C 8
ATOM 12146 O O . ASP A 1 83 ? 5.576 3.125 -7.216 1.00 0.00 83 ASP A O 8
ATOM 12155 N N . HIS A 1 84 ? 6.251 2.596 -9.279 1.00 0.00 84 HIS A N 8
ATOM 12156 C CA . HIS A 1 84 ? 7.648 2.797 -8.944 1.00 0.00 84 HIS A CA 8
ATOM 12157 C C . HIS A 1 84 ? 8.261 3.940 -9.728 1.00 0.00 84 HIS A C 8
ATOM 12158 O O . HIS A 1 84 ? 8.570 3.805 -10.910 1.00 0.00 84 HIS A O 8
ATOM 12173 N N . THR A 1 85 ? 8.423 5.064 -9.057 1.00 0.00 85 THR A N 8
ATOM 12174 C CA . THR A 1 85 ? 9.092 6.211 -9.636 1.00 0.00 85 THR A CA 8
ATOM 12175 C C . THR A 1 85 ? 10.493 6.334 -9.042 1.00 0.00 85 THR A C 8
ATOM 12176 O O . THR A 1 85 ? 10.966 5.413 -8.370 1.00 0.00 85 THR A O 8
ATOM 12187 N N . GLU A 1 86 ? 11.152 7.460 -9.291 1.00 0.00 86 GLU A N 8
ATOM 12188 C CA . GLU A 1 86 ? 12.497 7.699 -8.768 1.00 0.00 86 GLU A CA 8
ATOM 12189 C C . GLU A 1 86 ? 12.482 7.806 -7.241 1.00 0.00 86 GLU A C 8
ATOM 12190 O O . GLU A 1 86 ? 13.495 7.560 -6.581 1.00 0.00 86 GLU A O 8
ATOM 12202 N N . GLU A 1 87 ? 11.336 8.190 -6.691 1.00 0.00 87 GLU A N 8
ATOM 12203 C CA . GLU A 1 87 ? 11.182 8.315 -5.244 1.00 0.00 87 GLU A CA 8
ATOM 12204 C C . GLU A 1 87 ? 11.153 6.949 -4.571 1.00 0.00 87 GLU A C 8
ATOM 12205 O O . GLU A 1 87 ? 11.610 6.791 -3.438 1.00 0.00 87 GLU A O 8
ATOM 12217 N N . GLY A 1 88 ? 10.625 5.963 -5.270 1.00 0.00 88 GLY A N 8
ATOM 12218 C CA . GLY A 1 88 ? 10.527 4.636 -4.707 1.00 0.00 88 GLY A CA 8
ATOM 12219 C C . GLY A 1 88 ? 9.136 4.063 -4.859 1.00 0.00 88 GLY A C 8
ATOM 12220 O O . GLY A 1 88 ? 8.471 4.320 -5.863 1.00 0.00 88 GLY A O 8
ATOM 12224 N N . PRO A 1 89 ? 8.672 3.260 -3.889 1.00 0.00 89 PRO A N 8
ATOM 12225 C CA . PRO A 1 89 ? 7.311 2.729 -3.880 1.00 0.00 89 PRO A CA 8
ATOM 12226 C C . PRO A 1 89 ? 6.298 3.803 -3.491 1.00 0.00 89 PRO A C 8
ATOM 12227 O O . PRO A 1 89 ? 6.244 4.235 -2.337 1.00 0.00 89 PRO A O 8
ATOM 12238 N N . VAL A 1 90 ? 5.515 4.238 -4.463 1.00 0.00 90 VAL A N 8
ATOM 12239 C CA . VAL A 1 90 ? 4.517 5.269 -4.242 1.00 0.00 90 VAL A CA 8
ATOM 12240 C C . VAL A 1 90 ? 3.137 4.750 -4.623 1.00 0.00 90 VAL A C 8
ATOM 12241 O O . VAL A 1 90 ? 3.022 3.752 -5.340 1.00 0.00 90 VAL A O 8
ATOM 12254 N N . CYS A 1 91 ? 2.091 5.420 -4.156 1.00 0.00 91 CYS A N 8
ATOM 12255 C CA . CYS A 1 91 ? 0.729 4.980 -4.419 1.00 0.00 91 CYS A CA 8
ATOM 12256 C C . CYS A 1 91 ? 0.400 5.118 -5.899 1.00 0.00 91 CYS A C 8
ATOM 12257 O O . CYS A 1 91 ? 0.536 6.195 -6.480 1.00 0.00 91 CYS A O 8
ATOM 12264 N N . LYS A 1 92 ? -0.014 4.010 -6.504 1.00 0.00 92 LYS A N 8
ATOM 12265 C CA . LYS A 1 92 ? -0.360 3.975 -7.921 1.00 0.00 92 LYS A CA 8
ATOM 12266 C C . LYS A 1 92 ? -1.654 4.724 -8.179 1.00 0.00 92 LYS A C 8
ATOM 12267 O O . LYS A 1 92 ? -1.905 5.188 -9.288 1.00 0.00 92 LYS A O 8
ATOM 12286 N N . ASN A 1 93 ? -2.469 4.830 -7.145 1.00 0.00 93 ASN A N 8
ATOM 12287 C CA . ASN A 1 93 ? -3.795 5.414 -7.275 1.00 0.00 93 ASN A CA 8
ATOM 12288 C C . ASN A 1 93 ? -4.257 6.028 -5.958 1.00 0.00 93 ASN A C 8
ATOM 12289 O O . ASN A 1 93 ? -3.909 7.159 -5.635 1.00 0.00 93 ASN A O 8
ATOM 12300 N N . ILE A 1 94 ? -5.014 5.260 -5.184 1.00 0.00 94 ILE A N 8
ATOM 12301 C CA . ILE A 1 94 ? -5.645 5.772 -3.973 1.00 0.00 94 ILE A CA 8
ATOM 12302 C C . ILE A 1 94 ? -4.775 5.538 -2.746 1.00 0.00 94 ILE A C 8
ATOM 12303 O O . ILE A 1 94 ? -4.205 4.460 -2.577 1.00 0.00 94 ILE A O 8
ATOM 12319 N N . VAL A 1 95 ? -4.676 6.545 -1.891 1.00 0.00 95 VAL A N 8
ATOM 12320 C CA . VAL A 1 95 ? -4.002 6.392 -0.610 1.00 0.00 95 VAL A CA 8
ATOM 12321 C C . VAL A 1 95 ? -5.041 6.130 0.484 1.00 0.00 95 VAL A C 8
ATOM 12322 O O . VAL A 1 95 ? -6.040 6.849 0.595 1.00 0.00 95 VAL A O 8
ATOM 12335 N N . ALA A 1 96 ? -4.823 5.086 1.273 1.00 0.00 96 ALA A N 8
ATOM 12336 C CA . ALA A 1 96 ? -5.799 4.675 2.273 1.00 0.00 96 ALA A CA 8
ATOM 12337 C C . ALA A 1 96 ? -5.119 4.231 3.563 1.00 0.00 96 ALA A C 8
ATOM 12338 O O . ALA A 1 96 ? -3.920 3.959 3.584 1.00 0.00 96 ALA A O 8
ATOM 12345 N N . CYS A 1 97 ? -5.893 4.156 4.636 1.00 0.00 97 CYS A N 8
ATOM 12346 C CA . CYS A 1 97 ? -5.378 3.700 5.920 1.00 0.00 97 CYS A CA 8
ATOM 12347 C C . CYS A 1 97 ? -5.953 2.331 6.260 1.00 0.00 97 CYS A C 8
ATOM 12348 O O . CYS A 1 97 ? -7.144 2.201 6.552 1.00 0.00 97 CYS A O 8
ATOM 12355 N N . CYS A 1 98 ? -5.100 1.316 6.199 1.00 0.00 98 CYS A N 8
ATOM 12356 C CA . CYS A 1 98 ? -5.499 -0.056 6.490 1.00 0.00 98 CYS A CA 8
ATOM 12357 C C . CYS A 1 98 ? -4.863 -0.532 7.786 1.00 0.00 98 CYS A C 8
ATOM 12358 O O . CYS A 1 98 ? -3.640 -0.641 7.870 1.00 0.00 98 CYS A O 8
ATOM 12365 N N . PRO A 1 99 ? -5.663 -0.845 8.805 1.00 0.00 99 PRO A N 8
ATOM 12366 C CA . PRO A 1 99 ? -5.147 -1.360 10.074 1.00 0.00 99 PRO A CA 8
ATOM 12367 C C . PRO A 1 99 ? -4.731 -2.832 9.968 1.00 0.00 99 PRO A C 8
ATOM 12368 O O . PRO A 1 99 ? -5.455 -3.648 9.402 1.00 0.00 99 PRO A O 8
ATOM 12379 N N . GLU A 1 100 ? -3.547 -3.174 10.473 1.00 0.00 100 GLU A N 8
ATOM 12380 C CA . GLU A 1 100 ? -3.121 -4.570 10.471 1.00 0.00 100 GLU A CA 8
ATOM 12381 C C . GLU A 1 100 ? -3.791 -5.323 11.613 1.00 0.00 100 GLU A C 8
ATOM 12382 O O . GLU A 1 100 ? -3.642 -4.959 12.781 1.00 0.00 100 GLU A O 8
ATOM 12394 N N . GLY A 1 101 ? -4.550 -6.349 11.269 1.00 0.00 101 GLY A N 8
ATOM 12395 C CA . GLY A 1 101 ? -5.250 -7.123 12.271 1.00 0.00 101 GLY A CA 8
ATOM 12396 C C . GLY A 1 101 ? -6.660 -7.461 11.845 1.00 0.00 101 GLY A C 8
ATOM 12397 O O . GLY A 1 101 ? -7.060 -8.622 11.891 1.00 0.00 101 GLY A O 8
ATOM 12401 N N . THR A 1 102 ? -7.416 -6.439 11.442 1.00 0.00 102 THR A N 8
ATOM 12402 C CA . THR A 1 102 ? -8.789 -6.622 10.990 1.00 0.00 102 THR A CA 8
ATOM 12403 C C . THR A 1 102 ? -9.435 -5.271 10.678 1.00 0.00 102 THR A C 8
ATOM 12404 O O . THR A 1 102 ? -8.817 -4.223 10.881 1.00 0.00 102 THR A O 8
ATOM 12415 N N . THR A 1 103 ? -10.680 -5.320 10.205 1.00 0.00 103 THR A N 8
ATOM 12416 C CA . THR A 1 103 ? -11.477 -4.134 9.864 1.00 0.00 103 THR A CA 8
ATOM 12417 C C . THR A 1 103 ? -11.053 -3.506 8.539 1.00 0.00 103 THR A C 8
ATOM 12418 O O . THR A 1 103 ? -9.942 -3.710 8.050 1.00 0.00 103 THR A O 8
ATOM 12429 N N . ASN A 1 104 ? -11.987 -2.758 7.962 1.00 0.00 104 ASN A N 8
ATOM 12430 C CA . ASN A 1 104 ? -11.824 -2.155 6.643 1.00 0.00 104 ASN A CA 8
ATOM 12431 C C . ASN A 1 104 ? -10.892 -0.953 6.682 1.00 0.00 104 ASN A C 8
ATOM 12432 O O . ASN A 1 104 ? -10.459 -0.517 7.749 1.00 0.00 104 ASN A O 8
ATOM 12443 N N . CYS A 1 105 ? -10.616 -0.402 5.510 1.00 0.00 105 CYS A N 8
ATOM 12444 C CA . CYS A 1 105 ? -9.714 0.725 5.388 1.00 0.00 105 CYS A CA 8
ATOM 12445 C C . CYS A 1 105 ? -10.464 1.975 4.964 1.00 0.00 105 CYS A C 8
ATOM 12446 O O . CYS A 1 105 ? -11.376 1.919 4.137 1.00 0.00 105 CYS A O 8
ATOM 12453 N N . VAL A 1 106 ? -10.067 3.104 5.521 1.00 0.00 106 VAL A N 8
ATOM 12454 C CA . VAL A 1 106 ? -10.623 4.380 5.121 1.00 0.00 106 VAL A CA 8
ATOM 12455 C C . VAL A 1 106 ? -9.767 4.987 4.010 1.00 0.00 106 VAL A C 8
ATOM 12456 O O . VAL A 1 106 ? -8.540 4.891 4.038 1.00 0.00 106 VAL A O 8
ATOM 12469 N N . ALA A 1 107 ? -10.414 5.572 3.017 1.00 0.00 107 ALA A N 8
ATOM 12470 C CA . ALA A 1 107 ? -9.702 6.191 1.910 1.00 0.00 107 ALA A CA 8
ATOM 12471 C C . ALA A 1 107 ? -9.586 7.688 2.139 1.00 0.00 107 ALA A C 8
ATOM 12472 O O . ALA A 1 107 ? -10.578 8.358 2.426 1.00 0.00 107 ALA A O 8
ATOM 12479 N N . VAL A 1 108 ? -8.374 8.208 2.025 1.00 0.00 108 VAL A N 8
ATOM 12480 C CA . VAL A 1 108 ? -8.132 9.627 2.264 1.00 0.00 108 VAL A CA 8
ATOM 12481 C C . VAL A 1 108 ? -8.177 10.407 0.964 1.00 0.00 108 VAL A C 8
ATOM 12482 O O . VAL A 1 108 ? -7.877 11.597 0.917 1.00 0.00 108 VAL A O 8
ATOM 12495 N N . ASP A 1 109 ? -8.560 9.712 -0.084 1.00 0.00 109 ASP A N 8
ATOM 12496 C CA . ASP A 1 109 ? -8.812 10.328 -1.370 1.00 0.00 109 ASP A CA 8
ATOM 12497 C C . ASP A 1 109 ? -10.243 10.034 -1.768 1.00 0.00 109 ASP A C 8
ATOM 12498 O O . ASP A 1 109 ? -10.761 8.951 -1.489 1.00 0.00 109 ASP A O 8
ATOM 12507 N N . ASN A 1 110 ? -10.882 11.003 -2.386 1.00 0.00 110 ASN A N 8
ATOM 12508 C CA . ASN A 1 110 ? -12.265 10.866 -2.787 1.00 0.00 110 ASN A CA 8
ATOM 12509 C C . ASN A 1 110 ? -12.477 11.534 -4.134 1.00 0.00 110 ASN A C 8
ATOM 12510 O O . ASN A 1 110 ? -13.603 11.872 -4.507 1.00 0.00 110 ASN A O 8
ATOM 12521 N N . ALA A 1 111 ? -11.386 11.724 -4.867 1.00 0.00 111 ALA A N 8
ATOM 12522 C CA . ALA A 1 111 ? -11.443 12.405 -6.150 1.00 0.00 111 ALA A CA 8
ATOM 12523 C C . ALA A 1 111 ? -10.621 11.673 -7.202 1.00 0.00 111 ALA A C 8
ATOM 12524 O O . ALA A 1 111 ? -11.024 11.581 -8.361 1.00 0.00 111 ALA A O 8
ATOM 12531 N N . GLY A 1 112 ? -9.481 11.139 -6.787 1.00 0.00 112 GLY A N 8
ATOM 12532 C CA . GLY A 1 112 ? -8.582 10.489 -7.716 1.00 0.00 112 GLY A CA 8
ATOM 12533 C C . GLY A 1 112 ? -7.647 11.484 -8.365 1.00 0.00 112 GLY A C 8
ATOM 12534 O O . GLY A 1 112 ? -7.584 11.583 -9.594 1.00 0.00 112 GLY A O 8
ATOM 12538 N N . ALA A 1 113 ? -6.933 12.233 -7.543 1.00 0.00 113 ALA A N 8
ATOM 12539 C CA . ALA A 1 113 ? -6.021 13.251 -8.035 1.00 0.00 113 ALA A CA 8
ATOM 12540 C C . ALA A 1 113 ? -4.578 12.864 -7.739 1.00 0.00 113 ALA A C 8
ATOM 12541 O O . ALA A 1 113 ? -4.324 11.820 -7.143 1.00 0.00 113 ALA A O 8
ATOM 12548 N N . GLY A 1 114 ? -3.645 13.706 -8.157 1.00 0.00 114 GLY A N 8
ATOM 12549 C CA . GLY A 1 114 ? -2.241 13.434 -7.928 1.00 0.00 114 GLY A CA 8
ATOM 12550 C C . GLY A 1 114 ? -1.823 13.732 -6.503 1.00 0.00 114 GLY A C 8
ATOM 12551 O O . GLY A 1 114 ? -1.273 14.798 -6.223 1.00 0.00 114 GLY A O 8
ATOM 12555 N N . THR A 1 115 ? -2.097 12.802 -5.602 1.00 0.00 115 THR A N 8
ATOM 12556 C CA . THR A 1 115 ? -1.733 12.951 -4.208 1.00 0.00 115 THR A CA 8
ATOM 12557 C C . THR A 1 115 ? -0.259 12.628 -3.993 1.00 0.00 115 THR A C 8
ATOM 12558 O O . THR A 1 115 ? 0.090 11.519 -3.590 1.00 0.00 115 THR A O 8
ATOM 12569 N N . LYS A 1 116 ? 0.599 13.594 -4.298 1.00 0.00 116 LYS A N 8
ATOM 12570 C CA . LYS A 1 116 ? 2.033 13.443 -4.076 1.00 0.00 116 LYS A CA 8
ATOM 12571 C C . LYS A 1 116 ? 2.722 14.802 -4.149 1.00 0.00 116 LYS A C 8
ATOM 12572 O O . LYS A 1 116 ? 3.884 14.902 -4.551 1.00 0.00 116 LYS A O 8
ATOM 12591 N N . ALA A 1 117 ? 1.995 15.851 -3.777 1.00 0.00 117 ALA A N 8
ATOM 12592 C CA . ALA A 1 117 ? 2.507 17.212 -3.890 1.00 0.00 117 ALA A CA 8
ATOM 12593 C C . ALA A 1 117 ? 2.528 17.921 -2.538 1.00 0.00 117 ALA A C 8
ATOM 12594 O O . ALA A 1 117 ? 1.634 17.730 -1.709 1.00 0.00 117 ALA A O 8
ATOM 12601 N N . GLU A 1 118 ? 3.552 18.742 -2.335 1.00 0.00 118 GLU A N 8
ATOM 12602 C CA . GLU A 1 118 ? 3.700 19.538 -1.123 1.00 0.00 118 GLU A CA 8
ATOM 12603 C C . GLU A 1 118 ? 4.638 20.710 -1.409 1.00 0.00 118 GLU A C 8
ATOM 12604 O O . GLU A 1 118 ? 5.520 20.557 -2.282 1.00 0.00 118 GLU A O 8
ATOM 12617 N N . SER A 1 1 ? 4.798 -10.810 -9.035 1.00 0.00 1 SER A N 9
ATOM 12618 C CA . SER A 1 1 ? 6.002 -10.379 -8.296 1.00 0.00 1 SER A CA 9
ATOM 12619 C C . SER A 1 1 ? 7.205 -11.243 -8.668 1.00 0.00 1 SER A C 9
ATOM 12620 O O . SER A 1 1 ? 8.348 -10.831 -8.475 1.00 0.00 1 SER A O 9
ATOM 12630 N N . LEU A 1 2 ? 6.932 -12.446 -9.195 1.00 0.00 2 LEU A N 9
ATOM 12631 C CA . LEU A 1 2 ? 7.971 -13.365 -9.669 1.00 0.00 2 LEU A CA 9
ATOM 12632 C C . LEU A 1 2 ? 8.854 -13.858 -8.520 1.00 0.00 2 LEU A C 9
ATOM 12633 O O . LEU A 1 2 ? 9.869 -13.244 -8.188 1.00 0.00 2 LEU A O 9
ATOM 12649 N N . PRO A 1 3 ? 8.479 -14.991 -7.904 1.00 0.00 3 PRO A N 9
ATOM 12650 C CA . PRO A 1 3 ? 9.236 -15.588 -6.803 1.00 0.00 3 PRO A CA 9
ATOM 12651 C C . PRO A 1 3 ? 10.494 -16.309 -7.292 1.00 0.00 3 PRO A C 9
ATOM 12652 O O . PRO A 1 3 ? 10.611 -17.532 -7.178 1.00 0.00 3 PRO A O 9
ATOM 12663 N N . ALA A 1 4 ? 11.422 -15.547 -7.858 1.00 0.00 4 ALA A N 9
ATOM 12664 C CA . ALA A 1 4 ? 12.683 -16.099 -8.328 1.00 0.00 4 ALA A CA 9
ATOM 12665 C C . ALA A 1 4 ? 13.623 -16.360 -7.157 1.00 0.00 4 ALA A C 9
ATOM 12666 O O . ALA A 1 4 ? 13.884 -17.510 -6.806 1.00 0.00 4 ALA A O 9
ATOM 12673 N N . SER A 1 5 ? 14.132 -15.293 -6.554 1.00 0.00 5 SER A N 9
ATOM 12674 C CA . SER A 1 5 ? 14.971 -15.422 -5.374 1.00 0.00 5 SER A CA 9
ATOM 12675 C C . SER A 1 5 ? 14.410 -14.594 -4.220 1.00 0.00 5 SER A C 9
ATOM 12676 O O . SER A 1 5 ? 13.547 -15.055 -3.473 1.00 0.00 5 SER A O 9
ATOM 12684 N N . ALA A 1 6 ? 14.887 -13.361 -4.095 1.00 0.00 6 ALA A N 9
ATOM 12685 C CA . ALA A 1 6 ? 14.478 -12.493 -2.998 1.00 0.00 6 ALA A CA 9
ATOM 12686 C C . ALA A 1 6 ? 13.370 -11.536 -3.424 1.00 0.00 6 ALA A C 9
ATOM 12687 O O . ALA A 1 6 ? 12.760 -10.873 -2.581 1.00 0.00 6 ALA A O 9
ATOM 12694 N N . ALA A 1 7 ? 13.127 -11.468 -4.736 1.00 0.00 7 ALA A N 9
ATOM 12695 C CA . ALA A 1 7 ? 12.101 -10.593 -5.307 1.00 0.00 7 ALA A CA 9
ATOM 12696 C C . ALA A 1 7 ? 12.269 -9.146 -4.838 1.00 0.00 7 ALA A C 9
ATOM 12697 O O . ALA A 1 7 ? 11.342 -8.534 -4.308 1.00 0.00 7 ALA A O 9
ATOM 12704 N N . LYS A 1 8 ? 13.455 -8.602 -5.054 1.00 0.00 8 LYS A N 9
ATOM 12705 C CA . LYS A 1 8 ? 13.767 -7.247 -4.626 1.00 0.00 8 LYS A CA 9
ATOM 12706 C C . LYS A 1 8 ? 13.090 -6.232 -5.541 1.00 0.00 8 LYS A C 9
ATOM 12707 O O . LYS A 1 8 ? 13.550 -5.983 -6.656 1.00 0.00 8 LYS A O 9
ATOM 12726 N N . ASN A 1 9 ? 11.986 -5.669 -5.073 1.00 0.00 9 ASN A N 9
ATOM 12727 C CA . ASN A 1 9 ? 11.222 -4.716 -5.869 1.00 0.00 9 ASN A CA 9
ATOM 12728 C C . ASN A 1 9 ? 10.586 -3.633 -4.998 1.00 0.00 9 ASN A C 9
ATOM 12729 O O . ASN A 1 9 ? 10.050 -2.652 -5.510 1.00 0.00 9 ASN A O 9
ATOM 12740 N N . ALA A 1 10 ? 10.665 -3.793 -3.683 1.00 0.00 10 ALA A N 9
ATOM 12741 C CA . ALA A 1 10 ? 9.959 -2.898 -2.777 1.00 0.00 10 ALA A CA 9
ATOM 12742 C C . ALA A 1 10 ? 10.918 -2.146 -1.862 1.00 0.00 10 ALA A C 9
ATOM 12743 O O . ALA A 1 10 ? 11.907 -2.702 -1.386 1.00 0.00 10 ALA A O 9
ATOM 12750 N N . LYS A 1 11 ? 10.618 -0.871 -1.632 1.00 0.00 11 LYS A N 9
ATOM 12751 C CA . LYS A 1 11 ? 11.368 -0.047 -0.686 1.00 0.00 11 LYS A CA 9
ATOM 12752 C C . LYS A 1 11 ? 10.415 0.602 0.297 1.00 0.00 11 LYS A C 9
ATOM 12753 O O . LYS A 1 11 ? 10.535 0.413 1.509 1.00 0.00 11 LYS A O 9
ATOM 12772 N N . LEU A 1 12 ? 9.493 1.394 -0.253 1.00 0.00 12 LEU A N 9
ATOM 12773 C CA . LEU A 1 12 ? 8.425 2.039 0.507 1.00 0.00 12 LEU A CA 9
ATOM 12774 C C . LEU A 1 12 ? 8.944 3.232 1.313 1.00 0.00 12 LEU A C 9
ATOM 12775 O O . LEU A 1 12 ? 8.519 4.366 1.098 1.00 0.00 12 LEU A O 9
ATOM 12791 N N . ALA A 1 13 ? 9.861 2.979 2.235 1.00 0.00 13 ALA A N 9
ATOM 12792 C CA . ALA A 1 13 ? 10.396 4.035 3.084 1.00 0.00 13 ALA A CA 9
ATOM 12793 C C . ALA A 1 13 ? 11.331 4.936 2.289 1.00 0.00 13 ALA A C 9
ATOM 12794 O O . ALA A 1 13 ? 11.290 6.163 2.409 1.00 0.00 13 ALA A O 9
ATOM 12801 N N . THR A 1 14 ? 12.147 4.315 1.449 1.00 0.00 14 THR A N 9
ATOM 12802 C CA . THR A 1 14 ? 13.127 5.032 0.643 1.00 0.00 14 THR A CA 9
ATOM 12803 C C . THR A 1 14 ? 12.484 5.705 -0.573 1.00 0.00 14 THR A C 9
ATOM 12804 O O . THR A 1 14 ? 13.173 6.260 -1.428 1.00 0.00 14 THR A O 9
ATOM 12815 N N . SER A 1 15 ? 11.159 5.653 -0.638 1.00 0.00 15 SER A N 9
ATOM 12816 C CA . SER A 1 15 ? 10.412 6.355 -1.668 1.00 0.00 15 SER A CA 9
ATOM 12817 C C . SER A 1 15 ? 10.419 7.848 -1.393 1.00 0.00 15 SER A C 9
ATOM 12818 O O . SER A 1 15 ? 10.294 8.643 -2.317 1.00 0.00 15 SER A O 9
ATOM 12826 N N . ALA A 1 16 ? 10.580 8.210 -0.110 1.00 0.00 16 ALA A N 9
ATOM 12827 C CA . ALA A 1 16 ? 10.598 9.609 0.333 1.00 0.00 16 ALA A CA 9
ATOM 12828 C C . ALA A 1 16 ? 9.225 10.262 0.171 1.00 0.00 16 ALA A C 9
ATOM 12829 O O . ALA A 1 16 ? 8.671 10.814 1.121 1.00 0.00 16 ALA A O 9
ATOM 12836 N N . ALA A 1 17 ? 8.685 10.180 -1.032 1.00 0.00 17 ALA A N 9
ATOM 12837 C CA . ALA A 1 17 ? 7.379 10.726 -1.348 1.00 0.00 17 ALA A CA 9
ATOM 12838 C C . ALA A 1 17 ? 6.291 10.030 -0.542 1.00 0.00 17 ALA A C 9
ATOM 12839 O O . ALA A 1 17 ? 5.295 10.641 -0.161 1.00 0.00 17 ALA A O 9
ATOM 12846 N N . PHE A 1 18 ? 6.494 8.745 -0.270 1.00 0.00 18 PHE A N 9
ATOM 12847 C CA . PHE A 1 18 ? 5.553 7.989 0.543 1.00 0.00 18 PHE A CA 9
ATOM 12848 C C . PHE A 1 18 ? 5.654 8.421 2.002 1.00 0.00 18 PHE A C 9
ATOM 12849 O O . PHE A 1 18 ? 4.682 8.357 2.750 1.00 0.00 18 PHE A O 9
ATOM 12866 N N . ALA A 1 19 ? 6.831 8.878 2.399 1.00 0.00 19 ALA A N 9
ATOM 12867 C CA . ALA A 1 19 ? 7.030 9.361 3.760 1.00 0.00 19 ALA A CA 9
ATOM 12868 C C . ALA A 1 19 ? 6.274 10.669 3.986 1.00 0.00 19 ALA A C 9
ATOM 12869 O O . ALA A 1 19 ? 5.951 11.024 5.117 1.00 0.00 19 ALA A O 9
ATOM 12876 N N . LYS A 1 20 ? 5.977 11.376 2.897 1.00 0.00 20 LYS A N 9
ATOM 12877 C CA . LYS A 1 20 ? 5.187 12.598 2.974 1.00 0.00 20 LYS A CA 9
ATOM 12878 C C . LYS A 1 20 ? 3.759 12.259 3.386 1.00 0.00 20 LYS A C 9
ATOM 12879 O O . LYS A 1 20 ? 3.084 13.048 4.043 1.00 0.00 20 LYS A O 9
ATOM 12898 N N . GLN A 1 21 ? 3.328 11.062 3.013 1.00 0.00 21 GLN A N 9
ATOM 12899 C CA . GLN A 1 21 ? 1.994 10.574 3.335 1.00 0.00 21 GLN A CA 9
ATOM 12900 C C . GLN A 1 21 ? 1.823 10.433 4.843 1.00 0.00 21 GLN A C 9
ATOM 12901 O O . GLN A 1 21 ? 0.733 10.635 5.379 1.00 0.00 21 GLN A O 9
ATOM 12915 N N . ALA A 1 22 ? 2.920 10.112 5.521 1.00 0.00 22 ALA A N 9
ATOM 12916 C CA . ALA A 1 22 ? 2.901 9.886 6.960 1.00 0.00 22 ALA A CA 9
ATOM 12917 C C . ALA A 1 22 ? 2.671 11.185 7.728 1.00 0.00 22 ALA A C 9
ATOM 12918 O O . ALA A 1 22 ? 2.296 11.167 8.899 1.00 0.00 22 ALA A O 9
ATOM 12925 N N . GLU A 1 23 ? 2.906 12.309 7.066 1.00 0.00 23 GLU A N 9
ATOM 12926 C CA . GLU A 1 23 ? 2.704 13.609 7.691 1.00 0.00 23 GLU A CA 9
ATOM 12927 C C . GLU A 1 23 ? 1.484 14.308 7.103 1.00 0.00 23 GLU A C 9
ATOM 12928 O O . GLU A 1 23 ? 0.864 15.151 7.752 1.00 0.00 23 GLU A O 9
ATOM 12940 N N . GLY A 1 24 ? 1.140 13.949 5.872 1.00 0.00 24 GLY A N 9
ATOM 12941 C CA . GLY A 1 24 ? -0.018 14.535 5.220 1.00 0.00 24 GLY A CA 9
ATOM 12942 C C . GLY A 1 24 ? -1.318 13.950 5.724 1.00 0.00 24 GLY A C 9
ATOM 12943 O O . GLY A 1 24 ? -2.362 14.602 5.682 1.00 0.00 24 GLY A O 9
ATOM 12947 N N . THR A 1 25 ? -1.255 12.720 6.205 1.00 0.00 25 THR A N 9
ATOM 12948 C CA . THR A 1 25 ? -2.432 12.041 6.713 1.00 0.00 25 THR A CA 9
ATOM 12949 C C . THR A 1 25 ? -2.101 11.291 7.992 1.00 0.00 25 THR A C 9
ATOM 12950 O O . THR A 1 25 ? -0.946 10.940 8.233 1.00 0.00 25 THR A O 9
ATOM 12961 N N . THR A 1 26 ? -3.107 11.056 8.822 1.00 0.00 26 THR A N 9
ATOM 12962 C CA . THR A 1 26 ? -2.894 10.344 10.068 1.00 0.00 26 THR A CA 9
ATOM 12963 C C . THR A 1 26 ? -2.956 8.836 9.837 1.00 0.00 26 THR A C 9
ATOM 12964 O O . THR A 1 26 ? -4.035 8.233 9.831 1.00 0.00 26 THR A O 9
ATOM 12975 N N . CYS A 1 27 ? -1.791 8.234 9.657 1.00 0.00 27 CYS A N 9
ATOM 12976 C CA . CYS A 1 27 ? -1.683 6.792 9.513 1.00 0.00 27 CYS A CA 9
ATOM 12977 C C . CYS A 1 27 ? -0.352 6.318 10.086 1.00 0.00 27 CYS A C 9
ATOM 12978 O O . CYS A 1 27 ? 0.698 6.894 9.804 1.00 0.00 27 CYS A O 9
ATOM 12985 N N . ASN A 1 28 ? -0.404 5.275 10.903 1.00 0.00 28 ASN A N 9
ATOM 12986 C CA . ASN A 1 28 ? 0.786 4.753 11.565 1.00 0.00 28 ASN A CA 9
ATOM 12987 C C . ASN A 1 28 ? 1.578 3.866 10.609 1.00 0.00 28 ASN A C 9
ATOM 12988 O O . ASN A 1 28 ? 1.122 3.582 9.508 1.00 0.00 28 ASN A O 9
ATOM 12999 N N . VAL A 1 29 ? 2.757 3.426 11.041 1.00 0.00 29 VAL A N 9
ATOM 13000 C CA . VAL A 1 29 ? 3.622 2.576 10.220 1.00 0.00 29 VAL A CA 9
ATOM 13001 C C . VAL A 1 29 ? 2.886 1.308 9.759 1.00 0.00 29 VAL A C 9
ATOM 13002 O O . VAL A 1 29 ? 2.997 0.901 8.602 1.00 0.00 29 VAL A O 9
ATOM 13015 N N . GLY A 1 30 ? 2.118 0.704 10.659 1.00 0.00 30 GLY A N 9
ATOM 13016 C CA . GLY A 1 30 ? 1.361 -0.485 10.308 1.00 0.00 30 GLY A CA 9
ATOM 13017 C C . GLY A 1 30 ? -0.063 -0.162 9.908 1.00 0.00 30 GLY A C 9
ATOM 13018 O O . GLY A 1 30 ? -0.910 -1.053 9.806 1.00 0.00 30 GLY A O 9
ATOM 13022 N N . SER A 1 31 ? -0.329 1.114 9.690 1.00 0.00 31 SER A N 9
ATOM 13023 C CA . SER A 1 31 ? -1.652 1.563 9.290 1.00 0.00 31 SER A CA 9
ATOM 13024 C C . SER A 1 31 ? -1.563 2.487 8.080 1.00 0.00 31 SER A C 9
ATOM 13025 O O . SER A 1 31 ? -2.505 3.217 7.770 1.00 0.00 31 SER A O 9
ATOM 13033 N N . ILE A 1 32 ? -0.423 2.459 7.410 1.00 0.00 32 ILE A N 9
ATOM 13034 C CA . ILE A 1 32 ? -0.235 3.219 6.190 1.00 0.00 32 ILE A CA 9
ATOM 13035 C C . ILE A 1 32 ? -0.249 2.266 5.000 1.00 0.00 32 ILE A C 9
ATOM 13036 O O . ILE A 1 32 ? 0.362 1.191 5.045 1.00 0.00 32 ILE A O 9
ATOM 13052 N N . ALA A 1 33 ? -0.995 2.618 3.965 1.00 0.00 33 ALA A N 9
ATOM 13053 C CA . ALA A 1 33 ? -1.215 1.703 2.864 1.00 0.00 33 ALA A CA 9
ATOM 13054 C C . ALA A 1 33 ? -1.432 2.426 1.549 1.00 0.00 33 ALA A C 9
ATOM 13055 O O . ALA A 1 33 ? -1.437 3.655 1.484 1.00 0.00 33 ALA A O 9
ATOM 13062 N N . CYS A 1 34 ? -1.616 1.638 0.509 1.00 0.00 34 CYS A N 9
ATOM 13063 C CA . CYS A 1 34 ? -2.024 2.144 -0.783 1.00 0.00 34 CYS A CA 9
ATOM 13064 C C . CYS A 1 34 ? -3.244 1.371 -1.248 1.00 0.00 34 CYS A C 9
ATOM 13065 O O . CYS A 1 34 ? -3.297 0.145 -1.118 1.00 0.00 34 CYS A O 9
ATOM 13072 N N . CYS A 1 35 ? -4.235 2.077 -1.756 1.00 0.00 35 CYS A N 9
ATOM 13073 C CA . CYS A 1 35 ? -5.429 1.433 -2.267 1.00 0.00 35 CYS A CA 9
ATOM 13074 C C . CYS A 1 35 ? -5.477 1.584 -3.778 1.00 0.00 35 CYS A C 9
ATOM 13075 O O . CYS A 1 35 ? -4.835 2.478 -4.342 1.00 0.00 35 CYS A O 9
ATOM 13082 N N . ASN A 1 36 ? -6.221 0.717 -4.435 1.00 0.00 36 ASN A N 9
ATOM 13083 C CA . ASN A 1 36 ? -6.207 0.667 -5.883 1.00 0.00 36 ASN A CA 9
ATOM 13084 C C . ASN A 1 36 ? -7.563 0.224 -6.424 1.00 0.00 36 ASN A C 9
ATOM 13085 O O . ASN A 1 36 ? -8.375 -0.348 -5.694 1.00 0.00 36 ASN A O 9
ATOM 13096 N N . SER A 1 37 ? -7.810 0.545 -7.691 1.00 0.00 37 SER A N 9
ATOM 13097 C CA . SER A 1 37 ? -9.025 0.161 -8.392 1.00 0.00 37 SER A CA 9
ATOM 13098 C C . SER A 1 37 ? -9.307 -1.341 -8.249 1.00 0.00 37 SER A C 9
ATOM 13099 O O . SER A 1 37 ? -8.413 -2.166 -8.437 1.00 0.00 37 SER A O 9
ATOM 13107 N N . PRO A 1 38 ? -10.559 -1.708 -7.915 1.00 0.00 38 PRO A N 9
ATOM 13108 C CA . PRO A 1 38 ? -10.959 -3.107 -7.692 1.00 0.00 38 PRO A CA 9
ATOM 13109 C C . PRO A 1 38 ? -10.605 -4.032 -8.854 1.00 0.00 38 PRO A C 9
ATOM 13110 O O . PRO A 1 38 ? -10.099 -5.130 -8.639 1.00 0.00 38 PRO A O 9
ATOM 13121 N N . ALA A 1 39 ? -10.844 -3.581 -10.084 1.00 0.00 39 ALA A N 9
ATOM 13122 C CA . ALA A 1 39 ? -10.587 -4.407 -11.263 1.00 0.00 39 ALA A CA 9
ATOM 13123 C C . ALA A 1 39 ? -9.087 -4.554 -11.513 1.00 0.00 39 ALA A C 9
ATOM 13124 O O . ALA A 1 39 ? -8.660 -5.334 -12.365 1.00 0.00 39 ALA A O 9
ATOM 13131 N N . GLU A 1 40 ? -8.298 -3.802 -10.760 1.00 0.00 40 GLU A N 9
ATOM 13132 C CA . GLU A 1 40 ? -6.850 -3.853 -10.861 1.00 0.00 40 GLU A CA 9
ATOM 13133 C C . GLU A 1 40 ? -6.283 -4.645 -9.685 1.00 0.00 40 GLU A C 9
ATOM 13134 O O . GLU A 1 40 ? -5.447 -5.534 -9.856 1.00 0.00 40 GLU A O 9
ATOM 13146 N N . THR A 1 41 ? -6.776 -4.321 -8.498 1.00 0.00 41 THR A N 9
ATOM 13147 C CA . THR A 1 41 ? -6.416 -5.023 -7.275 1.00 0.00 41 THR A CA 9
ATOM 13148 C C . THR A 1 41 ? -6.793 -6.504 -7.362 1.00 0.00 41 THR A C 9
ATOM 13149 O O . THR A 1 41 ? -6.059 -7.377 -6.904 1.00 0.00 41 THR A O 9
ATOM 13160 N N . ASN A 1 42 ? -7.933 -6.776 -7.976 1.00 0.00 42 ASN A N 9
ATOM 13161 C CA . ASN A 1 42 ? -8.447 -8.134 -8.089 1.00 0.00 42 ASN A CA 9
ATOM 13162 C C . ASN A 1 42 ? -8.200 -8.696 -9.479 1.00 0.00 42 ASN A C 9
ATOM 13163 O O . ASN A 1 42 ? -8.797 -9.698 -9.873 1.00 0.00 42 ASN A O 9
ATOM 13174 N N . ASN A 1 43 ? -7.331 -8.031 -10.224 1.00 0.00 43 ASN A N 9
ATOM 13175 C CA . ASN A 1 43 ? -7.033 -8.429 -11.599 1.00 0.00 43 ASN A CA 9
ATOM 13176 C C . ASN A 1 43 ? -6.420 -9.822 -11.647 1.00 0.00 43 ASN A C 9
ATOM 13177 O O . ASN A 1 43 ? -6.774 -10.639 -12.501 1.00 0.00 43 ASN A O 9
ATOM 13188 N N . ASP A 1 44 ? -5.512 -10.097 -10.720 1.00 0.00 44 ASP A N 9
ATOM 13189 C CA . ASP A 1 44 ? -4.872 -11.404 -10.649 1.00 0.00 44 ASP A CA 9
ATOM 13190 C C . ASP A 1 44 ? -5.699 -12.358 -9.798 1.00 0.00 44 ASP A C 9
ATOM 13191 O O . ASP A 1 44 ? -6.254 -11.970 -8.769 1.00 0.00 44 ASP A O 9
ATOM 13200 N N . SER A 1 45 ? -5.766 -13.604 -10.236 1.00 0.00 45 SER A N 9
ATOM 13201 C CA . SER A 1 45 ? -6.536 -14.628 -9.556 1.00 0.00 45 SER A CA 9
ATOM 13202 C C . SER A 1 45 ? -6.046 -14.851 -8.123 1.00 0.00 45 SER A C 9
ATOM 13203 O O . SER A 1 45 ? -6.848 -15.029 -7.204 1.00 0.00 45 SER A O 9
ATOM 13211 N N . LEU A 1 46 ? -4.733 -14.836 -7.934 1.00 0.00 46 LEU A N 9
ATOM 13212 C CA . LEU A 1 46 ? -4.149 -15.126 -6.632 1.00 0.00 46 LEU A CA 9
ATOM 13213 C C . LEU A 1 46 ? -3.957 -13.850 -5.822 1.00 0.00 46 LEU A C 9
ATOM 13214 O O . LEU A 1 46 ? -3.829 -13.902 -4.600 1.00 0.00 46 LEU A O 9
ATOM 13230 N N . LEU A 1 47 ? -3.941 -12.704 -6.507 1.00 0.00 47 LEU A N 9
ATOM 13231 C CA . LEU A 1 47 ? -3.758 -11.410 -5.845 1.00 0.00 47 LEU A CA 9
ATOM 13232 C C . LEU A 1 47 ? -4.824 -11.180 -4.779 1.00 0.00 47 LEU A C 9
ATOM 13233 O O . LEU A 1 47 ? -4.545 -10.601 -3.732 1.00 0.00 47 LEU A O 9
ATOM 13249 N N . SER A 1 48 ? -6.038 -11.650 -5.044 1.00 0.00 48 SER A N 9
ATOM 13250 C CA . SER A 1 48 ? -7.151 -11.492 -4.112 1.00 0.00 48 SER A CA 9
ATOM 13251 C C . SER A 1 48 ? -6.885 -12.231 -2.791 1.00 0.00 48 SER A C 9
ATOM 13252 O O . SER A 1 48 ? -7.459 -11.897 -1.753 1.00 0.00 48 SER A O 9
ATOM 13260 N N . GLY A 1 49 ? -6.016 -13.237 -2.836 1.00 0.00 49 GLY A N 9
ATOM 13261 C CA . GLY A 1 49 ? -5.614 -13.928 -1.623 1.00 0.00 49 GLY A CA 9
ATOM 13262 C C . GLY A 1 49 ? -4.260 -13.450 -1.141 1.00 0.00 49 GLY A C 9
ATOM 13263 O O . GLY A 1 49 ? -3.909 -13.623 0.024 1.00 0.00 49 GLY A O 9
ATOM 13267 N N . LEU A 1 50 ? -3.511 -12.828 -2.043 1.00 0.00 50 LEU A N 9
ATOM 13268 C CA . LEU A 1 50 ? -2.190 -12.301 -1.736 1.00 0.00 50 LEU A CA 9
ATOM 13269 C C . LEU A 1 50 ? -2.277 -11.182 -0.703 1.00 0.00 50 LEU A C 9
ATOM 13270 O O . LEU A 1 50 ? -1.391 -11.028 0.134 1.00 0.00 50 LEU A O 9
ATOM 13286 N N . LEU A 1 51 ? -3.345 -10.395 -0.774 1.00 0.00 51 LEU A N 9
ATOM 13287 C CA . LEU A 1 51 ? -3.545 -9.308 0.174 1.00 0.00 51 LEU A CA 9
ATOM 13288 C C . LEU A 1 51 ? -3.927 -9.855 1.547 1.00 0.00 51 LEU A C 9
ATOM 13289 O O . LEU A 1 51 ? -3.516 -9.327 2.580 1.00 0.00 51 LEU A O 9
ATOM 13305 N N . GLY A 1 52 ? -4.674 -10.950 1.551 1.00 0.00 52 GLY A N 9
ATOM 13306 C CA . GLY A 1 52 ? -5.179 -11.504 2.790 1.00 0.00 52 GLY A CA 9
ATOM 13307 C C . GLY A 1 52 ? -4.155 -12.366 3.502 1.00 0.00 52 GLY A C 9
ATOM 13308 O O . GLY A 1 52 ? -4.435 -13.516 3.834 1.00 0.00 52 GLY A O 9
ATOM 13312 N N . ALA A 1 53 ? -2.972 -11.811 3.733 1.00 0.00 53 ALA A N 9
ATOM 13313 C CA . ALA A 1 53 ? -1.908 -12.524 4.429 1.00 0.00 53 ALA A CA 9
ATOM 13314 C C . ALA A 1 53 ? -2.215 -12.621 5.917 1.00 0.00 53 ALA A C 9
ATOM 13315 O O . ALA A 1 53 ? -1.780 -13.547 6.603 1.00 0.00 53 ALA A O 9
ATOM 13322 N N . GLY A 1 54 ? -2.972 -11.651 6.401 1.00 0.00 54 GLY A N 9
ATOM 13323 C CA . GLY A 1 54 ? -3.359 -11.628 7.794 1.00 0.00 54 GLY A CA 9
ATOM 13324 C C . GLY A 1 54 ? -4.807 -11.235 7.960 1.00 0.00 54 GLY A C 9
ATOM 13325 O O . GLY A 1 54 ? -5.700 -12.076 7.869 1.00 0.00 54 GLY A O 9
ATOM 13329 N N . LEU A 1 55 ? -5.043 -9.955 8.181 1.00 0.00 55 LEU A N 9
ATOM 13330 C CA . LEU A 1 55 ? -6.389 -9.436 8.326 1.00 0.00 55 LEU A CA 9
ATOM 13331 C C . LEU A 1 55 ? -6.580 -8.221 7.425 1.00 0.00 55 LEU A C 9
ATOM 13332 O O . LEU A 1 55 ? -6.887 -7.121 7.898 1.00 0.00 55 LEU A O 9
ATOM 13348 N N . LEU A 1 56 ? -6.389 -8.414 6.125 1.00 0.00 56 LEU A N 9
ATOM 13349 C CA . LEU A 1 56 ? -6.590 -7.334 5.177 1.00 0.00 56 LEU A CA 9
ATOM 13350 C C . LEU A 1 56 ? -8.062 -7.182 4.865 1.00 0.00 56 LEU A C 9
ATOM 13351 O O . LEU A 1 56 ? -8.651 -7.976 4.132 1.00 0.00 56 LEU A O 9
ATOM 13367 N N . ASN A 1 57 ? -8.641 -6.174 5.463 1.00 0.00 57 ASN A N 9
ATOM 13368 C CA . ASN A 1 57 ? -10.018 -5.810 5.218 1.00 0.00 57 ASN A CA 9
ATOM 13369 C C . ASN A 1 57 ? -10.080 -4.812 4.070 1.00 0.00 57 ASN A C 9
ATOM 13370 O O . ASN A 1 57 ? -9.046 -4.319 3.614 1.00 0.00 57 ASN A O 9
ATOM 13381 N N . GLY A 1 58 ? -11.280 -4.515 3.609 1.00 0.00 58 GLY A N 9
ATOM 13382 C CA . GLY A 1 58 ? -11.433 -3.670 2.442 1.00 0.00 58 GLY A CA 9
ATOM 13383 C C . GLY A 1 58 ? -11.637 -2.203 2.788 1.00 0.00 58 GLY A C 9
ATOM 13384 O O . GLY A 1 58 ? -11.319 -1.760 3.897 1.00 0.00 58 GLY A O 9
ATOM 13388 N N . LEU A 1 59 ? -12.181 -1.460 1.833 1.00 0.00 59 LEU A N 9
ATOM 13389 C CA . LEU A 1 59 ? -12.411 -0.030 1.988 1.00 0.00 59 LEU A CA 9
ATOM 13390 C C . LEU A 1 59 ? -13.491 0.258 3.029 1.00 0.00 59 LEU A C 9
ATOM 13391 O O . LEU A 1 59 ? -14.302 -0.615 3.350 1.00 0.00 59 LEU A O 9
ATOM 13407 N N . SER A 1 60 ? -13.475 1.487 3.548 1.00 0.00 60 SER A N 9
ATOM 13408 C CA . SER A 1 60 ? -14.434 1.963 4.536 1.00 0.00 60 SER A CA 9
ATOM 13409 C C . SER A 1 60 ? -15.876 1.796 4.058 1.00 0.00 60 SER A C 9
ATOM 13410 O O . SER A 1 60 ? -16.453 2.701 3.452 1.00 0.00 60 SER A O 9
ATOM 13418 N N . GLY A 1 61 ? -16.439 0.621 4.317 1.00 0.00 61 GLY A N 9
ATOM 13419 C CA . GLY A 1 61 ? -17.816 0.351 3.950 1.00 0.00 61 GLY A CA 9
ATOM 13420 C C . GLY A 1 61 ? -17.956 -0.093 2.506 1.00 0.00 61 GLY A C 9
ATOM 13421 O O . GLY A 1 61 ? -19.068 -0.224 1.998 1.00 0.00 61 GLY A O 9
ATOM 13425 N N . ASN A 1 62 ? -16.830 -0.333 1.839 1.00 0.00 62 ASN A N 9
ATOM 13426 C CA . ASN A 1 62 ? -16.854 -0.738 0.438 1.00 0.00 62 ASN A CA 9
ATOM 13427 C C . ASN A 1 62 ? -16.194 -2.094 0.238 1.00 0.00 62 ASN A C 9
ATOM 13428 O O . ASN A 1 62 ? -14.969 -2.208 0.237 1.00 0.00 62 ASN A O 9
ATOM 13439 N N . THR A 1 63 ? -17.015 -3.117 0.081 1.00 0.00 63 THR A N 9
ATOM 13440 C CA . THR A 1 63 ? -16.525 -4.452 -0.203 1.00 0.00 63 THR A CA 9
ATOM 13441 C C . THR A 1 63 ? -16.073 -4.558 -1.659 1.00 0.00 63 THR A C 9
ATOM 13442 O O . THR A 1 63 ? -16.895 -4.624 -2.571 1.00 0.00 63 THR A O 9
ATOM 13453 N N . GLY A 1 64 ? -14.767 -4.553 -1.876 1.00 0.00 64 GLY A N 9
ATOM 13454 C CA . GLY A 1 64 ? -14.242 -4.648 -3.221 1.00 0.00 64 GLY A CA 9
ATOM 13455 C C . GLY A 1 64 ? -12.839 -4.092 -3.327 1.00 0.00 64 GLY A C 9
ATOM 13456 O O . GLY A 1 64 ? -11.901 -4.817 -3.663 1.00 0.00 64 GLY A O 9
ATOM 13460 N N . SER A 1 65 ? -12.690 -2.807 -3.032 1.00 0.00 65 SER A N 9
ATOM 13461 C CA . SER A 1 65 ? -11.394 -2.155 -3.066 1.00 0.00 65 SER A CA 9
ATOM 13462 C C . SER A 1 65 ? -10.587 -2.531 -1.830 1.00 0.00 65 SER A C 9
ATOM 13463 O O . SER A 1 65 ? -11.012 -2.291 -0.701 1.00 0.00 65 SER A O 9
ATOM 13471 N N . ALA A 1 66 ? -9.440 -3.145 -2.052 1.00 0.00 66 ALA A N 9
ATOM 13472 C CA . ALA A 1 66 ? -8.589 -3.576 -0.963 1.00 0.00 66 ALA A CA 9
ATOM 13473 C C . ALA A 1 66 ? -7.287 -2.799 -0.977 1.00 0.00 66 ALA A C 9
ATOM 13474 O O . ALA A 1 66 ? -6.685 -2.601 -2.035 1.00 0.00 66 ALA A O 9
ATOM 13481 N N . CYS A 1 67 ? -6.855 -2.355 0.188 1.00 0.00 67 CYS A N 9
ATOM 13482 C CA . CYS A 1 67 ? -5.626 -1.591 0.292 1.00 0.00 67 CYS A CA 9
ATOM 13483 C C . CYS A 1 67 ? -4.611 -2.363 1.120 1.00 0.00 67 CYS A C 9
ATOM 13484 O O . CYS A 1 67 ? -4.934 -2.863 2.198 1.00 0.00 67 CYS A O 9
ATOM 13491 N N . ALA A 1 68 ? -3.387 -2.458 0.623 1.00 0.00 68 ALA A N 9
ATOM 13492 C CA . ALA A 1 68 ? -2.361 -3.225 1.307 1.00 0.00 68 ALA A CA 9
ATOM 13493 C C . ALA A 1 68 ? -1.396 -2.298 2.014 1.00 0.00 68 ALA A C 9
ATOM 13494 O O . ALA A 1 68 ? -0.887 -1.344 1.427 1.00 0.00 68 ALA A O 9
ATOM 13501 N N . LYS A 1 69 ? -1.172 -2.580 3.286 1.00 0.00 69 LYS A N 9
ATOM 13502 C CA . LYS A 1 69 ? -0.321 -1.752 4.127 1.00 0.00 69 LYS A CA 9
ATOM 13503 C C . LYS A 1 69 ? 1.141 -1.994 3.798 1.00 0.00 69 LYS A C 9
ATOM 13504 O O . LYS A 1 69 ? 1.473 -2.950 3.100 1.00 0.00 69 LYS A O 9
ATOM 13523 N N . ALA A 1 70 ? 2.010 -1.135 4.311 1.00 0.00 70 ALA A N 9
ATOM 13524 C CA . ALA A 1 70 ? 3.442 -1.241 4.053 1.00 0.00 70 ALA A CA 9
ATOM 13525 C C . ALA A 1 70 ? 3.996 -2.594 4.494 1.00 0.00 70 ALA A C 9
ATOM 13526 O O . ALA A 1 70 ? 4.921 -3.121 3.882 1.00 0.00 70 ALA A O 9
ATOM 13533 N N . SER A 1 71 ? 3.410 -3.162 5.544 1.00 0.00 71 SER A N 9
ATOM 13534 C CA . SER A 1 71 ? 3.847 -4.448 6.056 1.00 0.00 71 SER A CA 9
ATOM 13535 C C . SER A 1 71 ? 3.464 -5.542 5.075 1.00 0.00 71 SER A C 9
ATOM 13536 O O . SER A 1 71 ? 4.195 -6.509 4.882 1.00 0.00 71 SER A O 9
ATOM 13544 N N . LEU A 1 72 ? 2.314 -5.365 4.442 1.00 0.00 72 LEU A N 9
ATOM 13545 C CA . LEU A 1 72 ? 1.830 -6.314 3.458 1.00 0.00 72 LEU A CA 9
ATOM 13546 C C . LEU A 1 72 ? 2.577 -6.139 2.144 1.00 0.00 72 LEU A C 9
ATOM 13547 O O . LEU A 1 72 ? 2.804 -7.103 1.409 1.00 0.00 72 LEU A O 9
ATOM 13563 N N . ILE A 1 73 ? 2.962 -4.904 1.858 1.00 0.00 73 ILE A N 9
ATOM 13564 C CA . ILE A 1 73 ? 3.742 -4.608 0.669 1.00 0.00 73 ILE A CA 9
ATOM 13565 C C . ILE A 1 73 ? 5.070 -5.364 0.726 1.00 0.00 73 ILE A C 9
ATOM 13566 O O . ILE A 1 73 ? 5.547 -5.892 -0.280 1.00 0.00 73 ILE A O 9
ATOM 13582 N N . ASP A 1 74 ? 5.634 -5.439 1.927 1.00 0.00 74 ASP A N 9
ATOM 13583 C CA . ASP A 1 74 ? 6.878 -6.171 2.157 1.00 0.00 74 ASP A CA 9
ATOM 13584 C C . ASP A 1 74 ? 6.625 -7.679 2.216 1.00 0.00 74 ASP A C 9
ATOM 13585 O O . ASP A 1 74 ? 7.512 -8.484 1.937 1.00 0.00 74 ASP A O 9
ATOM 13594 N N . GLN A 1 75 ? 5.399 -8.056 2.559 1.00 0.00 75 GLN A N 9
ATOM 13595 C CA . GLN A 1 75 ? 5.054 -9.459 2.748 1.00 0.00 75 GLN A CA 9
ATOM 13596 C C . GLN A 1 75 ? 4.873 -10.188 1.422 1.00 0.00 75 GLN A C 9
ATOM 13597 O O . GLN A 1 75 ? 5.495 -11.223 1.185 1.00 0.00 75 GLN A O 9
ATOM 13611 N N . LEU A 1 76 ? 4.022 -9.653 0.559 1.00 0.00 76 LEU A N 9
ATOM 13612 C CA . LEU A 1 76 ? 3.664 -10.352 -0.668 1.00 0.00 76 LEU A CA 9
ATOM 13613 C C . LEU A 1 76 ? 4.086 -9.577 -1.914 1.00 0.00 76 LEU A C 9
ATOM 13614 O O . LEU A 1 76 ? 4.273 -10.164 -2.979 1.00 0.00 76 LEU A O 9
ATOM 13630 N N . GLY A 1 77 ? 4.226 -8.266 -1.787 1.00 0.00 77 GLY A N 9
ATOM 13631 C CA . GLY A 1 77 ? 4.662 -7.468 -2.923 1.00 0.00 77 GLY A CA 9
ATOM 13632 C C . GLY A 1 77 ? 3.550 -7.239 -3.928 1.00 0.00 77 GLY A C 9
ATOM 13633 O O . GLY A 1 77 ? 3.713 -7.492 -5.124 1.00 0.00 77 GLY A O 9
ATOM 13637 N N . LEU A 1 78 ? 2.409 -6.786 -3.435 1.00 0.00 78 LEU A N 9
ATOM 13638 C CA . LEU A 1 78 ? 1.252 -6.523 -4.276 1.00 0.00 78 LEU A CA 9
ATOM 13639 C C . LEU A 1 78 ? 1.447 -5.242 -5.076 1.00 0.00 78 LEU A C 9
ATOM 13640 O O . LEU A 1 78 ? 1.117 -4.150 -4.613 1.00 0.00 78 LEU A O 9
ATOM 13656 N N . LEU A 1 79 ? 1.967 -5.386 -6.289 1.00 0.00 79 LEU A N 9
ATOM 13657 C CA . LEU A 1 79 ? 2.254 -4.241 -7.152 1.00 0.00 79 LEU A CA 9
ATOM 13658 C C . LEU A 1 79 ? 0.987 -3.693 -7.803 1.00 0.00 79 LEU A C 9
ATOM 13659 O O . LEU A 1 79 ? 1.053 -2.809 -8.651 1.00 0.00 79 LEU A O 9
ATOM 13675 N N . ALA A 1 80 ? -0.164 -4.218 -7.407 1.00 0.00 80 ALA A N 9
ATOM 13676 C CA . ALA A 1 80 ? -1.439 -3.742 -7.931 1.00 0.00 80 ALA A CA 9
ATOM 13677 C C . ALA A 1 80 ? -1.701 -2.314 -7.472 1.00 0.00 80 ALA A C 9
ATOM 13678 O O . ALA A 1 80 ? -2.067 -1.445 -8.265 1.00 0.00 80 ALA A O 9
ATOM 13685 N N . LEU A 1 81 ? -1.456 -2.066 -6.193 1.00 0.00 81 LEU A N 9
ATOM 13686 C CA . LEU A 1 81 ? -1.726 -0.765 -5.602 1.00 0.00 81 LEU A CA 9
ATOM 13687 C C . LEU A 1 81 ? -0.484 0.110 -5.607 1.00 0.00 81 LEU A C 9
ATOM 13688 O O . LEU A 1 81 ? -0.504 1.238 -5.111 1.00 0.00 81 LEU A O 9
ATOM 13704 N N . VAL A 1 82 ? 0.593 -0.404 -6.180 1.00 0.00 82 VAL A N 9
ATOM 13705 C CA . VAL A 1 82 ? 1.859 0.306 -6.186 1.00 0.00 82 VAL A CA 9
ATOM 13706 C C . VAL A 1 82 ? 2.264 0.678 -7.605 1.00 0.00 82 VAL A C 9
ATOM 13707 O O . VAL A 1 82 ? 2.104 -0.106 -8.541 1.00 0.00 82 VAL A O 9
ATOM 13720 N N . ASP A 1 83 ? 2.769 1.887 -7.755 1.00 0.00 83 ASP A N 9
ATOM 13721 C CA . ASP A 1 83 ? 3.298 2.351 -9.026 1.00 0.00 83 ASP A CA 9
ATOM 13722 C C . ASP A 1 83 ? 4.691 2.918 -8.799 1.00 0.00 83 ASP A C 9
ATOM 13723 O O . ASP A 1 83 ? 5.072 3.174 -7.659 1.00 0.00 83 ASP A O 9
ATOM 13732 N N . HIS A 1 84 ? 5.454 3.104 -9.858 1.00 0.00 84 HIS A N 9
ATOM 13733 C CA . HIS A 1 84 ? 6.822 3.574 -9.711 1.00 0.00 84 HIS A CA 9
ATOM 13734 C C . HIS A 1 84 ? 6.981 4.996 -10.224 1.00 0.00 84 HIS A C 9
ATOM 13735 O O . HIS A 1 84 ? 6.467 5.350 -11.285 1.00 0.00 84 HIS A O 9
ATOM 13750 N N . THR A 1 85 ? 7.688 5.810 -9.457 1.00 0.00 85 THR A N 9
ATOM 13751 C CA . THR A 1 85 ? 7.991 7.173 -9.855 1.00 0.00 85 THR A CA 9
ATOM 13752 C C . THR A 1 85 ? 9.496 7.385 -9.912 1.00 0.00 85 THR A C 9
ATOM 13753 O O . THR A 1 85 ? 10.263 6.419 -9.836 1.00 0.00 85 THR A O 9
ATOM 13764 N N . GLU A 1 86 ? 9.903 8.640 -10.052 1.00 0.00 86 GLU A N 9
ATOM 13765 C CA . GLU A 1 86 ? 11.306 9.015 -10.003 1.00 0.00 86 GLU A CA 9
ATOM 13766 C C . GLU A 1 86 ? 11.857 8.787 -8.598 1.00 0.00 86 GLU A C 9
ATOM 13767 O O . GLU A 1 86 ? 13.030 8.463 -8.421 1.00 0.00 86 GLU A O 9
ATOM 13779 N N . GLU A 1 87 ? 10.997 8.968 -7.605 1.00 0.00 87 GLU A N 9
ATOM 13780 C CA . GLU A 1 87 ? 11.362 8.739 -6.217 1.00 0.00 87 GLU A CA 9
ATOM 13781 C C . GLU A 1 87 ? 11.485 7.249 -5.927 1.00 0.00 87 GLU A C 9
ATOM 13782 O O . GLU A 1 87 ? 12.515 6.783 -5.443 1.00 0.00 87 GLU A O 9
ATOM 13794 N N . GLY A 1 88 ? 10.432 6.502 -6.222 1.00 0.00 88 GLY A N 9
ATOM 13795 C CA . GLY A 1 88 ? 10.454 5.078 -5.967 1.00 0.00 88 GLY A CA 9
ATOM 13796 C C . GLY A 1 88 ? 9.080 4.456 -6.055 1.00 0.00 88 GLY A C 9
ATOM 13797 O O . GLY A 1 88 ? 8.226 4.939 -6.800 1.00 0.00 88 GLY A O 9
ATOM 13801 N N . PRO A 1 89 ? 8.844 3.355 -5.325 1.00 0.00 89 PRO A N 9
ATOM 13802 C CA . PRO A 1 89 ? 7.527 2.722 -5.240 1.00 0.00 89 PRO A CA 9
ATOM 13803 C C . PRO A 1 89 ? 6.553 3.589 -4.447 1.00 0.00 89 PRO A C 9
ATOM 13804 O O . PRO A 1 89 ? 6.798 3.899 -3.280 1.00 0.00 89 PRO A O 9
ATOM 13815 N N . VAL A 1 90 ? 5.462 3.979 -5.084 1.00 0.00 90 VAL A N 9
ATOM 13816 C CA . VAL A 1 90 ? 4.504 4.897 -4.486 1.00 0.00 90 VAL A CA 9
ATOM 13817 C C . VAL A 1 90 ? 3.074 4.421 -4.713 1.00 0.00 90 VAL A C 9
ATOM 13818 O O . VAL A 1 90 ? 2.845 3.347 -5.270 1.00 0.00 90 VAL A O 9
ATOM 13831 N N . CYS A 1 91 ? 2.113 5.236 -4.295 1.00 0.00 91 CYS A N 9
ATOM 13832 C CA . CYS A 1 91 ? 0.707 4.895 -4.439 1.00 0.00 91 CYS A CA 9
ATOM 13833 C C . CYS A 1 91 ? 0.285 4.950 -5.899 1.00 0.00 91 CYS A C 9
ATOM 13834 O O . CYS A 1 91 ? 0.473 5.961 -6.572 1.00 0.00 91 CYS A O 9
ATOM 13841 N N . LYS A 1 92 ? -0.277 3.850 -6.380 1.00 0.00 92 LYS A N 9
ATOM 13842 C CA . LYS A 1 92 ? -0.675 3.736 -7.771 1.00 0.00 92 LYS A CA 9
ATOM 13843 C C . LYS A 1 92 ? -1.854 4.641 -8.098 1.00 0.00 92 LYS A C 9
ATOM 13844 O O . LYS A 1 92 ? -1.881 5.279 -9.151 1.00 0.00 92 LYS A O 9
ATOM 13863 N N . ASN A 1 93 ? -2.828 4.709 -7.201 1.00 0.00 93 ASN A N 9
ATOM 13864 C CA . ASN A 1 93 ? -4.061 5.418 -7.514 1.00 0.00 93 ASN A CA 9
ATOM 13865 C C . ASN A 1 93 ? -4.673 6.093 -6.294 1.00 0.00 93 ASN A C 9
ATOM 13866 O O . ASN A 1 93 ? -4.783 7.318 -6.251 1.00 0.00 93 ASN A O 9
ATOM 13877 N N . ILE A 1 94 ? -5.072 5.303 -5.308 1.00 0.00 94 ILE A N 9
ATOM 13878 C CA . ILE A 1 94 ? -5.804 5.835 -4.167 1.00 0.00 94 ILE A CA 9
ATOM 13879 C C . ILE A 1 94 ? -4.956 5.830 -2.901 1.00 0.00 94 ILE A C 9
ATOM 13880 O O . ILE A 1 94 ? -4.460 4.785 -2.473 1.00 0.00 94 ILE A O 9
ATOM 13896 N N . VAL A 1 95 ? -4.786 7.007 -2.315 1.00 0.00 95 VAL A N 9
ATOM 13897 C CA . VAL A 1 95 ? -4.080 7.138 -1.047 1.00 0.00 95 VAL A CA 9
ATOM 13898 C C . VAL A 1 95 ? -5.048 6.899 0.112 1.00 0.00 95 VAL A C 9
ATOM 13899 O O . VAL A 1 95 ? -6.117 7.516 0.189 1.00 0.00 95 VAL A O 9
ATOM 13912 N N . ALA A 1 96 ? -4.679 5.989 0.999 1.00 0.00 96 ALA A N 9
ATOM 13913 C CA . ALA A 1 96 ? -5.540 5.616 2.107 1.00 0.00 96 ALA A CA 9
ATOM 13914 C C . ALA A 1 96 ? -4.709 5.089 3.267 1.00 0.00 96 ALA A C 9
ATOM 13915 O O . ALA A 1 96 ? -3.634 4.532 3.064 1.00 0.00 96 ALA A O 9
ATOM 13922 N N . CYS A 1 97 ? -5.220 5.235 4.475 1.00 0.00 97 CYS A N 9
ATOM 13923 C CA . CYS A 1 97 ? -4.533 4.702 5.639 1.00 0.00 97 CYS A CA 9
ATOM 13924 C C . CYS A 1 97 ? -5.247 3.442 6.091 1.00 0.00 97 CYS A C 9
ATOM 13925 O O . CYS A 1 97 ? -6.361 3.488 6.613 1.00 0.00 97 CYS A O 9
ATOM 13932 N N . CYS A 1 98 ? -4.601 2.315 5.852 1.00 0.00 98 CYS A N 9
ATOM 13933 C CA . CYS A 1 98 ? -5.207 1.021 6.103 1.00 0.00 98 CYS A CA 9
ATOM 13934 C C . CYS A 1 98 ? -4.394 0.239 7.123 1.00 0.00 98 CYS A C 9
ATOM 13935 O O . CYS A 1 98 ? -3.227 -0.070 6.890 1.00 0.00 98 CYS A O 9
ATOM 13942 N N . PRO A 1 99 ? -4.998 -0.067 8.278 1.00 0.00 99 PRO A N 9
ATOM 13943 C CA . PRO A 1 99 ? -4.373 -0.884 9.309 1.00 0.00 99 PRO A CA 9
ATOM 13944 C C . PRO A 1 99 ? -4.463 -2.369 8.990 1.00 0.00 99 PRO A C 9
ATOM 13945 O O . PRO A 1 99 ? -5.347 -2.804 8.251 1.00 0.00 99 PRO A O 9
ATOM 13956 N N . GLU A 1 100 ? -3.537 -3.145 9.529 1.00 0.00 100 GLU A N 9
ATOM 13957 C CA . GLU A 1 100 ? -3.620 -4.592 9.440 1.00 0.00 100 GLU A CA 9
ATOM 13958 C C . GLU A 1 100 ? -4.428 -5.120 10.615 1.00 0.00 100 GLU A C 9
ATOM 13959 O O . GLU A 1 100 ? -3.928 -5.208 11.735 1.00 0.00 100 GLU A O 9
ATOM 13971 N N . GLY A 1 101 ? -5.688 -5.439 10.367 1.00 0.00 101 GLY A N 9
ATOM 13972 C CA . GLY A 1 101 ? -6.543 -5.911 11.434 1.00 0.00 101 GLY A CA 9
ATOM 13973 C C . GLY A 1 101 ? -7.621 -4.915 11.796 1.00 0.00 101 GLY A C 9
ATOM 13974 O O . GLY A 1 101 ? -7.605 -4.347 12.891 1.00 0.00 101 GLY A O 9
ATOM 13978 N N . THR A 1 102 ? -8.567 -4.707 10.896 1.00 0.00 102 THR A N 9
ATOM 13979 C CA . THR A 1 102 ? -9.629 -3.743 11.135 1.00 0.00 102 THR A CA 9
ATOM 13980 C C . THR A 1 102 ? -10.935 -4.199 10.501 1.00 0.00 102 THR A C 9
ATOM 13981 O O . THR A 1 102 ? -11.011 -5.288 9.928 1.00 0.00 102 THR A O 9
ATOM 13992 N N . THR A 1 103 ? -11.961 -3.370 10.620 1.00 0.00 103 THR A N 9
ATOM 13993 C CA . THR A 1 103 ? -13.219 -3.608 9.934 1.00 0.00 103 THR A CA 9
ATOM 13994 C C . THR A 1 103 ? -13.112 -3.112 8.504 1.00 0.00 103 THR A C 9
ATOM 13995 O O . THR A 1 103 ? -13.471 -3.811 7.554 1.00 0.00 103 THR A O 9
ATOM 14006 N N . ASN A 1 104 ? -12.608 -1.900 8.356 1.00 0.00 104 ASN A N 9
ATOM 14007 C CA . ASN A 1 104 ? -12.335 -1.342 7.046 1.00 0.00 104 ASN A CA 9
ATOM 14008 C C . ASN A 1 104 ? -11.242 -0.288 7.143 1.00 0.00 104 ASN A C 9
ATOM 14009 O O . ASN A 1 104 ? -10.923 0.190 8.234 1.00 0.00 104 ASN A O 9
ATOM 14020 N N . CYS A 1 105 ? -10.668 0.055 6.007 1.00 0.00 105 CYS A N 9
ATOM 14021 C CA . CYS A 1 105 ? -9.644 1.081 5.954 1.00 0.00 105 CYS A CA 9
ATOM 14022 C C . CYS A 1 105 ? -10.195 2.285 5.199 1.00 0.00 105 CYS A C 9
ATOM 14023 O O . CYS A 1 105 ? -10.912 2.125 4.218 1.00 0.00 105 CYS A O 9
ATOM 14030 N N . VAL A 1 106 ? -9.857 3.483 5.639 1.00 0.00 106 VAL A N 9
ATOM 14031 C CA . VAL A 1 106 ? -10.469 4.681 5.083 1.00 0.00 106 VAL A CA 9
ATOM 14032 C C . VAL A 1 106 ? -9.588 5.312 4.009 1.00 0.00 106 VAL A C 9
ATOM 14033 O O . VAL A 1 106 ? -8.376 5.469 4.187 1.00 0.00 106 VAL A O 9
ATOM 14046 N N . ALA A 1 107 ? -10.213 5.635 2.881 1.00 0.00 107 ALA A N 9
ATOM 14047 C CA . ALA A 1 107 ? -9.549 6.364 1.813 1.00 0.00 107 ALA A CA 9
ATOM 14048 C C . ALA A 1 107 ? -9.702 7.858 2.047 1.00 0.00 107 ALA A C 9
ATOM 14049 O O . ALA A 1 107 ? -10.803 8.344 2.302 1.00 0.00 107 ALA A O 9
ATOM 14056 N N . VAL A 1 108 ? -8.600 8.582 1.964 1.00 0.00 108 VAL A N 9
ATOM 14057 C CA . VAL A 1 108 ? -8.595 9.992 2.328 1.00 0.00 108 VAL A CA 9
ATOM 14058 C C . VAL A 1 108 ? -8.455 10.893 1.110 1.00 0.00 108 VAL A C 9
ATOM 14059 O O . VAL A 1 108 ? -7.990 12.027 1.217 1.00 0.00 108 VAL A O 9
ATOM 14072 N N . ASP A 1 109 ? -8.865 10.395 -0.046 1.00 0.00 109 ASP A N 9
ATOM 14073 C CA . ASP A 1 109 ? -8.784 11.181 -1.269 1.00 0.00 109 ASP A CA 9
ATOM 14074 C C . ASP A 1 109 ? -9.920 12.203 -1.325 1.00 0.00 109 ASP A C 9
ATOM 14075 O O . ASP A 1 109 ? -9.662 13.402 -1.456 1.00 0.00 109 ASP A O 9
ATOM 14084 N N . ASN A 1 110 ? -11.162 11.718 -1.209 1.00 0.00 110 ASN A N 9
ATOM 14085 C CA . ASN A 1 110 ? -12.370 12.556 -1.190 1.00 0.00 110 ASN A CA 9
ATOM 14086 C C . ASN A 1 110 ? -12.643 13.204 -2.546 1.00 0.00 110 ASN A C 9
ATOM 14087 O O . ASN A 1 110 ? -13.740 13.095 -3.094 1.00 0.00 110 ASN A O 9
ATOM 14098 N N . ALA A 1 111 ? -11.641 13.872 -3.069 1.00 0.00 111 ALA A N 9
ATOM 14099 C CA . ALA A 1 111 ? -11.723 14.531 -4.360 1.00 0.00 111 ALA A CA 9
ATOM 14100 C C . ALA A 1 111 ? -10.541 14.125 -5.227 1.00 0.00 111 ALA A C 9
ATOM 14101 O O . ALA A 1 111 ? -10.696 13.407 -6.217 1.00 0.00 111 ALA A O 9
ATOM 14108 N N . GLY A 1 112 ? -9.358 14.565 -4.828 1.00 0.00 112 GLY A N 9
ATOM 14109 C CA . GLY A 1 112 ? -8.158 14.242 -5.571 1.00 0.00 112 GLY A CA 9
ATOM 14110 C C . GLY A 1 112 ? -6.956 15.024 -5.084 1.00 0.00 112 GLY A C 9
ATOM 14111 O O . GLY A 1 112 ? -6.684 16.119 -5.571 1.00 0.00 112 GLY A O 9
ATOM 14115 N N . ALA A 1 113 ? -6.247 14.474 -4.111 1.00 0.00 113 ALA A N 9
ATOM 14116 C CA . ALA A 1 113 ? -5.052 15.117 -3.582 1.00 0.00 113 ALA A CA 9
ATOM 14117 C C . ALA A 1 113 ? -3.865 14.866 -4.508 1.00 0.00 113 ALA A C 9
ATOM 14118 O O . ALA A 1 113 ? -3.532 15.697 -5.351 1.00 0.00 113 ALA A O 9
ATOM 14125 N N . GLY A 1 114 ? -3.250 13.708 -4.354 1.00 0.00 114 GLY A N 9
ATOM 14126 C CA . GLY A 1 114 ? -2.139 13.329 -5.197 1.00 0.00 114 GLY A CA 9
ATOM 14127 C C . GLY A 1 114 ? -1.804 11.863 -5.056 1.00 0.00 114 GLY A C 9
ATOM 14128 O O . GLY A 1 114 ? -2.544 11.110 -4.418 1.00 0.00 114 GLY A O 9
ATOM 14132 N N . THR A 1 115 ? -0.708 11.453 -5.666 1.00 0.00 115 THR A N 9
ATOM 14133 C CA . THR A 1 115 ? -0.255 10.078 -5.567 1.00 0.00 115 THR A CA 9
ATOM 14134 C C . THR A 1 115 ? 1.045 9.997 -4.774 1.00 0.00 115 THR A C 9
ATOM 14135 O O . THR A 1 115 ? 1.424 8.924 -4.298 1.00 0.00 115 THR A O 9
ATOM 14146 N N . LYS A 1 116 ? 1.693 11.155 -4.614 1.00 0.00 116 LYS A N 9
ATOM 14147 C CA . LYS A 1 116 ? 3.016 11.260 -3.983 1.00 0.00 116 LYS A CA 9
ATOM 14148 C C . LYS A 1 116 ? 3.640 12.624 -4.287 1.00 0.00 116 LYS A C 9
ATOM 14149 O O . LYS A 1 116 ? 4.789 12.887 -3.925 1.00 0.00 116 LYS A O 9
ATOM 14168 N N . ALA A 1 117 ? 2.891 13.476 -4.976 1.00 0.00 117 ALA A N 9
ATOM 14169 C CA . ALA A 1 117 ? 3.393 14.778 -5.383 1.00 0.00 117 ALA A CA 9
ATOM 14170 C C . ALA A 1 117 ? 2.520 15.881 -4.811 1.00 0.00 117 ALA A C 9
ATOM 14171 O O . ALA A 1 117 ? 1.674 16.452 -5.507 1.00 0.00 117 ALA A O 9
ATOM 14178 N N . GLU A 1 118 ? 2.734 16.174 -3.543 1.00 0.00 118 GLU A N 9
ATOM 14179 C CA . GLU A 1 118 ? 1.945 17.170 -2.842 1.00 0.00 118 GLU A CA 9
ATOM 14180 C C . GLU A 1 118 ? 2.862 18.100 -2.061 1.00 0.00 118 GLU A C 9
ATOM 14181 O O . GLU A 1 118 ? 2.362 19.063 -1.444 1.00 0.00 118 GLU A O 9
ATOM 14194 N N . SER A 1 1 ? 8.301 10.644 17.055 1.00 0.00 1 SER A N 10
ATOM 14195 C CA . SER A 1 1 ? 8.365 9.393 17.837 1.00 0.00 1 SER A CA 10
ATOM 14196 C C . SER A 1 1 ? 9.803 9.100 18.257 1.00 0.00 1 SER A C 10
ATOM 14197 O O . SER A 1 1 ? 10.743 9.728 17.760 1.00 0.00 1 SER A O 10
ATOM 14207 N N . LEU A 1 2 ? 9.971 8.165 19.181 1.00 0.00 2 LEU A N 10
ATOM 14208 C CA . LEU A 1 2 ? 11.297 7.733 19.597 1.00 0.00 2 LEU A CA 10
ATOM 14209 C C . LEU A 1 2 ? 11.490 6.261 19.251 1.00 0.00 2 LEU A C 10
ATOM 14210 O O . LEU A 1 2 ? 10.735 5.408 19.716 1.00 0.00 2 LEU A O 10
ATOM 14226 N N . PRO A 1 3 ? 12.483 5.950 18.401 1.00 0.00 3 PRO A N 10
ATOM 14227 C CA . PRO A 1 3 ? 12.759 4.580 17.943 1.00 0.00 3 PRO A CA 10
ATOM 14228 C C . PRO A 1 3 ? 13.354 3.693 19.040 1.00 0.00 3 PRO A C 10
ATOM 14229 O O . PRO A 1 3 ? 14.495 3.233 18.944 1.00 0.00 3 PRO A O 10
ATOM 14240 N N . ALA A 1 4 ? 12.571 3.457 20.084 1.00 0.00 4 ALA A N 10
ATOM 14241 C CA . ALA A 1 4 ? 12.988 2.589 21.174 1.00 0.00 4 ALA A CA 10
ATOM 14242 C C . ALA A 1 4 ? 12.444 1.179 20.971 1.00 0.00 4 ALA A C 10
ATOM 14243 O O . ALA A 1 4 ? 12.834 0.239 21.666 1.00 0.00 4 ALA A O 10
ATOM 14250 N N . SER A 1 5 ? 11.536 1.042 20.013 1.00 0.00 5 SER A N 10
ATOM 14251 C CA . SER A 1 5 ? 10.938 -0.246 19.685 1.00 0.00 5 SER A CA 10
ATOM 14252 C C . SER A 1 5 ? 10.424 -0.240 18.250 1.00 0.00 5 SER A C 10
ATOM 14253 O O . SER A 1 5 ? 10.093 0.822 17.718 1.00 0.00 5 SER A O 10
ATOM 14261 N N . ALA A 1 6 ? 10.377 -1.426 17.638 1.00 0.00 6 ALA A N 10
ATOM 14262 C CA . ALA A 1 6 ? 9.890 -1.602 16.267 1.00 0.00 6 ALA A CA 10
ATOM 14263 C C . ALA A 1 6 ? 10.706 -0.786 15.261 1.00 0.00 6 ALA A C 10
ATOM 14264 O O . ALA A 1 6 ? 10.217 -0.434 14.186 1.00 0.00 6 ALA A O 10
ATOM 14271 N N . ALA A 1 7 ? 11.959 -0.504 15.597 1.00 0.00 7 ALA A N 10
ATOM 14272 C CA . ALA A 1 7 ? 12.822 0.277 14.723 1.00 0.00 7 ALA A CA 10
ATOM 14273 C C . ALA A 1 7 ? 13.583 -0.633 13.766 1.00 0.00 7 ALA A C 10
ATOM 14274 O O . ALA A 1 7 ? 14.805 -0.767 13.856 1.00 0.00 7 ALA A O 10
ATOM 14281 N N . LYS A 1 8 ? 12.855 -1.262 12.853 1.00 0.00 8 LYS A N 10
ATOM 14282 C CA . LYS A 1 8 ? 13.451 -2.178 11.889 1.00 0.00 8 LYS A CA 10
ATOM 14283 C C . LYS A 1 8 ? 12.796 -2.011 10.524 1.00 0.00 8 LYS A C 10
ATOM 14284 O O . LYS A 1 8 ? 11.576 -1.852 10.441 1.00 0.00 8 LYS A O 10
ATOM 14303 N N . ASN A 1 9 ? 13.618 -2.013 9.469 1.00 0.00 9 ASN A N 10
ATOM 14304 C CA . ASN A 1 9 ? 13.148 -1.929 8.072 1.00 0.00 9 ASN A CA 10
ATOM 14305 C C . ASN A 1 9 ? 12.764 -0.496 7.696 1.00 0.00 9 ASN A C 10
ATOM 14306 O O . ASN A 1 9 ? 13.000 -0.063 6.564 1.00 0.00 9 ASN A O 10
ATOM 14317 N N . ALA A 1 10 ? 12.190 0.227 8.660 1.00 0.00 10 ALA A N 10
ATOM 14318 C CA . ALA A 1 10 ? 11.808 1.631 8.500 1.00 0.00 10 ALA A CA 10
ATOM 14319 C C . ALA A 1 10 ? 10.585 1.791 7.600 1.00 0.00 10 ALA A C 10
ATOM 14320 O O . ALA A 1 10 ? 9.458 1.863 8.089 1.00 0.00 10 ALA A O 10
ATOM 14327 N N . LYS A 1 11 ? 10.802 1.837 6.293 1.00 0.00 11 LYS A N 10
ATOM 14328 C CA . LYS A 1 11 ? 9.726 2.120 5.355 1.00 0.00 11 LYS A CA 10
ATOM 14329 C C . LYS A 1 11 ? 9.924 1.410 4.021 1.00 0.00 11 LYS A C 10
ATOM 14330 O O . LYS A 1 11 ? 10.582 0.377 3.942 1.00 0.00 11 LYS A O 10
ATOM 14349 N N . LEU A 1 12 ? 9.360 1.999 2.970 1.00 0.00 12 LEU A N 10
ATOM 14350 C CA . LEU A 1 12 ? 9.369 1.416 1.634 1.00 0.00 12 LEU A CA 10
ATOM 14351 C C . LEU A 1 12 ? 10.727 1.623 0.966 1.00 0.00 12 LEU A C 10
ATOM 14352 O O . LEU A 1 12 ? 10.803 2.138 -0.149 1.00 0.00 12 LEU A O 10
ATOM 14368 N N . ALA A 1 13 ? 11.792 1.239 1.684 1.00 0.00 13 ALA A N 10
ATOM 14369 C CA . ALA A 1 13 ? 13.186 1.387 1.232 1.00 0.00 13 ALA A CA 10
ATOM 14370 C C . ALA A 1 13 ? 13.617 2.856 1.191 1.00 0.00 13 ALA A C 10
ATOM 14371 O O . ALA A 1 13 ? 14.780 3.185 1.425 1.00 0.00 13 ALA A O 10
ATOM 14378 N N . THR A 1 14 ? 12.670 3.726 0.896 1.00 0.00 14 THR A N 10
ATOM 14379 C CA . THR A 1 14 ? 12.910 5.156 0.821 1.00 0.00 14 THR A CA 10
ATOM 14380 C C . THR A 1 14 ? 11.602 5.896 1.044 1.00 0.00 14 THR A C 10
ATOM 14381 O O . THR A 1 14 ? 11.472 6.672 1.989 1.00 0.00 14 THR A O 10
ATOM 14392 N N . SER A 1 15 ? 10.617 5.586 0.197 1.00 0.00 15 SER A N 10
ATOM 14393 C CA . SER A 1 15 ? 9.294 6.214 0.245 1.00 0.00 15 SER A CA 10
ATOM 14394 C C . SER A 1 15 ? 9.408 7.738 0.351 1.00 0.00 15 SER A C 10
ATOM 14395 O O . SER A 1 15 ? 8.725 8.364 1.157 1.00 0.00 15 SER A O 10
ATOM 14403 N N . ALA A 1 16 ? 10.264 8.328 -0.482 1.00 0.00 16 ALA A N 10
ATOM 14404 C CA . ALA A 1 16 ? 10.569 9.754 -0.390 1.00 0.00 16 ALA A CA 10
ATOM 14405 C C . ALA A 1 16 ? 9.321 10.603 -0.580 1.00 0.00 16 ALA A C 10
ATOM 14406 O O . ALA A 1 16 ? 8.906 11.329 0.323 1.00 0.00 16 ALA A O 10
ATOM 14413 N N . ALA A 1 17 ? 8.712 10.498 -1.750 1.00 0.00 17 ALA A N 10
ATOM 14414 C CA . ALA A 1 17 ? 7.512 11.261 -2.047 1.00 0.00 17 ALA A CA 10
ATOM 14415 C C . ALA A 1 17 ? 6.301 10.656 -1.349 1.00 0.00 17 ALA A C 10
ATOM 14416 O O . ALA A 1 17 ? 5.327 11.348 -1.059 1.00 0.00 17 ALA A O 10
ATOM 14423 N N . PHE A 1 18 ? 6.377 9.363 -1.069 1.00 0.00 18 PHE A N 10
ATOM 14424 C CA . PHE A 1 18 ? 5.296 8.667 -0.383 1.00 0.00 18 PHE A CA 10
ATOM 14425 C C . PHE A 1 18 ? 5.125 9.212 1.030 1.00 0.00 18 PHE A C 10
ATOM 14426 O O . PHE A 1 18 ? 4.006 9.355 1.521 1.00 0.00 18 PHE A O 10
ATOM 14443 N N . ALA A 1 19 ? 6.241 9.522 1.675 1.00 0.00 19 ALA A N 10
ATOM 14444 C CA . ALA A 1 19 ? 6.224 10.077 3.023 1.00 0.00 19 ALA A CA 10
ATOM 14445 C C . ALA A 1 19 ? 5.658 11.496 3.037 1.00 0.00 19 ALA A C 10
ATOM 14446 O O . ALA A 1 19 ? 5.222 11.985 4.077 1.00 0.00 19 ALA A O 10
ATOM 14453 N N . LYS A 1 20 ? 5.658 12.154 1.883 1.00 0.00 20 LYS A N 10
ATOM 14454 C CA . LYS A 1 20 ? 5.089 13.492 1.777 1.00 0.00 20 LYS A CA 10
ATOM 14455 C C . LYS A 1 20 ? 3.576 13.386 1.842 1.00 0.00 20 LYS A C 10
ATOM 14456 O O . LYS A 1 20 ? 2.887 14.277 2.339 1.00 0.00 20 LYS A O 10
ATOM 14475 N N . GLN A 1 21 ? 3.079 12.255 1.360 1.00 0.00 21 GLN A N 10
ATOM 14476 C CA . GLN A 1 21 ? 1.663 11.948 1.401 1.00 0.00 21 GLN A CA 10
ATOM 14477 C C . GLN A 1 21 ? 1.234 11.619 2.828 1.00 0.00 21 GLN A C 10
ATOM 14478 O O . GLN A 1 21 ? 0.079 11.815 3.204 1.00 0.00 21 GLN A O 10
ATOM 14492 N N . ALA A 1 22 ? 2.189 11.142 3.620 1.00 0.00 22 ALA A N 10
ATOM 14493 C CA . ALA A 1 22 ? 1.938 10.780 5.012 1.00 0.00 22 ALA A CA 10
ATOM 14494 C C . ALA A 1 22 ? 1.808 12.026 5.880 1.00 0.00 22 ALA A C 10
ATOM 14495 O O . ALA A 1 22 ? 1.503 11.942 7.067 1.00 0.00 22 ALA A O 10
ATOM 14502 N N . GLU A 1 23 ? 2.050 13.185 5.285 1.00 0.00 23 GLU A N 10
ATOM 14503 C CA . GLU A 1 23 ? 1.885 14.444 5.987 1.00 0.00 23 GLU A CA 10
ATOM 14504 C C . GLU A 1 23 ? 0.421 14.850 5.998 1.00 0.00 23 GLU A C 10
ATOM 14505 O O . GLU A 1 23 ? -0.016 15.635 6.840 1.00 0.00 23 GLU A O 10
ATOM 14517 N N . GLY A 1 24 ? -0.336 14.301 5.059 1.00 0.00 24 GLY A N 10
ATOM 14518 C CA . GLY A 1 24 ? -1.748 14.592 4.989 1.00 0.00 24 GLY A CA 10
ATOM 14519 C C . GLY A 1 24 ? -2.539 13.767 5.980 1.00 0.00 24 GLY A C 10
ATOM 14520 O O . GLY A 1 24 ? -3.598 14.184 6.444 1.00 0.00 24 GLY A O 10
ATOM 14524 N N . THR A 1 25 ? -2.015 12.595 6.310 1.00 0.00 25 THR A N 10
ATOM 14525 C CA . THR A 1 25 ? -2.671 11.694 7.247 1.00 0.00 25 THR A CA 10
ATOM 14526 C C . THR A 1 25 ? -1.653 11.012 8.149 1.00 0.00 25 THR A C 10
ATOM 14527 O O . THR A 1 25 ? -0.829 10.220 7.687 1.00 0.00 25 THR A O 10
ATOM 14538 N N . THR A 1 26 ? -1.698 11.336 9.434 1.00 0.00 26 THR A N 10
ATOM 14539 C CA . THR A 1 26 ? -0.849 10.680 10.411 1.00 0.00 26 THR A CA 10
ATOM 14540 C C . THR A 1 26 ? -1.281 9.227 10.583 1.00 0.00 26 THR A C 10
ATOM 14541 O O . THR A 1 26 ? -2.381 8.950 11.063 1.00 0.00 26 THR A O 10
ATOM 14552 N N . CYS A 1 27 ? -0.421 8.312 10.173 1.00 0.00 27 CYS A N 10
ATOM 14553 C CA . CYS A 1 27 ? -0.689 6.893 10.308 1.00 0.00 27 CYS A CA 10
ATOM 14554 C C . CYS A 1 27 ? 0.622 6.139 10.511 1.00 0.00 27 CYS A C 10
ATOM 14555 O O . CYS A 1 27 ? 1.699 6.659 10.215 1.00 0.00 27 CYS A O 10
ATOM 14562 N N . ASN A 1 28 ? 0.520 4.920 11.014 1.00 0.00 28 ASN A N 10
ATOM 14563 C CA . ASN A 1 28 ? 1.690 4.110 11.333 1.00 0.00 28 ASN A CA 10
ATOM 14564 C C . ASN A 1 28 ? 2.125 3.327 10.103 1.00 0.00 28 ASN A C 10
ATOM 14565 O O . ASN A 1 28 ? 1.416 3.316 9.104 1.00 0.00 28 ASN A O 10
ATOM 14576 N N . VAL A 1 29 ? 3.275 2.672 10.168 1.00 0.00 29 VAL A N 10
ATOM 14577 C CA . VAL A 1 29 ? 3.732 1.849 9.055 1.00 0.00 29 VAL A CA 10
ATOM 14578 C C . VAL A 1 29 ? 2.776 0.682 8.822 1.00 0.00 29 VAL A C 10
ATOM 14579 O O . VAL A 1 29 ? 2.494 0.316 7.682 1.00 0.00 29 VAL A O 10
ATOM 14592 N N . GLY A 1 30 ? 2.245 0.135 9.912 1.00 0.00 30 GLY A N 10
ATOM 14593 C CA . GLY A 1 30 ? 1.257 -0.923 9.811 1.00 0.00 30 GLY A CA 10
ATOM 14594 C C . GLY A 1 30 ? -0.151 -0.366 9.813 1.00 0.00 30 GLY A C 10
ATOM 14595 O O . GLY A 1 30 ? -1.102 -1.027 10.236 1.00 0.00 30 GLY A O 10
ATOM 14599 N N . SER A 1 31 ? -0.278 0.884 9.386 1.00 0.00 31 SER A N 10
ATOM 14600 C CA . SER A 1 31 ? -1.572 1.535 9.276 1.00 0.00 31 SER A CA 10
ATOM 14601 C C . SER A 1 31 ? -1.615 2.435 8.045 1.00 0.00 31 SER A C 10
ATOM 14602 O O . SER A 1 31 ? -2.664 2.943 7.670 1.00 0.00 31 SER A O 10
ATOM 14610 N N . ILE A 1 32 ? -0.469 2.626 7.415 1.00 0.00 32 ILE A N 10
ATOM 14611 C CA . ILE A 1 32 ? -0.403 3.419 6.207 1.00 0.00 32 ILE A CA 10
ATOM 14612 C C . ILE A 1 32 ? -0.496 2.506 5.001 1.00 0.00 32 ILE A C 10
ATOM 14613 O O . ILE A 1 32 ? 0.164 1.465 4.947 1.00 0.00 32 ILE A O 10
ATOM 14629 N N . ALA A 1 33 ? -1.323 2.878 4.044 1.00 0.00 33 ALA A N 10
ATOM 14630 C CA . ALA A 1 33 ? -1.608 1.989 2.941 1.00 0.00 33 ALA A CA 10
ATOM 14631 C C . ALA A 1 33 ? -1.894 2.733 1.651 1.00 0.00 33 ALA A C 10
ATOM 14632 O O . ALA A 1 33 ? -2.141 3.943 1.646 1.00 0.00 33 ALA A O 10
ATOM 14639 N N . CYS A 1 34 ? -1.864 1.985 0.561 1.00 0.00 34 CYS A N 10
ATOM 14640 C CA . CYS A 1 34 ? -2.241 2.499 -0.741 1.00 0.00 34 CYS A CA 10
ATOM 14641 C C . CYS A 1 34 ? -3.335 1.624 -1.329 1.00 0.00 34 CYS A C 10
ATOM 14642 O O . CYS A 1 34 ? -3.351 0.409 -1.115 1.00 0.00 34 CYS A O 10
ATOM 14649 N N . CYS A 1 35 ? -4.258 2.231 -2.047 1.00 0.00 35 CYS A N 10
ATOM 14650 C CA . CYS A 1 35 ? -5.353 1.492 -2.640 1.00 0.00 35 CYS A CA 10
ATOM 14651 C C . CYS A 1 35 ? -5.403 1.731 -4.135 1.00 0.00 35 CYS A C 10
ATOM 14652 O O . CYS A 1 35 ? -4.925 2.755 -4.626 1.00 0.00 35 CYS A O 10
ATOM 14659 N N . ASN A 1 36 ? -5.984 0.782 -4.847 1.00 0.00 36 ASN A N 10
ATOM 14660 C CA . ASN A 1 36 ? -6.126 0.882 -6.290 1.00 0.00 36 ASN A CA 10
ATOM 14661 C C . ASN A 1 36 ? -7.537 0.485 -6.696 1.00 0.00 36 ASN A C 10
ATOM 14662 O O . ASN A 1 36 ? -8.238 -0.182 -5.934 1.00 0.00 36 ASN A O 10
ATOM 14673 N N . SER A 1 37 ? -7.954 0.910 -7.878 1.00 0.00 37 SER A N 10
ATOM 14674 C CA . SER A 1 37 ? -9.270 0.575 -8.394 1.00 0.00 37 SER A CA 10
ATOM 14675 C C . SER A 1 37 ? -9.466 -0.944 -8.439 1.00 0.00 37 SER A C 10
ATOM 14676 O O . SER A 1 37 ? -8.525 -1.687 -8.734 1.00 0.00 37 SER A O 10
ATOM 14684 N N . PRO A 1 38 ? -10.692 -1.417 -8.138 1.00 0.00 38 PRO A N 10
ATOM 14685 C CA . PRO A 1 38 ? -11.015 -2.855 -8.032 1.00 0.00 38 PRO A CA 10
ATOM 14686 C C . PRO A 1 38 ? -10.578 -3.677 -9.243 1.00 0.00 38 PRO A C 10
ATOM 14687 O O . PRO A 1 38 ? -10.188 -4.834 -9.103 1.00 0.00 38 PRO A O 10
ATOM 14698 N N . ALA A 1 39 ? -10.616 -3.070 -10.425 1.00 0.00 39 ALA A N 10
ATOM 14699 C CA . ALA A 1 39 ? -10.244 -3.761 -11.660 1.00 0.00 39 ALA A CA 10
ATOM 14700 C C . ALA A 1 39 ? -8.755 -4.106 -11.684 1.00 0.00 39 ALA A C 10
ATOM 14701 O O . ALA A 1 39 ? -8.283 -4.814 -12.571 1.00 0.00 39 ALA A O 10
ATOM 14708 N N . GLU A 1 40 ? -8.023 -3.607 -10.702 1.00 0.00 40 GLU A N 10
ATOM 14709 C CA . GLU A 1 40 ? -6.591 -3.846 -10.611 1.00 0.00 40 GLU A CA 10
ATOM 14710 C C . GLU A 1 40 ? -6.277 -4.698 -9.390 1.00 0.00 40 GLU A C 10
ATOM 14711 O O . GLU A 1 40 ? -5.439 -5.595 -9.444 1.00 0.00 40 GLU A O 10
ATOM 14723 N N . THR A 1 41 ? -6.967 -4.418 -8.291 1.00 0.00 41 THR A N 10
ATOM 14724 C CA . THR A 1 41 ? -6.822 -5.204 -7.078 1.00 0.00 41 THR A CA 10
ATOM 14725 C C . THR A 1 41 ? -7.314 -6.624 -7.299 1.00 0.00 41 THR A C 10
ATOM 14726 O O . THR A 1 41 ? -6.790 -7.579 -6.732 1.00 0.00 41 THR A O 10
ATOM 14737 N N . ASN A 1 42 ? -8.326 -6.746 -8.137 1.00 0.00 42 ASN A N 10
ATOM 14738 C CA . ASN A 1 42 ? -8.950 -8.026 -8.409 1.00 0.00 42 ASN A CA 10
ATOM 14739 C C . ASN A 1 42 ? -8.488 -8.562 -9.755 1.00 0.00 42 ASN A C 10
ATOM 14740 O O . ASN A 1 42 ? -9.075 -9.496 -10.301 1.00 0.00 42 ASN A O 10
ATOM 14751 N N . ASN A 1 43 ? -7.428 -7.958 -10.281 1.00 0.00 43 ASN A N 10
ATOM 14752 C CA . ASN A 1 43 ? -6.903 -8.316 -11.602 1.00 0.00 43 ASN A CA 10
ATOM 14753 C C . ASN A 1 43 ? -6.342 -9.728 -11.590 1.00 0.00 43 ASN A C 10
ATOM 14754 O O . ASN A 1 43 ? -6.338 -10.417 -12.608 1.00 0.00 43 ASN A O 10
ATOM 14765 N N . ASP A 1 44 ? -5.866 -10.151 -10.431 1.00 0.00 44 ASP A N 10
ATOM 14766 C CA . ASP A 1 44 ? -5.358 -11.500 -10.270 1.00 0.00 44 ASP A CA 10
ATOM 14767 C C . ASP A 1 44 ? -6.234 -12.269 -9.294 1.00 0.00 44 ASP A C 10
ATOM 14768 O O . ASP A 1 44 ? -6.701 -11.712 -8.299 1.00 0.00 44 ASP A O 10
ATOM 14777 N N . SER A 1 45 ? -6.468 -13.536 -9.590 1.00 0.00 45 SER A N 10
ATOM 14778 C CA . SER A 1 45 ? -7.245 -14.404 -8.717 1.00 0.00 45 SER A CA 10
ATOM 14779 C C . SER A 1 45 ? -6.497 -14.670 -7.415 1.00 0.00 45 SER A C 10
ATOM 14780 O O . SER A 1 45 ? -7.105 -14.949 -6.379 1.00 0.00 45 SER A O 10
ATOM 14788 N N . LEU A 1 46 ? -5.176 -14.584 -7.477 1.00 0.00 46 LEU A N 10
ATOM 14789 C CA . LEU A 1 46 ? -4.340 -14.766 -6.300 1.00 0.00 46 LEU A CA 10
ATOM 14790 C C . LEU A 1 46 ? -4.198 -13.451 -5.549 1.00 0.00 46 LEU A C 10
ATOM 14791 O O . LEU A 1 46 ? -3.957 -13.437 -4.344 1.00 0.00 46 LEU A O 10
ATOM 14807 N N . LEU A 1 47 ? -4.380 -12.348 -6.266 1.00 0.00 47 LEU A N 10
ATOM 14808 C CA . LEU A 1 47 ? -4.222 -11.014 -5.695 1.00 0.00 47 LEU A CA 10
ATOM 14809 C C . LEU A 1 47 ? -5.222 -10.772 -4.574 1.00 0.00 47 LEU A C 10
ATOM 14810 O O . LEU A 1 47 ? -4.871 -10.232 -3.528 1.00 0.00 47 LEU A O 10
ATOM 14826 N N . SER A 1 48 ? -6.458 -11.191 -4.793 1.00 0.00 48 SER A N 10
ATOM 14827 C CA . SER A 1 48 ? -7.534 -10.940 -3.848 1.00 0.00 48 SER A CA 10
ATOM 14828 C C . SER A 1 48 ? -7.304 -11.670 -2.520 1.00 0.00 48 SER A C 10
ATOM 14829 O O . SER A 1 48 ? -7.776 -11.237 -1.472 1.00 0.00 48 SER A O 10
ATOM 14837 N N . GLY A 1 49 ? -6.574 -12.779 -2.572 1.00 0.00 49 GLY A N 10
ATOM 14838 C CA . GLY A 1 49 ? -6.199 -13.480 -1.354 1.00 0.00 49 GLY A CA 10
ATOM 14839 C C . GLY A 1 49 ? -4.856 -13.005 -0.835 1.00 0.00 49 GLY A C 10
ATOM 14840 O O . GLY A 1 49 ? -4.541 -13.159 0.347 1.00 0.00 49 GLY A O 10
ATOM 14844 N N . LEU A 1 50 ? -4.074 -12.419 -1.730 1.00 0.00 50 LEU A N 10
ATOM 14845 C CA . LEU A 1 50 ? -2.755 -11.896 -1.395 1.00 0.00 50 LEU A CA 10
ATOM 14846 C C . LEU A 1 50 ? -2.878 -10.651 -0.525 1.00 0.00 50 LEU A C 10
ATOM 14847 O O . LEU A 1 50 ? -2.068 -10.428 0.371 1.00 0.00 50 LEU A O 10
ATOM 14863 N N . LEU A 1 51 ? -3.902 -9.847 -0.793 1.00 0.00 51 LEU A N 10
ATOM 14864 C CA . LEU A 1 51 ? -4.111 -8.604 -0.052 1.00 0.00 51 LEU A CA 10
ATOM 14865 C C . LEU A 1 51 ? -4.640 -8.880 1.353 1.00 0.00 51 LEU A C 10
ATOM 14866 O O . LEU A 1 51 ? -4.423 -8.094 2.272 1.00 0.00 51 LEU A O 10
ATOM 14882 N N . GLY A 1 52 ? -5.314 -10.007 1.519 1.00 0.00 52 GLY A N 10
ATOM 14883 C CA . GLY A 1 52 ? -5.907 -10.333 2.795 1.00 0.00 52 GLY A CA 10
ATOM 14884 C C . GLY A 1 52 ? -4.970 -11.151 3.654 1.00 0.00 52 GLY A C 10
ATOM 14885 O O . GLY A 1 52 ? -5.311 -12.258 4.074 1.00 0.00 52 GLY A O 10
ATOM 14889 N N . ALA A 1 53 ? -3.791 -10.602 3.924 1.00 0.00 53 ALA A N 10
ATOM 14890 C CA . ALA A 1 53 ? -2.765 -11.312 4.677 1.00 0.00 53 ALA A CA 10
ATOM 14891 C C . ALA A 1 53 ? -3.040 -11.270 6.177 1.00 0.00 53 ALA A C 10
ATOM 14892 O O . ALA A 1 53 ? -2.233 -10.768 6.956 1.00 0.00 53 ALA A O 10
ATOM 14899 N N . GLY A 1 54 ? -4.186 -11.798 6.573 1.00 0.00 54 GLY A N 10
ATOM 14900 C CA . GLY A 1 54 ? -4.517 -11.872 7.980 1.00 0.00 54 GLY A CA 10
ATOM 14901 C C . GLY A 1 54 ? -5.784 -11.122 8.319 1.00 0.00 54 GLY A C 10
ATOM 14902 O O . GLY A 1 54 ? -5.728 -10.070 8.949 1.00 0.00 54 GLY A O 10
ATOM 14906 N N . LEU A 1 55 ? -6.925 -11.653 7.871 1.00 0.00 55 LEU A N 10
ATOM 14907 C CA . LEU A 1 55 ? -8.237 -11.070 8.175 1.00 0.00 55 LEU A CA 10
ATOM 14908 C C . LEU A 1 55 ? -8.315 -9.614 7.728 1.00 0.00 55 LEU A C 10
ATOM 14909 O O . LEU A 1 55 ? -8.999 -8.790 8.341 1.00 0.00 55 LEU A O 10
ATOM 14925 N N . LEU A 1 56 ? -7.616 -9.310 6.648 1.00 0.00 56 LEU A N 10
ATOM 14926 C CA . LEU A 1 56 ? -7.545 -7.954 6.137 1.00 0.00 56 LEU A CA 10
ATOM 14927 C C . LEU A 1 56 ? -8.777 -7.614 5.315 1.00 0.00 56 LEU A C 10
ATOM 14928 O O . LEU A 1 56 ? -9.328 -8.467 4.622 1.00 0.00 56 LEU A O 10
ATOM 14944 N N . ASN A 1 57 ? -9.201 -6.366 5.400 1.00 0.00 57 ASN A N 10
ATOM 14945 C CA . ASN A 1 57 ? -10.337 -5.889 4.637 1.00 0.00 57 ASN A CA 10
ATOM 14946 C C . ASN A 1 57 ? -9.893 -4.741 3.747 1.00 0.00 57 ASN A C 10
ATOM 14947 O O . ASN A 1 57 ? -8.716 -4.379 3.731 1.00 0.00 57 ASN A O 10
ATOM 14958 N N . GLY A 1 58 ? -10.827 -4.172 3.012 1.00 0.00 58 GLY A N 10
ATOM 14959 C CA . GLY A 1 58 ? -10.486 -3.134 2.067 1.00 0.00 58 GLY A CA 10
ATOM 14960 C C . GLY A 1 58 ? -11.119 -1.809 2.420 1.00 0.00 58 GLY A C 10
ATOM 14961 O O . GLY A 1 58 ? -10.920 -1.294 3.520 1.00 0.00 58 GLY A O 10
ATOM 14965 N N . LEU A 1 59 ? -11.892 -1.266 1.490 1.00 0.00 59 LEU A N 10
ATOM 14966 C CA . LEU A 1 59 ? -12.552 0.017 1.692 1.00 0.00 59 LEU A CA 10
ATOM 14967 C C . LEU A 1 59 ? -13.581 -0.077 2.807 1.00 0.00 59 LEU A C 10
ATOM 14968 O O . LEU A 1 59 ? -14.238 -1.108 2.972 1.00 0.00 59 LEU A O 10
ATOM 14984 N N . SER A 1 60 ? -13.704 0.995 3.572 1.00 0.00 60 SER A N 10
ATOM 14985 C CA . SER A 1 60 ? -14.640 1.058 4.680 1.00 0.00 60 SER A CA 10
ATOM 14986 C C . SER A 1 60 ? -16.078 0.816 4.223 1.00 0.00 60 SER A C 10
ATOM 14987 O O . SER A 1 60 ? -16.764 1.736 3.779 1.00 0.00 60 SER A O 10
ATOM 14995 N N . GLY A 1 61 ? -16.517 -0.435 4.313 1.00 0.00 61 GLY A N 10
ATOM 14996 C CA . GLY A 1 61 ? -17.884 -0.775 3.975 1.00 0.00 61 GLY A CA 10
ATOM 14997 C C . GLY A 1 61 ? -18.059 -1.178 2.523 1.00 0.00 61 GLY A C 10
ATOM 14998 O O . GLY A 1 61 ? -19.127 -1.651 2.136 1.00 0.00 61 GLY A O 10
ATOM 15002 N N . ASN A 1 62 ? -17.017 -1.017 1.720 1.00 0.00 62 ASN A N 10
ATOM 15003 C CA . ASN A 1 62 ? -17.120 -1.290 0.290 1.00 0.00 62 ASN A CA 10
ATOM 15004 C C . ASN A 1 62 ? -16.425 -2.592 -0.083 1.00 0.00 62 ASN A C 10
ATOM 15005 O O . ASN A 1 62 ? -15.368 -2.935 0.455 1.00 0.00 62 ASN A O 10
ATOM 15016 N N . THR A 1 63 ? -17.040 -3.317 -0.997 1.00 0.00 63 THR A N 10
ATOM 15017 C CA . THR A 1 63 ? -16.511 -4.572 -1.476 1.00 0.00 63 THR A CA 10
ATOM 15018 C C . THR A 1 63 ? -15.903 -4.408 -2.865 1.00 0.00 63 THR A C 10
ATOM 15019 O O . THR A 1 63 ? -16.475 -3.736 -3.724 1.00 0.00 63 THR A O 10
ATOM 15030 N N . GLY A 1 64 ? -14.736 -5.001 -3.075 1.00 0.00 64 GLY A N 10
ATOM 15031 C CA . GLY A 1 64 ? -14.097 -4.933 -4.372 1.00 0.00 64 GLY A CA 10
ATOM 15032 C C . GLY A 1 64 ? -12.822 -4.123 -4.330 1.00 0.00 64 GLY A C 10
ATOM 15033 O O . GLY A 1 64 ? -11.830 -4.474 -4.967 1.00 0.00 64 GLY A O 10
ATOM 15037 N N . SER A 1 65 ? -12.851 -3.037 -3.574 1.00 0.00 65 SER A N 10
ATOM 15038 C CA . SER A 1 65 ? -11.690 -2.184 -3.418 1.00 0.00 65 SER A CA 10
ATOM 15039 C C . SER A 1 65 ? -10.955 -2.535 -2.128 1.00 0.00 65 SER A C 10
ATOM 15040 O O . SER A 1 65 ? -11.506 -2.405 -1.034 1.00 0.00 65 SER A O 10
ATOM 15048 N N . ALA A 1 66 ? -9.726 -3.006 -2.266 1.00 0.00 66 ALA A N 10
ATOM 15049 C CA . ALA A 1 66 ? -8.923 -3.409 -1.122 1.00 0.00 66 ALA A CA 10
ATOM 15050 C C . ALA A 1 66 ? -7.561 -2.737 -1.165 1.00 0.00 66 ALA A C 10
ATOM 15051 O O . ALA A 1 66 ? -7.048 -2.438 -2.244 1.00 0.00 66 ALA A O 10
ATOM 15058 N N . CYS A 1 67 ? -6.974 -2.506 0.002 1.00 0.00 67 CYS A N 10
ATOM 15059 C CA . CYS A 1 67 ? -5.698 -1.810 0.079 1.00 0.00 67 CYS A CA 10
ATOM 15060 C C . CYS A 1 67 ? -4.709 -2.581 0.943 1.00 0.00 67 CYS A C 10
ATOM 15061 O O . CYS A 1 67 ? -5.097 -3.232 1.913 1.00 0.00 67 CYS A O 10
ATOM 15068 N N . ALA A 1 68 ? -3.432 -2.500 0.589 1.00 0.00 68 ALA A N 10
ATOM 15069 C CA . ALA A 1 68 ? -2.382 -3.154 1.352 1.00 0.00 68 ALA A CA 10
ATOM 15070 C C . ALA A 1 68 ? -1.459 -2.115 1.971 1.00 0.00 68 ALA A C 10
ATOM 15071 O O . ALA A 1 68 ? -1.347 -0.996 1.467 1.00 0.00 68 ALA A O 10
ATOM 15078 N N . LYS A 1 69 ? -0.804 -2.492 3.056 1.00 0.00 69 LYS A N 10
ATOM 15079 C CA . LYS A 1 69 ? 0.005 -1.559 3.830 1.00 0.00 69 LYS A CA 10
ATOM 15080 C C . LYS A 1 69 ? 1.481 -1.719 3.498 1.00 0.00 69 LYS A C 10
ATOM 15081 O O . LYS A 1 69 ? 1.860 -2.623 2.753 1.00 0.00 69 LYS A O 10
ATOM 15100 N N . ALA A 1 70 ? 2.304 -0.847 4.066 1.00 0.00 70 ALA A N 10
ATOM 15101 C CA . ALA A 1 70 ? 3.742 -0.881 3.831 1.00 0.00 70 ALA A CA 10
ATOM 15102 C C . ALA A 1 70 ? 4.344 -2.198 4.303 1.00 0.00 70 ALA A C 10
ATOM 15103 O O . ALA A 1 70 ? 5.223 -2.759 3.646 1.00 0.00 70 ALA A O 10
ATOM 15110 N N . SER A 1 71 ? 3.865 -2.693 5.434 1.00 0.00 71 SER A N 10
ATOM 15111 C CA . SER A 1 71 ? 4.321 -3.969 5.954 1.00 0.00 71 SER A CA 10
ATOM 15112 C C . SER A 1 71 ? 3.913 -5.105 5.017 1.00 0.00 71 SER A C 10
ATOM 15113 O O . SER A 1 71 ? 4.666 -6.059 4.811 1.00 0.00 71 SER A O 10
ATOM 15121 N N . LEU A 1 72 ? 2.733 -4.982 4.425 1.00 0.00 72 LEU A N 10
ATOM 15122 C CA . LEU A 1 72 ? 2.241 -5.986 3.494 1.00 0.00 72 LEU A CA 10
ATOM 15123 C C . LEU A 1 72 ? 2.996 -5.915 2.170 1.00 0.00 72 LEU A C 10
ATOM 15124 O O . LEU A 1 72 ? 3.045 -6.892 1.419 1.00 0.00 72 LEU A O 10
ATOM 15140 N N . ILE A 1 73 ? 3.598 -4.760 1.897 1.00 0.00 73 ILE A N 10
ATOM 15141 C CA . ILE A 1 73 ? 4.415 -4.582 0.708 1.00 0.00 73 ILE A CA 10
ATOM 15142 C C . ILE A 1 73 ? 5.586 -5.565 0.730 1.00 0.00 73 ILE A C 10
ATOM 15143 O O . ILE A 1 73 ? 5.919 -6.168 -0.287 1.00 0.00 73 ILE A O 10
ATOM 15159 N N . ASP A 1 74 ? 6.175 -5.754 1.912 1.00 0.00 74 ASP A N 10
ATOM 15160 C CA . ASP A 1 74 ? 7.284 -6.694 2.072 1.00 0.00 74 ASP A CA 10
ATOM 15161 C C . ASP A 1 74 ? 6.765 -8.093 2.384 1.00 0.00 74 ASP A C 10
ATOM 15162 O O . ASP A 1 74 ? 7.536 -9.031 2.587 1.00 0.00 74 ASP A O 10
ATOM 15171 N N . GLN A 1 75 ? 5.449 -8.227 2.411 1.00 0.00 75 GLN A N 10
ATOM 15172 C CA . GLN A 1 75 ? 4.819 -9.492 2.740 1.00 0.00 75 GLN A CA 10
ATOM 15173 C C . GLN A 1 75 ? 4.496 -10.285 1.483 1.00 0.00 75 GLN A C 10
ATOM 15174 O O . GLN A 1 75 ? 4.888 -11.443 1.359 1.00 0.00 75 GLN A O 10
ATOM 15188 N N . LEU A 1 76 ? 3.781 -9.664 0.555 1.00 0.00 76 LEU A N 10
ATOM 15189 C CA . LEU A 1 76 ? 3.314 -10.375 -0.628 1.00 0.00 76 LEU A CA 10
ATOM 15190 C C . LEU A 1 76 ? 3.827 -9.749 -1.921 1.00 0.00 76 LEU A C 10
ATOM 15191 O O . LEU A 1 76 ? 3.780 -10.378 -2.977 1.00 0.00 76 LEU A O 10
ATOM 15207 N N . GLY A 1 77 ? 4.317 -8.516 -1.840 1.00 0.00 77 GLY A N 10
ATOM 15208 C CA . GLY A 1 77 ? 4.807 -7.841 -3.031 1.00 0.00 77 GLY A CA 10
ATOM 15209 C C . GLY A 1 77 ? 3.684 -7.495 -3.994 1.00 0.00 77 GLY A C 10
ATOM 15210 O O . GLY A 1 77 ? 3.765 -7.772 -5.193 1.00 0.00 77 GLY A O 10
ATOM 15214 N N . LEU A 1 78 ? 2.634 -6.886 -3.463 1.00 0.00 78 LEU A N 10
ATOM 15215 C CA . LEU A 1 78 ? 1.447 -6.565 -4.243 1.00 0.00 78 LEU A CA 10
ATOM 15216 C C . LEU A 1 78 ? 1.681 -5.347 -5.131 1.00 0.00 78 LEU A C 10
ATOM 15217 O O . LEU A 1 78 ? 1.564 -4.208 -4.684 1.00 0.00 78 LEU A O 10
ATOM 15233 N N . LEU A 1 79 ? 1.985 -5.598 -6.397 1.00 0.00 79 LEU A N 10
ATOM 15234 C CA . LEU A 1 79 ? 2.220 -4.526 -7.366 1.00 0.00 79 LEU A CA 10
ATOM 15235 C C . LEU A 1 79 ? 0.905 -3.895 -7.831 1.00 0.00 79 LEU A C 10
ATOM 15236 O O . LEU A 1 79 ? 0.900 -3.018 -8.691 1.00 0.00 79 LEU A O 10
ATOM 15252 N N . ALA A 1 80 ? -0.206 -4.338 -7.251 1.00 0.00 80 ALA A N 10
ATOM 15253 C CA . ALA A 1 80 ? -1.523 -3.847 -7.642 1.00 0.00 80 ALA A CA 10
ATOM 15254 C C . ALA A 1 80 ? -1.723 -2.386 -7.244 1.00 0.00 80 ALA A C 10
ATOM 15255 O O . ALA A 1 80 ? -2.268 -1.596 -8.013 1.00 0.00 80 ALA A O 10
ATOM 15262 N N . LEU A 1 81 ? -1.270 -2.024 -6.053 1.00 0.00 81 LEU A N 10
ATOM 15263 C CA . LEU A 1 81 ? -1.519 -0.690 -5.519 1.00 0.00 81 LEU A CA 10
ATOM 15264 C C . LEU A 1 81 ? -0.224 0.087 -5.314 1.00 0.00 81 LEU A C 10
ATOM 15265 O O . LEU A 1 81 ? -0.239 1.203 -4.796 1.00 0.00 81 LEU A O 10
ATOM 15281 N N . VAL A 1 82 ? 0.891 -0.497 -5.710 1.00 0.00 82 VAL A N 10
ATOM 15282 C CA . VAL A 1 82 ? 2.173 0.172 -5.558 1.00 0.00 82 VAL A CA 10
ATOM 15283 C C . VAL A 1 82 ? 2.732 0.554 -6.917 1.00 0.00 82 VAL A C 10
ATOM 15284 O O . VAL A 1 82 ? 2.701 -0.240 -7.855 1.00 0.00 82 VAL A O 10
ATOM 15297 N N . ASP A 1 83 ? 3.260 1.759 -7.012 1.00 0.00 83 ASP A N 10
ATOM 15298 C CA . ASP A 1 83 ? 3.833 2.245 -8.256 1.00 0.00 83 ASP A CA 10
ATOM 15299 C C . ASP A 1 83 ? 5.306 2.563 -8.049 1.00 0.00 83 ASP A C 10
ATOM 15300 O O . ASP A 1 83 ? 5.784 2.613 -6.913 1.00 0.00 83 ASP A O 10
ATOM 15309 N N . HIS A 1 84 ? 6.020 2.784 -9.135 1.00 0.00 84 HIS A N 10
ATOM 15310 C CA . HIS A 1 84 ? 7.441 3.046 -9.059 1.00 0.00 84 HIS A CA 10
ATOM 15311 C C . HIS A 1 84 ? 7.812 4.282 -9.848 1.00 0.00 84 HIS A C 10
ATOM 15312 O O . HIS A 1 84 ? 7.958 4.233 -11.067 1.00 0.00 84 HIS A O 10
ATOM 15327 N N . THR A 1 85 ? 7.960 5.385 -9.151 1.00 0.00 85 THR A N 10
ATOM 15328 C CA . THR A 1 85 ? 8.444 6.602 -9.760 1.00 0.00 85 THR A CA 10
ATOM 15329 C C . THR A 1 85 ? 9.939 6.730 -9.509 1.00 0.00 85 THR A C 10
ATOM 15330 O O . THR A 1 85 ? 10.582 5.781 -9.042 1.00 0.00 85 THR A O 10
ATOM 15341 N N . GLU A 1 86 ? 10.493 7.893 -9.807 1.00 0.00 86 GLU A N 10
ATOM 15342 C CA . GLU A 1 86 ? 11.891 8.165 -9.522 1.00 0.00 86 GLU A CA 10
ATOM 15343 C C . GLU A 1 86 ? 12.058 8.576 -8.060 1.00 0.00 86 GLU A C 10
ATOM 15344 O O . GLU A 1 86 ? 13.131 9.011 -7.635 1.00 0.00 86 GLU A O 10
ATOM 15356 N N . GLU A 1 87 ? 10.974 8.446 -7.300 1.00 0.00 87 GLU A N 10
ATOM 15357 C CA . GLU A 1 87 ? 10.986 8.732 -5.874 1.00 0.00 87 GLU A CA 10
ATOM 15358 C C . GLU A 1 87 ? 10.978 7.420 -5.086 1.00 0.00 87 GLU A C 10
ATOM 15359 O O . GLU A 1 87 ? 10.899 7.419 -3.856 1.00 0.00 87 GLU A O 10
ATOM 15371 N N . GLY A 1 88 ? 11.052 6.306 -5.815 1.00 0.00 88 GLY A N 10
ATOM 15372 C CA . GLY A 1 88 ? 11.063 4.998 -5.187 1.00 0.00 88 GLY A CA 10
ATOM 15373 C C . GLY A 1 88 ? 9.701 4.336 -5.223 1.00 0.00 88 GLY A C 10
ATOM 15374 O O . GLY A 1 88 ? 8.854 4.703 -6.040 1.00 0.00 88 GLY A O 10
ATOM 15378 N N . PRO A 1 89 ? 9.469 3.329 -4.368 1.00 0.00 89 PRO A N 10
ATOM 15379 C CA . PRO A 1 89 ? 8.153 2.699 -4.219 1.00 0.00 89 PRO A CA 10
ATOM 15380 C C . PRO A 1 89 ? 7.132 3.680 -3.656 1.00 0.00 89 PRO A C 10
ATOM 15381 O O . PRO A 1 89 ? 7.279 4.168 -2.530 1.00 0.00 89 PRO A O 10
ATOM 15392 N N . VAL A 1 90 ? 6.108 3.976 -4.438 1.00 0.00 90 VAL A N 10
ATOM 15393 C CA . VAL A 1 90 ? 5.155 5.015 -4.080 1.00 0.00 90 VAL A CA 10
ATOM 15394 C C . VAL A 1 90 ? 3.718 4.558 -4.290 1.00 0.00 90 VAL A C 10
ATOM 15395 O O . VAL A 1 90 ? 3.467 3.445 -4.752 1.00 0.00 90 VAL A O 10
ATOM 15408 N N . CYS A 1 91 ? 2.781 5.430 -3.944 1.00 0.00 91 CYS A N 10
ATOM 15409 C CA . CYS A 1 91 ? 1.367 5.150 -4.130 1.00 0.00 91 CYS A CA 10
ATOM 15410 C C . CYS A 1 91 ? 1.020 5.123 -5.612 1.00 0.00 91 CYS A C 10
ATOM 15411 O O . CYS A 1 91 ? 1.390 6.031 -6.359 1.00 0.00 91 CYS A O 10
ATOM 15418 N N . LYS A 1 92 ? 0.322 4.077 -6.032 1.00 0.00 92 LYS A N 10
ATOM 15419 C CA . LYS A 1 92 ? -0.071 3.932 -7.423 1.00 0.00 92 LYS A CA 10
ATOM 15420 C C . LYS A 1 92 ? -1.330 4.733 -7.717 1.00 0.00 92 LYS A C 10
ATOM 15421 O O . LYS A 1 92 ? -1.506 5.249 -8.822 1.00 0.00 92 LYS A O 10
ATOM 15440 N N . ASN A 1 93 ? -2.205 4.839 -6.727 1.00 0.00 93 ASN A N 10
ATOM 15441 C CA . ASN A 1 93 ? -3.496 5.485 -6.933 1.00 0.00 93 ASN A CA 10
ATOM 15442 C C . ASN A 1 93 ? -3.913 6.314 -5.723 1.00 0.00 93 ASN A C 10
ATOM 15443 O O . ASN A 1 93 ? -3.517 7.471 -5.588 1.00 0.00 93 ASN A O 10
ATOM 15454 N N . ILE A 1 94 ? -4.700 5.717 -4.838 1.00 0.00 94 ILE A N 10
ATOM 15455 C CA . ILE A 1 94 ? -5.286 6.455 -3.729 1.00 0.00 94 ILE A CA 10
ATOM 15456 C C . ILE A 1 94 ? -4.611 6.096 -2.409 1.00 0.00 94 ILE A C 10
ATOM 15457 O O . ILE A 1 94 ? -4.149 4.967 -2.217 1.00 0.00 94 ILE A O 10
ATOM 15473 N N . VAL A 1 95 ? -4.541 7.069 -1.510 1.00 0.00 95 VAL A N 10
ATOM 15474 C CA . VAL A 1 95 ? -3.911 6.882 -0.211 1.00 0.00 95 VAL A CA 10
ATOM 15475 C C . VAL A 1 95 ? -4.970 6.655 0.868 1.00 0.00 95 VAL A C 10
ATOM 15476 O O . VAL A 1 95 ? -6.027 7.298 0.866 1.00 0.00 95 VAL A O 10
ATOM 15489 N N . ALA A 1 96 ? -4.693 5.734 1.781 1.00 0.00 96 ALA A N 10
ATOM 15490 C CA . ALA A 1 96 ? -5.655 5.359 2.801 1.00 0.00 96 ALA A CA 10
ATOM 15491 C C . ALA A 1 96 ? -4.971 4.992 4.113 1.00 0.00 96 ALA A C 10
ATOM 15492 O O . ALA A 1 96 ? -3.779 4.681 4.142 1.00 0.00 96 ALA A O 10
ATOM 15499 N N . CYS A 1 97 ? -5.738 5.024 5.194 1.00 0.00 97 CYS A N 10
ATOM 15500 C CA . CYS A 1 97 ? -5.254 4.588 6.492 1.00 0.00 97 CYS A CA 10
ATOM 15501 C C . CYS A 1 97 ? -5.856 3.229 6.807 1.00 0.00 97 CYS A C 10
ATOM 15502 O O . CYS A 1 97 ? -7.051 3.109 7.092 1.00 0.00 97 CYS A O 10
ATOM 15509 N N . CYS A 1 98 ? -5.022 2.210 6.742 1.00 0.00 98 CYS A N 10
ATOM 15510 C CA . CYS A 1 98 ? -5.471 0.834 6.794 1.00 0.00 98 CYS A CA 10
ATOM 15511 C C . CYS A 1 98 ? -4.769 0.074 7.917 1.00 0.00 98 CYS A C 10
ATOM 15512 O O . CYS A 1 98 ? -3.579 -0.211 7.829 1.00 0.00 98 CYS A O 10
ATOM 15519 N N . PRO A 1 99 ? -5.488 -0.254 8.996 1.00 0.00 99 PRO A N 10
ATOM 15520 C CA . PRO A 1 99 ? -4.917 -0.979 10.137 1.00 0.00 99 PRO A CA 10
ATOM 15521 C C . PRO A 1 99 ? -4.575 -2.433 9.798 1.00 0.00 99 PRO A C 10
ATOM 15522 O O . PRO A 1 99 ? -5.409 -3.173 9.267 1.00 0.00 99 PRO A O 10
ATOM 15533 N N . GLU A 1 100 ? -3.337 -2.832 10.061 1.00 0.00 100 GLU A N 10
ATOM 15534 C CA . GLU A 1 100 ? -2.933 -4.220 9.882 1.00 0.00 100 GLU A CA 10
ATOM 15535 C C . GLU A 1 100 ? -3.477 -5.065 11.030 1.00 0.00 100 GLU A C 10
ATOM 15536 O O . GLU A 1 100 ? -2.975 -4.996 12.153 1.00 0.00 100 GLU A O 10
ATOM 15548 N N . GLY A 1 101 ? -4.520 -5.834 10.756 1.00 0.00 101 GLY A N 10
ATOM 15549 C CA . GLY A 1 101 ? -5.094 -6.681 11.779 1.00 0.00 101 GLY A CA 10
ATOM 15550 C C . GLY A 1 101 ? -6.474 -7.182 11.415 1.00 0.00 101 GLY A C 10
ATOM 15551 O O . GLY A 1 101 ? -6.667 -8.374 11.199 1.00 0.00 101 GLY A O 10
ATOM 15555 N N . THR A 1 102 ? -7.444 -6.274 11.355 1.00 0.00 102 THR A N 10
ATOM 15556 C CA . THR A 1 102 ? -8.825 -6.651 11.062 1.00 0.00 102 THR A CA 10
ATOM 15557 C C . THR A 1 102 ? -9.645 -5.447 10.606 1.00 0.00 102 THR A C 10
ATOM 15558 O O . THR A 1 102 ? -9.268 -4.303 10.864 1.00 0.00 102 THR A O 10
ATOM 15569 N N . THR A 1 103 ? -10.755 -5.727 9.914 1.00 0.00 103 THR A N 10
ATOM 15570 C CA . THR A 1 103 ? -11.756 -4.717 9.558 1.00 0.00 103 THR A CA 10
ATOM 15571 C C . THR A 1 103 ? -11.272 -3.767 8.457 1.00 0.00 103 THR A C 10
ATOM 15572 O O . THR A 1 103 ? -10.093 -3.744 8.096 1.00 0.00 103 THR A O 10
ATOM 15583 N N . ASN A 1 104 ? -12.219 -3.013 7.907 1.00 0.00 104 ASN A N 10
ATOM 15584 C CA . ASN A 1 104 ? -11.989 -2.176 6.738 1.00 0.00 104 ASN A CA 10
ATOM 15585 C C . ASN A 1 104 ? -11.186 -0.926 7.071 1.00 0.00 104 ASN A C 10
ATOM 15586 O O . ASN A 1 104 ? -11.089 -0.517 8.228 1.00 0.00 104 ASN A O 10
ATOM 15597 N N . CYS A 1 105 ? -10.655 -0.308 6.034 1.00 0.00 105 CYS A N 10
ATOM 15598 C CA . CYS A 1 105 ? -9.785 0.839 6.176 1.00 0.00 105 CYS A CA 10
ATOM 15599 C C . CYS A 1 105 ? -10.364 2.054 5.460 1.00 0.00 105 CYS A C 10
ATOM 15600 O O . CYS A 1 105 ? -10.993 1.929 4.408 1.00 0.00 105 CYS A O 10
ATOM 15607 N N . VAL A 1 106 ? -10.153 3.227 6.038 1.00 0.00 106 VAL A N 10
ATOM 15608 C CA . VAL A 1 106 ? -10.681 4.461 5.479 1.00 0.00 106 VAL A CA 10
ATOM 15609 C C . VAL A 1 106 ? -9.672 5.087 4.517 1.00 0.00 106 VAL A C 10
ATOM 15610 O O . VAL A 1 106 ? -8.461 4.944 4.694 1.00 0.00 106 VAL A O 10
ATOM 15623 N N . ALA A 1 107 ? -10.173 5.767 3.498 1.00 0.00 107 ALA A N 10
ATOM 15624 C CA . ALA A 1 107 ? -9.314 6.437 2.531 1.00 0.00 107 ALA A CA 10
ATOM 15625 C C . ALA A 1 107 ? -9.405 7.948 2.694 1.00 0.00 107 ALA A C 10
ATOM 15626 O O . ALA A 1 107 ? -10.489 8.487 2.928 1.00 0.00 107 ALA A O 10
ATOM 15633 N N . VAL A 1 108 ? -8.275 8.634 2.569 1.00 0.00 108 VAL A N 10
ATOM 15634 C CA . VAL A 1 108 ? -8.250 10.082 2.743 1.00 0.00 108 VAL A CA 10
ATOM 15635 C C . VAL A 1 108 ? -8.227 10.795 1.396 1.00 0.00 108 VAL A C 10
ATOM 15636 O O . VAL A 1 108 ? -8.234 12.025 1.318 1.00 0.00 108 VAL A O 10
ATOM 15649 N N . ASP A 1 109 ? -8.228 10.006 0.341 1.00 0.00 109 ASP A N 10
ATOM 15650 C CA . ASP A 1 109 ? -8.275 10.533 -1.015 1.00 0.00 109 ASP A CA 10
ATOM 15651 C C . ASP A 1 109 ? -9.710 10.463 -1.534 1.00 0.00 109 ASP A C 10
ATOM 15652 O O . ASP A 1 109 ? -10.547 9.773 -0.947 1.00 0.00 109 ASP A O 10
ATOM 15661 N N . ASN A 1 110 ? -10.012 11.190 -2.606 1.00 0.00 110 ASN A N 10
ATOM 15662 C CA . ASN A 1 110 ? -11.367 11.215 -3.140 1.00 0.00 110 ASN A CA 10
ATOM 15663 C C . ASN A 1 110 ? -11.408 10.967 -4.648 1.00 0.00 110 ASN A C 10
ATOM 15664 O O . ASN A 1 110 ? -12.486 10.788 -5.213 1.00 0.00 110 ASN A O 10
ATOM 15675 N N . ALA A 1 111 ? -10.253 10.931 -5.302 1.00 0.00 111 ALA A N 10
ATOM 15676 C CA . ALA A 1 111 ? -10.239 10.826 -6.761 1.00 0.00 111 ALA A CA 10
ATOM 15677 C C . ALA A 1 111 ? -8.910 10.314 -7.315 1.00 0.00 111 ALA A C 10
ATOM 15678 O O . ALA A 1 111 ? -8.581 10.569 -8.473 1.00 0.00 111 ALA A O 10
ATOM 15685 N N . GLY A 1 112 ? -8.158 9.585 -6.504 1.00 0.00 112 GLY A N 10
ATOM 15686 C CA . GLY A 1 112 ? -6.892 9.040 -6.958 1.00 0.00 112 GLY A CA 10
ATOM 15687 C C . GLY A 1 112 ? -5.839 10.111 -7.163 1.00 0.00 112 GLY A C 10
ATOM 15688 O O . GLY A 1 112 ? -4.994 10.000 -8.055 1.00 0.00 112 GLY A O 10
ATOM 15692 N N . ALA A 1 113 ? -5.882 11.148 -6.338 1.00 0.00 113 ALA A N 10
ATOM 15693 C CA . ALA A 1 113 ? -4.941 12.250 -6.454 1.00 0.00 113 ALA A CA 10
ATOM 15694 C C . ALA A 1 113 ? -3.689 11.974 -5.635 1.00 0.00 113 ALA A C 10
ATOM 15695 O O . ALA A 1 113 ? -3.422 12.640 -4.634 1.00 0.00 113 ALA A O 10
ATOM 15702 N N . GLY A 1 114 ? -2.929 10.978 -6.060 1.00 0.00 114 GLY A N 10
ATOM 15703 C CA . GLY A 1 114 ? -1.707 10.634 -5.370 1.00 0.00 114 GLY A CA 10
ATOM 15704 C C . GLY A 1 114 ? -0.499 11.335 -5.953 1.00 0.00 114 GLY A C 10
ATOM 15705 O O . GLY A 1 114 ? 0.432 10.684 -6.431 1.00 0.00 114 GLY A O 10
ATOM 15709 N N . THR A 1 115 ? -0.508 12.664 -5.912 1.00 0.00 115 THR A N 10
ATOM 15710 C CA . THR A 1 115 ? 0.592 13.452 -6.439 1.00 0.00 115 THR A CA 10
ATOM 15711 C C . THR A 1 115 ? 1.844 13.287 -5.579 1.00 0.00 115 THR A C 10
ATOM 15712 O O . THR A 1 115 ? 2.965 13.514 -6.048 1.00 0.00 115 THR A O 10
ATOM 15723 N N . LYS A 1 116 ? 1.638 12.865 -4.326 1.00 0.00 116 LYS A N 10
ATOM 15724 C CA . LYS A 1 116 ? 2.711 12.711 -3.343 1.00 0.00 116 LYS A CA 10
ATOM 15725 C C . LYS A 1 116 ? 3.250 14.074 -2.907 1.00 0.00 116 LYS A C 10
ATOM 15726 O O . LYS A 1 116 ? 2.968 14.537 -1.805 1.00 0.00 116 LYS A O 10
ATOM 15745 N N . ALA A 1 117 ? 4.012 14.711 -3.777 1.00 0.00 117 ALA A N 10
ATOM 15746 C CA . ALA A 1 117 ? 4.534 16.037 -3.505 1.00 0.00 117 ALA A CA 10
ATOM 15747 C C . ALA A 1 117 ? 4.010 17.012 -4.549 1.00 0.00 117 ALA A C 10
ATOM 15748 O O . ALA A 1 117 ? 4.337 16.904 -5.733 1.00 0.00 117 ALA A O 10
ATOM 15755 N N . GLU A 1 118 ? 3.180 17.944 -4.109 1.00 0.00 118 GLU A N 10
ATOM 15756 C CA . GLU A 1 118 ? 2.552 18.901 -4.998 1.00 0.00 118 GLU A CA 10
ATOM 15757 C C . GLU A 1 118 ? 2.647 20.287 -4.379 1.00 0.00 118 GLU A C 10
ATOM 15758 O O . GLU A 1 118 ? 2.258 20.430 -3.204 1.00 0.00 118 GLU A O 10
ATOM 15771 N N . SER A 1 1 ? 13.565 -10.200 -11.931 1.00 0.00 1 SER A N 11
ATOM 15772 C CA . SER A 1 1 ? 14.193 -10.586 -10.654 1.00 0.00 1 SER A CA 11
ATOM 15773 C C . SER A 1 1 ? 13.134 -10.726 -9.567 1.00 0.00 1 SER A C 11
ATOM 15774 O O . SER A 1 1 ? 12.123 -10.021 -9.583 1.00 0.00 1 SER A O 11
ATOM 15784 N N . LEU A 1 2 ? 13.357 -11.644 -8.638 1.00 0.00 2 LEU A N 11
ATOM 15785 C CA . LEU A 1 2 ? 12.412 -11.889 -7.557 1.00 0.00 2 LEU A CA 11
ATOM 15786 C C . LEU A 1 2 ? 13.119 -11.827 -6.205 1.00 0.00 2 LEU A C 11
ATOM 15787 O O . LEU A 1 2 ? 14.256 -12.285 -6.071 1.00 0.00 2 LEU A O 11
ATOM 15803 N N . PRO A 1 3 ? 12.469 -11.230 -5.192 1.00 0.00 3 PRO A N 11
ATOM 15804 C CA . PRO A 1 3 ? 13.016 -11.150 -3.836 1.00 0.00 3 PRO A CA 11
ATOM 15805 C C . PRO A 1 3 ? 13.022 -12.509 -3.138 1.00 0.00 3 PRO A C 11
ATOM 15806 O O . PRO A 1 3 ? 13.938 -12.812 -2.376 1.00 0.00 3 PRO A O 11
ATOM 15817 N N . ALA A 1 4 ? 11.985 -13.311 -3.398 1.00 0.00 4 ALA A N 11
ATOM 15818 C CA . ALA A 1 4 ? 11.882 -14.681 -2.879 1.00 0.00 4 ALA A CA 11
ATOM 15819 C C . ALA A 1 4 ? 12.014 -14.741 -1.353 1.00 0.00 4 ALA A C 11
ATOM 15820 O O . ALA A 1 4 ? 12.515 -15.725 -0.804 1.00 0.00 4 ALA A O 11
ATOM 15827 N N . SER A 1 5 ? 11.550 -13.684 -0.683 1.00 0.00 5 SER A N 11
ATOM 15828 C CA . SER A 1 5 ? 11.623 -13.571 0.775 1.00 0.00 5 SER A CA 11
ATOM 15829 C C . SER A 1 5 ? 13.068 -13.538 1.270 1.00 0.00 5 SER A C 11
ATOM 15830 O O . SER A 1 5 ? 13.346 -13.837 2.434 1.00 0.00 5 SER A O 11
ATOM 15838 N N . ALA A 1 6 ? 13.985 -13.173 0.389 1.00 0.00 6 ALA A N 11
ATOM 15839 C CA . ALA A 1 6 ? 15.380 -13.025 0.763 1.00 0.00 6 ALA A CA 11
ATOM 15840 C C . ALA A 1 6 ? 15.684 -11.579 1.121 1.00 0.00 6 ALA A C 11
ATOM 15841 O O . ALA A 1 6 ? 16.749 -11.277 1.653 1.00 0.00 6 ALA A O 11
ATOM 15848 N N . ALA A 1 7 ? 14.727 -10.699 0.851 1.00 0.00 7 ALA A N 11
ATOM 15849 C CA . ALA A 1 7 ? 14.920 -9.271 1.059 1.00 0.00 7 ALA A CA 11
ATOM 15850 C C . ALA A 1 7 ? 14.363 -8.819 2.405 1.00 0.00 7 ALA A C 11
ATOM 15851 O O . ALA A 1 7 ? 15.093 -8.778 3.397 1.00 0.00 7 ALA A O 11
ATOM 15858 N N . LYS A 1 8 ? 13.060 -8.517 2.442 1.00 0.00 8 LYS A N 11
ATOM 15859 C CA . LYS A 1 8 ? 12.428 -7.917 3.617 1.00 0.00 8 LYS A CA 11
ATOM 15860 C C . LYS A 1 8 ? 13.100 -6.587 3.931 1.00 0.00 8 LYS A C 11
ATOM 15861 O O . LYS A 1 8 ? 13.648 -6.387 5.016 1.00 0.00 8 LYS A O 11
ATOM 15880 N N . ASN A 1 9 ? 13.040 -5.674 2.969 1.00 0.00 9 ASN A N 11
ATOM 15881 C CA . ASN A 1 9 ? 13.791 -4.427 3.055 1.00 0.00 9 ASN A CA 11
ATOM 15882 C C . ASN A 1 9 ? 12.904 -3.268 3.496 1.00 0.00 9 ASN A C 11
ATOM 15883 O O . ASN A 1 9 ? 13.308 -2.472 4.345 1.00 0.00 9 ASN A O 11
ATOM 15894 N N . ALA A 1 10 ? 11.699 -3.191 2.931 1.00 0.00 10 ALA A N 11
ATOM 15895 C CA . ALA A 1 10 ? 10.726 -2.155 3.267 1.00 0.00 10 ALA A CA 11
ATOM 15896 C C . ALA A 1 10 ? 11.334 -0.752 3.250 1.00 0.00 10 ALA A C 11
ATOM 15897 O O . ALA A 1 10 ? 11.585 -0.165 4.305 1.00 0.00 10 ALA A O 11
ATOM 15904 N N . LYS A 1 11 ? 11.585 -0.220 2.052 1.00 0.00 11 LYS A N 11
ATOM 15905 C CA . LYS A 1 11 ? 12.015 1.172 1.917 1.00 0.00 11 LYS A CA 11
ATOM 15906 C C . LYS A 1 11 ? 10.962 2.084 2.515 1.00 0.00 11 LYS A C 11
ATOM 15907 O O . LYS A 1 11 ? 11.080 2.517 3.659 1.00 0.00 11 LYS A O 11
ATOM 15926 N N . LEU A 1 12 ? 9.941 2.366 1.700 1.00 0.00 12 LEU A N 11
ATOM 15927 C CA . LEU A 1 12 ? 8.787 3.167 2.098 1.00 0.00 12 LEU A CA 11
ATOM 15928 C C . LEU A 1 12 ? 9.156 4.633 2.335 1.00 0.00 12 LEU A C 11
ATOM 15929 O O . LEU A 1 12 ? 8.589 5.531 1.716 1.00 0.00 12 LEU A O 11
ATOM 15945 N N . ALA A 1 13 ? 10.116 4.862 3.211 1.00 0.00 13 ALA A N 11
ATOM 15946 C CA . ALA A 1 13 ? 10.526 6.210 3.572 1.00 0.00 13 ALA A CA 11
ATOM 15947 C C . ALA A 1 13 ? 11.457 6.787 2.518 1.00 0.00 13 ALA A C 11
ATOM 15948 O O . ALA A 1 13 ? 11.435 7.985 2.248 1.00 0.00 13 ALA A O 11
ATOM 15955 N N . THR A 1 14 ? 12.242 5.913 1.897 1.00 0.00 14 THR A N 11
ATOM 15956 C CA . THR A 1 14 ? 13.209 6.321 0.889 1.00 0.00 14 THR A CA 11
ATOM 15957 C C . THR A 1 14 ? 12.532 6.701 -0.429 1.00 0.00 14 THR A C 11
ATOM 15958 O O . THR A 1 14 ? 13.199 6.958 -1.430 1.00 0.00 14 THR A O 11
ATOM 15969 N N . SER A 1 15 ? 11.205 6.707 -0.426 1.00 0.00 15 SER A N 11
ATOM 15970 C CA . SER A 1 15 ? 10.441 7.226 -1.547 1.00 0.00 15 SER A CA 11
ATOM 15971 C C . SER A 1 15 ? 10.377 8.743 -1.449 1.00 0.00 15 SER A C 11
ATOM 15972 O O . SER A 1 15 ? 10.389 9.439 -2.463 1.00 0.00 15 SER A O 11
ATOM 15980 N N . ALA A 1 16 ? 10.322 9.237 -0.200 1.00 0.00 16 ALA A N 11
ATOM 15981 C CA . ALA A 1 16 ? 10.155 10.664 0.111 1.00 0.00 16 ALA A CA 11
ATOM 15982 C C . ALA A 1 16 ? 8.775 11.165 -0.310 1.00 0.00 16 ALA A C 11
ATOM 15983 O O . ALA A 1 16 ? 8.026 11.724 0.492 1.00 0.00 16 ALA A O 11
ATOM 15990 N N . ALA A 1 17 ? 8.439 10.928 -1.568 1.00 0.00 17 ALA A N 11
ATOM 15991 C CA . ALA A 1 17 ? 7.191 11.383 -2.147 1.00 0.00 17 ALA A CA 11
ATOM 15992 C C . ALA A 1 17 ? 5.984 10.678 -1.521 1.00 0.00 17 ALA A C 11
ATOM 15993 O O . ALA A 1 17 ? 4.871 11.206 -1.534 1.00 0.00 17 ALA A O 11
ATOM 16000 N N . PHE A 1 18 ? 6.192 9.485 -0.975 1.00 0.00 18 PHE A N 11
ATOM 16001 C CA . PHE A 1 18 ? 5.120 8.798 -0.261 1.00 0.00 18 PHE A CA 11
ATOM 16002 C C . PHE A 1 18 ? 5.110 9.219 1.203 1.00 0.00 18 PHE A C 11
ATOM 16003 O O . PHE A 1 18 ? 4.078 9.186 1.862 1.00 0.00 18 PHE A O 11
ATOM 16020 N N . ALA A 1 19 ? 6.263 9.635 1.702 1.00 0.00 19 ALA A N 11
ATOM 16021 C CA . ALA A 1 19 ? 6.371 10.091 3.080 1.00 0.00 19 ALA A CA 11
ATOM 16022 C C . ALA A 1 19 ? 5.564 11.366 3.306 1.00 0.00 19 ALA A C 11
ATOM 16023 O O . ALA A 1 19 ? 4.916 11.520 4.339 1.00 0.00 19 ALA A O 11
ATOM 16030 N N . LYS A 1 20 ? 5.603 12.276 2.336 1.00 0.00 20 LYS A N 11
ATOM 16031 C CA . LYS A 1 20 ? 4.810 13.501 2.414 1.00 0.00 20 LYS A CA 11
ATOM 16032 C C . LYS A 1 20 ? 3.326 13.168 2.263 1.00 0.00 20 LYS A C 11
ATOM 16033 O O . LYS A 1 20 ? 2.454 13.896 2.733 1.00 0.00 20 LYS A O 11
ATOM 16052 N N . GLN A 1 21 ? 3.063 12.042 1.613 1.00 0.00 21 GLN A N 11
ATOM 16053 C CA . GLN A 1 21 ? 1.711 11.543 1.421 1.00 0.00 21 GLN A CA 11
ATOM 16054 C C . GLN A 1 21 ? 1.178 10.956 2.729 1.00 0.00 21 GLN A C 11
ATOM 16055 O O . GLN A 1 21 ? -0.011 11.057 3.037 1.00 0.00 21 GLN A O 11
ATOM 16069 N N . ALA A 1 22 ? 2.085 10.359 3.499 1.00 0.00 22 ALA A N 11
ATOM 16070 C CA . ALA A 1 22 ? 1.739 9.695 4.755 1.00 0.00 22 ALA A CA 11
ATOM 16071 C C . ALA A 1 22 ? 1.282 10.691 5.813 1.00 0.00 22 ALA A C 11
ATOM 16072 O O . ALA A 1 22 ? 0.639 10.320 6.790 1.00 0.00 22 ALA A O 11
ATOM 16079 N N . GLU A 1 23 ? 1.613 11.957 5.611 1.00 0.00 23 GLU A N 11
ATOM 16080 C CA . GLU A 1 23 ? 1.238 13.001 6.555 1.00 0.00 23 GLU A CA 11
ATOM 16081 C C . GLU A 1 23 ? -0.151 13.547 6.242 1.00 0.00 23 GLU A C 11
ATOM 16082 O O . GLU A 1 23 ? -0.654 14.426 6.941 1.00 0.00 23 GLU A O 11
ATOM 16094 N N . GLY A 1 24 ? -0.764 13.024 5.188 1.00 0.00 24 GLY A N 11
ATOM 16095 C CA . GLY A 1 24 ? -2.096 13.458 4.814 1.00 0.00 24 GLY A CA 11
ATOM 16096 C C . GLY A 1 24 ? -3.158 12.915 5.754 1.00 0.00 24 GLY A C 11
ATOM 16097 O O . GLY A 1 24 ? -4.218 13.515 5.919 1.00 0.00 24 GLY A O 11
ATOM 16101 N N . THR A 1 25 ? -2.865 11.779 6.374 1.00 0.00 25 THR A N 11
ATOM 16102 C CA . THR A 1 25 ? -3.786 11.134 7.300 1.00 0.00 25 THR A CA 11
ATOM 16103 C C . THR A 1 25 ? -3.022 10.606 8.510 1.00 0.00 25 THR A C 11
ATOM 16104 O O . THR A 1 25 ? -1.794 10.661 8.535 1.00 0.00 25 THR A O 11
ATOM 16115 N N . THR A 1 26 ? -3.738 10.129 9.521 1.00 0.00 26 THR A N 11
ATOM 16116 C CA . THR A 1 26 ? -3.099 9.474 10.646 1.00 0.00 26 THR A CA 11
ATOM 16117 C C . THR A 1 26 ? -2.556 8.117 10.217 1.00 0.00 26 THR A C 11
ATOM 16118 O O . THR A 1 26 ? -3.285 7.126 10.179 1.00 0.00 26 THR A O 11
ATOM 16129 N N . CYS A 1 27 ? -1.275 8.077 9.895 1.00 0.00 27 CYS A N 11
ATOM 16130 C CA . CYS A 1 27 ? -0.666 6.869 9.378 1.00 0.00 27 CYS A CA 11
ATOM 16131 C C . CYS A 1 27 ? 0.616 6.545 10.129 1.00 0.00 27 CYS A C 11
ATOM 16132 O O . CYS A 1 27 ? 1.438 7.424 10.386 1.00 0.00 27 CYS A O 11
ATOM 16139 N N . ASN A 1 28 ? 0.769 5.282 10.495 1.00 0.00 28 ASN A N 11
ATOM 16140 C CA . ASN A 1 28 ? 1.950 4.818 11.209 1.00 0.00 28 ASN A CA 11
ATOM 16141 C C . ASN A 1 28 ? 2.284 3.398 10.769 1.00 0.00 28 ASN A C 11
ATOM 16142 O O . ASN A 1 28 ? 1.790 2.935 9.738 1.00 0.00 28 ASN A O 11
ATOM 16153 N N . VAL A 1 29 ? 3.102 2.700 11.549 1.00 0.00 29 VAL A N 11
ATOM 16154 C CA . VAL A 1 29 ? 3.439 1.318 11.241 1.00 0.00 29 VAL A CA 11
ATOM 16155 C C . VAL A 1 29 ? 2.179 0.451 11.266 1.00 0.00 29 VAL A C 11
ATOM 16156 O O . VAL A 1 29 ? 1.321 0.603 12.138 1.00 0.00 29 VAL A O 11
ATOM 16169 N N . GLY A 1 30 ? 2.041 -0.407 10.264 1.00 0.00 30 GLY A N 11
ATOM 16170 C CA . GLY A 1 30 ? 0.881 -1.278 10.180 1.00 0.00 30 GLY A CA 11
ATOM 16171 C C . GLY A 1 30 ? -0.402 -0.537 9.832 1.00 0.00 30 GLY A C 11
ATOM 16172 O O . GLY A 1 30 ? -1.430 -1.161 9.586 1.00 0.00 30 GLY A O 11
ATOM 16176 N N . SER A 1 31 ? -0.346 0.790 9.817 1.00 0.00 31 SER A N 11
ATOM 16177 C CA . SER A 1 31 ? -1.513 1.601 9.496 1.00 0.00 31 SER A CA 11
ATOM 16178 C C . SER A 1 31 ? -1.301 2.357 8.188 1.00 0.00 31 SER A C 11
ATOM 16179 O O . SER A 1 31 ? -2.216 2.998 7.672 1.00 0.00 31 SER A O 11
ATOM 16187 N N . ILE A 1 32 ? -0.096 2.263 7.654 1.00 0.00 32 ILE A N 11
ATOM 16188 C CA . ILE A 1 32 ? 0.245 2.931 6.415 1.00 0.00 32 ILE A CA 11
ATOM 16189 C C . ILE A 1 32 ? -0.017 1.985 5.245 1.00 0.00 32 ILE A C 11
ATOM 16190 O O . ILE A 1 32 ? 0.398 0.821 5.266 1.00 0.00 32 ILE A O 11
ATOM 16206 N N . ALA A 1 33 ? -0.752 2.463 4.255 1.00 0.00 33 ALA A N 11
ATOM 16207 C CA . ALA A 1 33 ? -1.167 1.616 3.152 1.00 0.00 33 ALA A CA 11
ATOM 16208 C C . ALA A 1 33 ? -1.320 2.407 1.862 1.00 0.00 33 ALA A C 11
ATOM 16209 O O . ALA A 1 33 ? -1.148 3.623 1.840 1.00 0.00 33 ALA A O 11
ATOM 16216 N N . CYS A 1 34 ? -1.641 1.688 0.798 1.00 0.00 34 CYS A N 11
ATOM 16217 C CA . CYS A 1 34 ? -1.973 2.280 -0.485 1.00 0.00 34 CYS A CA 11
ATOM 16218 C C . CYS A 1 34 ? -3.122 1.497 -1.098 1.00 0.00 34 CYS A C 11
ATOM 16219 O O . CYS A 1 34 ? -3.235 0.285 -0.883 1.00 0.00 34 CYS A O 11
ATOM 16226 N N . CYS A 1 35 ? -3.977 2.170 -1.846 1.00 0.00 35 CYS A N 11
ATOM 16227 C CA . CYS A 1 35 ? -5.140 1.517 -2.418 1.00 0.00 35 CYS A CA 11
ATOM 16228 C C . CYS A 1 35 ? -5.229 1.773 -3.915 1.00 0.00 35 CYS A C 11
ATOM 16229 O O . CYS A 1 35 ? -4.619 2.708 -4.442 1.00 0.00 35 CYS A O 11
ATOM 16236 N N . ASN A 1 36 ? -5.981 0.925 -4.593 1.00 0.00 36 ASN A N 11
ATOM 16237 C CA . ASN A 1 36 ? -6.170 1.027 -6.031 1.00 0.00 36 ASN A CA 11
ATOM 16238 C C . ASN A 1 36 ? -7.505 0.396 -6.405 1.00 0.00 36 ASN A C 1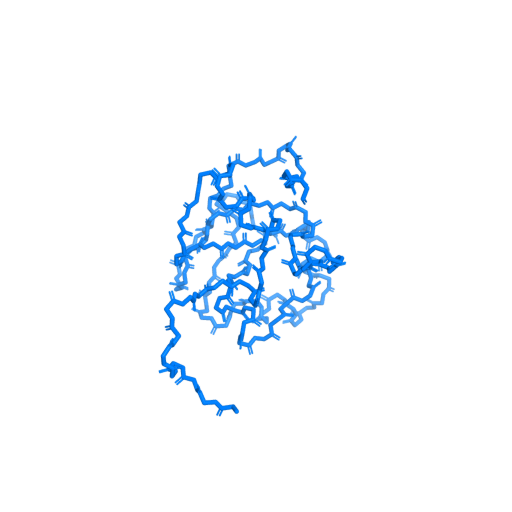1
ATOM 16239 O O . ASN A 1 36 ? -8.069 -0.372 -5.620 1.00 0.00 36 ASN A O 11
ATOM 16250 N N . SER A 1 37 ? -8.016 0.757 -7.574 1.00 0.00 37 SER A N 11
ATOM 16251 C CA . SER A 1 37 ? -9.262 0.210 -8.097 1.00 0.00 37 SER A CA 11
ATOM 16252 C C . SER A 1 37 ? -9.284 -1.318 -8.007 1.00 0.00 37 SER A C 11
ATOM 16253 O O . SER A 1 37 ? -8.283 -1.987 -8.286 1.00 0.00 37 SER A O 11
ATOM 16261 N N . PRO A 1 38 ? -10.433 -1.890 -7.602 1.00 0.00 38 PRO A N 11
ATOM 16262 C CA . PRO A 1 38 ? -10.602 -3.337 -7.455 1.00 0.00 38 PRO A CA 11
ATOM 16263 C C . PRO A 1 38 ? -10.211 -4.112 -8.710 1.00 0.00 38 PRO A C 11
ATOM 16264 O O . PRO A 1 38 ? -9.666 -5.204 -8.613 1.00 0.00 38 PRO A O 11
ATOM 16275 N N . ALA A 1 39 ? -10.470 -3.538 -9.884 1.00 0.00 39 ALA A N 11
ATOM 16276 C CA . ALA A 1 39 ? -10.156 -4.202 -11.151 1.00 0.00 39 ALA A CA 11
ATOM 16277 C C . ALA A 1 39 ? -8.658 -4.469 -11.294 1.00 0.00 39 ALA A C 11
ATOM 16278 O O . ALA A 1 39 ? -8.242 -5.324 -12.074 1.00 0.00 39 ALA A O 11
ATOM 16285 N N . GLU A 1 40 ? -7.858 -3.746 -10.529 1.00 0.00 40 GLU A N 11
ATOM 16286 C CA . GLU A 1 40 ? -6.414 -3.904 -10.570 1.00 0.00 40 GLU A CA 11
ATOM 16287 C C . GLU A 1 40 ? -5.971 -4.922 -9.527 1.00 0.00 40 GLU A C 11
ATOM 16288 O O . GLU A 1 40 ? -5.289 -5.896 -9.839 1.00 0.00 40 GLU A O 11
ATOM 16300 N N . THR A 1 41 ? -6.402 -4.706 -8.292 1.00 0.00 41 THR A N 11
ATOM 16301 C CA . THR A 1 41 ? -6.013 -5.565 -7.181 1.00 0.00 41 THR A CA 11
ATOM 16302 C C . THR A 1 41 ? -6.654 -6.949 -7.287 1.00 0.00 41 THR A C 11
ATOM 16303 O O . THR A 1 41 ? -6.185 -7.905 -6.679 1.00 0.00 41 THR A O 11
ATOM 16314 N N . ASN A 1 42 ? -7.737 -7.042 -8.041 1.00 0.00 42 ASN A N 11
ATOM 16315 C CA . ASN A 1 42 ? -8.446 -8.304 -8.201 1.00 0.00 42 ASN A CA 11
ATOM 16316 C C . ASN A 1 42 ? -8.198 -8.913 -9.576 1.00 0.00 42 ASN A C 11
ATOM 16317 O O . ASN A 1 42 ? -8.832 -9.897 -9.946 1.00 0.00 42 ASN A O 11
ATOM 16328 N N . ASN A 1 43 ? -7.285 -8.312 -10.336 1.00 0.00 43 ASN A N 11
ATOM 16329 C CA . ASN A 1 43 ? -6.979 -8.781 -11.691 1.00 0.00 43 ASN A CA 11
ATOM 16330 C C . ASN A 1 43 ? -6.324 -10.153 -11.650 1.00 0.00 43 ASN A C 11
ATOM 16331 O O . ASN A 1 43 ? -6.527 -10.986 -12.534 1.00 0.00 43 ASN A O 11
ATOM 16342 N N . ASP A 1 44 ? -5.531 -10.375 -10.619 1.00 0.00 44 ASP A N 11
ATOM 16343 C CA . ASP A 1 44 ? -4.879 -11.659 -10.418 1.00 0.00 44 ASP A CA 11
ATOM 16344 C C . ASP A 1 44 ? -5.705 -12.494 -9.452 1.00 0.00 44 ASP A C 11
ATOM 16345 O O . ASP A 1 44 ? -6.151 -11.987 -8.419 1.00 0.00 44 ASP A O 11
ATOM 16354 N N . SER A 1 45 ? -5.911 -13.765 -9.780 1.00 0.00 45 SER A N 11
ATOM 16355 C CA . SER A 1 45 ? -6.705 -14.652 -8.941 1.00 0.00 45 SER A CA 11
ATOM 16356 C C . SER A 1 45 ? -6.058 -14.843 -7.569 1.00 0.00 45 SER A C 11
ATOM 16357 O O . SER A 1 45 ? -6.736 -15.148 -6.590 1.00 0.00 45 SER A O 11
ATOM 16365 N N . LEU A 1 46 ? -4.747 -14.657 -7.503 1.00 0.00 46 LEU A N 11
ATOM 16366 C CA . LEU A 1 46 ? -4.029 -14.783 -6.247 1.00 0.00 46 LEU A CA 11
ATOM 16367 C C . LEU A 1 46 ? -3.933 -13.436 -5.540 1.00 0.00 46 LEU A C 11
ATOM 16368 O O . LEU A 1 46 ? -3.755 -13.371 -4.324 1.00 0.00 46 LEU A O 11
ATOM 16384 N N . LEU A 1 47 ? -4.068 -12.361 -6.306 1.00 0.00 47 LEU A N 11
ATOM 16385 C CA . LEU A 1 47 ? -3.935 -11.013 -5.761 1.00 0.00 47 LEU A CA 11
ATOM 16386 C C . LEU A 1 47 ? -5.058 -10.708 -4.779 1.00 0.00 47 LEU A C 11
ATOM 16387 O O . LEU A 1 47 ? -4.862 -9.982 -3.808 1.00 0.00 47 LEU A O 11
ATOM 16403 N N . SER A 1 48 ? -6.222 -11.291 -5.025 1.00 0.00 48 SER A N 11
ATOM 16404 C CA . SER A 1 48 ? -7.389 -11.075 -4.183 1.00 0.00 48 SER A CA 11
ATOM 16405 C C . SER A 1 48 ? -7.193 -11.691 -2.794 1.00 0.00 48 SER A C 11
ATOM 16406 O O . SER A 1 48 ? -7.935 -11.394 -1.857 1.00 0.00 48 SER A O 11
ATOM 16414 N N . GLY A 1 49 ? -6.187 -12.546 -2.671 1.00 0.00 49 GLY A N 11
ATOM 16415 C CA . GLY A 1 49 ? -5.827 -13.089 -1.377 1.00 0.00 49 GLY A CA 11
ATOM 16416 C C . GLY A 1 49 ? -4.564 -12.449 -0.835 1.00 0.00 49 GLY A C 11
ATOM 16417 O O . GLY A 1 49 ? -4.307 -12.471 0.366 1.00 0.00 49 GLY A O 11
ATOM 16421 N N . LEU A 1 50 ? -3.790 -11.855 -1.731 1.00 0.00 50 LEU A N 11
ATOM 16422 C CA . LEU A 1 50 ? -2.511 -11.248 -1.381 1.00 0.00 50 LEU A CA 11
ATOM 16423 C C . LEU A 1 50 ? -2.711 -9.942 -0.617 1.00 0.00 50 LEU A C 11
ATOM 16424 O O . LEU A 1 50 ? -1.823 -9.489 0.101 1.00 0.00 50 LEU A O 11
ATOM 16440 N N . LEU A 1 51 ? -3.881 -9.337 -0.784 1.00 0.00 51 LEU A N 11
ATOM 16441 C CA . LEU A 1 51 ? -4.187 -8.068 -0.131 1.00 0.00 51 LEU A CA 11
ATOM 16442 C C . LEU A 1 51 ? -4.491 -8.266 1.354 1.00 0.00 51 LEU A C 11
ATOM 16443 O O . LEU A 1 51 ? -4.535 -7.304 2.124 1.00 0.00 51 LEU A O 11
ATOM 16459 N N . GLY A 1 52 ? -4.688 -9.514 1.758 1.00 0.00 52 GLY A N 11
ATOM 16460 C CA . GLY A 1 52 ? -5.011 -9.801 3.139 1.00 0.00 52 GLY A CA 11
ATOM 16461 C C . GLY A 1 52 ? -4.278 -11.012 3.666 1.00 0.00 52 GLY A C 11
ATOM 16462 O O . GLY A 1 52 ? -4.816 -12.118 3.651 1.00 0.00 52 GLY A O 11
ATOM 16466 N N . ALA A 1 53 ? -3.063 -10.801 4.163 1.00 0.00 53 ALA A N 11
ATOM 16467 C CA . ALA A 1 53 ? -2.233 -11.898 4.656 1.00 0.00 53 ALA A CA 11
ATOM 16468 C C . ALA A 1 53 ? -2.848 -12.563 5.890 1.00 0.00 53 ALA A C 11
ATOM 16469 O O . ALA A 1 53 ? -2.531 -13.711 6.209 1.00 0.00 53 ALA A O 11
ATOM 16476 N N . GLY A 1 54 ? -3.721 -11.843 6.583 1.00 0.00 54 GLY A N 11
ATOM 16477 C CA . GLY A 1 54 ? -4.361 -12.400 7.757 1.00 0.00 54 GLY A CA 11
ATOM 16478 C C . GLY A 1 54 ? -5.754 -11.848 7.992 1.00 0.00 54 GLY A C 11
ATOM 16479 O O . GLY A 1 54 ? -5.975 -11.123 8.959 1.00 0.00 54 GLY A O 11
ATOM 16483 N N . LEU A 1 55 ? -6.678 -12.178 7.087 1.00 0.00 55 LEU A N 11
ATOM 16484 C CA . LEU A 1 55 ? -8.099 -11.838 7.238 1.00 0.00 55 LEU A CA 11
ATOM 16485 C C . LEU A 1 55 ? -8.316 -10.329 7.295 1.00 0.00 55 LEU A C 11
ATOM 16486 O O . LEU A 1 55 ? -9.134 -9.832 8.069 1.00 0.00 55 LEU A O 11
ATOM 16502 N N . LEU A 1 56 ? -7.586 -9.609 6.451 1.00 0.00 56 LEU A N 11
ATOM 16503 C CA . LEU A 1 56 ? -7.655 -8.151 6.410 1.00 0.00 56 LEU A CA 11
ATOM 16504 C C . LEU A 1 56 ? -8.961 -7.672 5.779 1.00 0.00 56 LEU A C 11
ATOM 16505 O O . LEU A 1 56 ? -9.732 -8.469 5.240 1.00 0.00 56 LEU A O 11
ATOM 16521 N N . ASN A 1 57 ? -9.195 -6.366 5.833 1.00 0.00 57 ASN A N 11
ATOM 16522 C CA . ASN A 1 57 ? -10.438 -5.793 5.345 1.00 0.00 57 ASN A CA 11
ATOM 16523 C C . ASN A 1 57 ? -10.153 -4.855 4.181 1.00 0.00 57 ASN A C 11
ATOM 16524 O O . ASN A 1 57 ? -9.002 -4.703 3.766 1.00 0.00 57 ASN A O 11
ATOM 16535 N N . GLY A 1 58 ? -11.197 -4.225 3.664 1.00 0.00 58 GLY A N 11
ATOM 16536 C CA . GLY A 1 58 ? -11.051 -3.389 2.484 1.00 0.00 58 GLY A CA 11
ATOM 16537 C C . GLY A 1 58 ? -11.365 -1.935 2.770 1.00 0.00 58 GLY A C 11
ATOM 16538 O O . GLY A 1 58 ? -11.186 -1.470 3.892 1.00 0.00 58 GLY A O 11
ATOM 16542 N N . LEU A 1 59 ? -11.829 -1.217 1.759 1.00 0.00 59 LEU A N 11
ATOM 16543 C CA . LEU A 1 59 ? -12.208 0.182 1.924 1.00 0.00 59 LEU A CA 11
ATOM 16544 C C . LEU A 1 59 ? -13.426 0.297 2.839 1.00 0.00 59 LEU A C 11
ATOM 16545 O O . LEU A 1 59 ? -14.390 -0.453 2.702 1.00 0.00 59 LEU A O 11
ATOM 16561 N N . SER A 1 60 ? -13.368 1.233 3.776 1.00 0.00 60 SER A N 11
ATOM 16562 C CA . SER A 1 60 ? -14.463 1.452 4.707 1.00 0.00 60 SER A CA 11
ATOM 16563 C C . SER A 1 60 ? -15.710 1.928 3.973 1.00 0.00 60 SER A C 11
ATOM 16564 O O . SER A 1 60 ? -15.771 3.068 3.511 1.00 0.00 60 SER A O 11
ATOM 16572 N N . GLY A 1 61 ? -16.680 1.038 3.836 1.00 0.00 61 GLY A N 11
ATOM 16573 C CA . GLY A 1 61 ? -17.941 1.397 3.222 1.00 0.00 61 GLY A CA 11
ATOM 16574 C C . GLY A 1 61 ? -18.046 0.913 1.791 1.00 0.00 61 GLY A C 11
ATOM 16575 O O . GLY A 1 61 ? -19.105 0.466 1.358 1.00 0.00 61 GLY A O 11
ATOM 16579 N N . ASN A 1 62 ? -16.945 0.991 1.061 1.00 0.00 62 ASN A N 11
ATOM 16580 C CA . ASN A 1 62 ? -16.926 0.572 -0.332 1.00 0.00 62 ASN A CA 11
ATOM 16581 C C . ASN A 1 62 ? -16.417 -0.860 -0.456 1.00 0.00 62 ASN A C 11
ATOM 16582 O O . ASN A 1 62 ? -15.215 -1.110 -0.359 1.00 0.00 62 ASN A O 11
ATOM 16593 N N . THR A 1 63 ? -17.336 -1.795 -0.663 1.00 0.00 63 THR A N 11
ATOM 16594 C CA . THR A 1 63 ? -16.985 -3.200 -0.802 1.00 0.00 63 THR A CA 11
ATOM 16595 C C . THR A 1 63 ? -16.387 -3.484 -2.179 1.00 0.00 63 THR A C 11
ATOM 16596 O O . THR A 1 63 ? -17.017 -4.120 -3.026 1.00 0.00 63 THR A O 11
ATOM 16607 N N . GLY A 1 64 ? -15.170 -3.009 -2.395 1.00 0.00 64 GLY A N 11
ATOM 16608 C CA . GLY A 1 64 ? -14.505 -3.226 -3.663 1.00 0.00 64 GLY A CA 11
ATOM 16609 C C . GLY A 1 64 ? -13.008 -3.031 -3.559 1.00 0.00 64 GLY A C 11
ATOM 16610 O O . GLY A 1 64 ? -12.234 -3.944 -3.840 1.00 0.00 64 GLY A O 11
ATOM 16614 N N . SER A 1 65 ? -12.600 -1.840 -3.147 1.00 0.00 65 SER A N 11
ATOM 16615 C CA . SER A 1 65 ? -11.188 -1.522 -3.006 1.00 0.00 65 SER A CA 11
ATOM 16616 C C . SER A 1 65 ? -10.591 -2.198 -1.773 1.00 0.00 65 SER A C 11
ATOM 16617 O O . SER A 1 65 ? -11.229 -2.273 -0.722 1.00 0.00 65 SER A O 11
ATOM 16625 N N . ALA A 1 66 ? -9.377 -2.702 -1.923 1.00 0.00 66 ALA A N 11
ATOM 16626 C CA . ALA A 1 66 ? -8.646 -3.304 -0.823 1.00 0.00 66 ALA A CA 11
ATOM 16627 C C . ALA A 1 66 ? -7.267 -2.672 -0.745 1.00 0.00 66 ALA A C 11
ATOM 16628 O O . ALA A 1 66 ? -6.593 -2.546 -1.764 1.00 0.00 66 ALA A O 11
ATOM 16635 N N . CYS A 1 67 ? -6.850 -2.257 0.441 1.00 0.00 67 CYS A N 11
ATOM 16636 C CA . CYS A 1 67 ? -5.581 -1.566 0.579 1.00 0.00 67 CYS A CA 11
ATOM 16637 C C . CYS A 1 67 ? -4.615 -2.381 1.422 1.00 0.00 67 CYS A C 11
ATOM 16638 O O . CYS A 1 67 ? -4.960 -2.855 2.508 1.00 0.00 67 CYS A O 11
ATOM 16645 N N . ALA A 1 68 ? -3.400 -2.530 0.923 1.00 0.00 68 ALA A N 11
ATOM 16646 C CA . ALA A 1 68 ? -2.390 -3.321 1.601 1.00 0.00 68 ALA A CA 11
ATOM 16647 C C . ALA A 1 68 ? -1.384 -2.408 2.267 1.00 0.00 68 ALA A C 11
ATOM 16648 O O . ALA A 1 68 ? -1.050 -1.346 1.741 1.00 0.00 68 ALA A O 11
ATOM 16655 N N . LYS A 1 69 ? -0.909 -2.826 3.427 1.00 0.00 69 LYS A N 11
ATOM 16656 C CA . LYS A 1 69 ? -0.034 -1.996 4.239 1.00 0.00 69 LYS A CA 11
ATOM 16657 C C . LYS A 1 69 ? 1.424 -2.238 3.870 1.00 0.00 69 LYS A C 11
ATOM 16658 O O . LYS A 1 69 ? 1.756 -3.257 3.266 1.00 0.00 69 LYS A O 11
ATOM 16677 N N . ALA A 1 70 ? 2.289 -1.295 4.242 1.00 0.00 70 ALA A N 11
ATOM 16678 C CA . ALA A 1 70 ? 3.704 -1.344 3.872 1.00 0.00 70 ALA A CA 11
ATOM 16679 C C . ALA A 1 70 ? 4.392 -2.614 4.365 1.00 0.00 70 ALA A C 11
ATOM 16680 O O . ALA A 1 70 ? 5.359 -3.076 3.763 1.00 0.00 70 ALA A O 11
ATOM 16687 N N . SER A 1 71 ? 3.865 -3.202 5.430 1.00 0.00 71 SER A N 11
ATOM 16688 C CA . SER A 1 71 ? 4.463 -4.386 6.018 1.00 0.00 71 SER A CA 11
ATOM 16689 C C . SER A 1 71 ? 4.163 -5.582 5.134 1.00 0.00 71 SER A C 11
ATOM 16690 O O . SER A 1 71 ? 4.913 -6.551 5.081 1.00 0.00 71 SER A O 11
ATOM 16698 N N . LEU A 1 72 ? 3.058 -5.480 4.423 1.00 0.00 72 LEU A N 11
ATOM 16699 C CA . LEU A 1 72 ? 2.602 -6.537 3.553 1.00 0.00 72 LEU A CA 11
ATOM 16700 C C . LEU A 1 72 ? 3.149 -6.368 2.145 1.00 0.00 72 LEU A C 11
ATOM 16701 O O . LEU A 1 72 ? 3.146 -7.305 1.346 1.00 0.00 72 LEU A O 11
ATOM 16717 N N . ILE A 1 73 ? 3.623 -5.172 1.843 1.00 0.00 73 ILE A N 11
ATOM 16718 C CA . ILE A 1 73 ? 4.174 -4.891 0.532 1.00 0.00 73 ILE A CA 11
ATOM 16719 C C . ILE A 1 73 ? 5.455 -5.699 0.310 1.00 0.00 73 ILE A C 11
ATOM 16720 O O . ILE A 1 73 ? 5.668 -6.258 -0.767 1.00 0.00 73 ILE A O 11
ATOM 16736 N N . ASP A 1 74 ? 6.269 -5.814 1.357 1.00 0.00 74 ASP A N 11
ATOM 16737 C CA . ASP A 1 74 ? 7.498 -6.609 1.292 1.00 0.00 74 ASP A CA 11
ATOM 16738 C C . ASP A 1 74 ? 7.208 -8.076 1.588 1.00 0.00 74 ASP A C 11
ATOM 16739 O O . ASP A 1 74 ? 8.122 -8.892 1.720 1.00 0.00 74 ASP A O 11
ATOM 16748 N N . GLN A 1 75 ? 5.925 -8.407 1.684 1.00 0.00 75 GLN A N 11
ATOM 16749 C CA . GLN A 1 75 ? 5.515 -9.767 1.977 1.00 0.00 75 GLN A CA 11
ATOM 16750 C C . GLN A 1 75 ? 5.375 -10.574 0.699 1.00 0.00 75 GLN A C 11
ATOM 16751 O O . GLN A 1 75 ? 5.972 -11.641 0.566 1.00 0.00 75 GLN A O 11
ATOM 16765 N N . LEU A 1 76 ? 4.595 -10.062 -0.246 1.00 0.00 76 LEU A N 11
ATOM 16766 C CA . LEU A 1 76 ? 4.284 -10.830 -1.442 1.00 0.00 76 LEU A CA 11
ATOM 16767 C C . LEU A 1 76 ? 4.399 -10.006 -2.722 1.00 0.00 76 LEU A C 11
ATOM 16768 O O . LEU A 1 76 ? 4.150 -10.525 -3.808 1.00 0.00 76 LEU A O 11
ATOM 16784 N N . GLY A 1 77 ? 4.773 -8.732 -2.610 1.00 0.00 77 GLY A N 11
ATOM 16785 C CA . GLY A 1 77 ? 4.929 -7.919 -3.805 1.00 0.00 77 GLY A CA 11
ATOM 16786 C C . GLY A 1 77 ? 3.612 -7.381 -4.334 1.00 0.00 77 GLY A C 11
ATOM 16787 O O . GLY A 1 77 ? 3.274 -7.597 -5.498 1.00 0.00 77 GLY A O 11
ATOM 16791 N N . LEU A 1 78 ? 2.849 -6.722 -3.463 1.00 0.00 78 LEU A N 11
ATOM 16792 C CA . LEU A 1 78 ? 1.538 -6.169 -3.819 1.00 0.00 78 LEU A CA 11
ATOM 16793 C C . LEU A 1 78 ? 1.660 -5.001 -4.813 1.00 0.00 78 LEU A C 11
ATOM 16794 O O . LEU A 1 78 ? 1.318 -3.863 -4.494 1.00 0.00 78 LEU A O 11
ATOM 16810 N N . LEU A 1 79 ? 2.108 -5.302 -6.027 1.00 0.00 79 LEU A N 11
ATOM 16811 C CA . LEU A 1 79 ? 2.368 -4.290 -7.053 1.00 0.00 79 LEU A CA 11
ATOM 16812 C C . LEU A 1 79 ? 1.080 -3.675 -7.616 1.00 0.00 79 LEU A C 11
ATOM 16813 O O . LEU A 1 79 ? 1.128 -2.742 -8.420 1.00 0.00 79 LEU A O 11
ATOM 16829 N N . ALA A 1 80 ? -0.067 -4.192 -7.192 1.00 0.00 80 ALA A N 11
ATOM 16830 C CA . ALA A 1 80 ? -1.347 -3.728 -7.713 1.00 0.00 80 ALA A CA 11
ATOM 16831 C C . ALA A 1 80 ? -1.777 -2.423 -7.062 1.00 0.00 80 ALA A C 11
ATOM 16832 O O . ALA A 1 80 ? -2.433 -1.598 -7.686 1.00 0.00 80 ALA A O 11
ATOM 16839 N N . LEU A 1 81 ? -1.396 -2.230 -5.811 1.00 0.00 81 LEU A N 11
ATOM 16840 C CA . LEU A 1 81 ? -1.852 -1.069 -5.058 1.00 0.00 81 LEU A CA 11
ATOM 16841 C C . LEU A 1 81 ? -0.767 -0.013 -4.969 1.00 0.00 81 LEU A C 11
ATOM 16842 O O . LEU A 1 81 ? -1.047 1.167 -4.743 1.00 0.00 81 LEU A O 11
ATOM 16858 N N . VAL A 1 82 ? 0.471 -0.437 -5.145 1.00 0.00 82 VAL A N 11
ATOM 16859 C CA . VAL A 1 82 ? 1.596 0.478 -5.106 1.00 0.00 82 VAL A CA 11
ATOM 16860 C C . VAL A 1 82 ? 2.193 0.634 -6.493 1.00 0.00 82 VAL A C 11
ATOM 16861 O O . VAL A 1 82 ? 2.328 -0.337 -7.240 1.00 0.00 82 VAL A O 11
ATOM 16874 N N . ASP A 1 83 ? 2.535 1.858 -6.842 1.00 0.00 83 ASP A N 11
ATOM 16875 C CA . ASP A 1 83 ? 3.178 2.129 -8.113 1.00 0.00 83 ASP A CA 11
ATOM 16876 C C . ASP A 1 83 ? 4.614 2.545 -7.881 1.00 0.00 83 ASP A C 11
ATOM 16877 O O . ASP A 1 83 ? 4.977 2.975 -6.784 1.00 0.00 83 ASP A O 11
ATOM 16886 N N . HIS A 1 84 ? 5.439 2.406 -8.900 1.00 0.00 84 HIS A N 11
ATOM 16887 C CA . HIS A 1 84 ? 6.840 2.727 -8.755 1.00 0.00 84 HIS A CA 11
ATOM 16888 C C . HIS A 1 84 ? 7.242 3.883 -9.648 1.00 0.00 84 HIS A C 11
ATOM 16889 O O . HIS A 1 84 ? 7.187 3.792 -10.873 1.00 0.00 84 HIS A O 11
ATOM 16904 N N . THR A 1 85 ? 7.649 4.967 -9.020 1.00 0.00 85 THR A N 11
ATOM 16905 C CA . THR A 1 85 ? 8.185 6.108 -9.729 1.00 0.00 85 THR A CA 11
ATOM 16906 C C . THR A 1 85 ? 9.686 6.178 -9.486 1.00 0.00 85 THR A C 11
ATOM 16907 O O . THR A 1 85 ? 10.244 5.288 -8.842 1.00 0.00 85 THR A O 11
ATOM 16918 N N . GLU A 1 86 ? 10.342 7.216 -9.983 1.00 0.00 86 GLU A N 11
ATOM 16919 C CA . GLU A 1 86 ? 11.788 7.328 -9.835 1.00 0.00 86 GLU A CA 11
ATOM 16920 C C . GLU A 1 86 ? 12.188 7.512 -8.369 1.00 0.00 86 GLU A C 11
ATOM 16921 O O . GLU A 1 86 ? 13.279 7.114 -7.958 1.00 0.00 86 GLU A O 11
ATOM 16933 N N . GLU A 1 87 ? 11.293 8.094 -7.584 1.00 0.00 87 GLU A N 11
ATOM 16934 C CA . GLU A 1 87 ? 11.545 8.309 -6.164 1.00 0.00 87 GLU A CA 11
ATOM 16935 C C . GLU A 1 87 ? 11.527 6.988 -5.398 1.00 0.00 87 GLU A C 11
ATOM 16936 O O . GLU A 1 87 ? 12.337 6.769 -4.500 1.00 0.00 87 GLU A O 11
ATOM 16948 N N . GLY A 1 88 ? 10.603 6.110 -5.762 1.00 0.00 88 GLY A N 11
ATOM 16949 C CA . GLY A 1 88 ? 10.480 4.838 -5.083 1.00 0.00 88 GLY A CA 11
ATOM 16950 C C . GLY A 1 88 ? 9.064 4.305 -5.124 1.00 0.00 88 GLY A C 11
ATOM 16951 O O . GLY A 1 88 ? 8.274 4.707 -5.985 1.00 0.00 88 GLY A O 11
ATOM 16955 N N . PRO A 1 89 ? 8.719 3.382 -4.212 1.00 0.00 89 PRO A N 11
ATOM 16956 C CA . PRO A 1 89 ? 7.365 2.840 -4.098 1.00 0.00 89 PRO A CA 11
ATOM 16957 C C . PRO A 1 89 ? 6.403 3.872 -3.527 1.00 0.00 89 PRO A C 11
ATOM 16958 O O . PRO A 1 89 ? 6.616 4.389 -2.430 1.00 0.00 89 PRO A O 11
ATOM 16969 N N . VAL A 1 90 ? 5.354 4.168 -4.276 1.00 0.00 90 VAL A N 11
ATOM 16970 C CA . VAL A 1 90 ? 4.404 5.211 -3.902 1.00 0.00 90 VAL A CA 11
ATOM 16971 C C . VAL A 1 90 ? 2.975 4.764 -4.179 1.00 0.00 90 VAL A C 11
ATOM 16972 O O . VAL A 1 90 ? 2.756 3.753 -4.842 1.00 0.00 90 VAL A O 11
ATOM 16985 N N . CYS A 1 91 ? 2.005 5.529 -3.695 1.00 0.00 91 CYS A N 11
ATOM 16986 C CA . CYS A 1 91 ? 0.603 5.183 -3.890 1.00 0.00 91 CYS A CA 11
ATOM 16987 C C . CYS A 1 91 ? 0.231 5.279 -5.361 1.00 0.00 91 CYS A C 11
ATOM 16988 O O . CYS A 1 91 ? 0.467 6.302 -6.004 1.00 0.00 91 CYS A O 11
ATOM 16995 N N . LYS A 1 92 ? -0.344 4.201 -5.878 1.00 0.00 92 LYS A N 11
ATOM 16996 C CA . LYS A 1 92 ? -0.641 4.083 -7.294 1.00 0.00 92 LYS A CA 11
ATOM 16997 C C . LYS A 1 92 ? -1.718 5.063 -7.708 1.00 0.00 92 LYS A C 11
ATOM 16998 O O . LYS A 1 92 ? -1.485 5.980 -8.495 1.00 0.00 92 LYS A O 11
ATOM 17017 N N . ASN A 1 93 ? -2.896 4.859 -7.156 1.00 0.00 93 ASN A N 11
ATOM 17018 C CA . ASN A 1 93 ? -4.069 5.604 -7.572 1.00 0.00 93 ASN A CA 11
ATOM 17019 C C . ASN A 1 93 ? -4.714 6.326 -6.402 1.00 0.00 93 ASN A C 11
ATOM 17020 O O . ASN A 1 93 ? -4.790 7.550 -6.385 1.00 0.00 93 ASN A O 11
ATOM 17031 N N . ILE A 1 94 ? -5.168 5.562 -5.419 1.00 0.00 94 ILE A N 11
ATOM 17032 C CA . ILE A 1 94 ? -5.884 6.127 -4.293 1.00 0.00 94 ILE A CA 11
ATOM 17033 C C . ILE A 1 94 ? -5.039 6.080 -3.026 1.00 0.00 94 ILE A C 11
ATOM 17034 O O . ILE A 1 94 ? -4.630 5.006 -2.578 1.00 0.00 94 ILE A O 11
ATOM 17050 N N . VAL A 1 95 ? -4.760 7.247 -2.467 1.00 0.00 95 VAL A N 11
ATOM 17051 C CA . VAL A 1 95 ? -4.039 7.333 -1.208 1.00 0.00 95 VAL A CA 11
ATOM 17052 C C . VAL A 1 95 ? -4.994 7.066 -0.044 1.00 0.00 95 VAL A C 11
ATOM 17053 O O . VAL A 1 95 ? -5.914 7.844 0.225 1.00 0.00 95 VAL A O 11
ATOM 17066 N N . ALA A 1 96 ? -4.787 5.944 0.625 1.00 0.00 96 ALA A N 11
ATOM 17067 C CA . ALA A 1 96 ? -5.662 5.528 1.706 1.00 0.00 96 ALA A CA 11
ATOM 17068 C C . ALA A 1 96 ? -4.885 4.696 2.716 1.00 0.00 96 ALA A C 11
ATOM 17069 O O . ALA A 1 96 ? -4.100 3.831 2.336 1.00 0.00 96 ALA A O 11
ATOM 17076 N N . CYS A 1 97 ? -5.120 4.938 3.995 1.00 0.00 97 CYS A N 11
ATOM 17077 C CA . CYS A 1 97 ? -4.373 4.252 5.037 1.00 0.00 97 CYS A CA 11
ATOM 17078 C C . CYS A 1 97 ? -5.230 3.177 5.686 1.00 0.00 97 CYS A C 11
ATOM 17079 O O . CYS A 1 97 ? -6.456 3.299 5.757 1.00 0.00 97 CYS A O 11
ATOM 17086 N N . CYS A 1 98 ? -4.581 2.124 6.155 1.00 0.00 98 CYS A N 11
ATOM 17087 C CA . CYS A 1 98 ? -5.274 0.913 6.553 1.00 0.00 98 CYS A CA 11
ATOM 17088 C C . CYS A 1 98 ? -4.553 0.222 7.695 1.00 0.00 98 CYS A C 11
ATOM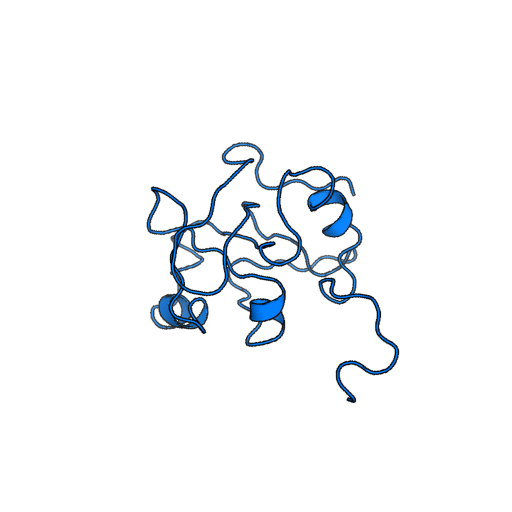 17089 O O . CYS A 1 98 ? -3.331 0.091 7.660 1.00 0.00 98 CYS A O 11
ATOM 17096 N N . PRO A 1 99 ? -5.298 -0.249 8.707 1.00 0.00 99 PRO A N 11
ATOM 17097 C CA . PRO A 1 99 ? -4.722 -0.956 9.849 1.00 0.00 99 PRO A CA 11
ATOM 17098 C C . PRO A 1 99 ? -4.467 -2.430 9.538 1.00 0.00 99 PRO A C 11
ATOM 17099 O O . PRO A 1 99 ? -5.132 -3.017 8.679 1.00 0.00 99 PRO A O 11
ATOM 17110 N N . GLU A 1 100 ? -3.487 -3.024 10.203 1.00 0.00 100 GLU A N 11
ATOM 17111 C CA . GLU A 1 100 ? -3.229 -4.446 10.049 1.00 0.00 100 GLU A CA 11
ATOM 17112 C C . GLU A 1 100 ? -4.048 -5.240 11.062 1.00 0.00 100 GLU A C 11
ATOM 17113 O O . GLU A 1 100 ? -4.466 -4.709 12.092 1.00 0.00 100 GLU A O 11
ATOM 17125 N N . GLY A 1 101 ? -4.285 -6.507 10.759 1.00 0.00 101 GLY A N 11
ATOM 17126 C CA . GLY A 1 101 ? -5.084 -7.345 11.626 1.00 0.00 101 GLY A CA 11
ATOM 17127 C C . GLY A 1 101 ? -6.522 -7.422 11.170 1.00 0.00 101 GLY A C 11
ATOM 17128 O O . GLY A 1 101 ? -7.044 -8.507 10.914 1.00 0.00 101 GLY A O 11
ATOM 17132 N N . THR A 1 102 ? -7.156 -6.265 11.046 1.00 0.00 102 THR A N 11
ATOM 17133 C CA . THR A 1 102 ? -8.554 -6.190 10.662 1.00 0.00 102 THR A CA 11
ATOM 17134 C C . THR A 1 102 ? -8.985 -4.733 10.555 1.00 0.00 102 THR A C 11
ATOM 17135 O O . THR A 1 102 ? -8.157 -3.832 10.686 1.00 0.00 102 THR A O 11
ATOM 17146 N N . THR A 1 103 ? -10.280 -4.523 10.335 1.00 0.00 103 THR A N 11
ATOM 17147 C CA . THR A 1 103 ? -10.861 -3.196 10.152 1.00 0.00 103 THR A CA 11
ATOM 17148 C C . THR A 1 103 ? -10.528 -2.634 8.776 1.00 0.00 103 THR A C 11
ATOM 17149 O O . THR A 1 103 ? -9.485 -2.934 8.192 1.00 0.00 103 THR A O 11
ATOM 17160 N N . ASN A 1 104 ? -11.445 -1.836 8.260 1.00 0.00 104 ASN A N 11
ATOM 17161 C CA . ASN A 1 104 ? -11.329 -1.291 6.920 1.00 0.00 104 ASN A CA 11
ATOM 17162 C C . ASN A 1 104 ? -10.291 -0.185 6.858 1.00 0.00 104 ASN A C 11
ATOM 17163 O O . ASN A 1 104 ? -9.758 0.256 7.879 1.00 0.00 104 ASN A O 11
ATOM 17174 N N . CYS A 1 105 ? -10.050 0.282 5.652 1.00 0.00 105 CYS A N 11
ATOM 17175 C CA . CYS A 1 105 ? -9.128 1.375 5.413 1.00 0.00 105 CYS A CA 11
ATOM 17176 C C . CYS A 1 105 ? -9.896 2.616 4.988 1.00 0.00 105 CYS A C 11
ATOM 17177 O O . CYS A 1 105 ? -10.941 2.519 4.339 1.00 0.00 105 CYS A O 11
ATOM 17184 N N . VAL A 1 106 ? -9.395 3.780 5.370 1.00 0.00 106 VAL A N 11
ATOM 17185 C CA . VAL A 1 106 ? -10.070 5.030 5.067 1.00 0.00 106 VAL A CA 11
ATOM 17186 C C . VAL A 1 106 ? -9.392 5.728 3.892 1.00 0.00 106 VAL A C 11
ATOM 17187 O O . VAL A 1 106 ? -8.164 5.740 3.787 1.00 0.00 106 VAL A O 11
ATOM 17200 N N . ALA A 1 107 ? -10.197 6.281 2.999 1.00 0.00 107 ALA A N 11
ATOM 17201 C CA . ALA A 1 107 ? -9.679 6.984 1.839 1.00 0.00 107 ALA A CA 11
ATOM 17202 C C . ALA A 1 107 ? -9.953 8.470 1.979 1.00 0.00 107 ALA A C 11
ATOM 17203 O O . ALA A 1 107 ? -11.092 8.911 1.860 1.00 0.00 107 ALA A O 11
ATOM 17210 N N . VAL A 1 108 ? -8.902 9.238 2.227 1.00 0.00 108 VAL A N 11
ATOM 17211 C CA . VAL A 1 108 ? -9.042 10.662 2.518 1.00 0.00 108 VAL A CA 11
ATOM 17212 C C . VAL A 1 108 ? -9.355 11.465 1.259 1.00 0.00 108 VAL A C 11
ATOM 17213 O O . VAL A 1 108 ? -9.617 12.665 1.306 1.00 0.00 108 VAL A O 11
ATOM 17226 N N . ASP A 1 109 ? -9.359 10.773 0.146 1.00 0.00 109 ASP A N 11
ATOM 17227 C CA . ASP A 1 109 ? -9.647 11.378 -1.148 1.00 0.00 109 ASP A CA 11
ATOM 17228 C C . ASP A 1 109 ? -10.878 10.728 -1.778 1.00 0.00 109 ASP A C 11
ATOM 17229 O O . ASP A 1 109 ? -11.599 11.358 -2.559 1.00 0.00 109 ASP A O 11
ATOM 17238 N N . ASN A 1 110 ? -11.121 9.473 -1.387 1.00 0.00 110 ASN A N 11
ATOM 17239 C CA . ASN A 1 110 ? -12.185 8.632 -1.953 1.00 0.00 110 ASN A CA 11
ATOM 17240 C C . ASN A 1 110 ? -11.753 8.065 -3.294 1.00 0.00 110 ASN A C 11
ATOM 17241 O O . ASN A 1 110 ? -11.655 6.850 -3.461 1.00 0.00 110 ASN A O 11
ATOM 17252 N N . ALA A 1 111 ? -11.476 8.959 -4.226 1.00 0.00 111 ALA A N 11
ATOM 17253 C CA . ALA A 1 111 ? -11.026 8.589 -5.566 1.00 0.00 111 ALA A CA 11
ATOM 17254 C C . ALA A 1 111 ? -10.763 9.826 -6.413 1.00 0.00 111 ALA A C 11
ATOM 17255 O O . ALA A 1 111 ? -11.700 10.519 -6.820 1.00 0.00 111 ALA A O 11
ATOM 17262 N N . GLY A 1 112 ? -9.495 10.106 -6.671 1.00 0.00 112 GLY A N 11
ATOM 17263 C CA . GLY A 1 112 ? -9.142 11.209 -7.537 1.00 0.00 112 GLY A CA 11
ATOM 17264 C C . GLY A 1 112 ? -7.754 11.749 -7.263 1.00 0.00 112 GLY A C 11
ATOM 17265 O O . GLY A 1 112 ? -7.159 12.397 -8.121 1.00 0.00 112 GLY A O 11
ATOM 17269 N N . ALA A 1 113 ? -7.232 11.480 -6.079 1.00 0.00 113 ALA A N 11
ATOM 17270 C CA . ALA A 1 113 ? -5.932 12.000 -5.689 1.00 0.00 113 ALA A CA 11
ATOM 17271 C C . ALA A 1 113 ? -4.962 10.877 -5.344 1.00 0.00 113 ALA A C 11
ATOM 17272 O O . ALA A 1 113 ? -5.269 9.988 -4.548 1.00 0.00 113 ALA A O 11
ATOM 17279 N N . GLY A 1 114 ? -3.787 10.935 -5.946 1.00 0.00 114 GLY A N 11
ATOM 17280 C CA . GLY A 1 114 ? -2.766 9.949 -5.694 1.00 0.00 114 GLY A CA 11
ATOM 17281 C C . GLY A 1 114 ? -1.495 10.282 -6.440 1.00 0.00 114 GLY A C 11
ATOM 17282 O O . GLY A 1 114 ? -1.325 11.416 -6.886 1.00 0.00 114 GLY A O 11
ATOM 17286 N N . THR A 1 115 ? -0.611 9.301 -6.579 1.00 0.00 115 THR A N 11
ATOM 17287 C CA . THR A 1 115 ? 0.648 9.485 -7.289 1.00 0.00 115 THR A CA 11
ATOM 17288 C C . THR A 1 115 ? 1.465 10.643 -6.700 1.00 0.00 115 THR A C 11
ATOM 17289 O O . THR A 1 115 ? 1.968 11.498 -7.429 1.00 0.00 115 THR A O 11
ATOM 17300 N N . LYS A 1 116 ? 1.566 10.659 -5.364 1.00 0.00 116 LYS A N 11
ATOM 17301 C CA . LYS A 1 116 ? 2.428 11.602 -4.629 1.00 0.00 116 LYS A CA 11
ATOM 17302 C C . LYS A 1 116 ? 1.871 13.025 -4.639 1.00 0.00 116 LYS A C 11
ATOM 17303 O O . LYS A 1 116 ? 2.579 13.973 -4.288 1.00 0.00 116 LYS A O 11
ATOM 17322 N N . ALA A 1 117 ? 0.609 13.166 -5.021 1.00 0.00 117 ALA A N 11
ATOM 17323 C CA . ALA A 1 117 ? -0.026 14.477 -5.108 1.00 0.00 117 ALA A CA 11
ATOM 17324 C C . ALA A 1 117 ? -0.306 15.060 -3.727 1.00 0.00 117 ALA A C 11
ATOM 17325 O O . ALA A 1 117 ? -1.224 14.629 -3.030 1.00 0.00 117 ALA A O 11
ATOM 17332 N N . GLU A 1 118 ? 0.499 16.040 -3.346 1.00 0.00 118 GLU A N 11
ATOM 17333 C CA . GLU A 1 118 ? 0.302 16.779 -2.110 1.00 0.00 118 GLU A CA 11
ATOM 17334 C C . GLU A 1 118 ? 0.990 18.130 -2.240 1.00 0.00 118 GLU A C 11
ATOM 17335 O O . GLU A 1 118 ? 0.289 19.155 -2.321 1.00 0.00 118 GLU A O 11
ATOM 17348 N N . SER A 1 1 ? 17.238 -18.777 -2.527 1.00 0.00 1 SER A N 12
ATOM 17349 C CA . SER A 1 1 ? 16.955 -19.849 -3.506 1.00 0.00 1 SER A CA 12
ATOM 17350 C C . SER A 1 1 ? 16.169 -19.296 -4.688 1.00 0.00 1 SER A C 12
ATOM 17351 O O . SER A 1 1 ? 15.206 -19.907 -5.153 1.00 0.00 1 SER A O 12
ATOM 17361 N N . LEU A 1 2 ? 16.595 -18.138 -5.172 1.00 0.00 2 LEU A N 12
ATOM 17362 C CA . LEU A 1 2 ? 15.911 -17.452 -6.254 1.00 0.00 2 LEU A CA 12
ATOM 17363 C C . LEU A 1 2 ? 16.867 -16.476 -6.924 1.00 0.00 2 LEU A C 12
ATOM 17364 O O . LEU A 1 2 ? 17.734 -15.910 -6.257 1.00 0.00 2 LEU A O 12
ATOM 17380 N N . PRO A 1 3 ? 16.747 -16.288 -8.248 1.00 0.00 3 PRO A N 12
ATOM 17381 C CA . PRO A 1 3 ? 17.535 -15.285 -8.970 1.00 0.00 3 PRO A CA 12
ATOM 17382 C C . PRO A 1 3 ? 17.353 -13.903 -8.355 1.00 0.00 3 PRO A C 12
ATOM 17383 O O . PRO A 1 3 ? 18.328 -13.217 -8.044 1.00 0.00 3 PRO A O 12
ATOM 17394 N N . ALA A 1 4 ? 16.086 -13.520 -8.179 1.00 0.00 4 ALA A N 12
ATOM 17395 C CA . ALA A 1 4 ? 15.712 -12.290 -7.476 1.00 0.00 4 ALA A CA 12
ATOM 17396 C C . ALA A 1 4 ? 16.384 -11.051 -8.066 1.00 0.00 4 ALA A C 12
ATOM 17397 O O . ALA A 1 4 ? 16.645 -10.078 -7.357 1.00 0.00 4 ALA A O 12
ATOM 17404 N N . SER A 1 5 ? 16.674 -11.093 -9.359 1.00 0.00 5 SER A N 12
ATOM 17405 C CA . SER A 1 5 ? 17.217 -9.943 -10.060 1.00 0.00 5 SER A CA 12
ATOM 17406 C C . SER A 1 5 ? 16.109 -8.928 -10.312 1.00 0.00 5 SER A C 12
ATOM 17407 O O . SER A 1 5 ? 16.274 -7.729 -10.084 1.00 0.00 5 SER A O 12
ATOM 17415 N N . ALA A 1 6 ? 14.976 -9.432 -10.779 1.00 0.00 6 ALA A N 12
ATOM 17416 C CA . ALA A 1 6 ? 13.795 -8.617 -11.007 1.00 0.00 6 ALA A CA 12
ATOM 17417 C C . ALA A 1 6 ? 12.577 -9.306 -10.400 1.00 0.00 6 ALA A C 12
ATOM 17418 O O . ALA A 1 6 ? 11.571 -9.535 -11.070 1.00 0.00 6 ALA A O 12
ATOM 17425 N N . ALA A 1 7 ? 12.692 -9.661 -9.129 1.00 0.00 7 ALA A N 12
ATOM 17426 C CA . ALA A 1 7 ? 11.633 -10.372 -8.434 1.00 0.00 7 ALA A CA 12
ATOM 17427 C C . ALA A 1 7 ? 11.432 -9.795 -7.044 1.00 0.00 7 ALA A C 12
ATOM 17428 O O . ALA A 1 7 ? 12.399 -9.599 -6.307 1.00 0.00 7 ALA A O 12
ATOM 17435 N N . LYS A 1 8 ? 10.175 -9.508 -6.704 1.00 0.00 8 LYS A N 12
ATOM 17436 C CA . LYS A 1 8 ? 9.825 -8.948 -5.398 1.00 0.00 8 LYS A CA 12
ATOM 17437 C C . LYS A 1 8 ? 10.451 -7.567 -5.224 1.00 0.00 8 LYS A C 12
ATOM 17438 O O . LYS A 1 8 ? 11.058 -7.262 -4.195 1.00 0.00 8 LYS A O 12
ATOM 17457 N N . ASN A 1 9 ? 10.283 -6.730 -6.240 1.00 0.00 9 ASN A N 12
ATOM 17458 C CA . ASN A 1 9 ? 10.829 -5.376 -6.240 1.00 0.00 9 ASN A CA 12
ATOM 17459 C C . ASN A 1 9 ? 9.975 -4.440 -5.386 1.00 0.00 9 ASN A C 12
ATOM 17460 O O . ASN A 1 9 ? 9.453 -3.431 -5.866 1.00 0.00 9 ASN A O 12
ATOM 17471 N N . ALA A 1 10 ? 9.837 -4.787 -4.119 1.00 0.00 10 ALA A N 12
ATOM 17472 C CA . ALA A 1 10 ? 9.049 -4.004 -3.190 1.00 0.00 10 ALA A CA 12
ATOM 17473 C C . ALA A 1 10 ? 9.932 -3.459 -2.077 1.00 0.00 10 ALA A C 12
ATOM 17474 O O . ALA A 1 10 ? 10.288 -4.176 -1.142 1.00 0.00 10 ALA A O 12
ATOM 17481 N N . LYS A 1 11 ? 10.309 -2.198 -2.203 1.00 0.00 11 LYS A N 12
ATOM 17482 C CA . LYS A 1 11 ? 11.144 -1.551 -1.200 1.00 0.00 11 LYS A CA 12
ATOM 17483 C C . LYS A 1 11 ? 10.286 -0.716 -0.253 1.00 0.00 11 LYS A C 12
ATOM 17484 O O . LYS A 1 11 ? 10.290 -0.948 0.954 1.00 0.00 11 LYS A O 12
ATOM 17503 N N . LEU A 1 12 ? 9.570 0.266 -0.819 1.00 0.00 12 LEU A N 12
ATOM 17504 C CA . LEU A 1 12 ? 8.600 1.094 -0.082 1.00 0.00 12 LEU A CA 12
ATOM 17505 C C . LEU A 1 12 ? 9.280 2.107 0.846 1.00 0.00 12 LEU A C 12
ATOM 17506 O O . LEU A 1 12 ? 8.939 3.287 0.835 1.00 0.00 12 LEU A O 12
ATOM 17522 N N . ALA A 1 13 ? 10.234 1.645 1.644 1.00 0.00 13 ALA A N 12
ATOM 17523 C CA . ALA A 1 13 ? 10.942 2.509 2.582 1.00 0.00 13 ALA A CA 12
ATOM 17524 C C . ALA A 1 13 ? 11.762 3.568 1.848 1.00 0.00 13 ALA A C 12
ATOM 17525 O O . ALA A 1 13 ? 11.959 4.675 2.349 1.00 0.00 13 ALA A O 12
ATOM 17532 N N . THR A 1 14 ? 12.235 3.222 0.660 1.00 0.00 14 THR A N 12
ATOM 17533 C CA . THR A 1 14 ? 13.034 4.135 -0.144 1.00 0.00 14 THR A CA 12
ATOM 17534 C C . THR A 1 14 ? 12.157 5.171 -0.850 1.00 0.00 14 THR A C 12
ATOM 17535 O O . THR A 1 14 ? 12.642 6.209 -1.306 1.00 0.00 14 THR A O 12
ATOM 17546 N N . SER A 1 15 ? 10.864 4.887 -0.926 1.00 0.00 15 SER A N 12
ATOM 17547 C CA . SER A 1 15 ? 9.911 5.788 -1.552 1.00 0.00 15 SER A CA 12
ATOM 17548 C C . SER A 1 15 ? 9.531 6.909 -0.594 1.00 0.00 15 SER A C 12
ATOM 17549 O O . SER A 1 15 ? 8.429 6.924 -0.042 1.00 0.00 15 SER A O 12
ATOM 17557 N N . ALA A 1 16 ? 10.455 7.848 -0.414 1.00 0.00 16 ALA A N 12
ATOM 17558 C CA . ALA A 1 16 ? 10.253 8.973 0.490 1.00 0.00 16 ALA A CA 12
ATOM 17559 C C . ALA A 1 16 ? 8.951 9.704 0.191 1.00 0.00 16 ALA A C 12
ATOM 17560 O O . ALA A 1 16 ? 8.228 10.091 1.103 1.00 0.00 16 ALA A O 12
ATOM 17567 N N . ALA A 1 17 ? 8.643 9.866 -1.095 1.00 0.00 17 ALA A N 12
ATOM 17568 C CA . ALA A 1 17 ? 7.450 10.593 -1.512 1.00 0.00 17 ALA A CA 12
ATOM 17569 C C . ALA A 1 17 ? 6.170 9.927 -1.005 1.00 0.00 17 ALA A C 12
ATOM 17570 O O . ALA A 1 17 ? 5.176 10.598 -0.735 1.00 0.00 17 ALA A O 12
ATOM 17577 N N . PHE A 1 18 ? 6.208 8.607 -0.871 1.00 0.00 18 PHE A N 12
ATOM 17578 C CA . PHE A 1 18 ? 5.050 7.850 -0.418 1.00 0.00 18 PHE A CA 12
ATOM 17579 C C . PHE A 1 18 ? 4.785 8.130 1.056 1.00 0.00 18 PHE A C 12
ATOM 17580 O O . PHE A 1 18 ? 3.647 8.354 1.466 1.00 0.00 18 PHE A O 12
ATOM 17597 N N . ALA A 1 19 ? 5.848 8.139 1.842 1.00 0.00 19 ALA A N 12
ATOM 17598 C CA . ALA A 1 19 ? 5.732 8.379 3.270 1.00 0.00 19 ALA A CA 12
ATOM 17599 C C . ALA A 1 19 ? 5.550 9.858 3.570 1.00 0.00 19 ALA A C 12
ATOM 17600 O O . ALA A 1 19 ? 4.913 10.226 4.554 1.00 0.00 19 ALA A O 12
ATOM 17607 N N . LYS A 1 20 ? 6.115 10.702 2.716 1.00 0.00 20 LYS A N 12
ATOM 17608 C CA . LYS A 1 20 ? 5.949 12.142 2.842 1.00 0.00 20 LYS A CA 12
ATOM 17609 C C . LYS A 1 20 ? 4.479 12.495 2.663 1.00 0.00 20 LYS A C 12
ATOM 17610 O O . LYS A 1 20 ? 3.949 13.399 3.307 1.00 0.00 20 LYS A O 12
ATOM 17629 N N . GLN A 1 21 ? 3.827 11.753 1.784 1.00 0.00 21 GLN A N 12
ATOM 17630 C CA . GLN A 1 21 ? 2.406 11.907 1.556 1.00 0.00 21 GLN A CA 12
ATOM 17631 C C . GLN A 1 21 ? 1.614 11.398 2.755 1.00 0.00 21 GLN A C 12
ATOM 17632 O O . GLN A 1 21 ? 0.541 11.911 3.071 1.00 0.00 21 GLN A O 12
ATOM 17646 N N . ALA A 1 22 ? 2.176 10.407 3.437 1.00 0.00 22 ALA A N 12
ATOM 17647 C CA . ALA A 1 22 ? 1.552 9.828 4.621 1.00 0.00 22 ALA A CA 12
ATOM 17648 C C . ALA A 1 22 ? 1.683 10.770 5.813 1.00 0.00 22 ALA A C 12
ATOM 17649 O O . ALA A 1 22 ? 1.090 10.548 6.861 1.00 0.00 22 ALA A O 12
ATOM 17656 N N . GLU A 1 23 ? 2.464 11.831 5.641 1.00 0.00 23 GLU A N 12
ATOM 17657 C CA . GLU A 1 23 ? 2.634 12.842 6.674 1.00 0.00 23 GLU A CA 12
ATOM 17658 C C . GLU A 1 23 ? 1.485 13.844 6.627 1.00 0.00 23 GLU A C 12
ATOM 17659 O O . GLU A 1 23 ? 1.374 14.723 7.482 1.00 0.00 23 GLU A O 12
ATOM 17671 N N . GLY A 1 24 ? 0.625 13.702 5.619 1.00 0.00 24 GLY A N 12
ATOM 17672 C CA . GLY A 1 24 ? -0.502 14.604 5.468 1.00 0.00 24 GLY A CA 12
ATOM 17673 C C . GLY A 1 24 ? -1.778 14.027 6.049 1.00 0.00 24 GLY A C 12
ATOM 17674 O O . GLY A 1 24 ? -2.793 14.718 6.150 1.00 0.00 24 GLY A O 12
ATOM 17678 N N . THR A 1 25 ? -1.730 12.757 6.421 1.00 0.00 25 THR A N 12
ATOM 17679 C CA . THR A 1 25 ? -2.866 12.095 7.047 1.00 0.00 25 THR A CA 12
ATOM 17680 C C . THR A 1 25 ? -2.395 11.289 8.255 1.00 0.00 25 THR A C 12
ATOM 17681 O O . THR A 1 25 ? -1.245 10.866 8.303 1.00 0.00 25 THR A O 12
ATOM 17692 N N . THR A 1 26 ? -3.264 11.087 9.236 1.00 0.00 26 THR A N 12
ATOM 17693 C CA . THR A 1 26 ? -2.876 10.371 10.439 1.00 0.00 26 THR A CA 12
ATOM 17694 C C . THR A 1 26 ? -2.953 8.858 10.244 1.00 0.00 26 THR A C 12
ATOM 17695 O O . THR A 1 26 ? -4.010 8.248 10.407 1.00 0.00 26 THR A O 12
ATOM 17706 N N . CYS A 1 27 ? -1.819 8.260 9.910 1.00 0.00 27 CYS A N 12
ATOM 17707 C CA . CYS A 1 27 ? -1.702 6.813 9.832 1.00 0.00 27 CYS A CA 12
ATOM 17708 C C . CYS A 1 27 ? -0.340 6.403 10.387 1.00 0.00 27 CYS A C 12
ATOM 17709 O O . CYS A 1 27 ? 0.590 7.208 10.404 1.00 0.00 27 CYS A O 12
ATOM 17716 N N . ASN A 1 28 ? -0.224 5.168 10.854 1.00 0.00 28 ASN A N 12
ATOM 17717 C CA . ASN A 1 28 ? 0.994 4.710 11.517 1.00 0.00 28 ASN A CA 12
ATOM 17718 C C . ASN A 1 28 ? 1.693 3.651 10.675 1.00 0.00 28 ASN A C 12
ATOM 17719 O O . ASN A 1 28 ? 1.229 3.311 9.585 1.00 0.00 28 ASN A O 12
ATOM 17730 N N . VAL A 1 29 ? 2.812 3.137 11.171 1.00 0.00 29 VAL A N 12
ATOM 17731 C CA . VAL A 1 29 ? 3.520 2.064 10.491 1.00 0.00 29 VAL A CA 12
ATOM 17732 C C . VAL A 1 29 ? 2.614 0.843 10.370 1.00 0.00 29 VAL A C 12
ATOM 17733 O O . VAL A 1 29 ? 1.863 0.514 11.294 1.00 0.00 29 VAL A O 12
ATOM 17746 N N . GLY A 1 30 ? 2.645 0.204 9.215 1.00 0.00 30 GLY A N 12
ATOM 17747 C CA . GLY A 1 30 ? 1.762 -0.919 8.974 1.00 0.00 30 GLY A CA 12
ATOM 17748 C C . GLY A 1 30 ? 0.360 -0.479 8.597 1.00 0.00 30 GLY A C 12
ATOM 17749 O O . GLY A 1 30 ? -0.437 -1.282 8.120 1.00 0.00 30 GLY A O 12
ATOM 17753 N N . SER A 1 31 ? 0.054 0.798 8.812 1.00 0.00 31 SER A N 12
ATOM 17754 C CA . SER A 1 31 ? -1.258 1.330 8.479 1.00 0.00 31 SER A CA 12
ATOM 17755 C C . SER A 1 31 ? -1.204 2.182 7.214 1.00 0.00 31 SER A C 12
ATOM 17756 O O . SER A 1 31 ? -2.227 2.672 6.746 1.00 0.00 31 SER A O 12
ATOM 17764 N N . ILE A 1 32 ? -0.013 2.359 6.660 1.00 0.00 32 ILE A N 12
ATOM 17765 C CA . ILE A 1 32 ? 0.130 3.103 5.410 1.00 0.00 32 ILE A CA 12
ATOM 17766 C C . ILE A 1 32 ? -0.197 2.195 4.247 1.00 0.00 32 ILE A C 12
ATOM 17767 O O . ILE A 1 32 ? 0.587 1.309 3.906 1.00 0.00 32 ILE A O 12
ATOM 17783 N N . ALA A 1 33 ? -1.354 2.402 3.649 1.00 0.00 33 ALA A N 12
ATOM 17784 C CA . ALA A 1 33 ? -1.833 1.505 2.623 1.00 0.00 33 ALA A CA 12
ATOM 17785 C C . ALA A 1 33 ? -2.092 2.235 1.317 1.00 0.00 33 ALA A C 12
ATOM 17786 O O . ALA A 1 33 ? -2.526 3.388 1.310 1.00 0.00 33 ALA A O 12
ATOM 17793 N N . CYS A 1 34 ? -1.828 1.556 0.215 1.00 0.00 34 CYS A N 12
ATOM 17794 C CA . CYS A 1 34 ? -2.141 2.088 -1.094 1.00 0.00 34 CYS A CA 12
ATOM 17795 C C . CYS A 1 34 ? -3.322 1.331 -1.681 1.00 0.00 34 CYS A C 12
ATOM 17796 O O . CYS A 1 34 ? -3.381 0.099 -1.626 1.00 0.00 34 CYS A O 12
ATOM 17803 N N . CYS A 1 35 ? -4.268 2.076 -2.211 1.00 0.00 35 CYS A N 12
ATOM 17804 C CA . CYS A 1 35 ? -5.474 1.505 -2.778 1.00 0.00 35 CYS A CA 12
ATOM 17805 C C . CYS A 1 35 ? -5.506 1.715 -4.284 1.00 0.00 35 CYS A C 12
ATOM 17806 O O . CYS A 1 35 ? -4.963 2.695 -4.803 1.00 0.00 35 CYS A O 12
ATOM 17813 N N . ASN A 1 36 ? -6.134 0.791 -4.979 1.00 0.00 36 ASN A N 12
ATOM 17814 C CA . ASN A 1 36 ? -6.343 0.925 -6.412 1.00 0.00 36 ASN A CA 12
ATOM 17815 C C . ASN A 1 36 ? -7.765 0.508 -6.739 1.00 0.00 36 ASN A C 12
ATOM 17816 O O . ASN A 1 36 ? -8.368 -0.268 -5.992 1.00 0.00 36 ASN A O 12
ATOM 17827 N N . SER A 1 37 ? -8.309 1.058 -7.815 1.00 0.00 37 SER A N 12
ATOM 17828 C CA . SER A 1 37 ? -9.638 0.696 -8.290 1.00 0.00 37 SER A CA 12
ATOM 17829 C C . SER A 1 37 ? -9.819 -0.824 -8.299 1.00 0.00 37 SER A C 12
ATOM 17830 O O . SER A 1 37 ? -8.945 -1.557 -8.756 1.00 0.00 37 SER A O 12
ATOM 17838 N N . PRO A 1 38 ? -10.961 -1.303 -7.779 1.00 0.00 38 PRO A N 12
ATOM 17839 C CA . PRO A 1 38 ? -11.232 -2.733 -7.564 1.00 0.00 38 PRO A CA 12
ATOM 17840 C C . PRO A 1 38 ? -10.890 -3.627 -8.759 1.00 0.00 38 PRO A C 12
ATOM 17841 O O . PRO A 1 38 ? -10.255 -4.666 -8.590 1.00 0.00 38 PRO A O 12
ATOM 17852 N N . ALA A 1 39 ? -11.273 -3.209 -9.960 1.00 0.00 39 ALA A N 12
ATOM 17853 C CA . ALA A 1 39 ? -11.063 -4.028 -11.156 1.00 0.00 39 ALA A CA 12
ATOM 17854 C C . ALA A 1 39 ? -9.587 -4.078 -11.560 1.00 0.00 39 ALA A C 12
ATOM 17855 O O . ALA A 1 39 ? -9.189 -4.880 -12.401 1.00 0.00 39 ALA A O 12
ATOM 17862 N N . GLU A 1 40 ? -8.788 -3.224 -10.945 1.00 0.00 40 GLU A N 12
ATOM 17863 C CA . GLU A 1 40 ? -7.357 -3.178 -11.212 1.00 0.00 40 GLU A CA 12
ATOM 17864 C C . GLU A 1 40 ? -6.615 -3.838 -10.065 1.00 0.00 40 GLU A C 12
ATOM 17865 O O . GLU A 1 40 ? -5.632 -4.550 -10.264 1.00 0.00 40 GLU A O 12
ATOM 17877 N N . THR A 1 41 ? -7.115 -3.592 -8.862 1.00 0.00 41 THR A N 12
ATOM 17878 C CA . THR A 1 41 ? -6.623 -4.239 -7.655 1.00 0.00 41 THR A CA 12
ATOM 17879 C C . THR A 1 41 ? -6.796 -5.754 -7.760 1.00 0.00 41 THR A C 12
ATOM 17880 O O . THR A 1 41 ? -5.897 -6.527 -7.436 1.00 0.00 41 THR A O 12
ATOM 17891 N N . ASN A 1 42 ? -7.949 -6.165 -8.255 1.00 0.00 42 ASN A N 12
ATOM 17892 C CA . ASN A 1 42 ? -8.289 -7.576 -8.348 1.00 0.00 42 ASN A CA 12
ATOM 17893 C C . ASN A 1 42 ? -7.844 -8.161 -9.675 1.00 0.00 42 ASN A C 12
ATOM 17894 O O . ASN A 1 42 ? -8.136 -9.314 -9.988 1.00 0.00 42 ASN A O 12
ATOM 17905 N N . ASN A 1 43 ? -7.135 -7.359 -10.453 1.00 0.00 43 ASN A N 12
ATOM 17906 C CA . ASN A 1 43 ? -6.560 -7.833 -11.705 1.00 0.00 43 ASN A CA 12
ATOM 17907 C C . ASN A 1 43 ? -5.263 -8.577 -11.423 1.00 0.00 43 ASN A C 12
ATOM 17908 O O . ASN A 1 43 ? -4.670 -9.191 -12.309 1.00 0.00 43 ASN A O 12
ATOM 17919 N N . ASP A 1 44 ? -4.841 -8.511 -10.167 1.00 0.00 44 ASP A N 12
ATOM 17920 C CA . ASP A 1 44 ? -3.645 -9.199 -9.712 1.00 0.00 44 ASP A CA 12
ATOM 17921 C C . ASP A 1 44 ? -4.011 -10.535 -9.079 1.00 0.00 44 ASP A C 12
ATOM 17922 O O . ASP A 1 44 ? -5.040 -10.657 -8.410 1.00 0.00 44 ASP A O 12
ATOM 17931 N N . SER A 1 45 ? -3.163 -11.532 -9.282 1.00 0.00 45 SER A N 12
ATOM 17932 C CA . SER A 1 45 ? -3.406 -12.853 -8.731 1.00 0.00 45 SER A CA 12
ATOM 17933 C C . SER A 1 45 ? -2.952 -12.912 -7.276 1.00 0.00 45 SER A C 12
ATOM 17934 O O . SER A 1 45 ? -3.412 -13.753 -6.504 1.00 0.00 45 SER A O 12
ATOM 17942 N N . LEU A 1 46 ? -2.058 -12.004 -6.906 1.00 0.00 46 LEU A N 12
ATOM 17943 C CA . LEU A 1 46 ? -1.533 -11.958 -5.550 1.00 0.00 46 LEU A CA 12
ATOM 17944 C C . LEU A 1 46 ? -2.497 -11.219 -4.625 1.00 0.00 46 LEU A C 12
ATOM 17945 O O . LEU A 1 46 ? -2.890 -11.742 -3.582 1.00 0.00 46 LEU A O 12
ATOM 17961 N N . LEU A 1 47 ? -2.878 -10.006 -5.021 1.00 0.00 47 LEU A N 12
ATOM 17962 C CA . LEU A 1 47 ? -3.799 -9.170 -4.245 1.00 0.00 47 LEU A CA 12
ATOM 17963 C C . LEU A 1 47 ? -5.097 -9.900 -3.924 1.00 0.00 47 LEU A C 12
ATOM 17964 O O . LEU A 1 47 ? -5.659 -9.729 -2.845 1.00 0.00 47 LEU A O 12
ATOM 17980 N N . SER A 1 48 ? -5.567 -10.708 -4.861 1.00 0.00 48 SER A N 12
ATOM 17981 C CA . SER A 1 48 ? -6.815 -11.438 -4.690 1.00 0.00 48 SER A CA 12
ATOM 17982 C C . SER A 1 48 ? -6.766 -12.353 -3.451 1.00 0.00 48 SER A C 12
ATOM 17983 O O . SER A 1 48 ? -7.801 -12.666 -2.863 1.00 0.00 48 SER A O 12
ATOM 17991 N N . GLY A 1 49 ? -5.561 -12.759 -3.049 1.00 0.00 49 GLY A N 12
ATOM 17992 C CA . GLY A 1 49 ? -5.397 -13.515 -1.816 1.00 0.00 49 GLY A CA 12
ATOM 17993 C C . GLY A 1 49 ? -4.797 -12.662 -0.716 1.00 0.00 49 GLY A C 12
ATOM 17994 O O . GLY A 1 49 ? -4.977 -12.934 0.473 1.00 0.00 49 GLY A O 12
ATOM 17998 N N . LEU A 1 50 ? -4.085 -11.621 -1.127 1.00 0.00 50 LEU A N 12
ATOM 17999 C CA . LEU A 1 50 ? -3.451 -10.685 -0.205 1.00 0.00 50 LEU A CA 12
ATOM 18000 C C . LEU A 1 50 ? -4.501 -9.872 0.549 1.00 0.00 50 LEU A C 12
ATOM 18001 O O . LEU A 1 50 ? -4.215 -9.316 1.611 1.00 0.00 50 LEU A O 12
ATOM 18017 N N . LEU A 1 51 ? -5.717 -9.821 -0.012 1.00 0.00 51 LEU A N 12
ATOM 18018 C CA . LEU A 1 51 ? -6.855 -9.130 0.605 1.00 0.00 51 LEU A CA 12
ATOM 18019 C C . LEU A 1 51 ? -6.985 -9.468 2.090 1.00 0.00 51 LEU A C 12
ATOM 18020 O O . LEU A 1 51 ? -7.371 -8.629 2.902 1.00 0.00 51 LEU A O 12
ATOM 18036 N N . GLY A 1 52 ? -6.663 -10.704 2.435 1.00 0.00 52 GLY A N 12
ATOM 18037 C CA . GLY A 1 52 ? -6.742 -11.119 3.812 1.00 0.00 52 GLY A CA 12
ATOM 18038 C C . GLY A 1 52 ? -5.536 -11.922 4.244 1.00 0.00 52 GLY A C 12
ATOM 18039 O O . GLY A 1 52 ? -5.593 -13.149 4.299 1.00 0.00 52 GLY A O 12
ATOM 18043 N N . ALA A 1 53 ? -4.435 -11.238 4.541 1.00 0.00 53 ALA A N 12
ATOM 18044 C CA . ALA A 1 53 ? -3.262 -11.914 5.077 1.00 0.00 53 ALA A CA 12
ATOM 18045 C C . ALA A 1 53 ? -3.577 -12.435 6.475 1.00 0.00 53 ALA A C 12
ATOM 18046 O O . ALA A 1 53 ? -3.010 -13.423 6.936 1.00 0.00 53 ALA A O 12
ATOM 18053 N N . GLY A 1 54 ? -4.490 -11.742 7.141 1.00 0.00 54 GLY A N 12
ATOM 18054 C CA . GLY A 1 54 ? -5.019 -12.196 8.410 1.00 0.00 54 GLY A CA 12
ATOM 18055 C C . GLY A 1 54 ? -6.527 -12.068 8.428 1.00 0.00 54 GLY A C 12
ATOM 18056 O O . GLY A 1 54 ? -7.225 -12.811 7.740 1.00 0.00 54 GLY A O 12
ATOM 18060 N N . LEU A 1 55 ? -7.027 -11.102 9.181 1.00 0.00 55 LEU A N 12
ATOM 18061 C CA . LEU A 1 55 ? -8.452 -10.804 9.202 1.00 0.00 55 LEU A CA 12
ATOM 18062 C C . LEU A 1 55 ? -8.678 -9.386 8.696 1.00 0.00 55 LEU A C 12
ATOM 18063 O O . LEU A 1 55 ? -9.408 -8.601 9.297 1.00 0.00 55 LEU A O 12
ATOM 18079 N N . LEU A 1 56 ? -8.036 -9.067 7.578 1.00 0.00 56 LEU A N 12
ATOM 18080 C CA . LEU A 1 56 ? -8.055 -7.714 7.044 1.00 0.00 56 LEU A CA 12
ATOM 18081 C C . LEU A 1 56 ? -9.363 -7.406 6.323 1.00 0.00 56 LEU A C 12
ATOM 18082 O O . LEU A 1 56 ? -10.226 -8.273 6.166 1.00 0.00 56 LEU A O 12
ATOM 18098 N N . ASN A 1 57 ? -9.487 -6.167 5.878 1.00 0.00 57 ASN A N 12
ATOM 18099 C CA . ASN A 1 57 ? -10.701 -5.682 5.247 1.00 0.00 57 ASN A CA 12
ATOM 18100 C C . ASN A 1 57 ? -10.347 -4.814 4.055 1.00 0.00 57 ASN A C 12
ATOM 18101 O O . ASN A 1 57 ? -9.174 -4.652 3.725 1.00 0.00 57 ASN A O 12
ATOM 18112 N N . GLY A 1 58 ? -11.364 -4.260 3.415 1.00 0.00 58 GLY A N 12
ATOM 18113 C CA . GLY A 1 58 ? -11.138 -3.407 2.268 1.00 0.00 58 GLY A CA 12
ATOM 18114 C C . GLY A 1 58 ? -11.506 -1.966 2.549 1.00 0.00 58 GLY A C 12
ATOM 18115 O O . GLY A 1 58 ? -11.192 -1.441 3.617 1.00 0.00 58 GLY A O 12
ATOM 18119 N N . LEU A 1 59 ? -12.193 -1.334 1.607 1.00 0.00 59 LEU A N 12
ATOM 18120 C CA . LEU A 1 59 ? -12.612 0.055 1.755 1.00 0.00 59 LEU A CA 12
ATOM 18121 C C . LEU A 1 59 ? -13.610 0.184 2.902 1.00 0.00 59 LEU A C 12
ATOM 18122 O O . LEU A 1 59 ? -14.336 -0.764 3.204 1.00 0.00 59 LEU A O 12
ATOM 18138 N N . SER A 1 60 ? -13.616 1.346 3.547 1.00 0.00 60 SER A N 12
ATOM 18139 C CA . SER A 1 60 ? -14.505 1.630 4.669 1.00 0.00 60 SER A CA 12
ATOM 18140 C C . SER A 1 60 ? -15.981 1.402 4.309 1.00 0.00 60 SER A C 12
ATOM 18141 O O . SER A 1 60 ? -16.676 2.319 3.871 1.00 0.00 60 SER A O 12
ATOM 18149 N N . GLY A 1 61 ? -16.456 0.173 4.510 1.00 0.00 61 GLY A N 12
ATOM 18150 C CA . GLY A 1 61 ? -17.835 -0.157 4.201 1.00 0.00 61 GLY A CA 12
ATOM 18151 C C . GLY A 1 61 ? -17.987 -0.781 2.828 1.00 0.00 61 GLY A C 12
ATOM 18152 O O . GLY A 1 61 ? -19.098 -1.080 2.396 1.00 0.00 61 GLY A O 12
ATOM 18156 N N . ASN A 1 62 ? -16.872 -0.977 2.142 1.00 0.00 62 ASN A N 12
ATOM 18157 C CA . ASN A 1 62 ? -16.886 -1.548 0.805 1.00 0.00 62 ASN A CA 12
ATOM 18158 C C . ASN A 1 62 ? -16.034 -2.809 0.759 1.00 0.00 62 ASN A C 12
ATOM 18159 O O . ASN A 1 62 ? -14.808 -2.742 0.648 1.00 0.00 62 ASN A O 12
ATOM 18170 N N . THR A 1 63 ? -16.681 -3.957 0.862 1.00 0.00 63 THR A N 12
ATOM 18171 C CA . THR A 1 63 ? -15.988 -5.233 0.793 1.00 0.00 63 THR A CA 12
ATOM 18172 C C . THR A 1 63 ? -15.738 -5.647 -0.658 1.00 0.00 63 THR A C 12
ATOM 18173 O O . THR A 1 63 ? -16.380 -6.559 -1.182 1.00 0.00 63 THR A O 12
ATOM 18184 N N . GLY A 1 64 ? -14.800 -4.961 -1.297 1.00 0.00 64 GLY A N 12
ATOM 18185 C CA . GLY A 1 64 ? -14.468 -5.245 -2.678 1.00 0.00 64 GLY A CA 12
ATOM 18186 C C . GLY A 1 64 ? -13.204 -4.534 -3.094 1.00 0.00 64 GLY A C 12
ATOM 18187 O O . GLY A 1 64 ? -12.301 -5.134 -3.675 1.00 0.00 64 GLY A O 12
ATOM 18191 N N . SER A 1 65 ? -13.133 -3.247 -2.786 1.00 0.00 65 SER A N 12
ATOM 18192 C CA . SER A 1 65 ? -11.926 -2.478 -3.027 1.00 0.00 65 SER A CA 12
ATOM 18193 C C . SER A 1 65 ? -10.935 -2.727 -1.893 1.00 0.00 65 SER A C 12
ATOM 18194 O O . SER A 1 65 ? -11.197 -2.365 -0.750 1.00 0.00 65 SER A O 12
ATOM 18202 N N . ALA A 1 66 ? -9.819 -3.367 -2.208 1.00 0.00 66 ALA A N 12
ATOM 18203 C CA . ALA A 1 66 ? -8.831 -3.726 -1.198 1.00 0.00 66 ALA A CA 12
ATOM 18204 C C . ALA A 1 66 ? -7.608 -2.824 -1.286 1.00 0.00 66 ALA A C 12
ATOM 18205 O O . ALA A 1 66 ? -7.324 -2.245 -2.337 1.00 0.00 66 ALA A O 12
ATOM 18212 N N . CYS A 1 67 ? -6.897 -2.710 -0.176 1.00 0.00 67 CYS A N 12
ATOM 18213 C CA . CYS A 1 67 ? -5.683 -1.912 -0.105 1.00 0.00 67 CYS A CA 12
ATOM 18214 C C . CYS A 1 67 ? -4.592 -2.687 0.613 1.00 0.00 67 CYS A C 12
ATOM 18215 O O . CYS A 1 67 ? -4.862 -3.396 1.583 1.00 0.00 67 CYS A O 12
ATOM 18222 N N . ALA A 1 68 ? -3.359 -2.558 0.145 1.00 0.00 68 ALA A N 12
ATOM 18223 C CA . ALA A 1 68 ? -2.241 -3.202 0.804 1.00 0.00 68 ALA A CA 12
ATOM 18224 C C . ALA A 1 68 ? -1.381 -2.175 1.513 1.00 0.00 68 ALA A C 12
ATOM 18225 O O . ALA A 1 68 ? -0.956 -1.186 0.917 1.00 0.00 68 ALA A O 12
ATOM 18232 N N . LYS A 1 69 ? -1.160 -2.404 2.794 1.00 0.00 69 LYS A N 12
ATOM 18233 C CA . LYS A 1 69 ? -0.281 -1.558 3.584 1.00 0.00 69 LYS A CA 12
ATOM 18234 C C . LYS A 1 69 ? 1.167 -1.955 3.341 1.00 0.00 69 LYS A C 12
ATOM 18235 O O . LYS A 1 69 ? 1.430 -3.016 2.774 1.00 0.00 69 LYS A O 12
ATOM 18254 N N . ALA A 1 70 ? 2.094 -1.104 3.769 1.00 0.00 70 ALA A N 12
ATOM 18255 C CA . ALA A 1 70 ? 3.526 -1.354 3.604 1.00 0.00 70 ALA A CA 12
ATOM 18256 C C . ALA A 1 70 ? 3.920 -2.739 4.102 1.00 0.00 70 ALA A C 12
ATOM 18257 O O . ALA A 1 70 ? 4.745 -3.417 3.490 1.00 0.00 70 ALA A O 12
ATOM 18264 N N . SER A 1 71 ? 3.310 -3.160 5.203 1.00 0.00 71 SER A N 12
ATOM 18265 C CA . SER A 1 71 ? 3.583 -4.466 5.777 1.00 0.00 71 SER A CA 12
ATOM 18266 C C . SER A 1 71 ? 3.243 -5.572 4.781 1.00 0.00 71 SER A C 12
ATOM 18267 O O . SER A 1 71 ? 3.955 -6.563 4.671 1.00 0.00 71 SER A O 12
ATOM 18275 N N . LEU A 1 72 ? 2.169 -5.367 4.028 1.00 0.00 72 LEU A N 12
ATOM 18276 C CA . LEU A 1 72 ? 1.720 -6.363 3.067 1.00 0.00 72 LEU A CA 12
ATOM 18277 C C . LEU A 1 72 ? 2.498 -6.245 1.768 1.00 0.00 72 LEU A C 12
ATOM 18278 O O . LEU A 1 72 ? 2.610 -7.209 1.008 1.00 0.00 72 LEU A O 12
ATOM 18294 N N . ILE A 1 73 ? 3.048 -5.066 1.526 1.00 0.00 73 ILE A N 12
ATOM 18295 C CA . ILE A 1 73 ? 3.929 -4.859 0.394 1.00 0.00 73 ILE A CA 12
ATOM 18296 C C . ILE A 1 73 ? 5.176 -5.719 0.568 1.00 0.00 73 ILE A C 12
ATOM 18297 O O . ILE A 1 73 ? 5.654 -6.343 -0.380 1.00 0.00 73 ILE A O 12
ATOM 18313 N N . ASP A 1 74 ? 5.668 -5.782 1.803 1.00 0.00 74 ASP A N 12
ATOM 18314 C CA . ASP A 1 74 ? 6.818 -6.618 2.133 1.00 0.00 74 ASP A CA 12
ATOM 18315 C C . ASP A 1 74 ? 6.392 -8.058 2.400 1.00 0.00 74 ASP A C 12
ATOM 18316 O O . ASP A 1 74 ? 7.229 -8.938 2.598 1.00 0.00 74 ASP A O 12
ATOM 18325 N N . GLN A 1 75 ? 5.089 -8.308 2.385 1.00 0.00 75 GLN A N 12
ATOM 18326 C CA . GLN A 1 75 ? 4.573 -9.642 2.643 1.00 0.00 75 GLN A CA 12
ATOM 18327 C C . GLN A 1 75 ? 4.647 -10.492 1.393 1.00 0.00 75 GLN A C 12
ATOM 18328 O O . GLN A 1 75 ? 5.211 -11.583 1.403 1.00 0.00 75 GLN A O 12
ATOM 18342 N N . LEU A 1 76 ? 4.083 -9.986 0.310 1.00 0.00 76 LEU A N 12
ATOM 18343 C CA . LEU A 1 76 ? 4.021 -10.749 -0.922 1.00 0.00 76 LEU A CA 12
ATOM 18344 C C . LEU A 1 76 ? 4.927 -10.143 -1.986 1.00 0.00 76 LEU A C 12
ATOM 18345 O O . LEU A 1 76 ? 5.355 -10.833 -2.912 1.00 0.00 76 LEU A O 12
ATOM 18361 N N . GLY A 1 77 ? 5.245 -8.864 -1.831 1.00 0.00 77 GLY A N 12
ATOM 18362 C CA . GLY A 1 77 ? 6.050 -8.178 -2.831 1.00 0.00 77 GLY A CA 12
ATOM 18363 C C . GLY A 1 77 ? 5.201 -7.705 -3.988 1.00 0.00 77 GLY A C 12
ATOM 18364 O O . GLY A 1 77 ? 5.554 -7.889 -5.153 1.00 0.00 77 GLY A O 12
ATOM 18368 N N . LEU A 1 78 ? 4.073 -7.097 -3.653 1.00 0.00 78 LEU A N 12
ATOM 18369 C CA . LEU A 1 78 ? 3.087 -6.696 -4.633 1.00 0.00 78 LEU A CA 12
ATOM 18370 C C . LEU A 1 78 ? 3.491 -5.439 -5.387 1.00 0.00 78 LEU A C 12
ATOM 18371 O O . LEU A 1 78 ? 4.136 -4.546 -4.836 1.00 0.00 78 LEU A O 12
ATOM 18387 N N . LEU A 1 79 ? 3.086 -5.375 -6.648 1.00 0.00 79 LEU A N 12
ATOM 18388 C CA . LEU A 1 79 ? 3.291 -4.186 -7.455 1.00 0.00 79 LEU A CA 12
ATOM 18389 C C . LEU A 1 79 ? 1.989 -3.784 -8.149 1.00 0.00 79 LEU A C 12
ATOM 18390 O O . LEU A 1 79 ? 1.990 -2.974 -9.071 1.00 0.00 79 LEU A O 12
ATOM 18406 N N . ALA A 1 80 ? 0.873 -4.348 -7.687 1.00 0.00 80 ALA A N 12
ATOM 18407 C CA . ALA A 1 80 ? -0.436 -4.054 -8.270 1.00 0.00 80 ALA A CA 12
ATOM 18408 C C . ALA A 1 80 ? -0.974 -2.718 -7.766 1.00 0.00 80 ALA A C 12
ATOM 18409 O O . ALA A 1 80 ? -1.779 -2.067 -8.431 1.00 0.00 80 ALA A O 12
ATOM 18416 N N . LEU A 1 81 ? -0.526 -2.317 -6.585 1.00 0.00 81 LEU A N 12
ATOM 18417 C CA . LEU A 1 81 ? -0.970 -1.063 -5.990 1.00 0.00 81 LEU A CA 12
ATOM 18418 C C . LEU A 1 81 ? 0.152 -0.042 -5.991 1.00 0.00 81 LEU A C 12
ATOM 18419 O O . LEU A 1 81 ? -0.002 1.062 -5.472 1.00 0.00 81 LEU A O 12
ATOM 18435 N N . VAL A 1 82 ? 1.276 -0.403 -6.583 1.00 0.00 82 VAL A N 12
ATOM 18436 C CA . VAL A 1 82 ? 2.431 0.467 -6.571 1.00 0.00 82 VAL A CA 12
ATOM 18437 C C . VAL A 1 82 ? 2.797 0.900 -7.984 1.00 0.00 82 VAL A C 12
ATOM 18438 O O . VAL A 1 82 ? 2.738 0.113 -8.932 1.00 0.00 82 VAL A O 12
ATOM 18451 N N . ASP A 1 83 ? 3.134 2.165 -8.115 1.00 0.00 83 ASP A N 12
ATOM 18452 C CA . ASP A 1 83 ? 3.596 2.709 -9.374 1.00 0.00 83 ASP A CA 12
ATOM 18453 C C . ASP A 1 83 ? 5.000 3.245 -9.172 1.00 0.00 83 ASP A C 12
ATOM 18454 O O . ASP A 1 83 ? 5.321 3.761 -8.102 1.00 0.00 83 ASP A O 12
ATOM 18463 N N . HIS A 1 84 ? 5.848 3.112 -10.170 1.00 0.00 84 HIS A N 12
ATOM 18464 C CA . HIS A 1 84 ? 7.233 3.494 -10.004 1.00 0.00 84 HIS A CA 12
ATOM 18465 C C . HIS A 1 84 ? 7.519 4.816 -10.687 1.00 0.00 84 HIS A C 12
ATOM 18466 O O . HIS A 1 84 ? 7.493 4.918 -11.911 1.00 0.00 84 HIS A O 12
ATOM 18481 N N . THR A 1 85 ? 7.794 5.818 -9.880 1.00 0.00 85 THR A N 12
ATOM 18482 C CA . THR A 1 85 ? 8.199 7.113 -10.392 1.00 0.00 85 THR A CA 12
ATOM 18483 C C . THR A 1 85 ? 9.685 7.334 -10.132 1.00 0.00 85 THR A C 12
ATOM 18484 O O . THR A 1 85 ? 10.395 6.411 -9.732 1.00 0.00 85 THR A O 12
ATOM 18495 N N . GLU A 1 86 ? 10.142 8.557 -10.349 1.00 0.00 86 GLU A N 12
ATOM 18496 C CA . GLU A 1 86 ? 11.532 8.926 -10.122 1.00 0.00 86 GLU A CA 12
ATOM 18497 C C . GLU A 1 86 ? 11.930 8.749 -8.653 1.00 0.00 86 GLU A C 12
ATOM 18498 O O . GLU A 1 86 ? 13.106 8.562 -8.341 1.00 0.00 86 GLU A O 12
ATOM 18510 N N . GLU A 1 87 ? 10.950 8.798 -7.759 1.00 0.00 87 GLU A N 12
ATOM 18511 C CA . GLU A 1 87 ? 11.217 8.650 -6.333 1.00 0.00 87 GLU A CA 12
ATOM 18512 C C . GLU A 1 87 ? 11.354 7.184 -5.951 1.00 0.00 87 GLU A C 12
ATOM 18513 O O . GLU A 1 87 ? 12.143 6.834 -5.075 1.00 0.00 87 GLU A O 12
ATOM 18525 N N . GLY A 1 88 ? 10.591 6.329 -6.613 1.00 0.00 88 GLY A N 12
ATOM 18526 C CA . GLY A 1 88 ? 10.604 4.920 -6.276 1.00 0.00 88 GLY A CA 12
ATOM 18527 C C . GLY A 1 88 ? 9.233 4.291 -6.403 1.00 0.00 88 GLY A C 12
ATOM 18528 O O . GLY A 1 88 ? 8.376 4.823 -7.109 1.00 0.00 88 GLY A O 12
ATOM 18532 N N . PRO A 1 89 ? 9.007 3.138 -5.750 1.00 0.00 89 PRO A N 12
ATOM 18533 C CA . PRO A 1 89 ? 7.696 2.481 -5.710 1.00 0.00 89 PRO A CA 12
ATOM 18534 C C . PRO A 1 89 ? 6.714 3.247 -4.827 1.00 0.00 89 PRO A C 12
ATOM 18535 O O . PRO A 1 89 ? 6.719 3.097 -3.605 1.00 0.00 89 PRO A O 12
ATOM 18546 N N . VAL A 1 90 ? 5.884 4.065 -5.453 1.00 0.00 90 VAL A N 12
ATOM 18547 C CA . VAL A 1 90 ? 4.954 4.929 -4.736 1.00 0.00 90 VAL A CA 12
ATOM 18548 C C . VAL A 1 90 ? 3.513 4.504 -4.988 1.00 0.00 90 VAL A C 12
ATOM 18549 O O . VAL A 1 90 ? 3.266 3.488 -5.635 1.00 0.00 90 VAL A O 12
ATOM 18562 N N . CYS A 1 91 ? 2.568 5.286 -4.485 1.00 0.00 91 CYS A N 12
ATOM 18563 C CA . CYS A 1 91 ? 1.158 4.956 -4.621 1.00 0.00 91 CYS A CA 12
ATOM 18564 C C . CYS A 1 91 ? 0.717 5.055 -6.073 1.00 0.00 91 CYS A C 12
ATOM 18565 O O . CYS A 1 91 ? 0.942 6.068 -6.739 1.00 0.00 91 CYS A O 12
ATOM 18572 N N . LYS A 1 92 ? 0.100 3.986 -6.555 1.00 0.00 92 LYS A N 12
ATOM 18573 C CA . LYS A 1 92 ? -0.353 3.916 -7.931 1.00 0.00 92 LYS A CA 12
ATOM 18574 C C . LYS A 1 92 ? -1.585 4.785 -8.162 1.00 0.00 92 LYS A C 12
ATOM 18575 O O . LYS A 1 92 ? -1.731 5.391 -9.221 1.00 0.00 92 LYS A O 12
ATOM 18594 N N . ASN A 1 93 ? -2.474 4.844 -7.176 1.00 0.00 93 ASN A N 12
ATOM 18595 C CA . ASN A 1 93 ? -3.772 5.486 -7.375 1.00 0.00 93 ASN A CA 12
ATOM 18596 C C . ASN A 1 93 ? -4.253 6.217 -6.124 1.00 0.00 93 ASN A C 12
ATOM 18597 O O . ASN A 1 93 ? -4.152 7.438 -6.029 1.00 0.00 93 ASN A O 12
ATOM 18608 N N . ILE A 1 94 ? -4.776 5.456 -5.171 1.00 0.00 94 ILE A N 12
ATOM 18609 C CA . ILE A 1 94 ? -5.456 6.021 -4.012 1.00 0.00 94 ILE A CA 12
ATOM 18610 C C . ILE A 1 94 ? -4.650 5.803 -2.731 1.00 0.00 94 ILE A C 12
ATOM 18611 O O . ILE A 1 94 ? -4.125 4.715 -2.501 1.00 0.00 94 ILE A O 12
ATOM 18627 N N . VAL A 1 95 ? -4.552 6.837 -1.898 1.00 0.00 95 VAL A N 12
ATOM 18628 C CA . VAL A 1 95 ? -3.852 6.725 -0.616 1.00 0.00 95 VAL A CA 12
ATOM 18629 C C . VAL A 1 95 ? -4.849 6.577 0.539 1.00 0.00 95 VAL A C 12
ATOM 18630 O O . VAL A 1 95 ? -5.909 7.217 0.546 1.00 0.00 95 VAL A O 12
ATOM 18643 N N . ALA A 1 96 ? -4.523 5.712 1.496 1.00 0.00 96 ALA A N 12
ATOM 18644 C CA . ALA A 1 96 ? -5.403 5.459 2.630 1.00 0.00 96 ALA A CA 12
ATOM 18645 C C . ALA A 1 96 ? -4.632 4.952 3.843 1.00 0.00 96 ALA A C 12
ATOM 18646 O O . ALA A 1 96 ? -3.466 4.570 3.742 1.00 0.00 96 ALA A O 12
ATOM 18653 N N . CYS A 1 97 ? -5.288 4.948 4.995 1.00 0.00 97 CYS A N 12
ATOM 18654 C CA . CYS A 1 97 ? -4.705 4.357 6.189 1.00 0.00 97 CYS A CA 12
ATOM 18655 C C . CYS A 1 97 ? -5.504 3.120 6.594 1.00 0.00 97 CYS A C 12
ATOM 18656 O O . CYS A 1 97 ? -6.695 3.205 6.899 1.00 0.00 97 CYS A O 12
ATOM 18663 N N . CYS A 1 98 ? -4.845 1.970 6.577 1.00 0.00 98 CYS A N 12
ATOM 18664 C CA . CYS A 1 98 ? -5.499 0.696 6.853 1.00 0.00 98 CYS A CA 12
ATOM 18665 C C . CYS A 1 98 ? -4.805 -0.022 8.005 1.00 0.00 98 CYS A C 12
ATOM 18666 O O . CYS A 1 98 ? -3.601 -0.259 7.959 1.00 0.00 98 CYS A O 12
ATOM 18673 N N . PRO A 1 99 ? -5.556 -0.377 9.054 1.00 0.00 99 PRO A N 12
ATOM 18674 C CA . PRO A 1 99 ? -5.006 -1.048 10.232 1.00 0.00 99 PRO A CA 12
ATOM 18675 C C . PRO A 1 99 ? -4.896 -2.567 10.060 1.00 0.00 99 PRO A C 12
ATOM 18676 O O . PRO A 1 99 ? -5.862 -3.233 9.684 1.00 0.00 99 PRO A O 12
ATOM 18687 N N . GLU A 1 100 ? -3.713 -3.113 10.320 1.00 0.00 100 GLU A N 12
ATOM 18688 C CA . GLU A 1 100 ? -3.529 -4.557 10.291 1.00 0.00 100 GLU A CA 12
ATOM 18689 C C . GLU A 1 100 ? -4.179 -5.203 11.509 1.00 0.00 100 GLU A C 12
ATOM 18690 O O . GLU A 1 100 ? -3.672 -5.103 12.628 1.00 0.00 100 GLU A O 12
ATOM 18702 N N . GLY A 1 101 ? -5.313 -5.845 11.287 1.00 0.00 101 GLY A N 12
ATOM 18703 C CA . GLY A 1 101 ? -5.981 -6.552 12.349 1.00 0.00 101 GLY A CA 12
ATOM 18704 C C . GLY A 1 101 ? -7.361 -6.983 11.927 1.00 0.00 101 GLY A C 12
ATOM 18705 O O . GLY A 1 101 ? -7.566 -8.133 11.550 1.00 0.00 101 GLY A O 12
ATOM 18709 N N . THR A 1 102 ? -8.303 -6.052 11.986 1.00 0.00 102 THR A N 12
ATOM 18710 C CA . THR A 1 102 ? -9.673 -6.288 11.547 1.00 0.00 102 THR A CA 12
ATOM 18711 C C . THR A 1 102 ? -10.370 -4.957 11.283 1.00 0.00 102 THR A C 12
ATOM 18712 O O . THR A 1 102 ? -9.897 -3.913 11.740 1.00 0.00 102 THR A O 12
ATOM 18723 N N . THR A 1 103 ? -11.469 -5.005 10.523 1.00 0.00 103 THR A N 12
ATOM 18724 C CA . THR A 1 103 ? -12.250 -3.817 10.166 1.00 0.00 103 THR A CA 12
ATOM 18725 C C . THR A 1 103 ? -11.588 -3.060 9.014 1.00 0.00 103 THR A C 12
ATOM 18726 O O . THR A 1 103 ? -10.372 -3.104 8.840 1.00 0.00 103 THR A O 12
ATOM 18737 N N . ASN A 1 104 ? -12.414 -2.384 8.221 1.00 0.00 104 ASN A N 12
ATOM 18738 C CA . ASN A 1 104 ? -11.983 -1.813 6.950 1.00 0.00 104 ASN A CA 12
ATOM 18739 C C . ASN A 1 104 ? -11.064 -0.613 7.115 1.00 0.00 104 ASN A C 12
ATOM 18740 O O . ASN A 1 104 ? -10.867 -0.097 8.216 1.00 0.00 104 ASN A O 12
ATOM 18751 N N . CYS A 1 105 ? -10.553 -0.148 5.989 1.00 0.00 105 CYS A N 12
ATOM 18752 C CA . CYS A 1 105 ? -9.619 0.955 5.949 1.00 0.00 105 CYS A CA 12
ATOM 18753 C C . CYS A 1 105 ? -10.278 2.153 5.291 1.00 0.00 105 CYS A C 12
ATOM 18754 O O . CYS A 1 105 ? -11.044 2.002 4.343 1.00 0.00 105 CYS A O 12
ATOM 18761 N N . VAL A 1 106 ? -9.980 3.337 5.787 1.00 0.00 106 VAL A N 12
ATOM 18762 C CA . VAL A 1 106 ? -10.596 4.544 5.274 1.00 0.00 106 VAL A CA 12
ATOM 18763 C C . VAL A 1 106 ? -9.652 5.237 4.293 1.00 0.00 106 VAL A C 12
ATOM 18764 O O . VAL A 1 106 ? -8.474 5.457 4.590 1.00 0.00 106 VAL A O 12
ATOM 18777 N N . ALA A 1 107 ? -10.167 5.534 3.111 1.00 0.00 107 ALA A N 12
ATOM 18778 C CA . ALA A 1 107 ? -9.404 6.244 2.100 1.00 0.00 107 ALA A CA 12
ATOM 18779 C C . ALA A 1 107 ? -9.691 7.731 2.189 1.00 0.00 107 ALA A C 12
ATOM 18780 O O . ALA A 1 107 ? -10.845 8.141 2.342 1.00 0.00 107 ALA A O 12
ATOM 18787 N N . VAL A 1 108 ? -8.645 8.538 2.106 1.00 0.00 108 VAL A N 12
ATOM 18788 C CA . VAL A 1 108 ? -8.795 9.983 2.208 1.00 0.00 108 VAL A CA 12
ATOM 18789 C C . VAL A 1 108 ? -8.714 10.641 0.847 1.00 0.00 108 VAL A C 12
ATOM 18790 O O . VAL A 1 108 ? -8.865 11.859 0.714 1.00 0.00 108 VAL A O 12
ATOM 18803 N N . ASP A 1 109 ? -8.507 9.825 -0.167 1.00 0.00 109 ASP A N 12
ATOM 18804 C CA . ASP A 1 109 ? -8.402 10.325 -1.530 1.00 0.00 109 ASP A CA 12
ATOM 18805 C C . ASP A 1 109 ? -9.781 10.426 -2.162 1.00 0.00 109 ASP A C 12
ATOM 18806 O O . ASP A 1 109 ? -10.208 9.554 -2.916 1.00 0.00 109 ASP A O 12
ATOM 18815 N N . ASN A 1 110 ? -10.494 11.471 -1.793 1.00 0.00 110 ASN A N 12
ATOM 18816 C CA . ASN A 1 110 ? -11.763 11.798 -2.425 1.00 0.00 110 ASN A CA 12
ATOM 18817 C C . ASN A 1 110 ? -11.851 13.302 -2.638 1.00 0.00 110 ASN A C 12
ATOM 18818 O O . ASN A 1 110 ? -12.673 13.792 -3.407 1.00 0.00 110 ASN A O 12
ATOM 18829 N N . ALA A 1 111 ? -10.974 14.025 -1.952 1.00 0.00 111 ALA A N 12
ATOM 18830 C CA . ALA A 1 111 ? -10.880 15.466 -2.106 1.00 0.00 111 ALA A CA 12
ATOM 18831 C C . ALA A 1 111 ? -9.716 15.817 -3.022 1.00 0.00 111 ALA A C 12
ATOM 18832 O O . ALA A 1 111 ? -9.463 16.988 -3.311 1.00 0.00 111 ALA A O 12
ATOM 18839 N N . GLY A 1 112 ? -9.003 14.790 -3.468 1.00 0.00 112 GLY A N 12
ATOM 18840 C CA . GLY A 1 112 ? -7.891 14.990 -4.376 1.00 0.00 112 GLY A CA 12
ATOM 18841 C C . GLY A 1 112 ? -6.545 14.839 -3.696 1.00 0.00 112 GLY A C 12
ATOM 18842 O O . GLY A 1 112 ? -6.031 15.794 -3.110 1.00 0.00 112 GLY A O 12
ATOM 18846 N N . ALA A 1 113 ? -5.986 13.637 -3.755 1.00 0.00 113 ALA A N 12
ATOM 18847 C CA . ALA A 1 113 ? -4.642 13.393 -3.252 1.00 0.00 113 ALA A CA 12
ATOM 18848 C C . ALA A 1 113 ? -3.623 13.553 -4.379 1.00 0.00 113 ALA A C 12
ATOM 18849 O O . ALA A 1 113 ? -3.896 14.213 -5.387 1.00 0.00 113 ALA A O 12
ATOM 18856 N N . GLY A 1 114 ? -2.454 12.953 -4.216 1.00 0.00 114 GLY A N 12
ATOM 18857 C CA . GLY A 1 114 ? -1.436 13.041 -5.239 1.00 0.00 114 GLY A CA 12
ATOM 18858 C C . GLY A 1 114 ? -0.757 11.712 -5.477 1.00 0.00 114 GLY A C 12
ATOM 18859 O O . GLY A 1 114 ? -0.873 10.798 -4.660 1.00 0.00 114 GLY A O 12
ATOM 18863 N N . THR A 1 115 ? -0.063 11.600 -6.594 1.00 0.00 115 THR A N 12
ATOM 18864 C CA . THR A 1 115 ? 0.684 10.396 -6.914 1.00 0.00 115 THR A CA 12
ATOM 18865 C C . THR A 1 115 ? 1.869 10.245 -5.963 1.00 0.00 115 THR A C 12
ATOM 18866 O O . THR A 1 115 ? 1.957 9.285 -5.196 1.00 0.00 115 THR A O 12
ATOM 18877 N N . LYS A 1 116 ? 2.769 11.217 -6.020 1.00 0.00 116 LYS A N 12
ATOM 18878 C CA . LYS A 1 116 ? 3.919 11.266 -5.127 1.00 0.00 116 LYS A CA 12
ATOM 18879 C C . LYS A 1 116 ? 4.441 12.694 -5.019 1.00 0.00 116 LYS A C 12
ATOM 18880 O O . LYS A 1 116 ? 5.473 12.947 -4.403 1.00 0.00 116 LYS A O 12
ATOM 18899 N N . ALA A 1 117 ? 3.716 13.630 -5.612 1.00 0.00 117 ALA A N 12
ATOM 18900 C CA . ALA A 1 117 ? 4.170 15.008 -5.681 1.00 0.00 117 ALA A CA 12
ATOM 18901 C C . ALA A 1 117 ? 3.253 15.933 -4.892 1.00 0.00 117 ALA A C 12
ATOM 18902 O O . ALA A 1 117 ? 2.251 16.421 -5.416 1.00 0.00 117 ALA A O 12
ATOM 18909 N N . GLU A 1 118 ? 3.595 16.151 -3.632 1.00 0.00 118 GLU A N 12
ATOM 18910 C CA . GLU A 1 118 ? 2.876 17.084 -2.780 1.00 0.00 118 GLU A CA 12
ATOM 18911 C C . GLU A 1 118 ? 3.865 17.759 -1.847 1.00 0.00 118 GLU A C 12
ATOM 18912 O O . GLU A 1 118 ? 4.903 17.129 -1.547 1.00 0.00 118 GLU A O 12
ATOM 18925 N N . SER A 1 1 ? 14.301 -10.704 19.929 1.00 0.00 1 SER A N 13
ATOM 18926 C CA . SER A 1 1 ? 13.212 -9.709 19.884 1.00 0.00 1 SER A CA 13
ATOM 18927 C C . SER A 1 1 ? 13.762 -8.288 19.947 1.00 0.00 1 SER A C 13
ATOM 18928 O O . SER A 1 1 ? 13.091 -7.374 20.428 1.00 0.00 1 SER A O 13
ATOM 18938 N N . LEU A 1 2 ? 14.977 -8.097 19.450 1.00 0.00 2 LEU A N 13
ATOM 18939 C CA . LEU A 1 2 ? 15.613 -6.792 19.502 1.00 0.00 2 LEU A CA 13
ATOM 18940 C C . LEU A 1 2 ? 16.114 -6.381 18.123 1.00 0.00 2 LEU A C 13
ATOM 18941 O O . LEU A 1 2 ? 16.977 -7.041 17.545 1.00 0.00 2 LEU A O 13
ATOM 18957 N N . PRO A 1 3 ? 15.563 -5.292 17.573 1.00 0.00 3 PRO A N 13
ATOM 18958 C CA . PRO A 1 3 ? 15.994 -4.743 16.292 1.00 0.00 3 PRO A CA 13
ATOM 18959 C C . PRO A 1 3 ? 17.303 -3.975 16.431 1.00 0.00 3 PRO A C 13
ATOM 18960 O O . PRO A 1 3 ? 17.514 -3.262 17.416 1.00 0.00 3 PRO A O 13
ATOM 18971 N N . ALA A 1 4 ? 18.181 -4.118 15.453 1.00 0.00 4 ALA A N 13
ATOM 18972 C CA . ALA A 1 4 ? 19.478 -3.466 15.505 1.00 0.00 4 ALA A CA 13
ATOM 18973 C C . ALA A 1 4 ? 19.969 -3.138 14.100 1.00 0.00 4 ALA A C 13
ATOM 18974 O O . ALA A 1 4 ? 19.486 -2.200 13.469 1.00 0.00 4 ALA A O 13
ATOM 18981 N N . SER A 1 5 ? 20.922 -3.923 13.616 1.00 0.00 5 SER A N 13
ATOM 18982 C CA . SER A 1 5 ? 21.456 -3.753 12.275 1.00 0.00 5 SER A CA 13
ATOM 18983 C C . SER A 1 5 ? 20.455 -4.249 11.237 1.00 0.00 5 SER A C 13
ATOM 18984 O O . SER A 1 5 ? 20.508 -3.869 10.068 1.00 0.00 5 SER A O 13
ATOM 18992 N N . ALA A 1 6 ? 19.543 -5.100 11.686 1.00 0.00 6 ALA A N 13
ATOM 18993 C CA . ALA A 1 6 ? 18.500 -5.641 10.832 1.00 0.00 6 ALA A CA 13
ATOM 18994 C C . ALA A 1 6 ? 17.141 -5.486 11.503 1.00 0.00 6 ALA A C 13
ATOM 18995 O O . ALA A 1 6 ? 17.071 -5.084 12.669 1.00 0.00 6 ALA A O 13
ATOM 19002 N N . ALA A 1 7 ? 16.080 -5.814 10.763 1.00 0.00 7 ALA A N 13
ATOM 19003 C CA . ALA A 1 7 ? 14.705 -5.701 11.253 1.00 0.00 7 ALA A CA 13
ATOM 19004 C C . ALA A 1 7 ? 14.345 -4.249 11.560 1.00 0.00 7 ALA A C 13
ATOM 19005 O O . ALA A 1 7 ? 13.831 -3.932 12.631 1.00 0.00 7 ALA A O 13
ATOM 19012 N N . LYS A 1 8 ? 14.606 -3.375 10.597 1.00 0.00 8 LYS A N 13
ATOM 19013 C CA . LYS A 1 8 ? 14.325 -1.952 10.747 1.00 0.00 8 LYS A CA 13
ATOM 19014 C C . LYS A 1 8 ? 13.754 -1.394 9.446 1.00 0.00 8 LYS A C 13
ATOM 19015 O O . LYS A 1 8 ? 14.052 -0.268 9.043 1.00 0.00 8 LYS A O 13
ATOM 19034 N N . ASN A 1 9 ? 12.930 -2.200 8.796 1.00 0.00 9 ASN A N 13
ATOM 19035 C CA . ASN A 1 9 ? 12.326 -1.841 7.518 1.00 0.00 9 ASN A CA 13
ATOM 19036 C C . ASN A 1 9 ? 11.155 -0.881 7.716 1.00 0.00 9 ASN A C 13
ATOM 19037 O O . ASN A 1 9 ? 9.994 -1.258 7.572 1.00 0.00 9 ASN A O 13
ATOM 19048 N N . ALA A 1 10 ? 11.476 0.361 8.056 1.00 0.00 10 ALA A N 13
ATOM 19049 C CA . ALA A 1 10 ? 10.462 1.383 8.279 1.00 0.00 10 ALA A CA 13
ATOM 19050 C C . ALA A 1 10 ? 10.091 2.100 6.982 1.00 0.00 10 ALA A C 13
ATOM 19051 O O . ALA A 1 10 ? 8.959 2.550 6.815 1.00 0.00 10 ALA A O 13
ATOM 19058 N N . LYS A 1 11 ? 11.048 2.207 6.063 1.00 0.00 11 LYS A N 13
ATOM 19059 C CA . LYS A 1 11 ? 10.819 2.907 4.807 1.00 0.00 11 LYS A CA 13
ATOM 19060 C C . LYS A 1 11 ? 10.547 1.915 3.687 1.00 0.00 11 LYS A C 13
ATOM 19061 O O . LYS A 1 11 ? 11.075 0.801 3.689 1.00 0.00 11 LYS A O 13
ATOM 19080 N N . LEU A 1 12 ? 9.735 2.330 2.726 1.00 0.00 12 LEU A N 13
ATOM 19081 C CA . LEU A 1 12 ? 9.396 1.490 1.585 1.00 0.00 12 LEU A CA 13
ATOM 19082 C C . LEU A 1 12 ? 10.546 1.483 0.585 1.00 0.00 12 LEU A C 13
ATOM 19083 O O . LEU A 1 12 ? 10.408 1.992 -0.527 1.00 0.00 12 LEU A O 13
ATOM 19099 N N . ALA A 1 13 ? 11.696 0.960 1.026 1.00 0.00 13 ALA A N 13
ATOM 19100 C CA . ALA A 1 13 ? 12.930 0.902 0.225 1.00 0.00 13 ALA A CA 13
ATOM 19101 C C . ALA A 1 13 ? 13.540 2.293 0.038 1.00 0.00 13 ALA A C 13
ATOM 19102 O O . ALA A 1 13 ? 14.744 2.433 -0.178 1.00 0.00 13 ALA A O 13
ATOM 19109 N N . THR A 1 14 ? 12.695 3.308 0.127 1.00 0.00 14 THR A N 13
ATOM 19110 C CA . THR A 1 14 ? 13.099 4.694 -0.023 1.00 0.00 14 THR A CA 13
ATOM 19111 C C . THR A 1 14 ? 11.935 5.597 0.368 1.00 0.00 14 THR A C 13
ATOM 19112 O O . THR A 1 14 ? 12.117 6.584 1.083 1.00 0.00 14 THR A O 13
ATOM 19123 N N . SER A 1 15 ? 10.731 5.216 -0.081 1.00 0.00 15 SER A N 13
ATOM 19124 C CA . SER A 1 15 ? 9.512 5.991 0.153 1.00 0.00 15 SER A CA 13
ATOM 19125 C C . SER A 1 15 ? 9.572 7.349 -0.544 1.00 0.00 15 SER A C 13
ATOM 19126 O O . SER A 1 15 ? 8.921 7.538 -1.571 1.00 0.00 15 SER A O 13
ATOM 19134 N N . ALA A 1 16 ? 10.360 8.274 0.009 1.00 0.00 16 ALA A N 13
ATOM 19135 C CA . ALA A 1 16 ? 10.481 9.636 -0.514 1.00 0.00 16 ALA A CA 13
ATOM 19136 C C . ALA A 1 16 ? 9.110 10.296 -0.668 1.00 0.00 16 ALA A C 13
ATOM 19137 O O . ALA A 1 16 ? 8.593 10.900 0.270 1.00 0.00 16 ALA A O 13
ATOM 19144 N N . ALA A 1 17 ? 8.516 10.158 -1.846 1.00 0.00 17 ALA A N 13
ATOM 19145 C CA . ALA A 1 17 ? 7.184 10.684 -2.100 1.00 0.00 17 ALA A CA 13
ATOM 19146 C C . ALA A 1 17 ? 6.156 9.997 -1.201 1.00 0.00 17 ALA A C 13
ATOM 19147 O O . ALA A 1 17 ? 5.174 10.610 -0.784 1.00 0.00 17 ALA A O 13
ATOM 19154 N N . PHE A 1 18 ? 6.404 8.726 -0.889 1.00 0.00 18 PHE A N 13
ATOM 19155 C CA . PHE A 1 18 ? 5.542 7.973 0.019 1.00 0.00 18 PHE A CA 13
ATOM 19156 C C . PHE A 1 18 ? 5.671 8.520 1.436 1.00 0.00 18 PHE A C 13
ATOM 19157 O O . PHE A 1 18 ? 4.718 8.515 2.207 1.00 0.00 18 PHE A O 13
ATOM 19174 N N . ALA A 1 19 ? 6.860 8.998 1.767 1.00 0.00 19 ALA A N 13
ATOM 19175 C CA . ALA A 1 19 ? 7.101 9.595 3.072 1.00 0.00 19 ALA A CA 13
ATOM 19176 C C . ALA A 1 19 ? 6.345 10.911 3.207 1.00 0.00 19 ALA A C 13
ATOM 19177 O O . ALA A 1 19 ? 5.829 11.229 4.276 1.00 0.00 19 ALA A O 13
ATOM 19184 N N . LYS A 1 20 ? 6.274 11.663 2.113 1.00 0.00 20 LYS A N 13
ATOM 19185 C CA . LYS A 1 20 ? 5.480 12.888 2.084 1.00 0.00 20 LYS A CA 13
ATOM 19186 C C . LYS A 1 20 ? 4.010 12.541 2.253 1.00 0.00 20 LYS A C 13
ATOM 19187 O O . LYS A 1 20 ? 3.254 13.258 2.905 1.00 0.00 20 LYS A O 13
ATOM 19206 N N . GLN A 1 21 ? 3.621 11.424 1.660 1.00 0.00 21 GLN A N 13
ATOM 19207 C CA . GLN A 1 21 ? 2.278 10.890 1.810 1.00 0.00 21 GLN A CA 13
ATOM 19208 C C . GLN A 1 21 ? 1.987 10.591 3.281 1.00 0.00 21 GLN A C 13
ATOM 19209 O O . GLN A 1 21 ? 0.901 10.877 3.784 1.00 0.00 21 GLN A O 13
ATOM 19223 N N . ALA A 1 22 ? 2.979 10.042 3.970 1.00 0.00 22 ALA A N 13
ATOM 19224 C CA . ALA A 1 22 ? 2.839 9.701 5.384 1.00 0.00 22 ALA A CA 13
ATOM 19225 C C . ALA A 1 22 ? 2.847 10.946 6.261 1.00 0.00 22 ALA A C 13
ATOM 19226 O O . ALA A 1 22 ? 2.452 10.904 7.426 1.00 0.00 22 ALA A O 13
ATOM 19233 N N . GLU A 1 23 ? 3.308 12.047 5.695 1.00 0.00 23 GLU A N 13
ATOM 19234 C CA . GLU A 1 23 ? 3.380 13.304 6.419 1.00 0.00 23 GLU A CA 13
ATOM 19235 C C . GLU A 1 23 ? 2.099 14.117 6.218 1.00 0.00 23 GLU A C 13
ATOM 19236 O O . GLU A 1 23 ? 1.581 14.718 7.157 1.00 0.00 23 GLU A O 13
ATOM 19248 N N . GLY A 1 24 ? 1.583 14.113 4.993 1.00 0.00 24 GLY A N 13
ATOM 19249 C CA . GLY A 1 24 ? 0.395 14.889 4.681 1.00 0.00 24 GLY A CA 13
ATOM 19250 C C . GLY A 1 24 ? -0.878 14.253 5.211 1.00 0.00 24 GLY A C 13
ATOM 19251 O O . GLY A 1 24 ? -1.854 14.951 5.500 1.00 0.00 24 GLY A O 13
ATOM 19255 N N . THR A 1 25 ? -0.866 12.933 5.338 1.00 0.00 25 THR A N 13
ATOM 19256 C CA . THR A 1 25 ? -2.016 12.194 5.842 1.00 0.00 25 THR A CA 13
ATOM 19257 C C . THR A 1 25 ? -1.684 11.542 7.177 1.00 0.00 25 THR A C 13
ATOM 19258 O O . THR A 1 25 ? -0.546 11.131 7.408 1.00 0.00 25 THR A O 13
ATOM 19269 N N . THR A 1 26 ? -2.667 11.448 8.059 1.00 0.00 26 THR A N 13
ATOM 19270 C CA . THR A 1 26 ? -2.436 10.873 9.367 1.00 0.00 26 THR A CA 13
ATOM 19271 C C . THR A 1 26 ? -2.693 9.369 9.362 1.00 0.00 26 THR A C 13
ATOM 19272 O O . THR A 1 26 ? -3.816 8.910 9.566 1.00 0.00 26 THR A O 13
ATOM 19283 N N . CYS A 1 27 ? -1.629 8.621 9.132 1.00 0.00 27 CYS A N 13
ATOM 19284 C CA . CYS A 1 27 ? -1.630 7.175 9.286 1.00 0.00 27 CYS A CA 13
ATOM 19285 C C . CYS A 1 27 ? -0.190 6.709 9.426 1.00 0.00 27 CYS A C 13
ATOM 19286 O O . CYS A 1 27 ? 0.673 7.105 8.644 1.00 0.00 27 CYS A O 13
ATOM 19293 N N . ASN A 1 28 ? 0.071 5.886 10.424 1.00 0.00 28 ASN A N 13
ATOM 19294 C CA . ASN A 1 28 ? 1.436 5.470 10.736 1.00 0.00 28 ASN A CA 13
ATOM 19295 C C . ASN A 1 28 ? 1.628 3.997 10.423 1.00 0.00 28 ASN A C 13
ATOM 19296 O O . ASN A 1 28 ? 0.736 3.360 9.865 1.00 0.00 28 ASN A O 13
ATOM 19307 N N . VAL A 1 29 ? 2.797 3.459 10.752 1.00 0.00 29 VAL A N 13
ATOM 19308 C CA . VAL A 1 29 ? 3.044 2.037 10.566 1.00 0.00 29 VAL A CA 13
ATOM 19309 C C . VAL A 1 29 ? 2.019 1.227 11.350 1.00 0.00 29 VAL A C 13
ATOM 19310 O O . VAL A 1 29 ? 1.943 1.311 12.578 1.00 0.00 29 VAL A O 13
ATOM 19323 N N . GLY A 1 30 ? 1.221 0.463 10.627 1.00 0.00 30 GLY A N 13
ATOM 19324 C CA . GLY A 1 30 ? 0.137 -0.262 11.240 1.00 0.00 30 GLY A CA 13
ATOM 19325 C C . GLY A 1 30 ? -1.201 0.256 10.767 1.00 0.00 30 GLY A C 13
ATOM 19326 O O . GLY A 1 30 ? -2.195 -0.460 10.800 1.00 0.00 30 GLY A O 13
ATOM 19330 N N . SER A 1 31 ? -1.223 1.507 10.313 1.00 0.00 31 SER A N 13
ATOM 19331 C CA . SER A 1 31 ? -2.441 2.110 9.796 1.00 0.00 31 SER A CA 13
ATOM 19332 C C . SER A 1 31 ? -2.207 2.737 8.417 1.00 0.00 31 SER A C 13
ATOM 19333 O O . SER A 1 31 ? -3.099 3.362 7.851 1.00 0.00 31 SER A O 13
ATOM 19341 N N . ILE A 1 32 ? -1.009 2.566 7.877 1.00 0.00 32 ILE A N 13
ATOM 19342 C CA . ILE A 1 32 ? -0.662 3.160 6.594 1.00 0.00 32 ILE A CA 13
ATOM 19343 C C . ILE A 1 32 ? -0.844 2.150 5.461 1.00 0.00 32 ILE A C 13
ATOM 19344 O O . ILE A 1 32 ? -0.397 1.005 5.556 1.00 0.00 32 ILE A O 13
ATOM 19360 N N . ALA A 1 33 ? -1.555 2.558 4.418 1.00 0.00 33 ALA A N 13
ATOM 19361 C CA . ALA A 1 33 ? -1.855 1.664 3.314 1.00 0.00 33 ALA A CA 13
ATOM 19362 C C . ALA A 1 33 ? -2.011 2.417 1.998 1.00 0.00 33 ALA A C 13
ATOM 19363 O O . ALA A 1 33 ? -2.011 3.648 1.963 1.00 0.00 33 ALA A O 13
ATOM 19370 N N . CYS A 1 34 ? -2.138 1.656 0.922 1.00 0.00 34 CYS A N 13
ATOM 19371 C CA . CYS A 1 34 ? -2.497 2.202 -0.379 1.00 0.00 34 CYS A CA 13
ATOM 19372 C C . CYS A 1 34 ? -3.729 1.477 -0.889 1.00 0.00 34 CYS A C 13
ATOM 19373 O O . CYS A 1 34 ? -3.874 0.274 -0.676 1.00 0.00 34 CYS A O 13
ATOM 19380 N N . CYS A 1 35 ? -4.619 2.201 -1.536 1.00 0.00 35 CYS A N 13
ATOM 19381 C CA . CYS A 1 35 ? -5.815 1.601 -2.091 1.00 0.00 35 CYS A CA 13
ATOM 19382 C C . CYS A 1 35 ? -5.804 1.759 -3.601 1.00 0.00 35 CYS A C 13
ATOM 19383 O O . CYS A 1 35 ? -5.298 2.755 -4.123 1.00 0.00 35 CYS A O 13
ATOM 19390 N N . ASN A 1 36 ? -6.323 0.773 -4.308 1.00 0.00 36 ASN A N 13
ATOM 19391 C CA . ASN A 1 36 ? -6.357 0.836 -5.760 1.00 0.00 36 ASN A CA 13
ATOM 19392 C C . ASN A 1 36 ? -7.733 0.487 -6.287 1.00 0.00 36 ASN A C 13
ATOM 19393 O O . ASN A 1 36 ? -8.541 -0.133 -5.590 1.00 0.00 36 ASN A O 13
ATOM 19404 N N . SER A 1 37 ? -7.991 0.907 -7.513 1.00 0.00 37 SER A N 13
ATOM 19405 C CA . SER A 1 37 ? -9.221 0.584 -8.211 1.00 0.00 37 SER A CA 13
ATOM 19406 C C . SER A 1 37 ? -9.440 -0.930 -8.244 1.00 0.00 37 SER A C 13
ATOM 19407 O O . SER A 1 37 ? -8.485 -1.701 -8.396 1.00 0.00 37 SER A O 13
ATOM 19415 N N . PRO A 1 38 ? -10.699 -1.379 -8.101 1.00 0.00 38 PRO A N 13
ATOM 19416 C CA . PRO A 1 38 ? -11.037 -2.803 -8.022 1.00 0.00 38 PRO A CA 13
ATOM 19417 C C . PRO A 1 38 ? -10.518 -3.601 -9.215 1.00 0.00 38 PRO A C 13
ATOM 19418 O O . PRO A 1 38 ? -10.043 -4.719 -9.055 1.00 0.00 38 PRO A O 13
ATOM 19429 N N . ALA A 1 39 ? -10.581 -3.011 -10.403 1.00 0.00 39 ALA A N 13
ATOM 19430 C CA . ALA A 1 39 ? -10.140 -3.684 -11.625 1.00 0.00 39 ALA A CA 13
ATOM 19431 C C . ALA A 1 39 ? -8.630 -3.934 -11.627 1.00 0.00 39 ALA A C 13
ATOM 19432 O O . ALA A 1 39 ? -8.124 -4.748 -12.399 1.00 0.00 39 ALA A O 13
ATOM 19439 N N . GLU A 1 40 ? -7.918 -3.237 -10.752 1.00 0.00 40 GLU A N 13
ATOM 19440 C CA . GLU A 1 40 ? -6.475 -3.388 -10.646 1.00 0.00 40 GLU A CA 13
ATOM 19441 C C . GLU A 1 40 ? -6.114 -4.235 -9.431 1.00 0.00 40 GLU A C 13
ATOM 19442 O O . GLU A 1 40 ? -5.254 -5.108 -9.503 1.00 0.00 40 GLU A O 13
ATOM 19454 N N . THR A 1 41 ? -6.786 -3.982 -8.316 1.00 0.00 41 THR A N 13
ATOM 19455 C CA . THR A 1 41 ? -6.551 -4.742 -7.095 1.00 0.00 41 THR A CA 13
ATOM 19456 C C . THR A 1 41 ? -7.039 -6.189 -7.250 1.00 0.00 41 THR A C 13
ATOM 19457 O O . THR A 1 41 ? -6.540 -7.101 -6.592 1.00 0.00 41 THR A O 13
ATOM 19468 N N . ASN A 1 42 ? -8.008 -6.388 -8.136 1.00 0.00 42 ASN A N 13
ATOM 19469 C CA . ASN A 1 42 ? -8.562 -7.712 -8.396 1.00 0.00 42 ASN A CA 13
ATOM 19470 C C . ASN A 1 42 ? -8.049 -8.250 -9.722 1.00 0.00 42 ASN A C 13
ATOM 19471 O O . ASN A 1 42 ? -8.595 -9.206 -10.268 1.00 0.00 42 ASN A O 13
ATOM 19482 N N . ASN A 1 43 ? -7.011 -7.609 -10.242 1.00 0.00 43 ASN A N 13
ATOM 19483 C CA . ASN A 1 43 ? -6.462 -7.950 -11.556 1.00 0.00 43 ASN A CA 13
ATOM 19484 C C . ASN A 1 43 ? -5.922 -9.380 -11.598 1.00 0.00 43 ASN A C 13
ATOM 19485 O O . ASN A 1 43 ? -5.873 -10.001 -12.660 1.00 0.00 43 ASN A O 13
ATOM 19496 N N . ASP A 1 44 ? -5.522 -9.905 -10.447 1.00 0.00 44 ASP A N 13
ATOM 19497 C CA . ASP A 1 44 ? -5.010 -11.268 -10.369 1.00 0.00 44 ASP A CA 13
ATOM 19498 C C . ASP A 1 44 ? -5.839 -12.091 -9.393 1.00 0.00 44 ASP A C 13
ATOM 19499 O O . ASP A 1 44 ? -6.398 -11.553 -8.437 1.00 0.00 44 ASP A O 13
ATOM 19508 N N . SER A 1 45 ? -5.906 -13.392 -9.645 1.00 0.00 45 SER A N 13
ATOM 19509 C CA . SER A 1 45 ? -6.675 -14.311 -8.818 1.00 0.00 45 SER A CA 13
ATOM 19510 C C . SER A 1 45 ? -6.084 -14.418 -7.415 1.00 0.00 45 SER A C 13
ATOM 19511 O O . SER A 1 45 ? -6.810 -14.566 -6.431 1.00 0.00 45 SER A O 13
ATOM 19519 N N . LEU A 1 46 ? -4.762 -14.343 -7.326 1.00 0.00 46 LEU A N 13
ATOM 19520 C CA . LEU A 1 46 ? -4.088 -14.429 -6.044 1.00 0.00 46 LEU A CA 13
ATOM 19521 C C . LEU A 1 46 ? -3.880 -13.042 -5.459 1.00 0.00 46 LEU A C 13
ATOM 19522 O O . LEU A 1 46 ? -3.612 -12.893 -4.269 1.00 0.00 46 LEU A O 13
ATOM 19538 N N . LEU A 1 47 ? -4.020 -12.025 -6.306 1.00 0.00 47 LEU A N 13
ATOM 19539 C CA . LEU A 1 47 ? -3.824 -10.640 -5.886 1.00 0.00 47 LEU A CA 13
ATOM 19540 C C . LEU A 1 47 ? -4.809 -10.255 -4.796 1.00 0.00 47 LEU A C 13
ATOM 19541 O O . LEU A 1 47 ? -4.448 -9.586 -3.827 1.00 0.00 47 LEU A O 13
ATOM 19557 N N . SER A 1 48 ? -6.050 -10.699 -4.952 1.00 0.00 48 SER A N 13
ATOM 19558 C CA . SER A 1 48 ? -7.108 -10.366 -4.017 1.00 0.00 48 SER A CA 13
ATOM 19559 C C . SER A 1 48 ? -6.854 -11.000 -2.649 1.00 0.00 48 SER A C 13
ATOM 19560 O O . SER A 1 48 ? -7.255 -10.459 -1.619 1.00 0.00 48 SER A O 13
ATOM 19568 N N . GLY A 1 49 ? -6.183 -12.145 -2.650 1.00 0.00 49 GLY A N 13
ATOM 19569 C CA . GLY A 1 49 ? -5.833 -12.800 -1.404 1.00 0.00 49 GLY A CA 13
ATOM 19570 C C . GLY A 1 49 ? -4.546 -12.247 -0.820 1.00 0.00 49 GLY A C 13
ATOM 19571 O O . GLY A 1 49 ? -4.362 -12.225 0.396 1.00 0.00 49 GLY A O 13
ATOM 19575 N N . LEU A 1 50 ? -3.664 -11.789 -1.700 1.00 0.00 50 LEU A N 13
ATOM 19576 C CA . LEU A 1 50 ? -2.383 -11.210 -1.304 1.00 0.00 50 LEU A CA 13
ATOM 19577 C C . LEU A 1 50 ? -2.583 -9.879 -0.595 1.00 0.00 50 LEU A C 13
ATOM 19578 O O . LEU A 1 50 ? -1.714 -9.419 0.140 1.00 0.00 50 LEU A O 13
ATOM 19594 N N . LEU A 1 51 ? -3.744 -9.276 -0.828 1.00 0.00 51 LEU A N 13
ATOM 19595 C CA . LEU A 1 51 ? -4.098 -7.995 -0.225 1.00 0.00 51 LEU A CA 13
ATOM 19596 C C . LEU A 1 51 ? -4.022 -8.061 1.297 1.00 0.00 51 LEU A C 13
ATOM 19597 O O . LEU A 1 51 ? -3.722 -7.066 1.963 1.00 0.00 51 LEU A O 13
ATOM 19613 N N . GLY A 1 52 ? -4.295 -9.236 1.843 1.00 0.00 52 GLY A N 13
ATOM 19614 C CA . GLY A 1 52 ? -4.269 -9.408 3.273 1.00 0.00 52 GLY A CA 13
ATOM 19615 C C . GLY A 1 52 ? -3.597 -10.698 3.676 1.00 0.00 52 GLY A C 13
ATOM 19616 O O . GLY A 1 52 ? -4.208 -11.763 3.621 1.00 0.00 52 GLY A O 13
ATOM 19620 N N . ALA A 1 53 ? -2.334 -10.603 4.082 1.00 0.00 53 ALA A N 13
ATOM 19621 C CA . ALA A 1 53 ? -1.586 -11.763 4.556 1.00 0.00 53 ALA A CA 13
ATOM 19622 C C . ALA A 1 53 ? -2.040 -12.154 5.963 1.00 0.00 53 ALA A C 13
ATOM 19623 O O . ALA A 1 53 ? -1.235 -12.235 6.892 1.00 0.00 53 ALA A O 13
ATOM 19630 N N . GLY A 1 54 ? -3.335 -12.381 6.107 1.00 0.00 54 GLY A N 13
ATOM 19631 C CA . GLY A 1 54 ? -3.905 -12.732 7.387 1.00 0.00 54 GLY A CA 13
ATOM 19632 C C . GLY A 1 54 ? -5.408 -12.576 7.387 1.00 0.00 54 GLY A C 13
ATOM 19633 O O . GLY A 1 54 ? -6.099 -13.226 6.610 1.00 0.00 54 GLY A O 13
ATOM 19637 N N . LEU A 1 55 ? -5.916 -11.693 8.235 1.00 0.00 55 LEU A N 13
ATOM 19638 C CA . LEU A 1 55 ? -7.354 -11.497 8.356 1.00 0.00 55 LEU A CA 13
ATOM 19639 C C . LEU A 1 55 ? -7.720 -10.051 8.019 1.00 0.00 55 LEU A C 13
ATOM 19640 O O . LEU A 1 55 ? -8.378 -9.370 8.797 1.00 0.00 55 LEU A O 13
ATOM 19656 N N . LEU A 1 56 ? -7.280 -9.586 6.858 1.00 0.00 56 LEU A N 13
ATOM 19657 C CA . LEU A 1 56 ? -7.487 -8.196 6.465 1.00 0.00 56 LEU A CA 13
ATOM 19658 C C . LEU A 1 56 ? -8.818 -8.003 5.738 1.00 0.00 56 LEU A C 13
ATOM 19659 O O . LEU A 1 56 ? -9.469 -8.965 5.331 1.00 0.00 56 LEU A O 13
ATOM 19675 N N . ASN A 1 57 ? -9.208 -6.746 5.588 1.00 0.00 57 ASN A N 13
ATOM 19676 C CA . ASN A 1 57 ? -10.450 -6.388 4.935 1.00 0.00 57 ASN A CA 13
ATOM 19677 C C . ASN A 1 57 ? -10.189 -5.269 3.927 1.00 0.00 57 ASN A C 13
ATOM 19678 O O . ASN A 1 57 ? -9.049 -4.827 3.771 1.00 0.00 57 ASN A O 13
ATOM 19689 N N . GLY A 1 58 ? -11.235 -4.814 3.255 1.00 0.00 58 GLY A N 13
ATOM 19690 C CA . GLY A 1 58 ? -11.066 -3.812 2.220 1.00 0.00 58 GLY A CA 13
ATOM 19691 C C . GLY A 1 58 ? -11.444 -2.419 2.687 1.00 0.00 58 GLY A C 13
ATOM 19692 O O . GLY A 1 58 ? -11.386 -2.117 3.879 1.00 0.00 58 GLY A O 13
ATOM 19696 N N . LEU A 1 59 ? -11.843 -1.572 1.748 1.00 0.00 59 LEU A N 13
ATOM 19697 C CA . LEU A 1 59 ? -12.229 -0.198 2.057 1.00 0.00 59 LEU A CA 13
ATOM 19698 C C . LEU A 1 59 ? -13.513 -0.167 2.880 1.00 0.00 59 LEU A C 13
ATOM 19699 O O . LEU A 1 59 ? -14.409 -0.987 2.674 1.00 0.00 59 LEU A O 13
ATOM 19715 N N . SER A 1 60 ? -13.587 0.776 3.814 1.00 0.00 60 SER A N 13
ATOM 19716 C CA . SER A 1 60 ? -14.743 0.928 4.691 1.00 0.00 60 SER A CA 13
ATOM 19717 C C . SER A 1 60 ? -16.020 1.184 3.895 1.00 0.00 60 SER A C 13
ATOM 19718 O O . SER A 1 60 ? -16.321 2.318 3.529 1.00 0.00 60 SER A O 13
ATOM 19726 N N . GLY A 1 61 ? -16.754 0.115 3.623 1.00 0.00 61 GLY A N 13
ATOM 19727 C CA . GLY A 1 61 ? -18.003 0.235 2.909 1.00 0.00 61 GLY A CA 13
ATOM 19728 C C . GLY A 1 61 ? -17.858 -0.056 1.429 1.00 0.00 61 GLY A C 13
ATOM 19729 O O . GLY A 1 61 ? -18.853 -0.252 0.735 1.00 0.00 61 GLY A O 13
ATOM 19733 N N . ASN A 1 62 ? -16.624 -0.093 0.940 1.00 0.00 62 ASN A N 13
ATOM 19734 C CA . ASN A 1 62 ? -16.387 -0.322 -0.479 1.00 0.00 62 ASN A CA 13
ATOM 19735 C C . ASN A 1 62 ? -16.012 -1.772 -0.740 1.00 0.00 62 ASN A C 13
ATOM 19736 O O . ASN A 1 62 ? -14.841 -2.147 -0.671 1.00 0.00 62 ASN A O 13
ATOM 19747 N N . THR A 1 63 ? -17.019 -2.584 -1.033 1.00 0.00 63 THR A N 13
ATOM 19748 C CA . THR A 1 63 ? -16.814 -3.981 -1.372 1.00 0.00 63 THR A CA 13
ATOM 19749 C C . THR A 1 63 ? -16.285 -4.128 -2.800 1.00 0.00 63 THR A C 13
ATOM 19750 O O . THR A 1 63 ? -17.005 -4.554 -3.702 1.00 0.00 63 THR A O 13
ATOM 19761 N N . GLY A 1 64 ? -15.028 -3.760 -2.991 1.00 0.00 64 GLY A N 13
ATOM 19762 C CA . GLY A 1 64 ? -14.401 -3.862 -4.293 1.00 0.00 64 GLY A CA 13
ATOM 19763 C C . GLY A 1 64 ? -12.966 -3.394 -4.248 1.00 0.00 64 GLY A C 13
ATOM 19764 O O . GLY A 1 64 ? -12.064 -4.068 -4.744 1.00 0.00 64 GLY A O 13
ATOM 19768 N N . SER A 1 65 ? -12.758 -2.234 -3.646 1.00 0.00 65 SER A N 13
ATOM 19769 C CA . SER A 1 65 ? -11.422 -1.695 -3.467 1.00 0.00 65 SER A CA 13
ATOM 19770 C C . SER A 1 65 ? -10.842 -2.143 -2.125 1.00 0.00 65 SER A C 13
ATOM 19771 O O . SER A 1 65 ? -11.501 -2.040 -1.089 1.00 0.00 65 SER A O 13
ATOM 19779 N N . ALA A 1 66 ? -9.618 -2.653 -2.152 1.00 0.00 66 ALA A N 13
ATOM 19780 C CA . ALA A 1 66 ? -8.952 -3.112 -0.941 1.00 0.00 66 ALA A CA 13
ATOM 19781 C C . ALA A 1 66 ? -7.701 -2.281 -0.681 1.00 0.00 66 ALA A C 13
ATOM 19782 O O . ALA A 1 66 ? -7.222 -1.577 -1.572 1.00 0.00 66 ALA A O 13
ATOM 19789 N N . CYS A 1 67 ? -7.173 -2.368 0.532 1.00 0.00 67 CYS A N 13
ATOM 19790 C CA . CYS A 1 67 ? -6.003 -1.598 0.903 1.00 0.00 67 CYS A CA 13
ATOM 19791 C C . CYS A 1 67 ? -4.953 -2.506 1.524 1.00 0.00 67 CYS A C 13
ATOM 19792 O O . CYS A 1 67 ? -5.237 -3.247 2.471 1.00 0.00 67 CYS A O 13
ATOM 19799 N N . ALA A 1 68 ? -3.735 -2.435 1.006 1.00 0.00 68 ALA A N 13
ATOM 19800 C CA . ALA A 1 68 ? -2.638 -3.224 1.543 1.00 0.00 68 ALA A CA 13
ATOM 19801 C C . ALA A 1 68 ? -1.651 -2.320 2.260 1.00 0.00 68 ALA A C 13
ATOM 19802 O O . ALA A 1 68 ? -1.475 -1.162 1.884 1.00 0.00 68 ALA A O 13
ATOM 19809 N N . LYS A 1 69 ? -1.011 -2.857 3.282 1.00 0.00 69 LYS A N 13
ATOM 19810 C CA . LYS A 1 69 ? -0.110 -2.078 4.116 1.00 0.00 69 LYS A CA 13
ATOM 19811 C C . LYS A 1 69 ? 1.317 -2.178 3.601 1.00 0.00 69 LYS A C 13
ATOM 19812 O O . LYS A 1 69 ? 1.613 -3.016 2.749 1.00 0.00 69 LYS A O 13
ATOM 19831 N N . ALA A 1 70 ? 2.198 -1.328 4.121 1.00 0.00 70 ALA A N 13
ATOM 19832 C CA . ALA A 1 70 ? 3.592 -1.319 3.689 1.00 0.00 70 ALA A CA 13
ATOM 19833 C C . ALA A 1 70 ? 4.265 -2.656 3.972 1.00 0.00 70 ALA A C 13
ATOM 19834 O O . ALA A 1 70 ? 5.138 -3.092 3.220 1.00 0.00 70 ALA A O 13
ATOM 19841 N N . SER A 1 71 ? 3.846 -3.305 5.050 1.00 0.00 71 SER A N 13
ATOM 19842 C CA . SER A 1 71 ? 4.343 -4.625 5.391 1.00 0.00 71 SER A CA 13
ATOM 19843 C C . SER A 1 71 ? 3.956 -5.614 4.298 1.00 0.00 71 SER A C 13
ATOM 19844 O O . SER A 1 71 ? 4.792 -6.352 3.789 1.00 0.00 71 SER A O 13
ATOM 19852 N N . LEU A 1 72 ? 2.683 -5.586 3.915 1.00 0.00 72 LEU A N 13
ATOM 19853 C CA . LEU A 1 72 ? 2.180 -6.431 2.838 1.00 0.00 72 LEU A CA 13
ATOM 19854 C C . LEU A 1 72 ? 2.946 -6.175 1.548 1.00 0.00 72 LEU A C 13
ATOM 19855 O O . LEU A 1 72 ? 3.272 -7.106 0.809 1.00 0.00 72 LEU A O 13
ATOM 19871 N N . ILE A 1 73 ? 3.237 -4.906 1.288 1.00 0.00 73 ILE A N 13
ATOM 19872 C CA . ILE A 1 73 ? 3.972 -4.516 0.098 1.00 0.00 73 ILE A CA 13
ATOM 19873 C C . ILE A 1 73 ? 5.356 -5.159 0.086 1.00 0.00 73 ILE A C 13
ATOM 19874 O O . ILE A 1 73 ? 5.771 -5.752 -0.913 1.00 0.00 73 ILE A O 13
ATOM 19890 N N . ASP A 1 74 ? 6.050 -5.060 1.217 1.00 0.00 74 ASP A N 13
ATOM 19891 C CA . ASP A 1 74 ? 7.386 -5.637 1.362 1.00 0.00 74 ASP A CA 13
ATOM 19892 C C . ASP A 1 74 ? 7.334 -7.164 1.315 1.00 0.00 74 ASP A C 13
ATOM 19893 O O . ASP A 1 74 ? 8.265 -7.814 0.825 1.00 0.00 74 ASP A O 13
ATOM 19902 N N . GLN A 1 75 ? 6.222 -7.720 1.780 1.00 0.00 75 GLN A N 13
ATOM 19903 C CA . GLN A 1 75 ? 6.091 -9.157 1.977 1.00 0.00 75 GLN A CA 13
ATOM 19904 C C . GLN A 1 75 ? 6.217 -9.939 0.675 1.00 0.00 75 GLN A C 13
ATOM 19905 O O . GLN A 1 75 ? 7.036 -10.854 0.570 1.00 0.00 75 GLN A O 13
ATOM 19919 N N . LEU A 1 76 ? 5.416 -9.584 -0.323 1.00 0.00 76 LEU A N 13
ATOM 19920 C CA . LEU A 1 76 ? 5.337 -10.397 -1.532 1.00 0.00 76 LEU A CA 13
ATOM 19921 C C . LEU A 1 76 ? 5.290 -9.550 -2.800 1.00 0.00 76 LEU A C 13
ATOM 19922 O O . LEU A 1 76 ? 4.787 -10.003 -3.829 1.00 0.00 76 LEU A O 13
ATOM 19938 N N . GLY A 1 77 ? 5.828 -8.339 -2.740 1.00 0.00 77 GLY A N 13
ATOM 19939 C CA . GLY A 1 77 ? 5.806 -7.481 -3.912 1.00 0.00 77 GLY A CA 13
ATOM 19940 C C . GLY A 1 77 ? 4.396 -7.053 -4.260 1.00 0.00 77 GLY A C 13
ATOM 19941 O O . GLY A 1 77 ? 3.949 -7.208 -5.397 1.00 0.00 77 GLY A O 13
ATOM 19945 N N . LEU A 1 78 ? 3.693 -6.534 -3.265 1.00 0.00 78 LEU A N 13
ATOM 19946 C CA . LEU A 1 78 ? 2.284 -6.187 -3.402 1.00 0.00 78 LEU A CA 13
ATOM 19947 C C . LEU A 1 78 ? 2.085 -4.924 -4.246 1.00 0.00 78 LEU A C 13
ATOM 19948 O O . LEU A 1 78 ? 1.733 -3.868 -3.724 1.00 0.00 78 LEU A O 13
ATOM 19964 N N . LEU A 1 79 ? 2.294 -5.041 -5.553 1.00 0.00 79 LEU A N 13
ATOM 19965 C CA . LEU A 1 79 ? 2.095 -3.914 -6.464 1.00 0.00 79 LEU A CA 13
ATOM 19966 C C . LEU A 1 79 ? 0.646 -3.851 -6.945 1.00 0.00 79 LEU A C 13
ATOM 19967 O O . LEU A 1 79 ? 0.347 -3.233 -7.963 1.00 0.00 79 LEU A O 13
ATOM 19983 N N . ALA A 1 80 ? -0.255 -4.478 -6.192 1.00 0.00 80 ALA A N 13
ATOM 19984 C CA . ALA A 1 80 ? -1.676 -4.479 -6.530 1.00 0.00 80 ALA A CA 13
ATOM 19985 C C . ALA A 1 80 ? -2.247 -3.071 -6.443 1.00 0.00 80 ALA A C 13
ATOM 19986 O O . ALA A 1 80 ? -3.212 -2.729 -7.128 1.00 0.00 80 ALA A O 13
ATOM 19993 N N . LEU A 1 81 ? -1.636 -2.258 -5.594 1.00 0.00 81 LEU A N 13
ATOM 19994 C CA . LEU A 1 81 ? -2.055 -0.878 -5.404 1.00 0.00 81 LEU A CA 13
ATOM 19995 C C . LEU A 1 81 ? -0.852 0.043 -5.448 1.00 0.00 81 LEU A C 13
ATOM 19996 O O . LEU A 1 81 ? -0.938 1.217 -5.081 1.00 0.00 81 LEU A O 13
ATOM 20012 N N . VAL A 1 82 ? 0.265 -0.489 -5.903 1.00 0.00 82 VAL A N 13
ATOM 20013 C CA . VAL A 1 82 ? 1.518 0.235 -5.861 1.00 0.00 82 VAL A CA 13
ATOM 20014 C C . VAL A 1 82 ? 2.021 0.515 -7.266 1.00 0.00 82 VAL A C 13
ATOM 20015 O O . VAL A 1 82 ? 1.956 -0.342 -8.147 1.00 0.00 82 VAL A O 13
ATOM 20028 N N . ASP A 1 83 ? 2.503 1.724 -7.459 1.00 0.00 83 ASP A N 13
ATOM 20029 C CA . ASP A 1 83 ? 3.104 2.137 -8.710 1.00 0.00 83 ASP A CA 13
ATOM 20030 C C . ASP A 1 83 ? 4.547 2.523 -8.430 1.00 0.00 83 ASP A C 13
ATOM 20031 O O . ASP A 1 83 ? 4.863 2.966 -7.325 1.00 0.00 83 ASP A O 13
ATOM 20040 N N . HIS A 1 84 ? 5.437 2.331 -9.387 1.00 0.00 84 HIS A N 13
ATOM 20041 C CA . HIS A 1 84 ? 6.841 2.606 -9.141 1.00 0.00 84 HIS A CA 13
ATOM 20042 C C . HIS A 1 84 ? 7.314 3.827 -9.905 1.00 0.00 84 HIS A C 13
ATOM 20043 O O . HIS A 1 84 ? 7.333 3.840 -11.138 1.00 0.00 84 HIS A O 13
ATOM 20058 N N . THR A 1 85 ? 7.692 4.848 -9.161 1.00 0.00 85 THR A N 13
ATOM 20059 C CA . THR A 1 85 ? 8.278 6.044 -9.728 1.00 0.00 85 THR A CA 13
ATOM 20060 C C . THR A 1 85 ? 9.765 6.091 -9.390 1.00 0.00 85 THR A C 13
ATOM 20061 O O . THR A 1 85 ? 10.299 5.144 -8.808 1.00 0.00 85 THR A O 13
ATOM 20072 N N . GLU A 1 86 ? 10.430 7.186 -9.729 1.00 0.00 86 GLU A N 13
ATOM 20073 C CA . GLU A 1 86 ? 11.854 7.319 -9.455 1.00 0.00 86 GLU A CA 13
ATOM 20074 C C . GLU A 1 86 ? 12.088 7.450 -7.951 1.00 0.00 86 GLU A C 13
ATOM 20075 O O . GLU A 1 86 ? 13.144 7.080 -7.438 1.00 0.00 86 GLU A O 13
ATOM 20087 N N . GLU A 1 87 ? 11.082 7.974 -7.255 1.00 0.00 87 GLU A N 13
ATOM 20088 C CA . GLU A 1 87 ? 11.129 8.096 -5.801 1.00 0.00 87 GLU A CA 13
ATOM 20089 C C . GLU A 1 87 ? 11.082 6.722 -5.134 1.00 0.00 87 GLU A C 13
ATOM 20090 O O . GLU A 1 87 ? 11.540 6.560 -4.000 1.00 0.00 87 GLU A O 13
ATOM 20102 N N . GLY A 1 88 ? 10.523 5.745 -5.838 1.00 0.00 88 GLY A N 13
ATOM 20103 C CA . GLY A 1 88 ? 10.450 4.398 -5.312 1.00 0.00 88 GLY A CA 13
ATOM 20104 C C . GLY A 1 88 ? 9.051 3.818 -5.399 1.00 0.00 88 GLY A C 13
ATOM 20105 O O . GLY A 1 88 ? 8.245 4.259 -6.220 1.00 0.00 88 GLY A O 13
ATOM 20109 N N . PRO A 1 89 ? 8.747 2.800 -4.579 1.00 0.00 89 PRO A N 13
ATOM 20110 C CA . PRO A 1 89 ? 7.414 2.202 -4.505 1.00 0.00 89 PRO A CA 13
ATOM 20111 C C . PRO A 1 89 ? 6.432 3.113 -3.779 1.00 0.00 89 PRO A C 13
ATOM 20112 O O . PRO A 1 89 ? 6.638 3.465 -2.613 1.00 0.00 89 PRO A O 13
ATOM 20123 N N . VAL A 1 90 ? 5.377 3.499 -4.474 1.00 0.00 90 VAL A N 13
ATOM 20124 C CA . VAL A 1 90 ? 4.403 4.438 -3.941 1.00 0.00 90 VAL A CA 13
ATOM 20125 C C . VAL A 1 90 ? 2.986 3.981 -4.281 1.00 0.00 90 VAL A C 13
ATOM 20126 O O . VAL A 1 90 ? 2.811 3.097 -5.115 1.00 0.00 90 VAL A O 13
ATOM 20139 N N . CYS A 1 91 ? 1.971 4.570 -3.650 1.00 0.00 91 CYS A N 13
ATOM 20140 C CA . CYS A 1 91 ? 0.591 4.196 -3.956 1.00 0.00 91 CYS A CA 13
ATOM 20141 C C . CYS A 1 91 ? 0.233 4.619 -5.377 1.00 0.00 91 CYS A C 13
ATOM 20142 O O . CYS A 1 91 ? 0.618 5.700 -5.832 1.00 0.00 91 CYS A O 13
ATOM 20149 N N . LYS A 1 92 ? -0.483 3.747 -6.071 1.00 0.00 92 LYS A N 13
ATOM 20150 C CA . LYS A 1 92 ? -0.830 3.963 -7.467 1.00 0.00 92 LYS A CA 13
ATOM 20151 C C . LYS A 1 92 ? -1.948 4.986 -7.616 1.00 0.00 92 LYS A C 13
ATOM 20152 O O . LYS A 1 92 ? -1.831 5.934 -8.390 1.00 0.00 92 LYS A O 13
ATOM 20171 N N . ASN A 1 93 ? -3.022 4.797 -6.862 1.00 0.00 93 ASN A N 13
ATOM 20172 C CA . ASN A 1 93 ? -4.231 5.588 -7.066 1.00 0.00 93 ASN A CA 13
ATOM 20173 C C . ASN A 1 93 ? -4.753 6.196 -5.766 1.00 0.00 93 ASN A C 13
ATOM 20174 O O . ASN A 1 93 ? -4.417 7.324 -5.417 1.00 0.00 93 ASN A O 13
ATOM 20185 N N . ILE A 1 94 ? -5.553 5.424 -5.045 1.00 0.00 94 ILE A N 13
ATOM 20186 C CA . ILE A 1 94 ? -6.320 5.943 -3.919 1.00 0.00 94 ILE A CA 13
ATOM 20187 C C . ILE A 1 94 ? -5.505 5.948 -2.622 1.00 0.00 94 ILE A C 13
ATOM 20188 O O . ILE A 1 94 ? -4.850 4.962 -2.274 1.00 0.00 94 ILE A O 13
ATOM 20204 N N . VAL A 1 95 ? -5.550 7.073 -1.916 1.00 0.00 95 VAL A N 13
ATOM 20205 C CA . VAL A 1 95 ? -4.877 7.208 -0.628 1.00 0.00 95 VAL A CA 13
ATOM 20206 C C . VAL A 1 95 ? -5.844 6.900 0.512 1.00 0.00 95 VAL A C 13
ATOM 20207 O O . VAL A 1 95 ? -6.908 7.516 0.625 1.00 0.00 95 VAL A O 13
ATOM 20220 N N . ALA A 1 96 ? -5.476 5.945 1.353 1.00 0.00 96 ALA A N 13
ATOM 20221 C CA . ALA A 1 96 ? -6.323 5.538 2.461 1.00 0.00 96 ALA A CA 13
ATOM 20222 C C . ALA A 1 96 ? -5.482 4.967 3.594 1.00 0.00 96 ALA A C 13
ATOM 20223 O O . ALA A 1 96 ? -4.408 4.417 3.361 1.00 0.00 96 ALA A O 13
ATOM 20230 N N . CYS A 1 97 ? -5.970 5.090 4.816 1.00 0.00 97 CYS A N 13
ATOM 20231 C CA . CYS A 1 97 ? -5.263 4.545 5.965 1.00 0.00 97 CYS A CA 13
ATOM 20232 C C . CYS A 1 97 ? -5.969 3.282 6.452 1.00 0.00 97 CYS A C 13
ATOM 20233 O O . CYS A 1 97 ? -7.163 3.294 6.759 1.00 0.00 97 CYS A O 13
ATOM 20240 N N . CYS A 1 98 ? -5.223 2.190 6.507 1.00 0.00 98 CYS A N 13
ATOM 20241 C CA . CYS A 1 98 ? -5.786 0.883 6.794 1.00 0.00 98 CYS A CA 13
ATOM 20242 C C . CYS A 1 98 ? -5.000 0.180 7.892 1.00 0.00 98 CYS A C 13
ATOM 20243 O O . CYS A 1 98 ? -3.779 0.076 7.813 1.00 0.00 98 CYS A O 13
ATOM 20250 N N . PRO A 1 99 ? -5.692 -0.306 8.926 1.00 0.00 99 PRO A N 13
ATOM 20251 C CA . PRO A 1 99 ? -5.062 -1.020 10.034 1.00 0.00 99 PRO A CA 13
ATOM 20252 C C . PRO A 1 99 ? -4.562 -2.402 9.622 1.00 0.00 99 PRO A C 13
ATOM 20253 O O . PRO A 1 99 ? -5.199 -3.090 8.816 1.00 0.00 99 PRO A O 13
ATOM 20264 N N . GLU A 1 100 ? -3.405 -2.792 10.141 1.00 0.00 100 GLU A N 13
ATOM 20265 C CA . GLU A 1 100 ? -2.922 -4.150 9.972 1.00 0.00 100 GLU A CA 13
ATOM 20266 C C . GLU A 1 100 ? -3.460 -5.027 11.093 1.00 0.00 100 GLU A C 13
ATOM 20267 O O . GLU A 1 100 ? -3.004 -4.943 12.232 1.00 0.00 100 GLU A O 13
ATOM 20279 N N . GLY A 1 101 ? -4.451 -5.836 10.772 1.00 0.00 101 GLY A N 13
ATOM 20280 C CA . GLY A 1 101 ? -5.048 -6.706 11.754 1.00 0.00 101 GLY A CA 13
ATOM 20281 C C . GLY A 1 101 ? -6.363 -7.253 11.264 1.00 0.00 101 GLY A C 13
ATOM 20282 O O . GLY A 1 101 ? -6.440 -8.392 10.810 1.00 0.00 101 GLY A O 13
ATOM 20286 N N . THR A 1 102 ? -7.397 -6.428 11.348 1.00 0.00 102 THR A N 13
ATOM 20287 C CA . THR A 1 102 ? -8.720 -6.776 10.850 1.00 0.00 102 THR A CA 13
ATOM 20288 C C . THR A 1 102 ? -9.499 -5.514 10.522 1.00 0.00 102 THR A C 13
ATOM 20289 O O . THR A 1 102 ? -8.950 -4.416 10.594 1.00 0.00 102 THR A O 13
ATOM 20300 N N . THR A 1 103 ? -10.768 -5.694 10.157 1.00 0.00 103 THR A N 13
ATOM 20301 C CA . THR A 1 103 ? -11.682 -4.600 9.837 1.00 0.00 103 THR A CA 13
ATOM 20302 C C . THR A 1 103 ? -11.225 -3.794 8.619 1.00 0.00 103 THR A C 13
ATOM 20303 O O . THR A 1 103 ? -10.182 -4.071 8.019 1.00 0.00 103 THR A O 13
ATOM 20314 N N . ASN A 1 104 ? -12.026 -2.812 8.253 1.00 0.00 104 ASN A N 13
ATOM 20315 C CA . ASN A 1 104 ? -11.859 -2.112 6.988 1.00 0.00 104 ASN A CA 13
ATOM 20316 C C . ASN A 1 104 ? -10.997 -0.865 7.143 1.00 0.00 104 ASN A C 13
ATOM 20317 O O . ASN A 1 104 ? -10.624 -0.481 8.252 1.00 0.00 104 ASN A O 13
ATOM 20328 N N . CYS A 1 105 ? -10.692 -0.238 6.017 1.00 0.00 105 CYS A N 13
ATOM 20329 C CA . CYS A 1 105 ? -9.813 0.920 5.994 1.00 0.00 105 CYS A CA 13
ATOM 20330 C C . CYS A 1 105 ? -10.567 2.184 5.600 1.00 0.00 105 CYS A C 13
ATOM 20331 O O . CYS A 1 105 ? -11.446 2.147 4.740 1.00 0.00 105 CYS A O 13
ATOM 20338 N N . VAL A 1 106 ? -10.207 3.303 6.215 1.00 0.00 106 VAL A N 13
ATOM 20339 C CA . VAL A 1 106 ? -10.848 4.577 5.910 1.00 0.00 106 VAL A CA 13
ATOM 20340 C C . VAL A 1 106 ? -10.145 5.262 4.736 1.00 0.00 106 VAL A C 13
ATOM 20341 O O . VAL A 1 106 ? -8.919 5.201 4.608 1.00 0.00 106 VAL A O 13
ATOM 20354 N N . ALA A 1 107 ? -10.921 5.900 3.875 1.00 0.00 107 ALA A N 13
ATOM 20355 C CA . ALA A 1 107 ? -10.367 6.560 2.705 1.00 0.00 107 ALA A CA 13
ATOM 20356 C C . ALA A 1 107 ? -10.353 8.067 2.889 1.00 0.00 107 ALA A C 13
ATOM 20357 O O . ALA A 1 107 ? -11.385 8.682 3.157 1.00 0.00 107 ALA A O 13
ATOM 20364 N N . VAL A 1 108 ? -9.176 8.659 2.743 1.00 0.00 108 VAL A N 13
ATOM 20365 C CA . VAL A 1 108 ? -9.024 10.104 2.869 1.00 0.00 108 VAL A CA 13
ATOM 20366 C C . VAL A 1 108 ? -8.937 10.737 1.486 1.00 0.00 108 VAL A C 13
ATOM 20367 O O . VAL A 1 108 ? -8.481 11.871 1.324 1.00 0.00 108 VAL A O 13
ATOM 20380 N N . ASP A 1 109 ? -9.391 9.983 0.493 1.00 0.00 109 ASP A N 13
ATOM 20381 C CA . ASP A 1 109 ? -9.415 10.442 -0.893 1.00 0.00 109 ASP A CA 13
ATOM 20382 C C . ASP A 1 109 ? -10.574 11.414 -1.107 1.00 0.00 109 ASP A C 13
ATOM 20383 O O . ASP A 1 109 ? -11.575 11.090 -1.747 1.00 0.00 109 ASP A O 13
ATOM 20392 N N . ASN A 1 110 ? -10.442 12.598 -0.527 1.00 0.00 110 ASN A N 13
ATOM 20393 C CA . ASN A 1 110 ? -11.462 13.636 -0.630 1.00 0.00 110 ASN A CA 13
ATOM 20394 C C . ASN A 1 110 ? -10.803 14.980 -0.916 1.00 0.00 110 ASN A C 13
ATOM 20395 O O . ASN A 1 110 ? -11.390 16.034 -0.677 1.00 0.00 110 ASN A O 13
ATOM 20406 N N . ALA A 1 111 ? -9.583 14.937 -1.426 1.00 0.00 111 ALA A N 13
ATOM 20407 C CA . ALA A 1 111 ? -8.803 16.148 -1.625 1.00 0.00 111 ALA A CA 13
ATOM 20408 C C . ALA A 1 111 ? -8.585 16.430 -3.105 1.00 0.00 111 ALA A C 13
ATOM 20409 O O . ALA A 1 111 ? -8.816 15.568 -3.949 1.00 0.00 111 ALA A O 13
ATOM 20416 N N . GLY A 1 112 ? -8.136 17.638 -3.410 1.00 0.00 112 GLY A N 13
ATOM 20417 C CA . GLY A 1 112 ? -7.873 18.010 -4.786 1.00 0.00 112 GLY A CA 13
ATOM 20418 C C . GLY A 1 112 ? -6.439 18.453 -4.977 1.00 0.00 112 GLY A C 13
ATOM 20419 O O . GLY A 1 112 ? -6.164 19.435 -5.674 1.00 0.00 112 GLY A O 13
ATOM 20423 N N . ALA A 1 113 ? -5.527 17.722 -4.355 1.00 0.00 113 ALA A N 13
ATOM 20424 C CA . ALA A 1 113 ? -4.111 18.046 -4.404 1.00 0.00 113 ALA A CA 13
ATOM 20425 C C . ALA A 1 113 ? -3.376 17.112 -5.358 1.00 0.00 113 ALA A C 13
ATOM 20426 O O . ALA A 1 113 ? -3.996 16.387 -6.138 1.00 0.00 113 ALA A O 13
ATOM 20433 N N . GLY A 1 114 ? -2.053 17.141 -5.298 1.00 0.00 114 GLY A N 13
ATOM 20434 C CA . GLY A 1 114 ? -1.257 16.228 -6.091 1.00 0.00 114 GLY A CA 13
ATOM 20435 C C . GLY A 1 114 ? -1.140 14.877 -5.422 1.00 0.00 114 GLY A C 13
ATOM 20436 O O . GLY A 1 114 ? -1.377 14.762 -4.219 1.00 0.00 114 GLY A O 13
ATOM 20440 N N . THR A 1 115 ? -0.781 13.857 -6.195 1.00 0.00 115 THR A N 13
ATOM 20441 C CA . THR A 1 115 ? -0.643 12.502 -5.672 1.00 0.00 115 THR A CA 13
ATOM 20442 C C . THR A 1 115 ? 0.363 12.463 -4.522 1.00 0.00 115 THR A C 13
ATOM 20443 O O . THR A 1 115 ? 0.051 12.019 -3.419 1.00 0.00 115 THR A O 13
ATOM 20454 N N . LYS A 1 116 ? 1.573 12.927 -4.808 1.00 0.00 116 LYS A N 13
ATOM 20455 C CA . LYS A 1 116 ? 2.624 13.042 -3.802 1.00 0.00 116 LYS A CA 13
ATOM 20456 C C . LYS A 1 116 ? 3.778 13.870 -4.357 1.00 0.00 116 LYS A C 13
ATOM 20457 O O . LYS A 1 116 ? 4.921 13.751 -3.915 1.00 0.00 116 LYS A O 13
ATOM 20476 N N . ALA A 1 117 ? 3.468 14.715 -5.331 1.00 0.00 117 ALA A N 13
ATOM 20477 C CA . ALA A 1 117 ? 4.490 15.472 -6.033 1.00 0.00 117 ALA A CA 13
ATOM 20478 C C . ALA A 1 117 ? 4.529 16.919 -5.565 1.00 0.00 117 ALA A C 13
ATOM 20479 O O . ALA A 1 117 ? 3.996 17.813 -6.227 1.00 0.00 117 ALA A O 13
ATOM 20486 N N . GLU A 1 118 ? 5.153 17.142 -4.423 1.00 0.00 118 GLU A N 13
ATOM 20487 C CA . GLU A 1 118 ? 5.347 18.483 -3.899 1.00 0.00 118 GLU A CA 13
ATOM 20488 C C . GLU A 1 118 ? 6.606 18.512 -3.055 1.00 0.00 118 GLU A C 13
ATOM 20489 O O . GLU A 1 118 ? 6.761 17.617 -2.200 1.00 0.00 118 GLU A O 13
ATOM 20502 N N . SER A 1 1 ? 29.709 -2.134 2.818 1.00 0.00 1 SER A N 14
ATOM 20503 C CA . SER A 1 1 ? 29.226 -0.809 3.243 1.00 0.00 1 SER A CA 14
ATOM 20504 C C . SER A 1 1 ? 28.519 -0.919 4.583 1.00 0.00 1 SER A C 14
ATOM 20505 O O . SER A 1 1 ? 28.173 -2.018 5.019 1.00 0.00 1 SER A O 14
ATOM 20515 N N . LEU A 1 2 ? 28.332 0.214 5.242 1.00 0.00 2 LEU A N 14
ATOM 20516 C CA . LEU A 1 2 ? 27.584 0.271 6.488 1.00 0.00 2 LEU A CA 14
ATOM 20517 C C . LEU A 1 2 ? 26.549 1.385 6.404 1.00 0.00 2 LEU A C 14
ATOM 20518 O O . LEU A 1 2 ? 26.809 2.421 5.791 1.00 0.00 2 LEU A O 14
ATOM 20534 N N . PRO A 1 3 ? 25.361 1.190 6.999 1.00 0.00 3 PRO A N 14
ATOM 20535 C CA . PRO A 1 3 ? 24.320 2.221 7.042 1.00 0.00 3 PRO A CA 14
ATOM 20536 C C . PRO A 1 3 ? 24.736 3.405 7.913 1.00 0.00 3 PRO A C 14
ATOM 20537 O O . PRO A 1 3 ? 24.466 3.434 9.118 1.00 0.00 3 PRO A O 14
ATOM 20548 N N . ALA A 1 4 ? 25.417 4.365 7.293 1.00 0.00 4 ALA A N 14
ATOM 20549 C CA . ALA A 1 4 ? 25.867 5.568 7.978 1.00 0.00 4 ALA A CA 14
ATOM 20550 C C . ALA A 1 4 ? 24.708 6.257 8.682 1.00 0.00 4 ALA A C 14
ATOM 20551 O O . ALA A 1 4 ? 24.799 6.603 9.861 1.00 0.00 4 ALA A O 14
ATOM 20558 N N . SER A 1 5 ? 23.620 6.436 7.950 1.00 0.00 5 SER A N 14
ATOM 20559 C CA . SER A 1 5 ? 22.406 7.021 8.499 1.00 0.00 5 SER A CA 14
ATOM 20560 C C . SER A 1 5 ? 21.185 6.434 7.799 1.00 0.00 5 SER A C 14
ATOM 20561 O O . SER A 1 5 ? 20.193 6.089 8.439 1.00 0.00 5 SER A O 14
ATOM 20569 N N . ALA A 1 6 ? 21.275 6.319 6.478 1.00 0.00 6 ALA A N 14
ATOM 20570 C CA . ALA A 1 6 ? 20.208 5.738 5.680 1.00 0.00 6 ALA A CA 14
ATOM 20571 C C . ALA A 1 6 ? 20.749 5.253 4.341 1.00 0.00 6 ALA A C 14
ATOM 20572 O O . ALA A 1 6 ? 21.898 5.533 3.991 1.00 0.00 6 ALA A O 14
ATOM 20579 N N . ALA A 1 7 ? 19.918 4.524 3.607 1.00 0.00 7 ALA A N 14
ATOM 20580 C CA . ALA A 1 7 ? 20.273 4.028 2.282 1.00 0.00 7 ALA A CA 14
ATOM 20581 C C . ALA A 1 7 ? 19.017 3.576 1.551 1.00 0.00 7 ALA A C 14
ATOM 20582 O O . ALA A 1 7 ? 18.592 4.195 0.577 1.00 0.00 7 ALA A O 14
ATOM 20589 N N . LYS A 1 8 ? 18.424 2.498 2.044 1.00 0.00 8 LYS A N 14
ATOM 20590 C CA . LYS A 1 8 ? 17.177 1.972 1.504 1.00 0.00 8 LYS A CA 14
ATOM 20591 C C . LYS A 1 8 ? 16.579 1.020 2.523 1.00 0.00 8 LYS A C 14
ATOM 20592 O O . LYS A 1 8 ? 16.117 -0.074 2.195 1.00 0.00 8 LYS A O 14
ATOM 20611 N N . ASN A 1 9 ? 16.600 1.458 3.770 1.00 0.00 9 ASN A N 14
ATOM 20612 C CA . ASN A 1 9 ? 16.278 0.594 4.892 1.00 0.00 9 ASN A CA 14
ATOM 20613 C C . ASN A 1 9 ? 14.795 0.624 5.225 1.00 0.00 9 ASN A C 14
ATOM 20614 O O . ASN A 1 9 ? 14.259 1.661 5.629 1.00 0.00 9 ASN A O 14
ATOM 20625 N N . ALA A 1 10 ? 14.147 -0.521 5.036 1.00 0.00 10 ALA A N 14
ATOM 20626 C CA . ALA A 1 10 ? 12.753 -0.724 5.435 1.00 0.00 10 ALA A CA 14
ATOM 20627 C C . ALA A 1 10 ? 11.792 0.207 4.696 1.00 0.00 10 ALA A C 14
ATOM 20628 O O . ALA A 1 10 ? 12.173 0.887 3.736 1.00 0.00 10 ALA A O 14
ATOM 20635 N N . LYS A 1 11 ? 10.537 0.223 5.160 1.00 0.00 11 LYS A N 14
ATOM 20636 C CA . LYS A 1 11 ? 9.474 1.023 4.560 1.00 0.00 11 LYS A CA 14
ATOM 20637 C C . LYS A 1 11 ? 9.376 0.755 3.062 1.00 0.00 11 LYS A C 14
ATOM 20638 O O . LYS A 1 11 ? 9.575 -0.372 2.613 1.00 0.00 11 LYS A O 14
ATOM 20657 N N . LEU A 1 12 ? 9.082 1.787 2.294 1.00 0.00 12 LEU A N 14
ATOM 20658 C CA . LEU A 1 12 ? 9.009 1.663 0.848 1.00 0.00 12 LEU A CA 14
ATOM 20659 C C . LEU A 1 12 ? 10.339 2.092 0.241 1.00 0.00 12 LEU A C 14
ATOM 20660 O O . LEU A 1 12 ? 10.382 2.936 -0.653 1.00 0.00 12 LEU A O 14
ATOM 20676 N N . ALA A 1 13 ? 11.418 1.510 0.763 1.00 0.00 13 ALA A N 14
ATOM 20677 C CA . ALA A 1 13 ? 12.778 1.846 0.354 1.00 0.00 13 ALA A CA 14
ATOM 20678 C C . ALA A 1 13 ? 13.020 3.345 0.477 1.00 0.00 13 ALA A C 14
ATOM 20679 O O . ALA A 1 13 ? 13.166 4.051 -0.523 1.00 0.00 13 ALA A O 14
ATOM 20686 N N . THR A 1 14 ? 13.019 3.813 1.722 1.00 0.00 14 THR A N 14
ATOM 20687 C CA . THR A 1 14 ? 13.203 5.229 2.050 1.00 0.00 14 THR A CA 14
ATOM 20688 C C . THR A 1 14 ? 11.905 6.022 1.840 1.00 0.00 14 THR A C 14
ATOM 20689 O O . THR A 1 14 ? 11.586 6.909 2.634 1.00 0.00 14 THR A O 14
ATOM 20700 N N . SER A 1 15 ? 11.151 5.676 0.785 1.00 0.00 15 SER A N 14
ATOM 20701 C CA . SER A 1 15 ? 9.833 6.271 0.528 1.00 0.00 15 SER A CA 14
ATOM 20702 C C . SER A 1 15 ? 9.902 7.796 0.479 1.00 0.00 15 SER A C 14
ATOM 20703 O O . SER A 1 15 ? 9.143 8.485 1.162 1.00 0.00 15 SER A O 14
ATOM 20711 N N . ALA A 1 16 ? 10.800 8.311 -0.354 1.00 0.00 16 ALA A N 14
ATOM 20712 C CA . ALA A 1 16 ? 11.018 9.749 -0.471 1.00 0.00 16 ALA A CA 14
ATOM 20713 C C . ALA A 1 16 ? 9.733 10.472 -0.866 1.00 0.00 16 ALA A C 14
ATOM 20714 O O . ALA A 1 16 ? 9.246 11.345 -0.144 1.00 0.00 16 ALA A O 14
ATOM 20721 N N . ALA A 1 17 ? 9.173 10.084 -1.999 1.00 0.00 17 ALA A N 14
ATOM 20722 C CA . ALA A 1 17 ? 7.949 10.693 -2.494 1.00 0.00 17 ALA A CA 14
ATOM 20723 C C . ALA A 1 17 ? 6.736 10.236 -1.684 1.00 0.00 17 ALA A C 14
ATOM 20724 O O . ALA A 1 17 ? 5.675 10.860 -1.728 1.00 0.00 17 ALA A O 14
ATOM 20731 N N . PHE A 1 18 ? 6.899 9.150 -0.939 1.00 0.00 18 PHE A N 14
ATOM 20732 C CA . PHE A 1 18 ? 5.812 8.607 -0.134 1.00 0.00 18 PHE A CA 14
ATOM 20733 C C . PHE A 1 18 ? 5.658 9.400 1.158 1.00 0.00 18 PHE A C 14
ATOM 20734 O O . PHE A 1 18 ? 4.549 9.603 1.644 1.00 0.00 18 PHE A O 14
ATOM 20751 N N . ALA A 1 19 ? 6.774 9.850 1.710 1.00 0.00 19 ALA A N 14
ATOM 20752 C CA . ALA A 1 19 ? 6.747 10.677 2.906 1.00 0.00 19 ALA A CA 14
ATOM 20753 C C . ALA A 1 19 ? 6.091 12.022 2.619 1.00 0.00 19 ALA A C 14
ATOM 20754 O O . ALA A 1 19 ? 5.460 12.616 3.493 1.00 0.00 19 ALA A O 14
ATOM 20761 N N . LYS A 1 20 ? 6.232 12.485 1.382 1.00 0.00 20 LYS A N 14
ATOM 20762 C CA . LYS A 1 20 ? 5.598 13.725 0.949 1.00 0.00 20 LYS A CA 14
ATOM 20763 C C . LYS A 1 20 ? 4.085 13.532 0.877 1.00 0.00 20 LYS A C 14
ATOM 20764 O O . LYS A 1 20 ? 3.314 14.491 0.908 1.00 0.00 20 LYS A O 14
ATOM 20783 N N . GLN A 1 21 ? 3.683 12.274 0.786 1.00 0.00 21 GLN A N 14
ATOM 20784 C CA . GLN A 1 21 ? 2.281 11.891 0.760 1.00 0.00 21 GLN A CA 14
ATOM 20785 C C . GLN A 1 21 ? 1.742 11.745 2.183 1.00 0.00 21 GLN A C 14
ATOM 20786 O O . GLN A 1 21 ? 0.678 12.265 2.522 1.00 0.00 21 GLN A O 14
ATOM 20800 N N . ALA A 1 22 ? 2.519 11.059 3.017 1.00 0.00 22 ALA A N 14
ATOM 20801 C CA . ALA A 1 22 ? 2.085 10.658 4.352 1.00 0.00 22 ALA A CA 14
ATOM 20802 C C . ALA A 1 22 ? 1.901 11.842 5.297 1.00 0.00 22 ALA A C 14
ATOM 20803 O O . ALA A 1 22 ? 1.233 11.719 6.322 1.00 0.00 22 ALA A O 14
ATOM 20810 N N . GLU A 1 23 ? 2.488 12.981 4.960 1.00 0.00 23 GLU A N 14
ATOM 20811 C CA . GLU A 1 23 ? 2.413 14.149 5.829 1.00 0.00 23 GLU A CA 14
ATOM 20812 C C . GLU A 1 23 ? 1.026 14.782 5.803 1.00 0.00 23 GLU A C 14
ATOM 20813 O O . GLU A 1 23 ? 0.647 15.503 6.726 1.00 0.00 23 GLU A O 14
ATOM 20825 N N . GLY A 1 24 ? 0.269 14.504 4.752 1.00 0.00 24 GLY A N 14
ATOM 20826 C CA . GLY A 1 24 ? -1.049 15.088 4.624 1.00 0.00 24 GLY A CA 14
ATOM 20827 C C . GLY A 1 24 ? -2.156 14.125 5.003 1.00 0.00 24 GLY A C 14
ATOM 20828 O O . GLY A 1 24 ? -3.335 14.461 4.902 1.00 0.00 24 GLY A O 14
ATOM 20832 N N . THR A 1 25 ? -1.787 12.934 5.459 1.00 0.00 25 THR A N 14
ATOM 20833 C CA . THR A 1 25 ? -2.772 11.905 5.755 1.00 0.00 25 THR A CA 14
ATOM 20834 C C . THR A 1 25 ? -2.691 11.444 7.205 1.00 0.00 25 THR A C 14
ATOM 20835 O O . THR A 1 25 ? -1.603 11.197 7.729 1.00 0.00 25 THR A O 14
ATOM 20846 N N . THR A 1 26 ? -3.844 11.336 7.851 1.00 0.00 26 THR A N 14
ATOM 20847 C CA . THR A 1 26 ? -3.911 10.798 9.195 1.00 0.00 26 THR A CA 14
ATOM 20848 C C . THR A 1 26 ? -3.800 9.275 9.159 1.00 0.00 26 THR A C 14
ATOM 20849 O O . THR A 1 26 ? -4.788 8.571 8.931 1.00 0.00 26 THR A O 14
ATOM 20860 N N . CYS A 1 27 ? -2.591 8.778 9.382 1.00 0.00 27 CYS A N 14
ATOM 20861 C CA . CYS A 1 27 ? -2.325 7.348 9.365 1.00 0.00 27 CYS A CA 14
ATOM 20862 C C . CYS A 1 27 ? -1.166 7.034 10.307 1.00 0.00 27 CYS A C 14
ATOM 20863 O O . CYS A 1 27 ? -0.516 7.946 10.822 1.00 0.00 27 CYS A O 14
ATOM 20870 N N . ASN A 1 28 ? -0.900 5.755 10.518 1.00 0.00 28 ASN A N 14
ATOM 20871 C CA . ASN A 1 28 ? 0.093 5.333 11.498 1.00 0.00 28 ASN A CA 14
ATOM 20872 C C . ASN A 1 28 ? 1.153 4.454 10.843 1.00 0.00 28 ASN A C 14
ATOM 20873 O O . ASN A 1 28 ? 0.925 3.896 9.772 1.00 0.00 28 ASN A O 14
ATOM 20884 N N . VAL A 1 29 ? 2.313 4.346 11.477 1.00 0.00 29 VAL A N 14
ATOM 20885 C CA . VAL A 1 29 ? 3.386 3.503 10.969 1.00 0.00 29 VAL A CA 14
ATOM 20886 C C . VAL A 1 29 ? 2.966 2.031 11.013 1.00 0.00 29 VAL A C 14
ATOM 20887 O O . VAL A 1 29 ? 2.631 1.488 12.070 1.00 0.00 29 VAL A O 14
ATOM 20900 N N . GLY A 1 30 ? 2.949 1.399 9.849 1.00 0.00 30 GLY A N 14
ATOM 20901 C CA . GLY A 1 30 ? 2.468 0.038 9.753 1.00 0.00 30 GLY A CA 14
ATOM 20902 C C . GLY A 1 30 ? 1.047 -0.011 9.244 1.00 0.00 30 GLY A C 14
ATOM 20903 O O . GLY A 1 30 ? 0.687 -0.882 8.452 1.00 0.00 30 GLY A O 14
ATOM 20907 N N . SER A 1 31 ? 0.244 0.938 9.699 1.00 0.00 31 SER A N 14
ATOM 20908 C CA . SER A 1 31 ? -1.144 1.043 9.283 1.00 0.00 31 SER A CA 14
ATOM 20909 C C . SER A 1 31 ? -1.280 1.948 8.061 1.00 0.00 31 SER A C 14
ATOM 20910 O O . SER A 1 31 ? -2.373 2.135 7.529 1.00 0.00 31 SER A O 14
ATOM 20918 N N . ILE A 1 32 ? -0.165 2.503 7.607 1.00 0.00 32 ILE A N 14
ATOM 20919 C CA . ILE A 1 32 ? -0.175 3.352 6.432 1.00 0.00 32 ILE A CA 14
ATOM 20920 C C . ILE A 1 32 ? -0.189 2.481 5.181 1.00 0.00 32 ILE A C 14
ATOM 20921 O O . ILE A 1 32 ? 0.542 1.486 5.086 1.00 0.00 32 ILE A O 14
ATOM 20937 N N . ALA A 1 33 ? -1.042 2.828 4.235 1.00 0.00 33 ALA A N 14
ATOM 20938 C CA . ALA A 1 33 ? -1.326 1.932 3.138 1.00 0.00 33 ALA A CA 14
ATOM 20939 C C . ALA A 1 33 ? -1.549 2.653 1.823 1.00 0.00 33 ALA A C 14
ATOM 20940 O O . ALA A 1 33 ? -1.611 3.882 1.757 1.00 0.00 33 ALA A O 14
ATOM 20947 N N . CYS A 1 34 ? -1.667 1.857 0.776 1.00 0.00 34 CYS A N 14
ATOM 20948 C CA . CYS A 1 34 ? -1.985 2.349 -0.542 1.00 0.00 34 CYS A CA 14
ATOM 20949 C C . CYS A 1 34 ? -3.251 1.668 -1.041 1.00 0.00 34 CYS A C 14
ATOM 20950 O O . CYS A 1 34 ? -3.402 0.452 -0.911 1.00 0.00 34 CYS A O 14
ATOM 20957 N N . CYS A 1 35 ? -4.166 2.449 -1.580 1.00 0.00 35 CYS A N 14
ATOM 20958 C CA . CYS A 1 35 ? -5.404 1.918 -2.117 1.00 0.00 35 CYS A CA 14
ATOM 20959 C C . CYS A 1 35 ? -5.478 2.204 -3.609 1.00 0.00 35 CYS A C 14
ATOM 20960 O O . CYS A 1 35 ? -4.818 3.119 -4.108 1.00 0.00 35 CYS A O 14
ATOM 20967 N N . ASN A 1 36 ? -6.273 1.424 -4.318 1.00 0.00 36 ASN A N 14
ATOM 20968 C CA . ASN A 1 36 ? -6.356 1.547 -5.760 1.00 0.00 36 ASN A CA 14
ATOM 20969 C C . ASN A 1 36 ? -7.741 1.174 -6.252 1.00 0.00 36 ASN A C 14
ATOM 20970 O O . ASN A 1 36 ? -8.498 0.497 -5.551 1.00 0.00 36 ASN A O 14
ATOM 20981 N N . SER A 1 37 ? -8.063 1.643 -7.449 1.00 0.00 37 SER A N 14
ATOM 20982 C CA . SER A 1 37 ? -9.304 1.288 -8.118 1.00 0.00 37 SER A CA 14
ATOM 20983 C C . SER A 1 37 ? -9.455 -0.235 -8.204 1.00 0.00 37 SER A C 14
ATOM 20984 O O . SER A 1 37 ? -8.498 -0.945 -8.531 1.00 0.00 37 SER A O 14
ATOM 20992 N N . PRO A 1 38 ? -10.662 -0.744 -7.903 1.00 0.00 38 PRO A N 14
ATOM 20993 C CA . PRO A 1 38 ? -10.931 -2.184 -7.788 1.00 0.00 38 PRO A CA 14
ATOM 20994 C C . PRO A 1 38 ? -10.374 -3.007 -8.939 1.00 0.00 38 PRO A C 14
ATOM 20995 O O . PRO A 1 38 ? -9.724 -4.014 -8.710 1.00 0.00 38 PRO A O 14
ATOM 21006 N N . ALA A 1 39 ? -10.597 -2.558 -10.168 1.00 0.00 39 ALA A N 14
ATOM 21007 C CA . ALA A 1 39 ? -10.231 -3.331 -11.358 1.00 0.00 39 ALA A CA 14
ATOM 21008 C C . ALA A 1 39 ? -8.735 -3.614 -11.455 1.00 0.00 39 ALA A C 14
ATOM 21009 O O . ALA A 1 39 ? -8.308 -4.415 -12.281 1.00 0.00 39 ALA A O 14
ATOM 21016 N N . GLU A 1 40 ? -7.947 -2.993 -10.603 1.00 0.00 40 GLU A N 14
ATOM 21017 C CA . GLU A 1 40 ? -6.510 -3.176 -10.641 1.00 0.00 40 GLU A CA 14
ATOM 21018 C C . GLU A 1 40 ? -6.060 -3.916 -9.385 1.00 0.00 40 GLU A C 14
ATOM 21019 O O . GLU A 1 40 ? -5.225 -4.816 -9.444 1.00 0.00 40 GLU A O 14
ATOM 21031 N N . THR A 1 41 ? -6.641 -3.539 -8.258 1.00 0.00 41 THR A N 14
ATOM 21032 C CA . THR A 1 41 ? -6.455 -4.256 -7.007 1.00 0.00 41 THR A CA 14
ATOM 21033 C C . THR A 1 41 ? -6.915 -5.703 -7.145 1.00 0.00 41 THR A C 14
ATOM 21034 O O . THR A 1 41 ? -6.255 -6.640 -6.703 1.00 0.00 41 THR A O 14
ATOM 21045 N N . ASN A 1 42 ? -8.054 -5.849 -7.799 1.00 0.00 42 ASN A N 14
ATOM 21046 C CA . ASN A 1 42 ? -8.731 -7.125 -7.963 1.00 0.00 42 ASN A CA 14
ATOM 21047 C C . ASN A 1 42 ? -8.222 -7.856 -9.204 1.00 0.00 42 ASN A C 14
ATOM 21048 O O . ASN A 1 42 ? -8.790 -8.866 -9.625 1.00 0.00 42 ASN A O 14
ATOM 21059 N N . ASN A 1 43 ? -7.130 -7.339 -9.765 1.00 0.00 43 ASN A N 14
ATOM 21060 C CA . ASN A 1 43 ? -6.575 -7.854 -11.021 1.00 0.00 43 ASN A CA 14
ATOM 21061 C C . ASN A 1 43 ? -6.372 -9.367 -10.978 1.00 0.00 43 ASN A C 14
ATOM 21062 O O . ASN A 1 43 ? -6.549 -10.054 -11.985 1.00 0.00 43 ASN A O 14
ATOM 21073 N N . ASP A 1 44 ? -6.012 -9.887 -9.813 1.00 0.00 44 ASP A N 14
ATOM 21074 C CA . ASP A 1 44 ? -5.829 -11.320 -9.660 1.00 0.00 44 ASP A CA 14
ATOM 21075 C C . ASP A 1 44 ? -6.836 -11.896 -8.677 1.00 0.00 44 ASP A C 14
ATOM 21076 O O . ASP A 1 44 ? -7.232 -11.233 -7.715 1.00 0.00 44 ASP A O 14
ATOM 21085 N N . SER A 1 45 ? -7.237 -13.137 -8.927 1.00 0.00 45 SER A N 14
ATOM 21086 C CA . SER A 1 45 ? -8.177 -13.840 -8.069 1.00 0.00 45 SER A CA 14
ATOM 21087 C C . SER A 1 45 ? -7.597 -14.048 -6.670 1.00 0.00 45 SER A C 14
ATOM 21088 O O . SER A 1 45 ? -8.298 -13.887 -5.670 1.00 0.00 45 SER A O 14
ATOM 21096 N N . LEU A 1 46 ? -6.314 -14.383 -6.600 1.00 0.00 46 LEU A N 14
ATOM 21097 C CA . LEU A 1 46 ? -5.661 -14.633 -5.321 1.00 0.00 46 LEU A CA 14
ATOM 21098 C C . LEU A 1 46 ? -5.192 -13.322 -4.701 1.00 0.00 46 LEU A C 14
ATOM 21099 O O . LEU A 1 46 ? -5.120 -13.194 -3.479 1.00 0.00 46 LEU A O 14
ATOM 21115 N N . LEU A 1 47 ? -4.882 -12.350 -5.555 1.00 0.00 47 LEU A N 14
ATOM 21116 C CA . LEU A 1 47 ? -4.555 -10.996 -5.108 1.00 0.00 47 LEU A CA 14
ATOM 21117 C C . LEU A 1 47 ? -5.673 -10.434 -4.243 1.00 0.00 47 LEU A C 14
ATOM 21118 O O . LEU A 1 47 ? -5.425 -9.686 -3.300 1.00 0.00 47 LEU A O 14
ATOM 21134 N N . SER A 1 48 ? -6.902 -10.828 -4.556 1.00 0.00 48 SER A N 14
ATOM 21135 C CA . SER A 1 48 ? -8.075 -10.385 -3.816 1.00 0.00 48 SER A CA 14
ATOM 21136 C C . SER A 1 48 ? -8.063 -10.915 -2.376 1.00 0.00 48 SER A C 14
ATOM 21137 O O . SER A 1 48 ? -8.879 -10.510 -1.547 1.00 0.00 48 SER A O 14
ATOM 21145 N N . GLY A 1 49 ? -7.143 -11.825 -2.088 1.00 0.00 49 GLY A N 14
ATOM 21146 C CA . GLY A 1 49 ? -6.936 -12.275 -0.726 1.00 0.00 49 GLY A CA 14
ATOM 21147 C C . GLY A 1 49 ? -5.548 -11.918 -0.229 1.00 0.00 49 GLY A C 14
ATOM 21148 O O . GLY A 1 49 ? -5.247 -12.046 0.955 1.00 0.00 49 GLY A O 14
ATOM 21152 N N . LEU A 1 50 ? -4.715 -11.441 -1.144 1.00 0.00 50 LEU A N 14
ATOM 21153 C CA . LEU A 1 50 ? -3.323 -11.130 -0.847 1.00 0.00 50 LEU A CA 14
ATOM 21154 C C . LEU A 1 50 ? -3.192 -9.734 -0.244 1.00 0.00 50 LEU A C 14
ATOM 21155 O O . LEU A 1 50 ? -2.195 -9.414 0.400 1.00 0.00 50 LEU A O 14
ATOM 21171 N N . LEU A 1 51 ? -4.209 -8.909 -0.464 1.00 0.00 51 LEU A N 14
ATOM 21172 C CA . LEU A 1 51 ? -4.221 -7.532 0.033 1.00 0.00 51 LEU A CA 14
ATOM 21173 C C . LEU A 1 51 ? -4.299 -7.490 1.562 1.00 0.00 51 LEU A C 14
ATOM 21174 O O . LEU A 1 51 ? -3.937 -6.491 2.190 1.00 0.00 51 LEU A O 14
ATOM 21190 N N . GLY A 1 52 ? -4.779 -8.577 2.148 1.00 0.00 52 GLY A N 14
ATOM 21191 C CA . GLY A 1 52 ? -4.894 -8.662 3.583 1.00 0.00 52 GLY A CA 14
ATOM 21192 C C . GLY A 1 52 ? -4.329 -9.960 4.101 1.00 0.00 52 GLY A C 14
ATOM 21193 O O . GLY A 1 52 ? -5.041 -10.957 4.188 1.00 0.00 52 GLY A O 14
ATOM 21197 N N . ALA A 1 53 ? -3.051 -9.939 4.451 1.00 0.00 53 ALA A N 14
ATOM 21198 C CA . ALA A 1 53 ? -2.331 -11.144 4.855 1.00 0.00 53 ALA A CA 14
ATOM 21199 C C . ALA A 1 53 ? -2.984 -11.816 6.058 1.00 0.00 53 ALA A C 14
ATOM 21200 O O . ALA A 1 53 ? -2.936 -13.041 6.200 1.00 0.00 53 ALA A O 14
ATOM 21207 N N . GLY A 1 54 ? -3.605 -11.019 6.911 1.00 0.00 54 GLY A N 14
ATOM 21208 C CA . GLY A 1 54 ? -4.247 -11.551 8.095 1.00 0.00 54 GLY A CA 14
ATOM 21209 C C . GLY A 1 54 ? -5.727 -11.786 7.900 1.00 0.00 54 GLY A C 14
ATOM 21210 O O . GLY A 1 54 ? -6.500 -11.706 8.854 1.00 0.00 54 GLY A O 14
ATOM 21214 N N . LEU A 1 55 ? -6.116 -12.083 6.660 1.00 0.00 55 LEU A N 14
ATOM 21215 C CA . LEU A 1 55 ? -7.522 -12.249 6.300 1.00 0.00 55 LEU A CA 14
ATOM 21216 C C . LEU A 1 55 ? -8.276 -10.946 6.547 1.00 0.00 55 LEU A C 14
ATOM 21217 O O . LEU A 1 55 ? -9.269 -10.907 7.276 1.00 0.00 55 LEU A O 14
ATOM 21233 N N . LEU A 1 56 ? -7.777 -9.876 5.945 1.00 0.00 56 LEU A N 14
ATOM 21234 C CA . LEU A 1 56 ? -8.342 -8.548 6.145 1.00 0.00 56 LEU A CA 14
ATOM 21235 C C . LEU A 1 56 ? -9.581 -8.312 5.285 1.00 0.00 56 LEU A C 14
ATOM 21236 O O . LEU A 1 56 ? -10.199 -9.250 4.776 1.00 0.00 56 LEU A O 14
ATOM 21252 N N . ASN A 1 57 ? -9.924 -7.043 5.126 1.00 0.00 57 ASN A N 14
ATOM 21253 C CA . ASN A 1 57 ? -11.125 -6.634 4.437 1.00 0.00 57 ASN A CA 14
ATOM 21254 C C . ASN A 1 57 ? -10.786 -5.524 3.456 1.00 0.00 57 ASN A C 14
ATOM 21255 O O . ASN A 1 57 ? -9.622 -5.147 3.317 1.00 0.00 57 ASN A O 14
ATOM 21266 N N . GLY A 1 58 ? -11.798 -5.009 2.794 1.00 0.00 58 GLY A N 14
ATOM 21267 C CA . GLY A 1 58 ? -11.590 -4.004 1.774 1.00 0.00 58 GLY A CA 14
ATOM 21268 C C . GLY A 1 58 ? -11.763 -2.611 2.323 1.00 0.00 58 GLY A C 14
ATOM 21269 O O . GLY A 1 58 ? -11.408 -2.349 3.467 1.00 0.00 58 GLY A O 14
ATOM 21273 N N . LEU A 1 59 ? -12.311 -1.715 1.521 1.00 0.00 59 LEU A N 14
ATOM 21274 C CA . LEU A 1 59 ? -12.616 -0.376 1.994 1.00 0.00 59 LEU A CA 14
ATOM 21275 C C . LEU A 1 59 ? -13.719 -0.458 3.043 1.00 0.00 59 LEU A C 14
ATOM 21276 O O . LEU A 1 59 ? -14.494 -1.414 3.058 1.00 0.00 59 LEU A O 14
ATOM 21292 N N . SER A 1 60 ? -13.775 0.524 3.922 1.00 0.00 60 SER A N 14
ATOM 21293 C CA . SER A 1 60 ? -14.755 0.539 4.996 1.00 0.00 60 SER A CA 14
ATOM 21294 C C . SER A 1 60 ? -16.183 0.565 4.446 1.00 0.00 60 SER A C 14
ATOM 21295 O O . SER A 1 60 ? -16.683 1.609 4.030 1.00 0.00 60 SER A O 14
ATOM 21303 N N . GLY A 1 61 ? -16.823 -0.603 4.439 1.00 0.00 61 GLY A N 14
ATOM 21304 C CA . GLY A 1 61 ? -18.176 -0.713 3.922 1.00 0.00 61 GLY A CA 14
ATOM 21305 C C . GLY A 1 61 ? -18.198 -1.101 2.454 1.00 0.00 61 GLY A C 14
ATOM 21306 O O . GLY A 1 61 ? -19.261 -1.253 1.856 1.00 0.00 61 GLY A O 14
ATOM 21310 N N . ASN A 1 62 ? -17.014 -1.267 1.883 1.00 0.00 62 ASN A N 14
ATOM 21311 C CA . ASN A 1 62 ? -16.867 -1.559 0.463 1.00 0.00 62 ASN A CA 14
ATOM 21312 C C . ASN A 1 62 ? -15.966 -2.775 0.264 1.00 0.00 62 ASN A C 14
ATOM 21313 O O . ASN A 1 62 ? -14.736 -2.666 0.273 1.00 0.00 62 ASN A O 14
ATOM 21324 N N . THR A 1 63 ? -16.581 -3.930 0.092 1.00 0.00 63 THR A N 14
ATOM 21325 C CA . THR A 1 63 ? -15.841 -5.165 -0.116 1.00 0.00 63 THR A CA 14
ATOM 21326 C C . THR A 1 63 ? -15.523 -5.372 -1.595 1.00 0.00 63 THR A C 14
ATOM 21327 O O . THR A 1 63 ? -16.092 -6.241 -2.257 1.00 0.00 63 THR A O 14
ATOM 21338 N N . GLY A 1 64 ? -14.613 -4.557 -2.099 1.00 0.00 64 GLY A N 14
ATOM 21339 C CA . GLY A 1 64 ? -14.189 -4.663 -3.480 1.00 0.00 64 GLY A CA 14
ATOM 21340 C C . GLY A 1 64 ? -12.942 -3.848 -3.731 1.00 0.00 64 GLY A C 14
ATOM 21341 O O . GLY A 1 64 ? -11.958 -4.343 -4.278 1.00 0.00 64 GLY A O 14
ATOM 21345 N N . SER A 1 65 ? -12.985 -2.591 -3.324 1.00 0.00 65 SER A N 14
ATOM 21346 C CA . SER A 1 65 ? -11.821 -1.730 -3.390 1.00 0.00 65 SER A CA 14
ATOM 21347 C C . SER A 1 65 ? -11.020 -1.841 -2.096 1.00 0.00 65 SER A C 14
ATOM 21348 O O . SER A 1 65 ? -11.147 -1.014 -1.198 1.00 0.00 65 SER A O 14
ATOM 21356 N N . ALA A 1 66 ? -10.231 -2.900 -1.992 1.00 0.00 66 ALA A N 14
ATOM 21357 C CA . ALA A 1 66 ? -9.397 -3.117 -0.826 1.00 0.00 66 ALA A CA 14
ATOM 21358 C C . ALA A 1 66 ? -8.069 -2.401 -0.991 1.00 0.00 66 ALA A C 14
ATOM 21359 O O . ALA A 1 66 ? -7.706 -2.010 -2.102 1.00 0.00 66 ALA A O 14
ATOM 21366 N N . CYS A 1 67 ? -7.340 -2.235 0.102 1.00 0.00 67 CYS A N 14
ATOM 21367 C CA . CYS A 1 67 ? -6.066 -1.543 0.043 1.00 0.00 67 CYS A CA 14
ATOM 21368 C C . CYS A 1 67 ? -4.991 -2.339 0.768 1.00 0.00 67 CYS A C 14
ATOM 21369 O O . CYS A 1 67 ? -5.283 -3.113 1.682 1.00 0.00 67 CYS A O 14
ATOM 21376 N N . ALA A 1 68 ? -3.749 -2.153 0.351 1.00 0.00 68 ALA A N 14
ATOM 21377 C CA . ALA A 1 68 ? -2.634 -2.871 0.937 1.00 0.00 68 ALA A CA 14
ATOM 21378 C C . ALA A 1 68 ? -1.681 -1.902 1.609 1.00 0.00 68 ALA A C 14
ATOM 21379 O O . ALA A 1 68 ? -1.396 -0.828 1.083 1.00 0.00 68 ALA A O 14
ATOM 21386 N N . LYS A 1 69 ? -1.196 -2.290 2.770 1.00 0.00 69 LYS A N 14
ATOM 21387 C CA . LYS A 1 69 ? -0.321 -1.442 3.560 1.00 0.00 69 LYS A CA 14
ATOM 21388 C C . LYS A 1 69 ? 1.123 -1.665 3.152 1.00 0.00 69 LYS A C 14
ATOM 21389 O O . LYS A 1 69 ? 1.435 -2.649 2.477 1.00 0.00 69 LYS A O 14
ATOM 21408 N N . ALA A 1 70 ? 2.003 -0.763 3.564 1.00 0.00 70 ALA A N 14
ATOM 21409 C CA . ALA A 1 70 ? 3.418 -0.865 3.219 1.00 0.00 70 ALA A CA 14
ATOM 21410 C C . ALA A 1 70 ? 4.030 -2.136 3.797 1.00 0.00 70 ALA A C 14
ATOM 21411 O O . ALA A 1 70 ? 5.004 -2.670 3.268 1.00 0.00 70 ALA A O 14
ATOM 21418 N N . SER A 1 71 ? 3.434 -2.631 4.870 1.00 0.00 71 SER A N 14
ATOM 21419 C CA . SER A 1 71 ? 3.877 -3.861 5.499 1.00 0.00 71 SER A CA 14
ATOM 21420 C C . SER A 1 71 ? 3.547 -5.042 4.598 1.00 0.00 71 SER A C 14
ATOM 21421 O O . SER A 1 71 ? 4.272 -6.030 4.547 1.00 0.00 71 SER A O 14
ATOM 21429 N N . LEU A 1 72 ? 2.445 -4.908 3.870 1.00 0.00 72 LEU A N 14
ATOM 21430 C CA . LEU A 1 72 ? 2.002 -5.934 2.944 1.00 0.00 72 LEU A CA 14
ATOM 21431 C C . LEU A 1 72 ? 2.881 -5.949 1.702 1.00 0.00 72 LEU A C 14
ATOM 21432 O O . LEU A 1 72 ? 3.089 -6.992 1.080 1.00 0.00 72 LEU A O 14
ATOM 21448 N N . ILE A 1 73 ? 3.397 -4.785 1.347 1.00 0.00 73 ILE A N 14
ATOM 21449 C CA . ILE A 1 73 ? 4.315 -4.680 0.230 1.00 0.00 73 ILE A CA 14
ATOM 21450 C C . ILE A 1 73 ? 5.629 -5.382 0.578 1.00 0.00 73 ILE A C 14
ATOM 21451 O O . ILE A 1 73 ? 6.255 -6.018 -0.268 1.00 0.00 73 ILE A O 14
ATOM 21467 N N . ASP A 1 74 ? 6.012 -5.280 1.843 1.00 0.00 74 ASP A N 14
ATOM 21468 C CA . ASP A 1 74 ? 7.218 -5.930 2.351 1.00 0.00 74 ASP A CA 14
ATOM 21469 C C . ASP A 1 74 ? 7.000 -7.437 2.514 1.00 0.00 74 ASP A C 14
ATOM 21470 O O . ASP A 1 74 ? 7.925 -8.233 2.349 1.00 0.00 74 ASP A O 14
ATOM 21479 N N . GLN A 1 75 ? 5.765 -7.820 2.822 1.00 0.00 75 GLN A N 14
ATOM 21480 C CA . GLN A 1 75 ? 5.431 -9.219 3.073 1.00 0.00 75 GLN A CA 14
ATOM 21481 C C . GLN A 1 75 ? 5.178 -9.983 1.777 1.00 0.00 75 GLN A C 14
ATOM 21482 O O . GLN A 1 75 ? 5.770 -11.038 1.543 1.00 0.00 75 GLN A O 14
ATOM 21496 N N . LEU A 1 76 ? 4.292 -9.456 0.943 1.00 0.00 76 LEU A N 14
ATOM 21497 C CA . LEU A 1 76 ? 3.869 -10.164 -0.257 1.00 0.00 76 LEU A CA 14
ATOM 21498 C C . LEU A 1 76 ? 4.488 -9.556 -1.510 1.00 0.00 76 LEU A C 14
ATOM 21499 O O . LEU A 1 76 ? 4.988 -10.273 -2.374 1.00 0.00 76 LEU A O 14
ATOM 21515 N N . GLY A 1 77 ? 4.453 -8.233 -1.607 1.00 0.00 77 GLY A N 14
ATOM 21516 C CA . GLY A 1 77 ? 5.013 -7.575 -2.776 1.00 0.00 77 GLY A CA 14
ATOM 21517 C C . GLY A 1 77 ? 4.049 -7.553 -3.949 1.00 0.00 77 GLY A C 14
ATOM 21518 O O . GLY A 1 77 ? 4.403 -7.925 -5.069 1.00 0.00 77 GLY A O 14
ATOM 21522 N N . LEU A 1 78 ? 2.824 -7.125 -3.685 1.00 0.00 78 LEU A N 14
ATOM 21523 C CA . LEU A 1 78 ? 1.789 -7.065 -4.708 1.00 0.00 78 LEU A CA 14
ATOM 21524 C C . LEU A 1 78 ? 1.985 -5.852 -5.613 1.00 0.00 78 LEU A C 14
ATOM 21525 O O . LEU A 1 78 ? 1.721 -4.717 -5.215 1.00 0.00 78 LEU A O 14
ATOM 21541 N N . LEU A 1 79 ? 2.435 -6.104 -6.834 1.00 0.00 79 LEU A N 14
ATOM 21542 C CA . LEU A 1 79 ? 2.713 -5.038 -7.795 1.00 0.00 79 LEU A CA 14
ATOM 21543 C C . LEU A 1 79 ? 1.439 -4.316 -8.231 1.00 0.00 79 LEU A C 14
ATOM 21544 O O . LEU A 1 79 ? 1.497 -3.201 -8.751 1.00 0.00 79 LEU A O 14
ATOM 21560 N N . ALA A 1 80 ? 0.293 -4.950 -8.011 1.00 0.00 80 ALA A N 14
ATOM 21561 C CA . ALA A 1 80 ? -0.990 -4.370 -8.399 1.00 0.00 80 ALA A CA 14
ATOM 21562 C C . ALA A 1 80 ? -1.330 -3.150 -7.545 1.00 0.00 80 ALA A C 14
ATOM 21563 O O . ALA A 1 80 ? -2.126 -2.304 -7.945 1.00 0.00 80 ALA A O 14
ATOM 21570 N N . LEU A 1 81 ? -0.725 -3.054 -6.367 1.00 0.00 81 LEU A N 14
ATOM 21571 C CA . LEU A 1 81 ? -1.035 -1.966 -5.451 1.00 0.00 81 LEU A CA 14
ATOM 21572 C C . LEU A 1 81 ? 0.213 -1.183 -5.082 1.00 0.00 81 LEU A C 14
ATOM 21573 O O . LEU A 1 81 ? 0.303 -0.594 -4.005 1.00 0.00 81 LEU A O 14
ATOM 21589 N N . VAL A 1 82 ? 1.167 -1.169 -5.991 1.00 0.00 82 VAL A N 14
ATOM 21590 C CA . VAL A 1 82 ? 2.374 -0.397 -5.796 1.00 0.00 82 VAL A CA 14
ATOM 21591 C C . VAL A 1 82 ? 2.826 0.219 -7.113 1.00 0.00 82 VAL A C 14
ATOM 21592 O O . VAL A 1 82 ? 2.634 -0.357 -8.190 1.00 0.00 82 VAL A O 14
ATOM 21605 N N . ASP A 1 83 ? 3.387 1.407 -7.028 1.00 0.00 83 ASP A N 14
ATOM 21606 C CA . ASP A 1 83 ? 3.911 2.081 -8.200 1.00 0.00 83 ASP A CA 14
ATOM 21607 C C . ASP A 1 83 ? 5.382 2.406 -8.000 1.00 0.00 83 ASP A C 14
ATOM 21608 O O . ASP A 1 83 ? 5.913 2.250 -6.897 1.00 0.00 83 ASP A O 14
ATOM 21617 N N . HIS A 1 84 ? 6.042 2.858 -9.053 1.00 0.00 84 HIS A N 14
ATOM 21618 C CA . HIS A 1 84 ? 7.471 3.093 -8.994 1.00 0.00 84 HIS A CA 14
ATOM 21619 C C . HIS A 1 84 ? 7.845 4.385 -9.698 1.00 0.00 84 HIS A C 14
ATOM 21620 O O . HIS A 1 84 ? 8.288 4.379 -10.845 1.00 0.00 84 HIS A O 14
ATOM 21635 N N . THR A 1 85 ? 7.656 5.491 -9.006 1.00 0.00 85 THR A N 14
ATOM 21636 C CA . THR A 1 85 ? 8.108 6.778 -9.494 1.00 0.00 85 THR A CA 14
ATOM 21637 C C . THR A 1 85 ? 9.611 6.908 -9.245 1.00 0.00 85 THR A C 14
ATOM 21638 O O . THR A 1 85 ? 10.205 6.053 -8.585 1.00 0.00 85 THR A O 14
ATOM 21649 N N . GLU A 1 86 ? 10.219 7.956 -9.781 1.00 0.00 86 GLU A N 14
ATOM 21650 C CA . GLU A 1 86 ? 11.664 8.154 -9.689 1.00 0.00 86 GLU A CA 14
ATOM 21651 C C . GLU A 1 86 ? 12.179 8.044 -8.253 1.00 0.00 86 GLU A C 14
ATOM 21652 O O . GLU A 1 86 ? 13.239 7.467 -8.010 1.00 0.00 86 GLU A O 14
ATOM 21664 N N . GLU A 1 87 ? 11.419 8.569 -7.303 1.00 0.00 87 GLU A N 14
ATOM 21665 C CA . GLU A 1 87 ? 11.851 8.595 -5.912 1.00 0.00 87 GLU A CA 14
ATOM 21666 C C . GLU A 1 87 ? 11.434 7.325 -5.160 1.00 0.00 87 GLU A C 14
ATOM 21667 O O . GLU A 1 87 ? 10.883 7.391 -4.058 1.00 0.00 87 GLU A O 14
ATOM 21679 N N . GLY A 1 88 ? 11.706 6.175 -5.770 1.00 0.00 88 GLY A N 14
ATOM 21680 C CA . GLY A 1 88 ? 11.516 4.899 -5.098 1.00 0.00 88 GLY A CA 14
ATOM 21681 C C . GLY A 1 88 ? 10.099 4.353 -5.196 1.00 0.00 88 GLY A C 14
ATOM 21682 O O . GLY A 1 88 ? 9.255 4.919 -5.892 1.00 0.00 88 GLY A O 14
ATOM 21686 N N . PRO A 1 89 ? 9.828 3.218 -4.523 1.00 0.00 89 PRO A N 14
ATOM 21687 C CA . PRO A 1 89 ? 8.483 2.633 -4.451 1.00 0.00 89 PRO A CA 14
ATOM 21688 C C . PRO A 1 89 ? 7.503 3.566 -3.745 1.00 0.00 89 PRO A C 14
ATOM 21689 O O . PRO A 1 89 ? 7.837 4.185 -2.734 1.00 0.00 89 PRO A O 14
ATOM 21700 N N . VAL A 1 90 ? 6.298 3.670 -4.280 1.00 0.00 90 VAL A N 14
ATOM 21701 C CA . VAL A 1 90 ? 5.333 4.640 -3.790 1.00 0.00 90 VAL A CA 14
ATOM 21702 C C . VAL A 1 90 ? 3.911 4.136 -3.967 1.00 0.00 90 VAL A C 14
ATOM 21703 O O . VAL A 1 90 ? 3.686 3.091 -4.581 1.00 0.00 90 VAL A O 14
ATOM 21716 N N . CYS A 1 91 ? 2.953 4.884 -3.430 1.00 0.00 91 CYS A N 14
ATOM 21717 C CA . CYS A 1 91 ? 1.551 4.576 -3.642 1.00 0.00 91 CYS A CA 14
ATOM 21718 C C . CYS A 1 91 ? 1.192 4.807 -5.103 1.00 0.00 91 CYS A C 14
ATOM 21719 O O . CYS A 1 91 ? 1.705 5.733 -5.741 1.00 0.00 91 CYS A O 14
ATOM 21726 N N . LYS A 1 92 ? 0.328 3.953 -5.625 1.00 0.00 92 LYS A N 14
ATOM 21727 C CA . LYS A 1 92 ? -0.051 3.997 -7.023 1.00 0.00 92 LYS A CA 14
ATOM 21728 C C . LYS A 1 92 ? -1.060 5.102 -7.289 1.00 0.00 92 LYS A C 14
ATOM 21729 O O . LYS A 1 92 ? -0.906 5.870 -8.240 1.00 0.00 92 LYS A O 14
ATOM 21748 N N . ASN A 1 93 ? -2.080 5.192 -6.441 1.00 0.00 93 ASN A N 14
ATOM 21749 C CA . ASN A 1 93 ? -3.184 6.114 -6.691 1.00 0.00 93 ASN A CA 14
ATOM 21750 C C . ASN A 1 93 ? -3.701 6.747 -5.403 1.00 0.00 93 ASN A C 14
ATOM 21751 O O . ASN A 1 93 ? -3.316 7.857 -5.044 1.00 0.00 93 ASN A O 14
ATOM 21762 N N . ILE A 1 94 ? -4.557 6.019 -4.698 1.00 0.00 94 ILE A N 14
ATOM 21763 C CA . ILE A 1 94 ? -5.280 6.566 -3.558 1.00 0.00 94 ILE A CA 14
ATOM 21764 C C . ILE A 1 94 ? -4.582 6.227 -2.248 1.00 0.00 94 ILE A C 14
ATOM 21765 O O . ILE A 1 94 ? -4.242 5.074 -1.997 1.00 0.00 94 ILE A O 14
ATOM 21781 N N . VAL A 1 95 ? -4.373 7.228 -1.412 1.00 0.00 95 VAL A N 14
ATOM 21782 C CA . VAL A 1 95 ? -3.779 7.009 -0.102 1.00 0.00 95 VAL A CA 14
ATOM 21783 C C . VAL A 1 95 ? -4.852 6.573 0.905 1.00 0.00 95 VAL A C 14
ATOM 21784 O O . VAL A 1 95 ? -5.966 7.105 0.908 1.00 0.00 95 VAL A O 14
ATOM 21797 N N . ALA A 1 96 ? -4.527 5.595 1.745 1.00 0.00 96 ALA A N 14
ATOM 21798 C CA . ALA A 1 96 ? -5.505 5.049 2.675 1.00 0.00 96 ALA A CA 14
ATOM 21799 C C . ALA A 1 96 ? -4.855 4.569 3.968 1.00 0.00 96 ALA A C 14
ATOM 21800 O O . ALA A 1 96 ? -3.640 4.396 4.040 1.00 0.00 96 ALA A O 14
ATOM 21807 N N . CYS A 1 97 ? -5.681 4.365 4.984 1.00 0.00 97 CYS A N 14
ATOM 21808 C CA . CYS A 1 97 ? -5.231 3.818 6.252 1.00 0.00 97 CYS A CA 14
ATOM 21809 C C . CYS A 1 97 ? -5.730 2.384 6.388 1.00 0.00 97 CYS A C 14
ATOM 21810 O O . CYS A 1 97 ? -6.935 2.129 6.324 1.00 0.00 97 CYS A O 14
ATOM 21817 N N . CYS A 1 98 ? -4.803 1.455 6.566 1.00 0.00 98 CYS A N 14
ATOM 21818 C CA . CYS A 1 98 ? -5.127 0.034 6.582 1.00 0.00 98 CYS A CA 14
ATOM 21819 C C . CYS A 1 98 ? -4.477 -0.673 7.761 1.00 0.00 98 CYS A C 14
ATOM 21820 O O . CYS A 1 98 ? -3.265 -0.585 7.952 1.00 0.00 98 CYS A O 14
ATOM 21827 N N . PRO A 1 99 ? -5.259 -1.404 8.551 1.00 0.00 99 PRO A N 14
ATOM 21828 C CA . PRO A 1 99 ? -4.723 -2.229 9.617 1.00 0.00 99 PRO A CA 14
ATOM 21829 C C . PRO A 1 99 ? -4.338 -3.614 9.096 1.00 0.00 99 PRO A C 14
ATOM 21830 O O . PRO A 1 99 ? -4.509 -3.909 7.908 1.00 0.00 99 PRO A O 14
ATOM 21841 N N . GLU A 1 100 ? -3.800 -4.447 9.968 1.00 0.00 100 GLU A N 14
ATOM 21842 C CA . GLU A 1 100 ? -3.611 -5.852 9.662 1.00 0.00 100 GLU A CA 14
ATOM 21843 C C . GLU A 1 100 ? -4.310 -6.684 10.723 1.00 0.00 100 GLU A C 14
ATOM 21844 O O . GLU A 1 100 ? -4.572 -6.200 11.823 1.00 0.00 100 GLU A O 14
ATOM 21856 N N . GLY A 1 101 ? -4.636 -7.916 10.381 1.00 0.00 101 GLY A N 14
ATOM 21857 C CA . GLY A 1 101 ? -5.331 -8.778 11.308 1.00 0.00 101 GLY A CA 14
ATOM 21858 C C . GLY A 1 101 ? -6.811 -8.897 11.005 1.00 0.00 101 GLY A C 14
ATOM 21859 O O . GLY A 1 101 ? -7.361 -9.997 11.027 1.00 0.00 101 GLY A O 14
ATOM 21863 N N . THR A 1 102 ? -7.464 -7.768 10.728 1.00 0.00 102 THR A N 14
ATOM 21864 C CA . THR A 1 102 ? -8.900 -7.767 10.465 1.00 0.00 102 THR A CA 14
ATOM 21865 C C . THR A 1 102 ? -9.429 -6.372 10.121 1.00 0.00 102 THR A C 14
ATOM 21866 O O . THR A 1 102 ? -8.693 -5.385 10.172 1.00 0.00 102 THR A O 14
ATOM 21877 N N . THR A 1 103 ? -10.719 -6.325 9.767 1.00 0.00 103 THR A N 14
ATOM 21878 C CA . THR A 1 103 ? -11.438 -5.084 9.468 1.00 0.00 103 THR A CA 14
ATOM 21879 C C . THR A 1 103 ? -10.954 -4.421 8.179 1.00 0.00 103 THR A C 14
ATOM 21880 O O . THR A 1 103 ? -10.125 -4.963 7.449 1.00 0.00 103 THR A O 14
ATOM 21891 N N . ASN A 1 104 ? -11.499 -3.246 7.915 1.00 0.00 104 ASN A N 14
ATOM 21892 C CA . ASN A 1 104 ? -11.436 -2.622 6.609 1.00 0.00 104 ASN A CA 14
ATOM 21893 C C . ASN A 1 104 ? -10.438 -1.475 6.571 1.00 0.00 104 ASN A C 14
ATOM 21894 O O . ASN A 1 104 ? -9.804 -1.154 7.572 1.00 0.00 104 ASN A O 14
ATOM 21905 N N . CYS A 1 105 ? -10.346 -0.846 5.416 1.00 0.00 105 CYS A N 14
ATOM 21906 C CA . CYS A 1 105 ? -9.442 0.264 5.204 1.00 0.00 105 CYS A CA 14
ATOM 21907 C C . CYS A 1 105 ? -10.216 1.562 4.990 1.00 0.00 105 CYS A C 14
ATOM 21908 O O . CYS A 1 105 ? -11.278 1.569 4.364 1.00 0.00 105 CYS A O 14
ATOM 21915 N N . VAL A 1 106 ? -9.680 2.652 5.503 1.00 0.00 106 VAL A N 14
ATOM 21916 C CA . VAL A 1 106 ? -10.261 3.966 5.286 1.00 0.00 106 VAL A CA 14
ATOM 21917 C C . VAL A 1 106 ? -9.449 4.735 4.254 1.00 0.00 106 VAL A C 14
ATOM 21918 O O . VAL A 1 106 ? -8.288 5.067 4.492 1.00 0.00 106 VAL A O 14
ATOM 21931 N N . ALA A 1 107 ? -10.050 4.991 3.103 1.00 0.00 107 ALA A N 14
ATOM 21932 C CA . ALA A 1 107 ? -9.414 5.815 2.087 1.00 0.00 107 ALA A CA 14
ATOM 21933 C C . ALA A 1 107 ? -9.498 7.276 2.496 1.00 0.00 107 ALA A C 14
ATOM 21934 O O . ALA A 1 107 ? -10.590 7.828 2.634 1.00 0.00 107 ALA A O 14
ATOM 21941 N N . VAL A 1 108 ? -8.348 7.904 2.685 1.00 0.00 108 VAL A N 14
ATOM 21942 C CA . VAL A 1 108 ? -8.310 9.237 3.272 1.00 0.00 108 VAL A CA 14
ATOM 21943 C C . VAL A 1 108 ? -8.246 10.322 2.207 1.00 0.00 108 VAL A C 14
ATOM 21944 O O . VAL A 1 108 ? -7.896 11.467 2.495 1.00 0.00 108 VAL A O 14
ATOM 21957 N N . ASP A 1 109 ? -8.591 9.967 0.983 1.00 0.00 109 ASP A N 14
ATOM 21958 C CA . ASP A 1 109 ? -8.686 10.948 -0.086 1.00 0.00 109 ASP A CA 14
ATOM 21959 C C . ASP A 1 109 ? -10.117 11.052 -0.575 1.00 0.00 109 ASP A C 14
ATOM 21960 O O . ASP A 1 109 ? -10.640 10.152 -1.238 1.00 0.00 109 ASP A O 14
ATOM 21969 N N . ASN A 1 110 ? -10.750 12.144 -0.205 1.00 0.00 110 ASN A N 14
ATOM 21970 C CA . ASN A 1 110 ? -12.070 12.476 -0.701 1.00 0.00 110 ASN A CA 14
ATOM 21971 C C . ASN A 1 110 ? -12.044 13.898 -1.235 1.00 0.00 110 ASN A C 14
ATOM 21972 O O . ASN A 1 110 ? -13.039 14.624 -1.183 1.00 0.00 110 ASN A O 14
ATOM 21983 N N . ALA A 1 111 ? -10.881 14.290 -1.741 1.00 0.00 111 ALA A N 14
ATOM 21984 C CA . ALA A 1 111 ? -10.675 15.640 -2.243 1.00 0.00 111 ALA A CA 14
ATOM 21985 C C . ALA A 1 111 ? -10.093 15.613 -3.651 1.00 0.00 111 ALA A C 14
ATOM 21986 O O . ALA A 1 111 ? -10.477 16.408 -4.510 1.00 0.00 111 ALA A O 14
ATOM 21993 N N . GLY A 1 112 ? -9.176 14.687 -3.886 1.00 0.00 112 GLY A N 14
ATOM 21994 C CA . GLY A 1 112 ? -8.566 14.562 -5.190 1.00 0.00 112 GLY A CA 14
ATOM 21995 C C . GLY A 1 112 ? -7.234 15.278 -5.274 1.00 0.00 112 GLY A C 14
ATOM 21996 O O . GLY A 1 112 ? -7.174 16.443 -5.666 1.00 0.00 112 GLY A O 14
ATOM 22000 N N . ALA A 1 113 ? -6.168 14.589 -4.890 1.00 0.00 113 ALA A N 14
ATOM 22001 C CA . ALA A 1 113 ? -4.827 15.145 -4.983 1.00 0.00 113 ALA A CA 14
ATOM 22002 C C . ALA A 1 113 ? -4.221 14.888 -6.365 1.00 0.00 113 ALA A C 14
ATOM 22003 O O . ALA A 1 113 ? -4.937 14.805 -7.364 1.00 0.00 113 ALA A O 14
ATOM 22010 N N . GLY A 1 114 ? -2.899 14.800 -6.423 1.00 0.00 114 GLY A N 14
ATOM 22011 C CA . GLY A 1 114 ? -2.236 14.453 -7.663 1.00 0.00 114 GLY A CA 14
ATOM 22012 C C . GLY A 1 114 ? -1.795 13.002 -7.672 1.00 0.00 114 GLY A C 14
ATOM 22013 O O . GLY A 1 114 ? -2.622 12.094 -7.639 1.00 0.00 114 GLY A O 14
ATOM 22017 N N . THR A 1 115 ? -0.492 12.783 -7.716 1.00 0.00 115 THR A N 14
ATOM 22018 C CA . THR A 1 115 ? 0.057 11.446 -7.598 1.00 0.00 115 THR A CA 14
ATOM 22019 C C . THR A 1 115 ? 0.652 11.277 -6.209 1.00 0.00 115 THR A C 14
ATOM 22020 O O . THR A 1 115 ? 0.599 10.204 -5.612 1.00 0.00 115 THR A O 14
ATOM 22031 N N . LYS A 1 116 ? 1.237 12.367 -5.722 1.00 0.00 116 LYS A N 14
ATOM 22032 C CA . LYS A 1 116 ? 1.789 12.447 -4.376 1.00 0.00 116 LYS A CA 14
ATOM 22033 C C . LYS A 1 116 ? 1.868 13.910 -3.968 1.00 0.00 116 LYS A C 14
ATOM 22034 O O . LYS A 1 116 ? 0.962 14.437 -3.325 1.00 0.00 116 LYS A O 14
ATOM 22053 N N . ALA A 1 117 ? 2.937 14.571 -4.376 1.00 0.00 117 ALA A N 14
ATOM 22054 C CA . ALA A 1 117 ? 3.073 16.002 -4.172 1.00 0.00 117 ALA A CA 14
ATOM 22055 C C . ALA A 1 117 ? 3.226 16.692 -5.517 1.00 0.00 117 ALA A C 14
ATOM 22056 O O . ALA A 1 117 ? 4.328 17.056 -5.924 1.00 0.00 117 ALA A O 14
ATOM 22063 N N . GLU A 1 118 ? 2.114 16.866 -6.213 1.00 0.00 118 GLU A N 14
ATOM 22064 C CA . GLU A 1 118 ? 2.130 17.462 -7.539 1.00 0.00 118 GLU A CA 14
ATOM 22065 C C . GLU A 1 118 ? 1.445 18.817 -7.507 1.00 0.00 118 GLU A C 14
ATOM 22066 O O . GLU A 1 118 ? 0.467 18.959 -6.736 1.00 0.00 118 GLU A O 14
ATOM 22079 N N . SER A 1 1 ? 17.118 -11.304 12.491 1.00 0.00 1 SER A N 15
ATOM 22080 C CA . SER A 1 1 ? 16.413 -12.599 12.500 1.00 0.00 1 SER A CA 15
ATOM 22081 C C . SER A 1 1 ? 15.063 -12.473 13.212 1.00 0.00 1 SER A C 15
ATOM 22082 O O . SER A 1 1 ? 14.072 -12.069 12.603 1.00 0.00 1 SER A O 15
ATOM 22092 N N . LEU A 1 2 ? 15.034 -12.806 14.504 1.00 0.00 2 LEU A N 15
ATOM 22093 C CA . LEU A 1 2 ? 13.807 -12.733 15.290 1.00 0.00 2 LEU A CA 15
ATOM 22094 C C . LEU A 1 2 ? 13.356 -11.284 15.445 1.00 0.00 2 LEU A C 15
ATOM 22095 O O . LEU A 1 2 ? 14.185 -10.377 15.547 1.00 0.00 2 LEU A O 15
ATOM 22111 N N . PRO A 1 3 ? 12.034 -11.047 15.465 1.00 0.00 3 PRO A N 15
ATOM 22112 C CA . PRO A 1 3 ? 11.472 -9.696 15.572 1.00 0.00 3 PRO A CA 15
ATOM 22113 C C . PRO A 1 3 ? 11.584 -9.120 16.986 1.00 0.00 3 PRO A C 15
ATOM 22114 O O . PRO A 1 3 ? 10.579 -8.870 17.651 1.00 0.00 3 PRO A O 15
ATOM 22125 N N . ALA A 1 4 ? 12.814 -8.914 17.436 1.00 0.00 4 ALA A N 15
ATOM 22126 C CA . ALA A 1 4 ? 13.068 -8.347 18.751 1.00 0.00 4 ALA A CA 15
ATOM 22127 C C . ALA A 1 4 ? 12.889 -6.833 18.714 1.00 0.00 4 ALA A C 15
ATOM 22128 O O . ALA A 1 4 ? 12.106 -6.264 19.478 1.00 0.00 4 ALA A O 15
ATOM 22135 N N . SER A 1 5 ? 13.617 -6.188 17.820 1.00 0.00 5 SER A N 15
ATOM 22136 C CA . SER A 1 5 ? 13.498 -4.753 17.625 1.00 0.00 5 SER A CA 15
ATOM 22137 C C . SER A 1 5 ? 12.576 -4.454 16.450 1.00 0.00 5 SER A C 15
ATOM 22138 O O . SER A 1 5 ? 12.351 -3.293 16.104 1.00 0.00 5 SER A O 15
ATOM 22146 N N . ALA A 1 6 ? 12.072 -5.529 15.833 1.00 0.00 6 ALA A N 15
ATOM 22147 C CA . ALA A 1 6 ? 11.125 -5.462 14.713 1.00 0.00 6 ALA A CA 15
ATOM 22148 C C . ALA A 1 6 ? 11.792 -5.005 13.416 1.00 0.00 6 ALA A C 15
ATOM 22149 O O . ALA A 1 6 ? 11.571 -5.602 12.360 1.00 0.00 6 ALA A O 15
ATOM 22156 N N . ALA A 1 7 ? 12.608 -3.955 13.503 1.00 0.00 7 ALA A N 15
ATOM 22157 C CA . ALA A 1 7 ? 13.296 -3.390 12.342 1.00 0.00 7 ALA A CA 15
ATOM 22158 C C . ALA A 1 7 ? 12.289 -2.892 11.308 1.00 0.00 7 ALA A C 15
ATOM 22159 O O . ALA A 1 7 ? 12.395 -3.182 10.119 1.00 0.00 7 ALA A O 15
ATOM 22166 N N . LYS A 1 8 ? 11.308 -2.144 11.784 1.00 0.00 8 LYS A N 15
ATOM 22167 C CA . LYS A 1 8 ? 10.270 -1.599 10.926 1.00 0.00 8 LYS A CA 15
ATOM 22168 C C . LYS A 1 8 ? 10.141 -0.107 11.151 1.00 0.00 8 LYS A C 15
ATOM 22169 O O . LYS A 1 8 ? 9.750 0.348 12.229 1.00 0.00 8 LYS A O 15
ATOM 22188 N N . ASN A 1 9 ? 10.502 0.644 10.130 1.00 0.00 9 ASN A N 15
ATOM 22189 C CA . ASN A 1 9 ? 10.432 2.087 10.181 1.00 0.00 9 ASN A CA 15
ATOM 22190 C C . ASN A 1 9 ? 9.418 2.585 9.170 1.00 0.00 9 ASN A C 15
ATOM 22191 O O . ASN A 1 9 ? 8.712 1.797 8.544 1.00 0.00 9 ASN A O 15
ATOM 22202 N N . ALA A 1 10 ? 9.372 3.889 8.993 1.00 0.00 10 ALA A N 15
ATOM 22203 C CA . ALA A 1 10 ? 8.379 4.508 8.121 1.00 0.00 10 ALA A CA 15
ATOM 22204 C C . ALA A 1 10 ? 8.955 4.826 6.746 1.00 0.00 10 ALA A C 15
ATOM 22205 O O . ALA A 1 10 ? 8.376 5.594 5.974 1.00 0.00 10 ALA A O 15
ATOM 22212 N N . LYS A 1 11 ? 10.089 4.226 6.435 1.00 0.00 11 LYS A N 15
ATOM 22213 C CA . LYS A 1 11 ? 10.715 4.420 5.147 1.00 0.00 11 LYS A CA 15
ATOM 22214 C C . LYS A 1 11 ? 10.611 3.139 4.347 1.00 0.00 11 LYS A C 15
ATOM 22215 O O . LYS A 1 11 ? 11.342 2.188 4.611 1.00 0.00 11 LYS A O 15
ATOM 22234 N N . LEU A 1 12 ? 9.687 3.093 3.400 1.00 0.00 12 LEU A N 15
ATOM 22235 C CA . LEU A 1 12 ? 9.574 1.932 2.532 1.00 0.00 12 LEU A CA 15
ATOM 22236 C C . LEU A 1 12 ? 10.735 1.953 1.554 1.00 0.00 12 LEU A C 15
ATOM 22237 O O . LEU A 1 12 ? 10.635 2.527 0.469 1.00 0.00 12 LEU A O 15
ATOM 22253 N N . ALA A 1 13 ? 11.853 1.380 2.004 1.00 0.00 13 ALA A N 15
ATOM 22254 C CA . ALA A 1 13 ? 13.138 1.416 1.300 1.00 0.00 13 ALA A CA 15
ATOM 22255 C C . ALA A 1 13 ? 13.775 2.799 1.434 1.00 0.00 13 ALA A C 15
ATOM 22256 O O . ALA A 1 13 ? 14.964 2.924 1.745 1.00 0.00 13 ALA A O 15
ATOM 22263 N N . THR A 1 14 ? 12.960 3.827 1.250 1.00 0.00 14 THR A N 15
ATOM 22264 C CA . THR A 1 14 ? 13.408 5.207 1.298 1.00 0.00 14 THR A CA 15
ATOM 22265 C C . THR A 1 14 ? 12.226 6.123 1.583 1.00 0.00 14 THR A C 15
ATOM 22266 O O . THR A 1 14 ? 12.346 7.075 2.355 1.00 0.00 14 THR A O 15
ATOM 22277 N N . SER A 1 15 ? 11.081 5.813 0.959 1.00 0.00 15 SER A N 15
ATOM 22278 C CA . SER A 1 15 ? 9.868 6.628 1.082 1.00 0.00 15 SER A CA 15
ATOM 22279 C C . SER A 1 15 ? 10.047 7.967 0.365 1.00 0.00 15 SER A C 15
ATOM 22280 O O . SER A 1 15 ? 9.427 8.190 -0.674 1.00 0.00 15 SER A O 15
ATOM 22288 N N . ALA A 1 16 ? 10.908 8.829 0.917 1.00 0.00 16 ALA A N 15
ATOM 22289 C CA . ALA A 1 16 ? 11.213 10.146 0.346 1.00 0.00 16 ALA A CA 15
ATOM 22290 C C . ALA A 1 16 ? 9.948 10.911 -0.048 1.00 0.00 16 ALA A C 15
ATOM 22291 O O . ALA A 1 16 ? 9.350 11.602 0.775 1.00 0.00 16 ALA A O 15
ATOM 22298 N N . ALA A 1 17 ? 9.540 10.764 -1.301 1.00 0.00 17 ALA A N 15
ATOM 22299 C CA . ALA A 1 17 ? 8.348 11.424 -1.815 1.00 0.00 17 ALA A CA 15
ATOM 22300 C C . ALA A 1 17 ? 7.095 10.948 -1.084 1.00 0.00 17 ALA A C 15
ATOM 22301 O O . ALA A 1 17 ? 6.134 11.700 -0.924 1.00 0.00 17 ALA A O 15
ATOM 22308 N N . PHE A 1 18 ? 7.112 9.699 -0.628 1.00 0.00 18 PHE A N 15
ATOM 22309 C CA . PHE A 1 18 ? 5.998 9.151 0.133 1.00 0.00 18 PHE A CA 15
ATOM 22310 C C . PHE A 1 18 ? 5.883 9.853 1.484 1.00 0.00 18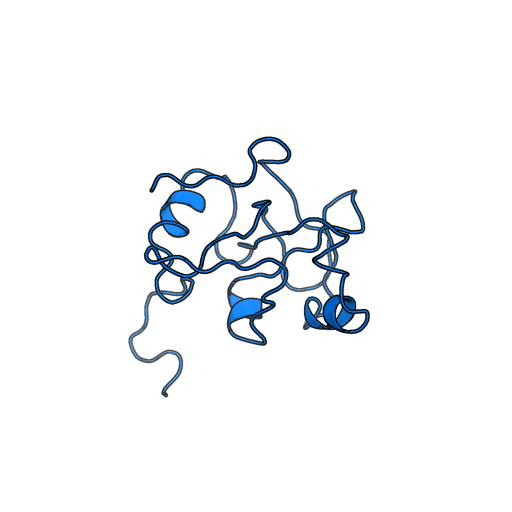 PHE A C 15
ATOM 22311 O O . PHE A 1 18 ? 4.797 9.968 2.045 1.00 0.00 18 PHE A O 15
ATOM 22328 N N . ALA A 1 19 ? 7.004 10.351 1.986 1.00 0.00 19 ALA A N 15
ATOM 22329 C CA . ALA A 1 19 ? 7.015 11.080 3.245 1.00 0.00 19 ALA A CA 15
ATOM 22330 C C . ALA A 1 19 ? 6.410 12.467 3.065 1.00 0.00 19 ALA A C 15
ATOM 22331 O O . ALA A 1 19 ? 5.958 13.088 4.026 1.00 0.00 19 ALA A O 15
ATOM 22338 N N . LYS A 1 20 ? 6.386 12.941 1.821 1.00 0.00 20 LYS A N 15
ATOM 22339 C CA . LYS A 1 20 ? 5.749 14.214 1.501 1.00 0.00 20 LYS A CA 15
ATOM 22340 C C . LYS A 1 20 ? 4.244 14.038 1.603 1.00 0.00 20 LYS A C 15
ATOM 22341 O O . LYS A 1 20 ? 3.494 14.976 1.881 1.00 0.00 20 LYS A O 15
ATOM 22360 N N . GLN A 1 21 ? 3.834 12.801 1.386 1.00 0.00 21 GLN A N 15
ATOM 22361 C CA . GLN A 1 21 ? 2.443 12.402 1.447 1.00 0.00 21 GLN A CA 15
ATOM 22362 C C . GLN A 1 21 ? 2.050 12.049 2.877 1.00 0.00 21 GLN A C 15
ATOM 22363 O O . GLN A 1 21 ? 0.948 12.353 3.322 1.00 0.00 21 GLN A O 15
ATOM 22377 N N . ALA A 1 22 ? 2.984 11.436 3.600 1.00 0.00 22 ALA A N 15
ATOM 22378 C CA . ALA A 1 22 ? 2.726 10.937 4.948 1.00 0.00 22 ALA A CA 15
ATOM 22379 C C . ALA A 1 22 ? 2.465 12.069 5.938 1.00 0.00 22 ALA A C 15
ATOM 22380 O O . ALA A 1 22 ? 1.987 11.833 7.043 1.00 0.00 22 ALA A O 15
ATOM 22387 N N . GLU A 1 23 ? 2.781 13.294 5.545 1.00 0.00 23 GLU A N 15
ATOM 22388 C CA . GLU A 1 23 ? 2.486 14.452 6.380 1.00 0.00 23 GLU A CA 15
ATOM 22389 C C . GLU A 1 23 ? 1.363 15.275 5.769 1.00 0.00 23 GLU A C 15
ATOM 22390 O O . GLU A 1 23 ? 1.165 16.444 6.107 1.00 0.00 23 GLU A O 15
ATOM 22402 N N . GLY A 1 24 ? 0.645 14.661 4.848 1.00 0.00 24 GLY A N 15
ATOM 22403 C CA . GLY A 1 24 ? -0.523 15.286 4.273 1.00 0.00 24 GLY A CA 15
ATOM 22404 C C . GLY A 1 24 ? -1.778 14.513 4.608 1.00 0.00 24 GLY A C 15
ATOM 22405 O O . GLY A 1 24 ? -2.871 15.076 4.692 1.00 0.00 24 GLY A O 15
ATOM 22409 N N . THR A 1 25 ? -1.614 13.216 4.818 1.00 0.00 25 THR A N 15
ATOM 22410 C CA . THR A 1 25 ? -2.727 12.353 5.156 1.00 0.00 25 THR A CA 15
ATOM 22411 C C . THR A 1 25 ? -2.703 12.022 6.638 1.00 0.00 25 THR A C 15
ATOM 22412 O O . THR A 1 25 ? -1.633 11.845 7.225 1.00 0.00 25 THR A O 15
ATOM 22423 N N . THR A 1 26 ? -3.873 11.956 7.250 1.00 0.00 26 THR A N 15
ATOM 22424 C CA . THR A 1 26 ? -3.967 11.622 8.658 1.00 0.00 26 THR A CA 15
ATOM 22425 C C . THR A 1 26 ? -4.127 10.114 8.847 1.00 0.00 26 THR A C 15
ATOM 22426 O O . THR A 1 26 ? -5.230 9.580 8.759 1.00 0.00 26 THR A O 15
ATOM 22437 N N . CYS A 1 27 ? -3.015 9.442 9.107 1.00 0.00 27 CYS A N 15
ATOM 22438 C CA . CYS A 1 27 ? -2.996 8.002 9.309 1.00 0.00 27 CYS A CA 15
ATOM 22439 C C . CYS A 1 27 ? -1.878 7.643 10.286 1.00 0.00 27 CYS A C 15
ATOM 22440 O O . CYS A 1 27 ? -1.177 8.526 10.781 1.00 0.00 27 CYS A O 15
ATOM 22447 N N . ASN A 1 28 ? -1.714 6.356 10.563 1.00 0.00 28 ASN A N 15
ATOM 22448 C CA . ASN A 1 28 ? -0.657 5.894 11.457 1.00 0.00 28 ASN A CA 15
ATOM 22449 C C . ASN A 1 28 ? 0.534 5.398 10.641 1.00 0.00 28 ASN A C 15
ATOM 22450 O O . ASN A 1 28 ? 0.388 5.080 9.463 1.00 0.00 28 ASN A O 15
ATOM 22461 N N . VAL A 1 29 ? 1.707 5.335 11.269 1.00 0.00 29 VAL A N 15
ATOM 22462 C CA . VAL A 1 29 ? 2.931 4.915 10.586 1.00 0.00 29 VAL A CA 15
ATOM 22463 C C . VAL A 1 29 ? 2.844 3.462 10.119 1.00 0.00 29 VAL A C 15
ATOM 22464 O O . VAL A 1 29 ? 3.128 3.154 8.962 1.00 0.00 29 VAL A O 15
ATOM 22477 N N . GLY A 1 30 ? 2.443 2.574 11.025 1.00 0.00 30 GLY A N 15
ATOM 22478 C CA . GLY A 1 30 ? 2.311 1.169 10.679 1.00 0.00 30 GLY A CA 15
ATOM 22479 C C . GLY A 1 30 ? 1.041 0.898 9.910 1.00 0.00 30 GLY A C 15
ATOM 22480 O O . GLY A 1 30 ? 0.968 -0.034 9.107 1.00 0.00 30 GLY A O 15
ATOM 22484 N N . SER A 1 31 ? 0.040 1.726 10.149 1.00 0.00 31 SER A N 15
ATOM 22485 C CA . SER A 1 31 ? -1.265 1.543 9.553 1.00 0.00 31 SER A CA 15
ATOM 22486 C C . SER A 1 31 ? -1.463 2.474 8.361 1.00 0.00 31 SER A C 15
ATOM 22487 O O . SER A 1 31 ? -2.501 3.121 8.235 1.00 0.00 31 SER A O 15
ATOM 22495 N N . ILE A 1 32 ? -0.463 2.541 7.494 1.00 0.00 32 ILE A N 15
ATOM 22496 C CA . ILE A 1 32 ? -0.575 3.305 6.261 1.00 0.00 32 ILE A CA 15
ATOM 22497 C C . ILE A 1 32 ? -0.574 2.348 5.067 1.00 0.00 32 ILE A C 15
ATOM 22498 O O . ILE A 1 32 ? 0.167 1.358 5.057 1.00 0.00 32 ILE A O 15
ATOM 22514 N N . ALA A 1 33 ? -1.421 2.611 4.080 1.00 0.00 33 ALA A N 15
ATOM 22515 C CA . ALA A 1 33 ? -1.620 1.660 2.998 1.00 0.00 33 ALA A CA 15
ATOM 22516 C C . ALA A 1 33 ? -1.904 2.340 1.665 1.00 0.00 33 ALA A C 15
ATOM 22517 O O . ALA A 1 33 ? -2.395 3.469 1.609 1.00 0.00 33 ALA A O 15
ATOM 22524 N N . CYS A 1 34 ? -1.593 1.622 0.594 1.00 0.00 34 CYS A N 15
ATOM 22525 C CA . CYS A 1 34 ? -1.892 2.064 -0.755 1.00 0.00 34 CYS A CA 15
ATOM 22526 C C . CYS A 1 34 ? -2.999 1.195 -1.346 1.00 0.00 34 CYS A C 15
ATOM 22527 O O . CYS A 1 34 ? -2.963 -0.031 -1.239 1.00 0.00 34 CYS A O 15
ATOM 22534 N N . CYS A 1 35 ? -3.985 1.833 -1.952 1.00 0.00 35 CYS A N 15
ATOM 22535 C CA . CYS A 1 35 ? -5.120 1.125 -2.528 1.00 0.00 35 CYS A CA 15
ATOM 22536 C C . CYS A 1 35 ? -5.263 1.456 -4.010 1.00 0.00 35 CYS A C 15
ATOM 22537 O O . CYS A 1 35 ? -4.668 2.422 -4.500 1.00 0.00 35 CYS A O 15
ATOM 22544 N N . ASN A 1 36 ? -6.051 0.661 -4.719 1.00 0.00 36 ASN A N 15
ATOM 22545 C CA . ASN A 1 36 ? -6.234 0.847 -6.154 1.00 0.00 36 ASN A CA 15
ATOM 22546 C C . ASN A 1 36 ? -7.625 0.399 -6.582 1.00 0.00 36 ASN A C 15
ATOM 22547 O O . ASN A 1 36 ? -8.307 -0.314 -5.846 1.00 0.00 36 ASN A O 15
ATOM 22558 N N . SER A 1 37 ? -8.043 0.868 -7.751 1.00 0.00 37 SER A N 15
ATOM 22559 C CA . SER A 1 37 ? -9.342 0.534 -8.325 1.00 0.00 37 SER A CA 15
ATOM 22560 C C . SER A 1 37 ? -9.621 -0.973 -8.312 1.00 0.00 37 SER A C 15
ATOM 22561 O O . SER A 1 37 ? -8.810 -1.776 -8.788 1.00 0.00 37 SER A O 15
ATOM 22569 N N . PRO A 1 38 ? -10.789 -1.359 -7.753 1.00 0.00 38 PRO A N 15
ATOM 22570 C CA . PRO A 1 38 ? -11.205 -2.757 -7.617 1.00 0.00 38 PRO A CA 15
ATOM 22571 C C . PRO A 1 38 ? -11.045 -3.578 -8.895 1.00 0.00 38 PRO A C 15
ATOM 22572 O O . PRO A 1 38 ? -10.495 -4.673 -8.863 1.00 0.00 38 PRO A O 15
ATOM 22583 N N . ALA A 1 39 ? -11.510 -3.029 -10.016 1.00 0.00 39 ALA A N 15
ATOM 22584 C CA . ALA A 1 39 ? -11.545 -3.760 -11.287 1.00 0.00 39 ALA A CA 15
ATOM 22585 C C . ALA A 1 39 ? -10.160 -4.219 -11.737 1.00 0.00 39 ALA A C 15
ATOM 22586 O O . ALA A 1 39 ? -10.033 -5.147 -12.537 1.00 0.00 39 ALA A O 15
ATOM 22593 N N . GLU A 1 40 ? -9.127 -3.582 -11.216 1.00 0.00 40 GLU A N 15
ATOM 22594 C CA . GLU A 1 40 ? -7.765 -3.901 -11.607 1.00 0.00 40 GLU A CA 15
ATOM 22595 C C . GLU A 1 40 ? -7.100 -4.740 -10.525 1.00 0.00 40 GLU A C 15
ATOM 22596 O O . GLU A 1 40 ? -6.517 -5.787 -10.803 1.00 0.00 40 GLU A O 15
ATOM 22608 N N . THR A 1 41 ? -7.226 -4.278 -9.292 1.00 0.00 41 THR A N 15
ATOM 22609 C CA . THR A 1 41 ? -6.693 -4.976 -8.133 1.00 0.00 41 THR A CA 15
ATOM 22610 C C . THR A 1 41 ? -7.289 -6.378 -7.998 1.00 0.00 41 THR A C 15
ATOM 22611 O O . THR A 1 41 ? -6.607 -7.326 -7.609 1.00 0.00 41 THR A O 15
ATOM 22622 N N . ASN A 1 42 ? -8.557 -6.504 -8.345 1.00 0.00 42 ASN A N 15
ATOM 22623 C CA . ASN A 1 42 ? -9.294 -7.743 -8.141 1.00 0.00 42 ASN A CA 15
ATOM 22624 C C . ASN A 1 42 ? -9.467 -8.506 -9.448 1.00 0.00 42 ASN A C 15
ATOM 22625 O O . ASN A 1 42 ? -10.291 -9.417 -9.544 1.00 0.00 42 ASN A O 15
ATOM 22636 N N . ASN A 1 43 ? -8.699 -8.116 -10.454 1.00 0.00 43 ASN A N 15
ATOM 22637 C CA . ASN A 1 43 ? -8.791 -8.729 -11.777 1.00 0.00 43 ASN A CA 15
ATOM 22638 C C . ASN A 1 43 ? -8.277 -10.165 -11.757 1.00 0.00 43 ASN A C 15
ATOM 22639 O O . ASN A 1 43 ? -8.615 -10.972 -12.622 1.00 0.00 43 ASN A O 15
ATOM 22650 N N . ASP A 1 44 ? -7.457 -10.478 -10.764 1.00 0.00 44 ASP A N 15
ATOM 22651 C CA . ASP A 1 44 ? -6.908 -11.821 -10.621 1.00 0.00 44 ASP A CA 15
ATOM 22652 C C . ASP A 1 44 ? -7.628 -12.577 -9.507 1.00 0.00 44 ASP A C 15
ATOM 22653 O O . ASP A 1 44 ? -8.142 -11.967 -8.563 1.00 0.00 44 ASP A O 15
ATOM 22662 N N . SER A 1 45 ? -7.659 -13.899 -9.612 1.00 0.00 45 SER A N 15
ATOM 22663 C CA . SER A 1 45 ? -8.360 -14.733 -8.648 1.00 0.00 45 SER A CA 15
ATOM 22664 C C . SER A 1 45 ? -7.542 -14.918 -7.370 1.00 0.00 45 SER A C 15
ATOM 22665 O O . SER A 1 45 ? -8.099 -15.085 -6.285 1.00 0.00 45 SER A O 15
ATOM 22673 N N . LEU A 1 46 ? -6.220 -14.877 -7.495 1.00 0.00 46 LEU A N 15
ATOM 22674 C CA . LEU A 1 46 ? -5.347 -15.046 -6.338 1.00 0.00 46 LEU A CA 15
ATOM 22675 C C . LEU A 1 46 ? -5.050 -13.699 -5.693 1.00 0.00 46 LEU A C 15
ATOM 22676 O O . LEU A 1 46 ? -4.955 -13.595 -4.469 1.00 0.00 46 LEU A O 15
ATOM 22692 N N . LEU A 1 47 ? -4.901 -12.676 -6.528 1.00 0.00 47 LEU A N 15
ATOM 22693 C CA . LEU A 1 47 ? -4.654 -11.312 -6.071 1.00 0.00 47 LEU A CA 15
ATOM 22694 C C . LEU A 1 47 ? -5.657 -10.885 -5.006 1.00 0.00 47 LEU A C 15
ATOM 22695 O O . LEU A 1 47 ? -5.297 -10.221 -4.036 1.00 0.00 47 LEU A O 15
ATOM 22711 N N . SER A 1 48 ? -6.906 -11.293 -5.184 1.00 0.00 48 SER A N 15
ATOM 22712 C CA . SER A 1 48 ? -7.978 -10.892 -4.286 1.00 0.00 48 SER A CA 15
ATOM 22713 C C . SER A 1 48 ? -7.755 -11.429 -2.866 1.00 0.00 48 SER A C 15
ATOM 22714 O O . SER A 1 48 ? -8.188 -10.822 -1.886 1.00 0.00 48 SER A O 15
ATOM 22722 N N . GLY A 1 49 ? -7.062 -12.559 -2.761 1.00 0.00 49 GLY A N 15
ATOM 22723 C CA . GLY A 1 49 ? -6.733 -13.114 -1.459 1.00 0.00 49 GLY A CA 15
ATOM 22724 C C . GLY A 1 49 ? -5.351 -12.693 -1.006 1.00 0.00 49 GLY A C 15
ATOM 22725 O O . GLY A 1 49 ? -5.063 -12.648 0.192 1.00 0.00 49 GLY A O 15
ATOM 22729 N N . LEU A 1 50 ? -4.500 -12.378 -1.977 1.00 0.00 50 LEU A N 15
ATOM 22730 C CA . LEU A 1 50 ? -3.138 -11.922 -1.715 1.00 0.00 50 LEU A CA 15
ATOM 22731 C C . LEU A 1 50 ? -3.151 -10.598 -0.965 1.00 0.00 50 LEU A C 15
ATOM 22732 O O . LEU A 1 50 ? -2.270 -10.323 -0.149 1.00 0.00 50 LEU A O 15
ATOM 22748 N N . LEU A 1 51 ? -4.158 -9.783 -1.252 1.00 0.00 51 LEU A N 15
ATOM 22749 C CA . LEU A 1 51 ? -4.336 -8.506 -0.576 1.00 0.00 51 LEU A CA 15
ATOM 22750 C C . LEU A 1 51 ? -4.523 -8.713 0.922 1.00 0.00 51 LEU A C 15
ATOM 22751 O O . LEU A 1 51 ? -3.993 -7.961 1.735 1.00 0.00 51 LEU A O 15
ATOM 22767 N N . GLY A 1 52 ? -5.274 -9.749 1.276 1.00 0.00 52 GLY A N 15
ATOM 22768 C CA . GLY A 1 52 ? -5.484 -10.079 2.665 1.00 0.00 52 GLY A CA 15
ATOM 22769 C C . GLY A 1 52 ? -4.387 -10.980 3.183 1.00 0.00 52 GLY A C 15
ATOM 22770 O O . GLY A 1 52 ? -4.629 -12.143 3.503 1.00 0.00 52 GLY A O 15
ATOM 22774 N N . ALA A 1 53 ? -3.179 -10.439 3.274 1.00 0.00 53 ALA A N 15
ATOM 22775 C CA . ALA A 1 53 ? -2.025 -11.220 3.688 1.00 0.00 53 ALA A CA 15
ATOM 22776 C C . ALA A 1 53 ? -2.145 -11.609 5.154 1.00 0.00 53 ALA A C 15
ATOM 22777 O O . ALA A 1 53 ? -1.559 -12.590 5.607 1.00 0.00 53 ALA A O 15
ATOM 22784 N N . GLY A 1 54 ? -2.919 -10.823 5.883 1.00 0.00 54 GLY A N 15
ATOM 22785 C CA . GLY A 1 54 ? -3.164 -11.097 7.284 1.00 0.00 54 GLY A CA 15
ATOM 22786 C C . GLY A 1 54 ? -4.645 -11.194 7.567 1.00 0.00 54 GLY A C 15
ATOM 22787 O O . GLY A 1 54 ? -5.091 -10.941 8.686 1.00 0.00 54 GLY A O 15
ATOM 22791 N N . LEU A 1 55 ? -5.399 -11.550 6.526 1.00 0.00 55 LEU A N 15
ATOM 22792 C CA . LEU A 1 55 ? -6.850 -11.661 6.604 1.00 0.00 55 LEU A CA 15
ATOM 22793 C C . LEU A 1 55 ? -7.457 -10.299 6.901 1.00 0.00 55 LEU A C 15
ATOM 22794 O O . LEU A 1 55 ? -8.399 -10.172 7.683 1.00 0.00 55 LEU A O 15
ATOM 22810 N N . LEU A 1 56 ? -6.882 -9.277 6.278 1.00 0.00 56 LEU A N 15
ATOM 22811 C CA . LEU A 1 56 ? -7.375 -7.918 6.409 1.00 0.00 56 LEU A CA 15
ATOM 22812 C C . LEU A 1 56 ? -8.573 -7.707 5.493 1.00 0.00 56 LEU A C 15
ATOM 22813 O O . LEU A 1 56 ? -8.988 -8.617 4.772 1.00 0.00 56 LEU A O 15
ATOM 22829 N N . ASN A 1 57 ? -9.121 -6.510 5.523 1.00 0.00 57 ASN A N 15
ATOM 22830 C CA . ASN A 1 57 ? -10.318 -6.199 4.767 1.00 0.00 57 ASN A CA 15
ATOM 22831 C C . ASN A 1 57 ? -10.036 -5.098 3.760 1.00 0.00 57 ASN A C 15
ATOM 22832 O O . ASN A 1 57 ? -8.903 -4.638 3.633 1.00 0.00 57 ASN A O 15
ATOM 22843 N N . GLY A 1 58 ? -11.065 -4.686 3.047 1.00 0.00 58 GLY A N 15
ATOM 22844 C CA . GLY A 1 58 ? -10.891 -3.696 2.004 1.00 0.00 58 GLY A CA 15
ATOM 22845 C C . GLY A 1 58 ? -11.243 -2.300 2.468 1.00 0.00 58 GLY A C 15
ATOM 22846 O O . GLY A 1 58 ? -10.980 -1.935 3.617 1.00 0.00 58 GLY A O 15
ATOM 22850 N N . LEU A 1 59 ? -11.840 -1.521 1.578 1.00 0.00 59 LEU A N 15
ATOM 22851 C CA . LEU A 1 59 ? -12.253 -0.165 1.897 1.00 0.00 59 LEU A CA 15
ATOM 22852 C C . LEU A 1 59 ? -13.350 -0.193 2.949 1.00 0.00 59 LEU A C 15
ATOM 22853 O O . LEU A 1 59 ? -14.132 -1.143 3.008 1.00 0.00 59 LEU A O 15
ATOM 22869 N N . SER A 1 60 ? -13.391 0.839 3.782 1.00 0.00 60 SER A N 15
ATOM 22870 C CA . SER A 1 60 ? -14.366 0.943 4.861 1.00 0.00 60 SER A CA 15
ATOM 22871 C C . SER A 1 60 ? -15.806 0.871 4.332 1.00 0.00 60 SER A C 15
ATOM 22872 O O . SER A 1 60 ? -16.399 1.890 3.975 1.00 0.00 60 SER A O 15
ATOM 22880 N N . GLY A 1 61 ? -16.345 -0.346 4.262 1.00 0.00 61 GLY A N 15
ATOM 22881 C CA . GLY A 1 61 ? -17.703 -0.542 3.797 1.00 0.00 61 GLY A CA 15
ATOM 22882 C C . GLY A 1 61 ? -17.778 -0.868 2.317 1.00 0.00 61 GLY A C 15
ATOM 22883 O O . GLY A 1 61 ? -18.827 -1.269 1.819 1.00 0.00 61 GLY A O 15
ATOM 22887 N N . ASN A 1 62 ? -16.663 -0.725 1.611 1.00 0.00 62 ASN A N 15
ATOM 22888 C CA . ASN A 1 62 ? -16.662 -0.909 0.164 1.00 0.00 62 ASN A CA 15
ATOM 22889 C C . ASN A 1 62 ? -15.767 -2.066 -0.256 1.00 0.00 62 ASN A C 15
ATOM 22890 O O . ASN A 1 62 ? -14.539 -1.964 -0.239 1.00 0.00 62 ASN A O 15
ATOM 22901 N N . THR A 1 63 ? -16.394 -3.165 -0.636 1.00 0.00 63 THR A N 15
ATOM 22902 C CA . THR A 1 63 ? -15.680 -4.348 -1.089 1.00 0.00 63 THR A CA 15
ATOM 22903 C C . THR A 1 63 ? -15.073 -4.135 -2.476 1.00 0.00 63 THR A C 15
ATOM 22904 O O . THR A 1 63 ? -15.743 -3.657 -3.390 1.00 0.00 63 THR A O 15
ATOM 22915 N N . GLY A 1 64 ? -13.796 -4.477 -2.621 1.00 0.00 64 GLY A N 15
ATOM 22916 C CA . GLY A 1 64 ? -13.132 -4.369 -3.908 1.00 0.00 64 GLY A CA 15
ATOM 22917 C C . GLY A 1 64 ? -11.848 -3.582 -3.816 1.00 0.00 64 GLY A C 15
ATOM 22918 O O . GLY A 1 64 ? -10.776 -4.072 -4.179 1.00 0.00 64 GLY A O 15
ATOM 22922 N N . SER A 1 65 ? -11.951 -2.362 -3.325 1.00 0.00 65 SER A N 15
ATOM 22923 C CA . SER A 1 65 ? -10.791 -1.511 -3.141 1.00 0.00 65 SER A CA 15
ATOM 22924 C C . SER A 1 65 ? -10.041 -1.901 -1.872 1.00 0.00 65 SER A C 15
ATOM 22925 O O . SER A 1 65 ? -10.349 -1.423 -0.784 1.00 0.00 65 SER A O 15
ATOM 22933 N N . ALA A 1 66 ? -9.081 -2.800 -2.016 1.00 0.00 66 ALA A N 15
ATOM 22934 C CA . ALA A 1 66 ? -8.266 -3.225 -0.889 1.00 0.00 66 ALA A CA 15
ATOM 22935 C C . ALA A 1 66 ? -7.039 -2.335 -0.767 1.00 0.00 66 ALA A C 15
ATOM 22936 O O . ALA A 1 66 ? -6.667 -1.653 -1.722 1.00 0.00 66 ALA A O 15
ATOM 22943 N N . CYS A 1 67 ? -6.421 -2.331 0.399 1.00 0.00 67 CYS A N 15
ATOM 22944 C CA . CYS A 1 67 ? -5.262 -1.485 0.634 1.00 0.00 67 CYS A CA 15
ATOM 22945 C C . CYS A 1 67 ? -4.085 -2.303 1.154 1.00 0.00 67 CYS A C 15
ATOM 22946 O O . CYS A 1 67 ? -4.223 -3.090 2.089 1.00 0.00 67 CYS A O 15
ATOM 22953 N N . ALA A 1 68 ? -2.927 -2.112 0.540 1.00 0.00 68 ALA A N 15
ATOM 22954 C CA . ALA A 1 68 ? -1.726 -2.813 0.954 1.00 0.00 68 ALA A CA 15
ATOM 22955 C C . ALA A 1 68 ? -0.796 -1.880 1.702 1.00 0.00 68 ALA A C 15
ATOM 22956 O O . ALA A 1 68 ? -0.433 -0.814 1.209 1.00 0.00 68 ALA A O 15
ATOM 22963 N N . LYS A 1 69 ? -0.419 -2.290 2.895 1.00 0.00 69 LYS A N 15
ATOM 22964 C CA . LYS A 1 69 ? 0.445 -1.495 3.747 1.00 0.00 69 LYS A CA 15
ATOM 22965 C C . LYS A 1 69 ? 1.893 -1.705 3.348 1.00 0.00 69 LYS A C 15
ATOM 22966 O O . LYS A 1 69 ? 2.200 -2.629 2.598 1.00 0.00 69 LYS A O 15
ATOM 22985 N N . ALA A 1 70 ? 2.781 -0.864 3.854 1.00 0.00 70 ALA A N 15
ATOM 22986 C CA . ALA A 1 70 ? 4.210 -1.036 3.613 1.00 0.00 70 ALA A CA 15
ATOM 22987 C C . ALA A 1 70 ? 4.674 -2.380 4.165 1.00 0.00 70 ALA A C 15
ATOM 22988 O O . ALA A 1 70 ? 5.593 -3.006 3.636 1.00 0.00 70 ALA A O 15
ATOM 22995 N N . SER A 1 71 ? 4.003 -2.823 5.222 1.00 0.00 71 SER A N 15
ATOM 22996 C CA . SER A 1 71 ? 4.263 -4.115 5.836 1.00 0.00 71 SER A CA 15
ATOM 22997 C C . SER A 1 71 ? 3.817 -5.248 4.910 1.00 0.00 71 SER A C 15
ATOM 22998 O O . SER A 1 71 ? 4.308 -6.374 4.994 1.00 0.00 71 SER A O 15
ATOM 23006 N N . LEU A 1 72 ? 2.891 -4.931 4.010 1.00 0.00 72 LEU A N 15
ATOM 23007 C CA . LEU A 1 72 ? 2.371 -5.904 3.064 1.00 0.00 72 LEU A CA 15
ATOM 23008 C C . LEU A 1 72 ? 3.236 -5.947 1.815 1.00 0.00 72 LEU A C 15
ATOM 23009 O O . LEU A 1 72 ? 3.269 -6.955 1.107 1.00 0.00 72 LEU A O 15
ATOM 23025 N N . ILE A 1 73 ? 3.941 -4.852 1.554 1.00 0.00 73 ILE A N 15
ATOM 23026 C CA . ILE A 1 73 ? 4.889 -4.795 0.449 1.00 0.00 73 ILE A CA 15
ATOM 23027 C C . ILE A 1 73 ? 5.976 -5.856 0.648 1.00 0.00 73 ILE A C 15
ATOM 23028 O O . ILE A 1 73 ? 6.402 -6.515 -0.298 1.00 0.00 73 ILE A O 15
ATOM 23044 N N . ASP A 1 74 ? 6.382 -6.043 1.900 1.00 0.00 74 ASP A N 15
ATOM 23045 C CA . ASP A 1 74 ? 7.373 -7.058 2.252 1.00 0.00 74 ASP A CA 15
ATOM 23046 C C . ASP A 1 74 ? 6.691 -8.385 2.592 1.00 0.00 74 ASP A C 15
ATOM 23047 O O . ASP A 1 74 ? 7.345 -9.404 2.814 1.00 0.00 74 ASP A O 15
ATOM 23056 N N . GLN A 1 75 ? 5.366 -8.376 2.619 1.00 0.00 75 GLN A N 15
ATOM 23057 C CA . GLN A 1 75 ? 4.612 -9.563 2.998 1.00 0.00 75 GLN A CA 15
ATOM 23058 C C . GLN A 1 75 ? 4.353 -10.456 1.794 1.00 0.00 75 GLN A C 15
ATOM 23059 O O . GLN A 1 75 ? 4.687 -11.640 1.811 1.00 0.00 75 GLN A O 15
ATOM 23073 N N . LEU A 1 76 ? 3.768 -9.882 0.748 1.00 0.00 76 LEU A N 15
ATOM 23074 C CA . LEU A 1 76 ? 3.402 -10.657 -0.433 1.00 0.00 76 LEU A CA 15
ATOM 23075 C C . LEU A 1 76 ? 3.974 -10.042 -1.704 1.00 0.00 76 LEU A C 15
ATOM 23076 O O . LEU A 1 76 ? 3.932 -10.652 -2.772 1.00 0.00 76 LEU A O 15
ATOM 23092 N N . GLY A 1 77 ? 4.516 -8.835 -1.585 1.00 0.00 77 GLY A N 15
ATOM 23093 C CA . GLY A 1 77 ? 5.067 -8.156 -2.741 1.00 0.00 77 GLY A CA 15
ATOM 23094 C C . GLY A 1 77 ? 4.001 -7.766 -3.744 1.00 0.00 77 GLY A C 15
ATOM 23095 O O . GLY A 1 77 ? 4.142 -8.005 -4.946 1.00 0.00 77 GLY A O 15
ATOM 23099 N N . LEU A 1 78 ? 2.934 -7.159 -3.246 1.00 0.00 78 LEU A N 15
ATOM 23100 C CA . LEU A 1 78 ? 1.818 -6.757 -4.090 1.00 0.00 78 LEU A CA 15
ATOM 23101 C C . LEU A 1 78 ? 2.195 -5.579 -4.981 1.00 0.00 78 LEU A C 15
ATOM 23102 O O . LEU A 1 78 ? 2.717 -4.573 -4.503 1.00 0.00 78 LEU A O 15
ATOM 23118 N N . LEU A 1 79 ? 1.920 -5.706 -6.274 1.00 0.00 79 LEU A N 15
ATOM 23119 C CA . LEU A 1 79 ? 2.174 -4.626 -7.220 1.00 0.00 79 LEU A CA 15
ATOM 23120 C C . LEU A 1 79 ? 0.866 -4.028 -7.736 1.00 0.00 79 LEU A C 15
ATOM 23121 O O . LEU A 1 79 ? 0.870 -3.147 -8.591 1.00 0.00 79 LEU A O 15
ATOM 23137 N N . ALA A 1 80 ? -0.249 -4.505 -7.198 1.00 0.00 80 ALA A N 15
ATOM 23138 C CA . ALA A 1 80 ? -1.566 -4.113 -7.687 1.00 0.00 80 ALA A CA 15
ATOM 23139 C C . ALA A 1 80 ? -1.930 -2.690 -7.277 1.00 0.00 80 ALA A C 15
ATOM 23140 O O . ALA A 1 80 ? -2.669 -2.006 -7.979 1.00 0.00 80 ALA A O 15
ATOM 23147 N N . LEU A 1 81 ? -1.411 -2.245 -6.140 1.00 0.00 81 LEU A N 15
ATOM 23148 C CA . LEU A 1 81 ? -1.788 -0.941 -5.600 1.00 0.00 81 LEU A CA 15
ATOM 23149 C C . LEU A 1 81 ? -0.562 -0.105 -5.264 1.00 0.00 81 LEU A C 15
ATOM 23150 O O . LEU A 1 81 ? -0.674 0.994 -4.713 1.00 0.00 81 LEU A O 15
ATOM 23166 N N . VAL A 1 82 ? 0.607 -0.624 -5.596 1.00 0.00 82 VAL A N 15
ATOM 23167 C CA . VAL A 1 82 ? 1.846 0.076 -5.311 1.00 0.00 82 VAL A CA 15
ATOM 23168 C C . VAL A 1 82 ? 2.484 0.543 -6.605 1.00 0.00 82 VAL A C 15
ATOM 23169 O O . VAL A 1 82 ? 2.525 -0.192 -7.589 1.00 0.00 82 VAL A O 15
ATOM 23182 N N . ASP A 1 83 ? 2.989 1.759 -6.598 1.00 0.00 83 ASP A N 15
ATOM 23183 C CA . ASP A 1 83 ? 3.602 2.329 -7.780 1.00 0.00 83 ASP A CA 15
ATOM 23184 C C . ASP A 1 83 ? 5.074 2.569 -7.522 1.00 0.00 83 ASP A C 15
ATOM 23185 O O . ASP A 1 83 ? 5.494 2.717 -6.371 1.00 0.00 83 ASP A O 15
ATOM 23194 N N . HIS A 1 84 ? 5.864 2.583 -8.577 1.00 0.00 84 HIS A N 15
ATOM 23195 C CA . HIS A 1 84 ? 7.290 2.803 -8.434 1.00 0.00 84 HIS A CA 15
ATOM 23196 C C . HIS A 1 84 ? 7.733 3.954 -9.317 1.00 0.00 84 HIS A C 15
ATOM 23197 O O . HIS A 1 84 ? 7.660 3.884 -10.545 1.00 0.00 84 HIS A O 15
ATOM 23212 N N . THR A 1 85 ? 8.176 5.018 -8.676 1.00 0.00 85 THR A N 15
ATOM 23213 C CA . THR A 1 85 ? 8.582 6.215 -9.380 1.00 0.00 85 THR A CA 15
ATOM 23214 C C . THR A 1 85 ? 10.089 6.390 -9.289 1.00 0.00 85 THR A C 15
ATOM 23215 O O . THR A 1 85 ? 10.792 5.493 -8.822 1.00 0.00 85 THR A O 15
ATOM 23226 N N . GLU A 1 86 ? 10.572 7.547 -9.711 1.00 0.00 86 GLU A N 15
ATOM 23227 C CA . GLU A 1 86 ? 12.001 7.828 -9.702 1.00 0.00 86 GLU A CA 15
ATOM 23228 C C . GLU A 1 86 ? 12.506 8.051 -8.278 1.00 0.00 86 GLU A C 15
ATOM 23229 O O . GLU A 1 86 ? 13.703 7.946 -8.011 1.00 0.00 86 GLU A O 15
ATOM 23241 N N . GLU A 1 87 ? 11.590 8.362 -7.366 1.00 0.00 87 GLU A N 15
ATOM 23242 C CA . GLU A 1 87 ? 11.944 8.550 -5.963 1.00 0.00 87 GLU A CA 15
ATOM 23243 C C . GLU A 1 87 ? 11.869 7.229 -5.197 1.00 0.00 87 GLU A C 15
ATOM 23244 O O . GLU A 1 87 ? 12.368 7.123 -4.077 1.00 0.00 87 GLU A O 15
ATOM 23256 N N . GLY A 1 88 ? 11.242 6.225 -5.801 1.00 0.00 88 GLY A N 15
ATOM 23257 C CA . GLY A 1 88 ? 11.177 4.915 -5.182 1.00 0.00 88 GLY A CA 15
ATOM 23258 C C . GLY A 1 88 ? 9.769 4.347 -5.111 1.00 0.00 88 GLY A C 15
ATOM 23259 O O . GLY A 1 88 ? 8.923 4.655 -5.956 1.00 0.00 88 GLY A O 15
ATOM 23263 N N . PRO A 1 89 ? 9.504 3.478 -4.122 1.00 0.00 89 PRO A N 15
ATOM 23264 C CA . PRO A 1 89 ? 8.199 2.847 -3.936 1.00 0.00 89 PRO A CA 15
ATOM 23265 C C . PRO A 1 89 ? 7.210 3.779 -3.250 1.00 0.00 89 PRO A C 15
ATOM 23266 O O . PRO A 1 89 ? 7.514 4.356 -2.204 1.00 0.00 89 PRO A O 15
ATOM 23277 N N . VAL A 1 90 ? 6.025 3.915 -3.838 1.00 0.00 90 VAL A N 15
ATOM 23278 C CA . VAL A 1 90 ? 5.020 4.845 -3.335 1.00 0.00 90 VAL A CA 15
ATOM 23279 C C . VAL A 1 90 ? 3.609 4.342 -3.622 1.00 0.00 90 VAL A C 15
ATOM 23280 O O . VAL A 1 90 ? 3.426 3.264 -4.190 1.00 0.00 90 VAL A O 15
ATOM 23293 N N . CYS A 1 91 ? 2.617 5.134 -3.229 1.00 0.00 91 CYS A N 15
ATOM 23294 C CA . CYS A 1 91 ? 1.225 4.800 -3.485 1.00 0.00 91 CYS A CA 15
ATOM 23295 C C . CYS A 1 91 ? 0.893 5.015 -4.959 1.00 0.00 91 CYS A C 15
ATOM 23296 O O . CYS A 1 91 ? 1.242 6.045 -5.545 1.00 0.00 91 CYS A O 15
ATOM 23303 N N . LYS A 1 92 ? 0.219 4.039 -5.552 1.00 0.00 92 LYS A N 15
ATOM 23304 C CA . LYS A 1 92 ? -0.120 4.090 -6.968 1.00 0.00 92 LYS A CA 15
ATOM 23305 C C . LYS A 1 92 ? -1.259 5.062 -7.235 1.00 0.00 92 LYS A C 15
ATOM 23306 O O . LYS A 1 92 ? -1.161 5.926 -8.104 1.00 0.00 92 LYS A O 15
ATOM 23325 N N . ASN A 1 93 ? -2.328 4.923 -6.469 1.00 0.00 93 ASN A N 15
ATOM 23326 C CA . ASN A 1 93 ? -3.546 5.684 -6.721 1.00 0.00 93 ASN A CA 15
ATOM 23327 C C . ASN A 1 93 ? -4.134 6.222 -5.427 1.00 0.00 93 ASN A C 15
ATOM 23328 O O . ASN A 1 93 ? -4.016 7.404 -5.116 1.00 0.00 93 ASN A O 15
ATOM 23339 N N . ILE A 1 94 ? -4.747 5.325 -4.669 1.00 0.00 94 ILE A N 15
ATOM 23340 C CA . ILE A 1 94 ? -5.513 5.688 -3.487 1.00 0.00 94 ILE A CA 15
ATOM 23341 C C . ILE A 1 94 ? -4.681 5.483 -2.224 1.00 0.00 94 ILE A C 15
ATOM 23342 O O . ILE A 1 94 ? -3.952 4.498 -2.108 1.00 0.00 94 ILE A O 15
ATOM 23358 N N . VAL A 1 95 ? -4.779 6.421 -1.297 1.00 0.00 95 VAL A N 15
ATOM 23359 C CA . VAL A 1 95 ? -4.047 6.338 -0.042 1.00 0.00 95 VAL A CA 15
ATOM 23360 C C . VAL A 1 95 ? -5.022 6.130 1.119 1.00 0.00 95 VAL A C 15
ATOM 23361 O O . VAL A 1 95 ? -6.101 6.730 1.152 1.00 0.00 95 VAL A O 15
ATOM 23374 N N . ALA A 1 96 ? -4.655 5.266 2.060 1.00 0.00 96 ALA A N 15
ATOM 23375 C CA . ALA A 1 96 ? -5.539 4.928 3.165 1.00 0.00 96 ALA A CA 15
ATOM 23376 C C . ALA A 1 96 ? -4.762 4.563 4.421 1.00 0.00 96 ALA A C 15
ATOM 23377 O O . ALA A 1 96 ? -3.544 4.374 4.383 1.00 0.00 96 ALA A O 15
ATOM 23384 N N . CYS A 1 97 ? -5.476 4.464 5.532 1.00 0.00 97 CYS A N 15
ATOM 23385 C CA . CYS A 1 97 ? -4.910 3.959 6.768 1.00 0.00 97 CYS A CA 15
ATOM 23386 C C . CYS A 1 97 ? -5.554 2.614 7.095 1.00 0.00 97 CYS A C 15
ATOM 23387 O O . CYS A 1 97 ? -6.765 2.528 7.307 1.00 0.00 97 CYS A O 15
ATOM 23394 N N . CYS A 1 98 ? -4.749 1.562 7.123 1.00 0.00 98 CYS A N 15
ATOM 23395 C CA . CYS A 1 98 ? -5.277 0.204 7.221 1.00 0.00 98 CYS A CA 15
ATOM 23396 C C . CYS A 1 98 ? -4.451 -0.657 8.177 1.00 0.00 98 CYS A C 15
ATOM 23397 O O . CYS A 1 98 ? -3.225 -0.571 8.198 1.00 0.00 98 CYS A O 15
ATOM 23404 N N . PRO A 1 99 ? -5.124 -1.494 8.987 1.00 0.00 99 PRO A N 15
ATOM 23405 C CA . PRO A 1 99 ? -4.466 -2.428 9.909 1.00 0.00 99 PRO A CA 15
ATOM 23406 C C . PRO A 1 99 ? -4.036 -3.725 9.208 1.00 0.00 99 PRO A C 15
ATOM 23407 O O . PRO A 1 99 ? -4.224 -3.874 8.001 1.00 0.00 99 PRO A O 15
ATOM 23418 N N . GLU A 1 100 ? -3.457 -4.660 9.955 1.00 0.00 100 GLU A N 15
ATOM 23419 C CA . GLU A 1 100 ? -2.969 -5.906 9.367 1.00 0.00 100 GLU A CA 15
ATOM 23420 C C . GLU A 1 100 ? -4.087 -6.918 9.138 1.00 0.00 100 GLU A C 15
ATOM 23421 O O . GLU A 1 100 ? -4.009 -7.729 8.215 1.00 0.00 100 GLU A O 15
ATOM 23433 N N . GLY A 1 101 ? -5.117 -6.891 9.973 1.00 0.00 101 GLY A N 15
ATOM 23434 C CA . GLY A 1 101 ? -6.194 -7.847 9.810 1.00 0.00 101 GLY A CA 15
ATOM 23435 C C . GLY A 1 101 ? -7.305 -7.670 10.819 1.00 0.00 101 GLY A C 15
ATOM 23436 O O . GLY A 1 101 ? -7.532 -8.543 11.659 1.00 0.00 101 GLY A O 15
ATOM 23440 N N . THR A 1 102 ? -7.984 -6.533 10.752 1.00 0.00 102 THR A N 15
ATOM 23441 C CA . THR A 1 102 ? -9.145 -6.279 11.594 1.00 0.00 102 THR A CA 15
ATOM 23442 C C . THR A 1 102 ? -10.080 -5.278 10.925 1.00 0.00 102 THR A C 15
ATOM 23443 O O . THR A 1 102 ? -9.779 -4.083 10.861 1.00 0.00 102 THR A O 15
ATOM 23454 N N . THR A 1 103 ? -11.229 -5.772 10.461 1.00 0.00 103 THR A N 15
ATOM 23455 C CA . THR A 1 103 ? -12.224 -4.959 9.757 1.00 0.00 103 THR A CA 15
ATOM 23456 C C . THR A 1 103 ? -11.635 -4.223 8.560 1.00 0.00 103 THR A C 15
ATOM 23457 O O . THR A 1 103 ? -10.473 -4.411 8.192 1.00 0.00 103 THR A O 15
ATOM 23468 N N . ASN A 1 104 ? -12.470 -3.413 7.933 1.00 0.00 104 ASN A N 15
ATOM 23469 C CA . ASN A 1 104 ? -12.076 -2.672 6.749 1.00 0.00 104 ASN A CA 15
ATOM 23470 C C . ASN A 1 104 ? -11.166 -1.513 7.118 1.00 0.00 104 ASN A C 15
ATOM 23471 O O . ASN A 1 104 ? -11.098 -1.104 8.277 1.00 0.00 104 ASN A O 15
ATOM 23482 N N . CYS A 1 105 ? -10.511 -0.956 6.121 1.00 0.00 105 CYS A N 15
ATOM 23483 C CA . CYS A 1 105 ? -9.544 0.099 6.344 1.00 0.00 105 CYS A CA 15
ATOM 23484 C C . CYS A 1 105 ? -10.074 1.416 5.794 1.00 0.00 105 CYS A C 15
ATOM 23485 O O . CYS A 1 105 ? -10.736 1.445 4.756 1.00 0.00 105 CYS A O 15
ATOM 23492 N N . VAL A 1 106 ? -9.782 2.500 6.493 1.00 0.00 106 VAL A N 15
ATOM 23493 C CA . VAL A 1 106 ? -10.290 3.807 6.122 1.00 0.00 106 VAL A CA 15
ATOM 23494 C C . VAL A 1 106 ? -9.394 4.474 5.079 1.00 0.00 106 VAL A C 15
ATOM 23495 O O . VAL A 1 106 ? -8.203 4.687 5.306 1.00 0.00 106 VAL A O 15
ATOM 23508 N N . ALA A 1 107 ? -9.969 4.788 3.929 1.00 0.00 107 ALA A N 15
ATOM 23509 C CA . ALA A 1 107 ? -9.246 5.511 2.897 1.00 0.00 107 ALA A CA 15
ATOM 23510 C C . ALA A 1 107 ? -9.561 6.993 2.979 1.00 0.00 107 ALA A C 15
ATOM 23511 O O . ALA A 1 107 ? -10.725 7.386 2.949 1.00 0.00 107 ALA A O 15
ATOM 23518 N N . VAL A 1 108 ? -8.527 7.815 3.077 1.00 0.00 108 VAL A N 15
ATOM 23519 C CA . VAL A 1 108 ? -8.712 9.258 3.202 1.00 0.00 108 VAL A CA 15
ATOM 23520 C C . VAL A 1 108 ? -8.763 9.921 1.832 1.00 0.00 108 VAL A C 15
ATOM 23521 O O . VAL A 1 108 ? -8.739 11.148 1.717 1.00 0.00 108 VAL A O 15
ATOM 23534 N N . ASP A 1 109 ? -8.854 9.100 0.800 1.00 0.00 109 ASP A N 15
ATOM 23535 C CA . ASP A 1 109 ? -8.925 9.595 -0.568 1.00 0.00 109 ASP A CA 15
ATOM 23536 C C . ASP A 1 109 ? -10.299 10.177 -0.847 1.00 0.00 109 ASP A C 15
ATOM 23537 O O . ASP A 1 109 ? -11.312 9.615 -0.433 1.00 0.00 109 ASP A O 15
ATOM 23546 N N . ASN A 1 110 ? -10.303 11.296 -1.557 1.00 0.00 110 ASN A N 15
ATOM 23547 C CA . ASN A 1 110 ? -11.516 12.046 -1.872 1.00 0.00 110 ASN A CA 15
ATOM 23548 C C . ASN A 1 110 ? -11.134 13.407 -2.435 1.00 0.00 110 ASN A C 15
ATOM 23549 O O . ASN A 1 110 ? -11.958 14.100 -3.025 1.00 0.00 110 ASN A O 15
ATOM 23560 N N . ALA A 1 111 ? -9.868 13.769 -2.257 1.00 0.00 111 ALA A N 15
ATOM 23561 C CA . ALA A 1 111 ? -9.354 15.046 -2.736 1.00 0.00 111 ALA A CA 15
ATOM 23562 C C . ALA A 1 111 ? -9.239 15.065 -4.260 1.00 0.00 111 ALA A C 15
ATOM 23563 O O . ALA A 1 111 ? -9.623 16.035 -4.910 1.00 0.00 111 ALA A O 15
ATOM 23570 N N . GLY A 1 112 ? -8.712 13.988 -4.824 1.00 0.00 112 GLY A N 15
ATOM 23571 C CA . GLY A 1 112 ? -8.568 13.908 -6.265 1.00 0.00 112 GLY A CA 15
ATOM 23572 C C . GLY A 1 112 ? -7.117 13.913 -6.704 1.00 0.00 112 GLY A C 15
ATOM 23573 O O . GLY A 1 112 ? -6.412 14.907 -6.512 1.00 0.00 112 GLY A O 15
ATOM 23577 N N . ALA A 1 113 ? -6.678 12.794 -7.279 1.00 0.00 113 ALA A N 15
ATOM 23578 C CA . ALA A 1 113 ? -5.313 12.641 -7.782 1.00 0.00 113 ALA A CA 15
ATOM 23579 C C . ALA A 1 113 ? -4.291 12.767 -6.651 1.00 0.00 113 ALA A C 15
ATOM 23580 O O . ALA A 1 113 ? -3.342 13.552 -6.730 1.00 0.00 113 ALA A O 15
ATOM 23587 N N . GLY A 1 114 ? -4.482 11.976 -5.599 1.00 0.00 114 GLY A N 15
ATOM 23588 C CA . GLY A 1 114 ? -3.603 12.059 -4.449 1.00 0.00 114 GLY A CA 15
ATOM 23589 C C . GLY A 1 114 ? -2.688 10.857 -4.307 1.00 0.00 114 GLY A C 15
ATOM 23590 O O . GLY A 1 114 ? -2.797 10.097 -3.346 1.00 0.00 114 GLY A O 15
ATOM 23594 N N . THR A 1 115 ? -1.776 10.688 -5.258 1.00 0.00 115 THR A N 15
ATOM 23595 C CA . THR A 1 115 ? -0.803 9.608 -5.192 1.00 0.00 115 THR A CA 15
ATOM 23596 C C . THR A 1 115 ? 0.416 10.069 -4.399 1.00 0.00 115 THR A C 15
ATOM 23597 O O . THR A 1 115 ? 0.918 9.355 -3.523 1.00 0.00 115 THR A O 15
ATOM 23608 N N . LYS A 1 116 ? 0.862 11.285 -4.692 1.00 0.00 116 LYS A N 15
ATOM 23609 C CA . LYS A 1 116 ? 1.995 11.893 -4.010 1.00 0.00 116 LYS A CA 15
ATOM 23610 C C . LYS A 1 116 ? 1.841 13.404 -4.016 1.00 0.00 116 LYS A C 15
ATOM 23611 O O . LYS A 1 116 ? 1.276 13.968 -4.953 1.00 0.00 116 LYS A O 15
ATOM 23630 N N . ALA A 1 117 ? 2.326 14.050 -2.969 1.00 0.00 117 ALA A N 15
ATOM 23631 C CA . ALA A 1 117 ? 2.360 15.501 -2.930 1.00 0.00 117 ALA A CA 15
ATOM 23632 C C . ALA A 1 117 ? 3.552 15.996 -3.739 1.00 0.00 117 ALA A C 15
ATOM 23633 O O . ALA A 1 117 ? 4.691 15.610 -3.465 1.00 0.00 117 ALA A O 15
ATOM 23640 N N . GLU A 1 118 ? 3.274 16.819 -4.749 1.00 0.00 118 GLU A N 15
ATOM 23641 C CA . GLU A 1 118 ? 4.304 17.322 -5.657 1.00 0.00 118 GLU A CA 15
ATOM 23642 C C . GLU A 1 118 ? 5.450 17.964 -4.878 1.00 0.00 118 GLU A C 15
ATOM 23643 O O . GLU A 1 118 ? 6.626 17.661 -5.178 1.00 0.00 118 GLU A O 15
ATOM 23656 N N . SER A 1 1 ? 10.368 -18.431 10.853 1.00 0.00 1 SER A N 16
ATOM 23657 C CA . SER A 1 1 ? 11.814 -18.141 10.809 1.00 0.00 1 SER A CA 16
ATOM 23658 C C . SER A 1 1 ? 12.066 -16.679 11.181 1.00 0.00 1 SER A C 16
ATOM 23659 O O . SER A 1 1 ? 11.151 -15.857 11.140 1.00 0.00 1 SER A O 16
ATOM 23669 N N . LEU A 1 2 ? 13.297 -16.352 11.553 1.00 0.00 2 LEU A N 16
ATOM 23670 C CA . LEU A 1 2 ? 13.623 -14.999 11.985 1.00 0.00 2 LEU A CA 16
ATOM 23671 C C . LEU A 1 2 ? 14.805 -14.449 11.194 1.00 0.00 2 LEU A C 16
ATOM 23672 O O . LEU A 1 2 ? 15.715 -15.192 10.834 1.00 0.00 2 LEU A O 16
ATOM 23688 N N . PRO A 1 3 ? 14.804 -13.139 10.904 1.00 0.00 3 PRO A N 16
ATOM 23689 C CA . PRO A 1 3 ? 15.913 -12.485 10.199 1.00 0.00 3 PRO A CA 16
ATOM 23690 C C . PRO A 1 3 ? 17.202 -12.475 11.020 1.00 0.00 3 PRO A C 16
ATOM 23691 O O . PRO A 1 3 ? 18.287 -12.237 10.485 1.00 0.00 3 PRO A O 16
ATOM 23702 N N . ALA A 1 4 ? 17.063 -12.712 12.324 1.00 0.00 4 ALA A N 16
ATOM 23703 C CA . ALA A 1 4 ? 18.203 -12.837 13.231 1.00 0.00 4 ALA A CA 16
ATOM 23704 C C . ALA A 1 4 ? 19.062 -11.574 13.245 1.00 0.00 4 ALA A C 16
ATOM 23705 O O . ALA A 1 4 ? 20.285 -11.650 13.384 1.00 0.00 4 ALA A O 16
ATOM 23712 N N . SER A 1 5 ? 18.403 -10.423 13.098 1.00 0.00 5 SER A N 16
ATOM 23713 C CA . SER A 1 5 ? 19.065 -9.113 13.114 1.00 0.00 5 SER A CA 16
ATOM 23714 C C . SER A 1 5 ? 19.934 -8.863 11.875 1.00 0.00 5 SER A C 16
ATOM 23715 O O . SER A 1 5 ? 20.660 -7.866 11.820 1.00 0.00 5 SER A O 16
ATOM 23723 N N . ALA A 1 6 ? 19.870 -9.759 10.894 1.00 0.00 6 ALA A N 16
ATOM 23724 C CA . ALA A 1 6 ? 20.595 -9.564 9.643 1.00 0.00 6 ALA A CA 16
ATOM 23725 C C . ALA A 1 6 ? 19.939 -8.446 8.852 1.00 0.00 6 ALA A C 16
ATOM 23726 O O . ALA A 1 6 ? 20.541 -7.398 8.615 1.00 0.00 6 ALA A O 16
ATOM 23733 N N . ALA A 1 7 ? 18.696 -8.671 8.456 1.00 0.00 7 ALA A N 16
ATOM 23734 C CA . ALA A 1 7 ? 17.890 -7.620 7.867 1.00 0.00 7 ALA A CA 16
ATOM 23735 C C . ALA A 1 7 ? 17.328 -6.742 8.977 1.00 0.00 7 ALA A C 16
ATOM 23736 O O . ALA A 1 7 ? 16.674 -7.238 9.895 1.00 0.00 7 ALA A O 16
ATOM 23743 N N . LYS A 1 8 ? 17.590 -5.447 8.898 1.00 0.00 8 LYS A N 16
ATOM 23744 C CA . LYS A 1 8 ? 17.204 -4.530 9.962 1.00 0.00 8 LYS A CA 16
ATOM 23745 C C . LYS A 1 8 ? 16.625 -3.248 9.387 1.00 0.00 8 LYS A C 16
ATOM 23746 O O . LYS A 1 8 ? 16.935 -2.148 9.845 1.00 0.00 8 LYS A O 16
ATOM 23765 N N . ASN A 1 9 ? 15.781 -3.397 8.384 1.00 0.00 9 ASN A N 16
ATOM 23766 C CA . ASN A 1 9 ? 15.146 -2.254 7.754 1.00 0.00 9 ASN A CA 16
ATOM 23767 C C . ASN A 1 9 ? 13.671 -2.553 7.512 1.00 0.00 9 ASN A C 16
ATOM 23768 O O . ASN A 1 9 ? 13.318 -3.650 7.074 1.00 0.00 9 ASN A O 16
ATOM 23779 N N . ALA A 1 10 ? 12.817 -1.588 7.823 1.00 0.00 10 ALA A N 16
ATOM 23780 C CA . ALA A 1 10 ? 11.385 -1.752 7.639 1.00 0.00 10 ALA A CA 16
ATOM 23781 C C . ALA A 1 10 ? 10.761 -0.471 7.102 1.00 0.00 10 ALA A C 16
ATOM 23782 O O . ALA A 1 10 ? 9.778 0.034 7.648 1.00 0.00 10 ALA A O 16
ATOM 23789 N N . LYS A 1 11 ? 11.355 0.063 6.041 1.00 0.00 11 LYS A N 16
ATOM 23790 C CA . LYS A 1 11 ? 10.834 1.250 5.393 1.00 0.00 11 LYS A CA 16
ATOM 23791 C C . LYS A 1 11 ? 10.487 0.934 3.947 1.00 0.00 11 LYS A C 16
ATOM 23792 O O . LYS A 1 11 ? 10.712 -0.182 3.475 1.00 0.00 11 LYS A O 16
ATOM 23811 N N . LEU A 1 12 ? 9.956 1.918 3.243 1.00 0.00 12 LEU A N 16
ATOM 23812 C CA . LEU A 1 12 ? 9.709 1.797 1.813 1.00 0.00 12 LEU A CA 16
ATOM 23813 C C . LEU A 1 12 ? 11.026 2.053 1.091 1.00 0.00 12 LEU A C 16
ATOM 23814 O O . LEU A 1 12 ? 11.124 2.975 0.281 1.00 0.00 12 LEU A O 16
ATOM 23830 N N . ALA A 1 13 ? 12.042 1.244 1.428 1.00 0.00 13 ALA A N 16
ATOM 23831 C CA . ALA A 1 13 ? 13.438 1.492 1.048 1.00 0.00 13 ALA A CA 16
ATOM 23832 C C . ALA A 1 13 ? 13.985 2.685 1.837 1.00 0.00 13 ALA A C 16
ATOM 23833 O O . ALA A 1 13 ? 15.001 2.587 2.521 1.00 0.00 13 ALA A O 16
ATOM 23840 N N . THR A 1 14 ? 13.261 3.791 1.760 1.00 0.00 14 THR A N 16
ATOM 23841 C CA . THR A 1 14 ? 13.574 4.999 2.512 1.00 0.00 14 THR A CA 16
ATOM 23842 C C . THR A 1 14 ? 12.282 5.752 2.820 1.00 0.00 14 THR A C 16
ATOM 23843 O O . THR A 1 14 ? 12.136 6.353 3.885 1.00 0.00 14 THR A O 16
ATOM 23854 N N . SER A 1 15 ? 11.335 5.674 1.880 1.00 0.00 15 SER A N 16
ATOM 23855 C CA . SER A 1 15 ? 9.991 6.246 2.028 1.00 0.00 15 SER A CA 16
ATOM 23856 C C . SER A 1 15 ? 10.027 7.762 2.184 1.00 0.00 15 SER A C 16
ATOM 23857 O O . SER A 1 15 ? 9.172 8.332 2.849 1.00 0.00 15 SER A O 16
ATOM 23865 N N . ALA A 1 16 ? 10.988 8.419 1.558 1.00 0.00 16 ALA A N 16
ATOM 23866 C CA . ALA A 1 16 ? 11.059 9.871 1.632 1.00 0.00 16 ALA A CA 16
ATOM 23867 C C . ALA A 1 16 ? 9.868 10.491 0.908 1.00 0.00 16 ALA A C 16
ATOM 23868 O O . ALA A 1 16 ? 9.296 11.484 1.358 1.00 0.00 16 ALA A O 16
ATOM 23875 N N . ALA A 1 17 ? 9.485 9.881 -0.202 1.00 0.00 17 ALA A N 16
ATOM 23876 C CA . ALA A 1 17 ? 8.331 10.327 -0.959 1.00 0.00 17 ALA A CA 16
ATOM 23877 C C . ALA A 1 17 ? 7.058 9.673 -0.430 1.00 0.00 17 ALA A C 16
ATOM 23878 O O . ALA A 1 17 ? 5.985 10.283 -0.416 1.00 0.00 17 ALA A O 16
ATOM 23885 N N . PHE A 1 18 ? 7.186 8.437 0.033 1.00 0.00 18 PHE A N 16
ATOM 23886 C CA . PHE A 1 18 ? 6.042 7.677 0.520 1.00 0.00 18 PHE A CA 16
ATOM 23887 C C . PHE A 1 18 ? 5.510 8.248 1.832 1.00 0.00 18 PHE A C 16
ATOM 23888 O O . PHE A 1 18 ? 4.299 8.409 2.002 1.00 0.00 18 PHE A O 16
ATOM 23905 N N . ALA A 1 19 ? 6.422 8.571 2.745 1.00 0.00 19 ALA A N 16
ATOM 23906 C CA . ALA A 1 19 ? 6.063 9.060 4.082 1.00 0.00 19 ALA A CA 16
ATOM 23907 C C . ALA A 1 19 ? 5.318 10.396 4.039 1.00 0.00 19 ALA A C 16
ATOM 23908 O O . ALA A 1 19 ? 4.931 10.931 5.077 1.00 0.00 19 ALA A O 16
ATOM 23915 N N . LYS A 1 20 ? 5.087 10.917 2.840 1.00 0.00 20 LYS A N 16
ATOM 23916 C CA . LYS A 1 20 ? 4.316 12.141 2.675 1.00 0.00 20 LYS A CA 16
ATOM 23917 C C . LYS A 1 20 ? 2.844 11.841 2.927 1.00 0.00 20 LYS A C 16
ATOM 23918 O O . LYS A 1 20 ? 1.998 12.736 2.955 1.00 0.00 20 LYS A O 16
ATOM 23937 N N . GLN A 1 21 ? 2.559 10.557 3.112 1.00 0.00 21 GLN A N 16
ATOM 23938 C CA . GLN A 1 21 ? 1.222 10.092 3.428 1.00 0.00 21 GLN A CA 16
ATOM 23939 C C . GLN A 1 21 ? 0.953 10.226 4.921 1.00 0.00 21 GLN A C 16
ATOM 23940 O O . GLN A 1 21 ? -0.165 10.026 5.384 1.00 0.00 21 GLN A O 16
ATOM 23954 N N . ALA A 1 22 ? 1.996 10.549 5.667 1.00 0.00 22 ALA A N 16
ATOM 23955 C CA . ALA A 1 22 ? 1.867 10.795 7.091 1.00 0.00 22 ALA A CA 16
ATOM 23956 C C . ALA A 1 22 ? 2.052 12.275 7.375 1.00 0.00 22 ALA A C 16
ATOM 23957 O O . ALA A 1 22 ? 2.059 12.707 8.529 1.00 0.00 22 ALA A O 16
ATOM 23964 N N . GLU A 1 23 ? 2.210 13.049 6.307 1.00 0.00 23 GLU A N 16
ATOM 23965 C CA . GLU A 1 23 ? 2.426 14.477 6.437 1.00 0.00 23 GLU A CA 16
ATOM 23966 C C . GLU A 1 23 ? 1.266 15.257 5.824 1.00 0.00 23 GLU A C 16
ATOM 23967 O O . GLU A 1 23 ? 0.421 15.794 6.542 1.00 0.00 23 GLU A O 16
ATOM 23979 N N . GLY A 1 24 ? 1.241 15.316 4.491 1.00 0.00 24 GLY A N 16
ATOM 23980 C CA . GLY A 1 24 ? 0.176 16.009 3.790 1.00 0.00 24 GLY A CA 16
ATOM 23981 C C . GLY A 1 24 ? -1.143 15.275 3.900 1.00 0.00 24 GLY A C 16
ATOM 23982 O O . GLY A 1 24 ? -2.190 15.887 4.118 1.00 0.00 24 GLY A O 16
ATOM 23986 N N . THR A 1 25 ? -1.094 13.962 3.756 1.00 0.00 25 THR A N 16
ATOM 23987 C CA . THR A 1 25 ? -2.264 13.130 3.957 1.00 0.00 25 THR A CA 16
ATOM 23988 C C . THR A 1 25 ? -2.422 12.825 5.441 1.00 0.00 25 THR A C 16
ATOM 23989 O O . THR A 1 25 ? -1.450 12.475 6.111 1.00 0.00 25 THR A O 16
ATOM 24000 N N . THR A 1 26 ? -3.627 12.997 5.966 1.00 0.00 26 THR A N 16
ATOM 24001 C CA . THR A 1 26 ? -3.869 12.747 7.371 1.00 0.00 26 THR A CA 16
ATOM 24002 C C . THR A 1 26 ? -4.086 11.257 7.624 1.00 0.00 26 THR A C 16
ATOM 24003 O O . THR A 1 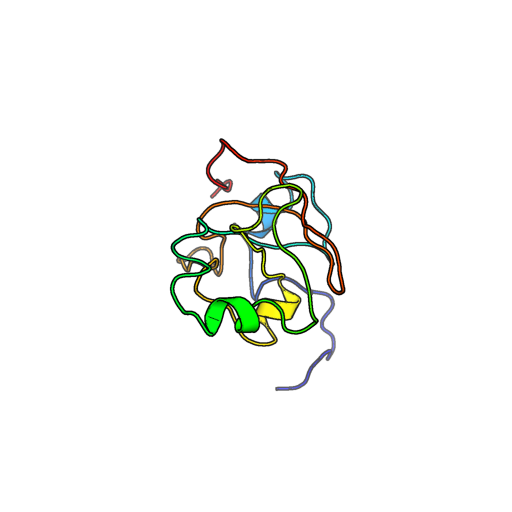26 ? -5.196 10.743 7.494 1.00 0.00 26 THR A O 16
ATOM 24014 N N . CYS A 1 27 ? -3.010 10.582 8.003 1.00 0.00 27 CYS A N 16
ATOM 24015 C CA . CYS A 1 27 ? -3.043 9.159 8.310 1.00 0.00 27 CYS A CA 16
ATOM 24016 C C . CYS A 1 27 ? -2.078 8.869 9.453 1.00 0.00 27 CYS A C 16
ATOM 24017 O O . CYS A 1 27 ? -1.457 9.785 9.994 1.00 0.00 27 CYS A O 16
ATOM 24024 N N . ASN A 1 28 ? -1.964 7.607 9.832 1.00 0.00 28 ASN A N 16
ATOM 24025 C CA . ASN A 1 28 ? -1.072 7.219 10.914 1.00 0.00 28 ASN A CA 16
ATOM 24026 C C . ASN A 1 28 ? 0.097 6.420 10.354 1.00 0.00 28 ASN A C 16
ATOM 24027 O O . ASN A 1 28 ? -0.055 5.718 9.358 1.00 0.00 28 ASN A O 16
ATOM 24038 N N . VAL A 1 29 ? 1.261 6.533 10.984 1.00 0.00 29 VAL A N 16
ATOM 24039 C CA . VAL A 1 29 ? 2.461 5.847 10.507 1.00 0.00 29 VAL A CA 16
ATOM 24040 C C . VAL A 1 29 ? 2.311 4.336 10.647 1.00 0.00 29 VAL A C 16
ATOM 24041 O O . VAL A 1 29 ? 2.573 3.585 9.708 1.00 0.00 29 VAL A O 16
ATOM 24054 N N . GLY A 1 30 ? 1.861 3.900 11.813 1.00 0.00 30 GLY A N 16
ATOM 24055 C CA . GLY A 1 30 ? 1.629 2.487 12.036 1.00 0.00 30 GLY A CA 16
ATOM 24056 C C . GLY A 1 30 ? 0.324 2.013 11.422 1.00 0.00 30 GLY A C 16
ATOM 24057 O O . GLY A 1 30 ? -0.211 0.976 11.806 1.00 0.00 30 GLY A O 16
ATOM 24061 N N . SER A 1 31 ? -0.201 2.794 10.489 1.00 0.00 31 SER A N 16
ATOM 24062 C CA . SER A 1 31 ? -1.425 2.452 9.783 1.00 0.00 31 SER A CA 16
ATOM 24063 C C . SER A 1 31 ? -1.418 3.095 8.400 1.00 0.00 31 SER A C 16
ATOM 24064 O O . SER A 1 31 ? -2.443 3.574 7.917 1.00 0.00 31 SER A O 16
ATOM 24072 N N . ILE A 1 32 ? -0.252 3.121 7.776 1.00 0.00 32 ILE A N 16
ATOM 24073 C CA . ILE A 1 32 ? -0.108 3.725 6.464 1.00 0.00 32 ILE A CA 16
ATOM 24074 C C . ILE A 1 32 ? -0.195 2.648 5.376 1.00 0.00 32 ILE A C 16
ATOM 24075 O O . ILE A 1 32 ? 0.353 1.553 5.532 1.00 0.00 32 ILE A O 16
ATOM 24091 N N . ALA A 1 33 ? -0.928 2.934 4.304 1.00 0.00 33 ALA A N 16
ATOM 24092 C CA . ALA A 1 33 ? -1.164 1.944 3.265 1.00 0.00 33 ALA A CA 16
ATOM 24093 C C . ALA A 1 33 ? -1.334 2.581 1.890 1.00 0.00 33 ALA A C 16
ATOM 24094 O O . ALA A 1 33 ? -1.267 3.802 1.740 1.00 0.00 33 ALA A O 16
ATOM 24101 N N . CYS A 1 34 ? -1.559 1.727 0.895 1.00 0.00 34 CYS A N 16
ATOM 24102 C CA . CYS A 1 34 ? -1.839 2.163 -0.468 1.00 0.00 34 CYS A CA 16
ATOM 24103 C C . CYS A 1 34 ? -3.061 1.422 -1.008 1.00 0.00 34 CYS A C 16
ATOM 24104 O O . CYS A 1 34 ? -3.262 0.245 -0.704 1.00 0.00 34 CYS A O 16
ATOM 24111 N N . CYS A 1 35 ? -3.863 2.103 -1.817 1.00 0.00 35 CYS A N 16
ATOM 24112 C CA . CYS A 1 35 ? -5.105 1.539 -2.333 1.00 0.00 35 CYS A CA 16
ATOM 24113 C C . CYS A 1 35 ? -5.241 1.819 -3.827 1.00 0.00 35 CYS A C 16
ATOM 24114 O O . CYS A 1 35 ? -4.525 2.660 -4.377 1.00 0.00 35 CYS A O 16
ATOM 24121 N N . ASN A 1 36 ? -6.155 1.111 -4.477 1.00 0.00 36 ASN A N 16
ATOM 24122 C CA . ASN A 1 36 ? -6.424 1.313 -5.899 1.00 0.00 36 ASN A CA 16
ATOM 24123 C C . ASN A 1 36 ? -7.851 0.893 -6.231 1.00 0.00 36 ASN A C 16
ATOM 24124 O O . ASN A 1 36 ? -8.497 0.185 -5.453 1.00 0.00 36 ASN A O 16
ATOM 24135 N N . SER A 1 37 ? -8.345 1.374 -7.365 1.00 0.00 37 SER A N 16
ATOM 24136 C CA . SER A 1 37 ? -9.675 1.041 -7.847 1.00 0.00 37 SER A CA 16
ATOM 24137 C C . SER A 1 37 ? -9.869 -0.476 -7.929 1.00 0.00 37 SER A C 16
ATOM 24138 O O . SER A 1 37 ? -8.926 -1.220 -8.213 1.00 0.00 37 SER A O 16
ATOM 24146 N N . PRO A 1 38 ? -11.100 -0.952 -7.684 1.00 0.00 38 PRO A N 16
ATOM 24147 C CA . PRO A 1 38 ? -11.409 -2.387 -7.636 1.00 0.00 38 PRO A CA 16
ATOM 24148 C C . PRO A 1 38 ? -11.028 -3.121 -8.915 1.00 0.00 38 PRO A C 16
ATOM 24149 O O . PRO A 1 38 ? -10.600 -4.272 -8.875 1.00 0.00 38 PRO A O 16
ATOM 24160 N N . ALA A 1 39 ? -11.150 -2.436 -10.044 1.00 0.00 39 ALA A N 16
ATOM 24161 C CA . ALA A 1 39 ? -10.922 -3.053 -11.348 1.00 0.00 39 ALA A CA 16
ATOM 24162 C C . ALA A 1 39 ? -9.462 -3.448 -11.555 1.00 0.00 39 ALA A C 16
ATOM 24163 O O . ALA A 1 39 ? -9.143 -4.211 -12.466 1.00 0.00 39 ALA A O 16
ATOM 24170 N N . GLU A 1 40 ? -8.582 -2.929 -10.717 1.00 0.00 40 GLU A N 16
ATOM 24171 C CA . GLU A 1 40 ? -7.163 -3.247 -10.810 1.00 0.00 40 GLU A CA 16
ATOM 24172 C C . GLU A 1 40 ? -6.767 -4.156 -9.661 1.00 0.00 40 GLU A C 16
ATOM 24173 O O . GLU A 1 40 ? -6.133 -5.191 -9.859 1.00 0.00 40 GLU A O 16
ATOM 24185 N N . THR A 1 41 ? -7.169 -3.760 -8.463 1.00 0.00 41 THR A N 16
ATOM 24186 C CA . THR A 1 41 ? -6.904 -4.527 -7.258 1.00 0.00 41 THR A CA 16
ATOM 24187 C C . THR A 1 41 ? -7.444 -5.952 -7.372 1.00 0.00 41 THR A C 16
ATOM 24188 O O . THR A 1 41 ? -6.835 -6.903 -6.885 1.00 0.00 41 THR A O 16
ATOM 24199 N N . ASN A 1 42 ? -8.584 -6.087 -8.028 1.00 0.00 42 ASN A N 16
ATOM 24200 C CA . ASN A 1 42 ? -9.268 -7.367 -8.119 1.00 0.00 42 ASN A CA 16
ATOM 24201 C C . ASN A 1 42 ? -9.120 -7.991 -9.498 1.00 0.00 42 ASN A C 16
ATOM 24202 O O . ASN A 1 42 ? -9.840 -8.930 -9.839 1.00 0.00 42 ASN A O 16
ATOM 24213 N N . ASN A 1 43 ? -8.193 -7.469 -10.287 1.00 0.00 43 ASN A N 16
ATOM 24214 C CA . ASN A 1 43 ? -8.014 -7.925 -11.668 1.00 0.00 43 ASN A CA 16
ATOM 24215 C C . ASN A 1 43 ? -7.611 -9.397 -11.715 1.00 0.00 43 ASN A C 16
ATOM 24216 O O . ASN A 1 43 ? -7.887 -10.098 -12.688 1.00 0.00 43 ASN A O 16
ATOM 24227 N N . ASP A 1 44 ? -6.976 -9.865 -10.651 1.00 0.00 44 ASP A N 16
ATOM 24228 C CA . ASP A 1 44 ? -6.533 -11.250 -10.571 1.00 0.00 44 ASP A CA 16
ATOM 24229 C C . ASP A 1 44 ? -7.201 -11.962 -9.401 1.00 0.00 44 ASP A C 16
ATOM 24230 O O . ASP A 1 44 ? -7.456 -11.353 -8.359 1.00 0.00 44 ASP A O 16
ATOM 24239 N N . SER A 1 45 ? -7.473 -13.250 -9.574 1.00 0.00 45 SER A N 16
ATOM 24240 C CA . SER A 1 45 ? -8.123 -14.055 -8.547 1.00 0.00 45 SER A CA 16
ATOM 24241 C C . SER A 1 45 ? -7.185 -14.304 -7.367 1.00 0.00 45 SER A C 16
ATOM 24242 O O . SER A 1 45 ? -7.628 -14.552 -6.241 1.00 0.00 45 SER A O 16
ATOM 24250 N N . LEU A 1 46 ? -5.889 -14.244 -7.632 1.00 0.00 46 LEU A N 16
ATOM 24251 C CA . LEU A 1 46 ? -4.891 -14.413 -6.593 1.00 0.00 46 LEU A CA 16
ATOM 24252 C C . LEU A 1 46 ? -4.531 -13.062 -5.988 1.00 0.00 46 LEU A C 16
ATOM 24253 O O . LEU A 1 46 ? -4.075 -12.984 -4.850 1.00 0.00 46 LEU A O 16
ATOM 24269 N N . LEU A 1 47 ? -4.755 -12.003 -6.759 1.00 0.00 47 LEU A N 16
ATOM 24270 C CA . LEU A 1 47 ? -4.460 -10.644 -6.315 1.00 0.00 47 LEU A CA 16
ATOM 24271 C C . LEU A 1 47 ? -5.256 -10.297 -5.066 1.00 0.00 47 LEU A C 16
ATOM 24272 O O . LEU A 1 47 ? -4.713 -9.767 -4.102 1.00 0.00 47 LEU A O 16
ATOM 24288 N N . SER A 1 48 ? -6.539 -10.619 -5.086 1.00 0.00 48 SER A N 16
ATOM 24289 C CA . SER A 1 48 ? -7.414 -10.321 -3.964 1.00 0.00 48 SER A CA 16
ATOM 24290 C C . SER A 1 48 ? -7.010 -11.127 -2.726 1.00 0.00 48 SER A C 16
ATOM 24291 O O . SER A 1 48 ? -7.122 -10.654 -1.595 1.00 0.00 48 SER A O 16
ATOM 24299 N N . GLY A 1 49 ? -6.504 -12.338 -2.954 1.00 0.00 49 GLY A N 16
ATOM 24300 C CA . GLY A 1 49 ? -6.012 -13.161 -1.863 1.00 0.00 49 GLY A CA 16
ATOM 24301 C C . GLY A 1 49 ? -4.664 -12.686 -1.365 1.00 0.00 49 GLY A C 16
ATOM 24302 O O . GLY A 1 49 ? -4.279 -12.959 -0.229 1.00 0.00 49 GLY A O 16
ATOM 24306 N N . LEU A 1 50 ? -3.952 -11.964 -2.220 1.00 0.00 50 LEU A N 16
ATOM 24307 C CA . LEU A 1 50 ? -2.657 -11.401 -1.865 1.00 0.00 50 LEU A CA 16
ATOM 24308 C C . LEU A 1 50 ? -2.849 -10.195 -0.959 1.00 0.00 50 LEU A C 16
ATOM 24309 O O . LEU A 1 50 ? -1.969 -9.847 -0.169 1.00 0.00 50 LEU A O 16
ATOM 24325 N N . LEU A 1 51 ? -4.009 -9.563 -1.092 1.00 0.00 51 LEU A N 16
ATOM 24326 C CA . LEU A 1 51 ? -4.357 -8.402 -0.287 1.00 0.00 51 LEU A CA 16
ATOM 24327 C C . LEU A 1 51 ? -4.535 -8.793 1.173 1.00 0.00 51 LEU A C 16
ATOM 24328 O O . LEU A 1 51 ? -4.113 -8.077 2.080 1.00 0.00 51 LEU A O 16
ATOM 24344 N N . GLY A 1 52 ? -5.158 -9.939 1.393 1.00 0.00 52 GLY A N 16
ATOM 24345 C CA . GLY A 1 52 ? -5.380 -10.413 2.739 1.00 0.00 52 GLY A CA 16
ATOM 24346 C C . GLY A 1 52 ? -4.262 -11.307 3.225 1.00 0.00 52 GLY A C 16
ATOM 24347 O O . GLY A 1 52 ? -4.447 -12.516 3.363 1.00 0.00 52 GLY A O 16
ATOM 24351 N N . ALA A 1 53 ? -3.104 -10.716 3.507 1.00 0.00 53 ALA A N 16
ATOM 24352 C CA . ALA A 1 53 ? -1.958 -11.481 3.984 1.00 0.00 53 ALA A CA 16
ATOM 24353 C C . ALA A 1 53 ? -2.185 -11.933 5.419 1.00 0.00 53 ALA A C 16
ATOM 24354 O O . ALA A 1 53 ? -1.508 -12.836 5.919 1.00 0.00 53 ALA A O 16
ATOM 24361 N N . GLY A 1 54 ? -3.142 -11.292 6.069 1.00 0.00 54 GLY A N 16
ATOM 24362 C CA . GLY A 1 54 ? -3.472 -11.626 7.436 1.00 0.00 54 GLY A CA 16
ATOM 24363 C C . GLY A 1 54 ? -4.955 -11.522 7.691 1.00 0.00 54 GLY A C 16
ATOM 24364 O O . GLY A 1 54 ? -5.377 -10.923 8.676 1.00 0.00 54 GLY A O 16
ATOM 24368 N N . LEU A 1 55 ? -5.743 -12.106 6.787 1.00 0.00 55 LEU A N 16
ATOM 24369 C CA . LEU A 1 55 ? -7.204 -12.053 6.867 1.00 0.00 55 LEU A CA 16
ATOM 24370 C C . LEU A 1 55 ? -7.690 -10.606 6.938 1.00 0.00 55 LEU A C 16
ATOM 24371 O O . LEU A 1 55 ? -8.460 -10.235 7.824 1.00 0.00 55 LEU A O 16
ATOM 24387 N N . LEU A 1 56 ? -7.225 -9.795 5.999 1.00 0.00 56 LEU A N 16
ATOM 24388 C CA . LEU A 1 56 ? -7.560 -8.376 5.979 1.00 0.00 56 LEU A CA 16
ATOM 24389 C C . LEU A 1 56 ? -8.833 -8.106 5.197 1.00 0.00 56 LEU A C 16
ATOM 24390 O O . LEU A 1 56 ? -9.376 -8.988 4.536 1.00 0.00 56 LEU A O 16
ATOM 24406 N N . ASN A 1 57 ? -9.281 -6.867 5.272 1.00 0.00 57 ASN A N 16
ATOM 24407 C CA . ASN A 1 57 ? -10.420 -6.402 4.508 1.00 0.00 57 ASN A CA 16
ATOM 24408 C C . ASN A 1 57 ? -9.938 -5.355 3.519 1.00 0.00 57 ASN A C 16
ATOM 24409 O O . ASN A 1 57 ? -8.741 -5.067 3.449 1.00 0.00 57 ASN A O 16
ATOM 24420 N N . GLY A 1 58 ? -10.855 -4.797 2.759 1.00 0.00 58 GLY A N 16
ATOM 24421 C CA . GLY A 1 58 ? -10.490 -3.773 1.807 1.00 0.00 58 GLY A CA 16
ATOM 24422 C C . GLY A 1 58 ? -10.784 -2.396 2.353 1.00 0.00 58 GLY A C 16
ATOM 24423 O O . GLY A 1 58 ? -10.423 -2.079 3.487 1.00 0.00 58 GLY A O 16
ATOM 24427 N N . LEU A 1 59 ? -11.433 -1.575 1.551 1.00 0.00 59 LEU A N 16
ATOM 24428 C CA . LEU A 1 59 ? -11.936 -0.298 2.018 1.00 0.00 59 LEU A CA 16
ATOM 24429 C C . LEU A 1 59 ? -13.062 -0.561 3.010 1.00 0.00 59 LEU A C 16
ATOM 24430 O O . LEU A 1 59 ? -13.675 -1.628 2.985 1.00 0.00 59 LEU A O 16
ATOM 24446 N N . SER A 1 60 ? -13.311 0.394 3.892 1.00 0.00 60 SER A N 16
ATOM 24447 C CA . SER A 1 60 ? -14.335 0.245 4.917 1.00 0.00 60 SER A CA 16
ATOM 24448 C C . SER A 1 60 ? -15.686 -0.166 4.298 1.00 0.00 60 SER A C 16
ATOM 24449 O O . SER A 1 60 ? -16.355 0.641 3.646 1.00 0.00 60 SER A O 16
ATOM 24457 N N . GLY A 1 61 ? -16.053 -1.437 4.478 1.00 0.00 61 GLY A N 16
ATOM 24458 C CA . GLY A 1 61 ? -17.308 -1.946 3.939 1.00 0.00 61 GLY A CA 16
ATOM 24459 C C . GLY A 1 61 ? -17.359 -1.873 2.425 1.00 0.00 61 GLY A C 16
ATOM 24460 O O . GLY A 1 61 ? -18.423 -1.667 1.839 1.00 0.00 61 GLY A O 16
ATOM 24464 N N . ASN A 1 62 ? -16.209 -2.047 1.796 1.00 0.00 62 ASN A N 16
ATOM 24465 C CA . ASN A 1 62 ? -16.094 -1.924 0.352 1.00 0.00 62 ASN A CA 16
ATOM 24466 C C . ASN A 1 62 ? -15.464 -3.178 -0.239 1.00 0.00 62 ASN A C 16
ATOM 24467 O O . ASN A 1 62 ? -14.247 -3.363 -0.180 1.00 0.00 62 ASN A O 16
ATOM 24478 N N . THR A 1 63 ? -16.294 -4.040 -0.794 1.00 0.00 63 THR A N 16
ATOM 24479 C CA . THR A 1 63 ? -15.816 -5.261 -1.420 1.00 0.00 63 THR A CA 16
ATOM 24480 C C . THR A 1 63 ? -15.339 -4.997 -2.849 1.00 0.00 63 THR A C 16
ATOM 24481 O O . THR A 1 63 ? -16.045 -5.281 -3.818 1.00 0.00 63 THR A O 16
ATOM 24492 N N . GLY A 1 64 ? -14.146 -4.433 -2.969 1.00 0.00 64 GLY A N 16
ATOM 24493 C CA . GLY A 1 64 ? -13.588 -4.153 -4.275 1.00 0.00 64 GLY A CA 16
ATOM 24494 C C . GLY A 1 64 ? -12.243 -3.468 -4.179 1.00 0.00 64 GLY A C 16
ATOM 24495 O O . GLY A 1 64 ? -11.252 -3.934 -4.744 1.00 0.00 64 GLY A O 16
ATOM 24499 N N . SER A 1 65 ? -12.210 -2.350 -3.476 1.00 0.00 65 SER A N 16
ATOM 24500 C CA . SER A 1 65 ? -10.967 -1.646 -3.242 1.00 0.00 65 SER A CA 16
ATOM 24501 C C . SER A 1 65 ? -10.312 -2.182 -1.981 1.00 0.00 65 SER A C 16
ATOM 24502 O O . SER A 1 65 ? -10.960 -2.291 -0.946 1.00 0.00 65 SER A O 16
ATOM 24510 N N . ALA A 1 66 ? -9.037 -2.533 -2.069 1.00 0.00 66 ALA A N 16
ATOM 24511 C CA . ALA A 1 66 ? -8.317 -3.066 -0.923 1.00 0.00 66 ALA A CA 16
ATOM 24512 C C . ALA A 1 66 ? -6.979 -2.358 -0.760 1.00 0.00 66 ALA A C 16
ATOM 24513 O O . ALA A 1 66 ? -6.420 -1.844 -1.729 1.00 0.00 66 ALA A O 16
ATOM 24520 N N . CYS A 1 67 ? -6.475 -2.331 0.461 1.00 0.00 67 CYS A N 16
ATOM 24521 C CA . CYS A 1 67 ? -5.265 -1.581 0.766 1.00 0.00 67 CYS A CA 16
ATOM 24522 C C . CYS A 1 67 ? -4.156 -2.501 1.256 1.00 0.00 67 CYS A C 16
ATOM 24523 O O . CYS A 1 67 ? -4.375 -3.376 2.095 1.00 0.00 67 CYS A O 16
ATOM 24530 N N . ALA A 1 68 ? -2.958 -2.279 0.738 1.00 0.00 68 ALA A N 16
ATOM 24531 C CA . ALA A 1 68 ? -1.796 -3.046 1.148 1.00 0.00 68 ALA A CA 16
ATOM 24532 C C . ALA A 1 68 ? -0.897 -2.205 2.040 1.00 0.00 68 ALA A C 16
ATOM 24533 O O . ALA A 1 68 ? -0.794 -0.992 1.862 1.00 0.00 68 ALA A O 16
ATOM 24540 N N . LYS A 1 69 ? -0.248 -2.853 2.994 1.00 0.00 69 LYS A N 16
ATOM 24541 C CA . LYS A 1 69 ? 0.633 -2.167 3.929 1.00 0.00 69 LYS A CA 16
ATOM 24542 C C . LYS A 1 69 ? 2.080 -2.393 3.526 1.00 0.00 69 LYS A C 16
ATOM 24543 O O . LYS A 1 69 ? 2.358 -3.249 2.689 1.00 0.00 69 LYS A O 16
ATOM 24562 N N . ALA A 1 70 ? 2.999 -1.647 4.127 1.00 0.00 70 ALA A N 16
ATOM 24563 C CA . ALA A 1 70 ? 4.419 -1.807 3.829 1.00 0.00 70 ALA A CA 16
ATOM 24564 C C . ALA A 1 70 ? 4.886 -3.220 4.160 1.00 0.00 70 ALA A C 16
ATOM 24565 O O . ALA A 1 70 ? 5.708 -3.799 3.450 1.00 0.00 70 ALA A O 16
ATOM 24572 N N . SER A 1 71 ? 4.334 -3.780 5.230 1.00 0.00 71 SER A N 16
ATOM 24573 C CA . SER A 1 71 ? 4.634 -5.146 5.625 1.00 0.00 71 SER A CA 16
ATOM 24574 C C . SER A 1 71 ? 4.184 -6.127 4.544 1.00 0.00 71 SER A C 16
ATOM 24575 O O . SER A 1 71 ? 4.757 -7.204 4.390 1.00 0.00 71 SER A O 16
ATOM 24583 N N . LEU A 1 72 ? 3.165 -5.731 3.789 1.00 0.00 72 LEU A N 16
ATOM 24584 C CA . LEU A 1 72 ? 2.601 -6.566 2.737 1.00 0.00 72 LEU A CA 16
ATOM 24585 C C . LEU A 1 72 ? 3.424 -6.455 1.463 1.00 0.00 72 LEU A C 16
ATOM 24586 O O . LEU A 1 72 ? 3.440 -7.375 0.637 1.00 0.00 72 LEU A O 16
ATOM 24602 N N . ILE A 1 73 ? 4.111 -5.327 1.314 1.00 0.00 73 ILE A N 16
ATOM 24603 C CA . ILE A 1 73 ? 4.937 -5.078 0.140 1.00 0.00 73 ILE A CA 16
ATOM 24604 C C . ILE A 1 73 ? 6.072 -6.099 0.072 1.00 0.00 73 ILE A C 16
ATOM 24605 O O . ILE A 1 73 ? 6.434 -6.575 -1.003 1.00 0.00 73 ILE A O 16
ATOM 24621 N N . ASP A 1 74 ? 6.600 -6.460 1.234 1.00 0.00 74 ASP A N 16
ATOM 24622 C CA . ASP A 1 74 ? 7.647 -7.474 1.319 1.00 0.00 74 ASP A CA 16
ATOM 24623 C C . ASP A 1 74 ? 7.063 -8.821 1.732 1.00 0.00 74 ASP A C 16
ATOM 24624 O O . ASP A 1 74 ? 7.788 -9.793 1.933 1.00 0.00 74 ASP A O 16
ATOM 24633 N N . GLN A 1 75 ? 5.742 -8.869 1.856 1.00 0.00 75 GLN A N 16
ATOM 24634 C CA . GLN A 1 75 ? 5.056 -10.090 2.271 1.00 0.00 75 GLN A CA 16
ATOM 24635 C C . GLN A 1 75 ? 4.581 -10.884 1.071 1.00 0.00 75 GLN A C 16
ATOM 24636 O O . GLN A 1 75 ? 4.878 -12.069 0.936 1.00 0.00 75 GLN A O 16
ATOM 24650 N N . LEU A 1 76 ? 3.834 -10.226 0.204 1.00 0.00 76 LEU A N 16
ATOM 24651 C CA . LEU A 1 76 ? 3.237 -10.898 -0.937 1.00 0.00 76 LEU A CA 16
ATOM 24652 C C . LEU A 1 76 ? 3.645 -10.226 -2.239 1.00 0.00 76 LEU A C 16
ATOM 24653 O O . LEU A 1 76 ? 3.746 -10.878 -3.277 1.00 0.00 76 LEU A O 16
ATOM 24669 N N . GLY A 1 77 ? 3.869 -8.922 -2.183 1.00 0.00 77 GLY A N 16
ATOM 24670 C CA . GLY A 1 77 ? 4.261 -8.201 -3.379 1.00 0.00 77 GLY A CA 16
ATOM 24671 C C . GLY A 1 77 ? 3.062 -7.696 -4.156 1.00 0.00 77 GLY A C 16
ATOM 24672 O O . GLY A 1 77 ? 2.946 -7.934 -5.359 1.00 0.00 77 GLY A O 16
ATOM 24676 N N . LEU A 1 78 ? 2.162 -7.017 -3.454 1.00 0.00 78 LEU A N 16
ATOM 24677 C CA . LEU A 1 78 ? 0.940 -6.491 -4.055 1.00 0.00 78 LEU A CA 16
ATOM 24678 C C . LEU A 1 78 ? 1.261 -5.560 -5.218 1.00 0.00 78 LEU A C 16
ATOM 24679 O O . LEU A 1 78 ? 1.818 -4.484 -5.025 1.00 0.00 78 LEU A O 16
ATOM 24695 N N . LEU A 1 79 ? 0.904 -5.976 -6.423 1.00 0.00 79 LEU A N 16
ATOM 24696 C CA . LEU A 1 79 ? 1.199 -5.192 -7.618 1.00 0.00 79 LEU A CA 16
ATOM 24697 C C . LEU A 1 79 ? -0.004 -4.351 -8.037 1.00 0.00 79 LEU A C 16
ATOM 24698 O O . LEU A 1 79 ? 0.013 -3.708 -9.084 1.00 0.00 79 LEU A O 16
ATOM 24714 N N . ALA A 1 80 ? -1.046 -4.353 -7.215 1.00 0.00 80 ALA A N 16
ATOM 24715 C CA . ALA A 1 80 ? -2.282 -3.661 -7.559 1.00 0.00 80 ALA A CA 16
ATOM 24716 C C . ALA A 1 80 ? -2.272 -2.211 -7.088 1.00 0.00 80 ALA A C 16
ATOM 24717 O O . ALA A 1 80 ? -2.723 -1.316 -7.801 1.00 0.00 80 ALA A O 16
ATOM 24724 N N . LEU A 1 81 ? -1.756 -1.973 -5.886 1.00 0.00 81 LEU A N 16
ATOM 24725 C CA . LEU A 1 81 ? -1.861 -0.651 -5.270 1.00 0.00 81 LEU A CA 16
ATOM 24726 C C . LEU A 1 81 ? -0.584 0.153 -5.443 1.00 0.00 81 LEU A C 16
ATOM 24727 O O . LEU A 1 81 ? -0.531 1.318 -5.058 1.00 0.00 81 LEU A O 16
ATOM 24743 N N . VAL A 1 82 ? 0.439 -0.461 -6.015 1.00 0.00 82 VAL A N 16
ATOM 24744 C CA . VAL A 1 82 ? 1.740 0.185 -6.114 1.00 0.00 82 VAL A CA 16
ATOM 24745 C C . VAL A 1 82 ? 2.045 0.579 -7.549 1.00 0.00 82 VAL A C 16
ATOM 24746 O O . VAL A 1 82 ? 1.775 -0.178 -8.484 1.00 0.00 82 VAL A O 16
ATOM 24759 N N . ASP A 1 83 ? 2.596 1.772 -7.711 1.00 0.00 83 ASP A N 16
ATOM 24760 C CA . ASP A 1 83 ? 2.958 2.274 -9.028 1.00 0.00 83 ASP A CA 16
ATOM 24761 C C . ASP A 1 83 ? 4.448 2.570 -9.111 1.00 0.00 83 ASP A C 16
ATOM 24762 O O . ASP A 1 83 ? 5.171 2.477 -8.118 1.00 0.00 83 ASP A O 16
ATOM 24771 N N . HIS A 1 84 ? 4.886 2.922 -10.310 1.00 0.00 84 HIS A N 16
ATOM 24772 C CA . HIS A 1 84 ? 6.282 3.243 -10.585 1.00 0.00 84 HIS A CA 16
ATOM 24773 C C . HIS A 1 84 ? 6.751 4.426 -9.741 1.00 0.00 84 HIS A C 16
ATOM 24774 O O . HIS A 1 84 ? 6.020 5.397 -9.553 1.00 0.00 84 HIS A O 16
ATOM 24789 N N . THR A 1 85 ? 7.978 4.345 -9.254 1.00 0.00 85 THR A N 16
ATOM 24790 C CA . THR A 1 85 ? 8.522 5.371 -8.387 1.00 0.00 85 THR A CA 16
ATOM 24791 C C . THR A 1 85 ? 10.005 5.594 -8.673 1.00 0.00 85 THR A C 16
ATOM 24792 O O . THR A 1 85 ? 10.665 4.747 -9.279 1.00 0.00 85 THR A O 16
ATOM 24803 N N . GLU A 1 86 ? 10.511 6.742 -8.249 1.00 0.00 86 GLU A N 16
ATOM 24804 C CA . GLU A 1 86 ? 11.924 7.054 -8.379 1.00 0.00 86 GLU A CA 16
ATOM 24805 C C . GLU A 1 86 ? 12.551 7.180 -6.998 1.00 0.00 86 GLU A C 16
ATOM 24806 O O . GLU A 1 86 ? 13.640 7.731 -6.835 1.00 0.00 86 GLU A O 16
ATOM 24818 N N . GLU A 1 87 ? 11.844 6.676 -6.004 1.00 0.00 87 GLU A N 16
ATOM 24819 C CA . GLU A 1 87 ? 12.324 6.707 -4.633 1.00 0.00 87 GLU A CA 16
ATOM 24820 C C . GLU A 1 87 ? 11.987 5.390 -3.949 1.00 0.00 87 GLU A C 16
ATOM 24821 O O . GLU A 1 87 ? 12.735 4.415 -4.045 1.00 0.00 87 GLU A O 16
ATOM 24833 N N . GLY A 1 88 ? 10.851 5.371 -3.278 1.00 0.00 88 GLY A N 16
ATOM 24834 C CA . GLY A 1 88 ? 10.356 4.160 -2.668 1.00 0.00 88 GLY A CA 16
ATOM 24835 C C . GLY A 1 88 ? 8.979 3.838 -3.194 1.00 0.00 88 GLY A C 16
ATOM 24836 O O . GLY A 1 88 ? 8.322 4.727 -3.734 1.00 0.00 88 GLY A O 16
ATOM 24840 N N . PRO A 1 89 ? 8.516 2.584 -3.071 1.00 0.00 89 PRO A N 16
ATOM 24841 C CA . PRO A 1 89 ? 7.218 2.155 -3.621 1.00 0.00 89 PRO A CA 16
ATOM 24842 C C . PRO A 1 89 ? 6.072 3.066 -3.179 1.00 0.00 89 PRO A C 16
ATOM 24843 O O . PRO A 1 89 ? 5.918 3.348 -1.993 1.00 0.00 89 PRO A O 16
ATOM 24854 N N . VAL A 1 90 ? 5.282 3.541 -4.130 1.00 0.00 90 VAL A N 16
ATOM 24855 C CA . VAL A 1 90 ? 4.231 4.495 -3.819 1.00 0.00 90 VAL A CA 16
ATOM 24856 C C . VAL A 1 90 ? 2.878 3.996 -4.314 1.00 0.00 90 VAL A C 16
ATOM 24857 O O . VAL A 1 90 ? 2.814 3.119 -5.178 1.00 0.00 90 VAL A O 16
ATOM 24870 N N . CYS A 1 91 ? 1.802 4.538 -3.751 1.00 0.00 91 CYS A N 16
ATOM 24871 C CA . CYS A 1 91 ? 0.456 4.157 -4.161 1.00 0.00 91 CYS A CA 16
ATOM 24872 C C . CYS A 1 91 ? 0.168 4.602 -5.585 1.00 0.00 91 CYS A C 16
ATOM 24873 O O . CYS A 1 91 ? 0.587 5.677 -6.011 1.00 0.00 91 CYS A O 16
ATOM 24880 N N . LYS A 1 92 ? -0.554 3.757 -6.302 1.00 0.00 92 LYS A N 16
ATOM 24881 C CA . LYS A 1 92 ? -0.864 3.981 -7.703 1.00 0.00 92 LYS A CA 16
ATOM 24882 C C . LYS A 1 92 ? -1.940 5.041 -7.878 1.00 0.00 92 LYS A C 16
ATOM 24883 O O . LYS A 1 92 ? -1.889 5.846 -8.807 1.00 0.00 92 LYS A O 16
ATOM 24902 N N . ASN A 1 93 ? -2.916 5.037 -6.986 1.00 0.00 93 ASN A N 16
ATOM 24903 C CA . ASN A 1 93 ? -4.086 5.885 -7.157 1.00 0.00 93 ASN A CA 16
ATOM 24904 C C . ASN A 1 93 ? -4.637 6.372 -5.825 1.00 0.00 93 ASN A C 16
ATOM 24905 O O . ASN A 1 93 ? -4.492 7.539 -5.470 1.00 0.00 93 ASN A O 16
ATOM 24916 N N . ILE A 1 94 ? -5.254 5.468 -5.081 1.00 0.00 94 ILE A N 16
ATOM 24917 C CA . ILE A 1 94 ? -5.980 5.850 -3.883 1.00 0.00 94 ILE A CA 16
ATOM 24918 C C . ILE A 1 94 ? -5.066 5.900 -2.667 1.00 0.00 94 ILE A C 16
ATOM 24919 O O . ILE A 1 94 ? -4.351 4.940 -2.370 1.00 0.00 94 ILE A O 16
ATOM 24935 N N . VAL A 1 95 ? -5.091 7.035 -1.986 1.00 0.00 95 VAL A N 16
ATOM 24936 C CA . VAL A 1 95 ? -4.375 7.200 -0.734 1.00 0.00 95 VAL A CA 16
ATOM 24937 C C . VAL A 1 95 ? -5.304 6.869 0.428 1.00 0.00 95 VAL A C 16
ATOM 24938 O O . VAL A 1 95 ? -6.432 7.366 0.497 1.00 0.00 95 VAL A O 16
ATOM 24951 N N . ALA A 1 96 ? -4.848 6.007 1.321 1.00 0.00 96 ALA A N 16
ATOM 24952 C CA . ALA A 1 96 ? -5.676 5.556 2.424 1.00 0.00 96 ALA A CA 16
ATOM 24953 C C . ALA A 1 96 ? -4.822 5.105 3.602 1.00 0.00 96 ALA A C 16
ATOM 24954 O O . ALA A 1 96 ? -3.658 4.736 3.433 1.00 0.00 96 ALA A O 16
ATOM 24961 N N . CYS A 1 97 ? -5.401 5.129 4.790 1.00 0.00 97 CYS A N 16
ATOM 24962 C CA . CYS A 1 97 ? -4.732 4.616 5.969 1.00 0.00 97 CYS A CA 16
ATOM 24963 C C . CYS A 1 97 ? -5.346 3.275 6.359 1.00 0.00 97 CYS A C 16
ATOM 24964 O O . CYS A 1 97 ? -6.569 3.137 6.430 1.00 0.00 97 CYS A O 16
ATOM 24971 N N . CYS A 1 98 ? -4.499 2.284 6.596 1.00 0.00 98 CYS A N 16
ATOM 24972 C CA . CYS A 1 98 ? -4.957 0.920 6.816 1.00 0.00 98 CYS A CA 16
ATOM 24973 C C . CYS A 1 98 ? -4.100 0.214 7.857 1.00 0.00 98 CYS A C 16
ATOM 24974 O O . CYS A 1 98 ? -2.874 0.300 7.825 1.00 0.00 98 CYS A O 16
ATOM 24981 N N . PRO A 1 99 ? -4.737 -0.492 8.800 1.00 0.00 99 PRO A N 16
ATOM 24982 C CA . PRO A 1 99 ? -4.029 -1.273 9.804 1.00 0.00 99 PRO A CA 16
ATOM 24983 C C . PRO A 1 99 ? -3.673 -2.672 9.291 1.00 0.00 99 PRO A C 16
ATOM 24984 O O . PRO A 1 99 ? -4.311 -3.189 8.369 1.00 0.00 99 PRO A O 16
ATOM 24995 N N . GLU A 1 100 ? -2.648 -3.273 9.872 1.00 0.00 100 GLU A N 16
ATOM 24996 C CA . GLU A 1 100 ? -2.273 -4.634 9.521 1.00 0.00 100 GLU A CA 16
ATOM 24997 C C . GLU A 1 100 ? -2.801 -5.601 10.571 1.00 0.00 100 GLU A C 16
ATOM 24998 O O . GLU A 1 100 ? -2.592 -5.405 11.770 1.00 0.00 100 GLU A O 16
ATOM 25010 N N . GLY A 1 101 ? -3.513 -6.621 10.117 1.00 0.00 101 GLY A N 16
ATOM 25011 C CA . GLY A 1 101 ? -3.997 -7.638 11.014 1.00 0.00 101 GLY A CA 16
ATOM 25012 C C . GLY A 1 101 ? -5.453 -7.466 11.387 1.00 0.00 101 GLY A C 16
ATOM 25013 O O . GLY A 1 101 ? -6.034 -8.341 12.020 1.00 0.00 101 GLY A O 16
ATOM 25017 N N . THR A 1 102 ? -6.064 -6.355 10.997 1.00 0.00 102 THR A N 16
ATOM 25018 C CA . THR A 1 102 ? -7.417 -6.064 11.456 1.00 0.00 102 THR A CA 16
ATOM 25019 C C . THR A 1 102 ? -8.267 -5.337 10.419 1.00 0.00 102 THR A C 16
ATOM 25020 O O . THR A 1 102 ? -7.909 -4.255 9.960 1.00 0.00 102 THR A O 16
ATOM 25031 N N . THR A 1 103 ? -9.383 -5.978 10.067 1.00 0.00 103 THR A N 16
ATOM 25032 C CA . THR A 1 103 ? -10.466 -5.379 9.277 1.00 0.00 103 THR A CA 16
ATOM 25033 C C . THR A 1 103 ? -10.003 -4.507 8.106 1.00 0.00 103 THR A C 16
ATOM 25034 O O . THR A 1 103 ? -9.113 -4.893 7.342 1.00 0.00 103 THR A O 16
ATOM 25045 N N . ASN A 1 104 ? -10.630 -3.344 7.966 1.00 0.00 104 ASN A N 16
ATOM 25046 C CA . ASN A 1 104 ? -10.547 -2.572 6.736 1.00 0.00 104 ASN A CA 16
ATOM 25047 C C . ASN A 1 104 ? -9.774 -1.277 6.911 1.00 0.00 104 ASN A C 16
ATOM 25048 O O . ASN A 1 104 ? -9.316 -0.943 8.003 1.00 0.00 104 ASN A O 16
ATOM 25059 N N . CYS A 1 105 ? -9.665 -0.546 5.816 1.00 0.00 105 CYS A N 16
ATOM 25060 C CA . CYS A 1 105 ? -8.904 0.687 5.774 1.00 0.00 105 CYS A CA 16
ATOM 25061 C C . CYS A 1 105 ? -9.799 1.871 5.431 1.00 0.00 105 CYS A C 16
ATOM 25062 O O . CYS A 1 105 ? -10.847 1.708 4.799 1.00 0.00 105 CYS A O 16
ATOM 25069 N N . VAL A 1 106 ? -9.387 3.060 5.847 1.00 0.00 106 VAL A N 16
ATOM 25070 C CA . VAL A 1 106 ? -10.143 4.268 5.562 1.00 0.00 106 VAL A CA 16
ATOM 25071 C C . VAL A 1 106 ? -9.475 5.060 4.443 1.00 0.00 106 VAL A C 16
ATOM 25072 O O . VAL A 1 106 ? -8.250 5.182 4.399 1.00 0.00 106 VAL A O 16
ATOM 25085 N N . ALA A 1 107 ? -10.279 5.580 3.529 1.00 0.00 107 ALA A N 16
ATOM 25086 C CA . ALA A 1 107 ? -9.751 6.284 2.369 1.00 0.00 107 ALA A CA 16
ATOM 25087 C C . ALA A 1 107 ? -9.919 7.791 2.519 1.00 0.00 107 ALA A C 16
ATOM 25088 O O . ALA A 1 107 ? -10.937 8.263 3.029 1.00 0.00 107 ALA A O 16
ATOM 25095 N N . VAL A 1 108 ? -8.925 8.543 2.064 1.00 0.00 108 VAL A N 16
ATOM 25096 C CA . VAL A 1 108 ? -8.950 9.997 2.187 1.00 0.00 108 VAL A CA 16
ATOM 25097 C C . VAL A 1 108 ? -8.825 10.668 0.824 1.00 0.00 108 VAL A C 16
ATOM 25098 O O . VAL A 1 108 ? -8.478 11.843 0.720 1.00 0.00 108 VAL A O 16
ATOM 25111 N N . ASP A 1 109 ? -9.138 9.920 -0.220 1.00 0.00 109 ASP A N 16
ATOM 25112 C CA . ASP A 1 109 ? -9.033 10.418 -1.586 1.00 0.00 109 ASP A CA 16
ATOM 25113 C C . ASP A 1 109 ? -10.343 11.066 -2.031 1.00 0.00 109 ASP A C 16
ATOM 25114 O O . ASP A 1 109 ? -10.610 11.209 -3.225 1.00 0.00 109 ASP A O 16
ATOM 25123 N N . ASN A 1 110 ? -11.155 11.466 -1.058 1.00 0.00 110 ASN A N 16
ATOM 25124 C CA . ASN A 1 110 ? -12.454 12.077 -1.332 1.00 0.00 110 ASN A CA 16
ATOM 25125 C C . ASN A 1 110 ? -12.303 13.532 -1.761 1.00 0.00 110 ASN A C 16
ATOM 25126 O O . ASN A 1 110 ? -13.278 14.186 -2.136 1.00 0.00 110 ASN A O 16
ATOM 25137 N N . ALA A 1 111 ? -11.080 14.032 -1.705 1.00 0.00 111 ALA A N 16
ATOM 25138 C CA . ALA A 1 111 ? -10.786 15.399 -2.100 1.00 0.00 111 ALA A CA 16
ATOM 25139 C C . ALA A 1 111 ? -9.529 15.440 -2.961 1.00 0.00 111 ALA A C 16
ATOM 25140 O O . ALA A 1 111 ? -8.823 14.435 -3.092 1.00 0.00 111 ALA A O 16
ATOM 25147 N N . GLY A 1 112 ? -9.251 16.597 -3.545 1.00 0.00 112 GLY A N 16
ATOM 25148 C CA . GLY A 1 112 ? -8.072 16.748 -4.374 1.00 0.00 112 GLY A CA 16
ATOM 25149 C C . GLY A 1 112 ? -6.835 17.058 -3.552 1.00 0.00 112 GLY A C 16
ATOM 25150 O O . GLY A 1 112 ? -6.235 18.120 -3.696 1.00 0.00 112 GLY A O 16
ATOM 25154 N N . ALA A 1 113 ? -6.465 16.130 -2.683 1.00 0.00 113 ALA A N 16
ATOM 25155 C CA . ALA A 1 113 ? -5.318 16.315 -1.805 1.00 0.00 113 ALA A CA 16
ATOM 25156 C C . ALA A 1 113 ? -4.515 15.026 -1.668 1.00 0.00 113 ALA A C 16
ATOM 25157 O O . ALA A 1 113 ? -4.800 14.188 -0.812 1.00 0.00 113 ALA A O 16
ATOM 25164 N N . GLY A 1 114 ? -3.513 14.870 -2.518 1.00 0.00 114 GLY A N 16
ATOM 25165 C CA . GLY A 1 114 ? -2.666 13.698 -2.452 1.00 0.00 114 GLY A CA 16
ATOM 25166 C C . GLY A 1 114 ? -1.195 14.060 -2.515 1.00 0.00 114 GLY A C 16
ATOM 25167 O O . GLY A 1 114 ? -0.725 14.588 -3.524 1.00 0.00 114 GLY A O 16
ATOM 25171 N N . THR A 1 115 ? -0.462 13.778 -1.444 1.00 0.00 115 THR A N 16
ATOM 25172 C CA . THR A 1 115 ? 0.942 14.143 -1.358 1.00 0.00 115 THR A CA 16
ATOM 25173 C C . THR A 1 115 ? 1.828 13.077 -1.987 1.00 0.00 115 THR A C 16
ATOM 25174 O O . THR A 1 115 ? 2.656 12.468 -1.309 1.00 0.00 115 THR A O 16
ATOM 25185 N N . LYS A 1 116 ? 1.604 12.831 -3.273 1.00 0.00 116 LYS A N 16
ATOM 25186 C CA . LYS A 1 116 ? 2.427 11.912 -4.060 1.00 0.00 116 LYS A CA 16
ATOM 25187 C C . LYS A 1 116 ? 1.981 11.925 -5.513 1.00 0.00 116 LYS A C 16
ATOM 25188 O O . LYS A 1 116 ? 2.177 10.956 -6.241 1.00 0.00 116 LYS A O 16
ATOM 25207 N N . ALA A 1 117 ? 1.377 13.028 -5.927 1.00 0.00 117 ALA A N 16
ATOM 25208 C CA . ALA A 1 117 ? 0.857 13.138 -7.276 1.00 0.00 117 ALA A CA 16
ATOM 25209 C C . ALA A 1 117 ? 1.956 13.578 -8.230 1.00 0.00 117 ALA A C 16
ATOM 25210 O O . ALA A 1 117 ? 2.039 14.757 -8.593 1.00 0.00 117 ALA A O 16
ATOM 25217 N N . GLU A 1 118 ? 2.803 12.617 -8.610 1.00 0.00 118 GLU A N 16
ATOM 25218 C CA . GLU A 1 118 ? 3.900 12.841 -9.552 1.00 0.00 118 GLU A CA 16
ATOM 25219 C C . GLU A 1 118 ? 5.016 13.668 -8.917 1.00 0.00 118 GLU A C 16
ATOM 25220 O O . GLU A 1 118 ? 4.859 14.096 -7.753 1.00 0.00 118 GLU A O 16
ATOM 25233 N N . SER A 1 1 ? 20.442 -4.955 5.549 1.00 0.00 1 SER A N 17
ATOM 25234 C CA . SER A 1 1 ? 21.526 -5.373 4.631 1.00 0.00 1 SER A CA 17
ATOM 25235 C C . SER A 1 1 ? 22.374 -6.469 5.269 1.00 0.00 1 SER A C 17
ATOM 25236 O O . SER A 1 1 ? 22.529 -7.556 4.711 1.00 0.00 1 SER A O 17
ATOM 25246 N N . LEU A 1 2 ? 22.910 -6.190 6.450 1.00 0.00 2 LEU A N 17
ATOM 25247 C CA . LEU A 1 2 ? 23.699 -7.169 7.181 1.00 0.00 2 LEU A CA 17
ATOM 25248 C C . LEU A 1 2 ? 22.968 -7.570 8.452 1.00 0.00 2 LEU A C 17
ATOM 25249 O O . LEU A 1 2 ? 22.296 -6.743 9.065 1.00 0.00 2 LEU A O 17
ATOM 25265 N N . PRO A 1 3 ? 23.063 -8.844 8.849 1.00 0.00 3 PRO A N 17
ATOM 25266 C CA . PRO A 1 3 ? 22.404 -9.347 10.055 1.00 0.00 3 PRO A CA 17
ATOM 25267 C C . PRO A 1 3 ? 22.919 -8.663 11.320 1.00 0.00 3 PRO A C 17
ATOM 25268 O O . PRO A 1 3 ? 23.981 -9.008 11.841 1.00 0.00 3 PRO A O 17
ATOM 25279 N N . ALA A 1 4 ? 22.163 -7.685 11.794 1.00 0.00 4 ALA A N 17
ATOM 25280 C CA . ALA A 1 4 ? 22.492 -6.969 13.017 1.00 0.00 4 ALA A CA 17
ATOM 25281 C C . ALA A 1 4 ? 21.461 -7.284 14.102 1.00 0.00 4 ALA A C 17
ATOM 25282 O O . ALA A 1 4 ? 21.178 -8.454 14.377 1.00 0.00 4 ALA A O 17
ATOM 25289 N N . SER A 1 5 ? 20.891 -6.254 14.710 1.00 0.00 5 SER A N 17
ATOM 25290 C CA . SER A 1 5 ? 19.855 -6.440 15.713 1.00 0.00 5 SER A CA 17
ATOM 25291 C C . SER A 1 5 ? 18.481 -6.552 15.050 1.00 0.00 5 SER A C 17
ATOM 25292 O O . SER A 1 5 ? 17.774 -7.542 15.231 1.00 0.00 5 SER A O 17
ATOM 25300 N N . ALA A 1 6 ? 18.119 -5.540 14.266 1.00 0.00 6 ALA A N 17
ATOM 25301 C CA . ALA A 1 6 ? 16.828 -5.509 13.589 1.00 0.00 6 ALA A CA 17
ATOM 25302 C C . ALA A 1 6 ? 16.895 -4.600 12.369 1.00 0.00 6 ALA A C 17
ATOM 25303 O O . ALA A 1 6 ? 17.891 -3.903 12.159 1.00 0.00 6 ALA A O 17
ATOM 25310 N N . ALA A 1 7 ? 15.835 -4.606 11.573 1.00 0.00 7 ALA A N 17
ATOM 25311 C CA . ALA A 1 7 ? 15.793 -3.808 10.355 1.00 0.00 7 ALA A CA 17
ATOM 25312 C C . ALA A 1 7 ? 14.841 -2.624 10.508 1.00 0.00 7 ALA A C 17
ATOM 25313 O O . ALA A 1 7 ? 13.980 -2.613 11.389 1.00 0.00 7 ALA A O 17
ATOM 25320 N N . LYS A 1 8 ? 15.005 -1.631 9.644 1.00 0.00 8 LYS A N 17
ATOM 25321 C CA . LYS A 1 8 ? 14.202 -0.419 9.699 1.00 0.00 8 LYS A CA 17
ATOM 25322 C C . LYS A 1 8 ? 12.842 -0.639 9.051 1.00 0.00 8 LYS A C 17
ATOM 25323 O O . LYS A 1 8 ? 12.726 -0.737 7.833 1.00 0.00 8 LYS A O 17
ATOM 25342 N N . ASN A 1 9 ? 11.823 -0.706 9.888 1.00 0.00 9 ASN A N 17
ATOM 25343 C CA . ASN A 1 9 ? 10.457 -0.956 9.439 1.00 0.00 9 ASN A CA 17
ATOM 25344 C C . ASN A 1 9 ? 9.668 0.346 9.378 1.00 0.00 9 ASN A C 17
ATOM 25345 O O . ASN A 1 9 ? 8.456 0.346 9.173 1.00 0.00 9 ASN A O 17
ATOM 25356 N N . ALA A 1 10 ? 10.371 1.453 9.562 1.00 0.00 10 ALA A N 17
ATOM 25357 C CA . ALA A 1 10 ? 9.729 2.755 9.605 1.00 0.00 10 ALA A CA 17
ATOM 25358 C C . ALA A 1 10 ? 9.586 3.352 8.209 1.00 0.00 10 ALA A C 17
ATOM 25359 O O . ALA A 1 10 ? 8.769 4.243 7.988 1.00 0.00 10 ALA A O 17
ATOM 25366 N N . LYS A 1 11 ? 10.384 2.856 7.267 1.00 0.00 11 LYS A N 17
ATOM 25367 C CA . LYS A 1 11 ? 10.395 3.402 5.912 1.00 0.00 11 LYS A CA 17
ATOM 25368 C C . LYS A 1 11 ? 10.320 2.289 4.877 1.00 0.00 11 LYS A C 17
ATOM 25369 O O . LYS A 1 11 ? 10.886 1.213 5.068 1.00 0.00 11 LYS A O 17
ATOM 25388 N N . LEU A 1 12 ? 9.642 2.562 3.776 1.00 0.00 12 LEU A N 17
ATOM 25389 C CA . LEU A 1 12 ? 9.528 1.603 2.696 1.00 0.00 12 LEU A CA 17
ATOM 25390 C C . LEU A 1 12 ? 10.439 2.002 1.544 1.00 0.00 12 LEU A C 17
ATOM 25391 O O . LEU A 1 12 ? 10.057 2.790 0.675 1.00 0.00 12 LEU A O 17
ATOM 25407 N N . ALA A 1 13 ? 11.669 1.491 1.591 1.00 0.00 13 ALA A N 17
ATOM 25408 C CA . ALA A 1 13 ? 12.664 1.724 0.545 1.00 0.00 13 ALA A CA 17
ATOM 25409 C C . ALA A 1 13 ? 12.965 3.212 0.415 1.00 0.00 13 ALA A C 17
ATOM 25410 O O . ALA A 1 13 ? 12.732 3.815 -0.633 1.00 0.00 13 ALA A O 17
ATOM 25417 N N . THR A 1 14 ? 13.455 3.790 1.510 1.00 0.00 14 THR A N 17
ATOM 25418 C CA . THR A 1 14 ? 13.765 5.217 1.590 1.00 0.00 14 THR A CA 17
ATOM 25419 C C . THR A 1 14 ? 12.496 6.056 1.752 1.00 0.00 14 THR A C 17
ATOM 25420 O O . THR A 1 14 ? 12.426 6.902 2.641 1.00 0.00 14 THR A O 17
ATOM 25431 N N . SER A 1 15 ? 11.492 5.798 0.908 1.00 0.00 15 SER A N 17
ATOM 25432 C CA . SER A 1 15 ? 10.217 6.515 0.966 1.00 0.00 15 SER A CA 17
ATOM 25433 C C . SER A 1 15 ? 10.426 8.022 0.822 1.00 0.00 15 SER A C 17
ATOM 25434 O O . SER A 1 15 ? 9.784 8.808 1.516 1.00 0.00 15 SER A O 17
ATOM 25442 N N . ALA A 1 16 ? 11.319 8.418 -0.084 1.00 0.00 16 ALA A N 17
ATOM 25443 C CA . ALA A 1 16 ? 11.702 9.822 -0.223 1.00 0.00 16 ALA A CA 17
ATOM 25444 C C . ALA A 1 16 ? 10.487 10.707 -0.455 1.00 0.00 16 ALA A C 17
ATOM 25445 O O . ALA A 1 16 ? 10.293 11.702 0.238 1.00 0.00 16 ALA A O 17
ATOM 25452 N N . ALA A 1 17 ? 9.654 10.329 -1.409 1.00 0.00 17 ALA A N 17
ATOM 25453 C CA . ALA A 1 17 ? 8.458 11.099 -1.693 1.00 0.00 17 ALA A CA 17
ATOM 25454 C C . ALA A 1 17 ? 7.260 10.551 -0.922 1.00 0.00 17 ALA A C 17
ATOM 25455 O O . ALA A 1 17 ? 6.266 11.250 -0.730 1.00 0.00 17 ALA A O 17
ATOM 25462 N N . PHE A 1 18 ? 7.364 9.305 -0.464 1.00 0.00 18 PHE A N 17
ATOM 25463 C CA . PHE A 1 18 ? 6.297 8.701 0.328 1.00 0.00 18 PHE A CA 17
ATOM 25464 C C . PHE A 1 18 ? 6.230 9.355 1.699 1.00 0.00 18 PHE A C 17
ATOM 25465 O O . PHE A 1 18 ? 5.188 9.359 2.346 1.00 0.00 18 PHE A O 17
ATOM 25482 N N . ALA A 1 19 ? 7.349 9.917 2.129 1.00 0.00 19 ALA A N 17
ATOM 25483 C CA . ALA A 1 19 ? 7.412 10.648 3.385 1.00 0.00 19 ALA A CA 17
ATOM 25484 C C . ALA A 1 19 ? 6.541 11.896 3.326 1.00 0.00 19 ALA A C 17
ATOM 25485 O O . ALA A 1 19 ? 5.881 12.251 4.301 1.00 0.00 19 ALA A O 17
ATOM 25492 N N . LYS A 1 20 ? 6.516 12.540 2.166 1.00 0.00 20 LYS A N 17
ATOM 25493 C CA . LYS A 1 20 ? 5.681 13.711 1.954 1.00 0.00 20 LYS A CA 17
ATOM 25494 C C . LYS A 1 20 ? 4.221 13.288 1.918 1.00 0.00 20 LYS A C 17
ATOM 25495 O O . LYS A 1 20 ? 3.329 14.015 2.357 1.00 0.00 20 LYS A O 17
ATOM 25514 N N . GLN A 1 21 ? 4.001 12.092 1.398 1.00 0.00 21 GLN A N 17
ATOM 25515 C CA . GLN A 1 21 ? 2.678 11.492 1.346 1.00 0.00 21 GLN A CA 17
ATOM 25516 C C . GLN A 1 21 ? 2.199 11.132 2.751 1.00 0.00 21 GLN A C 17
ATOM 25517 O O . GLN A 1 21 ? 1.029 11.314 3.093 1.00 0.00 21 GLN A O 17
ATOM 25531 N N . ALA A 1 22 ? 3.130 10.641 3.564 1.00 0.00 22 ALA A N 17
ATOM 25532 C CA . ALA A 1 22 ? 2.838 10.209 4.925 1.00 0.00 22 ALA A CA 17
ATOM 25533 C C . ALA A 1 22 ? 2.505 11.387 5.832 1.00 0.00 22 ALA A C 17
ATOM 25534 O O . ALA A 1 22 ? 1.960 11.207 6.923 1.00 0.00 22 ALA A O 17
ATOM 25541 N N . GLU A 1 23 ? 2.841 12.586 5.383 1.00 0.00 23 GLU A N 17
ATOM 25542 C CA . GLU A 1 23 ? 2.570 13.788 6.156 1.00 0.00 23 GLU A CA 17
ATOM 25543 C C . GLU A 1 23 ? 1.345 14.518 5.612 1.00 0.00 23 GLU A C 17
ATOM 25544 O O . GLU A 1 23 ? 0.957 15.568 6.129 1.00 0.00 23 GLU A O 17
ATOM 25556 N N . GLY A 1 24 ? 0.734 13.953 4.573 1.00 0.00 24 GLY A N 17
ATOM 25557 C CA . GLY A 1 24 ? -0.463 14.545 3.998 1.00 0.00 24 GLY A CA 17
ATOM 25558 C C . GLY A 1 24 ? -1.667 14.380 4.903 1.00 0.00 24 GLY A C 17
ATOM 25559 O O . GLY A 1 24 ? -2.559 15.227 4.936 1.00 0.00 24 GLY A O 17
ATOM 25563 N N . THR A 1 25 ? -1.689 13.277 5.631 1.00 0.00 25 THR A N 17
ATOM 25564 C CA . THR A 1 25 ? -2.742 12.993 6.595 1.00 0.00 25 THR A CA 17
ATOM 25565 C C . THR A 1 25 ? -2.157 12.210 7.763 1.00 0.00 25 THR A C 17
ATOM 25566 O O . THR A 1 25 ? -1.092 11.604 7.629 1.00 0.00 25 THR A O 17
ATOM 25577 N N . THR A 1 26 ? -2.827 12.231 8.907 1.00 0.00 26 THR A N 17
ATOM 25578 C CA . THR A 1 26 ? -2.306 11.575 10.095 1.00 0.00 26 THR A CA 17
ATOM 25579 C C . THR A 1 26 ? -2.397 10.054 9.983 1.00 0.00 26 THR A C 17
ATOM 25580 O O . THR A 1 26 ? -3.420 9.451 10.305 1.00 0.00 26 THR A O 17
ATOM 25591 N N . CYS A 1 27 ? -1.302 9.445 9.550 1.00 0.00 27 CYS A N 17
ATOM 25592 C CA . CYS A 1 27 ? -1.192 7.995 9.457 1.00 0.00 27 CYS A CA 17
ATOM 25593 C C . CYS A 1 27 ? 0.254 7.587 9.709 1.00 0.00 27 CYS A C 17
ATOM 25594 O O . CYS A 1 27 ? 1.173 8.360 9.428 1.00 0.00 27 CYS A O 17
ATOM 25601 N N . ASN A 1 28 ? 0.460 6.397 10.251 1.00 0.00 28 ASN A N 17
ATOM 25602 C CA . ASN A 1 28 ? 1.808 5.913 10.532 1.00 0.00 28 ASN A CA 17
ATOM 25603 C C . ASN A 1 28 ? 1.840 4.396 10.438 1.00 0.00 28 ASN A C 17
ATOM 25604 O O . ASN A 1 28 ? 0.920 3.792 9.891 1.00 0.00 28 ASN A O 17
ATOM 25615 N N . VAL A 1 29 ? 2.896 3.784 10.959 1.00 0.00 29 VAL A N 17
ATOM 25616 C CA . VAL A 1 29 ? 3.020 2.330 10.934 1.00 0.00 29 VAL A CA 17
ATOM 25617 C C . VAL A 1 29 ? 1.823 1.680 11.620 1.00 0.00 29 VAL A C 17
ATOM 25618 O O . VAL A 1 29 ? 1.463 2.034 12.745 1.00 0.00 29 VAL A O 17
ATOM 25631 N N . GLY A 1 30 ? 1.193 0.754 10.917 1.00 0.00 30 GLY A N 17
ATOM 25632 C CA . GLY A 1 30 ? 0.025 0.088 11.446 1.00 0.00 30 GLY A CA 17
ATOM 25633 C C . GLY A 1 30 ? -1.251 0.558 10.781 1.00 0.00 30 GLY A C 17
ATOM 25634 O O . GLY A 1 30 ? -2.210 -0.204 10.661 1.00 0.00 30 GLY A O 17
ATOM 25638 N N . SER A 1 31 ? -1.268 1.812 10.348 1.00 0.00 31 SER A N 17
ATOM 25639 C CA . SER A 1 31 ? -2.452 2.368 9.715 1.00 0.00 31 SER A CA 17
ATOM 25640 C C . SER A 1 31 ? -2.157 2.925 8.321 1.00 0.00 31 SER A C 17
ATOM 25641 O O . SER A 1 31 ? -3.074 3.237 7.568 1.00 0.00 31 SER A O 17
ATOM 25649 N N . ILE A 1 32 ? -0.890 3.046 7.968 1.00 0.00 32 ILE A N 17
ATOM 25650 C CA . ILE A 1 32 ? -0.532 3.619 6.679 1.00 0.00 32 ILE A CA 17
ATOM 25651 C C . ILE A 1 32 ? -0.606 2.560 5.575 1.00 0.00 32 ILE A C 17
ATOM 25652 O O . ILE A 1 32 ? -0.038 1.470 5.690 1.00 0.00 32 ILE A O 17
ATOM 25668 N N . ALA A 1 33 ? -1.366 2.865 4.530 1.00 0.00 33 ALA A N 17
ATOM 25669 C CA . ALA A 1 33 ? -1.535 1.948 3.416 1.00 0.00 33 ALA A CA 17
ATOM 25670 C C . ALA A 1 33 ? -1.788 2.703 2.120 1.00 0.00 33 ALA A C 17
ATOM 25671 O O . ALA A 1 33 ? -1.857 3.933 2.104 1.00 0.00 33 ALA A O 17
ATOM 25678 N N . CYS A 1 34 ? -1.920 1.958 1.039 1.00 0.00 34 CYS A N 17
ATOM 25679 C CA . CYS A 1 34 ? -2.299 2.522 -0.240 1.00 0.00 34 CYS A CA 17
ATOM 25680 C C . CYS A 1 34 ? -3.515 1.780 -0.774 1.00 0.00 34 CYS A C 17
ATOM 25681 O O . CYS A 1 34 ? -3.590 0.556 -0.663 1.00 0.00 34 CYS A O 17
ATOM 25688 N N . CYS A 1 35 ? -4.473 2.509 -1.329 1.00 0.00 35 CYS A N 17
ATOM 25689 C CA . CYS A 1 35 ? -5.712 1.902 -1.802 1.00 0.00 35 CYS A CA 17
ATOM 25690 C C . CYS A 1 35 ? -5.815 1.993 -3.322 1.00 0.00 35 CYS A C 17
ATOM 25691 O O . CYS A 1 35 ? -5.190 2.854 -3.946 1.00 0.00 35 CYS A O 17
ATOM 25698 N N . ASN A 1 36 ? -6.589 1.095 -3.919 1.00 0.00 36 ASN A N 17
ATOM 25699 C CA . ASN A 1 36 ? -6.714 1.043 -5.371 1.00 0.00 36 ASN A CA 17
ATOM 25700 C C . ASN A 1 36 ? -8.141 0.728 -5.791 1.00 0.00 36 ASN A C 17
ATOM 25701 O O . ASN A 1 36 ? -8.934 0.205 -5.003 1.00 0.00 36 ASN A O 17
ATOM 25712 N N . SER A 1 37 ? -8.459 1.068 -7.029 1.00 0.00 37 SER A N 17
ATOM 25713 C CA . SER A 1 37 ? -9.746 0.757 -7.615 1.00 0.00 37 SER A CA 17
ATOM 25714 C C . SER A 1 37 ? -9.892 -0.751 -7.782 1.00 0.00 37 SER A C 17
ATOM 25715 O O . SER A 1 37 ? -8.949 -1.424 -8.200 1.00 0.00 37 SER A O 17
ATOM 25723 N N . PRO A 1 38 ? -11.082 -1.302 -7.478 1.00 0.00 38 PRO A N 17
ATOM 25724 C CA . PRO A 1 38 ? -11.321 -2.755 -7.495 1.00 0.00 38 PRO A CA 17
ATOM 25725 C C . PRO A 1 38 ? -10.964 -3.398 -8.834 1.00 0.00 38 PRO A C 17
ATOM 25726 O O . PRO A 1 38 ? -10.467 -4.519 -8.874 1.00 0.00 38 PRO A O 17
ATOM 25737 N N . ALA A 1 39 ? -11.186 -2.669 -9.925 1.00 0.00 39 ALA A N 17
ATOM 25738 C CA . ALA A 1 39 ? -10.916 -3.183 -11.267 1.00 0.00 39 ALA A CA 17
ATOM 25739 C C . ALA A 1 39 ? -9.416 -3.350 -11.515 1.00 0.00 39 ALA A C 17
ATOM 25740 O O . ALA A 1 39 ? -8.997 -3.913 -12.532 1.00 0.00 39 ALA A O 17
ATOM 25747 N N . GLU A 1 40 ? -8.620 -2.857 -10.580 1.00 0.00 40 GLU A N 17
ATOM 25748 C CA . GLU A 1 40 ? -7.171 -2.966 -10.654 1.00 0.00 40 GLU A CA 17
ATOM 25749 C C . GLU A 1 40 ? -6.691 -3.971 -9.615 1.00 0.00 40 GLU A C 17
ATOM 25750 O O . GLU A 1 40 ? -5.950 -4.906 -9.920 1.00 0.00 40 GLU A O 17
ATOM 25762 N N . THR A 1 41 ? -7.158 -3.775 -8.387 1.00 0.00 41 THR A N 17
ATOM 25763 C CA . THR A 1 41 ? -6.804 -4.629 -7.262 1.00 0.00 41 THR A CA 17
ATOM 25764 C C . THR A 1 41 ? -7.253 -6.072 -7.486 1.00 0.00 41 THR A C 17
ATOM 25765 O O . THR A 1 41 ? -6.581 -7.022 -7.090 1.00 0.00 41 THR A O 17
ATOM 25776 N N . ASN A 1 42 ? -8.392 -6.221 -8.142 1.00 0.00 42 ASN A N 17
ATOM 25777 C CA . ASN A 1 42 ? -9.035 -7.518 -8.284 1.00 0.00 42 ASN A CA 17
ATOM 25778 C C . ASN A 1 42 ? -8.841 -8.090 -9.678 1.00 0.00 42 ASN A C 17
ATOM 25779 O O . ASN A 1 42 ? -9.545 -9.015 -10.087 1.00 0.00 42 ASN A O 17
ATOM 25790 N N . ASN A 1 43 ? -7.895 -7.520 -10.409 1.00 0.00 43 ASN A N 17
ATOM 25791 C CA . ASN A 1 43 ? -7.629 -7.931 -11.786 1.00 0.00 43 ASN A CA 17
ATOM 25792 C C . ASN A 1 43 ? -7.258 -9.412 -11.859 1.00 0.00 43 ASN A C 17
ATOM 25793 O O . ASN A 1 43 ? -7.511 -10.075 -12.863 1.00 0.00 43 ASN A O 17
ATOM 25804 N N . ASP A 1 44 ? -6.677 -9.929 -10.788 1.00 0.00 44 ASP A N 17
ATOM 25805 C CA . ASP A 1 44 ? -6.280 -11.329 -10.739 1.00 0.00 44 ASP A CA 17
ATOM 25806 C C . ASP A 1 44 ? -6.950 -12.024 -9.563 1.00 0.00 44 ASP A C 17
ATOM 25807 O O . ASP A 1 44 ? -7.165 -11.412 -8.517 1.00 0.00 44 ASP A O 17
ATOM 25816 N N . SER A 1 45 ? -7.275 -13.300 -9.744 1.00 0.00 45 SER A N 17
ATOM 25817 C CA . SER A 1 45 ? -7.951 -14.084 -8.718 1.00 0.00 45 SER A CA 17
ATOM 25818 C C . SER A 1 45 ? -7.029 -14.389 -7.536 1.00 0.00 45 SER A C 17
ATOM 25819 O O . SER A 1 45 ? -7.497 -14.672 -6.432 1.00 0.00 45 SER A O 17
ATOM 25827 N N . LEU A 1 46 ? -5.724 -14.341 -7.765 1.00 0.00 46 LEU A N 17
ATOM 25828 C CA . LEU A 1 46 ? -4.765 -14.584 -6.703 1.00 0.00 46 LEU A CA 17
ATOM 25829 C C . LEU A 1 46 ? -4.405 -13.279 -6.008 1.00 0.00 46 LEU A C 17
ATOM 25830 O O . LEU A 1 46 ? -4.061 -13.271 -4.825 1.00 0.00 46 LEU A O 17
ATOM 25846 N N . LEU A 1 47 ? -4.504 -12.175 -6.747 1.00 0.00 47 LEU A N 17
ATOM 25847 C CA . LEU A 1 47 ? -4.192 -10.854 -6.207 1.00 0.00 47 LEU A CA 17
ATOM 25848 C C . LEU A 1 47 ? -5.072 -10.544 -5.008 1.00 0.00 47 LEU A C 17
ATOM 25849 O O . LEU A 1 47 ? -4.605 -10.016 -4.002 1.00 0.00 47 LEU A O 17
ATOM 25865 N N . SER A 1 48 ? -6.339 -10.916 -5.116 1.00 0.00 48 SER A N 17
ATOM 25866 C CA . SER A 1 48 ? -7.316 -10.654 -4.074 1.00 0.00 48 SER A CA 17
ATOM 25867 C C . SER A 1 48 ? -6.972 -11.419 -2.790 1.00 0.00 48 SER A C 17
ATOM 25868 O O . SER A 1 48 ? -7.361 -11.016 -1.692 1.00 0.00 48 SER A O 17
ATOM 25876 N N . GLY A 1 49 ? -6.233 -12.517 -2.936 1.00 0.00 49 GLY A N 17
ATOM 25877 C CA . GLY A 1 49 ? -5.795 -13.284 -1.784 1.00 0.00 49 GLY A CA 17
ATOM 25878 C C . GLY A 1 49 ? -4.441 -12.831 -1.287 1.00 0.00 49 GLY A C 17
ATOM 25879 O O . GLY A 1 49 ? -4.056 -13.117 -0.156 1.00 0.00 49 GLY A O 17
ATOM 25883 N N . LEU A 1 50 ? -3.718 -12.119 -2.138 1.00 0.00 50 LEU A N 17
ATOM 25884 C CA . LEU A 1 50 ? -2.415 -11.578 -1.775 1.00 0.00 50 LEU A CA 17
ATOM 25885 C C . LEU A 1 50 ? -2.588 -10.293 -0.977 1.00 0.00 50 LEU A C 17
ATOM 25886 O O . LEU A 1 50 ? -1.671 -9.838 -0.298 1.00 0.00 50 LEU A O 17
ATOM 25902 N N . LEU A 1 51 ? -3.777 -9.716 -1.080 1.00 0.00 51 LEU A N 17
ATOM 25903 C CA . LEU A 1 51 ? -4.128 -8.519 -0.329 1.00 0.00 51 LEU A CA 17
ATOM 25904 C C . LEU A 1 51 ? -4.210 -8.823 1.160 1.00 0.00 51 LEU A C 17
ATOM 25905 O O . LEU A 1 51 ? -3.730 -8.058 1.999 1.00 0.00 51 LEU A O 17
ATOM 25921 N N . GLY A 1 52 ? -4.826 -9.948 1.479 1.00 0.00 52 GLY A N 17
ATOM 25922 C CA . GLY A 1 52 ? -5.039 -10.307 2.859 1.00 0.00 52 GLY A CA 17
ATOM 25923 C C . GLY A 1 52 ? -4.095 -11.385 3.338 1.00 0.00 52 GLY A C 17
ATOM 25924 O O . GLY A 1 52 ? -4.424 -12.570 3.292 1.00 0.00 52 GLY A O 17
ATOM 25928 N N . ALA A 1 53 ? -2.921 -10.979 3.802 1.00 0.00 53 ALA A N 17
ATOM 25929 C CA . ALA A 1 53 ? -1.983 -11.916 4.400 1.00 0.00 53 ALA A CA 17
ATOM 25930 C C . ALA A 1 53 ? -2.390 -12.195 5.843 1.00 0.00 53 ALA A C 17
ATOM 25931 O O . ALA A 1 53 ? -1.681 -11.845 6.790 1.00 0.00 53 ALA A O 17
ATOM 25938 N N . GLY A 1 54 ? -3.553 -12.807 5.996 1.00 0.00 54 GLY A N 17
ATOM 25939 C CA . GLY A 1 54 ? -4.116 -13.044 7.305 1.00 0.00 54 GLY A CA 17
ATOM 25940 C C . GLY A 1 54 ? -5.570 -12.632 7.346 1.00 0.00 54 GLY A C 17
ATOM 25941 O O . GLY A 1 54 ? -6.376 -13.117 6.554 1.00 0.00 54 GLY A O 17
ATOM 25945 N N . LEU A 1 55 ? -5.907 -11.712 8.236 1.00 0.00 55 LEU A N 17
ATOM 25946 C CA . LEU A 1 55 ? -7.274 -11.225 8.337 1.00 0.00 55 LEU A CA 17
ATOM 25947 C C . LEU A 1 55 ? -7.374 -9.766 7.893 1.00 0.00 55 LEU A C 17
ATOM 25948 O O . LEU A 1 55 ? -7.981 -8.937 8.569 1.00 0.00 55 LEU A O 17
ATOM 25964 N N . LEU A 1 56 ? -6.780 -9.458 6.751 1.00 0.00 56 LEU A N 17
ATOM 25965 C CA . LEU A 1 56 ? -6.841 -8.107 6.213 1.00 0.00 56 LEU A CA 17
ATOM 25966 C C . LEU A 1 56 ? -8.121 -7.916 5.416 1.00 0.00 56 LEU A C 17
ATOM 25967 O O . LEU A 1 56 ? -8.584 -8.831 4.734 1.00 0.00 56 LEU A O 17
ATOM 25983 N N . ASN A 1 57 ? -8.685 -6.725 5.506 1.00 0.00 57 ASN A N 17
ATOM 25984 C CA . ASN A 1 57 ? -9.951 -6.436 4.858 1.00 0.00 57 ASN A CA 17
ATOM 25985 C C . ASN A 1 57 ? -9.783 -5.346 3.812 1.00 0.00 57 ASN A C 17
ATOM 25986 O O . ASN A 1 57 ? -8.673 -4.861 3.578 1.00 0.00 57 ASN A O 17
ATOM 25997 N N . GLY A 1 58 ? -10.886 -4.963 3.189 1.00 0.00 58 GLY A N 17
ATOM 25998 C CA . GLY A 1 58 ? -10.825 -4.033 2.079 1.00 0.00 58 GLY A CA 17
ATOM 25999 C C . GLY A 1 58 ? -11.318 -2.649 2.451 1.00 0.00 58 GLY A C 17
ATOM 26000 O O . GLY A 1 58 ? -11.080 -2.173 3.560 1.00 0.00 58 GLY A O 17
ATOM 26004 N N . LEU A 1 59 ? -12.012 -2.007 1.518 1.00 0.00 59 LEU A N 17
ATOM 26005 C CA . LEU A 1 59 ? -12.547 -0.667 1.730 1.00 0.00 59 LEU A CA 17
ATOM 26006 C C . LEU A 1 59 ? -13.640 -0.673 2.794 1.00 0.00 59 LEU A C 17
ATOM 26007 O O . LEU A 1 59 ? -14.291 -1.694 3.027 1.00 0.00 59 LEU A O 17
ATOM 26023 N N . SER A 1 60 ? -13.824 0.472 3.443 1.00 0.00 60 SER A N 17
ATOM 26024 C CA . SER A 1 60 ? -14.856 0.642 4.452 1.00 0.00 60 SER A CA 17
ATOM 26025 C C . SER A 1 60 ? -16.249 0.591 3.822 1.00 0.00 60 SER A C 17
ATOM 26026 O O . SER A 1 60 ? -16.788 1.611 3.390 1.00 0.00 60 SER A O 17
ATOM 26034 N N . GLY A 1 61 ? -16.806 -0.609 3.737 1.00 0.00 61 GLY A N 17
ATOM 26035 C CA . GLY A 1 61 ? -18.134 -0.784 3.182 1.00 0.00 61 GLY A CA 17
ATOM 26036 C C . GLY A 1 61 ? -18.104 -1.279 1.748 1.00 0.00 61 GLY A C 17
ATOM 26037 O O . GLY A 1 61 ? -18.837 -2.203 1.388 1.00 0.00 61 GLY A O 17
ATOM 26041 N N . ASN A 1 62 ? -17.240 -0.676 0.936 1.00 0.00 62 ASN A N 17
ATOM 26042 C CA . ASN A 1 62 ? -17.145 -1.018 -0.480 1.00 0.00 62 ASN A CA 17
ATOM 26043 C C . ASN A 1 62 ? -16.425 -2.342 -0.675 1.00 0.00 62 ASN A C 17
ATOM 26044 O O . ASN A 1 62 ? -15.229 -2.457 -0.413 1.00 0.00 62 ASN A O 17
ATOM 26055 N N . THR A 1 63 ? -17.157 -3.329 -1.151 1.00 0.00 63 THR A N 17
ATOM 26056 C CA . THR A 1 63 ? -16.603 -4.642 -1.420 1.00 0.00 63 THR A CA 17
ATOM 26057 C C . THR A 1 63 ? -15.914 -4.670 -2.784 1.00 0.00 63 THR A C 17
ATOM 26058 O O . THR A 1 63 ? -16.555 -4.487 -3.818 1.00 0.00 63 THR A O 17
ATOM 26069 N N . GLY A 1 64 ? -14.603 -4.861 -2.781 1.00 0.00 64 GLY A N 17
ATOM 26070 C CA . GLY A 1 64 ? -13.864 -4.927 -4.023 1.00 0.00 64 GLY A CA 17
ATOM 26071 C C . GLY A 1 64 ? -12.563 -4.166 -3.941 1.00 0.00 64 GLY A C 17
ATOM 26072 O O . GLY A 1 64 ? -11.498 -4.707 -4.233 1.00 0.00 64 GLY A O 17
ATOM 26076 N N . SER A 1 65 ? -12.648 -2.909 -3.538 1.00 0.00 65 SER A N 17
ATOM 26077 C CA . SER A 1 65 ? -11.471 -2.087 -3.351 1.00 0.00 65 SER A CA 17
ATOM 26078 C C . SER A 1 65 ? -10.738 -2.522 -2.089 1.00 0.00 65 SER A C 17
ATOM 26079 O O . SER A 1 65 ? -11.364 -2.788 -1.062 1.00 0.00 65 SER A O 17
ATOM 26087 N N . ALA A 1 66 ? -9.419 -2.614 -2.170 1.00 0.00 66 ALA A N 17
ATOM 26088 C CA . ALA A 1 66 ? -8.619 -3.044 -1.037 1.00 0.00 66 ALA A CA 17
ATOM 26089 C C . ALA A 1 66 ? -7.476 -2.072 -0.791 1.00 0.00 66 ALA A C 17
ATOM 26090 O O . ALA A 1 66 ? -7.180 -1.223 -1.637 1.00 0.00 66 ALA A O 17
ATOM 26097 N N . CYS A 1 67 ? -6.833 -2.205 0.359 1.00 0.00 67 CYS A N 17
ATOM 26098 C CA . CYS A 1 67 ? -5.703 -1.361 0.701 1.00 0.00 67 CYS A CA 17
ATOM 26099 C C . CYS A 1 67 ? -4.497 -2.217 1.056 1.00 0.00 67 CYS A C 17
ATOM 26100 O O . CYS A 1 67 ? -4.598 -3.139 1.866 1.00 0.00 67 CYS A O 17
ATOM 26107 N N . ALA A 1 68 ? -3.362 -1.914 0.454 1.00 0.00 68 ALA A N 17
ATOM 26108 C CA . ALA A 1 68 ? -2.149 -2.670 0.693 1.00 0.00 68 ALA A CA 17
ATOM 26109 C C . ALA A 1 68 ? -1.205 -1.876 1.571 1.00 0.00 68 ALA A C 17
ATOM 26110 O O . ALA A 1 68 ? -1.025 -0.672 1.377 1.00 0.00 68 ALA A O 17
ATOM 26117 N N . LYS A 1 69 ? -0.617 -2.542 2.540 1.00 0.00 69 LYS A N 17
ATOM 26118 C CA . LYS A 1 69 ? 0.273 -1.886 3.478 1.00 0.00 69 LYS A CA 17
ATOM 26119 C C . LYS A 1 69 ? 1.716 -2.154 3.101 1.00 0.00 69 LYS A C 17
ATOM 26120 O O . LYS A 1 69 ? 2.020 -3.151 2.447 1.00 0.00 69 LYS A O 17
ATOM 26139 N N . ALA A 1 70 ? 2.602 -1.266 3.520 1.00 0.00 70 ALA A N 17
ATOM 26140 C CA . ALA A 1 70 ? 4.017 -1.382 3.198 1.00 0.00 70 ALA A CA 17
ATOM 26141 C C . ALA A 1 70 ? 4.632 -2.609 3.860 1.00 0.00 70 ALA A C 17
ATOM 26142 O O . ALA A 1 70 ? 5.625 -3.155 3.380 1.00 0.00 70 ALA A O 17
ATOM 26149 N N . SER A 1 71 ? 4.006 -3.061 4.940 1.00 0.00 71 SER A N 17
ATOM 26150 C CA . SER A 1 71 ? 4.474 -4.220 5.677 1.00 0.00 71 SER A CA 17
ATOM 26151 C C . SER A 1 71 ? 4.104 -5.481 4.912 1.00 0.00 71 SER A C 17
ATOM 26152 O O . SER A 1 71 ? 4.772 -6.511 4.994 1.00 0.00 71 SER A O 17
ATOM 26160 N N . LEU A 1 72 ? 3.038 -5.367 4.141 1.00 0.00 72 LEU A N 17
ATOM 26161 C CA . LEU A 1 72 ? 2.539 -6.464 3.345 1.00 0.00 72 LEU A CA 17
ATOM 26162 C C . LEU A 1 72 ? 3.194 -6.460 1.970 1.00 0.00 72 LEU A C 17
ATOM 26163 O O . LEU A 1 72 ? 3.305 -7.494 1.319 1.00 0.00 72 LEU A O 17
ATOM 26179 N N . ILE A 1 73 ? 3.642 -5.290 1.544 1.00 0.00 73 ILE A N 17
ATOM 26180 C CA . ILE A 1 73 ? 4.304 -5.160 0.258 1.00 0.00 73 ILE A CA 17
ATOM 26181 C C . ILE A 1 73 ? 5.598 -5.979 0.251 1.00 0.00 73 ILE A C 17
ATOM 26182 O O . ILE A 1 73 ? 5.907 -6.661 -0.726 1.00 0.00 73 ILE A O 17
ATOM 26198 N N . ASP A 1 74 ? 6.319 -5.951 1.375 1.00 0.00 74 ASP A N 17
ATOM 26199 C CA . ASP A 1 74 ? 7.565 -6.711 1.520 1.00 0.00 74 ASP A CA 17
ATOM 26200 C C . ASP A 1 74 ? 7.277 -8.186 1.806 1.00 0.00 74 ASP A C 17
ATOM 26201 O O . ASP A 1 74 ? 8.188 -9.012 1.873 1.00 0.00 74 ASP A O 17
ATOM 26210 N N . GLN A 1 75 ? 6.003 -8.526 1.937 1.00 0.00 75 GLN A N 17
ATOM 26211 C CA . GLN A 1 75 ? 5.621 -9.863 2.337 1.00 0.00 75 GLN A CA 17
ATOM 26212 C C . GLN A 1 75 ? 5.651 -10.807 1.151 1.00 0.00 75 GLN A C 17
ATOM 26213 O O . GLN A 1 75 ? 6.081 -11.953 1.274 1.00 0.00 75 GLN A O 17
ATOM 26227 N N . LEU A 1 76 ? 5.212 -10.319 0.001 1.00 0.00 76 LEU A N 17
ATOM 26228 C CA . LEU A 1 76 ? 5.123 -11.156 -1.186 1.00 0.00 76 LEU A CA 17
ATOM 26229 C C . LEU A 1 76 ? 5.469 -10.379 -2.451 1.00 0.00 76 LEU A C 17
ATOM 26230 O O . LEU A 1 76 ? 5.191 -10.839 -3.557 1.00 0.00 76 LEU A O 17
ATOM 26246 N N . GLY A 1 77 ? 6.076 -9.207 -2.290 1.00 0.00 77 GLY A N 17
ATOM 26247 C CA . GLY A 1 77 ? 6.389 -8.381 -3.439 1.00 0.00 77 GLY A CA 17
ATOM 26248 C C . GLY A 1 77 ? 5.130 -7.934 -4.147 1.00 0.00 77 GLY A C 17
ATOM 26249 O O . GLY A 1 77 ? 5.044 -7.978 -5.375 1.00 0.00 77 GLY A O 17
ATOM 26253 N N . LEU A 1 78 ? 4.152 -7.511 -3.350 1.00 0.00 78 LEU A N 17
ATOM 26254 C CA . LEU A 1 78 ? 2.843 -7.121 -3.856 1.00 0.00 78 LEU A CA 17
ATOM 26255 C C . LEU A 1 78 ? 2.968 -6.078 -4.951 1.00 0.00 78 LEU A C 17
ATOM 26256 O O . LEU A 1 78 ? 3.618 -5.051 -4.773 1.00 0.00 78 LEU A O 17
ATOM 26272 N N . LEU A 1 79 ? 2.359 -6.361 -6.092 1.00 0.00 79 LEU A N 17
ATOM 26273 C CA . LEU A 1 79 ? 2.412 -5.452 -7.220 1.00 0.00 79 LEU A CA 17
ATOM 26274 C C . LEU A 1 79 ? 1.015 -4.969 -7.591 1.00 0.00 79 LEU A C 17
ATOM 26275 O O . LEU A 1 79 ? 0.848 -4.154 -8.491 1.00 0.00 79 LEU A O 17
ATOM 26291 N N . ALA A 1 80 ? 0.016 -5.468 -6.876 1.00 0.00 80 ALA A N 17
ATOM 26292 C CA . ALA A 1 80 ? -1.377 -5.181 -7.199 1.00 0.00 80 ALA A CA 17
ATOM 26293 C C . ALA A 1 80 ? -1.811 -3.811 -6.688 1.00 0.00 80 ALA A C 17
ATOM 26294 O O . ALA A 1 80 ? -2.935 -3.377 -6.941 1.00 0.00 80 ALA A O 17
ATOM 26301 N N . LEU A 1 81 ? -0.930 -3.130 -5.965 1.00 0.00 81 LEU A N 17
ATOM 26302 C CA . LEU A 1 81 ? -1.320 -1.891 -5.317 1.00 0.00 81 LEU A CA 17
ATOM 26303 C C . LEU A 1 81 ? -0.139 -0.959 -5.064 1.00 0.00 81 LEU A C 17
ATOM 26304 O O . LEU A 1 81 ? -0.093 -0.267 -4.046 1.00 0.00 81 LEU A O 17
ATOM 26320 N N . VAL A 1 82 ? 0.810 -0.931 -5.981 1.00 0.00 82 VAL A N 17
ATOM 26321 C CA . VAL A 1 82 ? 1.921 0.005 -5.877 1.00 0.00 82 VAL A CA 17
ATOM 26322 C C . VAL A 1 82 ? 2.263 0.566 -7.236 1.00 0.00 82 VAL A C 17
ATOM 26323 O O . VAL A 1 82 ? 2.282 -0.156 -8.234 1.00 0.00 82 VAL A O 17
ATOM 26336 N N . ASP A 1 83 ? 2.521 1.855 -7.265 1.00 0.00 83 ASP A N 17
ATOM 26337 C CA . ASP A 1 83 ? 2.994 2.510 -8.467 1.00 0.00 83 ASP A CA 17
ATOM 26338 C C . ASP A 1 83 ? 4.450 2.889 -8.252 1.00 0.00 83 ASP A C 17
ATOM 26339 O O . ASP A 1 83 ? 4.901 2.982 -7.107 1.00 0.00 83 ASP A O 17
ATOM 26348 N N . HIS A 1 84 ? 5.198 3.093 -9.318 1.00 0.00 84 HIS A N 17
ATOM 26349 C CA . HIS A 1 84 ? 6.636 3.255 -9.168 1.00 0.00 84 HIS A CA 17
ATOM 26350 C C . HIS A 1 84 ? 7.145 4.548 -9.770 1.00 0.00 84 HIS A C 17
ATOM 26351 O O . HIS A 1 84 ? 7.090 4.754 -10.983 1.00 0.00 84 HIS A O 17
ATOM 26366 N N . THR A 1 85 ? 7.648 5.411 -8.907 1.00 0.00 85 THR A N 17
ATOM 26367 C CA . THR A 1 85 ? 8.329 6.613 -9.342 1.00 0.00 85 THR A CA 17
ATOM 26368 C C . THR A 1 85 ? 9.832 6.476 -9.088 1.00 0.00 85 THR A C 17
ATOM 26369 O O . THR A 1 85 ? 10.301 5.389 -8.740 1.00 0.00 85 THR A O 17
ATOM 26380 N N . GLU A 1 86 ? 10.579 7.565 -9.239 1.00 0.00 86 GLU A N 17
ATOM 26381 C CA . GLU A 1 86 ? 12.036 7.515 -9.120 1.00 0.00 86 GLU A CA 17
ATOM 26382 C C . GLU A 1 86 ? 12.483 7.556 -7.657 1.00 0.00 86 GLU A C 17
ATOM 26383 O O . GLU A 1 86 ? 13.663 7.372 -7.354 1.00 0.00 86 GLU A O 17
ATOM 26395 N N . GLU A 1 87 ? 11.537 7.785 -6.754 1.00 0.00 87 GLU A N 17
ATOM 26396 C CA . GLU A 1 87 ? 11.843 7.887 -5.331 1.00 0.00 87 GLU A CA 17
ATOM 26397 C C . GLU A 1 87 ? 11.417 6.622 -4.594 1.00 0.00 87 GLU A C 17
ATOM 26398 O O . GLU A 1 87 ? 11.354 6.598 -3.359 1.00 0.00 87 GLU A O 17
ATOM 26410 N N . GLY A 1 88 ? 11.111 5.578 -5.356 1.00 0.00 88 GLY A N 17
ATOM 26411 C CA . GLY A 1 88 ? 10.751 4.305 -4.764 1.00 0.00 88 GLY A CA 17
ATOM 26412 C C . GLY A 1 88 ? 9.319 3.907 -5.064 1.00 0.00 88 GLY A C 17
ATOM 26413 O O . GLY A 1 88 ? 8.686 4.483 -5.955 1.00 0.00 88 GLY A O 17
ATOM 26417 N N . PRO A 1 89 ? 8.787 2.904 -4.353 1.00 0.00 89 PRO A N 17
ATOM 26418 C CA . PRO A 1 89 ? 7.399 2.473 -4.487 1.00 0.00 89 PRO A CA 17
ATOM 26419 C C . PRO A 1 89 ? 6.457 3.388 -3.712 1.00 0.00 89 PRO A C 17
ATOM 26420 O O . PRO A 1 89 ? 6.743 3.765 -2.575 1.00 0.00 89 PRO A O 17
ATOM 26431 N N . VAL A 1 90 ? 5.343 3.748 -4.332 1.00 0.00 90 VAL A N 17
ATOM 26432 C CA . VAL A 1 90 ? 4.414 4.697 -3.741 1.00 0.00 90 VAL A CA 17
ATOM 26433 C C . VAL A 1 90 ? 2.970 4.285 -3.990 1.00 0.00 90 VAL A C 17
ATOM 26434 O O . VAL A 1 90 ? 2.705 3.188 -4.490 1.00 0.00 90 VAL A O 17
ATOM 26447 N N . CYS A 1 91 ? 2.040 5.174 -3.661 1.00 0.00 91 CYS A N 17
ATOM 26448 C CA . CYS A 1 91 ? 0.623 4.878 -3.803 1.00 0.00 91 CYS A CA 17
ATOM 26449 C C . CYS A 1 91 ? 0.248 4.726 -5.266 1.00 0.00 91 CYS A C 17
ATOM 26450 O O . CYS A 1 91 ? 0.608 5.552 -6.103 1.00 0.00 91 CYS A O 17
ATOM 26457 N N . LYS A 1 92 ? -0.474 3.658 -5.567 1.00 0.00 92 LYS A N 17
ATOM 26458 C CA . LYS A 1 92 ? -0.825 3.333 -6.935 1.00 0.00 92 LYS A CA 17
ATOM 26459 C C . LYS A 1 92 ? -1.921 4.253 -7.462 1.00 0.00 92 LYS A C 17
ATOM 26460 O O . LYS A 1 92 ? -1.929 4.611 -8.640 1.00 0.00 92 LYS A O 17
ATOM 26479 N N . ASN A 1 93 ? -2.841 4.632 -6.587 1.00 0.00 93 ASN A N 17
ATOM 26480 C CA . ASN A 1 93 ? -3.981 5.437 -6.995 1.00 0.00 93 ASN A CA 17
ATOM 26481 C C . ASN A 1 93 ? -4.547 6.239 -5.830 1.00 0.00 93 ASN A C 17
ATOM 26482 O O . ASN A 1 93 ? -4.338 7.442 -5.734 1.00 0.00 93 ASN A O 17
ATOM 26493 N N . ILE A 1 94 ? -5.247 5.556 -4.929 1.00 0.00 94 ILE A N 17
ATOM 26494 C CA . ILE A 1 94 ? -5.978 6.223 -3.855 1.00 0.00 94 ILE A CA 17
ATOM 26495 C C . ILE A 1 94 ? -5.188 6.203 -2.547 1.00 0.00 94 ILE A C 17
ATOM 26496 O O . ILE A 1 94 ? -4.578 5.190 -2.190 1.00 0.00 94 ILE A O 17
ATOM 26512 N N . VAL A 1 95 ? -5.199 7.326 -1.838 1.00 0.00 95 VAL A N 17
ATOM 26513 C CA . VAL A 1 95 ? -4.521 7.429 -0.557 1.00 0.00 95 VAL A CA 17
ATOM 26514 C C . VAL A 1 95 ? -5.515 7.210 0.576 1.00 0.00 95 VAL A C 17
ATOM 26515 O O . VAL A 1 95 ? -6.478 7.963 0.726 1.00 0.00 95 VAL A O 17
ATOM 26528 N N . ALA A 1 96 ? -5.290 6.176 1.371 1.00 0.00 96 ALA A N 17
ATOM 26529 C CA . ALA A 1 96 ? -6.218 5.822 2.430 1.00 0.00 96 ALA A CA 17
ATOM 26530 C C . ALA A 1 96 ? -5.476 5.304 3.655 1.00 0.00 96 ALA A C 17
ATOM 26531 O O . ALA A 1 96 ? -4.322 4.888 3.562 1.00 0.00 96 ALA A O 17
ATOM 26538 N N . CYS A 1 97 ? -6.146 5.325 4.796 1.00 0.00 97 CYS A N 17
ATOM 26539 C CA . CYS A 1 97 ? -5.564 4.823 6.033 1.00 0.00 97 CYS A CA 17
ATOM 26540 C C . CYS A 1 97 ? -6.200 3.483 6.389 1.00 0.00 97 CYS A C 17
ATOM 26541 O O . CYS A 1 97 ? -7.422 3.364 6.491 1.00 0.00 97 CYS A O 17
ATOM 26548 N N . CYS A 1 98 ? -5.361 2.473 6.567 1.00 0.00 98 CYS A N 17
ATOM 26549 C CA . CYS A 1 98 ? -5.822 1.109 6.745 1.00 0.00 98 CYS A CA 17
ATOM 26550 C C . CYS A 1 98 ? -5.064 0.420 7.873 1.00 0.00 98 CYS A C 17
ATOM 26551 O O . CYS A 1 98 ? -3.851 0.247 7.793 1.00 0.00 98 CYS A O 17
ATOM 26558 N N . PRO A 1 99 ? -5.772 0.012 8.932 1.00 0.00 99 PRO A N 17
ATOM 26559 C CA . PRO A 1 99 ? -5.164 -0.656 10.085 1.00 0.00 99 PRO A CA 17
ATOM 26560 C C . PRO A 1 99 ? -4.819 -2.115 9.787 1.00 0.00 99 PRO A C 17
ATOM 26561 O O . PRO A 1 99 ? -5.578 -2.819 9.116 1.00 0.00 99 PRO A O 17
ATOM 26572 N N . GLU A 1 100 ? -3.658 -2.564 10.238 1.00 0.00 100 GLU A N 17
ATOM 26573 C CA . GLU A 1 100 ? -3.283 -3.959 10.064 1.00 0.00 100 GLU A CA 17
ATOM 26574 C C . GLU A 1 100 ? -3.841 -4.808 11.199 1.00 0.00 100 GLU A C 17
ATOM 26575 O O . GLU A 1 100 ? -3.844 -4.390 12.356 1.00 0.00 100 GLU A O 17
ATOM 26587 N N . GLY A 1 101 ? -4.329 -5.992 10.854 1.00 0.00 101 GLY A N 17
ATOM 26588 C CA . GLY A 1 101 ? -4.901 -6.879 11.844 1.00 0.00 101 GLY A CA 17
ATOM 26589 C C . GLY A 1 101 ? -6.276 -7.356 11.434 1.00 0.00 101 GLY A C 17
ATOM 26590 O O . GLY A 1 101 ? -6.491 -8.546 11.227 1.00 0.00 101 GLY A O 17
ATOM 26594 N N . THR A 1 102 ? -7.208 -6.415 11.323 1.00 0.00 102 THR A N 17
ATOM 26595 C CA . THR A 1 102 ? -8.576 -6.707 10.903 1.00 0.00 102 THR A CA 17
ATOM 26596 C C . THR A 1 102 ? -9.311 -5.415 10.570 1.00 0.00 102 THR A C 17
ATOM 26597 O O . THR A 1 102 ? -8.761 -4.322 10.752 1.00 0.00 102 THR A O 17
ATOM 26608 N N . THR A 1 103 ? -10.550 -5.551 10.096 1.00 0.00 103 THR A N 17
ATOM 26609 C CA . THR A 1 103 ? -11.415 -4.417 9.778 1.00 0.00 103 THR A CA 17
ATOM 26610 C C . THR A 1 103 ? -10.987 -3.708 8.494 1.00 0.00 103 THR A C 17
ATOM 26611 O O . THR A 1 103 ? -9.896 -3.931 7.964 1.00 0.00 103 THR A O 17
ATOM 26622 N N . ASN A 1 104 ? -11.884 -2.868 8.002 1.00 0.00 104 ASN A N 17
ATOM 26623 C CA . ASN A 1 104 ? -11.719 -2.191 6.724 1.00 0.00 104 ASN A CA 17
ATOM 26624 C C . ASN A 1 104 ? -10.782 -0.993 6.823 1.00 0.00 104 ASN A C 17
ATOM 26625 O O . ASN A 1 104 ? -10.361 -0.592 7.912 1.00 0.00 104 ASN A O 17
ATOM 26636 N N . CYS A 1 105 ? -10.479 -0.420 5.670 1.00 0.00 105 CYS A N 17
ATOM 26637 C CA . CYS A 1 105 ? -9.681 0.789 5.582 1.00 0.00 105 CYS A CA 17
ATOM 26638 C C . CYS A 1 105 ? -10.541 1.938 5.059 1.00 0.00 105 CYS A C 17
ATOM 26639 O O . CYS A 1 105 ? -11.388 1.735 4.191 1.00 0.00 105 CYS A O 17
ATOM 26646 N N . VAL A 1 106 ? -10.321 3.140 5.575 1.00 0.00 106 VAL A N 17
ATOM 26647 C CA . VAL A 1 106 ? -11.144 4.287 5.209 1.00 0.00 106 VAL A CA 17
ATOM 26648 C C . VAL A 1 106 ? -10.416 5.197 4.219 1.00 0.00 106 VAL A C 17
ATOM 26649 O O . VAL A 1 106 ? -9.195 5.384 4.302 1.00 0.00 106 VAL A O 17
ATOM 26662 N N . ALA A 1 107 ? -11.164 5.737 3.267 1.00 0.00 107 ALA A N 17
ATOM 26663 C CA . ALA A 1 107 ? -10.617 6.664 2.290 1.00 0.00 107 ALA A CA 17
ATOM 26664 C C . ALA A 1 107 ? -11.087 8.080 2.584 1.00 0.00 107 ALA A C 17
ATOM 26665 O O . ALA A 1 107 ? -12.291 8.347 2.650 1.00 0.00 107 ALA A O 17
ATOM 26672 N N . VAL A 1 108 ? -10.133 8.980 2.771 1.00 0.00 108 VAL A N 17
ATOM 26673 C CA . VAL A 1 108 ? -10.443 10.361 3.121 1.00 0.00 108 VAL A CA 17
ATOM 26674 C C . VAL A 1 108 ? -9.736 11.331 2.185 1.00 0.00 108 VAL A C 17
ATOM 26675 O O . VAL A 1 108 ? -9.608 12.519 2.485 1.00 0.00 108 VAL A O 17
ATOM 26688 N N . ASP A 1 109 ? -9.291 10.819 1.050 1.00 0.00 109 ASP A N 17
ATOM 26689 C CA . ASP A 1 109 ? -8.558 11.622 0.078 1.00 0.00 109 ASP A CA 17
ATOM 26690 C C . ASP A 1 109 ? -9.516 12.338 -0.866 1.00 0.00 109 ASP A C 17
ATOM 26691 O O . ASP A 1 109 ? -9.329 13.515 -1.178 1.00 0.00 109 ASP A O 17
ATOM 26700 N N . ASN A 1 110 ? -10.536 11.607 -1.313 1.00 0.00 110 ASN A N 17
ATOM 26701 C CA . ASN A 1 110 ? -11.554 12.130 -2.222 1.00 0.00 110 ASN A CA 17
ATOM 26702 C C . ASN A 1 110 ? -10.944 12.495 -3.569 1.00 0.00 110 ASN A C 17
ATOM 26703 O O . ASN A 1 110 ? -11.472 13.347 -4.290 1.00 0.00 110 ASN A O 17
ATOM 26714 N N . ALA A 1 111 ? -9.825 11.836 -3.891 1.00 0.00 111 ALA A N 17
ATOM 26715 C CA . ALA A 1 111 ? -9.118 12.019 -5.158 1.00 0.00 111 ALA A CA 17
ATOM 26716 C C . ALA A 1 111 ? -8.577 13.440 -5.328 1.00 0.00 111 ALA A C 17
ATOM 26717 O O . ALA A 1 111 ? -8.840 14.332 -4.518 1.00 0.00 111 ALA A O 17
ATOM 26724 N N . GLY A 1 112 ? -7.800 13.635 -6.388 1.00 0.00 112 GLY A N 17
ATOM 26725 C CA . GLY A 1 112 ? -7.274 14.938 -6.716 1.00 0.00 112 GLY A CA 17
ATOM 26726 C C . GLY A 1 112 ? -6.527 14.900 -8.029 1.00 0.00 112 GLY A C 17
ATOM 26727 O O . GLY A 1 112 ? -7.104 14.580 -9.069 1.00 0.00 112 GLY A O 17
ATOM 26731 N N . ALA A 1 113 ? -5.234 15.167 -7.982 1.00 0.00 113 ALA A N 17
ATOM 26732 C CA . ALA A 1 113 ? -4.409 15.165 -9.183 1.00 0.00 113 ALA A CA 17
ATOM 26733 C C . ALA A 1 113 ? -2.934 15.014 -8.833 1.00 0.00 113 ALA A C 17
ATOM 26734 O O . ALA A 1 113 ? -2.150 14.476 -9.617 1.00 0.00 113 ALA A O 17
ATOM 26741 N N . GLY A 1 114 ? -2.566 15.501 -7.658 1.00 0.00 114 GLY A N 17
ATOM 26742 C CA . GLY A 1 114 ? -1.200 15.379 -7.199 1.00 0.00 114 GLY A CA 17
ATOM 26743 C C . GLY A 1 114 ? -0.977 14.066 -6.483 1.00 0.00 114 GLY A C 17
ATOM 26744 O O . GLY A 1 114 ? -1.795 13.662 -5.659 1.00 0.00 114 GLY A O 17
ATOM 26748 N N . THR A 1 115 ? 0.119 13.399 -6.801 1.00 0.00 115 THR A N 17
ATOM 26749 C CA . THR A 1 115 ? 0.412 12.092 -6.229 1.00 0.00 115 THR A CA 17
ATOM 26750 C C . THR A 1 115 ? 1.186 12.225 -4.924 1.00 0.00 115 THR A C 17
ATOM 26751 O O . THR A 1 115 ? 0.881 11.558 -3.937 1.00 0.00 115 THR A O 17
ATOM 26762 N N . LYS A 1 116 ? 2.177 13.113 -4.938 1.00 0.00 116 LYS A N 17
ATOM 26763 C CA . LYS A 1 116 ? 3.084 13.303 -3.811 1.00 0.00 116 LYS A CA 17
ATOM 26764 C C . LYS A 1 116 ? 4.220 14.236 -4.220 1.00 0.00 116 LYS A C 17
ATOM 26765 O O . LYS A 1 116 ? 4.821 14.910 -3.384 1.00 0.00 116 LYS A O 17
ATOM 26784 N N . ALA A 1 117 ? 4.505 14.269 -5.521 1.00 0.00 117 ALA A N 17
ATOM 26785 C CA . ALA A 1 117 ? 5.594 15.077 -6.038 1.00 0.00 117 ALA A CA 17
ATOM 26786 C C . ALA A 1 117 ? 5.137 16.503 -6.309 1.00 0.00 117 ALA A C 17
ATOM 26787 O O . ALA A 1 117 ? 4.892 16.892 -7.451 1.00 0.00 117 ALA A O 17
ATOM 26794 N N . GLU A 1 118 ? 5.032 17.279 -5.248 1.00 0.00 118 GLU A N 17
ATOM 26795 C CA . GLU A 1 118 ? 4.698 18.682 -5.362 1.00 0.00 118 GLU A CA 17
ATOM 26796 C C . GLU A 1 118 ? 5.863 19.506 -4.844 1.00 0.00 118 GLU A C 17
ATOM 26797 O O . GLU A 1 118 ? 6.605 20.064 -5.673 1.00 0.00 118 GLU A O 17
ATOM 26810 N N . SER A 1 1 ? 19.373 15.416 11.433 1.00 0.00 1 SER A N 18
ATOM 26811 C CA . SER A 1 1 ? 18.379 15.891 12.413 1.00 0.00 1 SER A CA 18
ATOM 26812 C C . SER A 1 1 ? 18.826 15.566 13.834 1.00 0.00 1 SER A C 18
ATOM 26813 O O . SER A 1 1 ? 19.546 14.595 14.056 1.00 0.00 1 SER A O 18
ATOM 26823 N N . LEU A 1 2 ? 18.397 16.382 14.786 1.00 0.00 2 LEU A N 18
ATOM 26824 C CA . LEU A 1 2 ? 18.745 16.186 16.185 1.00 0.00 2 LEU A CA 18
ATOM 26825 C C . LEU A 1 2 ? 17.857 15.108 16.808 1.00 0.00 2 LEU A C 18
ATOM 26826 O O . LEU A 1 2 ? 16.828 14.740 16.232 1.00 0.00 2 LEU A O 18
ATOM 26842 N N . PRO A 1 3 ? 18.258 14.559 17.973 1.00 0.00 3 PRO A N 18
ATOM 26843 C CA . PRO A 1 3 ? 17.459 13.564 18.704 1.00 0.00 3 PRO A CA 18
ATOM 26844 C C . PRO A 1 3 ? 16.091 14.104 19.116 1.00 0.00 3 PRO A C 18
ATOM 26845 O O . PRO A 1 3 ? 15.954 14.769 20.148 1.00 0.00 3 PRO A O 18
ATOM 26856 N N . ALA A 1 4 ? 15.090 13.821 18.296 1.00 0.00 4 ALA A N 18
ATOM 26857 C CA . ALA A 1 4 ? 13.725 14.248 18.556 1.00 0.00 4 ALA A CA 18
ATOM 26858 C C . ALA A 1 4 ? 12.744 13.294 17.877 1.00 0.00 4 ALA A C 18
ATOM 26859 O O . ALA A 1 4 ? 12.749 12.097 18.153 1.00 0.00 4 ALA A O 18
ATOM 26866 N N . SER A 1 5 ? 11.928 13.819 16.969 1.00 0.00 5 SER A N 18
ATOM 26867 C CA . SER A 1 5 ? 10.964 13.010 16.238 1.00 0.00 5 SER A CA 18
ATOM 26868 C C . SER A 1 5 ? 11.665 12.109 15.224 1.00 0.00 5 SER A C 18
ATOM 26869 O O . SER A 1 5 ? 11.180 11.026 14.891 1.00 0.00 5 SER A O 18
ATOM 26877 N N . ALA A 1 6 ? 12.822 12.559 14.750 1.00 0.00 6 ALA A N 18
ATOM 26878 C CA . ALA A 1 6 ? 13.583 11.823 13.750 1.00 0.00 6 ALA A CA 18
ATOM 26879 C C . ALA A 1 6 ? 14.402 10.701 14.385 1.00 0.00 6 ALA A C 18
ATOM 26880 O O . ALA A 1 6 ? 15.633 10.712 14.355 1.00 0.00 6 ALA A O 18
ATOM 26887 N N . ALA A 1 7 ? 13.702 9.743 14.970 1.00 0.00 7 ALA A N 18
ATOM 26888 C CA . ALA A 1 7 ? 14.336 8.571 15.552 1.00 0.00 7 ALA A CA 18
ATOM 26889 C C . ALA A 1 7 ? 13.757 7.313 14.923 1.00 0.00 7 ALA A C 18
ATOM 26890 O O . ALA A 1 7 ? 13.763 6.236 15.515 1.00 0.00 7 ALA A O 18
ATOM 26897 N N . LYS A 1 8 ? 13.253 7.464 13.709 1.00 0.00 8 LYS A N 18
ATOM 26898 C CA . LYS A 1 8 ? 12.598 6.375 13.003 1.00 0.00 8 LYS A CA 18
ATOM 26899 C C . LYS A 1 8 ? 13.375 6.039 11.741 1.00 0.00 8 LYS A C 18
ATOM 26900 O O . LYS A 1 8 ? 13.508 6.870 10.849 1.00 0.00 8 LYS A O 18
ATOM 26919 N N . ASN A 1 9 ? 13.890 4.823 11.683 1.00 0.00 9 ASN A N 18
ATOM 26920 C CA . ASN A 1 9 ? 14.725 4.391 10.565 1.00 0.00 9 ASN A CA 18
ATOM 26921 C C . ASN A 1 9 ? 14.021 3.312 9.760 1.00 0.00 9 ASN A C 18
ATOM 26922 O O . ASN A 1 9 ? 14.633 2.627 8.940 1.00 0.00 9 ASN A O 18
ATOM 26933 N N . ALA A 1 10 ? 12.730 3.162 10.003 1.00 0.00 10 ALA A N 18
ATOM 26934 C CA . ALA A 1 10 ? 11.936 2.180 9.293 1.00 0.00 10 ALA A CA 18
ATOM 26935 C C . ALA A 1 10 ? 11.192 2.842 8.140 1.00 0.00 10 ALA A C 18
ATOM 26936 O O . ALA A 1 10 ? 10.205 3.549 8.351 1.00 0.00 10 ALA A O 18
ATOM 26943 N N . LYS A 1 11 ? 11.680 2.633 6.928 1.00 0.00 11 LYS A N 18
ATOM 26944 C CA . LYS A 1 11 ? 11.094 3.260 5.757 1.00 0.00 11 LYS A CA 18
ATOM 26945 C C . LYS A 1 11 ? 10.800 2.221 4.686 1.00 0.00 11 LYS A C 18
ATOM 26946 O O . LYS A 1 11 ? 11.052 1.030 4.873 1.00 0.00 11 LYS A O 18
ATOM 26965 N N . LEU A 1 12 ? 10.278 2.675 3.558 1.00 0.00 12 LEU A N 18
ATOM 26966 C CA . LEU A 1 12 ? 9.942 1.787 2.456 1.00 0.00 12 LEU A CA 18
ATOM 26967 C C . LEU A 1 12 ? 11.111 1.683 1.482 1.00 0.00 12 LEU A C 18
ATOM 26968 O O . LEU A 1 12 ? 10.927 1.785 0.271 1.00 0.00 12 LEU A O 18
ATOM 26984 N N . ALA A 1 13 ? 12.319 1.528 2.041 1.00 0.00 13 ALA A N 18
ATOM 26985 C CA . ALA A 1 13 ? 13.568 1.408 1.269 1.00 0.00 13 ALA A CA 18
ATOM 26986 C C . ALA A 1 13 ? 13.945 2.724 0.586 1.00 0.00 13 ALA A C 18
ATOM 26987 O O . ALA A 1 13 ? 15.062 2.888 0.100 1.00 0.00 13 ALA A O 18
ATOM 26994 N N . THR A 1 14 ? 13.001 3.647 0.546 1.00 0.00 14 THR A N 18
ATOM 26995 C CA . THR A 1 14 ? 13.216 4.970 -0.025 1.00 0.00 14 THR A CA 18
ATOM 26996 C C . THR A 1 14 ? 12.100 5.900 0.424 1.00 0.00 14 THR A C 18
ATOM 26997 O O . THR A 1 14 ? 12.350 6.936 1.036 1.00 0.00 14 THR A O 18
ATOM 27008 N N . SER A 1 15 ? 10.861 5.480 0.154 1.00 0.00 15 SER A N 18
ATOM 27009 C CA . SER A 1 15 ? 9.664 6.244 0.510 1.00 0.00 15 SER A CA 18
ATOM 27010 C C . SER A 1 15 ? 9.708 7.649 -0.100 1.00 0.00 15 SER A C 18
ATOM 27011 O O . SER A 1 15 ? 9.357 7.818 -1.265 1.00 0.00 15 SER A O 18
ATOM 27019 N N . ALA A 1 16 ? 10.151 8.636 0.694 1.00 0.00 16 ALA A N 18
ATOM 27020 C CA . ALA A 1 16 ? 10.253 10.032 0.253 1.00 0.00 16 ALA A CA 18
ATOM 27021 C C . ALA A 1 16 ? 8.926 10.538 -0.321 1.00 0.00 16 ALA A C 18
ATOM 27022 O O . ALA A 1 16 ? 8.076 11.038 0.421 1.00 0.00 16 ALA A O 18
ATOM 27029 N N . ALA A 1 17 ? 8.752 10.407 -1.634 1.00 0.00 17 ALA A N 18
ATOM 27030 C CA . ALA A 1 17 ? 7.490 10.739 -2.288 1.00 0.00 17 ALA A CA 18
ATOM 27031 C C . ALA A 1 17 ? 6.325 9.999 -1.631 1.00 0.00 17 ALA A C 18
ATOM 27032 O O . ALA A 1 17 ? 5.239 10.554 -1.452 1.00 0.00 17 ALA A O 18
ATOM 27039 N N . PHE A 1 18 ? 6.562 8.746 -1.253 1.00 0.00 18 PHE A N 18
ATOM 27040 C CA . PHE A 1 18 ? 5.548 7.954 -0.565 1.00 0.00 18 PHE A CA 18
ATOM 27041 C C . PHE A 1 18 ? 5.385 8.427 0.870 1.00 0.00 18 PHE A C 18
ATOM 27042 O O . PHE A 1 18 ? 4.275 8.447 1.400 1.00 0.00 18 PHE A O 18
ATOM 27059 N N . ALA A 1 19 ? 6.492 8.843 1.476 1.00 0.00 19 ALA A N 18
ATOM 27060 C CA . ALA A 1 19 ? 6.507 9.211 2.884 1.00 0.00 19 ALA A CA 18
ATOM 27061 C C . ALA A 1 19 ? 5.651 10.437 3.150 1.00 0.00 19 ALA A C 18
ATOM 27062 O O . ALA A 1 19 ? 5.216 10.652 4.275 1.00 0.00 19 ALA A O 18
ATOM 27069 N N . LYS A 1 20 ? 5.395 11.222 2.103 1.00 0.00 20 LYS A N 18
ATOM 27070 C CA . LYS A 1 20 ? 4.533 12.399 2.202 1.00 0.00 20 LYS A CA 18
ATOM 27071 C C . LYS A 1 20 ? 3.185 12.043 2.827 1.00 0.00 20 LYS A C 18
ATOM 27072 O O . LYS A 1 20 ? 2.511 12.895 3.406 1.00 0.00 20 LYS A O 18
ATOM 27091 N N . GLN A 1 21 ? 2.810 10.776 2.707 1.00 0.00 21 GLN A N 18
ATOM 27092 C CA . GLN A 1 21 ? 1.562 10.282 3.267 1.00 0.00 21 GLN A CA 18
ATOM 27093 C C . GLN A 1 21 ? 1.578 10.365 4.793 1.00 0.00 21 GLN A C 18
ATOM 27094 O O . GLN A 1 21 ? 0.547 10.584 5.422 1.00 0.00 21 GLN A O 18
ATOM 27108 N N . ALA A 1 22 ? 2.761 10.214 5.376 1.00 0.00 22 ALA A N 18
ATOM 27109 C CA . ALA A 1 22 ? 2.910 10.192 6.826 1.00 0.00 22 ALA A CA 18
ATOM 27110 C C . ALA A 1 22 ? 3.156 11.591 7.376 1.00 0.00 22 ALA A C 18
ATOM 27111 O O . ALA A 1 22 ? 3.006 11.838 8.576 1.00 0.00 22 ALA A O 18
ATOM 27118 N N . GLU A 1 23 ? 3.545 12.508 6.501 1.00 0.00 23 GLU A N 18
ATOM 27119 C CA . GLU A 1 23 ? 3.824 13.874 6.919 1.00 0.00 23 GLU A CA 18
ATOM 27120 C C . GLU A 1 23 ? 2.621 14.774 6.670 1.00 0.00 23 GLU A C 18
ATOM 27121 O O . GLU A 1 23 ? 2.231 15.562 7.535 1.00 0.00 23 GLU A O 18
ATOM 27133 N N . GLY A 1 24 ? 2.025 14.648 5.493 1.00 0.00 24 GLY A N 18
ATOM 27134 C CA . GLY A 1 24 ? 0.903 15.492 5.139 1.00 0.00 24 GLY A CA 18
ATOM 27135 C C . GLY A 1 24 ? -0.398 15.004 5.741 1.00 0.00 24 GLY A C 18
ATOM 27136 O O . GLY A 1 24 ? -1.234 15.803 6.161 1.00 0.00 24 GLY A O 18
ATOM 27140 N N . THR A 1 25 ? -0.566 13.691 5.801 1.00 0.00 25 THR A N 18
ATOM 27141 C CA . THR A 1 25 ? -1.797 13.105 6.309 1.00 0.00 25 THR A CA 18
ATOM 27142 C C . THR A 1 25 ? -1.551 12.367 7.622 1.00 0.00 25 THR A C 18
ATOM 27143 O O . THR A 1 25 ? -0.438 11.915 7.894 1.00 0.00 25 THR A O 18
ATOM 27154 N N . THR A 1 26 ? -2.586 12.269 8.442 1.00 0.00 26 THR A N 18
ATOM 27155 C CA . THR A 1 26 ? -2.489 11.575 9.711 1.00 0.00 26 THR A CA 18
ATOM 27156 C C . THR A 1 26 ? -2.808 10.093 9.549 1.00 0.00 26 THR A C 18
ATOM 27157 O O . THR A 1 26 ? -3.973 9.697 9.512 1.00 0.00 26 THR A O 18
ATOM 27168 N N . CYS A 1 27 ? -1.765 9.283 9.448 1.00 0.00 27 CYS A N 18
ATOM 27169 C CA . CYS A 1 27 ? -1.918 7.840 9.361 1.00 0.00 27 CYS A CA 18
ATOM 27170 C C . CYS A 1 27 ? -0.908 7.158 10.280 1.00 0.00 27 CYS A C 18
ATOM 27171 O O . CYS A 1 27 ? -0.011 7.808 10.820 1.00 0.00 27 CYS A O 18
ATOM 27178 N N . ASN A 1 28 ? -1.046 5.850 10.455 1.00 0.00 28 ASN A N 18
ATOM 27179 C CA . ASN A 1 28 ? -0.220 5.121 11.413 1.00 0.00 28 ASN A CA 18
ATOM 27180 C C . ASN A 1 28 ? 0.751 4.191 10.701 1.00 0.00 28 ASN A C 18
ATOM 27181 O O . ASN A 1 28 ? 0.584 3.904 9.517 1.00 0.00 28 ASN A O 18
ATOM 27192 N N . VAL A 1 29 ? 1.757 3.712 11.431 1.00 0.00 29 VAL A N 18
ATOM 27193 C CA . VAL A 1 29 ? 2.771 2.828 10.858 1.00 0.00 29 VAL A CA 18
ATOM 27194 C C . VAL A 1 29 ? 2.146 1.535 10.333 1.00 0.00 29 VAL A C 18
ATOM 27195 O O . VAL A 1 29 ? 2.570 1.003 9.310 1.00 0.00 29 VAL A O 18
ATOM 27208 N N . GLY A 1 30 ? 1.123 1.052 11.027 1.00 0.00 30 GLY A N 18
ATOM 27209 C CA . GLY A 1 30 ? 0.419 -0.130 10.579 1.00 0.00 30 GLY A CA 18
ATOM 27210 C C . GLY A 1 30 ? -0.940 0.230 10.033 1.00 0.00 30 GLY A C 18
ATOM 27211 O O . GLY A 1 30 ? -1.925 -0.482 10.242 1.00 0.00 30 GLY A O 18
ATOM 27215 N N . SER A 1 31 ? -1.002 1.377 9.374 1.00 0.00 31 SER A N 18
ATOM 27216 C CA . SER A 1 31 ? -2.242 1.863 8.798 1.00 0.00 31 SER A CA 18
ATOM 27217 C C . SER A 1 31 ? -1.989 2.620 7.500 1.00 0.00 31 SER A C 18
ATOM 27218 O O . SER A 1 31 ? -2.925 2.934 6.776 1.00 0.00 31 SER A O 18
ATOM 27226 N N . ILE A 1 32 ? -0.729 2.892 7.188 1.00 0.00 32 ILE A N 18
ATOM 27227 C CA . ILE A 1 32 ? -0.410 3.591 5.958 1.00 0.00 32 ILE A CA 18
ATOM 27228 C C . ILE A 1 32 ? -0.416 2.591 4.802 1.00 0.00 32 ILE A C 18
ATOM 27229 O O . ILE A 1 32 ? 0.216 1.533 4.867 1.00 0.00 32 ILE A O 18
ATOM 27245 N N . ALA A 1 33 ? -1.188 2.900 3.775 1.00 0.00 33 ALA A N 18
ATOM 27246 C CA . ALA A 1 33 ? -1.455 1.937 2.722 1.00 0.00 33 ALA A CA 18
ATOM 27247 C C . ALA A 1 33 ? -1.672 2.608 1.377 1.00 0.00 33 ALA A C 18
ATOM 27248 O O . ALA A 1 33 ? -1.589 3.832 1.250 1.00 0.00 33 ALA A O 18
ATOM 27255 N N . CYS A 1 34 ? -1.934 1.788 0.375 1.00 0.00 34 CYS A N 18
ATOM 27256 C CA . CYS A 1 34 ? -2.321 2.269 -0.932 1.00 0.00 34 CYS A CA 18
ATOM 27257 C C . CYS A 1 34 ? -3.465 1.421 -1.455 1.00 0.00 34 CYS A C 18
ATOM 27258 O O . CYS A 1 34 ? -3.500 0.207 -1.239 1.00 0.00 34 CYS A O 18
ATOM 27265 N N . CYS A 1 35 ? -4.407 2.067 -2.109 1.00 0.00 35 CYS A N 18
ATOM 27266 C CA . CYS A 1 35 ? -5.572 1.392 -2.647 1.00 0.00 35 CYS A CA 18
ATOM 27267 C C . CYS A 1 35 ? -5.667 1.629 -4.143 1.00 0.00 35 CYS A C 18
ATOM 27268 O O . CYS A 1 35 ? -5.201 2.648 -4.651 1.00 0.00 35 CYS A O 18
ATOM 27275 N N . ASN A 1 36 ? -6.260 0.687 -4.845 1.00 0.00 36 ASN A N 18
ATOM 27276 C CA . ASN A 1 36 ? -6.470 0.831 -6.275 1.00 0.00 36 ASN A CA 18
ATOM 27277 C C . ASN A 1 36 ? -7.880 0.390 -6.629 1.00 0.00 36 ASN A C 18
ATOM 27278 O O . ASN A 1 36 ? -8.495 -0.360 -5.868 1.00 0.00 36 ASN A O 18
ATOM 27289 N N . SER A 1 37 ? -8.384 0.883 -7.757 1.00 0.00 37 SER A N 18
ATOM 27290 C CA . SER A 1 37 ? -9.705 0.512 -8.257 1.00 0.00 37 SER A CA 18
ATOM 27291 C C . SER A 1 37 ? -9.903 -1.002 -8.204 1.00 0.00 37 SER A C 18
ATOM 27292 O O . SER A 1 37 ? -9.010 -1.764 -8.576 1.00 0.00 37 SER A O 18
ATOM 27300 N N . PRO A 1 38 ? -11.083 -1.447 -7.731 1.00 0.00 38 PRO A N 18
ATOM 27301 C CA . PRO A 1 38 ? -11.385 -2.867 -7.506 1.00 0.00 38 PRO A CA 18
ATOM 27302 C C . PRO A 1 38 ? -11.058 -3.757 -8.699 1.00 0.00 38 PRO A C 18
ATOM 27303 O O . PRO A 1 38 ? -10.560 -4.870 -8.534 1.00 0.00 38 PRO A O 18
ATOM 27314 N N . ALA A 1 39 ? -11.321 -3.259 -9.902 1.00 0.00 39 ALA A N 18
ATOM 27315 C CA . ALA A 1 39 ? -11.094 -4.033 -11.118 1.00 0.00 39 ALA A CA 18
ATOM 27316 C C . ALA A 1 39 ? -9.604 -4.216 -11.400 1.00 0.00 39 ALA A C 18
ATOM 27317 O O . ALA A 1 39 ? -9.216 -4.981 -12.281 1.00 0.00 39 ALA A O 18
ATOM 27324 N N . GLU A 1 40 ? -8.775 -3.517 -10.639 1.00 0.00 40 GLU A N 18
ATOM 27325 C CA . GLU A 1 40 ? -7.332 -3.593 -10.806 1.00 0.00 40 GLU A CA 18
ATOM 27326 C C . GLU A 1 40 ? -6.706 -4.335 -9.631 1.00 0.00 40 GLU A C 18
ATOM 27327 O O . GLU A 1 40 ? -5.735 -5.072 -9.795 1.00 0.00 40 GLU A O 18
ATOM 27339 N N . THR A 1 41 ? -7.271 -4.147 -8.444 1.00 0.00 41 THR A N 18
ATOM 27340 C CA . THR A 1 41 ? -6.822 -4.871 -7.266 1.00 0.00 41 THR A CA 18
ATOM 27341 C C . THR A 1 41 ? -7.159 -6.345 -7.395 1.00 0.00 41 THR A C 18
ATOM 27342 O O . THR A 1 41 ? -6.355 -7.220 -7.079 1.00 0.00 41 THR A O 18
ATOM 27353 N N . ASN A 1 42 ? -8.361 -6.597 -7.885 1.00 0.00 42 ASN A N 18
ATOM 27354 C CA . ASN A 1 42 ? -8.869 -7.947 -8.050 1.00 0.00 42 ASN A CA 18
ATOM 27355 C C . ASN A 1 42 ? -8.625 -8.438 -9.464 1.00 0.00 42 ASN A C 18
ATOM 27356 O O . ASN A 1 42 ? -9.229 -9.412 -9.915 1.00 0.00 42 ASN A O 18
ATOM 27367 N N . ASN A 1 43 ? -7.747 -7.731 -10.169 1.00 0.00 43 ASN A N 18
ATOM 27368 C CA . ASN A 1 43 ? -7.384 -8.091 -11.535 1.00 0.00 43 ASN A CA 18
ATOM 27369 C C . ASN A 1 43 ? -6.812 -9.499 -11.564 1.00 0.00 43 ASN A C 18
ATOM 27370 O O . ASN A 1 43 ? -6.988 -10.237 -12.534 1.00 0.00 43 ASN A O 18
ATOM 27381 N N . ASP A 1 44 ? -6.141 -9.865 -10.482 1.00 0.00 44 ASP A N 18
ATOM 27382 C CA . ASP A 1 44 ? -5.634 -11.215 -10.328 1.00 0.00 44 ASP A CA 18
ATOM 27383 C C . ASP A 1 44 ? -6.448 -11.951 -9.272 1.00 0.00 44 ASP A C 18
ATOM 27384 O O . ASP A 1 44 ? -6.745 -11.399 -8.215 1.00 0.00 44 ASP A O 18
ATOM 27393 N N . SER A 1 45 ? -6.804 -13.196 -9.557 1.00 0.00 45 SER A N 18
ATOM 27394 C CA . SER A 1 45 ? -7.639 -13.979 -8.657 1.00 0.00 45 SER A CA 18
ATOM 27395 C C . SER A 1 45 ? -6.905 -14.315 -7.359 1.00 0.00 45 SER A C 18
ATOM 27396 O O . SER A 1 45 ? -7.531 -14.548 -6.324 1.00 0.00 45 SER A O 18
ATOM 27404 N N . LEU A 1 46 ? -5.580 -14.345 -7.419 1.00 0.00 46 LEU A N 18
ATOM 27405 C CA . LEU A 1 46 ? -4.778 -14.613 -6.235 1.00 0.00 46 LEU A CA 18
ATOM 27406 C C . LEU A 1 46 ? -4.396 -13.316 -5.530 1.00 0.00 46 LEU A C 18
ATOM 27407 O O . LEU A 1 46 ? -4.101 -13.319 -4.335 1.00 0.00 46 LEU A O 18
ATOM 27423 N N . LEU A 1 47 ? -4.407 -12.217 -6.278 1.00 0.00 47 LEU A N 18
ATOM 27424 C CA . LEU A 1 47 ? -4.032 -10.905 -5.758 1.00 0.00 47 LEU A CA 18
ATOM 27425 C C . LEU A 1 47 ? -4.867 -10.534 -4.543 1.00 0.00 47 LEU A C 18
ATOM 27426 O O . LEU A 1 47 ? -4.332 -10.092 -3.528 1.00 0.00 47 LEU A O 18
ATOM 27442 N N . SER A 1 48 ? -6.174 -10.732 -4.646 1.00 0.00 48 SER A N 18
ATOM 27443 C CA . SER A 1 48 ? -7.091 -10.407 -3.568 1.00 0.00 48 SER A CA 18
ATOM 27444 C C . SER A 1 48 ? -6.787 -11.228 -2.310 1.00 0.00 48 SER A C 18
ATOM 27445 O O . SER A 1 48 ? -7.099 -10.816 -1.192 1.00 0.00 48 SER A O 18
ATOM 27453 N N . GLY A 1 49 ? -6.156 -12.378 -2.494 1.00 0.00 49 GLY A N 18
ATOM 27454 C CA . GLY A 1 49 ? -5.784 -13.203 -1.364 1.00 0.00 49 GLY A CA 18
ATOM 27455 C C . GLY A 1 49 ? -4.352 -12.960 -0.940 1.00 0.00 49 GLY A C 18
ATOM 27456 O O . GLY A 1 49 ? -3.897 -13.490 0.070 1.00 0.00 49 GLY A O 18
ATOM 27460 N N . LEU A 1 50 ? -3.646 -12.151 -1.718 1.00 0.00 50 LEU A N 18
ATOM 27461 C CA . LEU A 1 50 ? -2.257 -11.822 -1.431 1.00 0.00 50 LEU A CA 18
ATOM 27462 C C . LEU A 1 50 ? -2.184 -10.675 -0.430 1.00 0.00 50 LEU A C 18
ATOM 27463 O O . LEU A 1 50 ? -1.270 -10.612 0.391 1.00 0.00 50 LEU A O 18
ATOM 27479 N N . LEU A 1 51 ? -3.150 -9.768 -0.513 1.00 0.00 51 LEU A N 18
ATOM 27480 C CA . LEU A 1 51 ? -3.221 -8.638 0.407 1.00 0.00 51 LEU A CA 18
ATOM 27481 C C . LEU A 1 51 ? -3.692 -9.101 1.780 1.00 0.00 51 LEU A C 18
ATOM 27482 O O . LEU A 1 51 ? -3.278 -8.564 2.806 1.00 0.00 51 LEU A O 18
ATOM 27498 N N . GLY A 1 52 ? -4.543 -10.117 1.797 1.00 0.00 52 GLY A N 18
ATOM 27499 C CA . GLY A 1 52 ? -5.053 -10.627 3.049 1.00 0.00 52 GLY A CA 18
ATOM 27500 C C . GLY A 1 52 ? -4.116 -11.637 3.673 1.00 0.00 52 GLY A C 18
ATOM 27501 O O . GLY A 1 52 ? -4.431 -12.824 3.740 1.00 0.00 52 GLY A O 18
ATOM 27505 N N . ALA A 1 53 ? -2.962 -11.168 4.135 1.00 0.00 53 ALA A N 18
ATOM 27506 C CA . ALA A 1 53 ? -1.982 -12.043 4.765 1.00 0.00 53 ALA A CA 18
ATOM 27507 C C . ALA A 1 53 ? -2.354 -12.268 6.226 1.00 0.00 53 ALA A C 18
ATOM 27508 O O . ALA A 1 53 ? -1.567 -12.012 7.134 1.00 0.00 53 ALA A O 18
ATOM 27515 N N . GLY A 1 54 ? -3.572 -12.740 6.430 1.00 0.00 54 GLY A N 18
ATOM 27516 C CA . GLY A 1 54 ? -4.107 -12.908 7.761 1.00 0.00 54 GLY A CA 18
ATOM 27517 C C . GLY A 1 54 ? -5.571 -12.530 7.798 1.00 0.00 54 GLY A C 18
ATOM 27518 O O . GLY A 1 54 ? -6.400 -13.202 7.192 1.00 0.00 54 GLY A O 18
ATOM 27522 N N . LEU A 1 55 ? -5.898 -11.451 8.489 1.00 0.00 55 LEU A N 18
ATOM 27523 C CA . LEU A 1 55 ? -7.266 -10.954 8.514 1.00 0.00 55 LEU A CA 18
ATOM 27524 C C . LEU A 1 55 ? -7.311 -9.509 8.026 1.00 0.00 55 LEU A C 18
ATOM 27525 O O . LEU A 1 55 ? -7.709 -8.603 8.756 1.00 0.00 55 LEU A O 18
ATOM 27541 N N . LEU A 1 56 ? -6.882 -9.300 6.791 1.00 0.00 56 LEU A N 18
ATOM 27542 C CA . LEU A 1 56 ? -6.900 -7.972 6.203 1.00 0.00 56 LEU A CA 18
ATOM 27543 C C . LEU A 1 56 ? -8.248 -7.704 5.556 1.00 0.00 56 LEU A C 18
ATOM 27544 O O . LEU A 1 56 ? -8.847 -8.599 4.960 1.00 0.00 56 LEU A O 18
ATOM 27560 N N . ASN A 1 57 ? -8.719 -6.479 5.677 1.00 0.00 57 ASN A N 18
ATOM 27561 C CA . ASN A 1 57 ? -10.028 -6.113 5.164 1.00 0.00 57 ASN A CA 18
ATOM 27562 C C . ASN A 1 57 ? -9.888 -5.163 3.984 1.00 0.00 57 ASN A C 18
ATOM 27563 O O . ASN A 1 57 ? -8.777 -4.835 3.568 1.00 0.00 57 ASN A O 18
ATOM 27574 N N . GLY A 1 58 ? -11.016 -4.724 3.454 1.00 0.00 58 GLY A N 18
ATOM 27575 C CA . GLY A 1 58 ? -10.998 -3.883 2.271 1.00 0.00 58 GLY A CA 18
ATOM 27576 C C . GLY A 1 58 ? -11.407 -2.460 2.577 1.00 0.00 58 GLY A C 18
ATOM 27577 O O . GLY A 1 58 ? -11.267 -2.000 3.706 1.00 0.00 58 GLY A O 18
ATOM 27581 N N . LEU A 1 59 ? -11.911 -1.757 1.573 1.00 0.00 59 LEU A N 18
ATOM 27582 C CA . LEU A 1 59 ? -12.401 -0.400 1.768 1.00 0.00 59 LEU A CA 18
ATOM 27583 C C . LEU A 1 59 ? -13.626 -0.396 2.678 1.00 0.00 59 LEU A C 18
ATOM 27584 O O . LEU A 1 59 ? -14.417 -1.342 2.676 1.00 0.00 59 LEU A O 18
ATOM 27600 N N . SER A 1 60 ? -13.759 0.658 3.469 1.00 0.00 60 SER A N 18
ATOM 27601 C CA . SER A 1 60 ? -14.905 0.818 4.353 1.00 0.00 60 SER A CA 18
ATOM 27602 C C . SER A 1 60 ? -16.191 1.004 3.546 1.00 0.00 60 SER A C 18
ATOM 27603 O O . SER A 1 60 ? -16.533 2.116 3.143 1.00 0.00 60 SER A O 18
ATOM 27611 N N . GLY A 1 61 ? -16.878 -0.106 3.294 1.00 0.00 61 GLY A N 18
ATOM 27612 C CA . GLY A 1 61 ? -18.097 -0.075 2.513 1.00 0.00 61 GLY A CA 18
ATOM 27613 C C . GLY A 1 61 ? -17.913 -0.720 1.153 1.00 0.00 61 GLY A C 18
ATOM 27614 O O . GLY A 1 61 ? -18.587 -1.695 0.821 1.00 0.00 61 GLY A O 18
ATOM 27618 N N . ASN A 1 62 ? -16.981 -0.185 0.378 1.00 0.00 62 ASN A N 18
ATOM 27619 C CA . ASN A 1 62 ? -16.699 -0.698 -0.960 1.00 0.00 62 ASN A CA 18
ATOM 27620 C C . ASN A 1 62 ? -15.994 -2.046 -0.880 1.00 0.00 62 ASN A C 18
ATOM 27621 O O . ASN A 1 62 ? -14.782 -2.118 -0.659 1.00 0.00 62 ASN A O 18
ATOM 27632 N N . THR A 1 63 ? -16.755 -3.118 -1.054 1.00 0.00 63 THR A N 18
ATOM 27633 C CA . THR A 1 63 ? -16.189 -4.456 -1.020 1.00 0.00 63 THR A CA 18
ATOM 27634 C C . THR A 1 63 ? -15.563 -4.808 -2.366 1.00 0.00 63 THR A C 18
ATOM 27635 O O . THR A 1 63 ? -16.070 -5.654 -3.110 1.00 0.00 63 THR A O 18
ATOM 27646 N N . GLY A 1 64 ? -14.453 -4.151 -2.662 1.00 0.00 64 GLY A N 18
ATOM 27647 C CA . GLY A 1 64 ? -13.750 -4.377 -3.902 1.00 0.00 64 GLY A CA 18
ATOM 27648 C C . GLY A 1 64 ? -12.367 -3.767 -3.875 1.00 0.00 64 GLY A C 18
ATOM 27649 O O . GLY A 1 64 ? -11.372 -4.452 -4.123 1.00 0.00 64 GLY A O 18
ATOM 27653 N N . SER A 1 65 ? -12.305 -2.475 -3.574 1.00 0.00 65 SER A N 18
ATOM 27654 C CA . SER A 1 65 ? -11.040 -1.788 -3.413 1.00 0.00 65 SER A CA 18
ATOM 27655 C C . SER A 1 65 ? -10.338 -2.291 -2.157 1.00 0.00 65 SER A C 18
ATOM 27656 O O . SER A 1 65 ? -10.883 -2.212 -1.053 1.00 0.00 65 SER A O 18
ATOM 27664 N N . ALA A 1 66 ? -9.150 -2.838 -2.332 1.00 0.00 66 ALA A N 18
ATOM 27665 C CA . ALA A 1 66 ? -8.400 -3.383 -1.218 1.00 0.00 66 ALA A CA 18
ATOM 27666 C C . ALA A 1 66 ? -7.116 -2.602 -1.007 1.00 0.00 66 ALA A C 18
ATOM 27667 O O . ALA A 1 66 ? -6.472 -2.180 -1.970 1.00 0.00 66 ALA A O 18
ATOM 27674 N N . CYS A 1 67 ? -6.751 -2.410 0.248 1.00 0.00 67 CYS A N 18
ATOM 27675 C CA . CYS A 1 67 ? -5.562 -1.650 0.584 1.00 0.00 67 CYS A CA 18
ATOM 27676 C C . CYS A 1 67 ? -4.492 -2.560 1.163 1.00 0.00 67 CYS A C 18
ATOM 27677 O O . CYS A 1 67 ? -4.750 -3.327 2.093 1.00 0.00 67 CYS A O 18
ATOM 27684 N N . ALA A 1 68 ? -3.291 -2.474 0.618 1.00 0.00 68 ALA A N 18
ATOM 27685 C CA . ALA A 1 68 ? -2.168 -3.231 1.143 1.00 0.00 68 ALA A CA 18
ATOM 27686 C C . ALA A 1 68 ? -1.161 -2.285 1.773 1.00 0.00 68 ALA A C 18
ATOM 27687 O O . ALA A 1 68 ? -0.914 -1.191 1.258 1.00 0.00 68 ALA A O 18
ATOM 27694 N N . LYS A 1 69 ? -0.595 -2.698 2.892 1.00 0.00 69 LYS A N 18
ATOM 27695 C CA . LYS A 1 69 ? 0.300 -1.844 3.656 1.00 0.00 69 LYS A CA 18
ATOM 27696 C C . LYS A 1 69 ? 1.744 -2.114 3.270 1.00 0.00 69 LYS A C 18
ATOM 27697 O O . LYS A 1 69 ? 2.021 -3.033 2.500 1.00 0.00 69 LYS A O 18
ATOM 27716 N N . ALA A 1 70 ? 2.659 -1.323 3.815 1.00 0.00 70 ALA A N 18
ATOM 27717 C CA . ALA A 1 70 ? 4.076 -1.490 3.527 1.00 0.00 70 ALA A CA 18
ATOM 27718 C C . ALA A 1 70 ? 4.574 -2.854 3.993 1.00 0.00 70 ALA A C 18
ATOM 27719 O O . ALA A 1 70 ? 5.467 -3.437 3.383 1.00 0.00 70 ALA A O 18
ATOM 27726 N N . SER A 1 71 ? 3.975 -3.370 5.064 1.00 0.00 71 SER A N 18
ATOM 27727 C CA . SER A 1 71 ? 4.330 -4.686 5.572 1.00 0.00 71 SER A CA 18
ATOM 27728 C C . SER A 1 71 ? 3.913 -5.753 4.564 1.00 0.00 71 SER A C 18
ATOM 27729 O O . SER A 1 71 ? 4.615 -6.743 4.362 1.00 0.00 71 SER A O 18
ATOM 27737 N N . LEU A 1 72 ? 2.778 -5.518 3.914 1.00 0.00 72 LEU A N 18
ATOM 27738 C CA . LEU A 1 72 ? 2.264 -6.430 2.904 1.00 0.00 72 LEU A CA 18
ATOM 27739 C C . LEU A 1 72 ? 3.060 -6.299 1.613 1.00 0.00 72 LEU A C 18
ATOM 27740 O O . LEU A 1 72 ? 3.293 -7.284 0.910 1.00 0.00 72 LEU A O 18
ATOM 27756 N N . ILE A 1 73 ? 3.472 -5.078 1.303 1.00 0.00 73 ILE A N 18
ATOM 27757 C CA . ILE A 1 73 ? 4.316 -4.829 0.145 1.00 0.00 73 ILE A CA 18
ATOM 27758 C C . ILE A 1 73 ? 5.638 -5.577 0.303 1.00 0.00 73 ILE A C 18
ATOM 27759 O O . ILE A 1 73 ? 6.129 -6.211 -0.630 1.00 0.00 73 ILE A O 18
ATOM 27775 N N . ASP A 1 74 ? 6.168 -5.538 1.518 1.00 0.00 74 ASP A N 18
ATOM 27776 C CA . ASP A 1 74 ? 7.400 -6.247 1.857 1.00 0.00 74 ASP A CA 18
ATOM 27777 C C . ASP A 1 74 ? 7.138 -7.738 2.048 1.00 0.00 74 ASP A C 18
ATOM 27778 O O . ASP A 1 74 ? 8.063 -8.532 2.209 1.00 0.00 74 ASP A O 18
ATOM 27787 N N . GLN A 1 75 ? 5.867 -8.110 2.032 1.00 0.00 75 GLN A N 18
ATOM 27788 C CA . GLN A 1 75 ? 5.467 -9.488 2.264 1.00 0.00 75 GLN A CA 18
ATOM 27789 C C . GLN A 1 75 ? 5.285 -10.255 0.957 1.00 0.00 75 GLN A C 18
ATOM 27790 O O . GLN A 1 75 ? 5.879 -11.312 0.763 1.00 0.00 75 GLN A O 18
ATOM 27804 N N . LEU A 1 76 ? 4.457 -9.721 0.062 1.00 0.00 76 LEU A N 18
ATOM 27805 C CA . LEU A 1 76 ? 4.100 -10.450 -1.156 1.00 0.00 76 LEU A CA 18
ATOM 27806 C C . LEU A 1 76 ? 4.436 -9.670 -2.425 1.00 0.00 76 LEU A C 18
ATOM 27807 O O . LEU A 1 76 ? 4.299 -10.198 -3.528 1.00 0.00 76 LEU A O 18
ATOM 27823 N N . GLY A 1 77 ? 4.867 -8.423 -2.271 1.00 0.00 77 GLY A N 18
ATOM 27824 C CA . GLY A 1 77 ? 5.206 -7.608 -3.428 1.00 0.00 77 GLY A CA 18
ATOM 27825 C C . GLY A 1 77 ? 3.998 -7.295 -4.294 1.00 0.00 77 GLY A C 18
ATOM 27826 O O . GLY A 1 77 ? 4.029 -7.482 -5.510 1.00 0.00 77 GLY A O 18
ATOM 27830 N N . LEU A 1 78 ? 2.930 -6.822 -3.663 1.00 0.00 78 LEU A N 18
ATOM 27831 C CA . LEU A 1 78 ? 1.675 -6.544 -4.362 1.00 0.00 78 LEU A CA 18
ATOM 27832 C C . LEU A 1 78 ? 1.798 -5.327 -5.267 1.00 0.00 78 LEU A C 18
ATOM 27833 O O . LEU A 1 78 ? 1.648 -4.190 -4.817 1.00 0.00 78 LEU A O 18
ATOM 27849 N N . LEU A 1 79 ? 2.038 -5.564 -6.547 1.00 0.00 79 LEU A N 18
ATOM 27850 C CA . LEU A 1 79 ? 2.170 -4.476 -7.509 1.00 0.00 79 LEU A CA 18
ATOM 27851 C C . LEU A 1 79 ? 0.810 -4.063 -8.071 1.00 0.00 79 LEU A C 18
ATOM 27852 O O . LEU A 1 79 ? 0.727 -3.411 -9.112 1.00 0.00 79 LEU A O 18
ATOM 27868 N N . ALA A 1 80 ? -0.256 -4.436 -7.373 1.00 0.00 80 ALA A N 18
ATOM 27869 C CA . ALA A 1 80 ? -1.603 -4.088 -7.799 1.00 0.00 80 ALA A CA 18
ATOM 27870 C C . ALA A 1 80 ? -1.954 -2.668 -7.382 1.00 0.00 80 ALA A C 18
ATOM 27871 O O . ALA A 1 80 ? -2.779 -2.013 -8.014 1.00 0.00 80 ALA A O 18
ATOM 27878 N N . LEU A 1 81 ? -1.320 -2.192 -6.318 1.00 0.00 81 LEU A N 18
ATOM 27879 C CA . LEU A 1 81 ? -1.602 -0.856 -5.804 1.00 0.00 81 LEU A CA 18
ATOM 27880 C C . LEU A 1 81 ? -0.337 -0.024 -5.682 1.00 0.00 81 LEU A C 18
ATOM 27881 O O . LEU A 1 81 ? -0.394 1.154 -5.340 1.00 0.00 81 LEU A O 18
ATOM 27897 N N . VAL A 1 82 ? 0.802 -0.631 -5.959 1.00 0.00 82 VAL A N 18
ATOM 27898 C CA . VAL A 1 82 ? 2.060 0.070 -5.825 1.00 0.00 82 VAL A CA 18
ATOM 27899 C C . VAL A 1 82 ? 2.609 0.454 -7.189 1.00 0.00 82 VAL A C 18
ATOM 27900 O O . VAL A 1 82 ? 2.465 -0.285 -8.168 1.00 0.00 82 VAL A O 18
ATOM 27913 N N . ASP A 1 83 ? 3.185 1.636 -7.252 1.00 0.00 83 ASP A N 18
ATOM 27914 C CA . ASP A 1 83 ? 3.814 2.120 -8.466 1.00 0.00 83 ASP A CA 18
ATOM 27915 C C . ASP A 1 83 ? 5.215 2.610 -8.149 1.00 0.00 83 ASP A C 18
ATOM 27916 O O . ASP A 1 83 ? 5.616 2.649 -6.982 1.00 0.00 83 ASP A O 18
ATOM 27925 N N . HIS A 1 84 ? 5.957 2.987 -9.169 1.00 0.00 84 HIS A N 18
ATOM 27926 C CA . HIS A 1 84 ? 7.315 3.458 -8.979 1.00 0.00 84 HIS A CA 18
ATOM 27927 C C . HIS A 1 84 ? 7.567 4.728 -9.770 1.00 0.00 84 HIS A C 18
ATOM 27928 O O . HIS A 1 84 ? 7.671 4.700 -10.994 1.00 0.00 84 HIS A O 18
ATOM 27943 N N . THR A 1 85 ? 7.665 5.839 -9.061 1.00 0.00 85 THR A N 18
ATOM 27944 C CA . THR A 1 85 ? 8.034 7.103 -9.669 1.00 0.00 85 THR A CA 18
ATOM 27945 C C . THR A 1 85 ? 9.545 7.147 -9.853 1.00 0.00 85 THR A C 18
ATOM 27946 O O . THR A 1 85 ? 10.221 6.130 -9.679 1.00 0.00 85 THR A O 18
ATOM 27957 N N . GLU A 1 86 ? 10.090 8.307 -10.183 1.00 0.00 86 GLU A N 18
ATOM 27958 C CA . GLU A 1 86 ? 11.540 8.466 -10.245 1.00 0.00 86 GLU A CA 18
ATOM 27959 C C . GLU A 1 86 ? 12.126 8.563 -8.837 1.00 0.00 86 GLU A C 18
ATOM 27960 O O . GLU A 1 86 ? 13.169 9.173 -8.624 1.00 0.00 86 GLU A O 18
ATOM 27972 N N . GLU A 1 87 ? 11.443 7.945 -7.883 1.00 0.00 87 GLU A N 18
ATOM 27973 C CA . GLU A 1 87 ? 11.864 7.938 -6.497 1.00 0.00 87 GLU A CA 18
ATOM 27974 C C . GLU A 1 87 ? 11.939 6.500 -5.995 1.00 0.00 87 GLU A C 18
ATOM 27975 O O . GLU A 1 87 ? 12.887 5.774 -6.301 1.00 0.00 87 GLU A O 18
ATOM 27987 N N . GLY A 1 88 ? 10.922 6.087 -5.255 1.00 0.00 88 GLY A N 18
ATOM 27988 C CA . GLY A 1 88 ? 10.867 4.732 -4.755 1.00 0.00 88 GLY A CA 18
ATOM 27989 C C . GLY A 1 88 ? 9.486 4.140 -4.935 1.00 0.00 88 GLY A C 18
ATOM 27990 O O . GLY A 1 88 ? 8.722 4.615 -5.780 1.00 0.00 88 GLY A O 18
ATOM 27994 N N . PRO A 1 89 ? 9.138 3.098 -4.167 1.00 0.00 89 PRO A N 18
ATOM 27995 C CA . PRO A 1 89 ? 7.800 2.504 -4.204 1.00 0.00 89 PRO A CA 18
ATOM 27996 C C . PRO A 1 89 ? 6.762 3.453 -3.620 1.00 0.00 89 PRO A C 18
ATOM 27997 O O . PRO A 1 89 ? 6.828 3.823 -2.445 1.00 0.00 89 PRO A O 18
ATOM 28008 N N . VAL A 1 90 ? 5.812 3.855 -4.443 1.00 0.00 90 VAL A N 18
ATOM 28009 C CA . VAL A 1 90 ? 4.851 4.861 -4.044 1.00 0.00 90 VAL A CA 18
ATOM 28010 C C . VAL A 1 90 ? 3.421 4.410 -4.306 1.00 0.00 90 VAL A C 18
ATOM 28011 O O . VAL A 1 90 ? 3.183 3.382 -4.941 1.00 0.00 90 VAL A O 18
ATOM 28024 N N . CYS A 1 91 ? 2.478 5.189 -3.799 1.00 0.00 91 CYS A N 18
ATOM 28025 C CA . CYS A 1 91 ? 1.065 4.924 -4.000 1.00 0.00 91 CYS A CA 18
ATOM 28026 C C . CYS A 1 91 ? 0.696 5.128 -5.461 1.00 0.00 91 CYS A C 18
ATOM 28027 O O . CYS A 1 91 ? 0.844 6.228 -5.995 1.00 0.00 91 CYS A O 18
ATOM 28034 N N . LYS A 1 92 ? 0.226 4.065 -6.095 1.00 0.00 92 LYS A N 18
ATOM 28035 C CA . LYS A 1 92 ? -0.142 4.108 -7.501 1.00 0.00 92 LYS A CA 18
ATOM 28036 C C . LYS A 1 92 ? -1.386 4.956 -7.716 1.00 0.00 92 LYS A C 18
ATOM 28037 O O . LYS A 1 92 ? -1.552 5.570 -8.769 1.00 0.00 92 LYS A O 18
ATOM 28056 N N . ASN A 1 93 ? -2.254 4.989 -6.716 1.00 0.00 93 ASN A N 18
ATOM 28057 C CA . ASN A 1 93 ? -3.543 5.650 -6.863 1.00 0.00 93 ASN A CA 18
ATOM 28058 C C . ASN A 1 93 ? -4.074 6.167 -5.532 1.00 0.00 93 ASN A C 18
ATOM 28059 O O . ASN A 1 93 ? -3.568 7.147 -4.981 1.00 0.00 93 ASN A O 18
ATOM 28070 N N . ILE A 1 94 ? -5.070 5.476 -5.008 1.00 0.00 94 ILE A N 18
ATOM 28071 C CA . ILE A 1 94 ? -5.844 5.959 -3.878 1.00 0.00 94 ILE A CA 18
ATOM 28072 C C . ILE A 1 94 ? -5.083 5.807 -2.564 1.00 0.00 94 ILE A C 18
ATOM 28073 O O . ILE A 1 94 ? -4.612 4.723 -2.234 1.00 0.00 94 ILE A O 18
ATOM 28089 N N . VAL A 1 95 ? -4.965 6.904 -1.824 1.00 0.00 95 VAL A N 18
ATOM 28090 C CA . VAL A 1 95 ? -4.344 6.880 -0.503 1.00 0.00 95 VAL A CA 18
ATOM 28091 C C . VAL A 1 95 ? -5.418 6.648 0.558 1.00 0.00 95 VAL A C 18
ATOM 28092 O O . VAL A 1 95 ? -6.475 7.288 0.537 1.00 0.00 95 VAL A O 18
ATOM 28105 N N . ALA A 1 96 ? -5.157 5.719 1.466 1.00 0.00 96 ALA A N 18
ATOM 28106 C CA . ALA A 1 96 ? -6.131 5.351 2.478 1.00 0.00 96 ALA A CA 18
ATOM 28107 C C . ALA A 1 96 ? -5.442 4.822 3.732 1.00 0.00 96 ALA A C 18
ATOM 28108 O O . ALA A 1 96 ? -4.296 4.378 3.675 1.00 0.00 96 ALA A O 18
ATOM 28115 N N . CYS A 1 97 ? -6.150 4.861 4.854 1.00 0.00 97 CYS A N 18
ATOM 28116 C CA . CYS A 1 97 ? -5.609 4.379 6.117 1.00 0.00 97 CYS A CA 18
ATOM 28117 C C . CYS A 1 97 ? -6.244 3.043 6.480 1.00 0.00 97 CYS A C 18
ATOM 28118 O O . CYS A 1 97 ? -7.456 2.953 6.692 1.00 0.00 97 CYS A O 18
ATOM 28125 N N . CYS A 1 98 ? -5.416 2.012 6.539 1.00 0.00 98 CYS A N 18
ATOM 28126 C CA . CYS A 1 98 ? -5.884 0.649 6.739 1.00 0.00 98 CYS A CA 18
ATOM 28127 C C . CYS A 1 98 ? -5.123 -0.031 7.868 1.00 0.00 98 CYS A C 18
ATOM 28128 O O . CYS A 1 98 ? -3.916 -0.230 7.768 1.00 0.00 98 CYS A O 18
ATOM 28135 N N . PRO A 1 99 ? -5.818 -0.414 8.944 1.00 0.00 99 PRO A N 18
ATOM 28136 C CA . PRO A 1 99 ? -5.188 -1.042 10.111 1.00 0.00 99 PRO A CA 18
ATOM 28137 C C . PRO A 1 99 ? -4.768 -2.491 9.849 1.00 0.00 99 PRO A C 18
ATOM 28138 O O . PRO A 1 99 ? -5.406 -3.201 9.070 1.00 0.00 99 PRO A O 18
ATOM 28149 N N . GLU A 1 100 ? -3.667 -2.916 10.458 1.00 0.00 100 GLU A N 18
ATOM 28150 C CA . GLU A 1 100 ? -3.260 -4.316 10.393 1.00 0.00 100 GLU A CA 18
ATOM 28151 C C . GLU A 1 100 ? -3.888 -5.094 11.540 1.00 0.00 100 GLU A C 18
ATOM 28152 O O . GLU A 1 100 ? -3.801 -4.685 12.695 1.00 0.00 100 GLU A O 18
ATOM 28164 N N . GLY A 1 101 ? -4.526 -6.206 11.215 1.00 0.00 101 GLY A N 18
ATOM 28165 C CA . GLY A 1 101 ? -5.171 -7.014 12.229 1.00 0.00 101 GLY A CA 18
ATOM 28166 C C . GLY A 1 101 ? -6.597 -7.354 11.857 1.00 0.00 101 GLY A C 18
ATOM 28167 O O . GLY A 1 101 ? -6.950 -8.525 11.739 1.00 0.00 101 GLY A O 18
ATOM 28171 N N . THR A 1 102 ? -7.418 -6.321 11.697 1.00 0.00 102 THR A N 18
ATOM 28172 C CA . THR A 1 102 ? -8.805 -6.469 11.261 1.00 0.00 102 THR A CA 18
ATOM 28173 C C . THR A 1 102 ? -9.392 -5.105 10.924 1.00 0.00 102 THR A C 18
ATOM 28174 O O . THR A 1 102 ? -8.735 -4.079 11.130 1.00 0.00 102 THR A O 18
ATOM 28185 N N . THR A 1 103 ? -10.622 -5.113 10.409 1.00 0.00 103 THR A N 18
ATOM 28186 C CA . THR A 1 103 ? -11.363 -3.893 10.092 1.00 0.00 103 THR A CA 18
ATOM 28187 C C . THR A 1 103 ? -10.915 -3.282 8.770 1.00 0.00 103 THR A C 18
ATOM 28188 O O . THR A 1 103 ? -9.747 -3.352 8.387 1.00 0.00 103 THR A O 18
ATOM 28199 N N . ASN A 1 104 ? -11.887 -2.710 8.071 1.00 0.00 104 ASN A N 18
ATOM 28200 C CA . ASN A 1 104 ? -11.678 -2.106 6.765 1.00 0.00 104 ASN A CA 18
ATOM 28201 C C . ASN A 1 104 ? -10.873 -0.816 6.877 1.00 0.00 104 ASN A C 18
ATOM 28202 O O . ASN A 1 104 ? -10.578 -0.343 7.973 1.00 0.00 104 ASN A O 18
ATOM 28213 N N . CYS A 1 105 ? -10.558 -0.231 5.735 1.00 0.00 105 CYS A N 18
ATOM 28214 C CA . CYS A 1 105 ? -9.724 0.958 5.697 1.00 0.00 105 CYS A CA 18
ATOM 28215 C C . CYS A 1 105 ? -10.533 2.176 5.267 1.00 0.00 105 CYS A C 18
ATOM 28216 O O . CYS A 1 105 ? -11.414 2.086 4.407 1.00 0.00 105 CYS A O 18
ATOM 28223 N N . VAL A 1 106 ? -10.237 3.313 5.882 1.00 0.00 106 VAL A N 18
ATOM 28224 C CA . VAL A 1 106 ? -10.887 4.568 5.542 1.00 0.00 106 VAL A CA 18
ATOM 28225 C C . VAL A 1 106 ? -10.135 5.264 4.412 1.00 0.00 106 VAL A C 18
ATOM 28226 O O . VAL A 1 106 ? -8.911 5.171 4.323 1.00 0.00 106 VAL A O 18
ATOM 28239 N N . ALA A 1 107 ? -10.864 5.951 3.552 1.00 0.00 107 ALA A N 18
ATOM 28240 C CA . ALA A 1 107 ? -10.258 6.615 2.410 1.00 0.00 107 ALA A CA 18
ATOM 28241 C C . ALA A 1 107 ? -10.291 8.126 2.575 1.00 0.00 107 ALA A C 18
ATOM 28242 O O . ALA A 1 107 ? -11.358 8.722 2.734 1.00 0.00 107 ALA A O 18
ATOM 28249 N N . VAL A 1 108 ? -9.116 8.732 2.550 1.00 0.00 108 VAL A N 18
ATOM 28250 C CA . VAL A 1 108 ? -8.989 10.181 2.649 1.00 0.00 108 VAL A CA 18
ATOM 28251 C C . VAL A 1 108 ? -8.626 10.755 1.287 1.00 0.00 108 VAL A C 18
ATOM 28252 O O . VAL A 1 108 ? -7.966 11.789 1.180 1.00 0.00 108 VAL A O 18
ATOM 28265 N N . ASP A 1 109 ? -9.095 10.071 0.250 1.00 0.00 109 ASP A N 18
ATOM 28266 C CA . ASP A 1 109 ? -8.773 10.400 -1.136 1.00 0.00 109 ASP A CA 18
ATOM 28267 C C . ASP A 1 109 ? -9.552 11.624 -1.614 1.00 0.00 109 ASP A C 18
ATOM 28268 O O . ASP A 1 109 ? -9.271 12.178 -2.677 1.00 0.00 109 ASP A O 18
ATOM 28277 N N . ASN A 1 110 ? -10.532 12.035 -0.828 1.00 0.00 110 ASN A N 18
ATOM 28278 C CA . ASN A 1 110 ? -11.352 13.197 -1.153 1.00 0.00 110 ASN A CA 18
ATOM 28279 C C . ASN A 1 110 ? -10.518 14.472 -1.185 1.00 0.00 110 ASN A C 18
ATOM 28280 O O . ASN A 1 110 ? -10.510 15.202 -2.173 1.00 0.00 110 ASN A O 18
ATOM 28291 N N . ALA A 1 111 ? -9.800 14.714 -0.110 1.00 0.00 111 ALA A N 18
ATOM 28292 C CA . ALA A 1 111 ? -8.967 15.904 0.006 1.00 0.00 111 ALA A CA 18
ATOM 28293 C C . ALA A 1 111 ? -7.517 15.585 -0.337 1.00 0.00 111 ALA A C 18
ATOM 28294 O O . ALA A 1 111 ? -6.593 15.963 0.383 1.00 0.00 111 ALA A O 18
ATOM 28301 N N . GLY A 1 112 ? -7.332 14.884 -1.441 1.00 0.00 112 GLY A N 18
ATOM 28302 C CA . GLY A 1 112 ? -6.003 14.532 -1.892 1.00 0.00 112 GLY A CA 18
ATOM 28303 C C . GLY A 1 112 ? -5.925 14.453 -3.402 1.00 0.00 112 GLY A C 18
ATOM 28304 O O . GLY A 1 112 ? -5.680 13.386 -3.965 1.00 0.00 112 GLY A O 18
ATOM 28308 N N . ALA A 1 113 ? -6.134 15.588 -4.058 1.00 0.00 113 ALA A N 18
ATOM 28309 C CA . ALA A 1 113 ? -6.168 15.643 -5.517 1.00 0.00 113 ALA A CA 18
ATOM 28310 C C . ALA A 1 113 ? -4.756 15.634 -6.099 1.00 0.00 113 ALA A C 18
ATOM 28311 O O . ALA A 1 113 ? -4.312 16.611 -6.705 1.00 0.00 113 ALA A O 18
ATOM 28318 N N . GLY A 1 114 ? -4.060 14.526 -5.908 1.00 0.00 114 GLY A N 18
ATOM 28319 C CA . GLY A 1 114 ? -2.704 14.404 -6.399 1.00 0.00 114 GLY A CA 18
ATOM 28320 C C . GLY A 1 114 ? -1.858 13.537 -5.494 1.00 0.00 114 GLY A C 18
ATOM 28321 O O . GLY A 1 114 ? -1.175 14.033 -4.599 1.00 0.00 114 GLY A O 18
ATOM 28325 N N . THR A 1 115 ? -1.913 12.235 -5.719 1.00 0.00 115 THR A N 18
ATOM 28326 C CA . THR A 1 115 ? -1.206 11.289 -4.880 1.00 0.00 115 THR A CA 18
ATOM 28327 C C . THR A 1 115 ? 0.297 11.289 -5.190 1.00 0.00 115 THR A C 18
ATOM 28328 O O . THR A 1 115 ? 0.719 11.018 -6.320 1.00 0.00 115 THR A O 18
ATOM 28339 N N . LYS A 1 116 ? 1.090 11.647 -4.176 1.00 0.00 116 LYS A N 18
ATOM 28340 C CA . LYS A 1 116 ? 2.552 11.629 -4.267 1.00 0.00 116 LYS A CA 18
ATOM 28341 C C . LYS A 1 116 ? 3.041 12.527 -5.398 1.00 0.00 116 LYS A C 18
ATOM 28342 O O . LYS A 1 116 ? 3.950 12.167 -6.145 1.00 0.00 116 LYS A O 18
ATOM 28361 N N . ALA A 1 117 ? 2.434 13.697 -5.511 1.00 0.00 117 ALA A N 18
ATOM 28362 C CA . ALA A 1 117 ? 2.752 14.621 -6.585 1.00 0.00 117 ALA A CA 18
ATOM 28363 C C . ALA A 1 117 ? 3.290 15.939 -6.043 1.00 0.00 117 ALA A C 18
ATOM 28364 O O . ALA A 1 117 ? 2.869 16.407 -4.981 1.00 0.00 117 ALA A O 18
ATOM 28371 N N . GLU A 1 118 ? 4.229 16.523 -6.771 1.00 0.00 118 GLU A N 18
ATOM 28372 C CA . GLU A 1 118 ? 4.782 17.818 -6.423 1.00 0.00 118 GLU A CA 18
ATOM 28373 C C . GLU A 1 118 ? 5.143 18.565 -7.699 1.00 0.00 118 GLU A C 18
ATOM 28374 O O . GLU A 1 118 ? 5.466 19.767 -7.624 1.00 0.00 118 GLU A O 18
ATOM 28387 N N . SER A 1 1 ? 20.348 -10.544 1.420 1.00 0.00 1 SER A N 19
ATOM 28388 C CA . SER A 1 1 ? 18.978 -10.736 0.904 1.00 0.00 1 SER A CA 19
ATOM 28389 C C . SER A 1 1 ? 18.630 -12.218 0.863 1.00 0.00 1 SER A C 19
ATOM 28390 O O . SER A 1 1 ? 19.459 -13.049 0.485 1.00 0.00 1 SER A O 19
ATOM 28400 N N . LEU A 1 2 ? 17.411 -12.547 1.270 1.00 0.00 2 LEU A N 19
ATOM 28401 C CA . LEU A 1 2 ? 16.947 -13.927 1.257 1.00 0.00 2 LEU A CA 19
ATOM 28402 C C . LEU A 1 2 ? 16.664 -14.386 -0.168 1.00 0.00 2 LEU A C 19
ATOM 28403 O O . LEU A 1 2 ? 16.142 -13.619 -0.982 1.00 0.00 2 LEU A O 19
ATOM 28419 N N . PRO A 1 3 ? 17.021 -15.637 -0.492 1.00 0.00 3 PRO A N 19
ATOM 28420 C CA . PRO A 1 3 ? 16.784 -16.220 -1.814 1.00 0.00 3 PRO A CA 19
ATOM 28421 C C . PRO A 1 3 ? 15.318 -16.595 -2.028 1.00 0.00 3 PRO A C 19
ATOM 28422 O O . PRO A 1 3 ? 14.484 -16.394 -1.139 1.00 0.00 3 PRO A O 19
ATOM 28433 N N . ALA A 1 4 ? 15.024 -17.147 -3.210 1.00 0.00 4 ALA A N 19
ATOM 28434 C CA . ALA A 1 4 ? 13.669 -17.554 -3.600 1.00 0.00 4 ALA A CA 19
ATOM 28435 C C . ALA A 1 4 ? 12.732 -16.354 -3.756 1.00 0.00 4 ALA A C 19
ATOM 28436 O O . ALA A 1 4 ? 12.326 -16.013 -4.869 1.00 0.00 4 ALA A O 19
ATOM 28443 N N . SER A 1 5 ? 12.388 -15.727 -2.641 1.00 0.00 5 SER A N 19
ATOM 28444 C CA . SER A 1 5 ? 11.487 -14.583 -2.633 1.00 0.00 5 SER A CA 19
ATOM 28445 C C . SER A 1 5 ? 12.171 -13.328 -3.179 1.00 0.00 5 SER A C 19
ATOM 28446 O O . SER A 1 5 ? 13.367 -13.114 -2.960 1.00 0.00 5 SER A O 19
ATOM 28454 N N . ALA A 1 6 ? 11.411 -12.500 -3.888 1.00 0.00 6 ALA A N 19
ATOM 28455 C CA . ALA A 1 6 ? 11.936 -11.253 -4.432 1.00 0.00 6 ALA A CA 19
ATOM 28456 C C . ALA A 1 6 ? 12.023 -10.185 -3.342 1.00 0.00 6 ALA A C 19
ATOM 28457 O O . ALA A 1 6 ? 11.336 -9.161 -3.390 1.00 0.00 6 ALA A O 19
ATOM 28464 N N . ALA A 1 7 ? 12.891 -10.426 -2.365 1.00 0.00 7 ALA A N 19
ATOM 28465 C CA . ALA A 1 7 ? 13.035 -9.542 -1.214 1.00 0.00 7 ALA A CA 19
ATOM 28466 C C . ALA A 1 7 ? 13.808 -8.272 -1.565 1.00 0.00 7 ALA A C 19
ATOM 28467 O O . ALA A 1 7 ? 14.013 -7.408 -0.717 1.00 0.00 7 ALA A O 19
ATOM 28474 N N . LYS A 1 8 ? 14.235 -8.160 -2.818 1.00 0.00 8 LYS A N 19
ATOM 28475 C CA . LYS A 1 8 ? 14.964 -6.978 -3.267 1.00 0.00 8 LYS A CA 19
ATOM 28476 C C . LYS A 1 8 ? 13.992 -5.878 -3.674 1.00 0.00 8 LYS A C 19
ATOM 28477 O O . LYS A 1 8 ? 14.395 -4.782 -4.064 1.00 0.00 8 LYS A O 19
ATOM 28496 N N . ASN A 1 9 ? 12.706 -6.183 -3.577 1.00 0.00 9 ASN A N 19
ATOM 28497 C CA . ASN A 1 9 ? 11.657 -5.222 -3.901 1.00 0.00 9 ASN A CA 19
ATOM 28498 C C . ASN A 1 9 ? 11.238 -4.451 -2.649 1.00 0.00 9 ASN A C 19
ATOM 28499 O O . ASN A 1 9 ? 10.719 -3.335 -2.735 1.00 0.00 9 ASN A O 19
ATOM 28510 N N . ALA A 1 10 ? 11.505 -5.043 -1.488 1.00 0.00 10 ALA A N 19
ATOM 28511 C CA . ALA A 1 10 ? 11.114 -4.461 -0.212 1.00 0.00 10 ALA A CA 19
ATOM 28512 C C . ALA A 1 10 ? 11.939 -3.217 0.102 1.00 0.00 10 ALA A C 19
ATOM 28513 O O . ALA A 1 10 ? 13.052 -3.310 0.623 1.00 0.00 10 ALA A O 19
ATOM 28520 N N . LYS A 1 11 ? 11.402 -2.053 -0.232 1.00 0.00 11 LYS A N 19
ATOM 28521 C CA . LYS A 1 11 ? 12.088 -0.801 0.036 1.00 0.00 11 LYS A CA 19
ATOM 28522 C C . LYS A 1 11 ? 11.345 0.017 1.086 1.00 0.00 11 LYS A C 19
ATOM 28523 O O . LYS A 1 11 ? 11.567 -0.161 2.283 1.00 0.00 11 LYS A O 19
ATOM 28542 N N . LEU A 1 12 ? 10.472 0.916 0.619 1.00 0.00 12 LEU A N 19
ATOM 28543 C CA . LEU A 1 12 ? 9.728 1.837 1.489 1.00 0.00 12 LEU A CA 19
ATOM 28544 C C . LEU A 1 12 ? 10.680 2.813 2.191 1.00 0.00 12 LEU A C 19
ATOM 28545 O O . LEU A 1 12 ? 10.274 3.586 3.054 1.00 0.00 12 LEU A O 19
ATOM 28561 N N . ALA A 1 13 ? 11.950 2.771 1.808 1.00 0.00 13 ALA A N 19
ATOM 28562 C CA . ALA A 1 13 ? 12.954 3.659 2.375 1.00 0.00 13 ALA A CA 19
ATOM 28563 C C . ALA A 1 13 ? 13.491 4.598 1.304 1.00 0.00 13 ALA A C 19
ATOM 28564 O O . ALA A 1 13 ? 13.848 5.742 1.578 1.00 0.00 13 ALA A O 19
ATOM 28571 N N . THR A 1 14 ? 13.549 4.098 0.080 1.00 0.00 14 THR A N 19
ATOM 28572 C CA . THR A 1 14 ? 14.004 4.884 -1.053 1.00 0.00 14 THR A CA 19
ATOM 28573 C C . THR A 1 14 ? 12.898 5.809 -1.553 1.00 0.00 14 THR A C 19
ATOM 28574 O O . THR A 1 14 ? 13.162 6.819 -2.207 1.00 0.00 14 THR A O 19
ATOM 28585 N N . SER A 1 15 ? 11.659 5.460 -1.239 1.00 0.00 15 SER A N 19
ATOM 28586 C CA . SER A 1 15 ? 10.519 6.254 -1.647 1.00 0.00 15 SER A CA 19
ATOM 28587 C C . SER A 1 15 ? 10.339 7.451 -0.719 1.00 0.00 15 SER A C 19
ATOM 28588 O O . SER A 1 15 ? 9.457 7.456 0.139 1.00 0.00 15 SER A O 19
ATOM 28596 N N . ALA A 1 16 ? 11.182 8.464 -0.895 1.00 0.00 16 ALA A N 19
ATOM 28597 C CA . ALA A 1 16 ? 11.061 9.699 -0.133 1.00 0.00 16 ALA A CA 19
ATOM 28598 C C . ALA A 1 16 ? 9.694 10.327 -0.369 1.00 0.00 16 ALA A C 19
ATOM 28599 O O . ALA A 1 16 ? 9.149 11.015 0.493 1.00 0.00 16 ALA A O 19
ATOM 28606 N N . ALA A 1 17 ? 9.141 10.060 -1.547 1.00 0.00 17 ALA A N 19
ATOM 28607 C CA . ALA A 1 17 ? 7.812 10.530 -1.905 1.00 0.00 17 ALA A CA 19
ATOM 28608 C C . ALA A 1 17 ? 6.740 9.903 -1.014 1.00 0.00 17 ALA A C 19
ATOM 28609 O O . ALA A 1 17 ? 5.744 10.543 -0.692 1.00 0.00 17 ALA A O 19
ATOM 28616 N N . PHE A 1 18 ? 6.960 8.656 -0.599 1.00 0.00 18 PHE A N 19
ATOM 28617 C CA . PHE A 1 18 ? 6.003 7.951 0.251 1.00 0.00 18 PHE A CA 19
ATOM 28618 C C . PHE A 1 18 ? 6.046 8.528 1.657 1.00 0.00 18 PHE A C 19
ATOM 28619 O O . PHE A 1 18 ? 5.045 8.542 2.368 1.00 0.00 18 PHE A O 19
ATOM 28636 N N . ALA A 1 19 ? 7.220 9.005 2.046 1.00 0.00 19 ALA A N 19
ATOM 28637 C CA . ALA A 1 19 ? 7.382 9.690 3.321 1.00 0.00 19 ALA A CA 19
ATOM 28638 C C . ALA A 1 19 ? 6.619 11.011 3.331 1.00 0.00 19 ALA A C 19
ATOM 28639 O O . ALA A 1 19 ? 6.030 11.388 4.346 1.00 0.00 19 ALA A O 19
ATOM 28646 N N . LYS A 1 20 ? 6.626 11.715 2.198 1.00 0.00 20 LYS A N 19
ATOM 28647 C CA . LYS A 1 20 ? 5.857 12.948 2.063 1.00 0.00 20 LYS A CA 19
ATOM 28648 C C . LYS A 1 20 ? 4.373 12.608 2.032 1.00 0.00 20 LYS A C 19
ATOM 28649 O O . LYS A 1 20 ? 3.534 13.318 2.591 1.00 0.00 20 LYS A O 19
ATOM 28668 N N . GLN A 1 21 ? 4.079 11.488 1.388 1.00 0.00 21 GLN A N 19
ATOM 28669 C CA . GLN A 1 21 ? 2.728 10.949 1.311 1.00 0.00 21 GLN A CA 19
ATOM 28670 C C . GLN A 1 21 ? 2.220 10.559 2.698 1.00 0.00 21 GLN A C 19
ATOM 28671 O O . GLN A 1 21 ? 1.016 10.547 2.952 1.00 0.00 21 GLN A O 19
ATOM 28685 N N . ALA A 1 22 ? 3.149 10.264 3.602 1.00 0.00 22 ALA A N 19
ATOM 28686 C CA . ALA A 1 22 ? 2.809 9.840 4.954 1.00 0.00 22 ALA A CA 19
ATOM 28687 C C . ALA A 1 22 ? 2.186 10.971 5.769 1.00 0.00 22 ALA A C 19
ATOM 28688 O O . ALA A 1 22 ? 1.605 10.733 6.826 1.00 0.00 22 ALA A O 19
ATOM 28695 N N . GLU A 1 23 ? 2.316 12.202 5.291 1.00 0.00 23 GLU A N 19
ATOM 28696 C CA . GLU A 1 23 ? 1.673 13.328 5.950 1.00 0.00 23 GLU A CA 19
ATOM 28697 C C . GLU A 1 23 ? 0.540 13.871 5.088 1.00 0.00 23 GLU A C 19
ATOM 28698 O O . GLU A 1 23 ? -0.026 14.926 5.373 1.00 0.00 23 GLU A O 19
ATOM 28710 N N . GLY A 1 24 ? 0.214 13.140 4.031 1.00 0.00 24 GLY A N 19
ATOM 28711 C CA . GLY A 1 24 ? -0.918 13.506 3.203 1.00 0.00 24 GLY A CA 19
ATOM 28712 C C . GLY A 1 24 ? -2.203 12.945 3.770 1.00 0.00 24 GLY A C 19
ATOM 28713 O O . GLY A 1 24 ? -3.299 13.307 3.349 1.00 0.00 24 GLY A O 19
ATOM 28717 N N . THR A 1 25 ? -2.050 12.039 4.723 1.00 0.00 25 THR A N 19
ATOM 28718 C CA . THR A 1 25 ? -3.166 11.442 5.432 1.00 0.00 25 THR A CA 19
ATOM 28719 C C . THR A 1 25 ? -2.707 11.035 6.829 1.00 0.00 25 THR A C 19
ATOM 28720 O O . THR A 1 25 ? -1.583 10.559 6.995 1.00 0.00 25 THR A O 19
ATOM 28731 N N . THR A 1 26 ? -3.547 11.245 7.828 1.00 0.00 26 THR A N 19
ATOM 28732 C CA . THR A 1 26 ? -3.193 10.909 9.193 1.00 0.00 26 THR A CA 19
ATOM 28733 C C . THR A 1 26 ? -3.127 9.393 9.384 1.00 0.00 26 THR A C 19
ATOM 28734 O O . THR A 1 26 ? -4.152 8.741 9.594 1.00 0.00 26 THR A O 19
ATOM 28745 N N . CYS A 1 27 ? -1.920 8.843 9.309 1.00 0.00 27 CYS A N 19
ATOM 28746 C CA . CYS A 1 27 ? -1.726 7.404 9.413 1.00 0.00 27 CYS A CA 19
ATOM 28747 C C . CYS A 1 27 ? -0.377 7.076 10.038 1.00 0.00 27 CYS A C 19
ATOM 28748 O O . CYS A 1 27 ? 0.499 7.935 10.135 1.00 0.00 27 CYS A O 19
ATOM 28755 N N . ASN A 1 28 ? -0.216 5.828 10.451 1.00 0.00 28 ASN A N 19
ATOM 28756 C CA . ASN A 1 28 ? 1.031 5.367 11.040 1.00 0.00 28 ASN A CA 19
ATOM 28757 C C . ASN A 1 28 ? 1.651 4.304 10.146 1.00 0.00 28 ASN A C 19
ATOM 28758 O O . ASN A 1 28 ? 1.037 3.889 9.169 1.00 0.00 28 ASN A O 19
ATOM 28769 N N . VAL A 1 29 ? 2.851 3.857 10.489 1.00 0.00 29 VAL A N 19
ATOM 28770 C CA . VAL A 1 29 ? 3.564 2.856 9.695 1.00 0.00 29 VAL A CA 19
ATOM 28771 C C . VAL A 1 29 ? 2.727 1.583 9.497 1.00 0.00 29 VAL A C 19
ATOM 28772 O O . VAL A 1 29 ? 2.655 1.045 8.391 1.00 0.00 29 VAL A O 19
ATOM 28785 N N . GLY A 1 30 ? 2.070 1.124 10.557 1.00 0.00 30 GLY A N 19
ATOM 28786 C CA . GLY A 1 30 ? 1.309 -0.111 10.473 1.00 0.00 30 GLY A CA 19
ATOM 28787 C C . GLY A 1 30 ? -0.158 0.113 10.151 1.00 0.00 30 GLY A C 19
ATOM 28788 O O . GLY A 1 30 ? -0.966 -0.815 10.222 1.00 0.00 30 GLY A O 19
ATOM 28792 N N . SER A 1 31 ? -0.505 1.346 9.803 1.00 0.00 31 SER A N 19
ATOM 28793 C CA . SER A 1 31 ? -1.882 1.690 9.474 1.00 0.00 31 SER A CA 19
ATOM 28794 C C . SER A 1 31 ? -1.951 2.477 8.168 1.00 0.00 31 SER A C 19
ATOM 28795 O O . SER A 1 31 ? -3.024 2.892 7.731 1.00 0.00 31 SER A O 19
ATOM 28803 N N . ILE A 1 32 ? -0.801 2.661 7.543 1.00 0.00 32 ILE A N 19
ATOM 28804 C CA . ILE A 1 32 ? -0.720 3.401 6.297 1.00 0.00 32 ILE A CA 19
ATOM 28805 C C . ILE A 1 32 ? -0.901 2.450 5.128 1.00 0.00 32 ILE A C 19
ATOM 28806 O O . ILE A 1 32 ? -0.310 1.370 5.094 1.00 0.00 32 ILE A O 19
ATOM 28822 N N . ALA A 1 33 ? -1.745 2.827 4.191 1.00 0.00 33 ALA A N 19
ATOM 28823 C CA . ALA A 1 33 ? -2.060 1.953 3.082 1.00 0.00 33 ALA A CA 19
ATOM 28824 C C . ALA A 1 33 ? -2.284 2.727 1.804 1.00 0.00 33 ALA A C 19
ATOM 28825 O O . ALA A 1 33 ? -2.618 3.911 1.820 1.00 0.00 33 ALA A O 19
ATOM 28832 N N . CYS A 1 34 ? -2.089 2.044 0.696 1.00 0.00 34 CYS A N 19
ATOM 28833 C CA . CYS A 1 34 ? -2.425 2.592 -0.592 1.00 0.00 34 CYS A CA 19
ATOM 28834 C C . CYS A 1 34 ? -3.648 1.862 -1.123 1.00 0.00 34 CYS A C 19
ATOM 28835 O O . CYS A 1 34 ? -3.704 0.635 -1.092 1.00 0.00 34 CYS A O 19
ATOM 28842 N N . CYS A 1 35 ? -4.634 2.606 -1.573 1.00 0.00 35 CYS A N 19
ATOM 28843 C CA . CYS A 1 35 ? -5.860 2.012 -2.066 1.00 0.00 35 CYS A CA 19
ATOM 28844 C C . CYS A 1 35 ? -6.032 2.332 -3.534 1.00 0.00 35 CYS A C 19
ATOM 28845 O O . CYS A 1 35 ? -5.495 3.325 -4.026 1.00 0.00 35 CYS A O 19
ATOM 28852 N N . ASN A 1 36 ? -6.758 1.488 -4.240 1.00 0.00 36 ASN A N 19
ATOM 28853 C CA . ASN A 1 36 ? -7.030 1.730 -5.647 1.00 0.00 36 ASN A CA 19
ATOM 28854 C C . ASN A 1 36 ? -8.342 1.087 -6.053 1.00 0.00 36 ASN A C 19
ATOM 28855 O O . ASN A 1 36 ? -8.847 0.199 -5.362 1.00 0.00 36 ASN A O 19
ATOM 28866 N N . SER A 1 37 ? -8.911 1.572 -7.147 1.00 0.00 37 SER A N 19
ATOM 28867 C CA . SER A 1 37 ? -10.133 1.012 -7.702 1.00 0.00 37 SER A CA 19
ATOM 28868 C C . SER A 1 37 ? -9.974 -0.486 -7.958 1.00 0.00 37 SER A C 19
ATOM 28869 O O . SER A 1 37 ? -8.975 -0.921 -8.530 1.00 0.00 37 SER A O 19
ATOM 28877 N N . PRO A 1 38 ? -10.970 -1.288 -7.541 1.00 0.00 38 PRO A N 19
ATOM 28878 C CA . PRO A 1 38 ? -10.899 -2.758 -7.574 1.00 0.00 38 PRO A CA 19
ATOM 28879 C C . PRO A 1 38 ? -10.455 -3.317 -8.919 1.00 0.00 38 PRO A C 19
ATOM 28880 O O . PRO A 1 38 ? -9.792 -4.347 -8.973 1.00 0.00 38 PRO A O 19
ATOM 28891 N N . ALA A 1 39 ? -10.793 -2.623 -9.996 1.00 0.00 39 ALA A N 19
ATOM 28892 C CA . ALA A 1 39 ? -10.482 -3.087 -11.347 1.00 0.00 39 ALA A CA 19
ATOM 28893 C C . ALA A 1 39 ? -8.982 -3.276 -11.566 1.00 0.00 39 ALA A C 19
ATOM 28894 O O . ALA A 1 39 ? -8.569 -3.997 -12.473 1.00 0.00 39 ALA A O 19
ATOM 28901 N N . GLU A 1 40 ? -8.174 -2.640 -10.727 1.00 0.00 40 GLU A N 19
ATOM 28902 C CA . GLU A 1 40 ? -6.728 -2.699 -10.869 1.00 0.00 40 GLU A CA 19
ATOM 28903 C C . GLU A 1 40 ? -6.123 -3.678 -9.860 1.00 0.00 40 GLU A C 19
ATOM 28904 O O . GLU A 1 40 ? -5.395 -4.597 -10.237 1.00 0.00 40 GLU A O 19
ATOM 28916 N N . THR A 1 41 ? -6.445 -3.497 -8.588 1.00 0.00 41 THR A N 19
ATOM 28917 C CA . THR A 1 41 ? -5.890 -4.332 -7.530 1.00 0.00 41 THR A CA 19
ATOM 28918 C C . THR A 1 41 ? -6.428 -5.766 -7.592 1.00 0.00 41 THR A C 19
ATOM 28919 O O . THR A 1 41 ? -5.768 -6.706 -7.150 1.00 0.00 41 THR A O 19
ATOM 28930 N N . ASN A 1 42 ? -7.609 -5.932 -8.172 1.00 0.00 42 ASN A N 19
ATOM 28931 C CA . ASN A 1 42 ? -8.252 -7.242 -8.250 1.00 0.00 42 ASN A CA 19
ATOM 28932 C C . ASN A 1 42 ? -7.887 -7.953 -9.543 1.00 0.00 42 ASN A C 19
ATOM 28933 O O . ASN A 1 42 ? -8.555 -8.905 -9.942 1.00 0.00 42 ASN A O 19
ATOM 28944 N N . ASN A 1 43 ? -6.840 -7.457 -10.198 1.00 0.00 43 ASN A N 19
ATOM 28945 C CA . ASN A 1 43 ? -6.367 -8.015 -11.471 1.00 0.00 43 ASN A CA 19
ATOM 28946 C C . ASN A 1 43 ? -6.203 -9.533 -11.402 1.00 0.00 43 ASN A C 19
ATOM 28947 O O . ASN A 1 43 ? -6.414 -10.236 -12.390 1.00 0.00 43 ASN A O 19
ATOM 28958 N N . ASP A 1 44 ? -5.816 -10.031 -10.236 1.00 0.00 44 ASP A N 19
ATOM 28959 C CA . ASP A 1 44 ? -5.672 -11.465 -10.028 1.00 0.00 44 ASP A CA 19
ATOM 28960 C C . ASP A 1 44 ? -6.618 -11.927 -8.921 1.00 0.00 44 ASP A C 19
ATOM 28961 O O . ASP A 1 44 ? -6.960 -11.153 -8.023 1.00 0.00 44 ASP A O 19
ATOM 28970 N N . SER A 1 45 ? -7.029 -13.190 -8.988 1.00 0.00 45 SER A N 19
ATOM 28971 C CA . SER A 1 45 ? -8.009 -13.740 -8.059 1.00 0.00 45 SER A CA 19
ATOM 28972 C C . SER A 1 45 ? -7.364 -14.114 -6.725 1.00 0.00 45 SER A C 19
ATOM 28973 O O . SER A 1 45 ? -8.036 -14.178 -5.695 1.00 0.00 45 SER A O 19
ATOM 28981 N N . LEU A 1 46 ? -6.062 -14.374 -6.748 1.00 0.00 46 LEU A N 19
ATOM 28982 C CA . LEU A 1 46 ? -5.322 -14.654 -5.524 1.00 0.00 46 LEU A CA 19
ATOM 28983 C C . LEU A 1 46 ? -4.883 -13.338 -4.891 1.00 0.00 46 LEU A C 19
ATOM 28984 O O . LEU A 1 46 ? -4.867 -13.195 -3.667 1.00 0.00 46 LEU A O 19
ATOM 29000 N N . LEU A 1 47 ? -4.537 -12.382 -5.750 1.00 0.00 47 LEU A N 19
ATOM 29001 C CA . LEU A 1 47 ? -4.172 -11.031 -5.336 1.00 0.00 47 LEU A CA 19
ATOM 29002 C C . LEU A 1 47 ? -5.232 -10.418 -4.431 1.00 0.00 47 LEU A C 19
ATOM 29003 O O . LEU A 1 47 ? -4.907 -9.754 -3.451 1.00 0.00 47 LEU A O 19
ATOM 29019 N N . SER A 1 48 ? -6.497 -10.661 -4.757 1.00 0.00 48 SER A N 19
ATOM 29020 C CA . SER A 1 48 ? -7.606 -10.084 -4.009 1.00 0.00 48 SER A CA 19
ATOM 29021 C C . SER A 1 48 ? -7.641 -10.618 -2.571 1.00 0.00 48 SER A C 19
ATOM 29022 O O . SER A 1 48 ? -8.260 -10.020 -1.691 1.00 0.00 48 SER A O 19
ATOM 29030 N N . GLY A 1 49 ? -6.959 -11.739 -2.342 1.00 0.00 49 GLY A N 19
ATOM 29031 C CA . GLY A 1 49 ? -6.865 -12.298 -1.008 1.00 0.00 49 GLY A CA 19
ATOM 29032 C C . GLY A 1 49 ? -5.573 -11.900 -0.319 1.00 0.00 49 GLY A C 19
ATOM 29033 O O . GLY A 1 49 ? -5.509 -11.830 0.908 1.00 0.00 49 GLY A O 19
ATOM 29037 N N . LEU A 1 50 ? -4.547 -11.610 -1.116 1.00 0.00 50 LEU A N 19
ATOM 29038 C CA . LEU A 1 50 ? -3.248 -11.196 -0.586 1.00 0.00 50 LEU A CA 19
ATOM 29039 C C . LEU A 1 50 ? -3.297 -9.752 -0.102 1.00 0.00 50 LEU A C 19
ATOM 29040 O O . LEU A 1 50 ? -2.360 -9.268 0.525 1.00 0.00 50 LEU A O 19
ATOM 29056 N N . LEU A 1 51 ? -4.400 -9.074 -0.403 1.00 0.00 51 LEU A N 19
ATOM 29057 C CA . LEU A 1 51 ? -4.592 -7.685 0.004 1.00 0.00 51 LEU A CA 19
ATOM 29058 C C . LEU A 1 51 ? -4.689 -7.568 1.526 1.00 0.00 51 LEU A C 19
ATOM 29059 O O . LEU A 1 51 ? -4.610 -6.474 2.085 1.00 0.00 51 LEU A O 19
ATOM 29075 N N . GLY A 1 52 ? -4.867 -8.703 2.186 1.00 0.00 52 GLY A N 19
ATOM 29076 C CA . GLY A 1 52 ? -4.903 -8.734 3.629 1.00 0.00 52 GLY A CA 19
ATOM 29077 C C . GLY A 1 52 ? -4.368 -10.044 4.162 1.00 0.00 52 GLY A C 19
ATOM 29078 O O . GLY A 1 52 ? -5.116 -11.015 4.301 1.00 0.00 52 GLY A O 19
ATOM 29082 N N . ALA A 1 53 ? -3.081 -10.072 4.487 1.00 0.00 53 ALA A N 19
ATOM 29083 C CA . ALA A 1 53 ? -2.414 -11.319 4.839 1.00 0.00 53 ALA A CA 19
ATOM 29084 C C . ALA A 1 53 ? -2.676 -11.701 6.292 1.00 0.00 53 ALA A C 19
ATOM 29085 O O . ALA A 1 53 ? -1.755 -11.761 7.109 1.00 0.00 53 ALA A O 19
ATOM 29092 N N . GLY A 1 54 ? -3.939 -11.956 6.605 1.00 0.00 54 GLY A N 19
ATOM 29093 C CA . GLY A 1 54 ? -4.309 -12.356 7.946 1.00 0.00 54 GLY A CA 19
ATOM 29094 C C . GLY A 1 54 ? -5.746 -12.012 8.279 1.00 0.00 54 GLY A C 19
ATOM 29095 O O . GLY A 1 54 ? -6.007 -11.373 9.294 1.00 0.00 54 GLY A O 19
ATOM 29099 N N . LEU A 1 55 ? -6.674 -12.444 7.421 1.00 0.00 55 LEU A N 19
ATOM 29100 C CA . LEU A 1 55 ? -8.109 -12.209 7.623 1.00 0.00 55 LEU A CA 19
ATOM 29101 C C . LEU A 1 55 ? -8.435 -10.717 7.662 1.00 0.00 55 LEU A C 19
ATOM 29102 O O . LEU A 1 55 ? -9.215 -10.261 8.500 1.00 0.00 55 LEU A O 19
ATOM 29118 N N . LEU A 1 56 ? -7.846 -9.961 6.747 1.00 0.00 56 LEU A N 19
ATOM 29119 C CA . LEU A 1 56 ? -8.088 -8.527 6.686 1.00 0.00 56 LEU A CA 19
ATOM 29120 C C . LEU A 1 56 ? -9.330 -8.215 5.858 1.00 0.00 56 LEU A C 19
ATOM 29121 O O . LEU A 1 56 ? -10.041 -9.119 5.418 1.00 0.00 56 LEU A O 19
ATOM 29137 N N . ASN A 1 57 ? -9.575 -6.933 5.642 1.00 0.00 57 ASN A N 19
ATOM 29138 C CA . ASN A 1 57 ? -10.733 -6.483 4.902 1.00 0.00 57 ASN A CA 19
ATOM 29139 C C . ASN A 1 57 ? -10.325 -5.441 3.870 1.00 0.00 57 ASN A C 19
ATOM 29140 O O . ASN A 1 57 ? -9.143 -5.120 3.732 1.00 0.00 57 ASN A O 19
ATOM 29151 N N . GLY A 1 58 ? -11.307 -4.929 3.155 1.00 0.00 58 GLY A N 19
ATOM 29152 C CA . GLY A 1 58 ? -11.046 -3.972 2.101 1.00 0.00 58 GLY A CA 19
ATOM 29153 C C . GLY A 1 58 ? -11.472 -2.573 2.483 1.00 0.00 58 GLY A C 19
ATOM 29154 O O . GLY A 1 58 ? -11.402 -2.194 3.649 1.00 0.00 58 GLY A O 19
ATOM 29158 N N . LEU A 1 59 ? -11.930 -1.808 1.506 1.00 0.00 59 LEU A N 19
ATOM 29159 C CA . LEU A 1 59 ? -12.407 -0.458 1.757 1.00 0.00 59 LEU A CA 19
ATOM 29160 C C . LEU A 1 59 ? -13.661 -0.492 2.622 1.00 0.00 59 LEU A C 19
ATOM 29161 O O . LEU A 1 59 ? -14.454 -1.432 2.539 1.00 0.00 59 LEU A O 19
ATOM 29177 N N . SER A 1 60 ? -13.801 0.516 3.474 1.00 0.00 60 SER A N 19
ATOM 29178 C CA . SER A 1 60 ? -14.960 0.647 4.343 1.00 0.00 60 SER A CA 19
ATOM 29179 C C . SER A 1 60 ? -16.250 0.601 3.536 1.00 0.00 60 SER A C 19
ATOM 29180 O O . SER A 1 60 ? -16.544 1.514 2.763 1.00 0.00 60 SER A O 19
ATOM 29188 N N . GLY A 1 61 ? -16.993 -0.488 3.687 1.00 0.00 61 GLY A N 19
ATOM 29189 C CA . GLY A 1 61 ? -18.268 -0.617 3.013 1.00 0.00 61 GLY A CA 19
ATOM 29190 C C . GLY A 1 61 ? -18.129 -1.083 1.575 1.00 0.00 61 GLY A C 19
ATOM 29191 O O . GLY A 1 61 ? -18.779 -2.045 1.166 1.00 0.00 61 GLY A O 19
ATOM 29195 N N . ASN A 1 62 ? -17.276 -0.411 0.816 1.00 0.00 62 ASN A N 19
ATOM 29196 C CA . ASN A 1 62 ? -17.106 -0.715 -0.597 1.00 0.00 62 ASN A CA 19
ATOM 29197 C C . ASN A 1 62 ? -16.181 -1.903 -0.795 1.00 0.00 62 ASN A C 19
ATOM 29198 O O . ASN A 1 62 ? -14.956 -1.762 -0.835 1.00 0.00 62 ASN A O 19
ATOM 29209 N N . THR A 1 63 ? -16.779 -3.067 -0.912 1.00 0.00 63 THR A N 19
ATOM 29210 C CA . THR A 1 63 ? -16.039 -4.297 -1.119 1.00 0.00 63 THR A CA 19
ATOM 29211 C C . THR A 1 63 ? -15.352 -4.309 -2.483 1.00 0.00 63 THR A C 19
ATOM 29212 O O . THR A 1 63 ? -15.974 -4.039 -3.511 1.00 0.00 63 THR A O 19
ATOM 29223 N N . GLY A 1 64 ? -14.062 -4.606 -2.480 1.00 0.00 64 GLY A N 19
ATOM 29224 C CA . GLY A 1 64 ? -13.313 -4.669 -3.714 1.00 0.00 64 GLY A CA 19
ATOM 29225 C C . GLY A 1 64 ? -12.013 -3.900 -3.622 1.00 0.00 64 GLY A C 19
ATOM 29226 O O . GLY A 1 64 ? -10.948 -4.430 -3.930 1.00 0.00 64 GLY A O 19
ATOM 29230 N N . SER A 1 65 ? -12.099 -2.650 -3.182 1.00 0.00 65 SER A N 19
ATOM 29231 C CA . SER A 1 65 ? -10.920 -1.806 -3.044 1.00 0.00 65 SER A CA 19
ATOM 29232 C C . SER A 1 65 ? -10.179 -2.112 -1.746 1.00 0.00 65 SER A C 19
ATOM 29233 O O . SER A 1 65 ? -10.175 -1.307 -0.817 1.00 0.00 65 SER A O 19
ATOM 29241 N N . ALA A 1 66 ? -9.580 -3.292 -1.680 1.00 0.00 66 ALA A N 19
ATOM 29242 C CA . ALA A 1 66 ? -8.786 -3.680 -0.526 1.00 0.00 66 ALA A CA 19
ATOM 29243 C C . ALA A 1 66 ? -7.406 -3.048 -0.616 1.00 0.00 66 ALA A C 19
ATOM 29244 O O . ALA A 1 66 ? -6.806 -3.001 -1.690 1.00 0.00 66 ALA A O 19
ATOM 29251 N N . CYS A 1 67 ? -6.917 -2.548 0.502 1.00 0.00 67 CYS A N 19
ATOM 29252 C CA . CYS A 1 67 ? -5.659 -1.825 0.518 1.00 0.00 67 CYS A CA 19
ATOM 29253 C C . CYS A 1 67 ? -4.570 -2.603 1.242 1.00 0.00 67 CYS A C 19
ATOM 29254 O O . CYS A 1 67 ? -4.817 -3.238 2.274 1.00 0.00 67 CYS A O 19
ATOM 29261 N N . ALA A 1 68 ? -3.358 -2.530 0.711 1.00 0.00 68 ALA A N 19
ATOM 29262 C CA . ALA A 1 68 ? -2.216 -3.191 1.320 1.00 0.00 68 ALA A CA 19
ATOM 29263 C C . ALA A 1 68 ? -1.335 -2.165 2.018 1.00 0.00 68 ALA A C 19
ATOM 29264 O O . ALA A 1 68 ? -1.359 -0.982 1.682 1.00 0.00 68 ALA A O 19
ATOM 29271 N N . LYS A 1 69 ? -0.567 -2.622 2.995 1.00 0.00 69 LYS A N 19
ATOM 29272 C CA . LYS A 1 69 ? 0.209 -1.723 3.843 1.00 0.00 69 LYS A CA 19
ATOM 29273 C C . LYS A 1 69 ? 1.696 -1.900 3.574 1.00 0.00 69 LYS A C 19
ATOM 29274 O O . LYS A 1 69 ? 2.079 -2.708 2.730 1.00 0.00 69 LYS A O 19
ATOM 29293 N N . ALA A 1 70 ? 2.531 -1.165 4.301 1.00 0.00 70 ALA A N 19
ATOM 29294 C CA . ALA A 1 70 ? 3.976 -1.216 4.094 1.00 0.00 70 ALA A CA 19
ATOM 29295 C C . ALA A 1 70 ? 4.522 -2.620 4.334 1.00 0.00 70 ALA A C 19
ATOM 29296 O O . ALA A 1 70 ? 5.409 -3.079 3.618 1.00 0.00 70 ALA A O 19
ATOM 29303 N N . SER A 1 71 ? 3.976 -3.302 5.331 1.00 0.00 71 SER A N 19
ATOM 29304 C CA . SER A 1 71 ? 4.375 -4.670 5.626 1.00 0.00 71 SER A CA 19
ATOM 29305 C C . SER A 1 71 ? 3.993 -5.587 4.472 1.00 0.00 71 SER A C 19
ATOM 29306 O O . SER A 1 71 ? 4.764 -6.452 4.056 1.00 0.00 71 SER A O 19
ATOM 29314 N N . LEU A 1 72 ? 2.803 -5.364 3.933 1.00 0.00 72 LEU A N 19
ATOM 29315 C CA . LEU A 1 72 ? 2.298 -6.152 2.819 1.00 0.00 72 LEU A CA 19
ATOM 29316 C C . LEU A 1 72 ? 3.026 -5.804 1.523 1.00 0.00 72 LEU A C 19
ATOM 29317 O O . LEU A 1 72 ? 2.978 -6.554 0.545 1.00 0.00 72 LEU A O 19
ATOM 29333 N N . ILE A 1 73 ? 3.698 -4.669 1.516 1.00 0.00 73 ILE A N 19
ATOM 29334 C CA . ILE A 1 73 ? 4.538 -4.303 0.392 1.00 0.00 73 ILE A CA 19
ATOM 29335 C C . ILE A 1 73 ? 5.716 -5.277 0.294 1.00 0.00 73 ILE A C 19
ATOM 29336 O O . ILE A 1 73 ? 6.151 -5.638 -0.797 1.00 0.00 73 ILE A O 19
ATOM 29352 N N . ASP A 1 74 ? 6.187 -5.738 1.449 1.00 0.00 74 ASP A N 19
ATOM 29353 C CA . ASP A 1 74 ? 7.377 -6.582 1.509 1.00 0.00 74 ASP A CA 19
ATOM 29354 C C . ASP A 1 74 ? 7.037 -8.065 1.675 1.00 0.00 74 ASP A C 19
ATOM 29355 O O . ASP A 1 74 ? 7.666 -8.919 1.049 1.00 0.00 74 ASP A O 19
ATOM 29364 N N . GLN A 1 75 ? 6.025 -8.355 2.491 1.00 0.00 75 GLN A N 19
ATOM 29365 C CA . GLN A 1 75 ? 5.656 -9.734 2.835 1.00 0.00 75 GLN A CA 19
ATOM 29366 C C . GLN A 1 75 ? 5.464 -10.621 1.593 1.00 0.00 75 GLN A C 19
ATOM 29367 O O . GLN A 1 75 ? 5.704 -11.827 1.646 1.00 0.00 75 GLN A O 19
ATOM 29381 N N . LEU A 1 76 ? 5.047 -10.024 0.477 1.00 0.00 76 LEU A N 19
ATOM 29382 C CA . LEU A 1 76 ? 4.806 -10.791 -0.740 1.00 0.00 76 LEU A CA 19
ATOM 29383 C C . LEU A 1 76 ? 5.126 -9.982 -1.995 1.00 0.00 76 LEU A C 19
ATOM 29384 O O . LEU A 1 76 ? 5.293 -10.552 -3.072 1.00 0.00 76 LEU A O 19
ATOM 29400 N N . GLY A 1 77 ? 5.208 -8.662 -1.865 1.00 0.00 77 GLY A N 19
ATOM 29401 C CA . GLY A 1 77 ? 5.547 -7.840 -3.014 1.00 0.00 77 GLY A CA 19
ATOM 29402 C C . GLY A 1 77 ? 4.359 -7.610 -3.932 1.00 0.00 77 GLY A C 19
ATOM 29403 O O . GLY A 1 77 ? 4.431 -7.885 -5.133 1.00 0.00 77 GLY A O 19
ATOM 29407 N N . LEU A 1 78 ? 3.250 -7.153 -3.358 1.00 0.00 78 LEU A N 19
ATOM 29408 C CA . LEU A 1 78 ? 2.024 -6.911 -4.120 1.00 0.00 78 LEU A CA 19
ATOM 29409 C C . LEU A 1 78 ? 2.201 -5.739 -5.086 1.00 0.00 78 LEU A C 19
ATOM 29410 O O . LEU A 1 78 ? 1.827 -4.606 -4.786 1.00 0.00 78 LEU A O 19
ATOM 29426 N N . LEU A 1 79 ? 2.749 -6.032 -6.260 1.00 0.00 79 LEU A N 19
ATOM 29427 C CA . LEU A 1 79 ? 3.085 -5.003 -7.239 1.00 0.00 79 LEU A CA 19
ATOM 29428 C C . LEU A 1 79 ? 1.845 -4.356 -7.860 1.00 0.00 79 LEU A C 19
ATOM 29429 O O . LEU A 1 79 ? 1.954 -3.391 -8.615 1.00 0.00 79 LEU A O 19
ATOM 29445 N N . ALA A 1 80 ? 0.672 -4.883 -7.540 1.00 0.00 80 ALA A N 19
ATOM 29446 C CA . ALA A 1 80 ? -0.574 -4.317 -8.042 1.00 0.00 80 ALA A CA 19
ATOM 29447 C C . ALA A 1 80 ? -0.949 -3.062 -7.263 1.00 0.00 80 ALA A C 19
ATOM 29448 O O . ALA A 1 80 ? -1.769 -2.266 -7.710 1.00 0.00 80 ALA A O 19
ATOM 29455 N N . LEU A 1 81 ? -0.332 -2.885 -6.104 1.00 0.00 81 LEU A N 19
ATOM 29456 C CA . LEU A 1 81 ? -0.667 -1.776 -5.231 1.00 0.00 81 LEU A CA 19
ATOM 29457 C C . LEU A 1 81 ? 0.405 -0.696 -5.264 1.00 0.00 81 LEU A C 19
ATOM 29458 O O . LEU A 1 81 ? 0.131 0.470 -4.985 1.00 0.00 81 LEU A O 19
ATOM 29474 N N . VAL A 1 82 ? 1.627 -1.083 -5.601 1.00 0.00 82 VAL A N 19
ATOM 29475 C CA . VAL A 1 82 ? 2.730 -0.137 -5.617 1.00 0.00 82 VAL A CA 19
ATOM 29476 C C . VAL A 1 82 ? 3.045 0.309 -7.036 1.00 0.00 82 VAL A C 19
ATOM 29477 O O . VAL A 1 82 ? 3.034 -0.494 -7.971 1.00 0.00 82 VAL A O 19
ATOM 29490 N N . ASP A 1 83 ? 3.314 1.592 -7.188 1.00 0.00 83 ASP A N 19
ATOM 29491 C CA . ASP A 1 83 ? 3.753 2.139 -8.463 1.00 0.00 83 ASP A CA 19
ATOM 29492 C C . ASP A 1 83 ? 5.146 2.720 -8.294 1.00 0.00 83 ASP A C 19
ATOM 29493 O O . ASP A 1 83 ? 5.563 3.017 -7.176 1.00 0.00 83 ASP A O 19
ATOM 29502 N N . HIS A 1 84 ? 5.869 2.875 -9.385 1.00 0.00 84 HIS A N 19
ATOM 29503 C CA . HIS A 1 84 ? 7.213 3.404 -9.315 1.00 0.00 84 HIS A CA 19
ATOM 29504 C C . HIS A 1 84 ? 7.285 4.781 -9.947 1.00 0.00 84 HIS A C 19
ATOM 29505 O O . HIS A 1 84 ? 7.172 4.931 -11.163 1.00 0.00 84 HIS A O 19
ATOM 29520 N N . THR A 1 85 ? 7.493 5.777 -9.110 1.00 0.00 85 THR A N 19
ATOM 29521 C CA . THR A 1 85 ? 7.637 7.143 -9.563 1.00 0.00 85 THR A CA 19
ATOM 29522 C C . THR A 1 85 ? 9.111 7.501 -9.684 1.00 0.00 85 THR A C 19
ATOM 29523 O O . THR A 1 85 ? 9.972 6.619 -9.651 1.00 0.00 85 THR A O 19
ATOM 29534 N N . GLU A 1 86 ? 9.387 8.788 -9.846 1.00 0.00 86 GLU A N 19
ATOM 29535 C CA . GLU A 1 86 ? 10.755 9.289 -9.927 1.00 0.00 86 GLU A CA 19
ATOM 29536 C C . GLU A 1 86 ? 11.609 8.784 -8.759 1.00 0.00 86 GLU A C 19
ATOM 29537 O O . GLU A 1 86 ? 12.749 8.356 -8.956 1.00 0.00 86 GLU A O 19
ATOM 29549 N N . GLU A 1 87 ? 11.051 8.824 -7.552 1.00 0.00 87 GLU A N 19
ATOM 29550 C CA . GLU A 1 87 ? 11.749 8.353 -6.359 1.00 0.00 87 GLU A CA 19
ATOM 29551 C C . GLU A 1 87 ? 11.837 6.829 -6.338 1.00 0.00 87 GLU A C 19
ATOM 29552 O O . GLU A 1 87 ? 12.893 6.253 -6.609 1.00 0.00 87 GLU A O 19
ATOM 29564 N N . GLY A 1 88 ? 10.725 6.173 -6.025 1.00 0.00 88 GLY A N 19
ATOM 29565 C CA . GLY A 1 88 ? 10.739 4.729 -5.900 1.00 0.00 88 GLY A CA 19
ATOM 29566 C C . GLY A 1 88 ? 9.346 4.138 -5.812 1.00 0.00 88 GLY A C 19
ATOM 29567 O O . GLY A 1 88 ? 8.399 4.703 -6.357 1.00 0.00 88 GLY A O 19
ATOM 29571 N N . PRO A 1 89 ? 9.199 2.983 -5.136 1.00 0.00 89 PRO A N 19
ATOM 29572 C CA . PRO A 1 89 ? 7.904 2.319 -4.956 1.00 0.00 89 PRO A CA 19
ATOM 29573 C C . PRO A 1 89 ? 6.994 3.103 -4.016 1.00 0.00 89 PRO A C 19
ATOM 29574 O O . PRO A 1 89 ? 7.231 3.156 -2.805 1.00 0.00 89 PRO A O 19
ATOM 29585 N N . VAL A 1 90 ? 5.973 3.720 -4.584 1.00 0.00 90 VAL A N 19
ATOM 29586 C CA . VAL A 1 90 ? 5.054 4.565 -3.837 1.00 0.00 90 VAL A CA 19
ATOM 29587 C C . VAL A 1 90 ? 3.610 4.116 -4.040 1.00 0.00 90 VAL A C 19
ATOM 29588 O O . VAL A 1 90 ? 3.353 3.088 -4.667 1.00 0.00 90 VAL A O 19
ATOM 29601 N N . CYS A 1 91 ? 2.672 4.897 -3.517 1.00 0.00 91 CYS A N 19
ATOM 29602 C CA . CYS A 1 91 ? 1.255 4.602 -3.685 1.00 0.00 91 CYS A CA 19
ATOM 29603 C C . CYS A 1 91 ? 0.845 4.774 -5.145 1.00 0.00 91 CYS A C 19
ATOM 29604 O O . CYS A 1 91 ? 1.214 5.754 -5.793 1.00 0.00 91 CYS A O 19
ATOM 29611 N N . LYS A 1 92 ? 0.099 3.802 -5.654 1.00 0.00 92 LYS A N 19
ATOM 29612 C CA . LYS A 1 92 ? -0.337 3.801 -7.041 1.00 0.00 92 LYS A CA 19
ATOM 29613 C C . LYS A 1 92 ? -1.440 4.823 -7.288 1.00 0.00 92 LYS A C 19
ATOM 29614 O O . LYS A 1 92 ? -1.492 5.447 -8.349 1.00 0.00 92 LYS A O 19
ATOM 29633 N N . ASN A 1 93 ? -2.321 4.999 -6.310 1.00 0.00 93 ASN A N 19
ATOM 29634 C CA . ASN A 1 93 ? -3.515 5.808 -6.530 1.00 0.00 93 ASN A CA 19
ATOM 29635 C C . ASN A 1 93 ? -3.951 6.563 -5.275 1.00 0.00 93 ASN A C 19
ATOM 29636 O O . ASN A 1 93 ? -3.446 7.644 -4.984 1.00 0.00 93 ASN A O 19
ATOM 29647 N N . ILE A 1 94 ? -4.884 5.974 -4.532 1.00 0.00 94 ILE A N 19
ATOM 29648 C CA . ILE A 1 94 ? -5.573 6.669 -3.447 1.00 0.00 94 ILE A CA 19
ATOM 29649 C C . ILE A 1 94 ? -4.893 6.436 -2.099 1.00 0.00 94 ILE A C 19
ATOM 29650 O O . ILE A 1 94 ? -4.562 5.304 -1.746 1.00 0.00 94 ILE A O 19
ATOM 29666 N N . VAL A 1 95 ? -4.687 7.513 -1.352 1.00 0.00 95 VAL A N 19
ATOM 29667 C CA . VAL A 1 95 ? -4.105 7.428 -0.015 1.00 0.00 95 VAL A CA 19
ATOM 29668 C C . VAL A 1 95 ? -5.195 7.196 1.029 1.00 0.00 95 VAL A C 19
ATOM 29669 O O . VAL A 1 95 ? -6.215 7.893 1.039 1.00 0.00 95 VAL A O 19
ATOM 29682 N N . ALA A 1 96 ? -4.991 6.214 1.900 1.00 0.00 96 ALA A N 19
ATOM 29683 C CA . ALA A 1 96 ? -5.979 5.889 2.914 1.00 0.00 96 ALA A CA 19
ATOM 29684 C C . ALA A 1 96 ? -5.337 5.226 4.126 1.00 0.00 96 ALA A C 19
ATOM 29685 O O . ALA A 1 96 ? -4.138 4.946 4.136 1.00 0.00 96 ALA A O 19
ATOM 29692 N N . CYS A 1 97 ? -6.148 4.971 5.141 1.00 0.00 97 CYS A N 19
ATOM 29693 C CA . CYS A 1 97 ? -5.674 4.349 6.365 1.00 0.00 97 CYS A CA 19
ATOM 29694 C C . CYS A 1 97 ? -6.270 2.959 6.523 1.00 0.00 97 CYS A C 19
ATOM 29695 O O . CYS A 1 97 ? -7.487 2.790 6.485 1.00 0.00 97 CYS A O 19
ATOM 29702 N N . CYS A 1 98 ? -5.412 1.970 6.700 1.00 0.00 98 CYS A N 19
ATOM 29703 C CA . CYS A 1 98 ? -5.848 0.585 6.792 1.00 0.00 98 CYS A CA 19
ATOM 29704 C C . CYS A 1 98 ? -4.983 -0.173 7.791 1.00 0.00 98 CYS A C 19
ATOM 29705 O O . CYS A 1 98 ? -3.756 -0.124 7.717 1.00 0.00 98 CYS A O 19
ATOM 29712 N N . PRO A 1 99 ? -5.610 -0.873 8.744 1.00 0.00 99 PRO A N 19
ATOM 29713 C CA . PRO A 1 99 ? -4.900 -1.588 9.802 1.00 0.00 99 PRO A CA 19
ATOM 29714 C C . PRO A 1 99 ? -4.514 -3.016 9.399 1.00 0.00 99 PRO A C 19
ATOM 29715 O O . PRO A 1 99 ? -5.347 -3.780 8.913 1.00 0.00 99 PRO A O 19
ATOM 29726 N N . GLU A 1 100 ? -3.250 -3.378 9.595 1.00 0.00 100 GLU A N 19
ATOM 29727 C CA . GLU A 1 100 ? -2.805 -4.737 9.314 1.00 0.00 100 GLU A CA 19
ATOM 29728 C C . GLU A 1 100 ? -3.238 -5.684 10.422 1.00 0.00 100 GLU A C 19
ATOM 29729 O O . GLU A 1 100 ? -2.594 -5.778 11.465 1.00 0.00 100 GLU A O 19
ATOM 29741 N N . GLY A 1 101 ? -4.344 -6.365 10.189 1.00 0.00 101 GLY A N 19
ATOM 29742 C CA . GLY A 1 101 ? -4.844 -7.339 11.135 1.00 0.00 101 GLY A CA 19
ATOM 29743 C C . GLY A 1 101 ? -6.234 -7.794 10.767 1.00 0.00 101 GLY A C 19
ATOM 29744 O O . GLY A 1 101 ? -6.492 -8.988 10.655 1.00 0.00 101 GLY A O 19
ATOM 29748 N N . THR A 1 102 ? -7.124 -6.831 10.583 1.00 0.00 102 THR A N 19
ATOM 29749 C CA . THR A 1 102 ? -8.483 -7.088 10.135 1.00 0.00 102 THR A CA 19
ATOM 29750 C C . THR A 1 102 ? -9.252 -5.774 10.100 1.00 0.00 102 THR A C 19
ATOM 29751 O O . THR A 1 102 ? -8.677 -4.715 10.368 1.00 0.00 102 THR A O 19
ATOM 29762 N N . THR A 1 103 ? -10.540 -5.848 9.781 1.00 0.00 103 THR A N 19
ATOM 29763 C CA . THR A 1 103 ? -11.384 -4.663 9.635 1.00 0.00 103 THR A CA 19
ATOM 29764 C C . THR A 1 103 ? -11.035 -3.893 8.364 1.00 0.00 103 THR A C 19
ATOM 29765 O O . THR A 1 103 ? -9.952 -4.049 7.797 1.00 0.00 103 THR A O 19
ATOM 29776 N N . ASN A 1 104 ? -11.982 -3.087 7.913 1.00 0.00 104 ASN A N 19
ATOM 29777 C CA . ASN A 1 104 ? -11.852 -2.349 6.668 1.00 0.00 104 ASN A CA 19
ATOM 29778 C C . ASN A 1 104 ? -10.926 -1.150 6.824 1.00 0.00 104 ASN A C 19
ATOM 29779 O O . ASN A 1 104 ? -10.505 -0.811 7.928 1.00 0.00 104 ASN A O 19
ATOM 29790 N N . CYS A 1 105 ? -10.650 -0.494 5.710 1.00 0.00 105 CYS A N 19
ATOM 29791 C CA . CYS A 1 105 ? -9.774 0.663 5.694 1.00 0.00 105 CYS A CA 19
ATOM 29792 C C . CYS A 1 105 ? -10.579 1.920 5.385 1.00 0.00 105 CYS A C 19
ATOM 29793 O O . CYS A 1 105 ? -11.603 1.861 4.700 1.00 0.00 105 CYS A O 19
ATOM 29800 N N . VAL A 1 106 ? -10.122 3.053 5.898 1.00 0.00 106 VAL A N 19
ATOM 29801 C CA . VAL A 1 106 ? -10.827 4.310 5.714 1.00 0.00 106 VAL A CA 19
ATOM 29802 C C . VAL A 1 106 ? -10.089 5.200 4.717 1.00 0.00 106 VAL A C 19
ATOM 29803 O O . VAL A 1 106 ? -8.868 5.346 4.783 1.00 0.00 106 VAL A O 19
ATOM 29816 N N . ALA A 1 107 ? -10.829 5.770 3.779 1.00 0.00 107 ALA A N 19
ATOM 29817 C CA . ALA A 1 107 ? -10.245 6.648 2.777 1.00 0.00 107 ALA A CA 19
ATOM 29818 C C . ALA A 1 107 ? -10.679 8.085 3.017 1.00 0.00 107 ALA A C 19
ATOM 29819 O O . ALA A 1 107 ? -11.869 8.391 2.998 1.00 0.00 107 ALA A O 19
ATOM 29826 N N . VAL A 1 108 ? -9.714 8.959 3.253 1.00 0.00 108 VAL A N 19
ATOM 29827 C CA . VAL A 1 108 ? -10.010 10.352 3.534 1.00 0.00 108 VAL A CA 19
ATOM 29828 C C . VAL A 1 108 ? -9.483 11.249 2.426 1.00 0.00 108 VAL A C 19
ATOM 29829 O O . VAL A 1 108 ? -9.430 12.472 2.569 1.00 0.00 108 VAL A O 19
ATOM 29842 N N . ASP A 1 109 ? -9.119 10.635 1.311 1.00 0.00 109 ASP A N 19
ATOM 29843 C CA . ASP A 1 109 ? -8.598 11.376 0.169 1.00 0.00 109 ASP A CA 19
ATOM 29844 C C . ASP A 1 109 ? -9.709 12.173 -0.494 1.00 0.00 109 ASP A C 19
ATOM 29845 O O . ASP A 1 109 ? -10.733 11.620 -0.906 1.00 0.00 109 ASP A O 19
ATOM 29854 N N . ASN A 1 110 ? -9.506 13.472 -0.570 1.00 0.00 110 ASN A N 19
ATOM 29855 C CA . ASN A 1 110 ? -10.451 14.361 -1.212 1.00 0.00 110 ASN A CA 19
ATOM 29856 C C . ASN A 1 110 ? -9.710 15.260 -2.185 1.00 0.00 110 ASN A C 19
ATOM 29857 O O . ASN A 1 110 ? -9.370 16.399 -1.854 1.00 0.00 110 ASN A O 19
ATOM 29868 N N . ALA A 1 111 ? -9.442 14.717 -3.373 1.00 0.00 111 ALA A N 19
ATOM 29869 C CA . ALA A 1 111 ? -8.684 15.410 -4.414 1.00 0.00 111 ALA A CA 19
ATOM 29870 C C . ALA A 1 111 ? -7.235 15.632 -3.991 1.00 0.00 111 ALA A C 19
ATOM 29871 O O . ALA A 1 111 ? -6.653 16.691 -4.236 1.00 0.00 111 ALA A O 19
ATOM 29878 N N . GLY A 1 112 ? -6.662 14.629 -3.346 1.00 0.00 112 GLY A N 19
ATOM 29879 C CA . GLY A 1 112 ? -5.267 14.694 -2.954 1.00 0.00 112 GLY A CA 19
ATOM 29880 C C . GLY A 1 112 ? -4.435 13.636 -3.647 1.00 0.00 112 GLY A C 19
ATOM 29881 O O . GLY A 1 112 ? -3.235 13.812 -3.863 1.00 0.00 112 GLY A O 19
ATOM 29885 N N . ALA A 1 113 ? -5.075 12.525 -3.985 1.00 0.00 113 ALA A N 19
ATOM 29886 C CA . ALA A 1 113 ? -4.416 11.440 -4.692 1.00 0.00 113 ALA A CA 19
ATOM 29887 C C . ALA A 1 113 ? -4.051 11.846 -6.118 1.00 0.00 113 ALA A C 19
ATOM 29888 O O . ALA A 1 113 ? -4.717 12.682 -6.731 1.00 0.00 113 ALA A O 19
ATOM 29895 N N . GLY A 1 114 ? -2.993 11.244 -6.647 1.00 0.00 114 GLY A N 19
ATOM 29896 C CA . GLY A 1 114 ? -2.551 11.565 -7.989 1.00 0.00 114 GLY A CA 19
ATOM 29897 C C . GLY A 1 114 ? -1.140 12.111 -8.014 1.00 0.00 114 GLY A C 19
ATOM 29898 O O . GLY A 1 114 ? -0.515 12.185 -9.069 1.00 0.00 114 GLY A O 19
ATOM 29902 N N . THR A 1 115 ? -0.635 12.488 -6.850 1.00 0.00 115 THR A N 19
ATOM 29903 C CA . THR A 1 115 ? 0.719 12.998 -6.740 1.00 0.00 115 THR A CA 19
ATOM 29904 C C . THR A 1 115 ? 1.411 12.421 -5.508 1.00 0.00 115 THR A C 19
ATOM 29905 O O . THR A 1 115 ? 0.779 11.768 -4.674 1.00 0.00 115 THR A O 19
ATOM 29916 N N . LYS A 1 116 ? 2.712 12.649 -5.410 1.00 0.00 116 LYS A N 19
ATOM 29917 C CA . LYS A 1 116 ? 3.495 12.160 -4.285 1.00 0.00 116 LYS A CA 19
ATOM 29918 C C . LYS A 1 116 ? 4.306 13.295 -3.677 1.00 0.00 116 LYS A C 19
ATOM 29919 O O . LYS A 1 116 ? 4.552 13.330 -2.475 1.00 0.00 116 LYS A O 19
ATOM 29938 N N . ALA A 1 117 ? 4.722 14.222 -4.524 1.00 0.00 117 ALA A N 19
ATOM 29939 C CA . ALA A 1 117 ? 5.460 15.390 -4.084 1.00 0.00 117 ALA A CA 19
ATOM 29940 C C . ALA A 1 117 ? 4.705 16.654 -4.467 1.00 0.00 117 ALA A C 19
ATOM 29941 O O . ALA A 1 117 ? 4.125 16.728 -5.553 1.00 0.00 117 ALA A O 19
ATOM 29948 N N . GLU A 1 118 ? 4.693 17.632 -3.575 1.00 0.00 118 GLU A N 19
ATOM 29949 C CA . GLU A 1 118 ? 4.039 18.899 -3.850 1.00 0.00 118 GLU A CA 19
ATOM 29950 C C . GLU A 1 118 ? 4.781 20.031 -3.149 1.00 0.00 118 GLU A C 19
ATOM 29951 O O . GLU A 1 118 ? 4.684 21.184 -3.616 1.00 0.00 118 GLU A O 19
ATOM 29964 N N . SER A 1 1 ? 29.838 1.840 -13.341 1.00 0.00 1 SER A N 20
ATOM 29965 C CA . SER A 1 1 ? 30.300 0.497 -12.931 1.00 0.00 1 SER A CA 20
ATOM 29966 C C . SER A 1 1 ? 29.727 0.118 -11.572 1.00 0.00 1 SER A C 20
ATOM 29967 O O . SER A 1 1 ? 29.577 0.973 -10.698 1.00 0.00 1 SER A O 20
ATOM 29977 N N . LEU A 1 2 ? 29.404 -1.167 -11.419 1.00 0.00 2 LEU A N 20
ATOM 29978 C CA . LEU A 1 2 ? 28.917 -1.725 -10.157 1.00 0.00 2 LEU A CA 20
ATOM 29979 C C . LEU A 1 2 ? 27.716 -0.953 -9.603 1.00 0.00 2 LEU A C 20
ATOM 29980 O O . LEU A 1 2 ? 27.831 -0.219 -8.622 1.00 0.00 2 LEU A O 20
ATOM 29996 N N . PRO A 1 3 ? 26.536 -1.129 -10.213 1.00 0.00 3 PRO A N 20
ATOM 29997 C CA . PRO A 1 3 ? 25.303 -0.463 -9.775 1.00 0.00 3 PRO A CA 20
ATOM 29998 C C . PRO A 1 3 ? 24.621 -1.194 -8.619 1.00 0.00 3 PRO A C 20
ATOM 29999 O O . PRO A 1 3 ? 23.415 -1.061 -8.413 1.00 0.00 3 PRO A O 20
ATOM 30010 N N . ALA A 1 4 ? 25.403 -1.954 -7.863 1.00 0.00 4 ALA A N 20
ATOM 30011 C CA . ALA A 1 4 ? 24.870 -2.791 -6.790 1.00 0.00 4 ALA A CA 20
ATOM 30012 C C . ALA A 1 4 ? 24.272 -1.945 -5.672 1.00 0.00 4 ALA A C 20
ATOM 30013 O O . ALA A 1 4 ? 23.296 -2.339 -5.032 1.00 0.00 4 ALA A O 20
ATOM 30020 N N . SER A 1 5 ? 24.856 -0.780 -5.449 1.00 0.00 5 SER A N 20
ATOM 30021 C CA . SER A 1 5 ? 24.386 0.132 -4.420 1.00 0.00 5 SER A CA 20
ATOM 30022 C C . SER A 1 5 ? 23.182 0.946 -4.905 1.00 0.00 5 SER A C 20
ATOM 30023 O O . SER A 1 5 ? 22.544 1.656 -4.126 1.00 0.00 5 SER A O 20
ATOM 30031 N N . ALA A 1 6 ? 22.860 0.823 -6.189 1.00 0.00 6 ALA A N 20
ATOM 30032 C CA . ALA A 1 6 ? 21.741 1.556 -6.770 1.00 0.00 6 ALA A CA 20
ATOM 30033 C C . ALA A 1 6 ? 20.508 0.666 -6.877 1.00 0.00 6 ALA A C 20
ATOM 30034 O O . ALA A 1 6 ? 19.470 1.078 -7.399 1.00 0.00 6 ALA A O 20
ATOM 30041 N N . ALA A 1 7 ? 20.633 -0.559 -6.383 1.00 0.00 7 ALA A N 20
ATOM 30042 C CA . ALA A 1 7 ? 19.533 -1.515 -6.401 1.00 0.00 7 ALA A CA 20
ATOM 30043 C C . ALA A 1 7 ? 18.419 -1.081 -5.453 1.00 0.00 7 ALA A C 20
ATOM 30044 O O . ALA A 1 7 ? 18.677 -0.520 -4.386 1.00 0.00 7 ALA A O 20
ATOM 30051 N N . LYS A 1 8 ? 17.181 -1.331 -5.847 1.00 0.00 8 LYS A N 20
ATOM 30052 C CA . LYS A 1 8 ? 16.035 -0.961 -5.031 1.00 0.00 8 LYS A CA 20
ATOM 30053 C C . LYS A 1 8 ? 14.887 -1.930 -5.256 1.00 0.00 8 LYS A C 20
ATOM 30054 O O . LYS A 1 8 ? 14.479 -2.186 -6.389 1.00 0.00 8 LYS A O 20
ATOM 30073 N N . ASN A 1 9 ? 14.386 -2.471 -4.160 1.00 0.00 9 ASN A N 20
ATOM 30074 C CA . ASN A 1 9 ? 13.306 -3.437 -4.207 1.00 0.00 9 ASN A CA 20
ATOM 30075 C C . ASN A 1 9 ? 12.054 -2.853 -3.570 1.00 0.00 9 ASN A C 20
ATOM 30076 O O . ASN A 1 9 ? 11.856 -1.637 -3.571 1.00 0.00 9 ASN A O 20
ATOM 30087 N N . ALA A 1 10 ? 11.227 -3.718 -3.010 1.00 0.00 10 ALA A N 20
ATOM 30088 C CA . ALA A 1 10 ? 9.976 -3.301 -2.396 1.00 0.00 10 ALA A CA 20
ATOM 30089 C C . ALA A 1 10 ? 10.189 -2.894 -0.940 1.00 0.00 10 ALA A C 20
ATOM 30090 O O . ALA A 1 10 ? 9.758 -3.586 -0.019 1.00 0.00 10 ALA A O 20
ATOM 30097 N N . LYS A 1 11 ? 10.881 -1.782 -0.737 1.00 0.00 11 LYS A N 20
ATOM 30098 C CA . LYS A 1 11 ? 11.079 -1.247 0.603 1.00 0.00 11 LYS A CA 20
ATOM 30099 C C . LYS A 1 11 ? 10.291 0.031 0.776 1.00 0.00 11 LYS A C 20
ATOM 30100 O O . LYS A 1 11 ? 10.079 0.770 -0.188 1.00 0.00 11 LYS A O 20
ATOM 30119 N N . LEU A 1 12 ? 9.886 0.297 2.004 1.00 0.00 12 LEU A N 20
ATOM 30120 C CA . LEU A 1 12 ? 9.227 1.549 2.330 1.00 0.00 12 LEU A CA 20
ATOM 30121 C C . LEU A 1 12 ? 10.258 2.672 2.468 1.00 0.00 12 LEU A C 20
ATOM 30122 O O . LEU A 1 12 ? 9.962 3.840 2.222 1.00 0.00 12 LEU A O 20
ATOM 30138 N N . ALA A 1 13 ? 11.477 2.302 2.845 1.00 0.00 13 ALA A N 20
ATOM 30139 C CA . ALA A 1 13 ? 12.560 3.269 3.037 1.00 0.00 13 ALA A CA 20
ATOM 30140 C C . ALA A 1 13 ? 12.940 3.957 1.726 1.00 0.00 13 ALA A C 20
ATOM 30141 O O . ALA A 1 13 ? 13.403 5.100 1.726 1.00 0.00 13 ALA A O 20
ATOM 30148 N N . THR A 1 14 ? 12.743 3.255 0.616 1.00 0.00 14 THR A N 20
ATOM 30149 C CA . THR A 1 14 ? 13.064 3.788 -0.701 1.00 0.00 14 THR A CA 20
ATOM 30150 C C . THR A 1 14 ? 12.057 4.852 -1.122 1.00 0.00 14 THR A C 20
ATOM 30151 O O . THR A 1 14 ? 12.372 5.758 -1.894 1.00 0.00 14 THR A O 20
ATOM 30162 N N . SER A 1 15 ? 10.853 4.739 -0.596 1.00 0.00 15 SER A N 20
ATOM 30163 C CA . SER A 1 15 ? 9.765 5.630 -0.959 1.00 0.00 15 SER A CA 20
ATOM 30164 C C . SER A 1 15 ? 9.748 6.878 -0.079 1.00 0.00 15 SER A C 20
ATOM 30165 O O . SER A 1 15 ? 8.825 7.083 0.711 1.00 0.00 15 SER A O 20
ATOM 30173 N N . ALA A 1 16 ? 10.756 7.725 -0.238 1.00 0.00 16 ALA A N 20
ATOM 30174 C CA . ALA A 1 16 ? 10.809 8.982 0.492 1.00 0.00 16 ALA A CA 20
ATOM 30175 C C . ALA A 1 16 ? 9.723 9.910 -0.031 1.00 0.00 16 ALA A C 20
ATOM 30176 O O . ALA A 1 16 ? 9.167 10.729 0.705 1.00 0.00 16 ALA A O 20
ATOM 30183 N N . ALA A 1 17 ? 9.431 9.759 -1.318 1.00 0.00 17 ALA A N 20
ATOM 30184 C CA . ALA A 1 17 ? 8.341 10.473 -1.962 1.00 0.00 17 ALA A CA 20
ATOM 30185 C C . ALA A 1 17 ? 6.993 10.071 -1.360 1.00 0.00 17 ALA A C 20
ATOM 30186 O O . ALA A 1 17 ? 6.056 10.864 -1.328 1.00 0.00 17 ALA A O 20
ATOM 30193 N N . PHE A 1 18 ? 6.909 8.837 -0.875 1.00 0.00 18 PHE A N 20
ATOM 30194 C CA . PHE A 1 18 ? 5.680 8.336 -0.264 1.00 0.00 18 PHE A CA 20
ATOM 30195 C C . PHE A 1 18 ? 5.610 8.743 1.204 1.00 0.00 18 PHE A C 20
ATOM 30196 O O . PHE A 1 18 ? 4.529 8.948 1.753 1.00 0.00 18 PHE A O 20
ATOM 30213 N N . ALA A 1 19 ? 6.769 8.885 1.829 1.00 0.00 19 ALA A N 20
ATOM 30214 C CA . ALA A 1 19 ? 6.844 9.232 3.243 1.00 0.00 19 ALA A CA 20
ATOM 30215 C C . ALA A 1 19 ? 6.413 10.673 3.501 1.00 0.00 19 ALA A C 20
ATOM 30216 O O . ALA A 1 19 ? 6.317 11.107 4.651 1.00 0.00 19 ALA A O 20
ATOM 30223 N N . LYS A 1 20 ? 6.132 11.409 2.434 1.00 0.00 20 LYS A N 20
ATOM 30224 C CA . LYS A 1 20 ? 5.636 12.769 2.559 1.00 0.00 20 LYS A CA 20
ATOM 30225 C C . LYS A 1 20 ? 4.136 12.708 2.778 1.00 0.00 20 LYS A C 20
ATOM 30226 O O . LYS A 1 20 ? 3.529 13.594 3.382 1.00 0.00 20 LYS A O 20
ATOM 30245 N N . GLN A 1 21 ? 3.560 11.610 2.309 1.00 0.00 21 GLN A N 20
ATOM 30246 C CA . GLN A 1 21 ? 2.136 11.366 2.422 1.00 0.00 21 GLN A CA 20
ATOM 30247 C C . GLN A 1 21 ? 1.758 11.015 3.855 1.00 0.00 21 GLN A C 20
ATOM 30248 O O . GLN A 1 21 ? 0.636 11.266 4.293 1.00 0.00 21 GLN A O 20
ATOM 30262 N N . ALA A 1 22 ? 2.706 10.450 4.584 1.00 0.00 22 ALA A N 20
ATOM 30263 C CA . ALA A 1 22 ? 2.486 10.098 5.980 1.00 0.00 22 ALA A CA 20
ATOM 30264 C C . ALA A 1 22 ? 2.386 11.348 6.845 1.00 0.00 22 ALA A C 20
ATOM 30265 O O . ALA A 1 22 ? 1.993 11.285 8.009 1.00 0.00 22 ALA A O 20
ATOM 30272 N N . GLU A 1 23 ? 2.739 12.484 6.259 1.00 0.00 23 GLU A N 20
ATOM 30273 C CA . GLU A 1 23 ? 2.726 13.751 6.969 1.00 0.00 23 GLU A CA 20
ATOM 30274 C C . GLU A 1 23 ? 1.492 14.574 6.603 1.00 0.00 23 GLU A C 20
ATOM 30275 O O . GLU A 1 23 ? 0.805 15.104 7.480 1.00 0.00 23 GLU A O 20
ATOM 30287 N N . GLY A 1 24 ? 1.223 14.677 5.305 1.00 0.00 24 GLY A N 20
ATOM 30288 C CA . GLY A 1 24 ? 0.107 15.480 4.830 1.00 0.00 24 GLY A CA 20
ATOM 30289 C C . GLY A 1 24 ? -1.239 14.848 5.125 1.00 0.00 24 GLY A C 20
ATOM 30290 O O . GLY A 1 24 ? -2.164 15.524 5.575 1.00 0.00 24 GLY A O 20
ATOM 30294 N N . THR A 1 25 ? -1.349 13.551 4.870 1.00 0.00 25 THR A N 20
ATOM 30295 C CA . THR A 1 25 ? -2.597 12.831 5.089 1.00 0.00 25 THR A CA 20
ATOM 30296 C C . THR A 1 25 ? -2.687 12.321 6.524 1.00 0.00 25 THR A C 20
ATOM 30297 O O . THR A 1 25 ? -1.709 11.806 7.073 1.00 0.00 25 THR A O 20
ATOM 30308 N N . THR A 1 26 ? -3.854 12.477 7.134 1.00 0.00 26 THR A N 20
ATOM 30309 C CA . THR A 1 26 ? -4.051 12.083 8.517 1.00 0.00 26 THR A CA 20
ATOM 30310 C C . THR A 1 26 ? -4.325 10.585 8.642 1.00 0.00 26 THR A C 20
ATOM 30311 O O . THR A 1 26 ? -5.463 10.137 8.502 1.00 0.00 26 THR A O 20
ATOM 30322 N N . CYS A 1 27 ? -3.273 9.827 8.921 1.00 0.00 27 CYS A N 20
ATOM 30323 C CA . CYS A 1 27 ? -3.379 8.387 9.140 1.00 0.00 27 CYS A CA 20
ATOM 30324 C C . CYS A 1 27 ? -2.379 7.970 10.213 1.00 0.00 27 CYS A C 20
ATOM 30325 O O . CYS A 1 27 ? -1.661 8.810 10.756 1.00 0.00 27 CYS A O 20
ATOM 30332 N N . ASN A 1 28 ? -2.330 6.682 10.516 1.00 0.00 28 ASN A N 20
ATOM 30333 C CA . ASN A 1 28 ? -1.395 6.166 11.507 1.00 0.00 28 ASN A CA 20
ATOM 30334 C C . ASN A 1 28 ? -0.224 5.495 10.806 1.00 0.00 28 ASN A C 20
ATOM 30335 O O . ASN A 1 28 ? -0.424 4.737 9.861 1.00 0.00 28 ASN A O 20
ATOM 30346 N N . VAL A 1 29 ? 0.990 5.783 11.264 1.00 0.00 29 VAL A N 20
ATOM 30347 C CA . VAL A 1 29 ? 2.199 5.248 10.639 1.00 0.00 29 VAL A CA 20
ATOM 30348 C C . VAL A 1 29 ? 2.241 3.716 10.725 1.00 0.00 29 VAL A C 20
ATOM 30349 O O . VAL A 1 29 ? 2.794 3.054 9.851 1.00 0.00 29 VAL A O 20
ATOM 30362 N N . GLY A 1 30 ? 1.626 3.160 11.767 1.00 0.00 30 GLY A N 20
ATOM 30363 C CA . GLY A 1 30 ? 1.573 1.714 11.914 1.00 0.00 30 GLY A CA 20
ATOM 30364 C C . GLY A 1 30 ? 0.365 1.124 11.221 1.00 0.00 30 GLY A C 20
ATOM 30365 O O . GLY A 1 30 ? 0.058 -0.057 11.379 1.00 0.00 30 GLY A O 20
ATOM 30369 N N . SER A 1 31 ? -0.335 1.956 10.467 1.00 0.00 31 SER A N 20
ATOM 30370 C CA . SER A 1 31 ? -1.520 1.527 9.748 1.00 0.00 31 SER A CA 20
ATOM 30371 C C . SER A 1 31 ? -1.687 2.337 8.467 1.00 0.00 31 SER A C 20
ATOM 30372 O O . SER A 1 31 ? -2.787 2.779 8.133 1.00 0.00 31 SER A O 20
ATOM 30380 N N . ILE A 1 32 ? -0.588 2.548 7.762 1.00 0.00 32 ILE A N 20
ATOM 30381 C CA . ILE A 1 32 ? -0.644 3.239 6.488 1.00 0.00 32 ILE A CA 20
ATOM 30382 C C . ILE A 1 32 ? -0.663 2.219 5.356 1.00 0.00 32 ILE A C 20
ATOM 30383 O O . ILE A 1 32 ? 0.011 1.182 5.424 1.00 0.00 32 ILE A O 20
ATOM 30399 N N . ALA A 1 33 ? -1.462 2.489 4.340 1.00 0.00 33 ALA A N 20
ATOM 30400 C CA . ALA A 1 33 ? -1.668 1.530 3.280 1.00 0.00 33 ALA A CA 20
ATOM 30401 C C . ALA A 1 33 ? -1.930 2.212 1.948 1.00 0.00 33 ALA A C 20
ATOM 30402 O O . ALA A 1 33 ? -2.301 3.387 1.894 1.00 0.00 33 ALA A O 20
ATOM 30409 N N . CYS A 1 34 ? -1.739 1.457 0.882 1.00 0.00 34 CYS A N 20
ATOM 30410 C CA . CYS A 1 34 ? -2.070 1.912 -0.452 1.00 0.00 34 CYS A CA 20
ATOM 30411 C C . CYS A 1 34 ? -3.200 1.057 -1.005 1.00 0.00 34 CYS A C 20
ATOM 30412 O O . CYS A 1 34 ? -3.167 -0.173 -0.904 1.00 0.00 34 CYS A O 20
ATOM 30419 N N . CYS A 1 35 ? -4.209 1.710 -1.552 1.00 0.00 35 CYS A N 20
ATOM 30420 C CA . CYS A 1 35 ? -5.368 1.023 -2.097 1.00 0.00 35 CYS A CA 20
ATOM 30421 C C . CYS A 1 35 ? -5.552 1.381 -3.566 1.00 0.00 35 CYS A C 20
ATOM 30422 O O . CYS A 1 35 ? -4.964 2.347 -4.062 1.00 0.00 35 CYS A O 20
ATOM 30429 N N . ASN A 1 36 ? -6.367 0.602 -4.257 1.00 0.00 36 ASN A N 20
ATOM 30430 C CA . ASN A 1 36 ? -6.622 0.830 -5.672 1.00 0.00 36 ASN A CA 20
ATOM 30431 C C . ASN A 1 36 ? -8.045 0.423 -6.023 1.00 0.00 36 ASN A C 20
ATOM 30432 O O . ASN A 1 36 ? -8.683 -0.326 -5.278 1.00 0.00 36 ASN A O 20
ATOM 30443 N N . SER A 1 37 ? -8.542 0.944 -7.138 1.00 0.00 37 SER A N 20
ATOM 30444 C CA . SER A 1 37 ? -9.846 0.569 -7.658 1.00 0.00 37 SER A CA 20
ATOM 30445 C C . SER A 1 37 ? -9.958 -0.955 -7.800 1.00 0.00 37 SER A C 20
ATOM 30446 O O . SER A 1 37 ? -8.990 -1.627 -8.170 1.00 0.00 37 SER A O 20
ATOM 30454 N N . PRO A 1 38 ? -11.148 -1.506 -7.497 1.00 0.00 38 PRO A N 20
ATOM 30455 C CA . PRO A 1 38 ? -11.388 -2.956 -7.436 1.00 0.00 38 PRO A CA 20
ATOM 30456 C C . PRO A 1 38 ? -10.851 -3.744 -8.631 1.00 0.00 38 PRO A C 20
ATOM 30457 O O . PRO A 1 38 ? -10.219 -4.775 -8.444 1.00 0.00 38 PRO A O 20
ATOM 30468 N N . ALA A 1 39 ? -11.070 -3.256 -9.845 1.00 0.00 39 ALA A N 20
ATOM 30469 C CA . ALA A 1 39 ? -10.719 -4.019 -11.047 1.00 0.00 39 ALA A CA 20
ATOM 30470 C C . ALA A 1 39 ? -9.208 -4.227 -11.185 1.00 0.00 39 ALA A C 20
ATOM 30471 O O . ALA A 1 39 ? -8.752 -5.074 -11.955 1.00 0.00 39 ALA A O 20
ATOM 30478 N N . GLU A 1 40 ? -8.438 -3.460 -10.429 1.00 0.00 40 GLU A N 20
ATOM 30479 C CA . GLU A 1 40 ? -6.986 -3.577 -10.448 1.00 0.00 40 GLU A CA 20
ATOM 30480 C C . GLU A 1 40 ? -6.526 -4.422 -9.270 1.00 0.00 40 GLU A C 20
ATOM 30481 O O . GLU A 1 40 ? -5.742 -5.358 -9.417 1.00 0.00 40 GLU A O 20
ATOM 30493 N N . THR A 1 41 ? -7.044 -4.084 -8.102 1.00 0.00 41 THR A N 20
ATOM 30494 C CA . THR A 1 41 ? -6.764 -4.816 -6.880 1.00 0.00 41 THR A CA 20
ATOM 30495 C C . THR A 1 41 ? -7.233 -6.269 -6.988 1.00 0.00 41 THR A C 20
ATOM 30496 O O . THR A 1 41 ? -6.615 -7.183 -6.450 1.00 0.00 41 THR A O 20
ATOM 30507 N N . ASN A 1 42 ? -8.331 -6.459 -7.695 1.00 0.00 42 ASN A N 20
ATOM 30508 C CA . ASN A 1 42 ? -8.945 -7.768 -7.858 1.00 0.00 42 ASN A CA 20
ATOM 30509 C C . ASN A 1 42 ? -8.675 -8.321 -9.248 1.00 0.00 42 ASN A C 20
ATOM 30510 O O . ASN A 1 42 ? -9.346 -9.250 -9.698 1.00 0.00 42 ASN A O 20
ATOM 30521 N N . ASN A 1 43 ? -7.713 -7.715 -9.929 1.00 0.00 43 ASN A N 20
ATOM 30522 C CA . ASN A 1 43 ? -7.371 -8.082 -11.303 1.00 0.00 43 ASN A CA 20
ATOM 30523 C C . ASN A 1 43 ? -7.078 -9.572 -11.426 1.00 0.00 43 ASN A C 20
ATOM 30524 O O . ASN A 1 43 ? -7.488 -10.220 -12.390 1.00 0.00 43 ASN A O 20
ATOM 30535 N N . ASP A 1 44 ? -6.387 -10.115 -10.440 1.00 0.00 44 ASP A N 20
ATOM 30536 C CA . ASP A 1 44 ? -6.035 -11.527 -10.455 1.00 0.00 44 ASP A CA 20
ATOM 30537 C C . ASP A 1 44 ? -6.945 -12.321 -9.521 1.00 0.00 44 ASP A C 20
ATOM 30538 O O . ASP A 1 44 ? -7.380 -11.811 -8.490 1.00 0.00 44 ASP A O 20
ATOM 30547 N N . SER A 1 45 ? -7.227 -13.566 -9.896 1.00 0.00 45 SER A N 20
ATOM 30548 C CA . SER A 1 45 ? -8.115 -14.436 -9.134 1.00 0.00 45 SER A CA 20
ATOM 30549 C C . SER A 1 45 ? -7.549 -14.755 -7.748 1.00 0.00 45 SER A C 20
ATOM 30550 O O . SER A 1 45 ? -8.300 -14.911 -6.785 1.00 0.00 45 SER A O 20
ATOM 30558 N N . LEU A 1 46 ? -6.227 -14.865 -7.656 1.00 0.00 46 LEU A N 20
ATOM 30559 C CA . LEU A 1 46 ? -5.572 -15.172 -6.391 1.00 0.00 46 LEU A CA 20
ATOM 30560 C C . LEU A 1 46 ? -5.183 -13.892 -5.660 1.00 0.00 46 LEU A C 20
ATOM 30561 O O . LEU A 1 46 ? -5.046 -13.875 -4.433 1.00 0.00 46 LEU A O 20
ATOM 30577 N N . LEU A 1 47 ? -5.018 -12.818 -6.426 1.00 0.00 47 LEU A N 20
ATOM 30578 C CA . LEU A 1 47 ? -4.596 -11.532 -5.880 1.00 0.00 47 LEU A CA 20
ATOM 30579 C C . LEU A 1 47 ? -5.567 -11.029 -4.824 1.00 0.00 47 LEU A C 20
ATOM 30580 O O . LEU A 1 47 ? -5.157 -10.383 -3.870 1.00 0.00 47 LEU A O 20
ATOM 30596 N N . SER A 1 48 ? -6.843 -11.359 -4.979 1.00 0.00 48 SER A N 20
ATOM 30597 C CA . SER A 1 48 ? -7.885 -10.878 -4.077 1.00 0.00 48 SER A CA 20
ATOM 30598 C C . SER A 1 48 ? -7.685 -11.377 -2.637 1.00 0.00 48 SER A C 20
ATOM 30599 O O . SER A 1 48 ? -8.346 -10.902 -1.712 1.00 0.00 48 SER A O 20
ATOM 30607 N N . GLY A 1 49 ? -6.781 -12.337 -2.453 1.00 0.00 49 GLY A N 20
ATOM 30608 C CA . GLY A 1 49 ? -6.400 -12.760 -1.116 1.00 0.00 49 GLY A CA 20
ATOM 30609 C C . GLY A 1 49 ? -4.935 -12.496 -0.846 1.00 0.00 49 GLY A C 20
ATOM 30610 O O . GLY A 1 49 ? -4.514 -12.385 0.303 1.00 0.00 49 GLY A O 20
ATOM 30614 N N . LEU A 1 50 ? -4.164 -12.368 -1.918 1.00 0.00 50 LEU A N 20
ATOM 30615 C CA . LEU A 1 50 ? -2.722 -12.182 -1.817 1.00 0.00 50 LEU A CA 20
ATOM 30616 C C . LEU A 1 50 ? -2.356 -10.717 -1.602 1.00 0.00 50 LEU A C 20
ATOM 30617 O O . LEU A 1 50 ? -1.196 -10.398 -1.365 1.00 0.00 50 LEU A O 20
ATOM 30633 N N . LEU A 1 51 ? -3.348 -9.832 -1.687 1.00 0.00 51 LEU A N 20
ATOM 30634 C CA . LEU A 1 51 ? -3.122 -8.402 -1.480 1.00 0.00 51 LEU A CA 20
ATOM 30635 C C . LEU A 1 51 ? -2.827 -8.129 -0.010 1.00 0.00 51 LEU A C 20
ATOM 30636 O O . LEU A 1 51 ? -2.457 -7.018 0.373 1.00 0.00 51 LEU A O 20
ATOM 30652 N N . GLY A 1 52 ? -3.011 -9.155 0.806 1.00 0.00 52 GLY A N 20
ATOM 30653 C CA . GLY A 1 52 ? -2.693 -9.063 2.205 1.00 0.00 52 GLY A CA 20
ATOM 30654 C C . GLY A 1 52 ? -1.809 -10.207 2.636 1.00 0.00 52 GLY A C 20
ATOM 30655 O O . GLY A 1 52 ? -0.767 -10.452 2.036 1.00 0.00 52 GLY A O 20
ATOM 30659 N N . ALA A 1 53 ? -2.239 -10.916 3.662 1.00 0.00 53 ALA A N 20
ATOM 30660 C CA . ALA A 1 53 ? -1.508 -12.076 4.161 1.00 0.00 53 ALA A CA 20
ATOM 30661 C C . ALA A 1 53 ? -2.374 -12.840 5.150 1.00 0.00 53 ALA A C 20
ATOM 30662 O O . ALA A 1 53 ? -2.186 -14.034 5.376 1.00 0.00 53 ALA A O 20
ATOM 30669 N N . GLY A 1 54 ? -3.313 -12.123 5.747 1.00 0.00 54 GLY A N 20
ATOM 30670 C CA . GLY A 1 54 ? -4.304 -12.744 6.592 1.00 0.00 54 GLY A CA 20
ATOM 30671 C C . GLY A 1 54 ? -5.697 -12.369 6.142 1.00 0.00 54 GLY A C 20
ATOM 30672 O O . GLY A 1 54 ? -5.884 -11.963 4.995 1.00 0.00 54 GLY A O 20
ATOM 30676 N N . LEU A 1 55 ? -6.664 -12.474 7.040 1.00 0.00 55 LEU A N 20
ATOM 30677 C CA . LEU A 1 55 ? -8.050 -12.137 6.730 1.00 0.00 55 LEU A CA 20
ATOM 30678 C C . LEU A 1 55 ? -8.245 -10.623 6.679 1.00 0.00 55 LEU A C 20
ATOM 30679 O O . LEU A 1 55 ? -8.954 -10.043 7.503 1.00 0.00 55 LEU A O 20
ATOM 30695 N N . LEU A 1 56 ? -7.593 -9.991 5.716 1.00 0.00 56 LEU A N 20
ATOM 30696 C CA . LEU A 1 56 ? -7.709 -8.551 5.518 1.00 0.00 56 LEU A CA 20
ATOM 30697 C C . LEU A 1 56 ? -9.117 -8.150 5.097 1.00 0.00 56 LEU A C 20
ATOM 30698 O O . LEU A 1 56 ? -9.840 -8.919 4.459 1.00 0.00 56 LEU A O 20
ATOM 30714 N N . ASN A 1 57 ? -9.499 -6.941 5.463 1.00 0.00 57 ASN A N 20
ATOM 30715 C CA . ASN A 1 57 ? -10.728 -6.356 4.973 1.00 0.00 57 ASN A CA 20
ATOM 30716 C C . ASN A 1 57 ? -10.377 -5.234 4.005 1.00 0.00 57 ASN A C 20
ATOM 30717 O O . ASN A 1 57 ? -9.198 -4.932 3.808 1.00 0.00 57 ASN A O 20
ATOM 30728 N N . GLY A 1 58 ? -11.380 -4.611 3.423 1.00 0.00 58 GLY A N 20
ATOM 30729 C CA . GLY A 1 58 ? -11.130 -3.627 2.388 1.00 0.00 58 GLY A CA 20
ATOM 30730 C C . GLY A 1 58 ? -11.449 -2.231 2.849 1.00 0.00 58 GLY A C 20
ATOM 30731 O O . GLY A 1 58 ? -11.413 -1.950 4.044 1.00 0.00 58 GLY A O 20
ATOM 30735 N N . LEU A 1 59 ? -11.768 -1.360 1.910 1.00 0.00 59 LEU A N 20
ATOM 30736 C CA . LEU A 1 59 ? -12.129 0.005 2.231 1.00 0.00 59 LEU A CA 20
ATOM 30737 C C . LEU A 1 59 ? -13.432 0.028 3.022 1.00 0.00 59 LEU A C 20
ATOM 30738 O O . LEU A 1 59 ? -14.354 -0.740 2.741 1.00 0.00 59 LEU A O 20
ATOM 30754 N N . SER A 1 60 ? -13.480 0.894 4.024 1.00 0.00 60 SER A N 20
ATOM 30755 C CA . SER A 1 60 ? -14.646 1.045 4.883 1.00 0.00 60 SER A CA 20
ATOM 30756 C C . SER A 1 60 ? -15.898 1.376 4.074 1.00 0.00 60 SER A C 20
ATOM 30757 O O . SER A 1 60 ? -16.146 2.532 3.730 1.00 0.00 60 SER A O 20
ATOM 30765 N N . GLY A 1 61 ? -16.676 0.349 3.769 1.00 0.00 61 GLY A N 20
ATOM 30766 C CA . GLY A 1 61 ? -17.904 0.541 3.023 1.00 0.00 61 GLY A CA 20
ATOM 30767 C C . GLY A 1 61 ? -17.692 0.514 1.520 1.00 0.00 61 GLY A C 20
ATOM 30768 O O . GLY A 1 61 ? -18.529 0.996 0.760 1.00 0.00 61 GLY A O 20
ATOM 30772 N N . ASN A 1 62 ? -16.572 -0.050 1.091 1.00 0.00 62 ASN A N 20
ATOM 30773 C CA . ASN A 1 62 ? -16.263 -0.159 -0.328 1.00 0.00 62 ASN A CA 20
ATOM 30774 C C . ASN A 1 62 ? -15.914 -1.594 -0.672 1.00 0.00 62 ASN A C 20
ATOM 30775 O O . ASN A 1 62 ? -14.771 -2.030 -0.510 1.00 0.00 62 ASN A O 20
ATOM 30786 N N . THR A 1 63 ? -16.909 -2.327 -1.132 1.00 0.00 63 THR A N 20
ATOM 30787 C CA . THR A 1 63 ? -16.747 -3.735 -1.444 1.00 0.00 63 THR A CA 20
ATOM 30788 C C . THR A 1 63 ? -16.006 -3.937 -2.764 1.00 0.00 63 THR A C 20
ATOM 30789 O O . THR A 1 63 ? -16.621 -4.026 -3.829 1.00 0.00 63 THR A O 20
ATOM 30800 N N . GLY A 1 64 ? -14.682 -3.992 -2.693 1.00 0.00 64 GLY A N 20
ATOM 30801 C CA . GLY A 1 64 ? -13.883 -4.259 -3.871 1.00 0.00 64 GLY A CA 20
ATOM 30802 C C . GLY A 1 64 ? -12.491 -3.679 -3.749 1.00 0.00 64 GLY A C 20
ATOM 30803 O O . GLY A 1 64 ? -11.500 -4.331 -4.083 1.00 0.00 64 GLY A O 20
ATOM 30807 N N . SER A 1 65 ? -12.418 -2.452 -3.259 1.00 0.00 65 SER A N 20
ATOM 30808 C CA . SER A 1 65 ? -11.146 -1.780 -3.067 1.00 0.00 65 SER A CA 20
ATOM 30809 C C . SER A 1 65 ? -10.481 -2.244 -1.773 1.00 0.00 65 SER A C 20
ATOM 30810 O O . SER A 1 65 ? -10.841 -1.802 -0.683 1.00 0.00 65 SER A O 20
ATOM 30818 N N . ALA A 1 66 ? -9.540 -3.170 -1.901 1.00 0.00 66 ALA A N 20
ATOM 30819 C CA . ALA A 1 66 ? -8.753 -3.623 -0.762 1.00 0.00 66 ALA A CA 20
ATOM 30820 C C . ALA A 1 66 ? -7.498 -2.773 -0.626 1.00 0.00 66 ALA A C 20
ATOM 30821 O O . ALA A 1 66 ? -7.191 -1.969 -1.511 1.00 0.00 66 ALA A O 20
ATOM 30828 N N . CYS A 1 67 ? -6.766 -2.950 0.463 1.00 0.00 67 CYS A N 20
ATOM 30829 C CA . CYS A 1 67 ? -5.609 -2.112 0.720 1.00 0.00 67 CYS A CA 20
ATOM 30830 C C . CYS A 1 67 ? -4.416 -2.941 1.167 1.00 0.00 67 CYS A C 20
ATOM 30831 O O . CYS A 1 67 ? -4.560 -3.888 1.947 1.00 0.00 67 CYS A O 20
ATOM 30838 N N . ALA A 1 68 ? -3.239 -2.578 0.680 1.00 0.00 68 ALA A N 20
ATOM 30839 C CA . ALA A 1 68 ? -2.013 -3.238 1.088 1.00 0.00 68 ALA A CA 20
ATOM 30840 C C . ALA A 1 68 ? -1.250 -2.338 2.040 1.00 0.00 68 ALA A C 20
ATOM 30841 O O . ALA A 1 68 ? -0.953 -1.190 1.715 1.00 0.00 68 ALA A O 20
ATOM 30848 N N . LYS A 1 69 ? -0.938 -2.859 3.213 1.00 0.00 69 LYS A N 20
ATOM 30849 C CA . LYS A 1 69 ? -0.293 -2.071 4.253 1.00 0.00 69 LYS A CA 20
ATOM 30850 C C . LYS A 1 69 ? 1.217 -2.066 4.051 1.00 0.00 69 LYS A C 20
ATOM 30851 O O . LYS A 1 69 ? 1.757 -2.967 3.416 1.00 0.00 69 LYS A O 20
ATOM 30870 N N . ALA A 1 70 ? 1.890 -1.057 4.596 1.00 0.00 70 ALA A N 20
ATOM 30871 C CA . ALA A 1 70 ? 3.333 -0.903 4.414 1.00 0.00 70 ALA A CA 20
ATOM 30872 C C . ALA A 1 70 ? 4.101 -2.130 4.904 1.00 0.00 70 ALA A C 20
ATOM 30873 O O . ALA A 1 70 ? 5.105 -2.522 4.306 1.00 0.00 70 ALA A O 20
ATOM 30880 N N . SER A 1 71 ? 3.627 -2.740 5.988 1.00 0.00 71 SER A N 20
ATOM 30881 C CA . SER A 1 71 ? 4.229 -3.967 6.500 1.00 0.00 71 SER A CA 20
ATOM 30882 C C . SER A 1 71 ? 4.089 -5.096 5.480 1.00 0.00 71 SER A C 20
ATOM 30883 O O . SER A 1 71 ? 4.952 -5.966 5.370 1.00 0.00 71 SER A O 20
ATOM 30891 N N . LEU A 1 72 ? 3.003 -5.059 4.718 1.00 0.00 72 LEU A N 20
ATOM 30892 C CA . LEU A 1 72 ? 2.719 -6.099 3.743 1.00 0.00 72 LEU A CA 20
ATOM 30893 C C . LEU A 1 72 ? 3.415 -5.808 2.420 1.00 0.00 72 LEU A C 20
ATOM 30894 O O . LEU A 1 72 ? 3.590 -6.699 1.590 1.00 0.00 72 LEU A O 20
ATOM 30910 N N . ILE A 1 73 ? 3.807 -4.559 2.225 1.00 0.00 73 ILE A N 20
ATOM 30911 C CA . ILE A 1 73 ? 4.627 -4.204 1.081 1.00 0.00 73 ILE A CA 20
ATOM 30912 C C . ILE A 1 73 ? 5.988 -4.882 1.226 1.00 0.00 73 ILE A C 20
ATOM 30913 O O . ILE A 1 73 ? 6.557 -5.389 0.263 1.00 0.00 73 ILE A O 20
ATOM 30929 N N . ASP A 1 74 ? 6.461 -4.926 2.466 1.00 0.00 74 ASP A N 20
ATOM 30930 C CA . ASP A 1 74 ? 7.714 -5.592 2.804 1.00 0.00 74 ASP A CA 20
ATOM 30931 C C . ASP A 1 74 ? 7.510 -7.105 2.910 1.00 0.00 74 ASP A C 20
ATOM 30932 O O . ASP A 1 74 ? 8.463 -7.869 3.065 1.00 0.00 74 ASP A O 20
ATOM 30941 N N . GLN A 1 75 ? 6.254 -7.530 2.826 1.00 0.00 75 GLN A N 20
ATOM 30942 C CA . GLN A 1 75 ? 5.898 -8.936 2.949 1.00 0.00 75 GLN A CA 20
ATOM 30943 C C . GLN A 1 75 ? 5.795 -9.577 1.569 1.00 0.00 75 GLN A C 20
ATOM 30944 O O . GLN A 1 75 ? 6.261 -10.696 1.352 1.00 0.00 75 GLN A O 20
ATOM 30958 N N . LEU A 1 76 ? 5.185 -8.853 0.639 1.00 0.00 76 LEU A N 20
ATOM 30959 C CA . LEU A 1 76 ? 4.967 -9.362 -0.707 1.00 0.00 76 LEU A CA 20
ATOM 30960 C C . LEU A 1 76 ? 5.328 -8.309 -1.748 1.00 0.00 76 LEU A C 20
ATOM 30961 O O . LEU A 1 76 ? 6.276 -8.481 -2.511 1.00 0.00 76 LEU A O 20
ATOM 30977 N N . GLY A 1 77 ? 4.572 -7.217 -1.764 1.00 0.00 77 GLY A N 20
ATOM 30978 C CA . GLY A 1 77 ? 4.794 -6.182 -2.758 1.00 0.00 77 GLY A CA 20
ATOM 30979 C C . GLY A 1 77 ? 3.865 -6.318 -3.950 1.00 0.00 77 GLY A C 20
ATOM 30980 O O . GLY A 1 77 ? 4.312 -6.315 -5.094 1.00 0.00 77 GLY A O 20
ATOM 30984 N N . LEU A 1 78 ? 2.567 -6.452 -3.676 1.00 0.00 78 LEU A N 20
ATOM 30985 C CA . LEU A 1 78 ? 1.553 -6.624 -4.720 1.00 0.00 78 LEU A CA 20
ATOM 30986 C C . LEU A 1 78 ? 1.552 -5.435 -5.675 1.00 0.00 78 LEU A C 20
ATOM 30987 O O . LEU A 1 78 ? 1.057 -4.360 -5.336 1.00 0.00 78 LEU A O 20
ATOM 31003 N N . LEU A 1 79 ? 2.062 -5.658 -6.884 1.00 0.00 79 LEU A N 20
ATOM 31004 C CA . LEU A 1 79 ? 2.292 -4.582 -7.855 1.00 0.00 79 LEU A CA 20
ATOM 31005 C C . LEU A 1 79 ? 0.993 -4.067 -8.473 1.00 0.00 79 LEU A C 20
ATOM 31006 O O . LEU A 1 79 ? 1.011 -3.415 -9.516 1.00 0.00 79 LEU A O 20
ATOM 31022 N N . ALA A 1 80 ? -0.130 -4.367 -7.844 1.00 0.00 80 ALA A N 20
ATOM 31023 C CA . ALA A 1 80 ? -1.408 -3.816 -8.265 1.00 0.00 80 ALA A CA 20
ATOM 31024 C C . ALA A 1 80 ? -1.701 -2.547 -7.481 1.00 0.00 80 ALA A C 20
ATOM 31025 O O . ALA A 1 80 ? -2.348 -1.623 -7.979 1.00 0.00 80 ALA A O 20
ATOM 31032 N N . LEU A 1 81 ? -1.179 -2.496 -6.263 1.00 0.00 81 LEU A N 20
ATOM 31033 C CA . LEU A 1 81 ? -1.496 -1.415 -5.340 1.00 0.00 81 LEU A CA 20
ATOM 31034 C C . LEU A 1 81 ? -0.341 -0.427 -5.212 1.00 0.00 81 LEU A C 20
ATOM 31035 O O . LEU A 1 81 ? -0.456 0.579 -4.511 1.00 0.00 81 LEU A O 20
ATOM 31051 N N . VAL A 1 82 ? 0.760 -0.698 -5.903 1.00 0.00 82 VAL A N 20
ATOM 31052 C CA . VAL A 1 82 ? 1.925 0.174 -5.828 1.00 0.00 82 VAL A CA 20
ATOM 31053 C C . VAL A 1 82 ? 2.334 0.667 -7.204 1.00 0.00 82 VAL A C 20
ATOM 31054 O O . VAL A 1 82 ? 2.336 -0.086 -8.179 1.00 0.00 82 VAL A O 20
ATOM 31067 N N . ASP A 1 83 ? 2.665 1.944 -7.260 1.00 0.00 83 ASP A N 20
ATOM 31068 C CA . ASP A 1 83 ? 3.206 2.567 -8.456 1.00 0.00 83 ASP A CA 20
ATOM 31069 C C . ASP A 1 83 ? 4.727 2.445 -8.407 1.00 0.00 83 ASP A C 20
ATOM 31070 O O . ASP A 1 83 ? 5.278 1.995 -7.394 1.00 0.00 83 ASP A O 20
ATOM 31079 N N . HIS A 1 84 ? 5.420 2.841 -9.457 1.00 0.00 84 HIS A N 20
ATOM 31080 C CA . HIS A 1 84 ? 6.850 2.668 -9.488 1.00 0.00 84 HIS A CA 20
ATOM 31081 C C . HIS A 1 84 ? 7.516 3.885 -10.073 1.00 0.00 84 HIS A C 20
ATOM 31082 O O . HIS A 1 84 ? 8.020 3.877 -11.194 1.00 0.00 84 HIS A O 20
ATOM 31097 N N . THR A 1 85 ? 7.505 4.929 -9.287 1.00 0.00 85 THR A N 20
ATOM 31098 C CA . THR A 1 85 ? 8.172 6.152 -9.642 1.00 0.00 85 THR A CA 20
ATOM 31099 C C . THR A 1 85 ? 9.698 5.964 -9.524 1.00 0.00 85 THR A C 20
ATOM 31100 O O . THR A 1 85 ? 10.153 5.049 -8.831 1.00 0.00 85 THR A O 20
ATOM 31111 N N . GLU A 1 86 ? 10.475 6.807 -10.211 1.00 0.00 86 GLU A N 20
ATOM 31112 C CA . GLU A 1 86 ? 11.936 6.691 -10.225 1.00 0.00 86 GLU A CA 20
ATOM 31113 C C . GLU A 1 86 ? 12.519 6.656 -8.812 1.00 0.00 86 GLU A C 20
ATOM 31114 O O . GLU A 1 86 ? 13.512 5.970 -8.562 1.00 0.00 86 GLU A O 20
ATOM 31126 N N . GLU A 1 87 ? 11.907 7.407 -7.902 1.00 0.00 87 GLU A N 20
ATOM 31127 C CA . GLU A 1 87 ? 12.327 7.421 -6.505 1.00 0.00 87 GLU A CA 20
ATOM 31128 C C . GLU A 1 87 ? 12.262 6.012 -5.917 1.00 0.00 87 GLU A C 20
ATOM 31129 O O . GLU A 1 87 ? 13.281 5.417 -5.556 1.00 0.00 87 GLU A O 20
ATOM 31141 N N . GLY A 1 88 ? 11.057 5.478 -5.859 1.00 0.00 88 GLY A N 20
ATOM 31142 C CA . GLY A 1 88 ? 10.838 4.156 -5.332 1.00 0.00 88 GLY A CA 20
ATOM 31143 C C . GLY A 1 88 ? 9.401 3.741 -5.535 1.00 0.00 88 GLY A C 20
ATOM 31144 O O . GLY A 1 88 ? 8.644 4.468 -6.181 1.00 0.00 88 GLY A O 20
ATOM 31148 N N . PRO A 1 89 ? 8.981 2.582 -5.009 1.00 0.00 89 PRO A N 20
ATOM 31149 C CA . PRO A 1 89 ? 7.595 2.140 -5.118 1.00 0.00 89 PRO A CA 20
ATOM 31150 C C . PRO A 1 89 ? 6.682 3.005 -4.262 1.00 0.00 89 PRO A C 20
ATOM 31151 O O . PRO A 1 89 ? 6.969 3.265 -3.093 1.00 0.00 89 PRO A O 20
ATOM 31162 N N . VAL A 1 90 ? 5.587 3.443 -4.853 1.00 0.00 90 VAL A N 20
ATOM 31163 C CA . VAL A 1 90 ? 4.739 4.454 -4.246 1.00 0.00 90 VAL A CA 20
ATOM 31164 C C . VAL A 1 90 ? 3.273 4.053 -4.325 1.00 0.00 90 VAL A C 20
ATOM 31165 O O . VAL A 1 90 ? 2.950 2.990 -4.834 1.00 0.00 90 VAL A O 20
ATOM 31178 N N . CYS A 1 91 ? 2.389 4.910 -3.830 1.00 0.00 91 CYS A N 20
ATOM 31179 C CA . CYS A 1 91 ? 0.962 4.622 -3.874 1.00 0.00 91 CYS A CA 20
ATOM 31180 C C . CYS A 1 91 ? 0.466 4.633 -5.314 1.00 0.00 91 CYS A C 20
ATOM 31181 O O . CYS A 1 91 ? 0.797 5.532 -6.085 1.00 0.00 91 CYS A O 20
ATOM 31188 N N . LYS A 1 92 ? -0.314 3.619 -5.672 1.00 0.00 92 LYS A N 20
ATOM 31189 C CA . LYS A 1 92 ? -0.808 3.468 -7.030 1.00 0.00 92 LYS A CA 20
ATOM 31190 C C . LYS A 1 92 ? -1.865 4.509 -7.339 1.00 0.00 92 LYS A C 20
ATOM 31191 O O . LYS A 1 92 ? -1.833 5.155 -8.385 1.00 0.00 92 LYS A O 20
ATOM 31210 N N . ASN A 1 93 ? -2.797 4.659 -6.416 1.00 0.00 93 ASN A N 20
ATOM 31211 C CA . ASN A 1 93 ? -3.969 5.481 -6.650 1.00 0.00 93 ASN A CA 20
ATOM 31212 C C . ASN A 1 93 ? -4.481 6.077 -5.347 1.00 0.00 93 ASN A C 20
ATOM 31213 O O . ASN A 1 93 ? -4.356 7.276 -5.105 1.00 0.00 93 ASN A O 20
ATOM 31224 N N . ILE A 1 94 ? -5.043 5.224 -4.502 1.00 0.00 94 ILE A N 20
ATOM 31225 C CA . ILE A 1 94 ? -5.689 5.671 -3.280 1.00 0.00 94 ILE A CA 20
ATOM 31226 C C . ILE A 1 94 ? -4.766 5.512 -2.080 1.00 0.00 94 ILE A C 20
ATOM 31227 O O . ILE A 1 94 ? -4.305 4.413 -1.785 1.00 0.00 94 ILE A O 20
ATOM 31243 N N . VAL A 1 95 ? -4.483 6.613 -1.407 1.00 0.00 95 VAL A N 20
ATOM 31244 C CA . VAL A 1 95 ? -3.754 6.558 -0.151 1.00 0.00 95 VAL A CA 20
ATOM 31245 C C . VAL A 1 95 ? -4.755 6.509 0.996 1.00 0.00 95 VAL A C 20
ATOM 31246 O O . VAL A 1 95 ? -5.702 7.301 1.039 1.00 0.00 95 VAL A O 20
ATOM 31259 N N . ALA A 1 96 ? -4.575 5.565 1.901 1.00 0.00 96 ALA A N 20
ATOM 31260 C CA . ALA A 1 96 ? -5.539 5.365 2.966 1.00 0.00 96 ALA A CA 20
ATOM 31261 C C . ALA A 1 96 ? -4.874 4.855 4.232 1.00 0.00 96 ALA A C 20
ATOM 31262 O O . ALA A 1 96 ? -3.700 4.474 4.233 1.00 0.00 96 ALA A O 20
ATOM 31269 N N . CYS A 1 97 ? -5.634 4.846 5.308 1.00 0.00 97 CYS A N 20
ATOM 31270 C CA . CYS A 1 97 ? -5.165 4.299 6.562 1.00 0.00 97 CYS A CA 20
ATOM 31271 C C . CYS A 1 97 ? -5.824 2.951 6.797 1.00 0.00 97 CYS A C 20
ATOM 31272 O O . CYS A 1 97 ? -7.046 2.854 6.934 1.00 0.00 97 CYS A O 20
ATOM 31279 N N . CYS A 1 98 ? -5.010 1.913 6.824 1.00 0.00 98 CYS A N 20
ATOM 31280 C CA . CYS A 1 98 ? -5.507 0.554 6.898 1.00 0.00 98 CYS A CA 20
ATOM 31281 C C . CYS A 1 98 ? -4.704 -0.262 7.895 1.00 0.00 98 CYS A C 20
ATOM 31282 O O . CYS A 1 98 ? -3.477 -0.330 7.809 1.00 0.00 98 CYS A O 20
ATOM 31289 N N . PRO A 1 99 ? -5.394 -0.889 8.851 1.00 0.00 99 PRO A N 20
ATOM 31290 C CA . PRO A 1 99 ? -4.758 -1.745 9.854 1.00 0.00 99 PRO A CA 20
ATOM 31291 C C . PRO A 1 99 ? -4.175 -3.006 9.223 1.00 0.00 99 PRO A C 20
ATOM 31292 O O . PRO A 1 99 ? -4.816 -3.642 8.383 1.00 0.00 99 PRO A O 20
ATOM 31303 N N . GLU A 1 100 ? -2.947 -3.354 9.595 1.00 0.00 100 GLU A N 20
ATOM 31304 C CA . GLU A 1 100 ? -2.337 -4.578 9.103 1.00 0.00 100 GLU A CA 20
ATOM 31305 C C . GLU A 1 100 ? -3.078 -5.785 9.658 1.00 0.00 100 GLU A C 20
ATOM 31306 O O . GLU A 1 100 ? -3.146 -5.987 10.869 1.00 0.00 100 GLU A O 20
ATOM 31318 N N . GLY A 1 101 ? -3.648 -6.568 8.763 1.00 0.00 101 GLY A N 20
ATOM 31319 C CA . GLY A 1 101 ? -4.431 -7.703 9.166 1.00 0.00 101 GLY A CA 20
ATOM 31320 C C . GLY A 1 101 ? -5.878 -7.522 8.800 1.00 0.00 101 GLY A C 20
ATOM 31321 O O . GLY A 1 101 ? -6.209 -7.379 7.626 1.00 0.00 101 GLY A O 20
ATOM 31325 N N . THR A 1 102 ? -6.721 -7.456 9.809 1.00 0.00 102 THR A N 20
ATOM 31326 C CA . THR A 1 102 ? -8.156 -7.431 9.613 1.00 0.00 102 THR A CA 20
ATOM 31327 C C . THR A 1 102 ? -8.688 -6.006 9.692 1.00 0.00 102 THR A C 20
ATOM 31328 O O . THR A 1 102 ? -7.912 -5.056 9.809 1.00 0.00 102 THR A O 20
ATOM 31339 N N . THR A 1 103 ? -10.011 -5.877 9.632 1.00 0.00 103 THR A N 20
ATOM 31340 C CA . THR A 1 103 ? -10.691 -4.590 9.742 1.00 0.00 103 THR A CA 20
ATOM 31341 C C . THR A 1 103 ? -10.539 -3.752 8.477 1.00 0.00 103 THR A C 20
ATOM 31342 O O . THR A 1 103 ? -9.575 -3.888 7.723 1.00 0.00 103 THR A O 20
ATOM 31353 N N . ASN A 1 104 ? -11.530 -2.910 8.244 1.00 0.00 104 ASN A N 20
ATOM 31354 C CA . ASN A 1 104 ? -11.602 -2.095 7.048 1.00 0.00 104 ASN A CA 20
ATOM 31355 C C . ASN A 1 104 ? -10.640 -0.919 7.130 1.00 0.00 104 ASN A C 20
ATOM 31356 O O . ASN A 1 104 ? -10.220 -0.515 8.216 1.00 0.00 104 ASN A O 20
ATOM 31367 N N . CYS A 1 105 ? -10.314 -0.364 5.977 1.00 0.00 105 CYS A N 20
ATOM 31368 C CA . CYS A 1 105 ? -9.403 0.762 5.897 1.00 0.00 105 CYS A CA 20
ATOM 31369 C C . CYS A 1 105 ? -10.155 2.006 5.438 1.00 0.00 105 CYS A C 20
ATOM 31370 O O . CYS A 1 105 ? -11.034 1.929 4.577 1.00 0.00 105 CYS A O 20
ATOM 31377 N N . VAL A 1 106 ? -9.816 3.151 6.006 1.00 0.00 106 VAL A N 20
ATOM 31378 C CA . VAL A 1 106 ? -10.491 4.391 5.670 1.00 0.00 106 VAL A CA 20
ATOM 31379 C C . VAL A 1 106 ? -9.677 5.209 4.667 1.00 0.00 106 VAL A C 20
ATOM 31380 O O . VAL A 1 106 ? -8.457 5.334 4.787 1.00 0.00 106 VAL A O 20
ATOM 31393 N N . ALA A 1 107 ? -10.362 5.732 3.658 1.00 0.00 107 ALA A N 20
ATOM 31394 C CA . ALA A 1 107 ? -9.731 6.590 2.668 1.00 0.00 107 ALA A CA 20
ATOM 31395 C C . ALA A 1 107 ? -10.038 8.044 2.986 1.00 0.00 107 ALA A C 20
ATOM 31396 O O . ALA A 1 107 ? -11.183 8.488 2.877 1.00 0.00 107 ALA A O 20
ATOM 31403 N N . VAL A 1 108 ? -9.012 8.780 3.377 1.00 0.00 108 VAL A N 20
ATOM 31404 C CA . VAL A 1 108 ? -9.193 10.130 3.903 1.00 0.00 108 VAL A CA 20
ATOM 31405 C C . VAL A 1 108 ? -9.038 11.203 2.833 1.00 0.00 108 VAL A C 20
ATOM 31406 O O . VAL A 1 108 ? -8.766 12.361 3.146 1.00 0.00 108 VAL A O 20
ATOM 31419 N N . ASP A 1 109 ? -9.209 10.831 1.578 1.00 0.00 109 ASP A N 20
ATOM 31420 C CA . ASP A 1 109 ? -9.134 11.808 0.502 1.00 0.00 109 ASP A CA 20
ATOM 31421 C C . ASP A 1 109 ? -10.445 11.889 -0.254 1.00 0.00 109 ASP A C 20
ATOM 31422 O O . ASP A 1 109 ? -11.059 10.871 -0.585 1.00 0.00 109 ASP A O 20
ATOM 31431 N N . ASN A 1 110 ? -10.875 13.111 -0.488 1.00 0.00 110 ASN A N 20
ATOM 31432 C CA . ASN A 1 110 ? -12.029 13.390 -1.322 1.00 0.00 110 ASN A CA 20
ATOM 31433 C C . ASN A 1 110 ? -11.853 14.765 -1.949 1.00 0.00 110 ASN A C 20
ATOM 31434 O O . ASN A 1 110 ? -12.818 15.437 -2.311 1.00 0.00 110 ASN A O 20
ATOM 31445 N N . ALA A 1 111 ? -10.592 15.170 -2.081 1.00 0.00 111 ALA A N 20
ATOM 31446 C CA . ALA A 1 111 ? -10.262 16.496 -2.581 1.00 0.00 111 ALA A CA 20
ATOM 31447 C C . ALA A 1 111 ? -9.168 16.440 -3.642 1.00 0.00 111 ALA A C 20
ATOM 31448 O O . ALA A 1 111 ? -9.196 17.207 -4.605 1.00 0.00 111 ALA A O 20
ATOM 31455 N N . GLY A 1 112 ? -8.215 15.533 -3.465 1.00 0.00 112 GLY A N 20
ATOM 31456 C CA . GLY A 1 112 ? -7.103 15.433 -4.393 1.00 0.00 112 GLY A CA 20
ATOM 31457 C C . GLY A 1 112 ? -6.073 16.520 -4.159 1.00 0.00 112 GLY A C 20
ATOM 31458 O O . GLY A 1 112 ? -6.053 17.531 -4.863 1.00 0.00 112 GLY A O 20
ATOM 31462 N N . ALA A 1 113 ? -5.223 16.317 -3.160 1.00 0.00 113 ALA A N 20
ATOM 31463 C CA . ALA A 1 113 ? -4.222 17.314 -2.792 1.00 0.00 113 ALA A CA 20
ATOM 31464 C C . ALA A 1 113 ? -2.945 17.157 -3.608 1.00 0.00 113 ALA A C 20
ATOM 31465 O O . ALA A 1 113 ? -2.370 18.135 -4.085 1.00 0.00 113 ALA A O 20
ATOM 31472 N N . GLY A 1 114 ? -2.511 15.922 -3.768 1.00 0.00 114 GLY A N 20
ATOM 31473 C CA . GLY A 1 114 ? -1.285 15.647 -4.488 1.00 0.00 114 GLY A CA 20
ATOM 31474 C C . GLY A 1 114 ? -1.174 14.188 -4.865 1.00 0.00 114 GLY A C 20
ATOM 31475 O O . GLY A 1 114 ? -2.128 13.432 -4.692 1.00 0.00 114 GLY A O 20
ATOM 31479 N N . THR A 1 115 ? -0.015 13.789 -5.367 1.00 0.00 115 THR A N 20
ATOM 31480 C CA . THR A 1 115 ? 0.184 12.414 -5.799 1.00 0.00 115 THR A CA 20
ATOM 31481 C C . THR A 1 115 ? 1.088 11.656 -4.826 1.00 0.00 115 THR A C 20
ATOM 31482 O O . THR A 1 115 ? 0.689 10.643 -4.247 1.00 0.00 115 THR A O 20
ATOM 31493 N N . LYS A 1 116 ? 2.308 12.149 -4.664 1.00 0.00 116 LYS A N 20
ATOM 31494 C CA . LYS A 1 116 ? 3.254 11.594 -3.697 1.00 0.00 116 LYS A CA 20
ATOM 31495 C C . LYS A 1 116 ? 4.241 12.679 -3.302 1.00 0.00 116 LYS A C 20
ATOM 31496 O O . LYS A 1 116 ? 4.109 13.310 -2.254 1.00 0.00 116 LYS A O 20
ATOM 31515 N N . ALA A 1 117 ? 5.220 12.913 -4.157 1.00 0.00 117 ALA A N 20
ATOM 31516 C CA . ALA A 1 117 ? 6.107 14.045 -3.987 1.00 0.00 117 ALA A CA 20
ATOM 31517 C C . ALA A 1 117 ? 5.576 15.189 -4.830 1.00 0.00 117 ALA A C 20
ATOM 31518 O O . ALA A 1 117 ? 6.089 15.467 -5.917 1.00 0.00 117 ALA A O 20
ATOM 31525 N N . GLU A 1 118 ? 4.540 15.841 -4.312 1.00 0.00 118 GLU A N 20
ATOM 31526 C CA . GLU A 1 118 ? 3.815 16.869 -5.046 1.00 0.00 118 GLU A CA 20
ATOM 31527 C C . GLU A 1 118 ? 3.184 16.258 -6.302 1.00 0.00 118 GLU A C 20
ATOM 31528 O O . GLU A 1 118 ? 2.495 15.215 -6.177 1.00 0.00 118 GLU A O 20
#

Sequence (118 aa):
SLPASAAKNAKLATSAAFAKQAEGTTCNVGSIACCNSPAETNNDSLLSGLLGAGLLNGLSGNTGSACAKASLIDQLGLLALVDHTEEGPVCKNIVACCPEGTTNCVAVDNAGAGTKAESLPASAAKNAKLATSAAFAKQAEGTTCNVGSIACCNSPAETNNDSLLSGLLGAGLLNGLSGNTGSACAKASLIDQLGLLALVDHTEEGPVCKNIVACCPEGTTNCVAVDNAGAGTKAESLPASAAKNAKLATSAAFAKQAEGTTCNVGSIACCNSPAETNNDSLLSGLLGAGLLNGLSGNTGSACAKASLIDQLGLLALVDHTEEGPVCKNIVACCPEGTTNCVAVDNAGAGTKAESLPASAAKNAKLATSAAFAKQAEGTTCNVGSIACCNSPAETNNDSLLSGLLGAGLLNGLSGNTGSACAKASLIDQLGLLALVDHTEEGPVCKNIVACCPEGTTNCVAVDNAGAGTKAESLPASAAKNAKLATSAAFAKQAEGTTCNVGSIACCNSPAETNNDSLLSGLLGAGLLNGLSGNTGSACAKASLIDQLGLLALVDHTEEGPVCKNIVACCPEGTTNCVAVDNAGAGTKAESLPASAAKNAKLATSAAFAKQAEGTTCNVGSIACCNSPAETNNDSLLSGLLGAGLLNGLSGNTGSACAKASLIDQLGLLALVDHTEEGPVCKNIVACCPEGTTNCVAVDNAGAGTKAESLPASAAKNAKLATSAAFAKQAEGTTCNVGSIACCNSPAETNNDSLLSGLLGAGLLNGLSGNTGSACAKASLIDQLGLLALVDHTEEGPVCKNIVACCPEGTTNCVAVDNAGAGTKAESLPASAAKNAKLATSAAFAKQAEGTTCNVGSIACCNSPAETNNDSLLSGLLGAGLLNGLSGNTGSACAKASLIDQLGLLALVDHTEEGPVCKNIVACCPEGTTNCVAVDNAGAGTKAESLPASAAKNAKLATSAAFAKQAEGTTCNVGSIACCNSPAETNNDSLLSGLLGAGLLNGLSGNTGSACAKASLIDQLGLLALVDHTEEGPVCKNIVACCPEGTTNCVAVDNAGAGTKAESLPASAAKNAKLATSAAFAKQAEGTTCNVGSIACCNSPAETNNDSLLSGLLGAGLLNGLSGNTGSACAKASLIDQLGLLALVDHTEEGPVCKNIVACCPEGTTNCVAVDNAGAGTKAESLPASAAKNAKLATSAAFAKQAEGTTCNVGSIACCNSPAETNNDSLLSGLLGAGLLNGLSGNTGSACAKASLIDQLGLLALVDHTEEGPVCKNIVACCPEGTTNCVAVDNAGAGTKAESLPASAAKNAKLATSAAFAKQAEGTTCNVGSIACCNSPAETNNDSLLSGLLGAGLLNGLSGNTGSACAKASLIDQLGLLALVDHTEEGPVCKNIVACCPEGTTNCVAVDNAGAGTKAESLPASAAKNAKLATSAAFAKQAEGTTCNVGSIACCNSPAETNNDSLLSGLLGAGLLNGLSGNTGSACAKASLIDQLGLLALVDHTEEGPVCKNIVACCPEGTTNCVAVDNAGAGTKAESLPASAAKNAKLATSAAFAKQAEGTTCNVGSIACCNSPAETNNDSLLSGLLGAGLLNGLSGNTGSACAKASLIDQLGLLALVDHTEEGPVCKNIVACCPEGTTNCVAVDNAGAGTKAESLPASAAKNAKLATSAAFAKQAEGTTCNVGSIACCNSPAETNNDSLLSGLLGAGLLNGLSGNTGSACAKASLIDQLGLLALVDHTEEGPVCKNIVACCPEGTTNCVAVDNAGAGTKAESLPASAAKNAKLATSAAFAKQAEGTTCNVGSIACCNSPAETNNDSLLSGLLGAGLLNGLSGNTGSACAKASLIDQLGLLALVDHTEEGPVCKNIVACCPEGTTNCVAVDNAGAGTKAESLPASAAKNAKLATSAAFAKQAEGTTCNVGSIACCNSPAETNNDSLLSGLLGAGLLNGLSGNTGSACAKASLIDQLGLLALVDHTEEGPVCKNIVACCPEGTTNCVAVDNAGAGTKAESLPASAAKNAKLATSAAFAKQAEGTTCNVGSIACCNSPAETNNDSLLSGLLGAGLLNGLSGNTGSACAKASLIDQLGLLALVDHTEEGPVCKNIVACCPEGTTNCVAVDNAGAGTKAESLPASAAKNAKLATSAAFAKQAEGTTCNVGSIACCNSPAETNNDSLLSGLLGAGLLNGLSGNTGSACAKASLIDQLGLLALVDHTEEGPVCKNIVACCPEGTTNCVAVDNAGAGTKAESLPASAAKNAKLATSAAFAKQAEGTTCNVGSIACCNSPAETNNDSLLSGLLGAGLLNGLSGNTGSACAKASLIDQLGLLALVDHTEEGPVCKNIVACCPEGTTNCVAVDNAGAGTKAE

Radius of gyration: 13.3 Å; Cα contacts (8 Å, |Δi|>4): 239; chains: 1; bounding box: 38×31×25 Å

Secondary structure (DSSP, 8-state):
--TTSS----SSTT-THHHHHHHHS---GGGEEEE--HHHHTSSTTHHHHS-TTS--EETTEEEEEEEEHHHHTTT--TTTEEEETTEEEESSEEEE--SSSS-BEES-SSS-S----

InterPro domains:
  IPR001338 Class I Hydrophobin [PF01185] (44-121)
  IPR001338 Class I Hydrophobin [SM00075] (44-122)
  IPR019778 Class I Hydrophobin, conserved site [PS00956] (105-116)